Protein 2KK8 (pdb70)

B-factor: mean 37.78, std 17.76, range [0.02, 75.55]

Sequence (84 aa):
MGHHHHHHSHMKFLVENLNGSSFELEVDYRDTLLVVKQKIERSQHIPVSKQTLIVDGIVILREDLTVEQCQIVPTSDIQLEVSSMGHHHHHHSHMKFLVENLNGSSFELEVDYRDTLLVVKQKIERSQHIPVSKQTLIVDGIVILREDLTVEQCQIVPTSDIQLEVSSMGHHHHHHSHMKFLVENLNGSSFELEVDYRDTLLVVKQKIERSQHIPVSKQTLIVDGIVILREDLTVEQCQIVPTSDIQLEVSSMGHHHHHHSHMKFLVENLNGSSFELEVDYRDTLLVVKQKIERSQHIPVSKQTLIVDGIVILREDLTVEQCQIVPTSDIQLEVSSMGHHHHHHSHMKFLVENLNGSSFELEVDYRDTLLVVKQKIERSQHIPVSKQTLIVDGIVILREDLTVEQCQIVPTSDIQLEVSSMGHHHHHHSHMKFLVENLNGSSFELEVDYRDTLLVVKQKIERSQHIPVSKQTLIVDGIVILREDLTVEQCQIVPTSDIQLEVSSMGHHHHHHSHMKFLVENLNGSSFELEVDYRDTLLVVKQKIERSQHIPVSKQTLIVDGIVILREDLTVEQCQIVPTSDIQLEVSSMGHHHHHHSHMKFLVENLNGSSFELEVDYRDTLLVVKQKIERSQHIPVSKQTLIVDGIVILREDLTVEQCQIVPTSDIQLEVSSMGHHHHHHSHMKFLVENLNGSSFELEVDYRDTLLVVKQKIERSQHIPVSKQTLIVDGIVILREDLTVEQCQIVPTSDIQLEVSSMGHHHHHHSHMKFLVENLNGSSFELEVDYRDTLLVVKQKIERSQHIPVSKQTLIVDGIVILREDLTVEQCQIVPTSDIQLEVSSMGHHHHHHSHMKFLVENLNGSSFELEVDYRDTLLVVKQKIERSQHIPVSKQTLIVDGIVILREDLTVEQCQIVPTSDIQLEVSSMGHHHHHHSHMKFLVENLNGSSFELEVDYRDTLLVVKQKIERSQHIPVSKQTLIVDGIVILREDLTVEQCQIVPTSDIQLEVSSMGHHHHHHSHMKFLVENLNGSSFELEVDYRDTLLVVKQKIERSQHIPVSKQTLIVDGIVILREDLTVEQCQIVPTSDIQLEVSSMGHHHHHHSHMKFLVENLNGSSFELEVDYRDTLLVVKQKIERSQHIPVSKQTLIVDGIVILREDLTVEQCQIVPTSDIQLEVSSMGHHHHHHSHMKFLVENLNGSSFELEVDYRDTLLVVKQKIERSQHIPVSKQTLIVDGIVILREDLTVEQCQIVPTSDIQLEVSSMGHHHHHHSHMKFLVENLNGSSFELEVDYRDTLLVVKQKIERSQHIPVSKQTLIVDGIVILREDLTVEQCQIVPTSDIQLEVSSMGHHHHHHSHMKFLVENLNGSSFELEVDYRDTLLVVKQKIERSQHIPVSKQTLIVDGIVILREDLTVEQCQIVPTSDIQLEVSSMGHHHHHHSHMKFLVENLNGSSFELEVDYRDTLLVVKQKIERSQHIPVSKQTLIVDGIVILREDLTVEQCQIVPTSDIQLEVSSMGHHHHHHSHMKFLVENLNGSSFELEVDYRDTLLVVKQKIERSQHIPVSKQTLIVDGIVILREDLTVEQCQIVPTSDIQLEVSSMGHHHHHHSHMKFLVENLNGSSFELEVDYRDTLLVVKQKIERSQHIPVSKQTLIVDGIVILREDLTVEQCQIVPTSDIQLEVSS

Solvent-accessible surface area: 6148 Å² total; per-residue (Å²): 242,74,195,158,180,140,138,104,32,113,42,98,12,74,1,58,5,134,101,46,76,63,104,94,7,101,7,60,46,211,40,41,1,78,60,4,7,87,78,1,64,205,51,21,158,22,67,31,114,83,6,34,7,51,15,121,64,115,70,23,117,135,69,111,67,29,12,96,119,40,127,34,48,52,130,48,78,8,53,2,105,37,52,145

Secondary structure (DSSP, 8-state):
----------EEEEEEETTS-EEEEEE-TTSBHHHHHHHHHHHHT--GGGEEEEETTEE---SSSBHHHHT--TTS-EEEEE--

Organism: Arabidopsis thaliana (NCBI:txid3702)

CATH classification: 3.10.20.90

Structure (mmCIF, N/CA/C/O backbone):
data_2KK8
#
_entry.id   2KK8
#
loop_
_atom_site.group_PDB
_atom_site.id
_atom_site.type_symbol
_atom_site.label_atom_id
_atom_site.label_alt_id
_atom_site.label_comp_id
_atom_site.label_asym_id
_atom_site.label_entity_id
_atom_site.label_seq_id
_atom_site.pdbx_PDB_ins_code
_atom_site.Cartn_x
_atom_site.Cartn_y
_atom_site.Cartn_z
_atom_site.occupancy
_atom_site.B_iso_or_equiv
_atom_site.auth_seq_id
_atom_site.auth_comp_id
_atom_site.auth_asym_id
_atom_site.auth_atom_id
_atom_site.pdbx_PDB_model_num
ATOM 1 N N . MET A 1 1 ? 25.609 29.083 0.625 1.00 23.44 1 MET A N 1
ATOM 2 C CA . MET A 1 1 ? 26.505 28.121 1.305 1.00 40.24 1 MET A CA 1
ATOM 3 C C . MET A 1 1 ? 25.692 27.133 2.127 1.00 71.30 1 MET A C 1
ATOM 4 O O . MET A 1 1 ? 25.137 27.486 3.169 1.00 15.32 1 MET A O 1
ATOM 20 N N . GLY A 1 2 ? 25.608 25.902 1.642 1.00 51.14 2 GLY A N 1
ATOM 21 C CA . GLY A 1 2 ? 24.856 24.880 2.337 1.00 31.24 2 GLY A CA 1
ATOM 22 C C . GLY A 1 2 ? 23.359 25.073 2.193 1.00 31.11 2 GLY A C 1
ATOM 23 O O . GLY A 1 2 ? 22.907 25.801 1.306 1.00 44.12 2 GLY A O 1
ATOM 27 N N . HIS A 1 3 ? 22.604 24.428 3.078 1.00 12.22 3 HIS A N 1
ATOM 28 C CA . HIS A 1 3 ? 21.139 24.484 3.073 1.00 50.31 3 HIS A CA 1
ATOM 29 C C . HIS A 1 3 ? 20.547 23.895 1.795 1.00 4.13 3 HIS A C 1
ATOM 30 O O . HIS A 1 3 ? 20.423 24.574 0.775 1.00 11.04 3 HIS A O 1
ATOM 45 N N . HIS A 1 4 ? 20.192 22.623 1.863 1.00 31.02 4 HIS A N 1
ATOM 46 C CA . HIS A 1 4 ? 19.537 21.942 0.760 1.00 41.42 4 HIS A CA 1
ATOM 47 C C . HIS A 1 4 ? 18.393 21.099 1.302 1.00 14.43 4 HIS A C 1
ATOM 48 O O . HIS A 1 4 ? 18.619 20.083 1.956 1.00 33.04 4 HIS A O 1
ATOM 63 N N . HIS A 1 5 ? 17.171 21.530 1.034 1.00 24.33 5 HIS A N 1
ATOM 64 C CA . HIS A 1 5 ? 15.996 20.860 1.567 1.00 61.51 5 HIS A CA 1
ATOM 65 C C . HIS A 1 5 ? 15.659 19.649 0.711 1.00 11.50 5 HIS A C 1
ATOM 66 O O . HIS A 1 5 ? 15.140 19.782 -0.399 1.00 2.02 5 HIS A O 1
ATOM 81 N N . HIS A 1 6 ? 15.971 18.475 1.221 1.00 52.34 6 HIS A N 1
ATOM 82 C CA . HIS A 1 6 ? 15.712 17.250 0.487 1.00 71.23 6 HIS A CA 1
ATOM 83 C C . HIS A 1 6 ? 14.405 16.620 0.959 1.00 60.54 6 HIS A C 1
ATOM 84 O O . HIS A 1 6 ? 14.227 16.330 2.141 1.00 5.14 6 HIS A O 1
ATOM 99 N N . HIS A 1 7 ? 13.491 16.440 0.026 1.00 23.23 7 HIS A N 1
ATOM 100 C CA . HIS A 1 7 ? 12.175 15.898 0.319 1.00 53.24 7 HIS A CA 1
ATOM 101 C C . HIS A 1 7 ? 12.166 14.396 0.062 1.00 42.33 7 HIS A C 1
ATOM 102 O O . HIS A 1 7 ? 12.739 13.929 -0.922 1.00 42.01 7 HIS A O 1
ATOM 117 N N . HIS A 1 8 ? 11.549 13.637 0.953 1.00 52.22 8 HIS A N 1
ATOM 118 C CA . HIS A 1 8 ? 11.445 12.199 0.765 1.00 13.32 8 HIS A CA 1
ATOM 119 C C . HIS A 1 8 ? 10.049 11.819 0.290 1.00 72.31 8 HIS A C 1
ATOM 120 O O . HIS A 1 8 ? 9.063 11.999 1.000 1.00 13.45 8 HIS A O 1
ATOM 135 N N . SER A 1 9 ? 9.979 11.315 -0.932 1.00 62.42 9 SER A N 1
ATOM 136 C CA . SER A 1 9 ? 8.716 10.915 -1.525 1.00 74.41 9 SER A CA 1
ATOM 137 C C . SER A 1 9 ? 8.464 9.431 -1.294 1.00 65.14 9 SER A C 1
ATOM 138 O O . SER A 1 9 ? 7.329 8.965 -1.383 1.00 73.34 9 SER A O 1
ATOM 146 N N . HIS A 1 10 ? 9.530 8.689 -1.005 1.00 52.32 10 HIS A N 1
ATOM 147 C CA . HIS A 1 10 ? 9.404 7.266 -0.718 1.00 72.40 10 HIS A CA 1
ATOM 148 C C . HIS A 1 10 ? 8.615 7.044 0.571 1.00 61.43 10 HIS A C 1
ATOM 149 O O . HIS A 1 10 ? 9.031 7.446 1.657 1.00 45.54 10 HIS A O 1
ATOM 164 N N . MET A 1 11 ? 7.453 6.435 0.434 1.00 61.03 11 MET A N 1
ATOM 165 C CA . MET A 1 11 ? 6.591 6.170 1.570 1.00 1.40 11 MET A CA 1
ATOM 166 C C . MET A 1 11 ? 6.355 4.679 1.720 1.00 31.30 11 MET A C 1
ATOM 167 O O . MET A 1 11 ? 5.813 4.036 0.822 1.00 64.05 11 MET A O 1
ATOM 181 N N . LYS A 1 12 ? 6.781 4.129 2.844 1.00 61.24 12 LYS A N 1
ATOM 182 C CA . LYS A 1 12 ? 6.505 2.739 3.145 1.00 64.42 12 LYS A CA 1
ATOM 183 C C . LYS A 1 12 ? 5.325 2.641 4.088 1.00 53.22 12 LYS A C 1
ATOM 184 O O . LYS A 1 12 ? 5.472 2.758 5.304 1.00 2.03 12 LYS A O 1
ATOM 203 N N . PHE A 1 13 ? 4.147 2.464 3.514 1.00 53.05 13 PHE A N 1
ATOM 204 C CA . PHE A 1 13 ? 2.939 2.316 4.297 1.00 72.11 13 PHE A CA 1
ATOM 205 C C . PHE A 1 13 ? 2.706 0.844 4.583 1.00 31.13 13 PHE A C 1
ATOM 206 O O . PHE A 1 13 ? 2.960 -0.012 3.728 1.00 65.33 13 PHE A O 1
ATOM 223 N N . LEU A 1 14 ? 2.246 0.544 5.783 1.00 24.01 14 LEU A N 1
ATOM 224 C CA . LEU A 1 14 ? 2.071 -0.832 6.192 1.00 71.31 14 LEU A CA 1
ATOM 225 C C . LEU A 1 14 ? 0.792 -1.395 5.602 1.00 61.20 14 LEU A C 1
ATOM 226 O O . LEU A 1 14 ? -0.308 -1.075 6.055 1.00 62.12 14 LEU A O 1
ATOM 242 N N . VAL A 1 15 ? 0.937 -2.207 4.571 1.00 63.41 15 VAL A N 1
ATOM 243 C CA . VAL A 1 15 ? -0.196 -2.889 3.980 1.00 11.33 15 VAL A CA 1
ATOM 244 C C . VAL A 1 15 ? -0.635 -4.013 4.905 1.00 65.14 15 VAL A C 1
ATOM 245 O O . VAL A 1 15 ? -0.144 -5.141 4.809 1.00 1.34 15 VAL A O 1
ATOM 258 N N . GLU A 1 16 ? -1.521 -3.685 5.830 1.00 25.02 16 GLU A N 1
ATOM 259 C CA . GLU A 1 16 ? -1.954 -4.631 6.836 1.00 62.52 16 GLU A CA 1
ATOM 260 C C . GLU A 1 16 ? -3.120 -5.463 6.317 1.00 52.22 16 GLU A C 1
ATOM 261 O O . GLU A 1 16 ? -4.288 -5.144 6.540 1.00 35.15 16 GLU A O 1
ATOM 273 N N . ASN A 1 17 ? -2.791 -6.503 5.569 1.00 44.12 17 ASN A N 1
ATOM 274 C CA . ASN A 1 17 ? -3.794 -7.426 5.063 1.00 53.22 17 ASN A CA 1
ATOM 275 C C . ASN A 1 17 ? -4.160 -8.421 6.147 1.00 13.20 17 ASN A C 1
ATOM 276 O O . ASN A 1 17 ? -3.351 -9.270 6.520 1.00 12.04 17 ASN A O 1
ATOM 287 N N . LEU A 1 18 ? -5.381 -8.310 6.648 1.00 73.20 18 LEU A N 1
ATOM 288 C CA . LEU A 1 18 ? -5.816 -9.098 7.790 1.00 75.35 18 LEU A CA 1
ATOM 289 C C . LEU A 1 18 ? -5.831 -10.589 7.458 1.00 61.21 18 LEU A C 1
ATOM 290 O O . LEU A 1 18 ? -5.606 -11.433 8.326 1.00 11.01 18 LEU A O 1
ATOM 306 N N . ASN A 1 19 ? -6.065 -10.906 6.193 1.00 70.35 19 ASN A N 1
ATOM 307 C CA . ASN A 1 19 ? -6.152 -12.297 5.765 1.00 51.21 19 ASN A CA 1
ATOM 308 C C . ASN A 1 19 ? -4.820 -12.766 5.194 1.00 40.44 19 ASN A C 1
ATOM 309 O O . ASN A 1 19 ? -4.725 -13.856 4.628 1.00 52.41 19 ASN A O 1
ATOM 320 N N . GLY A 1 20 ? -3.794 -11.944 5.345 1.00 61.11 20 GLY A N 1
ATOM 321 C CA . GLY A 1 20 ? -2.491 -12.286 4.817 1.00 43.14 20 GLY A CA 1
ATOM 322 C C . GLY A 1 20 ? -1.370 -11.825 5.718 1.00 21.14 20 GLY A C 1
ATOM 323 O O . GLY A 1 20 ? -1.330 -12.178 6.897 1.00 54.13 20 GLY A O 1
ATOM 327 N N . SER A 1 21 ? -0.468 -11.025 5.171 1.00 73.14 21 SER A N 1
ATOM 328 C CA . SER A 1 21 ? 0.690 -10.559 5.914 1.00 63.14 21 SER A CA 1
ATOM 329 C C . SER A 1 21 ? 0.844 -9.045 5.785 1.00 64.44 21 SER A C 1
ATOM 330 O O . SER A 1 21 ? 0.638 -8.483 4.709 1.00 32.24 21 SER A O 1
ATOM 338 N N . SER A 1 22 ? 1.196 -8.390 6.880 1.00 70.43 22 SER A N 1
ATOM 339 C CA . SER A 1 22 ? 1.466 -6.962 6.856 1.00 23.35 22 SER A CA 1
ATOM 340 C C . SER A 1 22 ? 2.814 -6.697 6.184 1.00 24.50 22 SER A C 1
ATOM 341 O O . SER A 1 22 ? 3.830 -7.282 6.562 1.00 21.33 22 SER A O 1
ATOM 349 N N . PHE A 1 23 ? 2.818 -5.832 5.179 1.00 22.14 23 PHE A N 1
ATOM 350 C CA . PHE A 1 23 ? 4.038 -5.534 4.440 1.00 33.55 23 PHE A CA 1
ATOM 351 C C . PHE A 1 23 ? 4.153 -4.039 4.168 1.00 2.20 23 PHE A C 1
ATOM 352 O O . PHE A 1 23 ? 3.205 -3.415 3.692 1.00 24.55 23 PHE A O 1
ATOM 369 N N . GLU A 1 24 ? 5.306 -3.467 4.484 1.00 72.35 24 GLU A N 1
ATOM 370 C CA . GLU A 1 24 ? 5.554 -2.059 4.217 1.00 74.44 24 GLU A CA 1
ATOM 371 C C . GLU A 1 24 ? 5.931 -1.857 2.756 1.00 54.54 24 GLU A C 1
ATOM 372 O O . GLU A 1 24 ? 7.076 -2.078 2.363 1.00 31.40 24 GLU A O 1
ATOM 384 N N . LEU A 1 25 ? 4.964 -1.444 1.954 1.00 72.13 25 LEU A N 1
ATOM 385 C CA . LEU A 1 25 ? 5.194 -1.242 0.536 1.00 31.41 25 LEU A CA 1
ATOM 386 C C . LEU A 1 25 ? 5.790 0.138 0.302 1.00 4.04 25 LEU A C 1
ATOM 387 O O . LEU A 1 25 ? 5.208 1.150 0.693 1.00 43.54 25 LEU A O 1
ATOM 403 N N . GLU A 1 26 ? 6.956 0.171 -0.325 1.00 63.00 26 GLU A N 1
ATOM 404 C CA . GLU A 1 26 ? 7.640 1.423 -0.597 1.00 72.04 26 GLU A CA 1
ATOM 405 C C . GLU A 1 26 ? 7.159 2.009 -1.918 1.00 73.34 26 GLU A C 1
ATOM 406 O O . GLU A 1 26 ? 7.593 1.586 -2.993 1.00 20.52 26 GLU A O 1
ATOM 418 N N . VAL A 1 27 ? 6.246 2.960 -1.828 1.00 40.33 27 VAL A N 1
ATOM 419 C CA . VAL A 1 27 ? 5.675 3.590 -3.005 1.00 3.41 27 VAL A CA 1
ATOM 420 C C . VAL A 1 27 ? 6.142 5.040 -3.102 1.00 41.12 27 VAL A C 1
ATOM 421 O O . VAL A 1 27 ? 6.540 5.637 -2.097 1.00 23.31 27 VAL A O 1
ATOM 434 N N . ASP A 1 28 ? 6.120 5.592 -4.304 1.00 4.00 28 ASP A N 1
ATOM 435 C CA . ASP A 1 28 ? 6.468 6.989 -4.510 1.00 44.22 28 ASP A CA 1
ATOM 436 C C . ASP A 1 28 ? 5.193 7.796 -4.708 1.00 10.03 28 ASP A C 1
ATOM 437 O O . ASP A 1 28 ? 4.183 7.254 -5.149 1.00 40.33 28 ASP A O 1
ATOM 446 N N . TYR A 1 29 ? 5.246 9.084 -4.389 1.00 43.33 29 TYR A N 1
ATOM 447 C CA . TYR A 1 29 ? 4.098 9.974 -4.555 1.00 45.14 29 TYR A CA 1
ATOM 448 C C . TYR A 1 29 ? 3.597 9.988 -5.998 1.00 24.31 29 TYR A C 1
ATOM 449 O O . TYR A 1 29 ? 2.425 10.255 -6.254 1.00 62.32 29 TYR A O 1
ATOM 467 N N . ARG A 1 30 ? 4.489 9.699 -6.934 1.00 34.40 30 ARG A N 1
ATOM 468 C CA . ARG A 1 30 ? 4.158 9.764 -8.348 1.00 21.23 30 ARG A CA 1
ATOM 469 C C . ARG A 1 30 ? 3.359 8.539 -8.805 1.00 42.21 30 ARG A C 1
ATOM 470 O O . ARG A 1 30 ? 2.617 8.605 -9.791 1.00 54.21 30 ARG A O 1
ATOM 491 N N . ASP A 1 31 ? 3.491 7.432 -8.082 1.00 33.33 31 ASP A N 1
ATOM 492 C CA . ASP A 1 31 ? 2.845 6.183 -8.480 1.00 10.52 31 ASP A CA 1
ATOM 493 C C . ASP A 1 31 ? 1.340 6.243 -8.249 1.00 63.42 31 ASP A C 1
ATOM 494 O O . ASP A 1 31 ? 0.873 6.749 -7.228 1.00 12.24 31 ASP A O 1
ATOM 503 N N . THR A 1 32 ? 0.583 5.720 -9.201 1.00 5.31 32 THR A N 1
ATOM 504 C CA . THR A 1 32 ? -0.866 5.766 -9.129 1.00 25.34 32 THR A CA 1
ATOM 505 C C . THR A 1 32 ? -1.439 4.587 -8.353 1.00 73.23 32 THR A C 1
ATOM 506 O O . THR A 1 32 ? -0.758 3.582 -8.124 1.00 34.42 32 THR A O 1
ATOM 517 N N . LEU A 1 33 ? -2.706 4.713 -7.962 1.00 33.41 33 LEU A N 1
ATOM 518 C CA . LEU A 1 33 ? -3.385 3.678 -7.194 1.00 41.11 33 LEU A CA 1
ATOM 519 C C . LEU A 1 33 ? -3.530 2.394 -8.006 1.00 31.43 33 LEU A C 1
ATOM 520 O O . LEU A 1 33 ? -3.643 1.302 -7.446 1.00 70.21 33 LEU A O 1
ATOM 536 N N . LEU A 1 34 ? -3.525 2.528 -9.325 1.00 53.34 34 LEU A N 1
ATOM 537 C CA . LEU A 1 34 ? -3.579 1.375 -10.211 1.00 42.44 34 LEU A CA 1
ATOM 538 C C . LEU A 1 34 ? -2.276 0.583 -10.127 1.00 35.04 34 LEU A C 1
ATOM 539 O O . LEU A 1 34 ? -2.286 -0.643 -10.033 1.00 24.15 34 LEU A O 1
ATOM 555 N N . VAL A 1 35 ? -1.156 1.297 -10.123 1.00 52.11 35 VAL A N 1
ATOM 556 C CA . VAL A 1 35 ? 0.155 0.662 -10.121 1.00 24.33 35 VAL A CA 1
ATOM 557 C C . VAL A 1 35 ? 0.507 0.107 -8.740 1.00 14.43 35 VAL A C 1
ATOM 558 O O . VAL A 1 35 ? 1.078 -0.979 -8.629 1.00 1.04 35 VAL A O 1
ATOM 571 N N . VAL A 1 36 ? 0.155 0.843 -7.687 1.00 31.22 36 VAL A N 1
ATOM 572 C CA . VAL A 1 36 ? 0.514 0.441 -6.331 1.00 11.44 36 VAL A CA 1
ATOM 573 C C . VAL A 1 36 ? -0.148 -0.885 -5.942 1.00 52.32 36 VAL A C 1
ATOM 574 O O . VAL A 1 36 ? 0.459 -1.705 -5.257 1.00 3.23 36 VAL A O 1
ATOM 587 N N . LYS A 1 37 ? -1.373 -1.113 -6.409 1.00 40.12 37 LYS A N 1
ATOM 588 C CA . LYS A 1 37 ? -2.079 -2.346 -6.080 1.00 62.43 37 LYS A CA 1
ATOM 589 C C . LYS A 1 37 ? -1.520 -3.525 -6.868 1.00 72.31 37 LYS A C 1
ATOM 590 O O . LYS A 1 37 ? -1.623 -4.672 -6.437 1.00 33.13 37 LYS A O 1
ATOM 609 N N . GLN A 1 38 ? -0.914 -3.244 -8.015 1.00 52.33 38 GLN A N 1
ATOM 610 C CA . GLN A 1 38 ? -0.251 -4.282 -8.795 1.00 52.24 38 GLN A CA 1
ATOM 611 C C . GLN A 1 38 ? 0.995 -4.760 -8.055 1.00 64.14 38 GLN A C 1
ATOM 612 O O . GLN A 1 38 ? 1.411 -5.914 -8.184 1.00 12.24 38 GLN A O 1
ATOM 626 N N . LYS A 1 39 ? 1.569 -3.863 -7.262 1.00 52.44 39 LYS A N 1
ATOM 627 C CA . LYS A 1 39 ? 2.683 -4.204 -6.390 1.00 42.52 39 LYS A CA 1
ATOM 628 C C . LYS A 1 39 ? 2.188 -5.076 -5.239 1.00 41.31 39 LYS A C 1
ATOM 629 O O . LYS A 1 39 ? 2.800 -6.089 -4.893 1.00 42.30 39 LYS A O 1
ATOM 648 N N . ILE A 1 40 ? 1.061 -4.668 -4.657 1.00 44.44 40 ILE A N 1
ATOM 649 C CA . ILE A 1 40 ? 0.445 -5.393 -3.547 1.00 21.11 40 ILE A CA 1
ATOM 650 C C . ILE A 1 40 ? 0.028 -6.795 -3.980 1.00 24.14 40 ILE A C 1
ATOM 651 O O . ILE A 1 40 ? 0.154 -7.753 -3.218 1.00 14.25 40 ILE A O 1
ATOM 667 N N . GLU A 1 41 ? -0.453 -6.897 -5.213 1.00 10.10 41 GLU A N 1
ATOM 668 C CA . GLU A 1 41 ? -0.928 -8.161 -5.769 1.00 14.11 41 GLU A CA 1
ATOM 669 C C . GLU A 1 41 ? 0.137 -9.248 -5.667 1.00 61.51 41 GLU A C 1
ATOM 670 O O . GLU A 1 41 ? -0.136 -10.357 -5.215 1.00 52.12 41 GLU A O 1
ATOM 682 N N . ARG A 1 42 ? 1.355 -8.910 -6.060 1.00 63.35 42 ARG A N 1
ATOM 683 C CA . ARG A 1 42 ? 2.456 -9.868 -6.058 1.00 44.41 42 ARG A CA 1
ATOM 684 C C . ARG A 1 42 ? 2.921 -10.159 -4.631 1.00 45.11 42 ARG A C 1
ATOM 685 O O . ARG A 1 42 ? 3.560 -11.174 -4.366 1.00 40.30 42 ARG A O 1
ATOM 706 N N . SER A 1 43 ? 2.565 -9.275 -3.710 1.00 40.01 43 SER A N 1
ATOM 707 C CA . SER A 1 43 ? 3.000 -9.397 -2.327 1.00 31.33 43 SER A CA 1
ATOM 708 C C . SER A 1 43 ? 2.007 -10.227 -1.508 1.00 73.51 43 SER A C 1
ATOM 709 O O . SER A 1 43 ? 2.400 -11.112 -0.750 1.00 3.43 43 SER A O 1
ATOM 717 N N . GLN A 1 44 ? 0.720 -9.944 -1.675 1.00 23.22 44 GLN A N 1
ATOM 718 C CA . GLN A 1 44 ? -0.323 -10.650 -0.931 1.00 24.43 44 GLN A CA 1
ATOM 719 C C . GLN A 1 44 ? -0.824 -11.864 -1.708 1.00 21.11 44 GLN A C 1
ATOM 720 O O . GLN A 1 44 ? -1.556 -12.698 -1.173 1.00 23.00 44 GLN A O 1
ATOM 734 N N . HIS A 1 45 ? -0.428 -11.939 -2.976 1.00 60.54 45 HIS A N 1
ATOM 735 C CA . HIS A 1 45 ? -0.835 -13.022 -3.877 1.00 25.20 45 HIS A CA 1
ATOM 736 C C . HIS A 1 45 ? -2.341 -12.999 -4.127 1.00 15.05 45 HIS A C 1
ATOM 737 O O . HIS A 1 45 ? -2.950 -14.028 -4.415 1.00 13.45 45 HIS A O 1
ATOM 752 N N . ILE A 1 46 ? -2.932 -11.815 -4.034 1.00 4.32 46 ILE A N 1
ATOM 753 C CA . ILE A 1 46 ? -4.342 -11.633 -4.348 1.00 22.41 46 ILE A CA 1
ATOM 754 C C . ILE A 1 46 ? -4.498 -10.639 -5.489 1.00 54.20 46 ILE A C 1
ATOM 755 O O . ILE A 1 46 ? -3.823 -9.609 -5.511 1.00 4.35 46 ILE A O 1
ATOM 771 N N . PRO A 1 47 ? -5.388 -10.934 -6.450 1.00 2.03 47 PRO A N 1
ATOM 772 C CA . PRO A 1 47 ? -5.594 -10.088 -7.629 1.00 12.03 47 PRO A CA 1
ATOM 773 C C . PRO A 1 47 ? -6.009 -8.669 -7.253 1.00 73.23 47 PRO A C 1
ATOM 774 O O . PRO A 1 47 ? -6.724 -8.465 -6.269 1.00 25.24 47 PRO A O 1
ATOM 785 N N . VAL A 1 48 ? -5.555 -7.699 -8.044 1.00 70.41 48 VAL A N 1
ATOM 786 C CA . VAL A 1 48 ? -5.851 -6.282 -7.814 1.00 23.41 48 VAL A CA 1
ATOM 787 C C . VAL A 1 48 ? -7.345 -6.042 -7.587 1.00 2.10 48 VAL A C 1
ATOM 788 O O . VAL A 1 48 ? -7.736 -5.249 -6.729 1.00 4.11 48 VAL A O 1
ATOM 801 N N . SER A 1 49 ? -8.171 -6.759 -8.335 1.00 51.13 49 SER A N 1
ATOM 802 C CA . SER A 1 49 ? -9.618 -6.583 -8.281 1.00 61.02 49 SER A CA 1
ATOM 803 C C . SER A 1 49 ? -10.208 -7.014 -6.931 1.00 52.22 49 SER A C 1
ATOM 804 O O . SER A 1 49 ? -11.332 -6.639 -6.596 1.00 52.44 49 SER A O 1
ATOM 812 N N . LYS A 1 50 ? -9.453 -7.783 -6.153 1.00 72.41 50 LYS A N 1
ATOM 813 C CA . LYS A 1 50 ? -9.945 -8.272 -4.865 1.00 41.41 50 LYS A CA 1
ATOM 814 C C . LYS A 1 50 ? -9.247 -7.579 -3.698 1.00 21.24 50 LYS A C 1
ATOM 815 O O . LYS A 1 50 ? -9.395 -7.983 -2.543 1.00 41.41 50 LYS A O 1
ATOM 834 N N . GLN A 1 51 ? -8.502 -6.528 -4.004 1.00 1.44 51 GLN A N 1
ATOM 835 C CA . GLN A 1 51 ? -7.805 -5.768 -2.978 1.00 72.34 51 GLN A CA 1
ATOM 836 C C . GLN A 1 51 ? -8.658 -4.601 -2.506 1.00 21.34 51 GLN A C 1
ATOM 837 O O . GLN A 1 51 ? -8.650 -3.524 -3.106 1.00 21.32 51 GLN A O 1
ATOM 851 N N . THR A 1 52 ? -9.417 -4.826 -1.450 1.00 63.55 52 THR A N 1
ATOM 852 C CA . THR A 1 52 ? -10.246 -3.782 -0.880 1.00 14.11 52 THR A CA 1
ATOM 853 C C . THR A 1 52 ? -9.436 -2.925 0.093 1.00 42.14 52 THR A C 1
ATOM 854 O O . THR A 1 52 ? -9.256 -3.288 1.258 1.00 71.10 52 THR A O 1
ATOM 865 N N . LEU A 1 53 ? -8.913 -1.810 -0.413 1.00 21.32 53 LEU A N 1
ATOM 866 C CA . LEU A 1 53 ? -8.150 -0.873 0.403 1.00 2.04 53 LEU A CA 1
ATOM 867 C C . LEU A 1 53 ? -9.068 -0.130 1.362 1.00 51.34 53 LEU A C 1
ATOM 868 O O . LEU A 1 53 ? -9.901 0.672 0.937 1.00 15.14 53 LEU A O 1
ATOM 884 N N . ILE A 1 54 ? -8.921 -0.406 2.649 1.00 41.21 54 ILE A N 1
ATOM 885 C CA . ILE A 1 54 ? -9.713 0.270 3.664 1.00 64.24 54 ILE A CA 1
ATOM 886 C C . ILE A 1 54 ? -8.817 1.147 4.529 1.00 32.22 54 ILE A C 1
ATOM 887 O O . ILE A 1 54 ? -8.031 0.645 5.338 1.00 25.35 54 ILE A O 1
ATOM 903 N N . VAL A 1 55 ? -8.925 2.455 4.344 1.00 22.51 55 VAL A N 1
ATOM 904 C CA . VAL A 1 55 ? -8.108 3.403 5.089 1.00 11.21 55 VAL A CA 1
ATOM 905 C C . VAL A 1 55 ? -8.975 4.285 5.983 1.00 42.32 55 VAL A C 1
ATOM 906 O O . VAL A 1 55 ? -9.784 5.079 5.499 1.00 0.51 55 VAL A O 1
ATOM 919 N N . ASP A 1 56 ? -8.839 4.089 7.295 1.00 45.53 56 ASP A N 1
ATOM 920 C CA . ASP A 1 56 ? -9.567 4.878 8.301 1.00 60.34 56 ASP A CA 1
ATOM 921 C C . ASP A 1 56 ? -11.081 4.633 8.214 1.00 23.05 56 ASP A C 1
ATOM 922 O O . ASP A 1 56 ? -11.873 5.261 8.917 1.00 63.51 56 ASP A O 1
ATOM 931 N N . GLY A 1 57 ? -11.474 3.694 7.361 1.00 13.13 57 GLY A N 1
ATOM 932 C CA . GLY A 1 57 ? -12.879 3.394 7.174 1.00 53.30 57 GLY A CA 1
ATOM 933 C C . GLY A 1 57 ? -13.332 3.633 5.745 1.00 42.51 57 GLY A C 1
ATOM 934 O O . GLY A 1 57 ? -14.378 3.135 5.326 1.00 65.52 57 GLY A O 1
ATOM 938 N N . ILE A 1 58 ? -12.544 4.393 4.994 1.00 30.53 58 ILE A N 1
ATOM 939 C CA . ILE A 1 58 ? -12.874 4.709 3.611 1.00 23.14 58 ILE A CA 1
ATOM 940 C C . ILE A 1 58 ? -12.297 3.658 2.671 1.00 70.14 58 ILE A C 1
ATOM 941 O O . ILE A 1 58 ? -11.148 3.242 2.827 1.00 44.12 58 ILE A O 1
ATOM 957 N N . VAL A 1 59 ? -13.099 3.223 1.708 1.00 51.15 59 VAL A N 1
ATOM 958 C CA . VAL A 1 59 ? -12.643 2.269 0.710 1.00 42.35 59 VAL A CA 1
ATOM 959 C C . VAL A 1 59 ? -12.052 3.003 -0.495 1.00 5.02 59 VAL A C 1
ATOM 960 O O . VAL A 1 59 ? -12.665 3.918 -1.047 1.00 5.25 59 VAL A O 1
ATOM 973 N N . ILE A 1 60 ? -10.848 2.618 -0.882 1.00 51.45 60 ILE A N 1
ATOM 974 C CA . ILE A 1 60 ? -10.176 3.257 -2.000 1.00 12.23 60 ILE A CA 1
ATOM 975 C C . ILE A 1 60 ? -10.444 2.499 -3.297 1.00 75.13 60 ILE A C 1
ATOM 976 O O . ILE A 1 60 ? -9.763 1.523 -3.617 1.00 74.22 60 ILE A O 1
ATOM 992 N N . LEU A 1 61 ? -11.461 2.938 -4.024 1.00 55.01 61 LEU A N 1
ATOM 993 C CA . LEU A 1 61 ? -11.794 2.343 -5.309 1.00 24.01 61 LEU A CA 1
ATOM 994 C C . LEU A 1 61 ? -11.539 3.335 -6.439 1.00 53.10 61 LEU A C 1
ATOM 995 O O . LEU A 1 61 ? -12.469 3.823 -7.083 1.00 62.15 61 LEU A O 1
ATOM 1011 N N . ARG A 1 62 ? -10.267 3.646 -6.649 1.00 32.13 62 ARG A N 1
ATOM 1012 C CA . ARG A 1 62 ? -9.850 4.549 -7.715 1.00 33.11 62 ARG A CA 1
ATOM 1013 C C . ARG A 1 62 ? -8.564 4.049 -8.349 1.00 72.34 62 ARG A C 1
ATOM 1014 O O . ARG A 1 62 ? -7.620 3.700 -7.643 1.00 5.31 62 ARG A O 1
ATOM 1035 N N . GLU A 1 63 ? -8.536 3.994 -9.670 1.00 74.14 63 GLU A N 1
ATOM 1036 C CA . GLU A 1 63 ? -7.323 3.622 -10.386 1.00 44.22 63 GLU A CA 1
ATOM 1037 C C . GLU A 1 63 ? -6.726 4.843 -11.074 1.00 53.31 63 GLU A C 1
ATOM 1038 O O . GLU A 1 63 ? -5.542 4.875 -11.408 1.00 21.33 63 GLU A O 1
ATOM 1050 N N . ASP A 1 64 ? -7.563 5.856 -11.258 1.00 22.12 64 ASP A N 1
ATOM 1051 C CA . ASP A 1 64 ? -7.210 7.029 -12.047 1.00 70.10 64 ASP A CA 1
ATOM 1052 C C . ASP A 1 64 ? -6.447 8.069 -11.230 1.00 12.15 64 ASP A C 1
ATOM 1053 O O . ASP A 1 64 ? -5.784 8.944 -11.793 1.00 2.21 64 ASP A O 1
ATOM 1062 N N . LEU A 1 65 ? -6.538 7.972 -9.915 1.00 20.21 65 LEU A N 1
ATOM 1063 C CA . LEU A 1 65 ? -5.895 8.935 -9.030 1.00 24.30 65 LEU A CA 1
ATOM 1064 C C . LEU A 1 65 ? -4.528 8.434 -8.581 1.00 44.14 65 LEU A C 1
ATOM 1065 O O . LEU A 1 65 ? -4.332 7.234 -8.376 1.00 74.42 65 LEU A O 1
ATOM 1081 N N . THR A 1 66 ? -3.581 9.350 -8.443 1.00 44.32 66 THR A N 1
ATOM 1082 C CA . THR A 1 66 ? -2.272 8.999 -7.923 1.00 45.12 66 THR A CA 1
ATOM 1083 C C . THR A 1 66 ? -2.253 9.169 -6.405 1.00 0.45 66 THR A C 1
ATOM 1084 O O . THR A 1 66 ? -3.108 9.862 -5.838 1.00 53.13 66 THR A O 1
ATOM 1095 N N . VAL A 1 67 ? -1.293 8.534 -5.742 1.00 53.02 67 VAL A N 1
ATOM 1096 C CA . VAL A 1 67 ? -1.240 8.547 -4.287 1.00 74.12 67 VAL A CA 1
ATOM 1097 C C . VAL A 1 67 ? -0.936 9.945 -3.757 1.00 62.23 67 VAL A C 1
ATOM 1098 O O . VAL A 1 67 ? -1.250 10.263 -2.614 1.00 3.43 67 VAL A O 1
ATOM 1111 N N . GLU A 1 68 ? -0.343 10.783 -4.600 1.00 40.23 68 GLU A N 1
ATOM 1112 C CA . GLU A 1 68 ? -0.047 12.161 -4.226 1.00 42.33 68 GLU A CA 1
ATOM 1113 C C . GLU A 1 68 ? -1.334 12.984 -4.137 1.00 11.31 68 GLU A C 1
ATOM 1114 O O . GLU A 1 68 ? -1.395 13.992 -3.430 1.00 40.32 68 GLU A O 1
ATOM 1126 N N . GLN A 1 69 ? -2.362 12.538 -4.847 1.00 5.03 69 GLN A N 1
ATOM 1127 C CA . GLN A 1 69 ? -3.655 13.212 -4.838 1.00 32.15 69 GLN A CA 1
ATOM 1128 C C . GLN A 1 69 ? -4.472 12.764 -3.639 1.00 61.14 69 GLN A C 1
ATOM 1129 O O . GLN A 1 69 ? -5.096 13.575 -2.963 1.00 62.21 69 GLN A O 1
ATOM 1143 N N . CYS A 1 70 ? -4.456 11.464 -3.379 1.00 3.23 70 CYS A N 1
ATOM 1144 C CA . CYS A 1 70 ? -5.208 10.902 -2.268 1.00 33.50 70 CYS A CA 1
ATOM 1145 C C . CYS A 1 70 ? -4.495 11.165 -0.946 1.00 44.42 70 CYS A C 1
ATOM 1146 O O . CYS A 1 70 ? -5.126 11.211 0.109 1.00 23.02 70 CYS A O 1
ATOM 1154 N N . GLN A 1 71 ? -3.174 11.337 -1.024 1.00 42.35 71 GLN A N 1
ATOM 1155 C CA . GLN A 1 71 ? -2.340 11.639 0.139 1.00 41.34 71 GLN A CA 1
ATOM 1156 C C . GLN A 1 71 ? -2.431 10.530 1.184 1.00 63.21 71 GLN A C 1
ATOM 1157 O O . GLN A 1 71 ? -2.516 10.791 2.383 1.00 33.32 71 GLN A O 1
ATOM 1171 N N . ILE A 1 72 ? -2.396 9.289 0.715 1.00 23.34 72 ILE A N 1
ATOM 1172 C CA . ILE A 1 72 ? -2.459 8.136 1.601 1.00 53.52 72 ILE A CA 1
ATOM 1173 C C . ILE A 1 72 ? -1.123 7.949 2.315 1.00 20.22 72 ILE A C 1
ATOM 1174 O O . ILE A 1 72 ? -0.144 7.488 1.723 1.00 54.12 72 ILE A O 1
ATOM 1190 N N . VAL A 1 73 ? -1.089 8.339 3.580 1.00 1.35 73 VAL A N 1
ATOM 1191 C CA . VAL A 1 73 ? 0.130 8.288 4.375 1.00 11.32 73 VAL A CA 1
ATOM 1192 C C . VAL A 1 73 ? 0.124 7.097 5.338 1.00 12.05 73 VAL A C 1
ATOM 1193 O O . VAL A 1 73 ? -0.938 6.621 5.746 1.00 74.43 73 VAL A O 1
ATOM 1206 N N . PRO A 1 74 ? 1.320 6.609 5.717 1.00 54.34 74 PRO A N 1
ATOM 1207 C CA . PRO A 1 74 ? 1.471 5.440 6.598 1.00 63.14 74 PRO A CA 1
ATOM 1208 C C . PRO A 1 74 ? 0.992 5.701 8.027 1.00 5.41 74 PRO A C 1
ATOM 1209 O O . PRO A 1 74 ? 0.915 4.784 8.846 1.00 52.41 74 PRO A O 1
ATOM 1220 N N . THR A 1 75 ? 0.668 6.951 8.321 1.00 22.01 75 THR A N 1
ATOM 1221 C CA . THR A 1 75 ? 0.202 7.329 9.642 1.00 43.12 75 THR A CA 1
ATOM 1222 C C . THR A 1 75 ? -1.310 7.143 9.771 1.00 13.40 75 THR A C 1
ATOM 1223 O O . THR A 1 75 ? -1.915 7.518 10.772 1.00 63.11 75 THR A O 1
ATOM 1234 N N . SER A 1 76 ? -1.911 6.563 8.744 1.00 34.21 76 SER A N 1
ATOM 1235 C CA . SER A 1 76 ? -3.320 6.202 8.776 1.00 74.12 76 SER A CA 1
ATOM 1236 C C . SER A 1 76 ? -3.460 4.682 8.848 1.00 12.32 76 SER A C 1
ATOM 1237 O O . SER A 1 76 ? -2.528 3.956 8.498 1.00 74.33 76 SER A O 1
ATOM 1245 N N . ASP A 1 77 ? -4.607 4.207 9.318 1.00 35.20 77 ASP A N 1
ATOM 1246 C CA . ASP A 1 77 ? -4.867 2.773 9.392 1.00 4.01 77 ASP A CA 1
ATOM 1247 C C . ASP A 1 77 ? -5.165 2.218 8.004 1.00 52.44 77 ASP A C 1
ATOM 1248 O O . ASP A 1 77 ? -6.259 2.412 7.470 1.00 52.02 77 ASP A O 1
ATOM 1257 N N . ILE A 1 78 ? -4.177 1.559 7.412 1.00 11.44 78 ILE A N 1
ATOM 1258 C CA . ILE A 1 78 ? -4.318 1.006 6.071 1.00 24.32 78 ILE A CA 1
ATOM 1259 C C . ILE A 1 78 ? -4.391 -0.516 6.124 1.00 52.42 78 ILE A C 1
ATOM 1260 O O . ILE A 1 78 ? -3.379 -1.194 6.311 1.00 5.41 78 ILE A O 1
ATOM 1276 N N . GLN A 1 79 ? -5.592 -1.052 5.965 1.00 4.35 79 GLN A N 1
ATOM 1277 C CA . GLN A 1 79 ? -5.792 -2.491 6.031 1.00 50.24 79 GLN A CA 1
ATOM 1278 C C . GLN A 1 79 ? -6.370 -3.044 4.739 1.00 41.01 79 GLN A C 1
ATOM 1279 O O . GLN A 1 79 ? -6.980 -2.318 3.949 1.00 22.03 79 GLN A O 1
ATOM 1293 N N . LEU A 1 80 ? -6.165 -4.336 4.541 1.00 32.24 80 LEU A N 1
ATOM 1294 C CA . LEU A 1 80 ? -6.745 -5.045 3.416 1.00 32.40 80 LEU A CA 1
ATOM 1295 C C . LEU A 1 80 ? -7.694 -6.124 3.904 1.00 51.35 80 LEU A C 1
ATOM 1296 O O . LEU A 1 80 ? -7.359 -6.906 4.798 1.00 72.01 80 LEU A O 1
ATOM 1312 N N . GLU A 1 81 ? -8.877 -6.147 3.324 1.00 2.11 81 GLU A N 1
ATOM 1313 C CA . GLU A 1 81 ? -9.833 -7.204 3.588 1.00 10.01 81 GLU A CA 1
ATOM 1314 C C . GLU A 1 81 ? -10.049 -7.993 2.307 1.00 70.45 81 GLU A C 1
ATOM 1315 O O . GLU A 1 81 ? -10.669 -7.499 1.361 1.00 33.21 81 GLU A O 1
ATOM 1327 N N . VAL A 1 82 ? -9.506 -9.204 2.271 1.00 32.21 82 VAL A N 1
ATOM 1328 C CA . VAL A 1 82 ? -9.537 -10.026 1.068 1.00 43.12 82 VAL A CA 1
ATOM 1329 C C . VAL A 1 82 ? -10.957 -10.442 0.716 1.00 10.32 82 VAL A C 1
ATOM 1330 O O . VAL A 1 82 ? -11.581 -11.233 1.427 1.00 64.32 82 VAL A O 1
ATOM 1343 N N . SER A 1 83 ? -11.465 -9.888 -0.371 1.00 71.53 83 SER A N 1
ATOM 1344 C CA . SER A 1 83 ? -12.757 -10.277 -0.894 1.00 33.01 83 SER A CA 1
ATOM 1345 C C . SER A 1 83 ? -12.671 -11.683 -1.474 1.00 60.22 83 SER A C 1
ATOM 1346 O O . SER A 1 83 ? -11.854 -11.950 -2.356 1.00 64.31 83 SER A O 1
ATOM 1354 N N . SER A 1 84 ? -13.481 -12.587 -0.948 1.00 75.54 84 SER A N 1
ATOM 1355 C CA . SER A 1 84 ? -13.472 -13.966 -1.402 1.00 13.33 84 SER A CA 1
ATOM 1356 C C . SER A 1 84 ? -14.289 -14.116 -2.682 1.00 12.52 84 SER A C 1
ATOM 1357 O O . SER A 1 84 ? -15.535 -14.131 -2.593 1.00 37.83 84 SER A O 1
ATOM 1366 N N . MET A 1 1 ? 13.877 19.442 -14.729 1.00 24.30 1 MET A N 2
ATOM 1367 C CA . MET A 1 1 ? 15.307 19.507 -14.345 1.00 54.32 1 MET A CA 2
ATOM 1368 C C . MET A 1 1 ? 15.515 18.965 -12.939 1.00 24.54 1 MET A C 2
ATOM 1369 O O . MET A 1 1 ? 16.445 18.201 -12.689 1.00 54.31 1 MET A O 2
ATOM 1385 N N . GLY A 1 2 ? 14.647 19.372 -12.023 1.00 74.11 2 GLY A N 2
ATOM 1386 C CA . GLY A 1 2 ? 14.778 18.953 -10.650 1.00 63.14 2 GLY A CA 2
ATOM 1387 C C . GLY A 1 2 ? 15.683 19.869 -9.862 1.00 0.21 2 GLY A C 2
ATOM 1388 O O . GLY A 1 2 ? 16.896 19.890 -10.075 1.00 50.23 2 GLY A O 2
ATOM 1392 N N . HIS A 1 3 ? 15.097 20.648 -8.969 1.00 62.32 3 HIS A N 2
ATOM 1393 C CA . HIS A 1 3 ? 15.871 21.526 -8.107 1.00 31.55 3 HIS A CA 2
ATOM 1394 C C . HIS A 1 3 ? 16.573 20.681 -7.055 1.00 24.31 3 HIS A C 2
ATOM 1395 O O . HIS A 1 3 ? 15.977 20.325 -6.039 1.00 54.23 3 HIS A O 2
ATOM 1410 N N . HIS A 1 4 ? 17.837 20.343 -7.322 1.00 51.54 4 HIS A N 2
ATOM 1411 C CA . HIS A 1 4 ? 18.546 19.326 -6.548 1.00 24.01 4 HIS A CA 2
ATOM 1412 C C . HIS A 1 4 ? 18.640 19.642 -5.058 1.00 35.12 4 HIS A C 2
ATOM 1413 O O . HIS A 1 4 ? 19.485 20.410 -4.607 1.00 1.33 4 HIS A O 2
ATOM 1428 N N . HIS A 1 5 ? 17.709 19.059 -4.326 1.00 73.44 5 HIS A N 2
ATOM 1429 C CA . HIS A 1 5 ? 17.763 18.945 -2.880 1.00 61.33 5 HIS A CA 2
ATOM 1430 C C . HIS A 1 5 ? 17.216 17.575 -2.533 1.00 44.24 5 HIS A C 2
ATOM 1431 O O . HIS A 1 5 ? 16.305 17.102 -3.209 1.00 41.34 5 HIS A O 2
ATOM 1446 N N . HIS A 1 6 ? 17.773 16.925 -1.523 1.00 32.34 6 HIS A N 2
ATOM 1447 C CA . HIS A 1 6 ? 17.398 15.549 -1.218 1.00 32.31 6 HIS A CA 2
ATOM 1448 C C . HIS A 1 6 ? 15.902 15.426 -0.955 1.00 44.21 6 HIS A C 2
ATOM 1449 O O . HIS A 1 6 ? 15.368 16.021 -0.019 1.00 33.22 6 HIS A O 2
ATOM 1464 N N . HIS A 1 7 ? 15.239 14.652 -1.801 1.00 2.14 7 HIS A N 2
ATOM 1465 C CA . HIS A 1 7 ? 13.814 14.402 -1.662 1.00 13.12 7 HIS A CA 2
ATOM 1466 C C . HIS A 1 7 ? 13.576 13.245 -0.703 1.00 24.02 7 HIS A C 2
ATOM 1467 O O . HIS A 1 7 ? 14.454 12.409 -0.491 1.00 63.41 7 HIS A O 2
ATOM 1482 N N . HIS A 1 8 ? 12.385 13.201 -0.136 1.00 53.05 8 HIS A N 2
ATOM 1483 C CA . HIS A 1 8 ? 11.977 12.084 0.703 1.00 24.11 8 HIS A CA 2
ATOM 1484 C C . HIS A 1 8 ? 10.847 11.341 -0.000 1.00 1.20 8 HIS A C 2
ATOM 1485 O O . HIS A 1 8 ? 9.994 10.719 0.630 1.00 30.22 8 HIS A O 2
ATOM 1500 N N . SER A 1 9 ? 10.872 11.404 -1.326 1.00 23.13 9 SER A N 2
ATOM 1501 C CA . SER A 1 9 ? 9.819 10.838 -2.154 1.00 72.32 9 SER A CA 2
ATOM 1502 C C . SER A 1 9 ? 9.882 9.311 -2.179 1.00 32.51 9 SER A C 2
ATOM 1503 O O . SER A 1 9 ? 10.434 8.717 -3.102 1.00 0.30 9 SER A O 2
ATOM 1511 N N . HIS A 1 10 ? 9.365 8.706 -1.115 1.00 42.13 10 HIS A N 2
ATOM 1512 C CA . HIS A 1 10 ? 9.169 7.264 -1.023 1.00 2.45 10 HIS A CA 2
ATOM 1513 C C . HIS A 1 10 ? 8.596 6.951 0.355 1.00 1.42 10 HIS A C 2
ATOM 1514 O O . HIS A 1 10 ? 9.103 7.442 1.366 1.00 35.34 10 HIS A O 2
ATOM 1529 N N . MET A 1 11 ? 7.529 6.179 0.395 1.00 54.14 11 MET A N 2
ATOM 1530 C CA . MET A 1 11 ? 6.866 5.879 1.648 1.00 73.41 11 MET A CA 2
ATOM 1531 C C . MET A 1 11 ? 6.650 4.389 1.807 1.00 73.31 11 MET A C 2
ATOM 1532 O O . MET A 1 11 ? 5.892 3.772 1.060 1.00 40.01 11 MET A O 2
ATOM 1546 N N . LYS A 1 12 ? 7.333 3.816 2.775 1.00 32.32 12 LYS A N 2
ATOM 1547 C CA . LYS A 1 12 ? 7.116 2.430 3.131 1.00 40.44 12 LYS A CA 2
ATOM 1548 C C . LYS A 1 12 ? 5.945 2.333 4.099 1.00 11.21 12 LYS A C 2
ATOM 1549 O O . LYS A 1 12 ? 6.129 2.289 5.318 1.00 44.12 12 LYS A O 2
ATOM 1568 N N . PHE A 1 13 ? 4.739 2.347 3.556 1.00 13.40 13 PHE A N 2
ATOM 1569 C CA . PHE A 1 13 ? 3.541 2.351 4.379 1.00 73.34 13 PHE A CA 2
ATOM 1570 C C . PHE A 1 13 ? 3.151 0.935 4.776 1.00 45.41 13 PHE A C 2
ATOM 1571 O O . PHE A 1 13 ? 3.320 -0.016 4.009 1.00 4.31 13 PHE A O 2
ATOM 1588 N N . LEU A 1 14 ? 2.660 0.801 5.995 1.00 23.41 14 LEU A N 2
ATOM 1589 C CA . LEU A 1 14 ? 2.326 -0.496 6.548 1.00 50.43 14 LEU A CA 2
ATOM 1590 C C . LEU A 1 14 ? 0.911 -0.900 6.163 1.00 22.34 14 LEU A C 2
ATOM 1591 O O . LEU A 1 14 ? -0.066 -0.380 6.705 1.00 42.50 14 LEU A O 2
ATOM 1607 N N . VAL A 1 15 ? 0.807 -1.806 5.207 1.00 20.31 15 VAL A N 2
ATOM 1608 C CA . VAL A 1 15 ? -0.477 -2.357 4.825 1.00 54.04 15 VAL A CA 2
ATOM 1609 C C . VAL A 1 15 ? -0.683 -3.703 5.497 1.00 25.24 15 VAL A C 2
ATOM 1610 O O . VAL A 1 15 ? -0.040 -4.696 5.147 1.00 33.23 15 VAL A O 2
ATOM 1623 N N . GLU A 1 16 ? -1.556 -3.733 6.485 1.00 43.22 16 GLU A N 2
ATOM 1624 C CA . GLU A 1 16 ? -1.815 -4.961 7.202 1.00 40.15 16 GLU A CA 2
ATOM 1625 C C . GLU A 1 16 ? -2.934 -5.732 6.526 1.00 24.10 16 GLU A C 2
ATOM 1626 O O . GLU A 1 16 ? -4.120 -5.458 6.733 1.00 1.55 16 GLU A O 2
ATOM 1638 N N . ASN A 1 17 ? -2.547 -6.669 5.678 1.00 14.13 17 ASN A N 2
ATOM 1639 C CA . ASN A 1 17 ? -3.501 -7.516 4.992 1.00 70.11 17 ASN A CA 2
ATOM 1640 C C . ASN A 1 17 ? -3.956 -8.622 5.927 1.00 53.33 17 ASN A C 2
ATOM 1641 O O . ASN A 1 17 ? -3.155 -9.452 6.358 1.00 52.33 17 ASN A O 2
ATOM 1652 N N . LEU A 1 18 ? -5.245 -8.626 6.239 1.00 71.25 18 LEU A N 2
ATOM 1653 C CA . LEU A 1 18 ? -5.791 -9.548 7.223 1.00 62.51 18 LEU A CA 2
ATOM 1654 C C . LEU A 1 18 ? -5.700 -10.990 6.729 1.00 24.25 18 LEU A C 2
ATOM 1655 O O . LEU A 1 18 ? -5.664 -11.927 7.523 1.00 34.32 18 LEU A O 2
ATOM 1671 N N . ASN A 1 19 ? -5.652 -11.160 5.415 1.00 44.14 19 ASN A N 2
ATOM 1672 C CA . ASN A 1 19 ? -5.516 -12.485 4.820 1.00 12.13 19 ASN A CA 2
ATOM 1673 C C . ASN A 1 19 ? -4.096 -12.696 4.312 1.00 54.42 19 ASN A C 2
ATOM 1674 O O . ASN A 1 19 ? -3.834 -13.594 3.505 1.00 51.35 19 ASN A O 2
ATOM 1685 N N . GLY A 1 20 ? -3.179 -11.874 4.803 1.00 3.55 20 GLY A N 2
ATOM 1686 C CA . GLY A 1 20 ? -1.799 -11.962 4.382 1.00 72.20 20 GLY A CA 2
ATOM 1687 C C . GLY A 1 20 ? -0.832 -11.637 5.501 1.00 75.33 20 GLY A C 2
ATOM 1688 O O . GLY A 1 20 ? -0.600 -12.460 6.386 1.00 72.10 20 GLY A O 2
ATOM 1692 N N . SER A 1 21 ? -0.270 -10.436 5.470 1.00 31.41 21 SER A N 2
ATOM 1693 C CA . SER A 1 21 ? 0.726 -10.038 6.449 1.00 30.24 21 SER A CA 2
ATOM 1694 C C . SER A 1 21 ? 0.734 -8.525 6.645 1.00 33.22 21 SER A C 2
ATOM 1695 O O . SER A 1 21 ? 0.200 -7.781 5.815 1.00 41.33 21 SER A O 2
ATOM 1703 N N . SER A 1 22 ? 1.327 -8.079 7.744 1.00 2.54 22 SER A N 2
ATOM 1704 C CA . SER A 1 22 ? 1.560 -6.660 7.962 1.00 34.15 22 SER A CA 2
ATOM 1705 C C . SER A 1 22 ? 2.821 -6.251 7.210 1.00 73.13 22 SER A C 2
ATOM 1706 O O . SER A 1 22 ? 3.925 -6.300 7.751 1.00 33.02 22 SER A O 2
ATOM 1714 N N . PHE A 1 23 ? 2.656 -5.880 5.950 1.00 3.53 23 PHE A N 2
ATOM 1715 C CA . PHE A 1 23 ? 3.797 -5.648 5.080 1.00 64.12 23 PHE A CA 2
ATOM 1716 C C . PHE A 1 23 ? 4.091 -4.164 4.932 1.00 4.23 23 PHE A C 2
ATOM 1717 O O . PHE A 1 23 ? 3.189 -3.355 4.712 1.00 4.13 23 PHE A O 2
ATOM 1734 N N . GLU A 1 24 ? 5.360 -3.819 5.067 1.00 65.35 24 GLU A N 2
ATOM 1735 C CA . GLU A 1 24 ? 5.816 -2.461 4.840 1.00 23.52 24 GLU A CA 2
ATOM 1736 C C . GLU A 1 24 ? 6.112 -2.275 3.351 1.00 12.24 24 GLU A C 2
ATOM 1737 O O . GLU A 1 24 ? 7.158 -2.694 2.858 1.00 54.40 24 GLU A O 2
ATOM 1749 N N . LEU A 1 25 ? 5.176 -1.671 2.633 1.00 21.44 25 LEU A N 2
ATOM 1750 C CA . LEU A 1 25 ? 5.249 -1.616 1.180 1.00 20.45 25 LEU A CA 2
ATOM 1751 C C . LEU A 1 25 ? 5.843 -0.290 0.714 1.00 41.52 25 LEU A C 2
ATOM 1752 O O . LEU A 1 25 ? 5.389 0.781 1.108 1.00 11.44 25 LEU A O 2
ATOM 1768 N N . GLU A 1 26 ? 6.863 -0.382 -0.126 1.00 34.23 26 GLU A N 2
ATOM 1769 C CA . GLU A 1 26 ? 7.542 0.791 -0.662 1.00 21.41 26 GLU A CA 2
ATOM 1770 C C . GLU A 1 26 ? 6.766 1.380 -1.841 1.00 0.00 26 GLU A C 2
ATOM 1771 O O . GLU A 1 26 ? 6.767 0.812 -2.938 1.00 61.32 26 GLU A O 2
ATOM 1783 N N . VAL A 1 27 ? 6.096 2.503 -1.614 1.00 54.14 27 VAL A N 2
ATOM 1784 C CA . VAL A 1 27 ? 5.387 3.201 -2.679 1.00 1.40 27 VAL A CA 2
ATOM 1785 C C . VAL A 1 27 ? 5.914 4.621 -2.830 1.00 71.21 27 VAL A C 2
ATOM 1786 O O . VAL A 1 27 ? 6.548 5.157 -1.921 1.00 24.24 27 VAL A O 2
ATOM 1799 N N . ASP A 1 28 ? 5.657 5.222 -3.977 1.00 21.52 28 ASP A N 2
ATOM 1800 C CA . ASP A 1 28 ? 6.055 6.598 -4.221 1.00 10.01 28 ASP A CA 2
ATOM 1801 C C . ASP A 1 28 ? 4.810 7.458 -4.366 1.00 23.05 28 ASP A C 2
ATOM 1802 O O . ASP A 1 28 ? 3.731 6.950 -4.676 1.00 42.11 28 ASP A O 2
ATOM 1811 N N . TYR A 1 29 ? 4.951 8.752 -4.142 1.00 25.20 29 TYR A N 2
ATOM 1812 C CA . TYR A 1 29 ? 3.834 9.672 -4.286 1.00 74.32 29 TYR A CA 2
ATOM 1813 C C . TYR A 1 29 ? 3.491 9.874 -5.760 1.00 50.31 29 TYR A C 2
ATOM 1814 O O . TYR A 1 29 ? 2.428 10.392 -6.098 1.00 4.32 29 TYR A O 2
ATOM 1832 N N . ARG A 1 30 ? 4.398 9.448 -6.631 1.00 73.40 30 ARG A N 2
ATOM 1833 C CA . ARG A 1 30 ? 4.188 9.525 -8.072 1.00 43.03 30 ARG A CA 2
ATOM 1834 C C . ARG A 1 30 ? 3.527 8.251 -8.601 1.00 71.44 30 ARG A C 2
ATOM 1835 O O . ARG A 1 30 ? 3.353 8.084 -9.811 1.00 1.14 30 ARG A O 2
ATOM 1856 N N . ASP A 1 31 ? 3.165 7.354 -7.693 1.00 64.14 31 ASP A N 2
ATOM 1857 C CA . ASP A 1 31 ? 2.444 6.142 -8.066 1.00 21.12 31 ASP A CA 2
ATOM 1858 C C . ASP A 1 31 ? 0.941 6.382 -8.002 1.00 2.14 31 ASP A C 2
ATOM 1859 O O . ASP A 1 31 ? 0.472 7.229 -7.245 1.00 72.22 31 ASP A O 2
ATOM 1868 N N . THR A 1 32 ? 0.195 5.643 -8.804 1.00 64.33 32 THR A N 2
ATOM 1869 C CA . THR A 1 32 ? -1.256 5.755 -8.826 1.00 61.44 32 THR A CA 2
ATOM 1870 C C . THR A 1 32 ? -1.881 4.587 -8.059 1.00 33.23 32 THR A C 2
ATOM 1871 O O . THR A 1 32 ? -1.247 3.541 -7.905 1.00 12.41 32 THR A O 2
ATOM 1882 N N . LEU A 1 33 ? -3.108 4.764 -7.568 1.00 53.41 33 LEU A N 2
ATOM 1883 C CA . LEU A 1 33 ? -3.782 3.7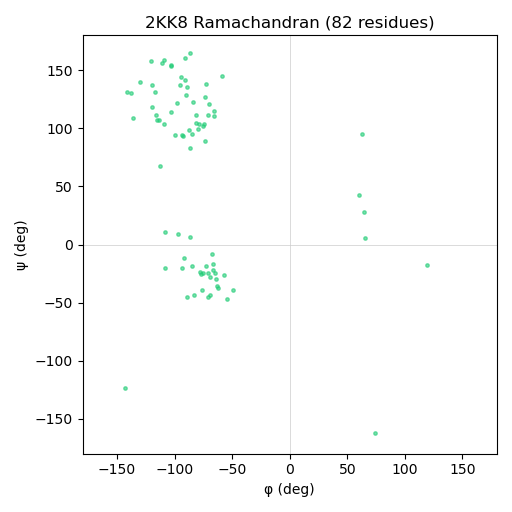25 -6.792 1.00 64.25 33 LEU A CA 2
ATOM 1884 C C . LEU A 1 33 ? -3.921 2.432 -7.598 1.00 12.24 33 LEU A C 2
ATOM 1885 O O . LEU A 1 33 ? -3.762 1.335 -7.067 1.00 41.15 33 LEU A O 2
ATOM 1901 N N . LEU A 1 34 ? -4.212 2.569 -8.884 1.00 21.12 34 LEU A N 2
ATOM 1902 C CA . LEU A 1 34 ? -4.325 1.412 -9.769 1.00 70.30 34 LEU A CA 2
ATOM 1903 C C . LEU A 1 34 ? -2.982 0.687 -9.890 1.00 20.23 34 LEU A C 2
ATOM 1904 O O . LEU A 1 34 ? -2.929 -0.499 -10.217 1.00 34.22 34 LEU A O 2
ATOM 1920 N N . VAL A 1 35 ? -1.902 1.398 -9.596 1.00 74.12 35 VAL A N 2
ATOM 1921 C CA . VAL A 1 35 ? -0.564 0.837 -9.705 1.00 70.24 35 VAL A CA 2
ATOM 1922 C C . VAL A 1 35 ? -0.155 0.152 -8.403 1.00 63.20 35 VAL A C 2
ATOM 1923 O O . VAL A 1 35 ? 0.542 -0.860 -8.420 1.00 3.33 35 VAL A O 2
ATOM 1936 N N . VAL A 1 36 ? -0.596 0.693 -7.264 1.00 62.23 36 VAL A N 2
ATOM 1937 C CA . VAL A 1 36 ? -0.255 0.091 -5.978 1.00 71.31 36 VAL A CA 2
ATOM 1938 C C . VAL A 1 36 ? -0.928 -1.274 -5.833 1.00 71.45 36 VAL A C 2
ATOM 1939 O O . VAL A 1 36 ? -0.383 -2.174 -5.199 1.00 2.54 36 VAL A O 2
ATOM 1952 N N . LYS A 1 37 ? -2.091 -1.438 -6.464 1.00 3.23 37 LYS A N 2
ATOM 1953 C CA . LYS A 1 37 ? -2.761 -2.734 -6.501 1.00 34.44 37 LYS A CA 2
ATOM 1954 C C . LYS A 1 37 ? -1.874 -3.769 -7.186 1.00 13.25 37 LYS A C 2
ATOM 1955 O O . LYS A 1 37 ? -1.820 -4.931 -6.785 1.00 64.01 37 LYS A O 2
ATOM 1974 N N . GLN A 1 38 ? -1.160 -3.325 -8.211 1.00 60.31 38 GLN A N 2
ATOM 1975 C CA . GLN A 1 38 ? -0.277 -4.202 -8.969 1.00 43.13 38 GLN A CA 2
ATOM 1976 C C . GLN A 1 38 ? 0.935 -4.597 -8.129 1.00 31.53 38 GLN A C 2
ATOM 1977 O O . GLN A 1 38 ? 1.514 -5.668 -8.313 1.00 31.20 38 GLN A O 2
ATOM 1991 N N . LYS A 1 39 ? 1.299 -3.730 -7.190 1.00 5.40 39 LYS A N 2
ATOM 1992 C CA . LYS A 1 39 ? 2.388 -4.007 -6.261 1.00 10.33 39 LYS A CA 2
ATOM 1993 C C . LYS A 1 39 ? 1.927 -5.017 -5.213 1.00 33.11 39 LYS A C 2
ATOM 1994 O O . LYS A 1 39 ? 2.650 -5.957 -4.866 1.00 64.32 39 LYS A O 2
ATOM 2013 N N . ILE A 1 40 ? 0.711 -4.813 -4.715 1.00 24.12 40 ILE A N 2
ATOM 2014 C CA . ILE A 1 40 ? 0.140 -5.668 -3.681 1.00 65.52 40 ILE A CA 2
ATOM 2015 C C . ILE A 1 40 ? -0.120 -7.078 -4.208 1.00 50.42 40 ILE A C 2
ATOM 2016 O O . ILE A 1 40 ? 0.001 -8.061 -3.470 1.00 32.21 40 ILE A O 2
ATOM 2032 N N . GLU A 1 41 ? -0.442 -7.177 -5.494 1.00 35.31 41 GLU A N 2
ATOM 2033 C CA . GLU A 1 41 ? -0.739 -8.464 -6.115 1.00 54.21 41 GLU A CA 2
ATOM 2034 C C . GLU A 1 41 ? 0.480 -9.389 -6.079 1.00 41.00 41 GLU A C 2
ATOM 2035 O O . GLU A 1 41 ? 0.345 -10.613 -6.109 1.00 20.22 41 GLU A O 2
ATOM 2047 N N . ARG A 1 42 ? 1.670 -8.802 -5.998 1.00 55.12 42 ARG A N 2
ATOM 2048 C CA . ARG A 1 42 ? 2.897 -9.582 -5.924 1.00 11.22 42 ARG A CA 2
ATOM 2049 C C . ARG A 1 42 ? 3.324 -9.791 -4.470 1.00 21.25 42 ARG A C 2
ATOM 2050 O O . ARG A 1 42 ? 3.699 -10.895 -4.078 1.00 33.20 42 ARG A O 2
ATOM 2071 N N . SER A 1 43 ? 3.241 -8.731 -3.674 1.00 33.35 43 SER A N 2
ATOM 2072 C CA . SER A 1 43 ? 3.707 -8.768 -2.290 1.00 22.54 43 SER A CA 2
ATOM 2073 C C . SER A 1 43 ? 2.756 -9.565 -1.390 1.00 74.34 43 SER A C 2
ATOM 2074 O O . SER A 1 43 ? 3.191 -10.406 -0.598 1.00 40.32 43 SER A O 2
ATOM 2082 N N . GLN A 1 44 ? 1.463 -9.306 -1.516 1.00 34.35 44 GLN A N 2
ATOM 2083 C CA . GLN A 1 44 ? 0.464 -10.019 -0.732 1.00 40.25 44 GLN A CA 2
ATOM 2084 C C . GLN A 1 44 ? -0.094 -11.195 -1.522 1.00 53.11 44 GLN A C 2
ATOM 2085 O O . GLN A 1 44 ? -0.817 -12.029 -0.979 1.00 21.11 44 GLN A O 2
ATOM 2099 N N . HIS A 1 45 ? 0.244 -11.236 -2.812 1.00 72.11 45 HIS A N 2
ATOM 2100 C CA . HIS A 1 45 ? -0.134 -12.339 -3.704 1.00 11.20 45 HIS A CA 2
ATOM 2101 C C . HIS A 1 45 ? -1.640 -12.375 -3.957 1.00 63.12 45 HIS A C 2
ATOM 2102 O O . HIS A 1 45 ? -2.159 -13.344 -4.504 1.00 23.34 45 HIS A O 2
ATOM 2117 N N . ILE A 1 46 ? -2.331 -11.310 -3.582 1.00 1.41 46 ILE A N 2
ATOM 2118 C CA . ILE A 1 46 ? -3.763 -11.225 -3.805 1.00 2.11 46 ILE A CA 2
ATOM 2119 C C . ILE A 1 46 ? -4.062 -10.472 -5.095 1.00 71.12 46 ILE A C 2
ATOM 2120 O O . ILE A 1 46 ? -3.530 -9.389 -5.326 1.00 41.45 46 ILE A O 2
ATOM 2136 N N . PRO A 1 47 ? -4.905 -11.055 -5.958 1.00 2.33 47 PRO A N 2
ATOM 2137 C CA . PRO A 1 47 ? -5.276 -10.455 -7.245 1.00 34.04 47 PRO A CA 2
ATOM 2138 C C . PRO A 1 47 ? -5.855 -9.052 -7.090 1.00 34.12 47 PRO A C 2
ATOM 2139 O O . PRO A 1 47 ? -6.574 -8.772 -6.129 1.00 35.22 47 PRO A O 2
ATOM 2150 N N . VAL A 1 48 ? -5.533 -8.182 -8.044 1.00 23.22 48 VAL A N 2
ATOM 2151 C CA . VAL A 1 48 ? -6.019 -6.801 -8.053 1.00 52.43 48 VAL A CA 2
ATOM 2152 C C . VAL A 1 48 ? -7.539 -6.735 -7.891 1.00 14.03 48 VAL A C 2
ATOM 2153 O O . VAL A 1 48 ? -8.063 -5.873 -7.186 1.00 44.10 48 VAL A O 2
ATOM 2166 N N . SER A 1 49 ? -8.238 -7.673 -8.517 1.00 52.00 49 SER A N 2
ATOM 2167 C CA . SER A 1 49 ? -9.696 -7.686 -8.510 1.00 50.25 49 SER A CA 2
ATOM 2168 C C . SER A 1 49 ? -10.257 -8.109 -7.147 1.00 60.14 49 SER A C 2
ATOM 2169 O O . SER A 1 49 ? -11.469 -8.091 -6.933 1.00 11.31 49 SER A O 2
ATOM 2177 N N . LYS A 1 50 ? -9.376 -8.484 -6.229 1.00 15.41 50 LYS A N 2
ATOM 2178 C CA . LYS A 1 50 ? -9.792 -8.933 -4.905 1.00 54.51 50 LYS A CA 2
ATOM 2179 C C . LYS A 1 50 ? -9.279 -7.999 -3.815 1.00 14.25 50 LYS A C 2
ATOM 2180 O O . LYS A 1 50 ? -9.476 -8.256 -2.625 1.00 63.30 50 LYS A O 2
ATOM 2199 N N . GLN A 1 51 ? -8.641 -6.910 -4.221 1.00 65.25 51 GLN A N 2
ATOM 2200 C CA . GLN A 1 51 ? -8.023 -5.996 -3.272 1.00 1.42 51 GLN A CA 2
ATOM 2201 C C . GLN A 1 51 ? -8.980 -4.886 -2.852 1.00 31.12 51 GLN A C 2
ATOM 2202 O O . GLN A 1 51 ? -9.208 -3.928 -3.594 1.00 44.03 51 GLN A O 2
ATOM 2216 N N . THR A 1 52 ? -9.539 -5.024 -1.661 1.00 45.32 52 THR A N 2
ATOM 2217 C CA . THR A 1 52 ? -10.386 -3.992 -1.099 1.00 42.23 52 THR A CA 2
ATOM 2218 C C . THR A 1 52 ? -9.527 -3.015 -0.304 1.00 21.34 52 THR A C 2
ATOM 2219 O O . THR A 1 52 ? -9.180 -3.273 0.852 1.00 24.12 52 THR A O 2
ATOM 2230 N N . LEU A 1 53 ? -9.150 -1.917 -0.948 1.00 51.35 53 LEU A N 2
ATOM 2231 C CA . LEU A 1 53 ? -8.272 -0.928 -0.335 1.00 22.31 53 LEU A CA 2
ATOM 2232 C C . LEU A 1 53 ? -9.041 -0.046 0.641 1.00 21.43 53 LEU A C 2
ATOM 2233 O O . LEU A 1 53 ? -9.576 0.995 0.261 1.00 2.24 53 LEU A O 2
ATOM 2249 N N . ILE A 1 54 ? -9.120 -0.485 1.888 1.00 44.44 54 ILE A N 2
ATOM 2250 C CA . ILE A 1 54 ? -9.802 0.279 2.922 1.00 3.54 54 ILE A CA 2
ATOM 2251 C C . ILE A 1 54 ? -8.817 1.187 3.648 1.00 64.13 54 ILE A C 2
ATOM 2252 O O . ILE A 1 54 ? -7.980 0.724 4.421 1.00 32.24 54 ILE A O 2
ATOM 2268 N N . VAL A 1 55 ? -8.909 2.476 3.373 1.00 12.22 55 VAL A N 2
ATOM 2269 C CA . VAL A 1 55 ? -8.050 3.453 4.017 1.00 2.52 55 VAL A CA 2
ATOM 2270 C C . VAL A 1 55 ? -8.858 4.235 5.042 1.00 41.21 55 VAL A C 2
ATOM 2271 O O . VAL A 1 55 ? -9.898 4.813 4.704 1.00 73.30 55 VAL A O 2
ATOM 2284 N N . ASP A 1 56 ? -8.387 4.220 6.292 1.00 12.24 56 ASP A N 2
ATOM 2285 C CA . ASP A 1 56 ? -9.095 4.822 7.427 1.00 23.54 56 ASP A CA 2
ATOM 2286 C C . ASP A 1 56 ? -10.320 3.989 7.779 1.00 1.32 56 ASP A C 2
ATOM 2287 O O . ASP A 1 56 ? -10.338 3.283 8.788 1.00 62.22 56 ASP A O 2
ATOM 2296 N N . GLY A 1 57 ? -11.342 4.076 6.946 1.00 55.14 57 GLY A N 2
ATOM 2297 C CA . GLY A 1 57 ? -12.524 3.258 7.124 1.00 44.12 57 GLY A CA 2
ATOM 2298 C C . GLY A 1 57 ? -13.365 3.198 5.867 1.00 1.03 57 GLY A C 2
ATOM 2299 O O . GLY A 1 57 ? -14.522 2.779 5.905 1.00 24.44 57 GLY A O 2
ATOM 2303 N N . ILE A 1 58 ? -12.779 3.609 4.750 1.00 10.35 58 ILE A N 2
ATOM 2304 C CA . ILE A 1 58 ? -13.487 3.672 3.479 1.00 2.31 58 ILE A CA 2
ATOM 2305 C C . ILE A 1 58 ? -12.654 3.019 2.381 1.00 52.01 58 ILE A C 2
ATOM 2306 O O . ILE A 1 58 ? -11.453 3.279 2.273 1.00 15.21 58 ILE A O 2
ATOM 2322 N N . VAL A 1 59 ? -13.279 2.160 1.586 1.00 20.54 59 VAL A N 2
ATOM 2323 C CA . VAL A 1 59 ? -12.600 1.555 0.447 1.00 75.12 59 VAL A CA 2
ATOM 2324 C C . VAL A 1 59 ? -12.449 2.585 -0.673 1.00 61.23 59 VAL A C 2
ATOM 2325 O O . VAL A 1 59 ? -13.424 3.197 -1.105 1.00 25.43 59 VAL A O 2
ATOM 2338 N N . ILE A 1 60 ? -11.222 2.799 -1.120 1.00 31.52 60 ILE A N 2
ATOM 2339 C CA . ILE A 1 60 ? -10.961 3.788 -2.153 1.00 24.54 60 ILE A CA 2
ATOM 2340 C C . ILE A 1 60 ? -11.275 3.216 -3.531 1.00 52.12 60 ILE A C 2
ATOM 2341 O O . ILE A 1 60 ? -10.619 2.280 -3.997 1.00 72.24 60 ILE A O 2
ATOM 2357 N N . LEU A 1 61 ? -12.288 3.779 -4.171 1.00 34.31 61 LEU A N 2
ATOM 2358 C CA . LEU A 1 61 ? -12.742 3.304 -5.470 1.00 63.10 61 LEU A CA 2
ATOM 2359 C C . LEU A 1 61 ? -12.139 4.139 -6.594 1.00 75.40 61 LEU A C 2
ATOM 2360 O O . LEU A 1 61 ? -12.221 3.771 -7.765 1.00 40.32 61 LEU A O 2
ATOM 2376 N N . ARG A 1 62 ? -11.537 5.264 -6.232 1.00 14.53 62 ARG A N 2
ATOM 2377 C CA . ARG A 1 62 ? -10.904 6.136 -7.213 1.00 33.45 62 ARG A CA 2
ATOM 2378 C C . ARG A 1 62 ? -9.488 5.650 -7.498 1.00 73.24 62 ARG A C 2
ATOM 2379 O O . ARG A 1 62 ? -8.523 6.102 -6.884 1.00 71.42 62 ARG A O 2
ATOM 2400 N N . GLU A 1 63 ? -9.384 4.708 -8.421 1.00 1.23 63 GLU A N 2
ATOM 2401 C CA . GLU A 1 63 ? -8.125 4.032 -8.710 1.00 65.15 63 GLU A CA 2
ATOM 2402 C C . GLU A 1 63 ? -7.206 4.896 -9.569 1.00 15.52 63 GLU A C 2
ATOM 2403 O O . GLU A 1 63 ? -6.012 4.623 -9.690 1.00 24.25 63 GLU A O 2
ATOM 2415 N N . ASP A 1 64 ? -7.766 5.947 -10.146 1.00 3.45 64 ASP A N 2
ATOM 2416 C CA . ASP A 1 64 ? -7.021 6.827 -11.036 1.00 10.11 64 ASP A CA 2
ATOM 2417 C C . ASP A 1 64 ? -6.412 8.000 -10.274 1.00 12.13 64 ASP A C 2
ATOM 2418 O O . ASP A 1 64 ? -5.880 8.934 -10.877 1.00 52.32 64 ASP A O 2
ATOM 2427 N N . LEU A 1 65 ? -6.479 7.945 -8.953 1.00 23.03 65 LEU A N 2
ATOM 2428 C CA . LEU A 1 65 ? -5.876 8.976 -8.123 1.00 22.43 65 LEU A CA 2
ATOM 2429 C C . LEU A 1 65 ? -4.428 8.635 -7.804 1.00 4.12 65 LEU A C 2
ATOM 2430 O O . LEU A 1 65 ? -4.115 7.519 -7.380 1.00 1.02 65 LEU A O 2
ATOM 2446 N N . THR A 1 66 ? -3.547 9.594 -8.028 1.00 12.43 66 THR A N 2
ATOM 2447 C CA . THR A 1 66 ? -2.147 9.448 -7.675 1.00 2.10 66 THR A CA 2
ATOM 2448 C C . THR A 1 66 ? -1.981 9.544 -6.159 1.00 33.24 66 THR A C 2
ATOM 2449 O O . THR A 1 66 ? -2.722 10.279 -5.501 1.00 42.13 66 THR A O 2
ATOM 2460 N N . VAL A 1 67 ? -1.021 8.804 -5.608 1.00 75.13 67 VAL A N 2
ATOM 2461 C CA . VAL A 1 67 ? -0.777 8.801 -4.167 1.00 3.21 67 VAL A CA 2
ATOM 2462 C C . VAL A 1 67 ? -0.564 10.220 -3.638 1.00 0.25 67 VAL A C 2
ATOM 2463 O O . VAL A 1 67 ? -1.074 10.578 -2.574 1.00 54.15 67 VAL A O 2
ATOM 2476 N N . GLU A 1 68 ? 0.168 11.032 -4.397 1.00 20.35 68 GLU A N 2
ATOM 2477 C CA . GLU A 1 68 ? 0.419 12.414 -4.006 1.00 50.31 68 GLU A CA 2
ATOM 2478 C C . GLU A 1 68 ? -0.864 13.235 -4.076 1.00 1.45 68 GLU A C 2
ATOM 2479 O O . GLU A 1 68 ? -1.160 14.005 -3.168 1.00 33.33 68 GLU A O 2
ATOM 2491 N N . GLN A 1 69 ? -1.634 13.047 -5.145 1.00 11.22 69 GLN A N 2
ATOM 2492 C CA . GLN A 1 69 ? -2.877 13.790 -5.330 1.00 14.21 69 GLN A CA 2
ATOM 2493 C C . GLN A 1 69 ? -3.890 13.455 -4.243 1.00 31.10 69 GLN A C 2
ATOM 2494 O O . GLN A 1 69 ? -4.650 14.317 -3.805 1.00 71.12 69 GLN A O 2
ATOM 2508 N N . CYS A 1 70 ? -3.899 12.203 -3.814 1.00 44.22 70 CYS A N 2
ATOM 2509 C CA . CYS A 1 70 ? -4.822 11.760 -2.778 1.00 42.12 70 CYS A CA 2
ATOM 2510 C C . CYS A 1 70 ? -4.274 12.111 -1.395 1.00 3.11 70 CYS A C 2
ATOM 2511 O O . CYS A 1 70 ? -5.008 12.101 -0.407 1.00 21.24 70 CYS A O 2
ATOM 2519 N N . GLN A 1 71 ? -2.976 12.433 -1.343 1.00 52.15 71 GLN A N 2
ATOM 2520 C CA . GLN A 1 71 ? -2.302 12.772 -0.088 1.00 41.13 71 GLN A CA 2
ATOM 2521 C C . GLN A 1 71 ? -2.372 11.608 0.897 1.00 43.13 71 GLN A C 2
ATOM 2522 O O . GLN A 1 71 ? -2.610 11.800 2.092 1.00 23.55 71 GLN A O 2
ATOM 2536 N N . ILE A 1 72 ? -2.141 10.404 0.388 1.00 44.14 72 ILE A N 2
ATOM 2537 C CA . ILE A 1 72 ? -2.179 9.203 1.213 1.00 40.22 72 ILE A CA 2
ATOM 2538 C C . ILE A 1 72 ? -1.026 9.209 2.212 1.00 34.03 72 ILE A C 2
ATOM 2539 O O . ILE A 1 72 ? 0.142 9.129 1.829 1.00 54.44 72 ILE A O 2
ATOM 2555 N N . VAL A 1 73 ? -1.360 9.325 3.490 1.00 73.35 73 VAL A N 2
ATOM 2556 C CA . VAL A 1 73 ? -0.358 9.344 4.544 1.00 55.21 73 VAL A CA 2
ATOM 2557 C C . VAL A 1 73 ? -0.246 7.980 5.220 1.00 43.35 73 VAL A C 2
ATOM 2558 O O . VAL A 1 73 ? -1.250 7.364 5.576 1.00 33.22 73 VAL A O 2
ATOM 2571 N N . PRO A 1 74 ? 0.988 7.488 5.398 1.00 10.22 74 PRO A N 2
ATOM 2572 C CA . PRO A 1 74 ? 1.261 6.174 6.001 1.00 1.11 74 PRO A CA 2
ATOM 2573 C C . PRO A 1 74 ? 1.054 6.158 7.517 1.00 42.05 74 PRO A C 2
ATOM 2574 O O . PRO A 1 74 ? 1.839 5.562 8.257 1.00 52.44 74 PRO A O 2
ATOM 2585 N N . THR A 1 75 ? -0.014 6.790 7.974 1.00 43.11 75 THR A N 2
ATOM 2586 C CA . THR A 1 75 ? -0.298 6.860 9.394 1.00 44.01 75 THR A CA 2
ATOM 2587 C C . THR A 1 75 ? -1.742 6.438 9.680 1.00 4.12 75 THR A C 2
ATOM 2588 O O . THR A 1 75 ? -2.138 6.279 10.836 1.00 14.50 75 THR A O 2
ATOM 2599 N N . SER A 1 76 ? -2.524 6.242 8.622 1.00 3.21 76 SER A N 2
ATOM 2600 C CA . SER A 1 76 ? -3.918 5.853 8.769 1.00 20.14 76 SER A CA 2
ATOM 2601 C C . SER A 1 76 ? -4.058 4.332 8.814 1.00 54.41 76 SER A C 2
ATOM 2602 O O . SER A 1 76 ? -3.141 3.602 8.421 1.00 72.10 76 SER A O 2
ATOM 2610 N N . ASP A 1 77 ? -5.199 3.863 9.308 1.00 24.44 77 ASP A N 2
ATOM 2611 C CA . ASP A 1 77 ? -5.457 2.433 9.423 1.00 60.13 77 ASP A CA 2
ATOM 2612 C C . ASP A 1 77 ? -5.905 1.871 8.084 1.00 70.12 77 ASP A C 2
ATOM 2613 O O . ASP A 1 77 ? -7.025 2.118 7.634 1.00 72.00 77 ASP A O 2
ATOM 2622 N N . ILE A 1 78 ? -5.011 1.145 7.435 1.00 42.01 78 ILE A N 2
ATOM 2623 C CA . ILE A 1 78 ? -5.305 0.558 6.140 1.00 4.43 78 ILE A CA 2
ATOM 2624 C C . ILE A 1 78 ? -5.394 -0.957 6.254 1.00 25.22 78 ILE A C 2
ATOM 2625 O O . ILE A 1 78 ? -4.375 -1.650 6.323 1.00 2.33 78 ILE A O 2
ATOM 2641 N N . GLN A 1 79 ? -6.617 -1.464 6.288 1.00 15.14 79 GLN A N 2
ATOM 2642 C CA . GLN A 1 79 ? -6.849 -2.893 6.400 1.00 42.42 79 GLN A CA 2
ATOM 2643 C C . GLN A 1 79 ? -7.242 -3.463 5.044 1.00 45.25 79 GLN A C 2
ATOM 2644 O O . GLN A 1 79 ? -8.258 -3.073 4.468 1.00 40.52 79 GLN A O 2
ATOM 2658 N N . LEU A 1 80 ? -6.428 -4.368 4.528 1.00 31.33 80 LEU A N 2
ATOM 2659 C CA . LEU A 1 80 ? -6.713 -4.980 3.241 1.00 61.25 80 LEU A CA 2
ATOM 2660 C C . LEU A 1 80 ? -7.685 -6.141 3.397 1.00 45.22 80 LEU A C 2
ATOM 2661 O O . LEU A 1 80 ? -7.366 -7.154 4.024 1.00 73.42 80 LEU A O 2
ATOM 2677 N N . GLU A 1 81 ? -8.878 -5.972 2.847 1.00 73.04 81 GLU A N 2
ATOM 2678 C CA . GLU A 1 81 ? -9.867 -7.034 2.830 1.00 4.44 81 GLU A CA 2
ATOM 2679 C C . GLU A 1 81 ? -9.787 -7.783 1.508 1.00 4.10 81 GLU A C 2
ATOM 2680 O O . GLU A 1 81 ? -10.005 -7.204 0.441 1.00 31.55 81 GLU A O 2
ATOM 2692 N N . VAL A 1 82 ? -9.449 -9.059 1.578 1.00 34.32 82 VAL A N 2
ATOM 2693 C CA . VAL A 1 82 ? -9.348 -9.880 0.387 1.00 55.43 82 VAL A CA 2
ATOM 2694 C C . VAL A 1 82 ? -10.707 -10.465 0.028 1.00 54.14 82 VAL A C 2
ATOM 2695 O O . VAL A 1 82 ? -11.263 -11.272 0.776 1.00 14.33 82 VAL A O 2
ATOM 2708 N N . SER A 1 83 ? -11.239 -10.037 -1.106 1.00 13.43 83 SER A N 2
ATOM 2709 C CA . SER A 1 83 ? -12.508 -10.550 -1.602 1.00 51.53 83 SER A CA 2
ATOM 2710 C C . SER A 1 83 ? -12.395 -12.056 -1.843 1.00 4.42 83 SER A C 2
ATOM 2711 O O . SER A 1 83 ? -11.766 -12.494 -2.802 1.00 13.11 83 SER A O 2
ATOM 2719 N N . SER A 1 84 ? -12.978 -12.843 -0.945 1.00 14.24 84 SER A N 2
ATOM 2720 C CA . SER A 1 84 ? -12.867 -14.291 -1.015 1.00 54.44 84 SER A CA 2
ATOM 2721 C C . SER A 1 84 ? -13.984 -14.872 -1.880 1.00 3.24 84 SER A C 2
ATOM 2722 O O . SER A 1 84 ? -13.795 -14.974 -3.110 1.00 37.54 84 SER A O 2
ATOM 2731 N N . MET A 1 1 ? 12.159 14.859 12.970 1.00 51.51 1 MET A N 3
ATOM 2732 C CA . MET A 1 1 ? 11.457 15.741 12.012 1.00 74.24 1 MET A CA 3
ATOM 2733 C C . MET A 1 1 ? 12.415 16.834 11.554 1.00 54.13 1 MET A C 3
ATOM 2734 O O . MET A 1 1 ? 12.966 17.567 12.375 1.00 12.14 1 MET A O 3
ATOM 2750 N N . GLY A 1 2 ? 12.628 16.932 10.249 1.00 60.21 2 GLY A N 3
ATOM 2751 C CA . GLY A 1 2 ? 13.608 17.866 9.730 1.00 71.00 2 GLY A CA 3
ATOM 2752 C C . GLY A 1 2 ? 12.983 19.086 9.082 1.00 54.10 2 GLY A C 3
ATOM 2753 O O . GLY A 1 2 ? 11.837 19.040 8.634 1.00 51.44 2 GLY A O 3
ATOM 2757 N N . HIS A 1 3 ? 13.743 20.174 9.027 1.00 3.12 3 HIS A N 3
ATOM 2758 C CA . HIS A 1 3 ? 13.272 21.413 8.409 1.00 52.23 3 HIS A CA 3
ATOM 2759 C C . HIS A 1 3 ? 13.672 21.462 6.939 1.00 51.24 3 HIS A C 3
ATOM 2760 O O . HIS A 1 3 ? 13.105 22.220 6.151 1.00 64.42 3 HIS A O 3
ATOM 2775 N N . HIS A 1 4 ? 14.654 20.648 6.577 1.00 32.42 4 HIS A N 3
ATOM 2776 C CA . HIS A 1 4 ? 15.039 20.510 5.183 1.00 43.43 4 HIS A CA 3
ATOM 2777 C C . HIS A 1 4 ? 13.988 19.674 4.464 1.00 52.32 4 HIS A C 3
ATOM 2778 O O . HIS A 1 4 ? 13.593 18.615 4.951 1.00 34.21 4 HIS A O 3
ATOM 2793 N N . HIS A 1 5 ? 13.532 20.158 3.319 1.00 31.43 5 HIS A N 3
ATOM 2794 C CA . HIS A 1 5 ? 12.426 19.528 2.607 1.00 55.11 5 HIS A CA 3
ATOM 2795 C C . HIS A 1 5 ? 12.835 18.191 2.003 1.00 34.32 5 HIS A C 3
ATOM 2796 O O . HIS A 1 5 ? 14.002 17.971 1.673 1.00 11.34 5 HIS A O 3
ATOM 2811 N N . HIS A 1 6 ? 11.860 17.301 1.862 1.00 2.24 6 HIS A N 3
ATOM 2812 C CA . HIS A 1 6 ? 12.120 15.941 1.411 1.00 55.22 6 HIS A CA 3
ATOM 2813 C C . HIS A 1 6 ? 12.229 15.875 -0.106 1.00 53.53 6 HIS A C 3
ATOM 2814 O O . HIS A 1 6 ? 11.485 16.539 -0.824 1.00 61.40 6 HIS A O 3
ATOM 2829 N N . HIS A 1 7 ? 13.162 15.072 -0.586 1.00 40.11 7 HIS A N 3
ATOM 2830 C CA . HIS A 1 7 ? 13.340 14.882 -2.016 1.00 43.24 7 HIS A CA 3
ATOM 2831 C C . HIS A 1 7 ? 12.870 13.498 -2.429 1.00 1.42 7 HIS A C 3
ATOM 2832 O O . HIS A 1 7 ? 12.223 13.336 -3.465 1.00 31.42 7 HIS A O 3
ATOM 2847 N N . HIS A 1 8 ? 13.198 12.500 -1.617 1.00 64.12 8 HIS A N 3
ATOM 2848 C CA . HIS A 1 8 ? 12.780 11.138 -1.903 1.00 62.22 8 HIS A CA 3
ATOM 2849 C C . HIS A 1 8 ? 11.256 11.044 -1.819 1.00 55.12 8 HIS A C 3
ATOM 2850 O O . HIS A 1 8 ? 10.646 11.507 -0.852 1.00 20.15 8 HIS A O 3
ATOM 2865 N N . SER A 1 9 ? 10.650 10.477 -2.844 1.00 40.25 9 SER A N 3
ATOM 2866 C CA . SER A 1 9 ? 9.203 10.411 -2.933 1.00 61.44 9 SER A CA 3
ATOM 2867 C C . SER A 1 9 ? 8.704 9.001 -2.624 1.00 11.40 9 SER A C 3
ATOM 2868 O O . SER A 1 9 ? 7.501 8.749 -2.601 1.00 12.01 9 SER A O 3
ATOM 2876 N N . HIS A 1 10 ? 9.642 8.088 -2.385 1.00 73.41 10 HIS A N 3
ATOM 2877 C CA . HIS A 1 10 ? 9.299 6.717 -2.021 1.00 44.24 10 HIS A CA 3
ATOM 2878 C C . HIS A 1 10 ? 9.204 6.596 -0.507 1.00 12.30 10 HIS A C 3
ATOM 2879 O O . HIS A 1 10 ? 10.129 6.979 0.209 1.00 13.01 10 HIS A O 3
ATOM 2894 N N . MET A 1 11 ? 8.088 6.079 -0.020 1.00 75.52 11 MET A N 3
ATOM 2895 C CA . MET A 1 11 ? 7.898 5.906 1.411 1.00 13.41 11 MET A CA 3
ATOM 2896 C C . MET A 1 11 ? 7.324 4.534 1.730 1.00 12.34 11 MET A C 3
ATOM 2897 O O . MET A 1 11 ? 6.724 3.881 0.872 1.00 44.35 11 MET A O 3
ATOM 2911 N N . LYS A 1 12 ? 7.526 4.108 2.971 1.00 0.10 12 LYS A N 3
ATOM 2912 C CA . LYS A 1 12 ? 7.033 2.826 3.446 1.00 34.42 12 LYS A CA 3
ATOM 2913 C C . LYS A 1 12 ? 5.697 2.996 4.149 1.00 31.14 12 LYS A C 3
ATOM 2914 O O . LYS A 1 12 ? 5.614 3.655 5.189 1.00 24.20 12 LYS A O 3
ATOM 2933 N N . PHE A 1 13 ? 4.653 2.405 3.594 1.00 4.54 13 PHE A N 3
ATOM 2934 C CA . PHE A 1 13 ? 3.349 2.438 4.232 1.00 52.10 13 PHE A CA 3
ATOM 2935 C C . PHE A 1 13 ? 2.966 1.033 4.678 1.00 4.22 13 PHE A C 3
ATOM 2936 O O . PHE A 1 13 ? 3.133 0.063 3.933 1.00 32.44 13 PHE A O 3
ATOM 2953 N N . LEU A 1 14 ? 2.502 0.924 5.912 1.00 31.41 14 LEU A N 3
ATOM 2954 C CA . LEU A 1 14 ? 2.214 -0.370 6.508 1.00 14.10 14 LEU A CA 3
ATOM 2955 C C . LEU A 1 14 ? 0.820 -0.839 6.113 1.00 33.12 14 LEU A C 3
ATOM 2956 O O . LEU A 1 14 ? -0.177 -0.183 6.418 1.00 42.54 14 LEU A O 3
ATOM 2972 N N . VAL A 1 15 ? 0.757 -1.968 5.421 1.00 71.51 15 VAL A N 3
ATOM 2973 C CA . VAL A 1 15 ? -0.509 -2.496 4.938 1.00 2.40 15 VAL A CA 3
ATOM 2974 C C . VAL A 1 15 ? -0.870 -3.779 5.671 1.00 0.24 15 VAL A C 3
ATOM 2975 O O . VAL A 1 15 ? -0.173 -4.789 5.544 1.00 64.14 15 VAL A O 3
ATOM 2988 N N . GLU A 1 16 ? -1.951 -3.738 6.435 1.00 34.44 16 GLU A N 3
ATOM 2989 C CA . GLU A 1 16 ? -2.392 -4.904 7.184 1.00 25.32 16 GLU A CA 3
ATOM 2990 C C . GLU A 1 16 ? -3.256 -5.799 6.305 1.00 43.43 16 GLU A C 3
ATOM 2991 O O . GLU A 1 16 ? -4.396 -5.461 5.973 1.00 42.13 16 GLU A O 3
ATOM 3003 N N . ASN A 1 17 ? -2.702 -6.932 5.914 1.00 0.05 17 ASN A N 3
ATOM 3004 C CA . ASN A 1 17 ? -3.423 -7.883 5.084 1.00 43.32 17 ASN A CA 3
ATOM 3005 C C . ASN A 1 17 ? -4.272 -8.799 5.949 1.00 14.02 17 ASN A C 3
ATOM 3006 O O . ASN A 1 17 ? -3.751 -9.580 6.745 1.00 43.32 17 ASN A O 3
ATOM 3017 N N . LEU A 1 18 ? -5.585 -8.705 5.780 1.00 52.55 18 LEU A N 3
ATOM 3018 C CA . LEU A 1 18 ? -6.524 -9.464 6.596 1.00 3.34 18 LEU A CA 3
ATOM 3019 C C . LEU A 1 18 ? -6.532 -10.936 6.185 1.00 62.51 18 LEU A C 3
ATOM 3020 O O . LEU A 1 18 ? -7.086 -11.786 6.880 1.00 73.23 18 LEU A O 3
ATOM 3036 N N . ASN A 1 19 ? -5.919 -11.232 5.048 1.00 41.42 19 ASN A N 3
ATOM 3037 C CA . ASN A 1 19 ? -5.826 -12.606 4.576 1.00 43.41 19 ASN A CA 3
ATOM 3038 C C . ASN A 1 19 ? -4.450 -13.178 4.905 1.00 12.33 19 ASN A C 3
ATOM 3039 O O . ASN A 1 19 ? -4.163 -14.345 4.651 1.00 34.24 19 ASN A O 3
ATOM 3050 N N . GLY A 1 20 ? -3.610 -12.348 5.503 1.00 75.05 20 GLY A N 3
ATOM 3051 C CA . GLY A 1 20 ? -2.271 -12.770 5.840 1.00 54.44 20 GLY A CA 3
ATOM 3052 C C . GLY A 1 20 ? -1.690 -11.955 6.970 1.00 24.34 20 GLY A C 3
ATOM 3053 O O . GLY A 1 20 ? -2.170 -12.021 8.101 1.00 51.02 20 GLY A O 3
ATOM 3057 N N . SER A 1 21 ? -0.673 -11.169 6.663 1.00 43.34 21 SER A N 3
ATOM 3058 C CA . SER A 1 21 ? -0.013 -10.356 7.666 1.00 22.35 21 SER A CA 3
ATOM 3059 C C . SER A 1 21 ? 0.389 -9.008 7.068 1.00 51.24 21 SER A C 3
ATOM 3060 O O . SER A 1 21 ? 0.418 -8.844 5.847 1.00 3.05 21 SER A O 3
ATOM 3068 N N . SER A 1 22 ? 0.679 -8.048 7.932 1.00 64.10 22 SER A N 3
ATOM 3069 C CA . SER A 1 22 ? 1.080 -6.719 7.502 1.00 60.42 22 SER A CA 3
ATOM 3070 C C . SER A 1 22 ? 2.495 -6.750 6.926 1.00 72.51 22 SER A C 3
ATOM 3071 O O . SER A 1 22 ? 3.325 -7.561 7.334 1.00 43.22 22 SER A O 3
ATOM 3079 N N . PHE A 1 23 ? 2.764 -5.868 5.976 1.00 34.53 23 PHE A N 3
ATOM 3080 C CA . PHE A 1 23 ? 4.064 -5.824 5.322 1.00 40.15 23 PHE A CA 3
ATOM 3081 C C . PHE A 1 23 ? 4.361 -4.408 4.838 1.00 11.35 23 PHE A C 3
ATOM 3082 O O . PHE A 1 23 ? 3.448 -3.676 4.445 1.00 20.41 23 PHE A O 3
ATOM 3099 N N . GLU A 1 24 ? 5.632 -4.021 4.887 1.00 14.23 24 GLU A N 3
ATOM 3100 C CA . GLU A 1 24 ? 6.047 -2.700 4.432 1.00 10.11 24 GLU A CA 3
ATOM 3101 C C . GLU A 1 24 ? 6.077 -2.633 2.912 1.00 35.44 24 GLU A C 3
ATOM 3102 O O . GLU A 1 24 ? 6.962 -3.211 2.273 1.00 63.51 24 GLU A O 3
ATOM 3114 N N . LEU A 1 25 ? 5.123 -1.936 2.333 1.00 43.32 25 LEU A N 3
ATOM 3115 C CA . LEU A 1 25 ? 5.135 -1.695 0.903 1.00 23.10 25 LEU A CA 3
ATOM 3116 C C . LEU A 1 25 ? 5.652 -0.294 0.622 1.00 43.11 25 LEU A C 3
ATOM 3117 O O . LEU A 1 25 ? 5.623 0.569 1.500 1.00 31.34 25 LEU A O 3
ATOM 3133 N N . GLU A 1 26 ? 6.143 -0.077 -0.583 1.00 65.24 26 GLU A N 3
ATOM 3134 C CA . GLU A 1 26 ? 6.708 1.211 -0.942 1.00 53.44 26 GLU A CA 3
ATOM 3135 C C . GLU A 1 26 ? 5.885 1.872 -2.036 1.00 25.50 26 GLU A C 3
ATOM 3136 O O . GLU A 1 26 ? 5.573 1.256 -3.061 1.00 13.11 26 GLU A O 3
ATOM 3148 N N . VAL A 1 27 ? 5.523 3.120 -1.806 1.00 24.03 27 VAL A N 3
ATOM 3149 C CA . VAL A 1 27 ? 4.826 3.908 -2.803 1.00 65.21 27 VAL A CA 3
ATOM 3150 C C . VAL A 1 27 ? 5.577 5.190 -3.093 1.00 23.40 27 VAL A C 3
ATOM 3151 O O . VAL A 1 27 ? 6.383 5.651 -2.285 1.00 63.31 27 VAL A O 3
ATOM 3164 N N . ASP A 1 28 ? 5.319 5.742 -4.257 1.00 75.41 28 ASP A N 3
ATOM 3165 C CA . ASP A 1 28 ? 5.831 7.045 -4.620 1.00 74.12 28 ASP A CA 3
ATOM 3166 C C . ASP A 1 28 ? 4.670 8.024 -4.591 1.00 62.31 28 ASP A C 3
ATOM 3167 O O . ASP A 1 28 ? 3.538 7.638 -4.861 1.00 34.04 28 ASP A O 3
ATOM 3176 N N . TYR A 1 29 ? 4.927 9.268 -4.244 1.00 33.24 29 TYR A N 3
ATOM 3177 C CA . TYR A 1 29 ? 3.861 10.259 -4.169 1.00 31.33 29 TYR A CA 3
ATOM 3178 C C . TYR A 1 29 ? 3.192 10.480 -5.528 1.00 64.14 29 TYR A C 3
ATOM 3179 O O . TYR A 1 29 ? 2.015 10.838 -5.601 1.00 21.40 29 TYR A O 3
ATOM 3197 N N . ARG A 1 30 ? 3.928 10.236 -6.603 1.00 42.52 30 ARG A N 3
ATOM 3198 C CA . ARG A 1 30 ? 3.392 10.410 -7.945 1.00 3.45 30 ARG A CA 3
ATOM 3199 C C . ARG A 1 30 ? 2.812 9.091 -8.459 1.00 54.42 30 ARG A C 3
ATOM 3200 O O . ARG A 1 30 ? 2.229 9.038 -9.546 1.00 25.13 30 ARG A O 3
ATOM 3221 N N . ASP A 1 31 ? 2.970 8.034 -7.667 1.00 52.53 31 ASP A N 3
ATOM 3222 C CA . ASP A 1 31 ? 2.521 6.705 -8.064 1.00 5.30 31 ASP A CA 3
ATOM 3223 C C . ASP A 1 31 ? 1.003 6.678 -8.155 1.00 4.21 31 ASP A C 3
ATOM 3224 O O . ASP A 1 31 ? 0.308 7.270 -7.325 1.00 11.25 31 ASP A O 3
ATOM 3233 N N . THR A 1 32 ? 0.497 6.010 -9.170 1.00 70.14 32 THR A N 3
ATOM 3234 C CA . THR A 1 32 ? -0.932 5.942 -9.397 1.00 11.00 32 THR A CA 3
ATOM 3235 C C . THR A 1 32 ? -1.529 4.780 -8.608 1.00 23.11 32 THR A C 3
ATOM 3236 O O . THR A 1 32 ? -0.890 3.739 -8.446 1.00 51.14 32 THR A O 3
ATOM 3247 N N . LEU A 1 33 ? -2.748 4.962 -8.115 1.00 65.42 33 LEU A N 3
ATOM 3248 C CA . LEU A 1 33 ? -3.384 3.971 -7.252 1.00 33.42 33 LEU A CA 3
ATOM 3249 C C . LEU A 1 33 ? -3.635 2.654 -7.987 1.00 54.41 33 LEU A C 3
ATOM 3250 O O . LEU A 1 33 ? -3.786 1.606 -7.363 1.00 32.31 33 LEU A O 3
ATOM 3266 N N . LEU A 1 34 ? -3.677 2.711 -9.309 1.00 10.11 34 LEU A N 3
ATOM 3267 C CA . LEU A 1 34 ? -3.805 1.506 -10.121 1.00 4.21 34 LEU A CA 3
ATOM 3268 C C . LEU A 1 34 ? -2.464 0.780 -10.213 1.00 12.50 34 LEU A C 3
ATOM 3269 O O . LEU A 1 34 ? -2.412 -0.441 -10.349 1.00 3.42 34 LEU A O 3
ATOM 3285 N N . VAL A 1 35 ? -1.383 1.542 -10.112 1.00 13.11 35 VAL A N 3
ATOM 3286 C CA . VAL A 1 35 ? -0.040 0.994 -10.243 1.00 31.44 35 VAL A CA 3
ATOM 3287 C C . VAL A 1 35 ? 0.388 0.291 -8.957 1.00 53.33 35 VAL A C 3
ATOM 3288 O O . VAL A 1 35 ? 0.919 -0.819 -8.995 1.00 25.23 35 VAL A O 3
ATOM 3301 N N . VAL A 1 36 ? 0.148 0.937 -7.819 1.00 54.32 36 VAL A N 3
ATOM 3302 C CA . VAL A 1 36 ? 0.490 0.352 -6.526 1.00 5.22 36 VAL A CA 3
ATOM 3303 C C . VAL A 1 36 ? -0.209 -0.997 -6.316 1.00 12.55 36 VAL A C 3
ATOM 3304 O O . VAL A 1 36 ? 0.367 -1.912 -5.725 1.00 11.32 36 VAL A O 3
ATOM 3317 N N . LYS A 1 37 ? -1.431 -1.131 -6.834 1.00 52.41 37 LYS A N 3
ATOM 3318 C CA . LYS A 1 37 ? -2.184 -2.379 -6.711 1.00 52.05 37 LYS A CA 3
ATOM 3319 C C . LYS A 1 37 ? -1.445 -3.537 -7.374 1.00 20.00 37 LYS A C 3
ATOM 3320 O O . LYS A 1 37 ? -1.495 -4.670 -6.899 1.00 31.14 37 LYS A O 3
ATOM 3339 N N . GLN A 1 38 ? -0.746 -3.242 -8.462 1.00 55.23 38 GLN A N 3
ATOM 3340 C CA . GLN A 1 38 ? -0.004 -4.261 -9.190 1.00 63.12 38 GLN A CA 3
ATOM 3341 C C . GLN A 1 38 ? 1.188 -4.739 -8.364 1.00 2.33 38 GLN A C 3
ATOM 3342 O O . GLN A 1 38 ? 1.598 -5.896 -8.454 1.00 75.31 38 GLN A O 3
ATOM 3356 N N . LYS A 1 39 ? 1.730 -3.843 -7.542 1.00 73.44 39 LYS A N 3
ATOM 3357 C CA . LYS A 1 39 ? 2.814 -4.195 -6.630 1.00 10.44 39 LYS A CA 3
ATOM 3358 C C . LYS A 1 39 ? 2.269 -4.994 -5.450 1.00 74.15 39 LYS A C 3
ATOM 3359 O O . LYS A 1 39 ? 2.881 -5.968 -5.006 1.00 3.42 39 LYS A O 3
ATOM 3378 N N . ILE A 1 40 ? 1.106 -4.578 -4.956 1.00 72.22 40 ILE A N 3
ATOM 3379 C CA . ILE A 1 40 ? 0.439 -5.276 -3.862 1.00 51.55 40 ILE A CA 3
ATOM 3380 C C . ILE A 1 40 ? 0.100 -6.702 -4.284 1.00 22.32 40 ILE A C 3
ATOM 3381 O O . ILE A 1 40 ? 0.241 -7.646 -3.505 1.00 30.32 40 ILE A O 3
ATOM 3397 N N . GLU A 1 41 ? -0.308 -6.843 -5.540 1.00 62.02 41 GLU A N 3
ATOM 3398 C CA . GLU A 1 41 ? -0.674 -8.136 -6.108 1.00 4.32 41 GLU A CA 3
ATOM 3399 C C . GLU A 1 41 ? 0.510 -9.106 -6.064 1.00 21.34 41 GLU A C 3
ATOM 3400 O O . GLU A 1 41 ? 0.332 -10.325 -5.990 1.00 42.10 41 GLU A O 3
ATOM 3412 N N . ARG A 1 42 ? 1.716 -8.557 -6.079 1.00 54.32 42 ARG A N 3
ATOM 3413 C CA . ARG A 1 42 ? 2.922 -9.369 -6.014 1.00 4.14 42 ARG A CA 3
ATOM 3414 C C . ARG A 1 42 ? 3.330 -9.629 -4.567 1.00 63.32 42 ARG A C 3
ATOM 3415 O O . ARG A 1 42 ? 3.360 -10.773 -4.115 1.00 2.14 42 ARG A O 3
ATOM 3436 N N . SER A 1 43 ? 3.625 -8.555 -3.844 1.00 42.54 43 SER A N 3
ATOM 3437 C CA . SER A 1 43 ? 4.189 -8.654 -2.502 1.00 13.40 43 SER A CA 3
ATOM 3438 C C . SER A 1 43 ? 3.204 -9.247 -1.495 1.00 63.04 43 SER A C 3
ATOM 3439 O O . SER A 1 43 ? 3.591 -10.046 -0.645 1.00 63.00 43 SER A O 3
ATOM 3447 N N . GLN A 1 44 ? 1.935 -8.867 -1.589 1.00 43.35 44 GLN A N 3
ATOM 3448 C CA . GLN A 1 44 ? 0.925 -9.385 -0.668 1.00 4.33 44 GLN A CA 3
ATOM 3449 C C . GLN A 1 44 ? 0.409 -10.736 -1.142 1.00 64.22 44 GLN A C 3
ATOM 3450 O O . GLN A 1 44 ? -0.268 -11.446 -0.402 1.00 32.23 44 GLN A O 3
ATOM 3464 N N . HIS A 1 45 ? 0.731 -11.067 -2.393 1.00 42.11 45 HIS A N 3
ATOM 3465 C CA . HIS A 1 45 ? 0.372 -12.353 -2.995 1.00 52.41 45 HIS A CA 3
ATOM 3466 C C . HIS A 1 45 ? -1.138 -12.494 -3.193 1.00 45.44 45 HIS A C 3
ATOM 3467 O O . HIS A 1 45 ? -1.640 -13.591 -3.428 1.00 51.54 45 HIS A O 3
ATOM 3482 N N . ILE A 1 46 ? -1.852 -11.379 -3.120 1.00 1.03 46 ILE A N 3
ATOM 3483 C CA . ILE A 1 46 ? -3.287 -11.380 -3.359 1.00 62.40 46 ILE A CA 3
ATOM 3484 C C . ILE A 1 46 ? -3.617 -10.592 -4.622 1.00 25.11 46 ILE A C 3
ATOM 3485 O O . ILE A 1 46 ? -3.131 -9.474 -4.811 1.00 35.23 46 ILE A O 3
ATOM 3501 N N . PRO A 1 47 ? -4.429 -11.180 -5.512 1.00 32.13 47 PRO A N 3
ATOM 3502 C CA . PRO A 1 47 ? -4.833 -10.535 -6.765 1.00 25.15 47 PRO A CA 3
ATOM 3503 C C . PRO A 1 47 ? -5.549 -9.211 -6.527 1.00 31.33 47 PRO A C 3
ATOM 3504 O O . PRO A 1 47 ? -6.147 -8.996 -5.469 1.00 41.11 47 PRO A O 3
ATOM 3515 N N . VAL A 1 48 ? -5.488 -8.331 -7.521 1.00 24.11 48 VAL A N 3
ATOM 3516 C CA . VAL A 1 48 ? -6.096 -7.003 -7.433 1.00 10.20 48 VAL A CA 3
ATOM 3517 C C . VAL A 1 48 ? -7.597 -7.086 -7.123 1.00 3.32 48 VAL A C 3
ATOM 3518 O O . VAL A 1 48 ? -8.176 -6.164 -6.547 1.00 4.24 48 VAL A O 3
ATOM 3531 N N . SER A 1 49 ? -8.210 -8.207 -7.476 1.00 63.30 49 SER A N 3
ATOM 3532 C CA . SER A 1 49 ? -9.634 -8.417 -7.259 1.00 50.44 49 SER A CA 3
ATOM 3533 C C . SER A 1 49 ? -9.958 -8.545 -5.770 1.00 55.13 49 SER A C 3
ATOM 3534 O O . SER A 1 49 ? -11.081 -8.274 -5.343 1.00 73.31 49 SER A O 3
ATOM 3542 N N . LYS A 1 50 ? -8.965 -8.943 -4.981 1.00 1.10 50 LYS A N 3
ATOM 3543 C CA . LYS A 1 50 ? -9.163 -9.148 -3.552 1.00 44.21 50 LYS A CA 3
ATOM 3544 C C . LYS A 1 50 ? -8.681 -7.939 -2.762 1.00 65.11 50 LYS A C 3
ATOM 3545 O O . LYS A 1 50 ? -8.827 -7.885 -1.539 1.00 63.51 50 LYS A O 3
ATOM 3564 N N . GLN A 1 51 ? -8.129 -6.963 -3.466 1.00 30.43 51 GLN A N 3
ATOM 3565 C CA . GLN A 1 51 ? -7.537 -5.805 -2.821 1.00 52.11 51 GLN A CA 3
ATOM 3566 C C . GLN A 1 51 ? -8.580 -4.737 -2.528 1.00 23.43 51 GLN A C 3
ATOM 3567 O O . GLN A 1 51 ? -8.729 -3.771 -3.278 1.00 43.20 51 GLN A O 3
ATOM 3581 N N . THR A 1 52 ? -9.320 -4.932 -1.450 1.00 25.55 52 THR A N 3
ATOM 3582 C CA . THR A 1 52 ? -10.234 -3.911 -0.979 1.00 71.40 52 THR A CA 3
ATOM 3583 C C . THR A 1 52 ? -9.509 -2.999 0.004 1.00 52.43 52 THR A C 3
ATOM 3584 O O . THR A 1 52 ? -9.453 -3.274 1.205 1.00 43.01 52 THR A O 3
ATOM 3595 N N . LEU A 1 53 ? -8.901 -1.948 -0.537 1.00 34.11 53 LEU A N 3
ATOM 3596 C CA . LEU A 1 53 ? -8.126 -0.999 0.256 1.00 34.34 53 LEU A CA 3
ATOM 3597 C C . LEU A 1 53 ? -9.037 -0.161 1.139 1.00 12.01 53 LEU A C 3
ATOM 3598 O O . LEU A 1 53 ? -9.779 0.683 0.646 1.00 1.23 53 LEU A O 3
ATOM 3614 N N . ILE A 1 54 ? -8.992 -0.406 2.435 1.00 33.31 54 ILE A N 3
ATOM 3615 C CA . ILE A 1 54 ? -9.784 0.367 3.376 1.00 3.31 54 ILE A CA 3
ATOM 3616 C C . ILE A 1 54 ? -8.877 1.183 4.284 1.00 3.40 54 ILE A C 3
ATOM 3617 O O . ILE A 1 54 ? -8.205 0.636 5.157 1.00 42.13 54 ILE A O 3
ATOM 3633 N N . VAL A 1 55 ? -8.841 2.486 4.058 1.00 3.12 55 VAL A N 3
ATOM 3634 C CA . VAL A 1 55 ? -8.045 3.375 4.888 1.00 42.13 55 VAL A CA 3
ATOM 3635 C C . VAL A 1 55 ? -8.928 4.074 5.918 1.00 51.11 55 VAL A C 3
ATOM 3636 O O . VAL A 1 55 ? -9.742 4.936 5.571 1.00 61.54 55 VAL A O 3
ATOM 3649 N N . ASP A 1 56 ? -8.780 3.665 7.178 1.00 13.14 56 ASP A N 3
ATOM 3650 C CA . ASP A 1 56 ? -9.573 4.200 8.292 1.00 43.22 56 ASP A CA 3
ATOM 3651 C C . ASP A 1 56 ? -11.051 3.822 8.165 1.00 11.24 56 ASP A C 3
ATOM 3652 O O . ASP A 1 56 ? -11.550 2.972 8.904 1.00 32.31 56 ASP A O 3
ATOM 3661 N N . GLY A 1 57 ? -11.740 4.453 7.229 1.00 3.50 57 GLY A N 3
ATOM 3662 C CA . GLY A 1 57 ? -13.137 4.157 6.999 1.00 35.34 57 GLY A CA 3
ATOM 3663 C C . GLY A 1 57 ? -13.542 4.463 5.576 1.00 54.34 57 GLY A C 3
ATOM 3664 O O . GLY A 1 57 ? -14.728 4.550 5.258 1.00 5.13 57 GLY A O 3
ATOM 3668 N N . ILE A 1 58 ? -12.551 4.636 4.716 1.00 14.33 58 ILE A N 3
ATOM 3669 C CA . ILE A 1 58 ? -12.798 4.952 3.321 1.00 10.21 58 ILE A CA 3
ATOM 3670 C C . ILE A 1 58 ? -12.216 3.870 2.424 1.00 33.53 58 ILE A C 3
ATOM 3671 O O . ILE A 1 58 ? -11.021 3.586 2.482 1.00 45.00 58 ILE A O 3
ATOM 3687 N N . VAL A 1 59 ? -13.066 3.255 1.619 1.00 72.22 59 VAL A N 3
ATOM 3688 C CA . VAL A 1 59 ? -12.616 2.267 0.655 1.00 52.43 59 VAL A CA 3
ATOM 3689 C C . VAL A 1 59 ? -12.040 2.963 -0.579 1.00 63.21 59 VAL A C 3
ATOM 3690 O O . VAL A 1 59 ? -12.661 3.865 -1.148 1.00 34.32 59 VAL A O 3
ATOM 3703 N N . ILE A 1 60 ? -10.837 2.570 -0.963 1.00 65.54 60 ILE A N 3
ATOM 3704 C CA . ILE A 1 60 ? -10.174 3.162 -2.114 1.00 34.54 60 ILE A CA 3
ATOM 3705 C C . ILE A 1 60 ? -10.630 2.486 -3.402 1.00 35.22 60 ILE A C 3
ATOM 3706 O O . ILE A 1 60 ? -10.130 1.423 -3.776 1.00 21.42 60 ILE A O 3
ATOM 3722 N N . LEU A 1 61 ? -11.611 3.094 -4.049 1.00 25.14 61 LEU A N 3
ATOM 3723 C CA . LEU A 1 61 ? -12.096 2.621 -5.335 1.00 14.22 61 LEU A CA 3
ATOM 3724 C C . LEU A 1 61 ? -11.363 3.349 -6.449 1.00 44.43 61 LEU A C 3
ATOM 3725 O O . LEU A 1 61 ? -11.317 2.892 -7.591 1.00 25.22 61 LEU A O 3
ATOM 3741 N N . ARG A 1 62 ? -10.789 4.492 -6.093 1.00 24.41 62 ARG A N 3
ATOM 3742 C CA . ARG A 1 62 ? -10.023 5.295 -7.031 1.00 14.04 62 ARG A CA 3
ATOM 3743 C C . ARG A 1 62 ? -8.733 4.596 -7.418 1.00 42.14 62 ARG A C 3
ATOM 3744 O O . ARG A 1 62 ? -7.955 4.181 -6.562 1.00 71.10 62 ARG A O 3
ATOM 3765 N N . GLU A 1 63 ? -8.535 4.443 -8.712 1.00 33.35 63 GLU A N 3
ATOM 3766 C CA . GLU A 1 63 ? -7.307 3.879 -9.244 1.00 75.54 63 GLU A CA 3
ATOM 3767 C C . GLU A 1 63 ? -6.655 4.872 -10.196 1.00 63.23 63 GLU A C 3
ATOM 3768 O O . GLU A 1 63 ? -5.478 4.751 -10.534 1.00 50.31 63 GLU A O 3
ATOM 3780 N N . ASP A 1 64 ? -7.435 5.866 -10.609 1.00 22.31 64 ASP A N 3
ATOM 3781 C CA . ASP A 1 64 ? -6.972 6.879 -11.553 1.00 64.50 64 ASP A CA 3
ATOM 3782 C C . ASP A 1 64 ? -6.208 7.991 -10.841 1.00 4.02 64 ASP A C 3
ATOM 3783 O O . ASP A 1 64 ? -5.466 8.747 -11.468 1.00 12.30 64 ASP A O 3
ATOM 3792 N N . LEU A 1 65 ? -6.381 8.077 -9.532 1.00 71.11 65 LEU A N 3
ATOM 3793 C CA . LEU A 1 65 ? -5.724 9.110 -8.748 1.00 40.33 65 LEU A CA 3
ATOM 3794 C C . LEU A 1 65 ? -4.337 8.662 -8.319 1.00 44.05 65 LEU A C 3
ATOM 3795 O O . LEU A 1 65 ? -3.991 7.482 -8.406 1.00 74.14 65 LEU A O 3
ATOM 3811 N N . THR A 1 66 ? -3.546 9.617 -7.874 1.00 33.31 66 THR A N 3
ATOM 3812 C CA . THR A 1 66 ? -2.207 9.345 -7.392 1.00 42.43 66 THR A CA 3
ATOM 3813 C C . THR A 1 66 ? -2.161 9.406 -5.866 1.00 0.21 66 THR A C 3
ATOM 3814 O O . THR A 1 66 ? -3.024 10.024 -5.240 1.00 33.21 66 THR A O 3
ATOM 3825 N N . VAL A 1 67 ? -1.150 8.769 -5.281 1.00 34.30 67 VAL A N 3
ATOM 3826 C CA . VAL A 1 67 ? -1.021 8.670 -3.827 1.00 74.21 67 VAL A CA 3
ATOM 3827 C C . VAL A 1 67 ? -1.044 10.043 -3.149 1.00 41.24 67 VAL A C 3
ATOM 3828 O O . VAL A 1 67 ? -1.813 10.264 -2.210 1.00 25.21 67 VAL A O 3
ATOM 3841 N N . GLU A 1 68 ? -0.227 10.969 -3.642 1.00 53.31 68 GLU A N 3
ATOM 3842 C CA . GLU A 1 68 ? -0.088 12.282 -3.016 1.00 11.14 68 GLU A CA 3
ATOM 3843 C C . GLU A 1 68 ? -1.384 13.087 -3.098 1.00 44.24 68 GLU A C 3
ATOM 3844 O O . GLU A 1 68 ? -1.661 13.924 -2.236 1.00 63.24 68 GLU A O 3
ATOM 3856 N N . GLN A 1 69 ? -2.184 12.829 -4.121 1.00 72.45 69 GLN A N 3
ATOM 3857 C CA . GLN A 1 69 ? -3.426 13.563 -4.313 1.00 65.50 69 GLN A CA 3
ATOM 3858 C C . GLN A 1 69 ? -4.605 12.809 -3.708 1.00 15.03 69 GLN A C 3
ATOM 3859 O O . GLN A 1 69 ? -5.748 13.264 -3.777 1.00 10.44 69 GLN A O 3
ATOM 3873 N N . CYS A 1 70 ? -4.316 11.658 -3.114 1.00 40.13 70 CYS A N 3
ATOM 3874 C CA . CYS A 1 70 ? -5.334 10.877 -2.425 1.00 74.55 70 CYS A CA 3
ATOM 3875 C C . CYS A 1 70 ? -5.078 10.886 -0.917 1.00 33.32 70 CYS A C 3
ATOM 3876 O O . CYS A 1 70 ? -5.912 10.434 -0.131 1.00 42.05 70 CYS A O 3
ATOM 3884 N N . GLN A 1 71 ? -3.903 11.399 -0.530 1.00 30.14 71 GLN A N 3
ATOM 3885 C CA . GLN A 1 71 ? -3.533 11.575 0.879 1.00 25.53 71 GLN A CA 3
ATOM 3886 C C . GLN A 1 71 ? -3.364 10.242 1.605 1.00 13.25 71 GLN A C 3
ATOM 3887 O O . GLN A 1 71 ? -3.487 10.175 2.831 1.00 31.05 71 GLN A O 3
ATOM 3901 N N . ILE A 1 72 ? -3.051 9.191 0.857 1.00 20.34 72 ILE A N 3
ATOM 3902 C CA . ILE A 1 72 ? -2.833 7.878 1.452 1.00 53.05 72 ILE A CA 3
ATOM 3903 C C . ILE A 1 72 ? -1.480 7.827 2.156 1.00 25.42 72 ILE A C 3
ATOM 3904 O O . ILE A 1 72 ? -0.431 7.772 1.514 1.00 63.04 72 ILE A O 3
ATOM 3920 N N . VAL A 1 73 ? -1.515 7.870 3.481 1.00 22.22 73 VAL A N 3
ATOM 3921 C CA . VAL A 1 73 ? -0.305 7.819 4.285 1.00 2.24 73 VAL A CA 3
ATOM 3922 C C . VAL A 1 73 ? -0.385 6.681 5.299 1.00 20.42 73 VAL A C 3
ATOM 3923 O O . VAL A 1 73 ? -1.480 6.284 5.703 1.00 41.02 73 VAL A O 3
ATOM 3936 N N . PRO A 1 74 ? 0.774 6.147 5.725 1.00 73.01 74 PRO A N 3
ATOM 3937 C CA . PRO A 1 74 ? 0.840 5.055 6.709 1.00 70.54 74 PRO A CA 3
ATOM 3938 C C . PRO A 1 74 ? 0.329 5.477 8.083 1.00 74.11 74 PRO A C 3
ATOM 3939 O O . PRO A 1 74 ? 0.147 4.646 8.974 1.00 5.10 74 PRO A O 3
ATOM 3950 N N . THR A 1 75 ? 0.111 6.777 8.241 1.00 10.14 75 THR A N 3
ATOM 3951 C CA . THR A 1 75 ? -0.423 7.333 9.473 1.00 14.41 75 THR A CA 3
ATOM 3952 C C . THR A 1 75 ? -1.871 6.876 9.682 1.00 33.44 75 THR A C 3
ATOM 3953 O O . THR A 1 75 ? -2.402 6.924 10.793 1.00 74.42 75 THR A O 3
ATOM 3964 N N . SER A 1 76 ? -2.500 6.437 8.601 1.00 65.41 76 SER A N 3
ATOM 3965 C CA . SER A 1 76 ? -3.848 5.904 8.660 1.00 30.43 76 SER A CA 3
ATOM 3966 C C . SER A 1 76 ? -3.794 4.381 8.573 1.00 74.22 76 SER A C 3
ATOM 3967 O O . SER A 1 76 ? -2.876 3.821 7.971 1.00 33.22 76 SER A O 3
ATOM 3975 N N . ASP A 1 77 ? -4.766 3.713 9.179 1.00 62.04 77 ASP A N 3
ATOM 3976 C CA . ASP A 1 77 ? -4.791 2.255 9.196 1.00 51.23 77 ASP A CA 3
ATOM 3977 C C . ASP A 1 77 ? -5.326 1.720 7.875 1.00 64.21 77 ASP A C 3
ATOM 3978 O O . ASP A 1 77 ? -6.474 1.979 7.508 1.00 41.43 77 ASP A O 3
ATOM 3987 N N . ILE A 1 78 ? -4.481 0.992 7.160 1.00 2.20 78 ILE A N 3
ATOM 3988 C CA . ILE A 1 78 ? -4.830 0.482 5.843 1.00 35.11 78 ILE A CA 3
ATOM 3989 C C . ILE A 1 78 ? -5.100 -1.016 5.899 1.00 12.33 78 ILE A C 3
ATOM 3990 O O . ILE A 1 78 ? -4.184 -1.821 6.087 1.00 74.22 78 ILE A O 3
ATOM 4006 N N . GLN A 1 79 ? -6.363 -1.380 5.745 1.00 62.52 79 GLN A N 3
ATOM 4007 C CA . GLN A 1 79 ? -6.769 -2.776 5.777 1.00 41.24 79 GLN A CA 3
ATOM 4008 C C . GLN A 1 79 ? -6.913 -3.332 4.368 1.00 61.13 79 GLN A C 3
ATOM 4009 O O . GLN A 1 79 ? -7.387 -2.642 3.463 1.00 4.12 79 GLN A O 3
ATOM 4023 N N . LEU A 1 80 ? -6.494 -4.576 4.189 1.00 5.41 80 LEU A N 3
ATOM 4024 C CA . LEU A 1 80 ? -6.782 -5.310 2.966 1.00 55.20 80 LEU A CA 3
ATOM 4025 C C . LEU A 1 80 ? -7.922 -6.281 3.217 1.00 71.45 80 LEU A C 3
ATOM 4026 O O . LEU A 1 80 ? -7.701 -7.412 3.652 1.00 74.24 80 LEU A O 3
ATOM 4042 N N . GLU A 1 81 ? -9.142 -5.831 2.975 1.00 34.00 81 GLU A N 3
ATOM 4043 C CA . GLU A 1 81 ? -10.307 -6.673 3.180 1.00 61.34 81 GLU A CA 3
ATOM 4044 C C . GLU A 1 81 ? -10.442 -7.650 2.020 1.00 74.13 81 GLU A C 3
ATOM 4045 O O . GLU A 1 81 ? -10.946 -7.298 0.951 1.00 44.31 81 GLU A O 3
ATOM 4057 N N . VAL A 1 82 ? -9.949 -8.867 2.229 1.00 34.41 82 VAL A N 3
ATOM 4058 C CA . VAL A 1 82 ? -9.947 -9.892 1.193 1.00 62.23 82 VAL A CA 3
ATOM 4059 C C . VAL A 1 82 ? -11.355 -10.137 0.647 1.00 4.51 82 VAL A C 3
ATOM 4060 O O . VAL A 1 82 ? -12.252 -10.603 1.353 1.00 73.44 82 VAL A O 3
ATOM 4073 N N . SER A 1 83 ? -11.533 -9.786 -0.615 1.00 55.23 83 SER A N 3
ATOM 4074 C CA . SER A 1 83 ? -12.814 -9.908 -1.281 1.00 65.51 83 SER A CA 3
ATOM 4075 C C . SER A 1 83 ? -12.623 -10.540 -2.655 1.00 52.22 83 SER A C 3
ATOM 4076 O O . SER A 1 83 ? -11.551 -11.058 -2.951 1.00 22.12 83 SER A O 3
ATOM 4084 N N . SER A 1 84 ? -13.664 -10.522 -3.473 1.00 62.34 84 SER A N 3
ATOM 4085 C CA . SER A 1 84 ? -13.564 -10.956 -4.859 1.00 44.04 84 SER A CA 3
ATOM 4086 C C . SER A 1 84 ? -14.832 -10.565 -5.609 1.00 13.01 84 SER A C 3
ATOM 4087 O O . SER A 1 84 ? -15.774 -11.381 -5.655 1.00 39.06 84 SER A O 3
ATOM 4096 N N . MET A 1 1 ? 16.047 14.718 19.173 1.00 42.24 1 MET A N 4
ATOM 4097 C CA . MET A 1 1 ? 17.458 14.454 18.808 1.00 62.22 1 MET A CA 4
ATOM 4098 C C . MET A 1 1 ? 17.943 15.509 17.821 1.00 22.35 1 MET A C 4
ATOM 4099 O O . MET A 1 1 ? 18.693 16.416 18.184 1.00 12.02 1 MET A O 4
ATOM 4115 N N . GLY A 1 2 ? 17.499 15.394 16.579 1.00 33.43 2 GLY A N 4
ATOM 4116 C CA . GLY A 1 2 ? 17.810 16.390 15.580 1.00 23.13 2 GLY A CA 4
ATOM 4117 C C . GLY A 1 2 ? 16.551 16.920 14.938 1.00 55.01 2 GLY A C 4
ATOM 4118 O O . GLY A 1 2 ? 15.835 16.176 14.270 1.00 31.14 2 GLY A O 4
ATOM 4122 N N . HIS A 1 3 ? 16.267 18.193 15.163 1.00 34.32 3 HIS A N 4
ATOM 4123 C CA . HIS A 1 3 ? 15.050 18.810 14.645 1.00 12.44 3 HIS A CA 4
ATOM 4124 C C . HIS A 1 3 ? 15.061 18.870 13.115 1.00 62.31 3 HIS A C 4
ATOM 4125 O O . HIS A 1 3 ? 15.667 19.755 12.516 1.00 4.21 3 HIS A O 4
ATOM 4140 N N . HIS A 1 4 ? 14.405 17.896 12.497 1.00 41.31 4 HIS A N 4
ATOM 4141 C CA . HIS A 1 4 ? 14.325 17.811 11.043 1.00 32.10 4 HIS A CA 4
ATOM 4142 C C . HIS A 1 4 ? 12.956 17.295 10.625 1.00 74.01 4 HIS A C 4
ATOM 4143 O O . HIS A 1 4 ? 12.516 16.251 11.106 1.00 4.01 4 HIS A O 4
ATOM 4158 N N . HIS A 1 5 ? 12.282 18.015 9.739 1.00 34.30 5 HIS A N 4
ATOM 4159 C CA . HIS A 1 5 ? 11.019 17.533 9.191 1.00 24.04 5 HIS A CA 4
ATOM 4160 C C . HIS A 1 5 ? 10.941 17.790 7.689 1.00 74.33 5 HIS A C 4
ATOM 4161 O O . HIS A 1 5 ? 10.822 18.927 7.241 1.00 63.25 5 HIS A O 4
ATOM 4176 N N . HIS A 1 6 ? 11.051 16.719 6.920 1.00 55.34 6 HIS A N 4
ATOM 4177 C CA . HIS A 1 6 ? 10.929 16.784 5.469 1.00 32.44 6 HIS A CA 4
ATOM 4178 C C . HIS A 1 6 ? 10.319 15.496 4.943 1.00 3.02 6 HIS A C 4
ATOM 4179 O O . HIS A 1 6 ? 10.936 14.435 5.026 1.00 1.45 6 HIS A O 4
ATOM 4194 N N . HIS A 1 7 ? 9.096 15.582 4.436 1.00 40.54 7 HIS A N 4
ATOM 4195 C CA . HIS A 1 7 ? 8.431 14.413 3.867 1.00 14.41 7 HIS A CA 4
ATOM 4196 C C . HIS A 1 7 ? 9.148 13.952 2.594 1.00 14.34 7 HIS A C 4
ATOM 4197 O O . HIS A 1 7 ? 9.382 14.741 1.676 1.00 4.41 7 HIS A O 4
ATOM 4212 N N . HIS A 1 8 ? 9.503 12.676 2.559 1.00 11.43 8 HIS A N 4
ATOM 4213 C CA . HIS A 1 8 ? 10.272 12.114 1.450 1.00 33.43 8 HIS A CA 4
ATOM 4214 C C . HIS A 1 8 ? 9.393 11.897 0.222 1.00 34.23 8 HIS A C 4
ATOM 4215 O O . HIS A 1 8 ? 8.167 11.903 0.318 1.00 32.31 8 HIS A O 4
ATOM 4230 N N . SER A 1 9 ? 10.032 11.704 -0.927 1.00 74.45 9 SER A N 4
ATOM 4231 C CA . SER A 1 9 ? 9.324 11.526 -2.190 1.00 41.11 9 SER A CA 4
ATOM 4232 C C . SER A 1 9 ? 8.591 10.187 -2.242 1.00 63.24 9 SER A C 4
ATOM 4233 O O . SER A 1 9 ? 7.533 10.074 -2.858 1.00 73.11 9 SER A O 4
ATOM 4241 N N . HIS A 1 10 ? 9.146 9.170 -1.598 1.00 73.32 10 HIS A N 4
ATOM 4242 C CA . HIS A 1 10 ? 8.461 7.891 -1.517 1.00 15.21 10 HIS A CA 4
ATOM 4243 C C . HIS A 1 10 ? 8.118 7.563 -0.074 1.00 25.33 10 HIS A C 4
ATOM 4244 O O . HIS A 1 10 ? 8.900 7.821 0.844 1.00 64.35 10 HIS A O 4
ATOM 4259 N N . MET A 1 11 ? 6.937 7.008 0.116 1.00 63.31 11 MET A N 4
ATOM 4260 C CA . MET A 1 11 ? 6.438 6.699 1.439 1.00 43.33 11 MET A CA 4
ATOM 4261 C C . MET A 1 11 ? 6.341 5.198 1.630 1.00 62.30 11 MET A C 4
ATOM 4262 O O . MET A 1 11 ? 5.871 4.477 0.748 1.00 65.43 11 MET A O 4
ATOM 4276 N N . LYS A 1 12 ? 6.807 4.730 2.773 1.00 75.23 12 LYS A N 4
ATOM 4277 C CA . LYS A 1 12 ? 6.657 3.334 3.134 1.00 12.12 12 LYS A CA 4
ATOM 4278 C C . LYS A 1 12 ? 5.406 3.152 3.971 1.00 14.20 12 LYS A C 4
ATOM 4279 O O . LYS A 1 12 ? 5.336 3.623 5.108 1.00 33.12 12 LYS A O 4
ATOM 4298 N N . PHE A 1 13 ? 4.414 2.490 3.402 1.00 53.12 13 PHE A N 4
ATOM 4299 C CA . PHE A 1 13 ? 3.169 2.256 4.103 1.00 65.32 13 PHE A CA 4
ATOM 4300 C C . PHE A 1 13 ? 2.981 0.767 4.352 1.00 42.24 13 PHE A C 4
ATOM 4301 O O . PHE A 1 13 ? 3.128 -0.060 3.447 1.00 71.24 13 PHE A O 4
ATOM 4318 N N . LEU A 1 14 ? 2.690 0.433 5.593 1.00 63.45 14 LEU A N 4
ATOM 4319 C CA . LEU A 1 14 ? 2.532 -0.949 6.002 1.00 71.43 14 LEU A CA 4
ATOM 4320 C C . LEU A 1 14 ? 1.155 -1.467 5.610 1.00 51.22 14 LEU A C 4
ATOM 4321 O O . LEU A 1 14 ? 0.147 -1.100 6.215 1.00 40.34 14 LEU A O 4
ATOM 4337 N N . VAL A 1 15 ? 1.117 -2.304 4.588 1.00 60.31 15 VAL A N 4
ATOM 4338 C CA . VAL A 1 15 ? -0.124 -2.931 4.176 1.00 5.53 15 VAL A CA 4
ATOM 4339 C C . VAL A 1 15 ? -0.327 -4.230 4.931 1.00 3.02 15 VAL A C 4
ATOM 4340 O O . VAL A 1 15 ? 0.373 -5.221 4.702 1.00 22.31 15 VAL A O 4
ATOM 4353 N N . GLU A 1 16 ? -1.266 -4.213 5.856 1.00 40.30 16 GLU A N 4
ATOM 4354 C CA . GLU A 1 16 ? -1.550 -5.382 6.653 1.00 42.50 16 GLU A CA 4
ATOM 4355 C C . GLU A 1 16 ? -2.817 -6.063 6.160 1.00 12.22 16 GLU A C 4
ATOM 4356 O O . GLU A 1 16 ? -3.927 -5.582 6.384 1.00 2.31 16 GLU A O 4
ATOM 4368 N N . ASN A 1 17 ? -2.643 -7.161 5.448 1.00 54.21 17 ASN A N 4
ATOM 4369 C CA . ASN A 1 17 ? -3.770 -7.969 5.019 1.00 12.01 17 ASN A CA 4
ATOM 4370 C C . ASN A 1 17 ? -4.278 -8.760 6.211 1.00 33.23 17 ASN A C 4
ATOM 4371 O O . ASN A 1 17 ? -3.512 -9.477 6.856 1.00 1.21 17 ASN A O 4
ATOM 4382 N N . LEU A 1 18 ? -5.564 -8.626 6.499 1.00 21.11 18 LEU A N 4
ATOM 4383 C CA . LEU A 1 18 ? -6.151 -9.239 7.683 1.00 23.31 18 LEU A CA 4
ATOM 4384 C C . LEU A 1 18 ? -6.098 -10.762 7.591 1.00 61.51 18 LEU A C 4
ATOM 4385 O O . LEU A 1 18 ? -6.120 -11.460 8.605 1.00 74.41 18 LEU A O 4
ATOM 4401 N N . ASN A 1 19 ? -6.018 -11.275 6.371 1.00 52.22 19 ASN A N 4
ATOM 4402 C CA . ASN A 1 19 ? -5.926 -12.712 6.156 1.00 44.10 19 ASN A CA 4
ATOM 4403 C C . ASN A 1 19 ? -4.543 -13.069 5.610 1.00 32.15 19 ASN A C 4
ATOM 4404 O O . ASN A 1 19 ? -4.180 -14.237 5.506 1.00 20.31 19 ASN A O 4
ATOM 4415 N N . GLY A 1 20 ? -3.765 -12.046 5.284 1.00 22.55 20 GLY A N 4
ATOM 4416 C CA . GLY A 1 20 ? -2.466 -12.260 4.672 1.00 71.41 20 GLY A CA 4
ATOM 4417 C C . GLY A 1 20 ? -1.321 -11.984 5.623 1.00 63.21 20 GLY A C 4
ATOM 4418 O O . GLY A 1 20 ? -1.260 -12.555 6.710 1.00 72.11 20 GLY A O 4
ATOM 4422 N N . SER A 1 21 ? -0.417 -11.104 5.221 1.00 3.23 21 SER A N 4
ATOM 4423 C CA . SER A 1 21 ? 0.757 -10.794 6.022 1.00 54.34 21 SER A CA 4
ATOM 4424 C C . SER A 1 21 ? 1.061 -9.299 5.945 1.00 4.30 21 SER A C 4
ATOM 4425 O O . SER A 1 21 ? 0.872 -8.677 4.901 1.00 3.51 21 SER A O 4
ATOM 4433 N N . SER A 1 22 ? 1.499 -8.726 7.059 1.00 21.02 22 SER A N 4
ATOM 4434 C CA . SER A 1 22 ? 1.890 -7.323 7.098 1.00 21.53 22 SER A CA 4
ATOM 4435 C C . SER A 1 22 ? 3.171 -7.109 6.289 1.00 11.45 22 SER A C 4
ATOM 4436 O O . SER A 1 22 ? 4.217 -7.668 6.616 1.00 63.42 22 SER A O 4
ATOM 4444 N N . PHE A 1 23 ? 3.085 -6.311 5.235 1.00 63.11 23 PHE A N 4
ATOM 4445 C CA . PHE A 1 23 ? 4.218 -6.108 4.343 1.00 70.11 23 PHE A CA 4
ATOM 4446 C C . PHE A 1 23 ? 4.566 -4.627 4.236 1.00 23.24 23 PHE A C 4
ATOM 4447 O O . PHE A 1 23 ? 3.678 -3.781 4.120 1.00 13.13 23 PHE A O 4
ATOM 4464 N N . GLU A 1 24 ? 5.854 -4.315 4.295 1.00 54.32 24 GLU A N 4
ATOM 4465 C CA . GLU A 1 24 ? 6.313 -2.947 4.117 1.00 43.42 24 GLU A CA 4
ATOM 4466 C C . GLU A 1 24 ? 6.377 -2.616 2.632 1.00 42.03 24 GLU A C 4
ATOM 4467 O O . GLU A 1 24 ? 7.237 -3.126 1.912 1.00 10.44 24 GLU A O 4
ATOM 4479 N N . LEU A 1 25 ? 5.457 -1.782 2.173 1.00 42.31 25 LEU A N 4
ATOM 4480 C CA . LEU A 1 25 ? 5.391 -1.430 0.767 1.00 33.23 25 LEU A CA 4
ATOM 4481 C C . LEU A 1 25 ? 5.864 0.007 0.569 1.00 53.54 25 LEU A C 4
ATOM 4482 O O . LEU A 1 25 ? 5.457 0.913 1.296 1.00 21.31 25 LEU A O 4
ATOM 4498 N N . GLU A 1 26 ? 6.738 0.199 -0.405 1.00 75.41 26 GLU A N 4
ATOM 4499 C CA . GLU A 1 26 ? 7.296 1.511 -0.688 1.00 74.42 26 GLU A CA 4
ATOM 4500 C C . GLU A 1 26 ? 6.813 2.022 -2.041 1.00 41.43 26 GLU A C 4
ATOM 4501 O O . GLU A 1 26 ? 7.102 1.419 -3.078 1.00 20.42 26 GLU A O 4
ATOM 4513 N N . VAL A 1 27 ? 6.072 3.120 -2.029 1.00 31.12 27 VAL A N 4
ATOM 4514 C CA . VAL A 1 27 ? 5.625 3.752 -3.265 1.00 62.42 27 VAL A CA 4
ATOM 4515 C C . VAL A 1 27 ? 5.965 5.235 -3.256 1.00 24.20 27 VAL A C 4
ATOM 4516 O O . VAL A 1 27 ? 6.092 5.846 -2.193 1.00 73.13 27 VAL A O 4
ATOM 4529 N N . ASP A 1 28 ? 6.118 5.805 -4.435 1.00 1.12 28 ASP A N 4
ATOM 4530 C CA . ASP A 1 28 ? 6.409 7.222 -4.567 1.00 31.13 28 ASP A CA 4
ATOM 4531 C C . ASP A 1 28 ? 5.100 7.996 -4.662 1.00 63.35 28 ASP A C 4
ATOM 4532 O O . ASP A 1 28 ? 4.059 7.417 -4.973 1.00 63.25 28 ASP A O 4
ATOM 4541 N N . TYR A 1 29 ? 5.145 9.292 -4.384 1.00 21.03 29 TYR A N 4
ATOM 4542 C CA . TYR A 1 29 ? 3.961 10.144 -4.480 1.00 24.24 29 TYR A CA 4
ATOM 4543 C C . TYR A 1 29 ? 3.288 10.020 -5.847 1.00 25.43 29 TYR A C 4
ATOM 4544 O O . TYR A 1 29 ? 2.060 10.088 -5.950 1.00 62.12 29 TYR A O 4
ATOM 4562 N N . ARG A 1 30 ? 4.090 9.821 -6.886 1.00 72.11 30 ARG A N 4
ATOM 4563 C CA . ARG A 1 30 ? 3.574 9.798 -8.246 1.00 31.25 30 ARG A CA 4
ATOM 4564 C C . ARG A 1 30 ? 3.127 8.392 -8.666 1.00 53.02 30 ARG A C 4
ATOM 4565 O O . ARG A 1 30 ? 2.666 8.188 -9.790 1.00 2.12 30 ARG A O 4
ATOM 4586 N N . ASP A 1 31 ? 3.244 7.420 -7.770 1.00 64.11 31 ASP A N 4
ATOM 4587 C CA . ASP A 1 31 ? 2.746 6.080 -8.061 1.00 0.24 31 ASP A CA 4
ATOM 4588 C C . ASP A 1 31 ? 1.226 6.063 -7.989 1.00 52.44 31 ASP A C 4
ATOM 4589 O O . ASP A 1 31 ? 0.632 6.597 -7.048 1.00 73.05 31 ASP A O 4
ATOM 4598 N N . THR A 1 32 ? 0.599 5.475 -8.996 1.00 43.14 32 THR A N 4
ATOM 4599 C CA . THR A 1 32 ? -0.851 5.423 -9.060 1.00 1.33 32 THR A CA 4
ATOM 4600 C C . THR A 1 32 ? -1.400 4.310 -8.183 1.00 25.02 32 THR A C 4
ATOM 4601 O O . THR A 1 32 ? -0.694 3.355 -7.844 1.00 15.53 32 THR A O 4
ATOM 4612 N N . LEU A 1 33 ? -2.670 4.431 -7.839 1.00 60.13 33 LEU A N 4
ATOM 4613 C CA . LEU A 1 33 ? -3.335 3.455 -6.997 1.00 20.10 33 LEU A CA 4
ATOM 4614 C C . LEU A 1 33 ? -3.687 2.201 -7.794 1.00 0.50 33 LEU A C 4
ATOM 4615 O O . LEU A 1 33 ? -4.308 1.276 -7.275 1.00 31.51 33 LEU A O 4
ATOM 4631 N N . LEU A 1 34 ? -3.281 2.176 -9.056 1.00 44.14 34 LEU A N 4
ATOM 4632 C CA . LEU A 1 34 ? -3.453 0.998 -9.891 1.00 3.32 34 LEU A CA 4
ATOM 4633 C C . LEU A 1 34 ? -2.150 0.204 -9.955 1.00 13.23 34 LEU A C 4
ATOM 4634 O O . LEU A 1 34 ? -2.150 -1.018 -9.805 1.00 41.22 34 LEU A O 4
ATOM 4650 N N . VAL A 1 35 ? -1.036 0.905 -10.157 1.00 23.22 35 VAL A N 4
ATOM 4651 C CA . VAL A 1 35 ? 0.273 0.259 -10.228 1.00 45.31 35 VAL A CA 4
ATOM 4652 C C . VAL A 1 35 ? 0.634 -0.379 -8.891 1.00 5.15 35 VAL A C 4
ATOM 4653 O O . VAL A 1 35 ? 1.200 -1.474 -8.848 1.00 23.32 35 VAL A O 4
ATOM 4666 N N . VAL A 1 36 ? 0.284 0.296 -7.800 1.00 71.44 36 VAL A N 4
ATOM 4667 C CA . VAL A 1 36 ? 0.544 -0.232 -6.469 1.00 3.31 36 VAL A CA 4
ATOM 4668 C C . VAL A 1 36 ? -0.197 -1.555 -6.258 1.00 74.41 36 VAL A C 4
ATOM 4669 O O . VAL A 1 36 ? 0.318 -2.459 -5.603 1.00 51.43 36 VAL A O 4
ATOM 4682 N N . LYS A 1 37 ? -1.381 -1.687 -6.858 1.00 60.54 37 LYS A N 4
ATOM 4683 C CA . LYS A 1 37 ? -2.158 -2.920 -6.754 1.00 42.42 37 LYS A CA 4
ATOM 4684 C C . LYS A 1 37 ? -1.432 -4.068 -7.439 1.00 14.01 37 LYS A C 4
ATOM 4685 O O . LYS A 1 37 ? -1.498 -5.214 -6.992 1.00 74.13 37 LYS A O 4
ATOM 4704 N N . GLN A 1 38 ? -0.739 -3.752 -8.525 1.00 0.32 38 GLN A N 4
ATOM 4705 C CA . GLN A 1 38 ? 0.048 -4.741 -9.248 1.00 24.44 38 GLN A CA 4
ATOM 4706 C C . GLN A 1 38 ? 1.189 -5.250 -8.371 1.00 12.21 38 GLN A C 4
ATOM 4707 O O . GLN A 1 38 ? 1.644 -6.386 -8.512 1.00 20.31 38 GLN A O 4
ATOM 4721 N N . LYS A 1 39 ? 1.641 -4.392 -7.464 1.00 54.21 39 LYS A N 4
ATOM 4722 C CA . LYS A 1 39 ? 2.698 -4.740 -6.525 1.00 31.24 39 LYS A CA 4
ATOM 4723 C C . LYS A 1 39 ? 2.114 -5.533 -5.356 1.00 52.12 39 LYS A C 4
ATOM 4724 O O . LYS A 1 39 ? 2.675 -6.545 -4.933 1.00 73.14 39 LYS A O 4
ATOM 4743 N N . ILE A 1 40 ? 0.966 -5.074 -4.862 1.00 31.52 40 ILE A N 4
ATOM 4744 C CA . ILE A 1 40 ? 0.287 -5.720 -3.740 1.00 3.21 40 ILE A CA 4
ATOM 4745 C C . ILE A 1 40 ? -0.162 -7.131 -4.108 1.00 23.43 40 ILE A C 4
ATOM 4746 O O . ILE A 1 40 ? -0.050 -8.055 -3.299 1.00 30.25 40 ILE A O 4
ATOM 4762 N N . GLU A 1 41 ? -0.646 -7.293 -5.338 1.00 14.41 41 GLU A N 4
ATOM 4763 C CA . GLU A 1 41 ? -1.165 -8.575 -5.810 1.00 44.31 41 GLU A CA 4
ATOM 4764 C C . GLU A 1 41 ? -0.126 -9.675 -5.655 1.00 71.12 41 GLU A C 4
ATOM 4765 O O . GLU A 1 41 ? -0.446 -10.796 -5.271 1.00 35.05 41 GLU A O 4
ATOM 4777 N N . ARG A 1 42 ? 1.123 -9.337 -5.933 1.00 32.50 42 ARG A N 4
ATOM 4778 C CA . ARG A 1 42 ? 2.203 -10.304 -5.873 1.00 44.01 42 ARG A CA 4
ATOM 4779 C C . ARG A 1 42 ? 2.543 -10.646 -4.427 1.00 74.20 42 ARG A C 4
ATOM 4780 O O . ARG A 1 42 ? 2.638 -11.815 -4.059 1.00 53.05 42 ARG A O 4
ATOM 4801 N N . SER A 1 43 ? 2.703 -9.614 -3.606 1.00 23.04 43 SER A N 4
ATOM 4802 C CA . SER A 1 43 ? 3.103 -9.791 -2.217 1.00 1.44 43 SER A CA 4
ATOM 4803 C C . SER A 1 43 ? 1.994 -10.427 -1.371 1.00 13.22 43 SER A C 4
ATOM 4804 O O . SER A 1 43 ? 2.256 -11.325 -0.571 1.00 22.22 43 SER A O 4
ATOM 4812 N N . GLN A 1 44 ? 0.760 -9.970 -1.553 1.00 35.45 44 GLN A N 4
ATOM 4813 C CA . GLN A 1 44 ? -0.355 -10.452 -0.743 1.00 40.34 44 GLN A CA 4
ATOM 4814 C C . GLN A 1 44 ? -1.045 -11.647 -1.391 1.00 51.22 44 GLN A C 4
ATOM 4815 O O . GLN A 1 44 ? -1.910 -12.272 -0.780 1.00 10.10 44 GLN A O 4
ATOM 4829 N N . HIS A 1 45 ? -0.671 -11.938 -2.635 1.00 0.22 45 HIS A N 4
ATOM 4830 C CA . HIS A 1 45 ? -1.177 -13.106 -3.370 1.00 31.33 45 HIS A CA 4
ATOM 4831 C C . HIS A 1 45 ? -2.656 -12.957 -3.736 1.00 1.40 45 HIS A C 4
ATOM 4832 O O . HIS A 1 45 ? -3.294 -13.919 -4.176 1.00 62.31 45 HIS A O 4
ATOM 4847 N N . ILE A 1 46 ? -3.192 -11.752 -3.577 1.00 55.23 46 ILE A N 4
ATOM 4848 C CA . ILE A 1 46 ? -4.597 -11.494 -3.871 1.00 4.44 46 ILE A CA 4
ATOM 4849 C C . ILE A 1 46 ? -4.742 -10.644 -5.127 1.00 50.13 46 ILE A C 4
ATOM 4850 O O . ILE A 1 46 ? -4.039 -9.645 -5.292 1.00 3.42 46 ILE A O 4
ATOM 4866 N N . PRO A 1 47 ? -5.652 -11.041 -6.035 1.00 22.31 47 PRO A N 4
ATOM 4867 C CA . PRO A 1 47 ? -5.892 -10.328 -7.299 1.00 33.20 47 PRO A CA 4
ATOM 4868 C C . PRO A 1 47 ? -6.227 -8.853 -7.092 1.00 25.15 47 PRO A C 4
ATOM 4869 O O . PRO A 1 47 ? -6.804 -8.477 -6.071 1.00 11.35 47 PRO A O 4
ATOM 4880 N N . VAL A 1 48 ? -5.863 -8.036 -8.076 1.00 62.03 48 VAL A N 4
ATOM 4881 C CA . VAL A 1 48 ? -6.083 -6.589 -8.038 1.00 24.11 48 VAL A CA 4
ATOM 4882 C C . VAL A 1 48 ? -7.529 -6.231 -7.679 1.00 33.14 48 VAL A C 4
ATOM 4883 O O . VAL A 1 48 ? -7.772 -5.339 -6.864 1.00 12.15 48 VAL A O 4
ATOM 4896 N N . SER A 1 49 ? -8.485 -6.931 -8.277 1.00 54.34 49 SER A N 4
ATOM 4897 C CA . SER A 1 49 ? -9.896 -6.653 -8.037 1.00 22.22 49 SER A CA 4
ATOM 4898 C C . SER A 1 49 ? -10.339 -7.126 -6.652 1.00 3.11 49 SER A C 4
ATOM 4899 O O . SER A 1 49 ? -11.420 -6.762 -6.188 1.00 14.34 49 SER A O 4
ATOM 4907 N N . LYS A 1 50 ? -9.514 -7.924 -5.991 1.00 4.41 50 LYS A N 4
ATOM 4908 C CA . LYS A 1 50 ? -9.859 -8.446 -4.676 1.00 43.33 50 LYS A CA 4
ATOM 4909 C C . LYS A 1 50 ? -9.092 -7.716 -3.587 1.00 71.31 50 LYS A C 4
ATOM 4910 O O . LYS A 1 50 ? -9.066 -8.148 -2.434 1.00 64.15 50 LYS A O 4
ATOM 4929 N N . GLN A 1 51 ? -8.478 -6.605 -3.954 1.00 33.42 51 GLN A N 4
ATOM 4930 C CA . GLN A 1 51 ? -7.741 -5.797 -3.001 1.00 72.04 51 GLN A CA 4
ATOM 4931 C C . GLN A 1 51 ? -8.622 -4.682 -2.455 1.00 23.55 51 GLN A C 4
ATOM 4932 O O . GLN A 1 51 ? -8.784 -3.636 -3.089 1.00 25.13 51 GLN A O 4
ATOM 4946 N N . THR A 1 52 ? -9.213 -4.923 -1.297 1.00 31.43 52 THR A N 4
ATOM 4947 C CA . THR A 1 52 ? -10.025 -3.919 -0.640 1.00 3.23 52 THR A CA 4
ATOM 4948 C C . THR A 1 52 ? -9.122 -2.962 0.126 1.00 53.02 52 THR A C 4
ATOM 4949 O O . THR A 1 52 ? -8.718 -3.245 1.256 1.00 25.52 52 THR A O 4
ATOM 4960 N N . LEU A 1 53 ? -8.769 -1.858 -0.517 1.00 23.20 53 LEU A N 4
ATOM 4961 C CA . LEU A 1 53 ? -7.865 -0.884 0.075 1.00 12.10 53 LEU A CA 4
ATOM 4962 C C . LEU A 1 53 ? -8.581 -0.053 1.131 1.00 42.41 53 LEU A C 4
ATOM 4963 O O . LEU A 1 53 ? -9.211 0.956 0.815 1.00 13.34 53 LEU A O 4
ATOM 4979 N N . ILE A 1 54 ? -8.506 -0.493 2.377 1.00 41.40 54 ILE A N 4
ATOM 4980 C CA . ILE A 1 54 ? -9.119 0.238 3.472 1.00 54.33 54 ILE A CA 4
ATOM 4981 C C . ILE A 1 54 ? -8.092 1.156 4.121 1.00 23.14 54 ILE A C 4
ATOM 4982 O O . ILE A 1 54 ? -7.313 0.733 4.976 1.00 35.52 54 ILE A O 4
ATOM 4998 N N . VAL A 1 55 ? -8.071 2.406 3.687 1.00 43.33 55 VAL A N 4
ATOM 4999 C CA . VAL A 1 55 ? -7.129 3.376 4.221 1.00 11.52 55 VAL A CA 4
ATOM 5000 C C . VAL A 1 55 ? -7.780 4.196 5.327 1.00 64.32 55 VAL A C 4
ATOM 5001 O O . VAL A 1 55 ? -8.543 5.128 5.060 1.00 10.02 55 VAL A O 4
ATOM 5014 N N . ASP A 1 56 ? -7.508 3.792 6.565 1.00 65.43 56 ASP A N 4
ATOM 5015 C CA . ASP A 1 56 ? -7.994 4.477 7.764 1.00 11.33 56 ASP A CA 4
ATOM 5016 C C . ASP A 1 56 ? -9.519 4.456 7.822 1.00 24.53 56 ASP A C 4
ATOM 5017 O O . ASP A 1 56 ? -10.148 5.323 8.422 1.00 72.51 56 ASP A O 4
ATOM 5026 N N . GLY A 1 57 ? -10.106 3.442 7.205 1.00 55.14 57 GLY A N 4
ATOM 5027 C CA . GLY A 1 57 ? -11.548 3.313 7.207 1.00 40.24 57 GLY A CA 4
ATOM 5028 C C . GLY A 1 57 ? -12.170 3.721 5.888 1.00 50.44 57 GLY A C 4
ATOM 5029 O O . GLY A 1 57 ? -13.333 3.419 5.624 1.00 32.13 57 GLY A O 4
ATOM 5033 N N . ILE A 1 58 ? -11.398 4.410 5.060 1.00 11.31 58 ILE A N 4
ATOM 5034 C CA . ILE A 1 58 ? -11.879 4.848 3.758 1.00 54.41 58 ILE A CA 4
ATOM 5035 C C . ILE A 1 58 ? -11.431 3.878 2.677 1.00 0.12 58 ILE A C 4
ATOM 5036 O O . ILE A 1 58 ? -10.233 3.686 2.461 1.00 13.34 58 ILE A O 4
ATOM 5052 N N . VAL A 1 59 ? -12.394 3.255 2.015 1.00 52.34 59 VAL A N 4
ATOM 5053 C CA . VAL A 1 59 ? -12.092 2.313 0.952 1.00 50.24 59 VAL A CA 4
ATOM 5054 C C . VAL A 1 59 ? -11.700 3.052 -0.326 1.00 52.31 59 VAL A C 4
ATOM 5055 O O . VAL A 1 59 ? -12.439 3.896 -0.835 1.00 41.01 59 VAL A O 4
ATOM 5068 N N . ILE A 1 60 ? -10.516 2.747 -0.822 1.00 51.53 60 ILE A N 4
ATOM 5069 C CA . ILE A 1 60 ? -10.011 3.384 -2.023 1.00 60.45 60 ILE A CA 4
ATOM 5070 C C . ILE A 1 60 ? -10.572 2.713 -3.270 1.00 1.04 60 ILE A C 4
ATOM 5071 O O . ILE A 1 60 ? -10.133 1.632 -3.663 1.00 63.53 60 ILE A O 4
ATOM 5087 N N . LEU A 1 61 ? -11.564 3.355 -3.871 1.00 22.13 61 LEU A N 4
ATOM 5088 C CA . LEU A 1 61 ? -12.145 2.870 -5.116 1.00 1.23 61 LEU A CA 4
ATOM 5089 C C . LEU A 1 61 ? -11.447 3.514 -6.308 1.00 14.34 61 LEU A C 4
ATOM 5090 O O . LEU A 1 61 ? -11.814 3.283 -7.458 1.00 62.21 61 LEU A O 4
ATOM 5106 N N . ARG A 1 62 ? -10.440 4.323 -6.016 1.00 11.10 62 ARG A N 4
ATOM 5107 C CA . ARG A 1 62 ? -9.699 5.035 -7.044 1.00 32.41 62 ARG A CA 4
ATOM 5108 C C . ARG A 1 62 ? -8.493 4.237 -7.512 1.00 54.34 62 ARG A C 4
ATOM 5109 O O . ARG A 1 62 ? -7.703 3.755 -6.704 1.00 65.43 62 ARG A O 4
ATOM 5130 N N . GLU A 1 63 ? -8.377 4.079 -8.818 1.00 2.01 63 GLU A N 4
ATOM 5131 C CA . GLU A 1 63 ? -7.202 3.458 -9.410 1.00 54.44 63 GLU A CA 4
ATOM 5132 C C . GLU A 1 63 ? -6.556 4.422 -10.399 1.00 52.05 63 GLU A C 4
ATOM 5133 O O . GLU A 1 63 ? -5.399 4.263 -10.782 1.00 2.31 63 GLU A O 4
ATOM 5145 N N . ASP A 1 64 ? -7.319 5.443 -10.781 1.00 55.43 64 ASP A N 4
ATOM 5146 C CA . ASP A 1 64 ? -6.891 6.404 -11.794 1.00 45.42 64 ASP A CA 4
ATOM 5147 C C . ASP A 1 64 ? -6.074 7.538 -11.182 1.00 60.40 64 ASP A C 4
ATOM 5148 O O . ASP A 1 64 ? -5.516 8.369 -11.901 1.00 20.54 64 ASP A O 4
ATOM 5157 N N . LEU A 1 65 ? -5.999 7.571 -9.862 1.00 1.32 65 LEU A N 4
ATOM 5158 C CA . LEU A 1 65 ? -5.304 8.649 -9.169 1.00 22.52 65 LEU A CA 4
ATOM 5159 C C . LEU A 1 65 ? -4.016 8.146 -8.533 1.00 54.23 65 LEU A C 4
ATOM 5160 O O . LEU A 1 65 ? -3.769 6.941 -8.477 1.00 62.02 65 LEU A O 4
ATOM 5176 N N . THR A 1 66 ? -3.195 9.078 -8.070 1.00 13.14 66 THR A N 4
ATOM 5177 C CA . THR A 1 66 ? -1.933 8.748 -7.426 1.00 73.43 66 THR A CA 4
ATOM 5178 C C . THR A 1 66 ? -2.035 8.938 -5.918 1.00 24.43 66 THR A C 4
ATOM 5179 O O . THR A 1 66 ? -3.060 9.402 -5.413 1.00 23.13 66 THR A O 4
ATOM 5190 N N . VAL A 1 67 ? -0.972 8.590 -5.204 1.00 4.24 67 VAL A N 4
ATOM 5191 C CA . VAL A 1 67 ? -0.897 8.841 -3.769 1.00 62.42 67 VAL A CA 4
ATOM 5192 C C . VAL A 1 67 ? -0.926 10.344 -3.497 1.00 1.24 67 VAL A C 4
ATOM 5193 O O . VAL A 1 67 ? -1.663 10.824 -2.629 1.00 71.43 67 VAL A O 4
ATOM 5206 N N . GLU A 1 68 ? -0.136 11.077 -4.275 1.00 10.24 68 GLU A N 4
ATOM 5207 C CA . GLU A 1 68 ? -0.034 12.526 -4.157 1.00 21.35 68 GLU A CA 4
ATOM 5208 C C . GLU A 1 68 ? -1.381 13.197 -4.409 1.00 35.22 68 GLU A C 4
ATOM 5209 O O . GLU A 1 68 ? -1.822 14.047 -3.635 1.00 11.43 68 GLU A O 4
ATOM 5221 N N . GLN A 1 69 ? -2.042 12.780 -5.479 1.00 35.22 69 GLN A N 4
ATOM 5222 C CA . GLN A 1 69 ? -3.261 13.432 -5.940 1.00 22.21 69 GLN A CA 4
ATOM 5223 C C . GLN A 1 69 ? -4.468 13.050 -5.074 1.00 62.11 69 GLN A C 4
ATOM 5224 O O . GLN A 1 69 ? -5.564 13.583 -5.248 1.00 32.31 69 GLN A O 4
ATOM 5238 N N . CYS A 1 70 ? -4.261 12.132 -4.135 1.00 11.35 70 CYS A N 4
ATOM 5239 C CA . CYS A 1 70 ? -5.313 11.762 -3.190 1.00 61.54 70 CYS A CA 4
ATOM 5240 C C . CYS A 1 70 ? -4.966 12.234 -1.781 1.00 20.00 70 CYS A C 4
ATOM 5241 O O . CYS A 1 70 ? -5.785 12.126 -0.863 1.00 14.11 70 CYS A O 4
ATOM 5249 N N . GLN A 1 71 ? -3.744 12.751 -1.622 1.00 50.24 71 GLN A N 4
ATOM 5250 C CA . GLN A 1 71 ? -3.256 13.234 -0.329 1.00 64.44 71 GLN A CA 4
ATOM 5251 C C . GLN A 1 71 ? -3.211 12.107 0.705 1.00 51.42 71 GLN A C 4
ATOM 5252 O O . GLN A 1 71 ? -3.450 12.329 1.892 1.00 0.42 71 GLN A O 4
ATOM 5266 N N . ILE A 1 72 ? -2.875 10.906 0.249 1.00 31.12 72 ILE A N 4
ATOM 5267 C CA . ILE A 1 72 ? -2.809 9.743 1.125 1.00 2.01 72 ILE A CA 4
ATOM 5268 C C . ILE A 1 72 ? -1.511 9.745 1.926 1.00 44.34 72 ILE A C 4
ATOM 5269 O O . ILE A 1 72 ? -0.425 9.891 1.365 1.00 10.13 72 ILE A O 4
ATOM 5285 N N . VAL A 1 73 ? -1.632 9.597 3.236 1.00 53.51 73 VAL A N 4
ATOM 5286 C CA . VAL A 1 73 ? -0.470 9.534 4.112 1.00 30.20 73 VAL A CA 4
ATOM 5287 C C . VAL A 1 73 ? -0.296 8.119 4.659 1.00 0.10 73 VAL A C 4
ATOM 5288 O O . VAL A 1 73 ? -1.264 7.364 4.762 1.00 52.43 73 VAL A O 4
ATOM 5301 N N . PRO A 1 74 ? 0.942 7.732 5.005 1.00 62.41 74 PRO A N 4
ATOM 5302 C CA . PRO A 1 74 ? 1.219 6.406 5.564 1.00 31.14 74 PRO A CA 4
ATOM 5303 C C . PRO A 1 74 ? 0.741 6.277 7.009 1.00 21.34 74 PRO A C 4
ATOM 5304 O O . PRO A 1 74 ? 0.575 5.170 7.526 1.00 3.04 74 PRO A O 4
ATOM 5315 N N . THR A 1 75 ? 0.509 7.413 7.655 1.00 33.52 75 THR A N 4
ATOM 5316 C CA . THR A 1 75 ? 0.064 7.427 9.038 1.00 61.44 75 THR A CA 4
ATOM 5317 C C . THR A 1 75 ? -1.454 7.263 9.113 1.00 43.20 75 THR A C 4
ATOM 5318 O O . THR A 1 75 ? -2.188 8.212 9.401 1.00 11.24 75 THR A O 4
ATOM 5329 N N . SER A 1 76 ? -1.914 6.062 8.798 1.00 34.23 76 SER A N 4
ATOM 5330 C CA . SER A 1 76 ? -3.329 5.725 8.833 1.00 42.05 76 SER A CA 4
ATOM 5331 C C . SER A 1 76 ? -3.485 4.222 9.017 1.00 71.25 76 SER A C 4
ATOM 5332 O O . SER A 1 76 ? -2.528 3.472 8.812 1.00 44.22 76 SER A O 4
ATOM 5340 N N . ASP A 1 77 ? -4.674 3.780 9.411 1.00 35.35 77 ASP A N 4
ATOM 5341 C CA . ASP A 1 77 ? -4.932 2.350 9.585 1.00 61.02 77 ASP A CA 4
ATOM 5342 C C . ASP A 1 77 ? -5.138 1.682 8.231 1.00 53.41 77 ASP A C 4
ATOM 5343 O O . ASP A 1 77 ? -6.221 1.749 7.651 1.00 60.33 77 ASP A O 4
ATOM 5352 N N . ILE A 1 78 ? -4.088 1.062 7.716 1.00 31.53 78 ILE A N 4
ATOM 5353 C CA . ILE A 1 78 ? -4.126 0.491 6.377 1.00 12.54 78 ILE A CA 4
ATOM 5354 C C . ILE A 1 78 ? -4.384 -1.009 6.428 1.00 44.21 78 ILE A C 4
ATOM 5355 O O . ILE A 1 78 ? -3.467 -1.810 6.621 1.00 22.03 78 ILE A O 4
ATOM 5371 N N . GLN A 1 79 ? -5.644 -1.374 6.258 1.00 22.23 79 GLN A N 4
ATOM 5372 C CA . GLN A 1 79 ? -6.056 -2.766 6.324 1.00 62.30 79 GLN A CA 4
ATOM 5373 C C . GLN A 1 79 ? -6.380 -3.296 4.932 1.00 71.54 79 GLN A C 4
ATOM 5374 O O . GLN A 1 79 ? -7.143 -2.679 4.185 1.00 34.44 79 GLN A O 4
ATOM 5388 N N . LEU A 1 80 ? -5.788 -4.426 4.580 1.00 61.31 80 LEU A N 4
ATOM 5389 C CA . LEU A 1 80 ? -6.090 -5.073 3.313 1.00 54.22 80 LEU A CA 4
ATOM 5390 C C . LEU A 1 80 ? -7.044 -6.237 3.519 1.00 65.54 80 LEU A C 4
ATOM 5391 O O . LEU A 1 80 ? -6.750 -7.177 4.262 1.00 61.42 80 LEU A O 4
ATOM 5407 N N . GLU A 1 81 ? -8.190 -6.169 2.870 1.00 41.10 81 GLU A N 4
ATOM 5408 C CA . GLU A 1 81 ? -9.149 -7.252 2.919 1.00 2.52 81 GLU A CA 4
ATOM 5409 C C . GLU A 1 81 ? -9.333 -7.841 1.529 1.00 32.35 81 GLU A C 4
ATOM 5410 O O . GLU A 1 81 ? -9.353 -7.108 0.537 1.00 41.02 81 GLU A O 4
ATOM 5422 N N . VAL A 1 82 ? -9.443 -9.158 1.450 1.00 53.31 82 VAL A N 4
ATOM 5423 C CA . VAL A 1 82 ? -9.725 -9.813 0.185 1.00 74.51 82 VAL A CA 4
ATOM 5424 C C . VAL A 1 82 ? -11.212 -9.674 -0.146 1.00 71.53 82 VAL A C 4
ATOM 5425 O O . VAL A 1 82 ? -12.073 -10.050 0.650 1.00 62.12 82 VAL A O 4
ATOM 5438 N N . SER A 1 83 ? -11.502 -9.086 -1.299 1.00 3.45 83 SER A N 4
ATOM 5439 C CA . SER A 1 83 ? -12.878 -8.864 -1.722 1.00 15.03 83 SER A CA 4
ATOM 5440 C C . SER A 1 83 ? -13.581 -10.187 -2.005 1.00 30.15 83 SER A C 4
ATOM 5441 O O . SER A 1 83 ? -13.396 -10.792 -3.064 1.00 13.41 83 SER A O 4
ATOM 5449 N N . SER A 1 84 ? -14.344 -10.654 -1.033 1.00 71.41 84 SER A N 4
ATOM 5450 C CA . SER A 1 84 ? -15.113 -11.877 -1.173 1.00 61.23 84 SER A CA 4
ATOM 5451 C C . SER A 1 84 ? -16.305 -11.840 -0.225 1.00 11.24 84 SER A C 4
ATOM 5452 O O . SER A 1 84 ? -16.300 -12.580 0.778 1.00 38.33 84 SER A O 4
ATOM 5461 N N . MET A 1 1 ? 4.747 27.714 1.655 1.00 14.10 1 MET A N 5
ATOM 5462 C CA . MET A 1 1 ? 3.753 26.878 0.943 1.00 1.45 1 MET A CA 5
ATOM 5463 C C . MET A 1 1 ? 4.432 26.035 -0.131 1.00 23.02 1 MET A C 5
ATOM 5464 O O . MET A 1 1 ? 5.361 26.496 -0.799 1.00 30.41 1 MET A O 5
ATOM 5480 N N . GLY A 1 2 ? 3.983 24.798 -0.284 1.00 24.33 2 GLY A N 5
ATOM 5481 C CA . GLY A 1 2 ? 4.521 23.940 -1.317 1.00 2.33 2 GLY A CA 5
ATOM 5482 C C . GLY A 1 2 ? 4.782 22.533 -0.824 1.00 4.52 2 GLY A C 5
ATOM 5483 O O . GLY A 1 2 ? 4.390 22.169 0.284 1.00 62.52 2 GLY A O 5
ATOM 5487 N N . HIS A 1 3 ? 5.456 21.746 -1.647 1.00 31.31 3 HIS A N 5
ATOM 5488 C CA . HIS A 1 3 ? 5.746 20.360 -1.319 1.00 21.32 3 HIS A CA 5
ATOM 5489 C C . HIS A 1 3 ? 7.046 20.254 -0.533 1.00 71.35 3 HIS A C 5
ATOM 5490 O O . HIS A 1 3 ? 8.130 20.357 -1.100 1.00 32.54 3 HIS A O 5
ATOM 5505 N N . HIS A 1 4 ? 6.940 20.035 0.766 1.00 12.52 4 HIS A N 5
ATOM 5506 C CA . HIS A 1 4 ? 8.123 19.849 1.604 1.00 54.14 4 HIS A CA 5
ATOM 5507 C C . HIS A 1 4 ? 8.514 18.379 1.646 1.00 24.14 4 HIS A C 5
ATOM 5508 O O . HIS A 1 4 ? 9.353 17.964 2.442 1.00 42.42 4 HIS A O 5
ATOM 5523 N N . HIS A 1 5 ? 7.888 17.598 0.778 1.00 64.31 5 HIS A N 5
ATOM 5524 C CA . HIS A 1 5 ? 8.209 16.188 0.630 1.00 0.44 5 HIS A CA 5
ATOM 5525 C C . HIS A 1 5 ? 8.532 15.888 -0.831 1.00 60.21 5 HIS A C 5
ATOM 5526 O O . HIS A 1 5 ? 8.454 14.744 -1.271 1.00 44.10 5 HIS A O 5
ATOM 5541 N N . HIS A 1 6 ? 8.911 16.926 -1.576 1.00 15.50 6 HIS A N 5
ATOM 5542 C CA . HIS A 1 6 ? 9.118 16.791 -3.015 1.00 71.21 6 HIS A CA 5
ATOM 5543 C C . HIS A 1 6 ? 10.462 16.141 -3.326 1.00 24.22 6 HIS A C 5
ATOM 5544 O O . HIS A 1 6 ? 10.640 15.541 -4.385 1.00 4.32 6 HIS A O 5
ATOM 5559 N N . HIS A 1 7 ? 11.408 16.267 -2.406 1.00 11.12 7 HIS A N 5
ATOM 5560 C CA . HIS A 1 7 ? 12.740 15.717 -2.612 1.00 71.14 7 HIS A CA 5
ATOM 5561 C C . HIS A 1 7 ? 12.821 14.318 -2.018 1.00 30.35 7 HIS A C 5
ATOM 5562 O O . HIS A 1 7 ? 13.487 13.436 -2.560 1.00 12.53 7 HIS A O 5
ATOM 5577 N N . HIS A 1 8 ? 12.135 14.119 -0.902 1.00 34.22 8 HIS A N 5
ATOM 5578 C CA . HIS A 1 8 ? 12.072 12.807 -0.276 1.00 3.04 8 HIS A CA 5
ATOM 5579 C C . HIS A 1 8 ? 10.941 11.988 -0.868 1.00 23.31 8 HIS A C 5
ATOM 5580 O O . HIS A 1 8 ? 9.906 11.791 -0.233 1.00 14.21 8 HIS A O 5
ATOM 5595 N N . SER A 1 9 ? 11.133 11.544 -2.098 1.00 42.02 9 SER A N 5
ATOM 5596 C CA . SER A 1 9 ? 10.187 10.660 -2.745 1.00 62.34 9 SER A CA 5
ATOM 5597 C C . SER A 1 9 ? 10.302 9.267 -2.138 1.00 62.52 9 SER A C 5
ATOM 5598 O O . SER A 1 9 ? 11.034 8.413 -2.641 1.00 74.53 9 SER A O 5
ATOM 5606 N N . HIS A 1 10 ? 9.620 9.064 -1.020 1.00 41.21 10 HIS A N 5
ATOM 5607 C CA . HIS A 1 10 ? 9.755 7.833 -0.266 1.00 32.32 10 HIS A CA 5
ATOM 5608 C C . HIS A 1 10 ? 8.531 7.612 0.610 1.00 41.52 10 HIS A C 5
ATOM 5609 O O . HIS A 1 10 ? 8.399 8.224 1.666 1.00 21.25 10 HIS A O 5
ATOM 5624 N N . MET A 1 11 ? 7.630 6.749 0.165 1.00 31.24 11 MET A N 5
ATOM 5625 C CA . MET A 1 11 ? 6.423 6.458 0.927 1.00 0.32 11 MET A CA 5
ATOM 5626 C C . MET A 1 11 ? 6.340 4.984 1.292 1.00 41.01 11 MET A C 5
ATOM 5627 O O . MET A 1 11 ? 6.060 4.140 0.443 1.00 24.14 11 MET A O 5
ATOM 5641 N N . LYS A 1 12 ? 6.609 4.675 2.549 1.00 63.03 12 LYS A N 5
ATOM 5642 C CA . LYS A 1 12 ? 6.421 3.324 3.053 1.00 63.11 12 LYS A CA 5
ATOM 5643 C C . LYS A 1 12 ? 5.149 3.260 3.883 1.00 75.44 12 LYS A C 5
ATOM 5644 O O . LYS A 1 12 ? 5.150 3.612 5.066 1.00 70.35 12 LYS A O 5
ATOM 5663 N N . PHE A 1 13 ? 4.063 2.841 3.260 1.00 30.42 13 PHE A N 5
ATOM 5664 C CA . PHE A 1 13 ? 2.787 2.751 3.949 1.00 63.53 13 PHE A CA 5
ATOM 5665 C C . PHE A 1 13 ? 2.464 1.297 4.257 1.00 1.41 13 PHE A C 5
ATOM 5666 O O . PHE A 1 13 ? 2.764 0.400 3.467 1.00 51.10 13 PHE A O 5
ATOM 5683 N N . LEU A 1 14 ? 1.869 1.068 5.409 1.00 63.23 14 LEU A N 5
ATOM 5684 C CA . LEU A 1 14 ? 1.621 -0.279 5.882 1.00 23.22 14 LEU A CA 5
ATOM 5685 C C . LEU A 1 14 ? 0.286 -0.801 5.375 1.00 63.13 14 LEU A C 5
ATOM 5686 O O . LEU A 1 14 ? -0.772 -0.283 5.727 1.00 15.14 14 LEU A O 5
ATOM 5702 N N . VAL A 1 15 ? 0.351 -1.817 4.530 1.00 22.41 15 VAL A N 5
ATOM 5703 C CA . VAL A 1 15 ? -0.837 -2.529 4.100 1.00 60.22 15 VAL A CA 5
ATOM 5704 C C . VAL A 1 15 ? -0.946 -3.845 4.857 1.00 62.52 15 VAL A C 5
ATOM 5705 O O . VAL A 1 15 ? -0.177 -4.783 4.628 1.00 14.35 15 VAL A O 5
ATOM 5718 N N . GLU A 1 16 ? -1.871 -3.898 5.795 1.00 70.41 16 GLU A N 5
ATOM 5719 C CA . GLU A 1 16 ? -2.031 -5.082 6.613 1.00 51.14 16 GLU A CA 5
ATOM 5720 C C . GLU A 1 16 ? -3.068 -6.017 6.020 1.00 33.22 16 GLU A C 5
ATOM 5721 O O . GLU A 1 16 ? -4.266 -5.753 6.085 1.00 74.04 16 GLU A O 5
ATOM 5733 N N . ASN A 1 17 ? -2.605 -7.100 5.422 1.00 3.40 17 ASN A N 5
ATOM 5734 C CA . ASN A 1 17 ? -3.510 -8.131 4.951 1.00 21.32 17 ASN A CA 5
ATOM 5735 C C . ASN A 1 17 ? -3.936 -8.979 6.138 1.00 64.22 17 ASN A C 5
ATOM 5736 O O . ASN A 1 17 ? -3.107 -9.643 6.768 1.00 51.15 17 ASN A O 5
ATOM 5747 N N . LEU A 1 18 ? -5.227 -8.954 6.441 1.00 41.32 18 LEU A N 5
ATOM 5748 C CA . LEU A 1 18 ? -5.748 -9.624 7.624 1.00 61.10 18 LEU A CA 5
ATOM 5749 C C . LEU A 1 18 ? -5.596 -11.141 7.510 1.00 44.45 18 LEU A C 5
ATOM 5750 O O . LEU A 1 18 ? -5.561 -11.848 8.515 1.00 2.02 18 LEU A O 5
ATOM 5766 N N . ASN A 1 19 ? -5.489 -11.636 6.284 1.00 44.40 19 ASN A N 5
ATOM 5767 C CA . ASN A 1 19 ? -5.328 -13.069 6.057 1.00 62.12 19 ASN A CA 5
ATOM 5768 C C . ASN A 1 19 ? -3.990 -13.363 5.394 1.00 52.54 19 ASN A C 5
ATOM 5769 O O . ASN A 1 19 ? -3.729 -14.485 4.967 1.00 63.34 19 ASN A O 5
ATOM 5780 N N . GLY A 1 20 ? -3.144 -12.352 5.322 1.00 1.44 20 GLY A N 5
ATOM 5781 C CA . GLY A 1 20 ? -1.856 -12.511 4.684 1.00 11.31 20 GLY A CA 5
ATOM 5782 C C . GLY A 1 20 ? -0.730 -12.008 5.555 1.00 5.33 20 GLY A C 5
ATOM 5783 O O . GLY A 1 20 ? -0.400 -12.623 6.567 1.00 33.13 20 GLY A O 5
ATOM 5787 N N . SER A 1 21 ? -0.152 -10.884 5.175 1.00 63.14 21 SER A N 5
ATOM 5788 C CA . SER A 1 21 ? 0.940 -10.301 5.933 1.00 12.24 21 SER A CA 5
ATOM 5789 C C . SER A 1 21 ? 0.794 -8.785 6.028 1.00 34.02 21 SER A C 5
ATOM 5790 O O . SER A 1 21 ? 0.199 -8.150 5.154 1.00 3.34 21 SER A O 5
ATOM 5798 N N . SER A 1 22 ? 1.310 -8.218 7.108 1.00 70.00 22 SER A N 5
ATOM 5799 C CA . SER A 1 22 ? 1.345 -6.779 7.276 1.00 34.40 22 SER A CA 5
ATOM 5800 C C . SER A 1 22 ? 2.662 -6.252 6.722 1.00 13.24 22 SER A C 5
ATOM 5801 O O . SER A 1 22 ? 3.730 -6.502 7.284 1.00 40.34 22 SER A O 5
ATOM 5809 N N . PHE A 1 23 ? 2.589 -5.543 5.609 1.00 34.20 23 PHE A N 5
ATOM 5810 C CA . PHE A 1 23 ? 3.787 -5.131 4.897 1.00 61.31 23 PHE A CA 5
ATOM 5811 C C . PHE A 1 23 ? 3.793 -3.627 4.656 1.00 71.34 23 PHE A C 5
ATOM 5812 O O . PHE A 1 23 ? 2.787 -3.049 4.252 1.00 34.11 23 PHE A O 5
ATOM 5829 N N . GLU A 1 24 ? 4.930 -3.000 4.922 1.00 32.21 24 GLU A N 5
ATOM 5830 C CA . GLU A 1 24 ? 5.098 -1.584 4.646 1.00 60.25 24 GLU A CA 5
ATOM 5831 C C . GLU A 1 24 ? 5.605 -1.401 3.221 1.00 22.34 24 GLU A C 5
ATOM 5832 O O . GLU A 1 24 ? 6.814 -1.401 2.976 1.00 41.22 24 GLU A O 5
ATOM 5844 N N . LEU A 1 25 ? 4.676 -1.273 2.288 1.00 42.53 25 LEU A N 5
ATOM 5845 C CA . LEU A 1 25 ? 5.018 -1.208 0.881 1.00 31.30 25 LEU A CA 5
ATOM 5846 C C . LEU A 1 25 ? 5.665 0.131 0.564 1.00 64.00 25 LEU A C 5
ATOM 5847 O O . LEU A 1 25 ? 5.124 1.192 0.885 1.00 44.52 25 LEU A O 5
ATOM 5863 N N . GLU A 1 26 ? 6.830 0.066 -0.048 1.00 32.11 26 GLU A N 5
ATOM 5864 C CA . GLU A 1 26 ? 7.595 1.252 -0.363 1.00 4.12 26 GLU A CA 5
ATOM 5865 C C . GLU A 1 26 ? 7.287 1.723 -1.779 1.00 43.32 26 GLU A C 5
ATOM 5866 O O . GLU A 1 26 ? 7.720 1.116 -2.759 1.00 74.33 26 GLU A O 5
ATOM 5878 N N . VAL A 1 27 ? 6.511 2.791 -1.875 1.00 32.13 27 VAL A N 5
ATOM 5879 C CA . VAL A 1 27 ? 6.139 3.358 -3.163 1.00 31.15 27 VAL A CA 5
ATOM 5880 C C . VAL A 1 27 ? 6.707 4.762 -3.322 1.00 52.42 27 VAL A C 5
ATOM 5881 O O . VAL A 1 27 ? 7.350 5.296 -2.411 1.00 14.35 27 VAL A O 5
ATOM 5894 N N . ASP A 1 28 ? 6.466 5.349 -4.481 1.00 34.41 28 ASP A N 5
ATOM 5895 C CA . ASP A 1 28 ? 6.871 6.715 -4.752 1.00 55.22 28 ASP A CA 5
ATOM 5896 C C . ASP A 1 28 ? 5.618 7.574 -4.880 1.00 63.04 28 ASP A C 5
ATOM 5897 O O . ASP A 1 28 ? 4.509 7.046 -4.917 1.00 61.31 28 ASP A O 5
ATOM 5906 N N . TYR A 1 29 ? 5.785 8.884 -4.954 1.00 15.04 29 TYR A N 5
ATOM 5907 C CA . TYR A 1 29 ? 4.654 9.790 -5.098 1.00 30.35 29 TYR A CA 5
ATOM 5908 C C . TYR A 1 29 ? 4.183 9.807 -6.545 1.00 43.30 29 TYR A C 5
ATOM 5909 O O . TYR A 1 29 ? 3.057 10.208 -6.843 1.00 11.32 29 TYR A O 5
ATOM 5927 N N . ARG A 1 30 ? 5.058 9.354 -7.434 1.00 32.30 30 ARG A N 5
ATOM 5928 C CA . ARG A 1 30 ? 4.787 9.355 -8.866 1.00 4.40 30 ARG A CA 5
ATOM 5929 C C . ARG A 1 30 ? 3.930 8.156 -9.268 1.00 2.51 30 ARG A C 5
ATOM 5930 O O . ARG A 1 30 ? 3.373 8.121 -10.368 1.00 63.21 30 ARG A O 5
ATOM 5951 N N . ASP A 1 31 ? 3.837 7.173 -8.382 1.00 62.55 31 ASP A N 5
ATOM 5952 C CA . ASP A 1 31 ? 3.051 5.972 -8.646 1.00 61.51 31 ASP A CA 5
ATOM 5953 C C . ASP A 1 31 ? 1.577 6.234 -8.377 1.00 60.14 31 ASP A C 5
ATOM 5954 O O . ASP A 1 31 ? 1.226 6.963 -7.445 1.00 65.14 31 ASP A O 5
ATOM 5963 N N . THR A 1 32 ? 0.717 5.660 -9.202 1.00 23.02 32 THR A N 5
ATOM 5964 C CA . THR A 1 32 ? -0.714 5.763 -8.987 1.00 42.25 32 THR A CA 5
ATOM 5965 C C . THR A 1 32 ? -1.195 4.603 -8.132 1.00 11.23 32 THR A C 5
ATOM 5966 O O . THR A 1 32 ? -0.473 3.618 -7.940 1.00 61.44 32 THR A O 5
ATOM 5977 N N . LEU A 1 33 ? -2.407 4.715 -7.616 1.00 24.24 33 LEU A N 5
ATOM 5978 C CA . LEU A 1 33 ? -2.985 3.657 -6.802 1.00 70.24 33 LEU A CA 5
ATOM 5979 C C . LEU A 1 33 ? -3.225 2.405 -7.643 1.00 75.44 33 LEU A C 5
ATOM 5980 O O . LEU A 1 33 ? -3.213 1.292 -7.129 1.00 2.15 33 LEU A O 5
ATOM 5996 N N . LEU A 1 34 ? -3.417 2.593 -8.941 1.00 70.53 34 LEU A N 5
ATOM 5997 C CA . LEU A 1 34 ? -3.549 1.471 -9.861 1.00 24.03 34 LEU A CA 5
ATOM 5998 C C . LEU A 1 34 ? -2.234 0.700 -9.946 1.00 0.54 34 LEU A C 5
ATOM 5999 O O . LEU A 1 34 ? -2.225 -0.528 -10.025 1.00 43.53 34 LEU A O 5
ATOM 6015 N N . VAL A 1 35 ? -1.124 1.427 -9.909 1.00 53.13 35 VAL A N 5
ATOM 6016 C CA . VAL A 1 35 ? 0.192 0.811 -9.979 1.00 42.31 35 VAL A CA 5
ATOM 6017 C C . VAL A 1 35 ? 0.499 0.030 -8.704 1.00 54.32 35 VAL A C 5
ATOM 6018 O O . VAL A 1 35 ? 1.045 -1.072 -8.759 1.00 51.43 35 VAL A O 5
ATOM 6031 N N . VAL A 1 36 ? 0.135 0.587 -7.553 1.00 14.23 36 VAL A N 5
ATOM 6032 C CA . VAL A 1 36 ? 0.404 -0.081 -6.286 1.00 70.21 36 VAL A CA 5
ATOM 6033 C C . VAL A 1 36 ? -0.476 -1.328 -6.128 1.00 3.22 36 VAL A C 5
ATOM 6034 O O . VAL A 1 36 ? -0.099 -2.279 -5.443 1.00 72.23 36 VAL A O 5
ATOM 6047 N N . LYS A 1 37 ? -1.631 -1.337 -6.793 1.00 61.21 37 LYS A N 5
ATOM 6048 C CA . LYS A 1 37 ? -2.487 -2.520 -6.815 1.00 53.35 37 LYS A CA 5
ATOM 6049 C C . LYS A 1 37 ? -1.768 -3.674 -7.503 1.00 61.24 37 LYS A C 5
ATOM 6050 O O . LYS A 1 37 ? -1.924 -4.833 -7.120 1.00 35.23 37 LYS A O 5
ATOM 6069 N N . GLN A 1 38 ? -0.967 -3.340 -8.510 1.00 2.40 38 GLN A N 5
ATOM 6070 C CA . GLN A 1 38 ? -0.171 -4.330 -9.228 1.00 63.13 38 GLN A CA 5
ATOM 6071 C C . GLN A 1 38 ? 0.987 -4.821 -8.362 1.00 73.22 38 GLN A C 5
ATOM 6072 O O . GLN A 1 38 ? 1.447 -5.958 -8.504 1.00 71.02 38 GLN A O 5
ATOM 6086 N N . LYS A 1 39 ? 1.458 -3.954 -7.472 1.00 72.31 39 LYS A N 5
ATOM 6087 C CA . LYS A 1 39 ? 2.530 -4.305 -6.547 1.00 51.42 39 LYS A CA 5
ATOM 6088 C C . LYS A 1 39 ? 2.024 -5.308 -5.509 1.00 12.32 39 LYS A C 5
ATOM 6089 O O . LYS A 1 39 ? 2.612 -6.375 -5.314 1.00 44.13 39 LYS A O 5
ATOM 6108 N N . ILE A 1 40 ? 0.915 -4.957 -4.858 1.00 41.40 40 ILE A N 5
ATOM 6109 C CA . ILE A 1 40 ? 0.347 -5.778 -3.792 1.00 3.22 40 ILE A CA 5
ATOM 6110 C C . ILE A 1 40 ? -0.209 -7.089 -4.342 1.00 45.42 40 ILE A C 5
ATOM 6111 O O . ILE A 1 40 ? -0.142 -8.124 -3.678 1.00 74.40 40 ILE A O 5
ATOM 6127 N N . GLU A 1 41 ? -0.738 -7.034 -5.560 1.00 30.14 41 GLU A N 5
ATOM 6128 C CA . GLU A 1 41 ? -1.362 -8.195 -6.194 1.00 61.20 41 GLU A CA 5
ATOM 6129 C C . GLU A 1 41 ? -0.435 -9.404 -6.181 1.00 73.33 41 GLU A C 5
ATOM 6130 O O . GLU A 1 41 ? -0.852 -10.514 -5.861 1.00 62.40 41 GLU A O 5
ATOM 6142 N N . ARG A 1 42 ? 0.824 -9.182 -6.514 1.00 61.21 42 ARG A N 5
ATOM 6143 C CA . ARG A 1 42 ? 1.794 -10.263 -6.565 1.00 42.43 42 ARG A CA 5
ATOM 6144 C C . ARG A 1 42 ? 2.405 -10.518 -5.188 1.00 21.32 42 ARG A C 5
ATOM 6145 O O . ARG A 1 42 ? 2.841 -11.628 -4.887 1.00 13.53 42 ARG A O 5
ATOM 6166 N N . SER A 1 43 ? 2.410 -9.491 -4.347 1.00 0.23 43 SER A N 5
ATOM 6167 C CA . SER A 1 43 ? 2.975 -9.600 -3.006 1.00 65.33 43 SER A CA 5
ATOM 6168 C C . SER A 1 43 ? 2.069 -10.430 -2.095 1.00 60.13 43 SER A C 5
ATOM 6169 O O . SER A 1 43 ? 2.520 -11.370 -1.440 1.00 61.24 43 SER A O 5
ATOM 6177 N N . GLN A 1 44 ? 0.788 -10.082 -2.064 1.00 44.24 44 GLN A N 5
ATOM 6178 C CA . GLN A 1 44 ? -0.170 -10.766 -1.206 1.00 54.24 44 GLN A CA 5
ATOM 6179 C C . GLN A 1 44 ? -0.910 -11.852 -1.980 1.00 52.12 44 GLN A C 5
ATOM 6180 O O . GLN A 1 44 ? -1.780 -12.534 -1.436 1.00 63.04 44 GLN A O 5
ATOM 6194 N N . HIS A 1 45 ? -0.558 -11.988 -3.258 1.00 32.45 45 HIS A N 5
ATOM 6195 C CA . HIS A 1 45 ? -1.070 -13.062 -4.120 1.00 54.42 45 HIS A CA 5
ATOM 6196 C C . HIS A 1 45 ? -2.574 -12.934 -4.358 1.00 21.23 45 HIS A C 5
ATOM 6197 O O . HIS A 1 45 ? -3.245 -13.913 -4.687 1.00 55.20 45 HIS A O 5
ATOM 6212 N N . ILE A 1 46 ? -3.098 -11.726 -4.217 1.00 32.33 46 ILE A N 5
ATOM 6213 C CA . ILE A 1 46 ? -4.513 -11.487 -4.442 1.00 74.11 46 ILE A CA 5
ATOM 6214 C C . ILE A 1 46 ? -4.719 -10.465 -5.556 1.00 35.42 46 ILE A C 5
ATOM 6215 O O . ILE A 1 46 ? -4.252 -9.330 -5.465 1.00 74.32 46 ILE A O 5
ATOM 6231 N N . PRO A 1 47 ? -5.388 -10.884 -6.646 1.00 34.21 47 PRO A N 5
ATOM 6232 C CA . PRO A 1 47 ? -5.703 -10.018 -7.790 1.00 22.01 47 PRO A CA 5
ATOM 6233 C C . PRO A 1 47 ? -6.310 -8.671 -7.395 1.00 0.04 47 PRO A C 5
ATOM 6234 O O . PRO A 1 47 ? -6.947 -8.537 -6.347 1.00 73.24 47 PRO A O 5
ATOM 6245 N N . VAL A 1 48 ? -6.114 -7.684 -8.267 1.00 13.11 48 VAL A N 5
ATOM 6246 C CA . VAL A 1 48 ? -6.603 -6.320 -8.065 1.00 72.13 48 VAL A CA 5
ATOM 6247 C C . VAL A 1 48 ? -8.075 -6.281 -7.639 1.00 41.43 48 VAL A C 5
ATOM 6248 O O . VAL A 1 48 ? -8.443 -5.516 -6.747 1.00 52.02 48 VAL A O 5
ATOM 6261 N N . SER A 1 49 ? -8.901 -7.122 -8.252 1.00 44.12 49 SER A N 5
ATOM 6262 C CA . SER A 1 49 ? -10.335 -7.123 -7.976 1.00 65.52 49 SER A CA 5
ATOM 6263 C C . SER A 1 49 ? -10.656 -7.635 -6.569 1.00 4.32 49 SER A C 5
ATOM 6264 O O . SER A 1 49 ? -11.724 -7.346 -6.027 1.00 1.13 49 SER A O 5
ATOM 6272 N N . LYS A 1 50 ? -9.738 -8.385 -5.973 1.00 35.00 50 LYS A N 5
ATOM 6273 C CA . LYS A 1 50 ? -9.985 -8.983 -4.667 1.00 51.24 50 LYS A CA 5
ATOM 6274 C C . LYS A 1 50 ? -9.409 -8.108 -3.561 1.00 43.44 50 LYS A C 5
ATOM 6275 O O . LYS A 1 50 ? -9.636 -8.353 -2.375 1.00 60.22 50 LYS A O 5
ATOM 6294 N N . GLN A 1 51 ? -8.663 -7.091 -3.966 1.00 70.33 51 GLN A N 5
ATOM 6295 C CA . GLN A 1 51 ? -8.017 -6.185 -3.030 1.00 22.41 51 GLN A CA 5
ATOM 6296 C C . GLN A 1 51 ? -8.960 -5.069 -2.607 1.00 55.44 51 GLN A C 5
ATOM 6297 O O . GLN A 1 51 ? -9.147 -4.089 -3.333 1.00 62.53 51 GLN A O 5
ATOM 6311 N N . THR A 1 52 ? -9.556 -5.224 -1.440 1.00 14.14 52 THR A N 5
ATOM 6312 C CA . THR A 1 52 ? -10.420 -4.197 -0.895 1.00 32.04 52 THR A CA 5
ATOM 6313 C C . THR A 1 52 ? -9.588 -3.186 -0.115 1.00 73.24 52 THR A C 5
ATOM 6314 O O . THR A 1 52 ? -9.127 -3.472 0.993 1.00 5.34 52 THR A O 5
ATOM 6325 N N . LEU A 1 53 ? -9.369 -2.021 -0.712 1.00 54.34 53 LEU A N 5
ATOM 6326 C CA . LEU A 1 53 ? -8.555 -0.983 -0.095 1.00 12.43 53 LEU A CA 5
ATOM 6327 C C . LEU A 1 53 ? -9.344 -0.227 0.966 1.00 3.32 53 LEU A C 5
ATOM 6328 O O . LEU A 1 53 ? -10.059 0.726 0.657 1.00 23.13 53 LEU A O 5
ATOM 6344 N N . ILE A 1 54 ? -9.236 -0.673 2.207 1.00 52.01 54 ILE A N 5
ATOM 6345 C CA . ILE A 1 54 ? -9.874 0.013 3.317 1.00 34.53 54 ILE A CA 5
ATOM 6346 C C . ILE A 1 54 ? -8.860 0.896 4.026 1.00 54.43 54 ILE A C 5
ATOM 6347 O O . ILE A 1 54 ? -8.044 0.414 4.812 1.00 24.41 54 ILE A O 5
ATOM 6363 N N . VAL A 1 55 ? -8.894 2.182 3.722 1.00 13.04 55 VAL A N 5
ATOM 6364 C CA . VAL A 1 55 ? -7.978 3.127 4.334 1.00 51.01 55 VAL A CA 5
ATOM 6365 C C . VAL A 1 55 ? -8.653 3.821 5.507 1.00 72.05 55 VAL A C 5
ATOM 6366 O O . VAL A 1 55 ? -9.429 4.761 5.319 1.00 75.11 55 VAL A O 5
ATOM 6379 N N . ASP A 1 56 ? -8.385 3.302 6.704 1.00 30.24 56 ASP A N 5
ATOM 6380 C CA . ASP A 1 56 ? -8.904 3.846 7.965 1.00 42.43 56 ASP A CA 5
ATOM 6381 C C . ASP A 1 56 ? -10.411 3.621 8.099 1.00 42.33 56 ASP A C 5
ATOM 6382 O O . ASP A 1 56 ? -10.859 2.912 9.000 1.00 11.31 56 ASP A O 5
ATOM 6391 N N . GLY A 1 57 ? -11.187 4.221 7.212 1.00 34.12 57 GLY A N 5
ATOM 6392 C CA . GLY A 1 57 ? -12.622 4.022 7.229 1.00 1.20 57 GLY A CA 5
ATOM 6393 C C . GLY A 1 57 ? -13.258 4.274 5.877 1.00 43.40 57 GLY A C 5
ATOM 6394 O O . GLY A 1 57 ? -14.482 4.341 5.765 1.00 52.05 57 GLY A O 5
ATOM 6398 N N . ILE A 1 58 ? -12.434 4.407 4.846 1.00 60.51 58 ILE A N 5
ATOM 6399 C CA . ILE A 1 58 ? -12.925 4.696 3.508 1.00 74.44 58 ILE A CA 5
ATOM 6400 C C . ILE A 1 58 ? -12.373 3.683 2.510 1.00 73.45 58 ILE A C 5
ATOM 6401 O O . ILE A 1 58 ? -11.182 3.373 2.526 1.00 61.21 58 ILE A O 5
ATOM 6417 N N . VAL A 1 59 ? -13.244 3.152 1.663 1.00 13.24 59 VAL A N 5
ATOM 6418 C CA . VAL A 1 59 ? -12.823 2.229 0.620 1.00 60.33 59 VAL A CA 5
ATOM 6419 C C . VAL A 1 59 ? -12.350 3.005 -0.610 1.00 11.02 59 VAL A C 5
ATOM 6420 O O . VAL A 1 59 ? -13.062 3.862 -1.137 1.00 32.40 59 VAL A O 5
ATOM 6433 N N . ILE A 1 60 ? -11.133 2.722 -1.045 1.00 5.25 60 ILE A N 5
ATOM 6434 C CA . ILE A 1 60 ? -10.545 3.439 -2.165 1.00 0.42 60 ILE A CA 5
ATOM 6435 C C . ILE A 1 60 ? -10.786 2.698 -3.473 1.00 43.30 60 ILE A C 5
ATOM 6436 O O . ILE A 1 60 ? -10.245 1.617 -3.702 1.00 3.12 60 ILE A O 5
ATOM 6452 N N . LEU A 1 61 ? -11.618 3.283 -4.323 1.00 32.22 61 LEU A N 5
ATOM 6453 C CA . LEU A 1 61 ? -11.895 2.719 -5.634 1.00 1.34 61 LEU A CA 5
ATOM 6454 C C . LEU A 1 61 ? -11.338 3.623 -6.729 1.00 23.03 61 LEU A C 5
ATOM 6455 O O . LEU A 1 61 ? -11.489 3.342 -7.917 1.00 13.13 61 LEU A O 5
ATOM 6471 N N . ARG A 1 62 ? -10.706 4.715 -6.318 1.00 64.31 62 ARG A N 5
ATOM 6472 C CA . ARG A 1 62 ? -10.106 5.651 -7.260 1.00 44.11 62 ARG A CA 5
ATOM 6473 C C . ARG A 1 62 ? -8.635 5.318 -7.471 1.00 44.34 62 ARG A C 5
ATOM 6474 O O . ARG A 1 62 ? -7.762 5.865 -6.806 1.00 52.14 62 ARG A O 5
ATOM 6495 N N . GLU A 1 63 ? -8.376 4.403 -8.393 1.00 3.00 63 GLU A N 5
ATOM 6496 C CA . GLU A 1 63 ? -7.022 3.912 -8.634 1.00 13.23 63 GLU A CA 5
ATOM 6497 C C . GLU A 1 63 ? -6.262 4.840 -9.575 1.00 14.21 63 GLU A C 5
ATOM 6498 O O . GLU A 1 63 ? -5.052 4.705 -9.764 1.00 65.12 63 GLU A O 5
ATOM 6510 N N . ASP A 1 64 ? -6.979 5.795 -10.146 1.00 61.41 64 ASP A N 5
ATOM 6511 C CA . ASP A 1 64 ? -6.405 6.727 -11.111 1.00 21.30 64 ASP A CA 5
ATOM 6512 C C . ASP A 1 64 ? -5.648 7.845 -10.406 1.00 24.34 64 ASP A C 5
ATOM 6513 O O . ASP A 1 64 ? -4.970 8.654 -11.043 1.00 23.34 64 ASP A O 5
ATOM 6522 N N . LEU A 1 65 ? -5.762 7.883 -9.089 1.00 44.21 65 LEU A N 5
ATOM 6523 C CA . LEU A 1 65 ? -5.104 8.910 -8.299 1.00 32.02 65 LEU A CA 5
ATOM 6524 C C . LEU A 1 65 ? -3.685 8.492 -7.941 1.00 0.23 65 LEU A C 5
ATOM 6525 O O . LEU A 1 65 ? -3.393 7.307 -7.782 1.00 21.43 65 LEU A O 5
ATOM 6541 N N . THR A 1 66 ? -2.805 9.474 -7.839 1.00 73.14 66 THR A N 5
ATOM 6542 C CA . THR A 1 66 ? -1.433 9.240 -7.428 1.00 14.45 66 THR A CA 5
ATOM 6543 C C . THR A 1 66 ? -1.329 9.217 -5.909 1.00 3.21 66 THR A C 5
ATOM 6544 O O . THR A 1 66 ? -2.168 9.803 -5.221 1.00 50.04 66 THR A O 5
ATOM 6555 N N . VAL A 1 67 ? -0.303 8.541 -5.396 1.00 44.50 67 VAL A N 5
ATOM 6556 C CA . VAL A 1 67 ? -0.104 8.408 -3.952 1.00 14.11 67 VAL A CA 5
ATOM 6557 C C . VAL A 1 67 ? -0.091 9.773 -3.262 1.00 44.44 67 VAL A C 5
ATOM 6558 O O . VAL A 1 67 ? -0.686 9.945 -2.195 1.00 32.51 67 VAL A O 5
ATOM 6571 N N . GLU A 1 68 ? 0.559 10.746 -3.893 1.00 65.24 68 GLU A N 5
ATOM 6572 C CA . GLU A 1 68 ? 0.654 12.090 -3.336 1.00 23.43 68 GLU A CA 5
ATOM 6573 C C . GLU A 1 68 ? -0.726 12.731 -3.219 1.00 41.41 68 GLU A C 5
ATOM 6574 O O . GLU A 1 68 ? -1.119 13.193 -2.147 1.00 4.42 68 GLU A O 5
ATOM 6586 N N . GLN A 1 69 ? -1.468 12.733 -4.320 1.00 55.10 69 GLN A N 5
ATOM 6587 C CA . GLN A 1 69 ? -2.771 13.392 -4.367 1.00 12.12 69 GLN A CA 5
ATOM 6588 C C . GLN A 1 69 ? -3.824 12.605 -3.591 1.00 64.24 69 GLN A C 5
ATOM 6589 O O . GLN A 1 69 ? -4.923 13.100 -3.343 1.00 22.33 69 GLN A O 5
ATOM 6603 N N . CYS A 1 70 ? -3.480 11.380 -3.207 1.00 2.23 70 CYS A N 5
ATOM 6604 C CA . CYS A 1 70 ? -4.355 10.567 -2.377 1.00 2.30 70 CYS A CA 5
ATOM 6605 C C . CYS A 1 70 ? -4.299 11.054 -0.930 1.00 13.01 70 CYS A C 5
ATOM 6606 O O . CYS A 1 70 ? -5.193 10.759 -0.134 1.00 73.04 70 CYS A O 5
ATOM 6614 N N . GLN A 1 71 ? -3.237 11.801 -0.605 1.00 54.51 71 GLN A N 5
ATOM 6615 C CA . GLN A 1 71 ? -3.078 12.417 0.716 1.00 33.34 71 GLN A CA 5
ATOM 6616 C C . GLN A 1 71 ? -3.032 11.357 1.816 1.00 13.14 71 GLN A C 5
ATOM 6617 O O . GLN A 1 71 ? -3.617 11.527 2.888 1.00 53.03 71 GLN A O 5
ATOM 6631 N N . ILE A 1 72 ? -2.318 10.272 1.546 1.00 1.45 72 ILE A N 5
ATOM 6632 C CA . ILE A 1 72 ? -2.197 9.177 2.499 1.00 13.14 72 ILE A CA 5
ATOM 6633 C C . ILE A 1 72 ? -1.394 9.609 3.723 1.00 14.22 72 ILE A C 5
ATOM 6634 O O . ILE A 1 72 ? -0.189 9.848 3.638 1.00 3.13 72 ILE A O 5
ATOM 6650 N N . VAL A 1 73 ? -2.076 9.724 4.854 1.00 51.44 73 VAL A N 5
ATOM 6651 C CA . VAL A 1 73 ? -1.425 10.062 6.110 1.00 50.01 73 VAL A CA 5
ATOM 6652 C C . VAL A 1 73 ? -0.983 8.794 6.836 1.00 24.11 73 VAL A C 5
ATOM 6653 O O . VAL A 1 73 ? -1.654 7.765 6.762 1.00 55.01 73 VAL A O 5
ATOM 6666 N N . PRO A 1 74 ? 0.154 8.851 7.547 1.00 31.32 74 PRO A N 5
ATOM 6667 C CA . PRO A 1 74 ? 0.716 7.683 8.242 1.00 50.45 74 PRO A CA 5
ATOM 6668 C C . PRO A 1 74 ? -0.163 7.196 9.393 1.00 71.42 74 PRO A C 5
ATOM 6669 O O . PRO A 1 74 ? 0.035 6.101 9.917 1.00 54.44 74 PRO A O 5
ATOM 6680 N N . THR A 1 75 ? -1.139 8.005 9.771 1.00 25.14 75 THR A N 5
ATOM 6681 C CA . THR A 1 75 ? -2.012 7.682 10.888 1.00 21.55 75 THR A CA 5
ATOM 6682 C C . THR A 1 75 ? -3.291 6.990 10.425 1.00 40.01 75 THR A C 5
ATOM 6683 O O . THR A 1 75 ? -4.248 6.851 11.188 1.00 1.51 75 THR A O 5
ATOM 6694 N N . SER A 1 76 ? -3.307 6.550 9.177 1.00 42.02 76 SER A N 5
ATOM 6695 C CA . SER A 1 76 ? -4.456 5.839 8.644 1.00 64.23 76 SER A CA 5
ATOM 6696 C C . SER A 1 76 ? -4.257 4.334 8.787 1.00 34.31 76 SER A C 5
ATOM 6697 O O . SER A 1 76 ? -3.130 3.841 8.737 1.00 75.21 76 SER A O 5
ATOM 6705 N N . ASP A 1 77 ? -5.349 3.610 8.989 1.00 73.52 77 ASP A N 5
ATOM 6706 C CA . ASP A 1 77 ? -5.287 2.160 9.120 1.00 63.32 77 ASP A CA 5
ATOM 6707 C C . ASP A 1 77 ? -5.610 1.497 7.791 1.00 42.10 77 ASP A C 5
ATOM 6708 O O . ASP A 1 77 ? -6.775 1.301 7.449 1.00 70.15 77 ASP A O 5
ATOM 6717 N N . ILE A 1 78 ? -4.578 1.186 7.028 1.00 13.21 78 ILE A N 5
ATOM 6718 C CA . ILE A 1 78 ? -4.762 0.575 5.724 1.00 1.25 78 ILE A CA 5
ATOM 6719 C C . ILE A 1 78 ? -4.732 -0.942 5.839 1.00 43.00 78 ILE A C 5
ATOM 6720 O O . ILE A 1 78 ? -3.667 -1.564 5.892 1.00 73.34 78 ILE A O 5
ATOM 6736 N N . GLN A 1 79 ? -5.909 -1.533 5.901 1.00 33.10 79 GLN A N 5
ATOM 6737 C CA . GLN A 1 79 ? -6.025 -2.970 6.040 1.00 12.14 79 GLN A CA 5
ATOM 6738 C C . GLN A 1 79 ? -6.589 -3.574 4.762 1.00 23.21 79 GLN A C 5
ATOM 6739 O O . GLN A 1 79 ? -7.546 -3.056 4.182 1.00 70.42 79 GLN A O 5
ATOM 6753 N N . LEU A 1 80 ? -5.981 -4.660 4.322 1.00 51.12 80 LEU A N 5
ATOM 6754 C CA . LEU A 1 80 ? -6.398 -5.330 3.107 1.00 71.54 80 LEU A CA 5
ATOM 6755 C C . LEU A 1 80 ? -7.436 -6.394 3.419 1.00 14.52 80 LEU A C 5
ATOM 6756 O O . LEU A 1 80 ? -7.107 -7.469 3.932 1.00 32.34 80 LEU A O 5
ATOM 6772 N N . GLU A 1 81 ? -8.691 -6.076 3.142 1.00 54.02 81 GLU A N 5
ATOM 6773 C CA . GLU A 1 81 ? -9.771 -7.030 3.314 1.00 31.30 81 GLU A CA 5
ATOM 6774 C C . GLU A 1 81 ? -9.810 -7.980 2.123 1.00 74.12 81 GLU A C 5
ATOM 6775 O O . GLU A 1 81 ? -10.042 -7.560 0.985 1.00 75.22 81 GLU A O 5
ATOM 6787 N N . VAL A 1 82 ? -9.565 -9.254 2.389 1.00 50.00 82 VAL A N 5
ATOM 6788 C CA . VAL A 1 82 ? -9.522 -10.257 1.342 1.00 54.22 82 VAL A CA 5
ATOM 6789 C C . VAL A 1 82 ? -10.925 -10.639 0.899 1.00 33.14 82 VAL A C 5
ATOM 6790 O O . VAL A 1 82 ? -11.673 -11.276 1.643 1.00 11.44 82 VAL A O 5
ATOM 6803 N N . SER A 1 83 ? -11.289 -10.218 -0.297 1.00 24.44 83 SER A N 5
ATOM 6804 C CA . SER A 1 83 ? -12.531 -10.649 -0.897 1.00 42.12 83 SER A CA 5
ATOM 6805 C C . SER A 1 83 ? -12.390 -12.108 -1.315 1.00 75.42 83 SER A C 5
ATOM 6806 O O . SER A 1 83 ? -11.578 -12.431 -2.182 1.00 33.43 83 SER A O 5
ATOM 6814 N N . SER A 1 84 ? -13.151 -12.980 -0.671 1.00 22.14 84 SER A N 5
ATOM 6815 C CA . SER A 1 84 ? -13.052 -14.409 -0.915 1.00 62.44 84 SER A CA 5
ATOM 6816 C C . SER A 1 84 ? -13.534 -14.754 -2.320 1.00 25.41 84 SER A C 5
ATOM 6817 O O . SER A 1 84 ? -12.686 -15.092 -3.169 1.00 37.99 84 SER A O 5
ATOM 6826 N N . MET A 1 1 ? 29.615 17.577 -7.632 1.00 0.50 1 MET A N 6
ATOM 6827 C CA . MET A 1 1 ? 28.219 17.137 -7.401 1.00 15.33 1 MET A CA 6
ATOM 6828 C C . MET A 1 1 ? 28.179 16.031 -6.356 1.00 24.02 1 MET A C 6
ATOM 6829 O O . MET A 1 1 ? 28.895 15.034 -6.464 1.00 13.31 1 MET A O 6
ATOM 6845 N N . GLY A 1 2 ? 27.341 16.212 -5.346 1.00 21.00 2 GLY A N 6
ATOM 6846 C CA . GLY A 1 2 ? 27.200 15.219 -4.306 1.00 3.51 2 GLY A CA 6
ATOM 6847 C C . GLY A 1 2 ? 25.803 14.637 -4.276 1.00 50.42 2 GLY A C 6
ATOM 6848 O O . GLY A 1 2 ? 24.894 15.169 -4.918 1.00 41.11 2 GLY A O 6
ATOM 6852 N N . HIS A 1 3 ? 25.623 13.557 -3.534 1.00 15.41 3 HIS A N 6
ATOM 6853 C CA . HIS A 1 3 ? 24.331 12.891 -3.469 1.00 24.11 3 HIS A CA 6
ATOM 6854 C C . HIS A 1 3 ? 23.664 13.138 -2.120 1.00 22.41 3 HIS A C 6
ATOM 6855 O O . HIS A 1 3 ? 24.148 12.703 -1.074 1.00 73.10 3 HIS A O 6
ATOM 6870 N N . HIS A 1 4 ? 22.560 13.860 -2.157 1.00 34.41 4 HIS A N 6
ATOM 6871 C CA . HIS A 1 4 ? 21.803 14.177 -0.959 1.00 51.44 4 HIS A CA 6
ATOM 6872 C C . HIS A 1 4 ? 20.721 13.124 -0.749 1.00 35.44 4 HIS A C 6
ATOM 6873 O O . HIS A 1 4 ? 20.147 12.619 -1.715 1.00 63.21 4 HIS A O 6
ATOM 6888 N N . HIS A 1 5 ? 20.453 12.774 0.500 1.00 71.31 5 HIS A N 6
ATOM 6889 C CA . HIS A 1 5 ? 19.421 11.793 0.800 1.00 72.32 5 HIS A CA 6
ATOM 6890 C C . HIS A 1 5 ? 18.049 12.432 0.783 1.00 53.43 5 HIS A C 6
ATOM 6891 O O . HIS A 1 5 ? 17.797 13.414 1.480 1.00 1.20 5 HIS A O 6
ATOM 6906 N N . HIS A 1 6 ? 17.167 11.868 -0.017 1.00 71.41 6 HIS A N 6
ATOM 6907 C CA . HIS A 1 6 ? 15.819 12.389 -0.142 1.00 44.31 6 HIS A CA 6
ATOM 6908 C C . HIS A 1 6 ? 14.793 11.306 0.161 1.00 22.20 6 HIS A C 6
ATOM 6909 O O . HIS A 1 6 ? 14.944 10.158 -0.257 1.00 44.21 6 HIS A O 6
ATOM 6924 N N . HIS A 1 7 ? 13.773 11.675 0.915 1.00 31.44 7 HIS A N 6
ATOM 6925 C CA . HIS A 1 7 ? 12.648 10.785 1.181 1.00 24.02 7 HIS A CA 6
ATOM 6926 C C . HIS A 1 7 ? 11.367 11.436 0.677 1.00 22.02 7 HIS A C 6
ATOM 6927 O O . HIS A 1 7 ? 10.291 11.268 1.246 1.00 43.34 7 HIS A O 6
ATOM 6942 N N . HIS A 1 8 ? 11.504 12.184 -0.409 1.00 75.12 8 HIS A N 6
ATOM 6943 C CA . HIS A 1 8 ? 10.376 12.868 -1.023 1.00 42.43 8 HIS A CA 6
ATOM 6944 C C . HIS A 1 8 ? 9.485 11.863 -1.742 1.00 2.42 8 HIS A C 6
ATOM 6945 O O . HIS A 1 8 ? 8.274 12.052 -1.848 1.00 3.33 8 HIS A O 6
ATOM 6960 N N . SER A 1 9 ? 10.101 10.799 -2.228 1.00 52.45 9 SER A N 6
ATOM 6961 C CA . SER A 1 9 ? 9.382 9.716 -2.869 1.00 24.43 9 SER A CA 6
ATOM 6962 C C . SER A 1 9 ? 9.929 8.378 -2.379 1.00 44.05 9 SER A C 6
ATOM 6963 O O . SER A 1 9 ? 10.963 8.341 -1.710 1.00 74.34 9 SER A O 6
ATOM 6971 N N . HIS A 1 10 ? 9.237 7.288 -2.706 1.00 51.52 10 HIS A N 6
ATOM 6972 C CA . HIS A 1 10 ? 9.614 5.955 -2.230 1.00 42.14 10 HIS A CA 6
ATOM 6973 C C . HIS A 1 10 ? 9.580 5.892 -0.704 1.00 73.35 10 HIS A C 6
ATOM 6974 O O . HIS A 1 10 ? 10.621 5.871 -0.047 1.00 12.32 10 HIS A O 6
ATOM 6989 N N . MET A 1 11 ? 8.379 5.869 -0.151 1.00 15.04 11 MET A N 6
ATOM 6990 C CA . MET A 1 11 ? 8.201 5.812 1.294 1.00 24.04 11 MET A CA 6
ATOM 6991 C C . MET A 1 11 ? 7.649 4.453 1.695 1.00 62.53 11 MET A C 6
ATOM 6992 O O . MET A 1 11 ? 6.798 3.892 1.002 1.00 41.02 11 MET A O 6
ATOM 7006 N N . LYS A 1 12 ? 8.142 3.926 2.804 1.00 55.41 12 LYS A N 6
ATOM 7007 C CA . LYS A 1 12 ? 7.725 2.614 3.275 1.00 63.32 12 LYS A CA 6
ATOM 7008 C C . LYS A 1 12 ? 6.692 2.761 4.380 1.00 71.20 12 LYS A C 6
ATOM 7009 O O . LYS A 1 12 ? 6.850 3.594 5.274 1.00 30.51 12 LYS A O 6
ATOM 7028 N N . PHE A 1 13 ? 5.633 1.970 4.317 1.00 73.15 13 PHE A N 6
ATOM 7029 C CA . PHE A 1 13 ? 4.649 1.949 5.385 1.00 51.12 13 PHE A CA 6
ATOM 7030 C C . PHE A 1 13 ? 4.137 0.531 5.599 1.00 33.00 13 PHE A C 6
ATOM 7031 O O . PHE A 1 13 ? 4.135 -0.285 4.674 1.00 51.31 13 PHE A O 6
ATOM 7048 N N . LEU A 1 14 ? 3.721 0.237 6.820 1.00 12.13 14 LEU A N 6
ATOM 7049 C CA . LEU A 1 14 ? 3.283 -1.104 7.176 1.00 62.12 14 LEU A CA 6
ATOM 7050 C C . LEU A 1 14 ? 1.878 -1.372 6.647 1.00 44.33 14 LEU A C 6
ATOM 7051 O O . LEU A 1 14 ? 0.888 -0.938 7.236 1.00 31.24 14 LEU A O 6
ATOM 7067 N N . VAL A 1 15 ? 1.800 -2.074 5.531 1.00 33.50 15 VAL A N 6
ATOM 7068 C CA . VAL A 1 15 ? 0.520 -2.418 4.934 1.00 53.35 15 VAL A CA 6
ATOM 7069 C C . VAL A 1 15 ? -0.000 -3.711 5.544 1.00 63.01 15 VAL A C 6
ATOM 7070 O O . VAL A 1 15 ? 0.537 -4.788 5.281 1.00 21.22 15 VAL A O 6
ATOM 7083 N N . GLU A 1 16 ? -1.025 -3.604 6.374 1.00 42.43 16 GLU A N 6
ATOM 7084 C CA . GLU A 1 16 ? -1.565 -4.767 7.053 1.00 71.41 16 GLU A CA 6
ATOM 7085 C C . GLU A 1 16 ? -2.621 -5.458 6.199 1.00 1.14 16 GLU A C 6
ATOM 7086 O O . GLU A 1 16 ? -3.718 -4.934 5.992 1.00 34.21 16 GLU A O 6
ATOM 7098 N N . ASN A 1 17 ? -2.275 -6.624 5.680 1.00 4.34 17 ASN A N 6
ATOM 7099 C CA . ASN A 1 17 ? -3.232 -7.443 4.958 1.00 15.01 17 ASN A CA 6
ATOM 7100 C C . ASN A 1 17 ? -3.919 -8.396 5.922 1.00 34.14 17 ASN A C 6
ATOM 7101 O O . ASN A 1 17 ? -3.268 -9.222 6.561 1.00 34.12 17 ASN A O 6
ATOM 7112 N N . LEU A 1 18 ? -5.235 -8.268 6.020 1.00 43.41 18 LEU A N 6
ATOM 7113 C CA . LEU A 1 18 ? -6.020 -9.055 6.961 1.00 64.24 18 LEU A CA 6
ATOM 7114 C C . LEU A 1 18 ? -5.927 -10.541 6.632 1.00 34.34 18 LEU A C 6
ATOM 7115 O O . LEU A 1 18 ? -5.900 -11.391 7.524 1.00 61.24 18 LEU A O 6
ATOM 7131 N N . ASN A 1 19 ? -5.854 -10.845 5.346 1.00 41.43 19 ASN A N 6
ATOM 7132 C CA . ASN A 1 19 ? -5.810 -12.229 4.894 1.00 13.43 19 ASN A CA 6
ATOM 7133 C C . ASN A 1 19 ? -4.377 -12.645 4.587 1.00 14.55 19 ASN A C 6
ATOM 7134 O O . ASN A 1 19 ? -4.134 -13.619 3.872 1.00 14.32 19 ASN A O 6
ATOM 7145 N N . GLY A 1 20 ? -3.430 -11.910 5.152 1.00 20.42 20 GLY A N 6
ATOM 7146 C CA . GLY A 1 20 ? -2.028 -12.211 4.952 1.00 54.34 20 GLY A CA 6
ATOM 7147 C C . GLY A 1 20 ? -1.183 -11.738 6.112 1.00 31.22 20 GLY A C 6
ATOM 7148 O O . GLY A 1 20 ? -1.360 -12.192 7.241 1.00 24.00 20 GLY A O 6
ATOM 7152 N N . SER A 1 21 ? -0.278 -10.814 5.840 1.00 11.24 21 SER A N 6
ATOM 7153 C CA . SER A 1 21 ? 0.587 -10.274 6.871 1.00 25.35 21 SER A CA 6
ATOM 7154 C C . SER A 1 21 ? 0.810 -8.786 6.627 1.00 13.40 21 SER A C 6
ATOM 7155 O O . SER A 1 21 ? 0.458 -8.264 5.566 1.00 21.05 21 SER A O 6
ATOM 7163 N N . SER A 1 22 ? 1.377 -8.102 7.606 1.00 64.31 22 SER A N 6
ATOM 7164 C CA . SER A 1 22 ? 1.668 -6.690 7.471 1.00 44.13 22 SER A CA 6
ATOM 7165 C C . SER A 1 22 ? 3.060 -6.490 6.878 1.00 15.34 22 SER A C 6
ATOM 7166 O O . SER A 1 22 ? 4.073 -6.821 7.498 1.00 44.23 22 SER A O 6
ATOM 7174 N N . PHE A 1 23 ? 3.100 -5.962 5.664 1.00 12.41 23 PHE A N 6
ATOM 7175 C CA . PHE A 1 23 ? 4.353 -5.795 4.942 1.00 44.31 23 PHE A CA 6
ATOM 7176 C C . PHE A 1 23 ? 4.692 -4.318 4.786 1.00 52.30 23 PHE A C 6
ATOM 7177 O O . PHE A 1 23 ? 3.833 -3.512 4.431 1.00 5.12 23 PHE A O 6
ATOM 7194 N N . GLU A 1 24 ? 5.937 -3.964 5.078 1.00 22.32 24 GLU A N 6
ATOM 7195 C CA . GLU A 1 24 ? 6.406 -2.600 4.879 1.00 34.00 24 GLU A CA 6
ATOM 7196 C C . GLU A 1 24 ? 6.640 -2.341 3.394 1.00 1.13 24 GLU A C 6
ATOM 7197 O O . GLU A 1 24 ? 7.736 -2.562 2.877 1.00 42.24 24 GLU A O 6
ATOM 7209 N N . LEU A 1 25 ? 5.596 -1.900 2.712 1.00 14.02 25 LEU A N 6
ATOM 7210 C CA . LEU A 1 25 ? 5.643 -1.715 1.273 1.00 24.13 25 LEU A CA 6
ATOM 7211 C C . LEU A 1 25 ? 6.100 -0.300 0.951 1.00 12.23 25 LEU A C 6
ATOM 7212 O O . LEU A 1 25 ? 5.702 0.657 1.619 1.00 13.05 25 LEU A O 6
ATOM 7228 N N . GLU A 1 26 ? 6.949 -0.177 -0.055 1.00 62.42 26 GLU A N 6
ATOM 7229 C CA . GLU A 1 26 ? 7.470 1.113 -0.461 1.00 62.51 26 GLU A CA 6
ATOM 7230 C C . GLU A 1 26 ? 6.728 1.629 -1.685 1.00 62.54 26 GLU A C 6
ATOM 7231 O O . GLU A 1 26 ? 6.788 1.029 -2.761 1.00 30.01 26 GLU A O 6
ATOM 7243 N N . VAL A 1 27 ? 6.030 2.738 -1.515 1.00 23.24 27 VAL A N 6
ATOM 7244 C CA . VAL A 1 27 ? 5.276 3.336 -2.605 1.00 61.24 27 VAL A CA 6
ATOM 7245 C C . VAL A 1 27 ? 5.836 4.705 -2.963 1.00 13.55 27 VAL A C 6
ATOM 7246 O O . VAL A 1 27 ? 6.429 5.389 -2.124 1.00 15.45 27 VAL A O 6
ATOM 7259 N N . ASP A 1 28 ? 5.664 5.096 -4.213 1.00 23.33 28 ASP A N 6
ATOM 7260 C CA . ASP A 1 28 ? 6.087 6.411 -4.663 1.00 3.55 28 ASP A CA 6
ATOM 7261 C C . ASP A 1 28 ? 4.867 7.307 -4.792 1.00 55.24 28 ASP A C 6
ATOM 7262 O O . ASP A 1 28 ? 3.770 6.823 -5.036 1.00 74.22 28 ASP A O 6
ATOM 7271 N N . TYR A 1 29 ? 5.047 8.610 -4.637 1.00 64.00 29 TYR A N 6
ATOM 7272 C CA . TYR A 1 29 ? 3.928 9.540 -4.716 1.00 13.41 29 TYR A CA 6
ATOM 7273 C C . TYR A 1 29 ? 3.467 9.720 -6.160 1.00 31.25 29 TYR A C 6
ATOM 7274 O O . TYR A 1 29 ? 2.407 10.294 -6.421 1.00 14.51 29 TYR A O 6
ATOM 7292 N N . ARG A 1 30 ? 4.272 9.231 -7.095 1.00 41.25 30 ARG A N 6
ATOM 7293 C CA . ARG A 1 30 ? 3.894 9.209 -8.501 1.00 23.13 30 ARG A CA 6
ATOM 7294 C C . ARG A 1 30 ? 2.987 8.013 -8.777 1.00 13.41 30 ARG A C 6
ATOM 7295 O O . ARG A 1 30 ? 2.246 7.992 -9.765 1.00 3.15 30 ARG A O 6
ATOM 7316 N N . ASP A 1 31 ? 3.041 7.027 -7.886 1.00 72.40 31 ASP A N 6
ATOM 7317 C CA . ASP A 1 31 ? 2.279 5.799 -8.058 1.00 33.04 31 ASP A CA 6
ATOM 7318 C C . ASP A 1 31 ? 0.792 6.080 -8.116 1.00 31.12 31 ASP A C 6
ATOM 7319 O O . ASP A 1 31 ? 0.191 6.568 -7.153 1.00 54.14 31 ASP A O 6
ATOM 7328 N N . THR A 1 32 ? 0.217 5.799 -9.267 1.00 62.11 32 THR A N 6
ATOM 7329 C CA . THR A 1 32 ? -1.211 5.889 -9.455 1.00 64.34 32 THR A CA 6
ATOM 7330 C C . THR A 1 32 ? -1.886 4.758 -8.680 1.00 4.54 32 THR A C 6
ATOM 7331 O O . THR A 1 32 ? -1.283 3.700 -8.486 1.00 2.52 32 THR A O 6
ATOM 7342 N N . LEU A 1 33 ? -3.115 4.976 -8.229 1.00 55.33 33 LEU A N 6
ATOM 7343 C CA . LEU A 1 33 ? -3.829 3.975 -7.437 1.00 60.44 33 LEU A CA 6
ATOM 7344 C C . LEU A 1 33 ? -3.945 2.655 -8.197 1.00 25.32 33 LEU A C 6
ATOM 7345 O O . LEU A 1 33 ? -3.985 1.584 -7.595 1.00 52.41 33 LEU A O 6
ATOM 7361 N N . LEU A 1 34 ? -3.979 2.744 -9.518 1.00 31.23 34 LEU A N 6
ATOM 7362 C CA . LEU A 1 34 ? -3.982 1.563 -10.375 1.00 43.42 34 LEU A CA 6
ATOM 7363 C C . LEU A 1 34 ? -2.659 0.804 -10.255 1.00 70.11 34 LEU A C 6
ATOM 7364 O O . LEU A 1 34 ? -2.634 -0.426 -10.176 1.00 32.44 34 LEU A O 6
ATOM 7380 N N . VAL A 1 35 ? -1.565 1.550 -10.213 1.00 10.52 35 VAL A N 6
ATOM 7381 C CA . VAL A 1 35 ? -0.232 0.962 -10.172 1.00 54.02 35 VAL A CA 6
ATOM 7382 C C . VAL A 1 35 ? 0.060 0.363 -8.798 1.00 54.54 35 VAL A C 6
ATOM 7383 O O . VAL A 1 35 ? 0.649 -0.716 -8.693 1.00 23.22 35 VAL A O 6
ATOM 7396 N N . VAL A 1 36 ? -0.364 1.054 -7.744 1.00 1.53 36 VAL A N 6
ATOM 7397 C CA . VAL A 1 36 ? -0.157 0.564 -6.384 1.00 33.33 36 VAL A CA 6
ATOM 7398 C C . VAL A 1 36 ? -0.970 -0.710 -6.143 1.00 54.23 36 VAL A C 6
ATOM 7399 O O . VAL A 1 36 ? -0.612 -1.539 -5.308 1.00 11.03 36 VAL A O 6
ATOM 7412 N N . LYS A 1 37 ? -2.059 -0.871 -6.892 1.00 31.25 37 LYS A N 6
ATOM 7413 C CA . LYS A 1 37 ? -2.827 -2.110 -6.864 1.00 42.10 37 LYS A CA 6
ATOM 7414 C C . LYS A 1 37 ? -1.957 -3.263 -7.343 1.00 74.45 37 LYS A C 6
ATOM 7415 O O . LYS A 1 37 ? -1.915 -4.323 -6.724 1.00 3.14 37 LYS A O 6
ATOM 7434 N N . GLN A 1 38 ? -1.240 -3.028 -8.432 1.00 45.42 38 GLN A N 6
ATOM 7435 C CA . GLN A 1 38 ? -0.372 -4.040 -9.018 1.00 61.42 38 GLN A CA 6
ATOM 7436 C C . GLN A 1 38 ? 0.859 -4.282 -8.144 1.00 15.41 38 GLN A C 6
ATOM 7437 O O . GLN A 1 38 ? 1.417 -5.381 -8.140 1.00 11.23 38 GLN A O 6
ATOM 7451 N N . LYS A 1 39 ? 1.283 -3.257 -7.411 1.00 62.53 39 LYS A N 6
ATOM 7452 C CA . LYS A 1 39 ? 2.377 -3.406 -6.452 1.00 2.11 39 LYS A CA 6
ATOM 7453 C C . LYS A 1 39 ? 1.978 -4.344 -5.318 1.00 71.14 39 LYS A C 6
ATOM 7454 O O . LYS A 1 39 ? 2.658 -5.339 -5.054 1.00 13.15 39 LYS A O 6
ATOM 7473 N N . ILE A 1 40 ? 0.869 -4.026 -4.662 1.00 64.21 40 ILE A N 6
ATOM 7474 C CA . ILE A 1 40 ? 0.383 -4.824 -3.544 1.00 24.45 40 ILE A CA 6
ATOM 7475 C C . ILE A 1 40 ? 0.017 -6.233 -4.004 1.00 24.22 40 ILE A C 6
ATOM 7476 O O . ILE A 1 40 ? 0.223 -7.210 -3.278 1.00 55.03 40 ILE A O 6
ATOM 7492 N N . GLU A 1 41 ? -0.501 -6.327 -5.227 1.00 51.45 41 GLU A N 6
ATOM 7493 C CA . GLU A 1 41 ? -0.870 -7.607 -5.822 1.00 4.03 41 GLU A CA 6
ATOM 7494 C C . GLU A 1 41 ? 0.321 -8.556 -5.842 1.00 21.24 41 GLU A C 6
ATOM 7495 O O . GLU A 1 41 ? 0.195 -9.742 -5.540 1.00 53.44 41 GLU A O 6
ATOM 7507 N N . ARG A 1 42 ? 1.483 -8.019 -6.173 1.00 3.21 42 ARG A N 6
ATOM 7508 C CA . ARG A 1 42 ? 2.686 -8.826 -6.298 1.00 51.44 42 ARG A CA 6
ATOM 7509 C C . ARG A 1 42 ? 3.280 -9.127 -4.924 1.00 73.01 42 ARG A C 6
ATOM 7510 O O . ARG A 1 42 ? 3.946 -10.142 -4.734 1.00 73.21 42 ARG A O 6
ATOM 7531 N N . SER A 1 43 ? 3.011 -8.252 -3.964 1.00 54.23 43 SER A N 6
ATOM 7532 C CA . SER A 1 43 ? 3.545 -8.404 -2.618 1.00 74.44 43 SER A CA 6
ATOM 7533 C C . SER A 1 43 ? 2.738 -9.426 -1.816 1.00 71.34 43 SER A C 6
ATOM 7534 O O . SER A 1 43 ? 3.295 -10.386 -1.279 1.00 24.04 43 SER A O 6
ATOM 7542 N N . GLN A 1 44 ? 1.427 -9.227 -1.750 1.00 54.43 44 GLN A N 6
ATOM 7543 C CA . GLN A 1 44 ? 0.565 -10.075 -0.934 1.00 43.22 44 GLN A CA 6
ATOM 7544 C C . GLN A 1 44 ? 0.048 -11.270 -1.730 1.00 62.10 44 GLN A C 6
ATOM 7545 O O . GLN A 1 44 ? -0.607 -12.154 -1.176 1.00 52.55 44 GLN A O 6
ATOM 7559 N N . HIS A 1 45 ? 0.343 -11.278 -3.030 1.00 61.41 45 HIS A N 6
ATOM 7560 C CA . HIS A 1 45 ? -0.078 -12.357 -3.935 1.00 1.14 45 HIS A CA 6
ATOM 7561 C C . HIS A 1 45 ? -1.593 -12.364 -4.125 1.00 22.02 45 HIS A C 6
ATOM 7562 O O . HIS A 1 45 ? -2.167 -13.350 -4.582 1.00 12.32 45 HIS A O 6
ATOM 7577 N N . ILE A 1 46 ? -2.229 -11.247 -3.798 1.00 24.11 46 ILE A N 6
ATOM 7578 C CA . ILE A 1 46 ? -3.668 -11.106 -3.958 1.00 33.42 46 ILE A CA 6
ATOM 7579 C C . ILE A 1 46 ? -3.983 -10.248 -5.178 1.00 11.33 46 ILE A C 6
ATOM 7580 O O . ILE A 1 46 ? -3.482 -9.130 -5.303 1.00 63.32 46 ILE A O 6
ATOM 7596 N N . PRO A 1 47 ? -4.815 -10.760 -6.095 1.00 0.12 47 PRO A N 6
ATOM 7597 C CA . PRO A 1 47 ? -5.155 -10.058 -7.337 1.00 14.12 47 PRO A CA 6
ATOM 7598 C C . PRO A 1 47 ? -5.849 -8.724 -7.079 1.00 33.45 47 PRO A C 6
ATOM 7599 O O . PRO A 1 47 ? -6.548 -8.557 -6.075 1.00 12.12 47 PRO A O 6
ATOM 7610 N N . VAL A 1 48 ? -5.646 -7.784 -7.998 1.00 23.25 48 VAL A N 6
ATOM 7611 C CA . VAL A 1 48 ? -6.216 -6.438 -7.899 1.00 31.34 48 VAL A CA 6
ATOM 7612 C C . VAL A 1 48 ? -7.729 -6.461 -7.635 1.00 1.00 48 VAL A C 6
ATOM 7613 O O . VAL A 1 48 ? -8.257 -5.603 -6.925 1.00 70.41 48 VAL A O 6
ATOM 7626 N N . SER A 1 49 ? -8.412 -7.459 -8.184 1.00 3.21 49 SER A N 6
ATOM 7627 C CA . SER A 1 49 ? -9.857 -7.574 -8.045 1.00 41.53 49 SER A CA 6
ATOM 7628 C C . SER A 1 49 ? -10.266 -7.830 -6.593 1.00 41.34 49 SER A C 6
ATOM 7629 O O . SER A 1 49 ? -11.356 -7.451 -6.169 1.00 3.42 49 SER A O 6
ATOM 7637 N N . LYS A 1 50 ? -9.378 -8.460 -5.831 1.00 20.20 50 LYS A N 6
ATOM 7638 C CA . LYS A 1 50 ? -9.681 -8.836 -4.456 1.00 62.20 50 LYS A CA 6
ATOM 7639 C C . LYS A 1 50 ? -9.074 -7.845 -3.476 1.00 54.53 50 LYS A C 6
ATOM 7640 O O . LYS A 1 50 ? -9.102 -8.058 -2.266 1.00 54.35 50 LYS A O 6
ATOM 7659 N N . GLN A 1 51 ? -8.542 -6.758 -4.007 1.00 60.33 51 GLN A N 6
ATOM 7660 C CA . GLN A 1 51 ? -7.835 -5.783 -3.198 1.00 43.14 51 GLN A CA 6
ATOM 7661 C C . GLN A 1 51 ? -8.755 -4.657 -2.734 1.00 11.53 51 GLN A C 6
ATOM 7662 O O . GLN A 1 51 ? -8.907 -3.643 -3.417 1.00 40.01 51 GLN A O 6
ATOM 7676 N N . THR A 1 52 ? -9.369 -4.839 -1.577 1.00 4.40 52 THR A N 6
ATOM 7677 C CA . THR A 1 52 ? -10.184 -3.794 -0.990 1.00 2.32 52 THR A CA 6
ATOM 7678 C C . THR A 1 52 ? -9.310 -2.908 -0.114 1.00 4.23 52 THR A C 6
ATOM 7679 O O . THR A 1 52 ? -9.021 -3.247 1.036 1.00 64.42 52 THR A O 6
ATOM 7690 N N . LEU A 1 53 ? -8.852 -1.797 -0.674 1.00 0.52 53 LEU A N 6
ATOM 7691 C CA . LEU A 1 53 ? -7.949 -0.909 0.039 1.00 63.05 53 LEU A CA 6
ATOM 7692 C C . LEU A 1 53 ? -8.743 0.117 0.844 1.00 53.21 53 LEU A C 6
ATOM 7693 O O . LEU A 1 53 ? -9.329 1.049 0.286 1.00 72.12 53 LEU A O 6
ATOM 7709 N N . ILE A 1 54 ? -8.769 -0.075 2.151 1.00 4.02 54 ILE A N 6
ATOM 7710 C CA . ILE A 1 54 ? -9.450 0.843 3.050 1.00 1.11 54 ILE A CA 6
ATOM 7711 C C . ILE A 1 54 ? -8.478 1.913 3.536 1.00 64.32 54 ILE A C 6
ATOM 7712 O O . ILE A 1 54 ? -7.490 1.603 4.200 1.00 2.32 54 ILE A O 6
ATOM 7728 N N . VAL A 1 55 ? -8.748 3.166 3.188 1.00 0.12 55 VAL A N 6
ATOM 7729 C CA . VAL A 1 55 ? -7.897 4.276 3.600 1.00 62.41 55 VAL A CA 6
ATOM 7730 C C . VAL A 1 55 ? -8.624 5.162 4.602 1.00 74.14 55 VAL A C 6
ATOM 7731 O O . VAL A 1 55 ? -9.629 5.792 4.268 1.00 3.12 55 VAL A O 6
ATOM 7744 N N . ASP A 1 56 ? -8.138 5.148 5.844 1.00 30.52 56 ASP A N 6
ATOM 7745 C CA . ASP A 1 56 ? -8.657 5.995 6.929 1.00 63.24 56 ASP A CA 6
ATOM 7746 C C . ASP A 1 56 ? -10.022 5.509 7.423 1.00 33.24 56 ASP A C 6
ATOM 7747 O O . ASP A 1 56 ? -10.472 5.876 8.509 1.00 2.13 56 ASP A O 6
ATOM 7756 N N . GLY A 1 57 ? -10.666 4.665 6.635 1.00 73.11 57 GLY A N 6
ATOM 7757 C CA . GLY A 1 57 ? -11.963 4.142 7.003 1.00 70.54 57 GLY A CA 6
ATOM 7758 C C . GLY A 1 57 ? -12.813 3.843 5.789 1.00 61.20 57 GLY A C 6
ATOM 7759 O O . GLY A 1 57 ? -13.669 2.964 5.826 1.00 74.11 57 GLY A O 6
ATOM 7763 N N . ILE A 1 58 ? -12.562 4.562 4.705 1.00 11.11 58 ILE A N 6
ATOM 7764 C CA . ILE A 1 58 ? -13.330 4.392 3.478 1.00 12.53 58 ILE A CA 6
ATOM 7765 C C . ILE A 1 58 ? -12.485 3.708 2.407 1.00 1.50 58 ILE A C 6
ATOM 7766 O O . ILE A 1 58 ? -11.285 3.969 2.295 1.00 63.14 58 ILE A O 6
ATOM 7782 N N . VAL A 1 59 ? -13.100 2.822 1.637 1.00 42.32 59 VAL A N 6
ATOM 7783 C CA . VAL A 1 59 ? -12.414 2.187 0.524 1.00 23.52 59 VAL A CA 6
ATOM 7784 C C . VAL A 1 59 ? -12.311 3.160 -0.651 1.00 52.21 59 VAL A C 6
ATOM 7785 O O . VAL A 1 59 ? -13.297 3.786 -1.043 1.00 31.30 59 VAL A O 6
ATOM 7798 N N . ILE A 1 60 ? -11.112 3.309 -1.190 1.00 31.21 60 ILE A N 6
ATOM 7799 C CA . ILE A 1 60 ? -10.891 4.243 -2.283 1.00 71.03 60 ILE A CA 6
ATOM 7800 C C . ILE A 1 60 ? -11.071 3.555 -3.631 1.00 61.31 60 ILE A C 6
ATOM 7801 O O . ILE A 1 60 ? -10.175 2.862 -4.119 1.00 75.35 60 ILE A O 6
ATOM 7817 N N . LEU A 1 61 ? -12.237 3.744 -4.224 1.00 52.22 61 LEU A N 6
ATOM 7818 C CA . LEU A 1 61 ? -12.545 3.143 -5.508 1.00 21.41 61 LEU A CA 6
ATOM 7819 C C . LEU A 1 61 ? -12.295 4.136 -6.632 1.00 73.31 61 LEU A C 6
ATOM 7820 O O . LEU A 1 61 ? -13.224 4.725 -7.184 1.00 11.11 61 LEU A O 6
ATOM 7836 N N . ARG A 1 62 ? -11.026 4.349 -6.944 1.00 12.44 62 ARG A N 6
ATOM 7837 C CA . ARG A 1 62 ? -10.655 5.278 -7.998 1.00 43.13 62 ARG A CA 6
ATOM 7838 C C . ARG A 1 62 ? -9.734 4.633 -9.024 1.00 51.11 62 ARG A C 6
ATOM 7839 O O . ARG A 1 62 ? -10.107 4.498 -10.189 1.00 64.15 62 ARG A O 6
ATOM 7860 N N . GLU A 1 63 ? -8.521 4.267 -8.586 1.00 54.03 63 GLU A N 6
ATOM 7861 C CA . GLU A 1 63 ? -7.463 3.748 -9.473 1.00 25.15 63 GLU A CA 6
ATOM 7862 C C . GLU A 1 63 ? -6.895 4.859 -10.363 1.00 23.04 63 GLU A C 6
ATOM 7863 O O . GLU A 1 63 ? -5.725 4.827 -10.740 1.00 2.05 63 GLU A O 6
ATOM 7875 N N . ASP A 1 64 ? -7.733 5.843 -10.664 1.00 64.35 64 ASP A N 6
ATOM 7876 C CA . ASP A 1 64 ? -7.382 6.965 -11.530 1.00 11.05 64 ASP A CA 6
ATOM 7877 C C . ASP A 1 64 ? -6.405 7.930 -10.854 1.00 74.23 64 ASP A C 6
ATOM 7878 O O . ASP A 1 64 ? -5.418 8.346 -11.455 1.00 74.43 64 ASP A O 6
ATOM 7887 N N . LEU A 1 65 ? -6.682 8.274 -9.600 1.00 4.50 65 LEU A N 6
ATOM 7888 C CA . LEU A 1 65 ? -5.850 9.226 -8.869 1.00 2.22 65 LEU A CA 6
ATOM 7889 C C . LEU A 1 65 ? -4.548 8.581 -8.404 1.00 62.50 65 LEU A C 6
ATOM 7890 O O . LEU A 1 65 ? -4.386 7.364 -8.481 1.00 51.22 65 LEU A O 6
ATOM 7906 N N . THR A 1 66 ? -3.622 9.398 -7.924 1.00 41.23 66 THR A N 6
ATOM 7907 C CA . THR A 1 66 ? -2.363 8.896 -7.397 1.00 24.30 66 THR A CA 6
ATOM 7908 C C . THR A 1 66 ? -2.422 8.814 -5.875 1.00 63.10 66 THR A C 6
ATOM 7909 O O . THR A 1 66 ? -3.319 9.391 -5.252 1.00 70.30 66 THR A O 6
ATOM 7920 N N . VAL A 1 67 ? -1.468 8.108 -5.277 1.00 33.00 67 VAL A N 6
ATOM 7921 C CA . VAL A 1 67 ? -1.421 7.961 -3.825 1.00 64.10 67 VAL A CA 6
ATOM 7922 C C . VAL A 1 67 ? -1.213 9.309 -3.137 1.00 15.33 67 VAL A C 6
ATOM 7923 O O . VAL A 1 67 ? -1.686 9.521 -2.019 1.00 34.43 67 VAL A O 6
ATOM 7936 N N . GLU A 1 68 ? -0.524 10.224 -3.817 1.00 41.24 68 GLU A N 6
ATOM 7937 C CA . GLU A 1 68 ? -0.264 11.548 -3.267 1.00 4.12 68 GLU A CA 6
ATOM 7938 C C . GLU A 1 68 ? -1.561 12.344 -3.166 1.00 61.32 68 GLU A C 6
ATOM 7939 O O . GLU A 1 68 ? -1.853 12.948 -2.135 1.00 64.43 68 GLU A O 6
ATOM 7951 N N . GLN A 1 69 ? -2.347 12.314 -4.234 1.00 53.23 69 GLN A N 6
ATOM 7952 C CA . GLN A 1 69 ? -3.601 13.058 -4.287 1.00 73.41 69 GLN A CA 6
ATOM 7953 C C . GLN A 1 69 ? -4.645 12.414 -3.380 1.00 44.04 69 GLN A C 6
ATOM 7954 O O . GLN A 1 69 ? -5.541 13.083 -2.870 1.00 73.35 69 GLN A O 6
ATOM 7968 N N . CYS A 1 70 ? -4.509 11.111 -3.175 1.00 52.42 70 CYS A N 6
ATOM 7969 C CA . CYS A 1 70 ? -5.416 10.374 -2.306 1.00 1.34 70 CYS A CA 6
ATOM 7970 C C . CYS A 1 70 ? -5.063 10.610 -0.836 1.00 63.15 70 CYS A C 6
ATOM 7971 O O . CYS A 1 70 ? -5.849 10.289 0.059 1.00 50.40 70 CYS A O 6
ATOM 7979 N N . GLN A 1 71 ? -3.871 11.171 -0.603 1.00 12.23 71 GLN A N 6
ATOM 7980 C CA . GLN A 1 71 ? -3.401 11.486 0.745 1.00 52.04 71 GLN A CA 6
ATOM 7981 C C . GLN A 1 71 ? -3.291 10.226 1.597 1.00 23.05 71 GLN A C 6
ATOM 7982 O O . GLN A 1 71 ? -3.671 10.218 2.771 1.00 41.34 71 GLN A O 6
ATOM 7996 N N . ILE A 1 72 ? -2.759 9.164 1.002 1.00 43.15 72 ILE A N 6
ATOM 7997 C CA . ILE A 1 72 ? -2.556 7.913 1.718 1.00 64.30 72 ILE A CA 6
ATOM 7998 C C . ILE A 1 72 ? -1.396 8.054 2.699 1.00 32.31 72 ILE A C 6
ATOM 7999 O O . ILE A 1 72 ? -0.231 8.056 2.305 1.00 44.22 72 ILE A O 6
ATOM 8015 N N . VAL A 1 73 ? -1.729 8.199 3.971 1.00 71.54 73 VAL A N 6
ATOM 8016 C CA . VAL A 1 73 ? -0.730 8.380 5.012 1.00 31.23 73 VAL A CA 6
ATOM 8017 C C . VAL A 1 73 ? -0.716 7.185 5.959 1.00 73.15 73 VAL A C 6
ATOM 8018 O O . VAL A 1 73 ? -1.756 6.583 6.229 1.00 61.52 73 VAL A O 6
ATOM 8031 N N . PRO A 1 74 ? 0.468 6.825 6.483 1.00 61.11 74 PRO A N 6
ATOM 8032 C CA . PRO A 1 74 ? 0.632 5.668 7.373 1.00 63.54 74 PRO A CA 6
ATOM 8033 C C . PRO A 1 74 ? 0.004 5.890 8.749 1.00 4.13 74 PRO A C 6
ATOM 8034 O O . PRO A 1 74 ? 0.095 5.037 9.630 1.00 24.13 74 PRO A O 6
ATOM 8045 N N . THR A 1 75 ? -0.624 7.043 8.927 1.00 64.21 75 THR A N 6
ATOM 8046 C CA . THR A 1 75 ? -1.269 7.381 10.184 1.00 72.30 75 THR A CA 6
ATOM 8047 C C . THR A 1 75 ? -2.786 7.238 10.087 1.00 12.31 75 THR A C 6
ATOM 8048 O O . THR A 1 75 ? -3.517 7.601 11.009 1.00 41.33 75 THR A O 6
ATOM 8059 N N . SER A 1 76 ? -3.257 6.702 8.974 1.00 43.54 76 SER A N 6
ATOM 8060 C CA . SER A 1 76 ? -4.682 6.493 8.789 1.00 73.31 76 SER A CA 6
ATOM 8061 C C . SER A 1 76 ? -5.014 5.006 8.854 1.00 63.12 76 SER A C 6
ATOM 8062 O O . SER A 1 76 ? -4.146 4.161 8.629 1.00 54.31 76 SER A O 6
ATOM 8070 N N . ASP A 1 77 ? -6.265 4.699 9.190 1.00 63.15 77 ASP A N 6
ATOM 8071 C CA . ASP A 1 77 ? -6.738 3.317 9.289 1.00 74.22 77 ASP A CA 6
ATOM 8072 C C . ASP A 1 77 ? -6.672 2.615 7.934 1.00 54.21 77 ASP A C 6
ATOM 8073 O O . ASP A 1 77 ? -7.539 2.809 7.084 1.00 53.50 77 ASP A O 6
ATOM 8082 N N . ILE A 1 78 ? -5.631 1.818 7.727 1.00 4.24 78 ILE A N 6
ATOM 8083 C CA . ILE A 1 78 ? -5.439 1.146 6.453 1.00 71.53 78 ILE A CA 6
ATOM 8084 C C . ILE A 1 78 ? -5.329 -0.364 6.629 1.00 74.51 78 ILE A C 6
ATOM 8085 O O . ILE A 1 78 ? -4.425 -0.859 7.304 1.00 11.11 78 ILE A O 6
ATOM 8101 N N . GLN A 1 79 ? -6.263 -1.082 6.028 1.00 22.04 79 GLN A N 6
ATOM 8102 C CA . GLN A 1 79 ? -6.231 -2.538 6.007 1.00 33.53 79 GLN A CA 6
ATOM 8103 C C . GLN A 1 79 ? -6.575 -3.052 4.619 1.00 11.31 79 GLN A C 6
ATOM 8104 O O . GLN A 1 79 ? -7.295 -2.393 3.863 1.00 62.33 79 GLN A O 6
ATOM 8118 N N . LEU A 1 80 ? -6.042 -4.215 4.282 1.00 45.03 80 LEU A N 6
ATOM 8119 C CA . LEU A 1 80 ? -6.376 -4.869 3.029 1.00 23.23 80 LEU A CA 6
ATOM 8120 C C . LEU A 1 80 ? -7.392 -5.971 3.266 1.00 0.33 80 LEU A C 6
ATOM 8121 O O . LEU A 1 80 ? -7.079 -7.002 3.867 1.00 31.35 80 LEU A O 6
ATOM 8137 N N . GLU A 1 81 ? -8.608 -5.736 2.814 1.00 11.25 81 GLU A N 6
ATOM 8138 C CA . GLU A 1 81 ? -9.651 -6.740 2.891 1.00 52.43 81 GLU A CA 6
ATOM 8139 C C . GLU A 1 81 ? -9.703 -7.525 1.587 1.00 14.10 81 GLU A C 6
ATOM 8140 O O . GLU A 1 81 ? -10.089 -6.996 0.544 1.00 12.30 81 GLU A O 6
ATOM 8152 N N . VAL A 1 82 ? -9.290 -8.780 1.641 1.00 11.14 82 VAL A N 6
ATOM 8153 C CA . VAL A 1 82 ? -9.263 -9.610 0.451 1.00 75.22 82 VAL A CA 6
ATOM 8154 C C . VAL A 1 82 ? -10.611 -10.280 0.242 1.00 35.34 82 VAL A C 6
ATOM 8155 O O . VAL A 1 82 ? -11.082 -11.040 1.093 1.00 64.33 82 VAL A O 6
ATOM 8168 N N . SER A 1 83 ? -11.232 -9.980 -0.883 1.00 75.34 83 SER A N 6
ATOM 8169 C CA . SER A 1 83 ? -12.516 -10.564 -1.229 1.00 41.32 83 SER A CA 6
ATOM 8170 C C . SER A 1 83 ? -12.320 -11.989 -1.748 1.00 14.31 83 SER A C 6
ATOM 8171 O O . SER A 1 83 ? -12.100 -12.195 -2.940 1.00 43.24 83 SER A O 6
ATOM 8179 N N . SER A 1 84 ? -12.368 -12.955 -0.833 1.00 21.34 84 SER A N 6
ATOM 8180 C CA . SER A 1 84 ? -12.136 -14.360 -1.159 1.00 42.33 84 SER A CA 6
ATOM 8181 C C . SER A 1 84 ? -13.081 -14.844 -2.263 1.00 22.03 84 SER A C 6
ATOM 8182 O O . SER A 1 84 ? -12.624 -15.004 -3.417 1.00 38.07 84 SER A O 6
ATOM 8191 N N . MET A 1 1 ? 24.354 19.644 -0.291 1.00 1.51 1 MET A N 7
ATOM 8192 C CA . MET A 1 1 ? 24.090 20.232 -1.621 1.00 44.23 1 MET A CA 7
ATOM 8193 C C . MET A 1 1 ? 22.849 19.604 -2.237 1.00 34.33 1 MET A C 7
ATOM 8194 O O . MET A 1 1 ? 22.314 18.619 -1.719 1.00 14.13 1 MET A O 7
ATOM 8210 N N . GLY A 1 2 ? 22.400 20.173 -3.344 1.00 62.40 2 GLY A N 7
ATOM 8211 C CA . GLY A 1 2 ? 21.228 19.669 -4.021 1.00 44.53 2 GLY A CA 7
ATOM 8212 C C . GLY A 1 2 ? 20.547 20.747 -4.828 1.00 53.13 2 GLY A C 7
ATOM 8213 O O . GLY A 1 2 ? 20.648 21.929 -4.499 1.00 14.55 2 GLY A O 7
ATOM 8217 N N . HIS A 1 3 ? 19.872 20.360 -5.895 1.00 51.50 3 HIS A N 7
ATOM 8218 C CA . HIS A 1 3 ? 19.181 21.327 -6.734 1.00 21.52 3 HIS A CA 7
ATOM 8219 C C . HIS A 1 3 ? 17.682 21.254 -6.483 1.00 51.33 3 HIS A C 7
ATOM 8220 O O . HIS A 1 3 ? 16.912 22.065 -6.991 1.00 11.13 3 HIS A O 7
ATOM 8235 N N . HIS A 1 4 ? 17.284 20.275 -5.686 1.00 65.01 4 HIS A N 7
ATOM 8236 C CA . HIS A 1 4 ? 15.886 20.076 -5.338 1.00 53.23 4 HIS A CA 7
ATOM 8237 C C . HIS A 1 4 ? 15.712 20.149 -3.831 1.00 13.44 4 HIS A C 7
ATOM 8238 O O . HIS A 1 4 ? 16.631 19.822 -3.080 1.00 73.22 4 HIS A O 7
ATOM 8253 N N . HIS A 1 5 ? 14.540 20.579 -3.390 1.00 14.23 5 HIS A N 7
ATOM 8254 C CA . HIS A 1 5 ? 14.241 20.618 -1.966 1.00 34.20 5 HIS A CA 7
ATOM 8255 C C . HIS A 1 5 ? 14.058 19.198 -1.442 1.00 3.34 5 HIS A C 7
ATOM 8256 O O . HIS A 1 5 ? 13.460 18.359 -2.119 1.00 70.22 5 HIS A O 7
ATOM 8271 N N . HIS A 1 6 ? 14.602 18.938 -0.257 1.00 20.42 6 HIS A N 7
ATOM 8272 C CA . HIS A 1 6 ? 14.501 17.629 0.389 1.00 13.21 6 HIS A CA 7
ATOM 8273 C C . HIS A 1 6 ? 13.043 17.172 0.431 1.00 34.31 6 HIS A C 7
ATOM 8274 O O . HIS A 1 6 ? 12.196 17.844 1.019 1.00 5.13 6 HIS A O 7
ATOM 8289 N N . HIS A 1 7 ? 12.754 16.036 -0.193 1.00 43.13 7 HIS A N 7
ATOM 8290 C CA . HIS A 1 7 ? 11.376 15.586 -0.351 1.00 21.15 7 HIS A CA 7
ATOM 8291 C C . HIS A 1 7 ? 11.208 14.107 -0.012 1.00 45.11 7 HIS A C 7
ATOM 8292 O O . HIS A 1 7 ? 11.915 13.249 -0.536 1.00 50.53 7 HIS A O 7
ATOM 8307 N N . HIS A 1 8 ? 10.264 13.822 0.878 1.00 43.33 8 HIS A N 7
ATOM 8308 C CA . HIS A 1 8 ? 9.913 12.449 1.229 1.00 72.22 8 HIS A CA 7
ATOM 8309 C C . HIS A 1 8 ? 8.821 11.935 0.297 1.00 73.12 8 HIS A C 7
ATOM 8310 O O . HIS A 1 8 ? 7.725 11.594 0.741 1.00 61.12 8 HIS A O 7
ATOM 8325 N N . SER A 1 9 ? 9.113 11.901 -0.995 1.00 31.15 9 SER A N 7
ATOM 8326 C CA . SER A 1 9 ? 8.131 11.475 -1.986 1.00 23.42 9 SER A CA 7
ATOM 8327 C C . SER A 1 9 ? 7.913 9.965 -1.934 1.00 64.43 9 SER A C 7
ATOM 8328 O O . SER A 1 9 ? 6.791 9.491 -2.084 1.00 64.11 9 SER A O 7
ATOM 8336 N N . HIS A 1 10 ? 8.983 9.215 -1.709 1.00 60.11 10 HIS A N 7
ATOM 8337 C CA . HIS A 1 10 ? 8.872 7.768 -1.590 1.00 44.14 10 HIS A CA 7
ATOM 8338 C C . HIS A 1 10 ? 8.935 7.362 -0.121 1.00 63.04 10 HIS A C 7
ATOM 8339 O O . HIS A 1 10 ? 9.922 7.631 0.566 1.00 44.24 10 HIS A O 7
ATOM 8354 N N . MET A 1 11 ? 7.863 6.751 0.368 1.00 11.34 11 MET A N 7
ATOM 8355 C CA . MET A 1 11 ? 7.793 6.322 1.759 1.00 12.12 11 MET A CA 7
ATOM 8356 C C . MET A 1 11 ? 7.072 4.987 1.858 1.00 34.10 11 MET A C 7
ATOM 8357 O O . MET A 1 11 ? 6.449 4.537 0.896 1.00 1.55 11 MET A O 7
ATOM 8371 N N . LYS A 1 12 ? 7.157 4.360 3.020 1.00 42.52 12 LYS A N 7
ATOM 8372 C CA . LYS A 1 12 ? 6.471 3.101 3.257 1.00 42.41 12 LYS A CA 7
ATOM 8373 C C . LYS A 1 12 ? 5.043 3.345 3.723 1.00 2.21 12 LYS A C 7
ATOM 8374 O O . LYS A 1 12 ? 4.774 4.292 4.461 1.00 32.11 12 LYS A O 7
ATOM 8393 N N . PHE A 1 13 ? 4.132 2.496 3.279 1.00 22.35 13 PHE A N 7
ATOM 8394 C CA . PHE A 1 13 ? 2.779 2.486 3.806 1.00 62.43 13 PHE A CA 7
ATOM 8395 C C . PHE A 1 13 ? 2.482 1.107 4.383 1.00 62.12 13 PHE A C 7
ATOM 8396 O O . PHE A 1 13 ? 2.864 0.087 3.805 1.00 74.54 13 PHE A O 7
ATOM 8413 N N . LEU A 1 14 ? 1.834 1.077 5.534 1.00 2.32 14 LEU A N 7
ATOM 8414 C CA . LEU A 1 14 ? 1.594 -0.174 6.230 1.00 50.02 14 LEU A CA 7
ATOM 8415 C C . LEU A 1 14 ? 0.247 -0.767 5.839 1.00 13.52 14 LEU A C 7
ATOM 8416 O O . LEU A 1 14 ? -0.806 -0.237 6.197 1.00 54.52 14 LEU A O 7
ATOM 8432 N N . VAL A 1 15 ? 0.288 -1.861 5.095 1.00 40.21 15 VAL A N 7
ATOM 8433 C CA . VAL A 1 15 ? -0.921 -2.566 4.710 1.00 21.02 15 VAL A CA 7
ATOM 8434 C C . VAL A 1 15 ? -1.053 -3.866 5.487 1.00 24.54 15 VAL A C 7
ATOM 8435 O O . VAL A 1 15 ? -0.169 -4.724 5.448 1.00 12.13 15 VAL A O 7
ATOM 8448 N N . GLU A 1 16 ? -2.145 -3.992 6.218 1.00 72.51 16 GLU A N 7
ATOM 8449 C CA . GLU A 1 16 ? -2.423 -5.206 6.959 1.00 54.23 16 GLU A CA 7
ATOM 8450 C C . GLU A 1 16 ? -3.325 -6.120 6.142 1.00 33.23 16 GLU A C 7
ATOM 8451 O O . GLU A 1 16 ? -4.519 -5.855 5.997 1.00 4.13 16 GLU A O 7
ATOM 8463 N N . ASN A 1 17 ? -2.745 -7.170 5.579 1.00 64.34 17 ASN A N 7
ATOM 8464 C CA . ASN A 1 17 ? -3.516 -8.140 4.818 1.00 20.01 17 ASN A CA 7
ATOM 8465 C C . ASN A 1 17 ? -4.392 -8.940 5.773 1.00 71.44 17 ASN A C 7
ATOM 8466 O O . ASN A 1 17 ? -3.885 -9.602 6.682 1.00 71.34 17 ASN A O 7
ATOM 8477 N N . LEU A 1 18 ? -5.700 -8.871 5.559 1.00 22.34 18 LEU A N 7
ATOM 8478 C CA . LEU A 1 18 ? -6.673 -9.487 6.456 1.00 54.22 18 LEU A CA 7
ATOM 8479 C C . LEU A 1 18 ? -6.503 -11.004 6.518 1.00 31.45 18 LEU A C 7
ATOM 8480 O O . LEU A 1 18 ? -6.841 -11.635 7.519 1.00 32.22 18 LEU A O 7
ATOM 8496 N N . ASN A 1 19 ? -5.983 -11.588 5.448 1.00 51.25 19 ASN A N 7
ATOM 8497 C CA . ASN A 1 19 ? -5.787 -13.032 5.393 1.00 12.42 19 ASN A CA 7
ATOM 8498 C C . ASN A 1 19 ? -4.335 -13.361 5.071 1.00 12.03 19 ASN A C 7
ATOM 8499 O O . ASN A 1 19 ? -4.017 -14.462 4.615 1.00 1.14 19 ASN A O 7
ATOM 8510 N N . GLY A 1 20 ? -3.453 -12.406 5.342 1.00 20.15 20 GLY A N 7
ATOM 8511 C CA . GLY A 1 20 ? -2.047 -12.585 5.038 1.00 2.44 20 GLY A CA 7
ATOM 8512 C C . GLY A 1 20 ? -1.138 -12.010 6.110 1.00 50.50 20 GLY A C 7
ATOM 8513 O O . GLY A 1 20 ? -1.135 -12.478 7.251 1.00 12.33 20 GLY A O 7
ATOM 8517 N N . SER A 1 21 ? -0.378 -10.986 5.752 1.00 43.41 21 SER A N 7
ATOM 8518 C CA . SER A 1 21 ? 0.597 -10.405 6.661 1.00 33.14 21 SER A CA 7
ATOM 8519 C C . SER A 1 21 ? 0.560 -8.881 6.578 1.00 54.44 21 SER A C 7
ATOM 8520 O O . SER A 1 21 ? 0.035 -8.317 5.615 1.00 65.50 21 SER A O 7
ATOM 8528 N N . SER A 1 22 ? 1.094 -8.219 7.593 1.00 22.31 22 SER A N 7
ATOM 8529 C CA . SER A 1 22 ? 1.171 -6.770 7.600 1.00 64.40 22 SER A CA 7
ATOM 8530 C C . SER A 1 22 ? 2.545 -6.325 7.105 1.00 60.51 22 SER A C 7
ATOM 8531 O O . SER A 1 22 ? 3.552 -6.485 7.798 1.00 50.25 22 SER A O 7
ATOM 8539 N N . PHE A 1 23 ? 2.577 -5.775 5.904 1.00 63.34 23 PHE A N 7
ATOM 8540 C CA . PHE A 1 23 ? 3.831 -5.428 5.256 1.00 54.32 23 PHE A CA 7
ATOM 8541 C C . PHE A 1 23 ? 3.913 -3.923 5.017 1.00 62.32 23 PHE A C 7
ATOM 8542 O O . PHE A 1 23 ? 2.900 -3.270 4.763 1.00 14.54 23 PHE A O 7
ATOM 8559 N N . GLU A 1 24 ? 5.115 -3.376 5.116 1.00 23.52 24 GLU A N 7
ATOM 8560 C CA . GLU A 1 24 ? 5.330 -1.961 4.859 1.00 44.13 24 GLU A CA 7
ATOM 8561 C C . GLU A 1 24 ? 6.020 -1.760 3.510 1.00 31.22 24 GLU A C 7
ATOM 8562 O O . GLU A 1 24 ? 7.240 -1.862 3.391 1.00 12.53 24 GLU A O 7
ATOM 8574 N N . LEU A 1 25 ? 5.217 -1.486 2.496 1.00 73.24 25 LEU A N 7
ATOM 8575 C CA . LEU A 1 25 ? 5.713 -1.348 1.133 1.00 12.51 25 LEU A CA 7
ATOM 8576 C C . LEU A 1 25 ? 6.064 0.111 0.856 1.00 45.22 25 LEU A C 7
ATOM 8577 O O . LEU A 1 25 ? 5.318 1.013 1.233 1.00 31.45 25 LEU A O 7
ATOM 8593 N N . GLU A 1 26 ? 7.206 0.347 0.222 1.00 41.31 26 GLU A N 7
ATOM 8594 C CA . GLU A 1 26 ? 7.617 1.706 -0.097 1.00 63.43 26 GLU A CA 7
ATOM 8595 C C . GLU A 1 26 ? 7.141 2.089 -1.492 1.00 1.24 26 GLU A C 7
ATOM 8596 O O . GLU A 1 26 ? 7.455 1.413 -2.478 1.00 42.21 26 GLU A O 7
ATOM 8608 N N . VAL A 1 27 ? 6.379 3.166 -1.563 1.00 61.25 27 VAL A N 7
ATOM 8609 C CA . VAL A 1 27 ? 5.871 3.662 -2.828 1.00 13.53 27 VAL A CA 7
ATOM 8610 C C . VAL A 1 27 ? 6.097 5.167 -2.909 1.00 50.35 27 VAL A C 7
ATOM 8611 O O . VAL A 1 27 ? 6.231 5.837 -1.882 1.00 31.10 27 VAL A O 7
ATOM 8624 N N . ASP A 1 28 ? 6.173 5.693 -4.118 1.00 65.35 28 ASP A N 7
ATOM 8625 C CA . ASP A 1 28 ? 6.335 7.124 -4.309 1.00 31.23 28 ASP A CA 7
ATOM 8626 C C . ASP A 1 28 ? 4.974 7.792 -4.472 1.00 64.32 28 ASP A C 7
ATOM 8627 O O . ASP A 1 28 ? 4.061 7.221 -5.069 1.00 70.15 28 ASP A O 7
ATOM 8636 N N . TYR A 1 29 ? 4.844 8.996 -3.928 1.00 22.45 29 TYR A N 7
ATOM 8637 C CA . TYR A 1 29 ? 3.595 9.751 -3.974 1.00 54.14 29 TYR A CA 7
ATOM 8638 C C . TYR A 1 29 ? 3.107 9.990 -5.404 1.00 63.25 29 TYR A C 7
ATOM 8639 O O . TYR A 1 29 ? 1.905 10.140 -5.637 1.00 63.01 29 TYR A O 7
ATOM 8657 N N . ARG A 1 30 ? 4.031 10.022 -6.358 1.00 65.31 30 ARG A N 7
ATOM 8658 C CA . ARG A 1 30 ? 3.677 10.277 -7.750 1.00 65.22 30 ARG A CA 7
ATOM 8659 C C . ARG A 1 30 ? 3.121 9.016 -8.417 1.00 72.03 30 ARG A C 7
ATOM 8660 O O . ARG A 1 30 ? 2.589 9.073 -9.528 1.00 34.03 30 ARG A O 7
ATOM 8681 N N . ASP A 1 31 ? 3.227 7.877 -7.742 1.00 53.11 31 ASP A N 7
ATOM 8682 C CA . ASP A 1 31 ? 2.710 6.632 -8.294 1.00 35.33 31 ASP A CA 7
ATOM 8683 C C . ASP A 1 31 ? 1.205 6.562 -8.095 1.00 54.31 31 ASP A C 7
ATOM 8684 O O . ASP A 1 31 ? 0.634 7.313 -7.300 1.00 61.22 31 ASP A O 7
ATOM 8693 N N . THR A 1 32 ? 0.569 5.654 -8.807 1.00 42.10 32 THR A N 7
ATOM 8694 C CA . THR A 1 32 ? -0.873 5.522 -8.756 1.00 1.32 32 THR A CA 7
ATOM 8695 C C . THR A 1 32 ? -1.274 4.135 -8.262 1.00 43.23 32 THR A C 7
ATOM 8696 O O . THR A 1 32 ? -0.507 3.174 -8.375 1.00 12.30 32 THR A O 7
ATOM 8707 N N . LEU A 1 33 ? -2.483 4.043 -7.719 1.00 51.14 33 LEU A N 7
ATOM 8708 C CA . LEU A 1 33 ? -2.964 2.822 -7.090 1.00 70.54 33 LEU A CA 7
ATOM 8709 C C . LEU A 1 33 ? -3.026 1.663 -8.078 1.00 4.44 33 LEU A C 7
ATOM 8710 O O . LEU A 1 33 ? -2.816 0.512 -7.704 1.00 4.45 33 LEU A O 7
ATOM 8726 N N . LEU A 1 34 ? -3.289 1.974 -9.338 1.00 3.00 34 LEU A N 7
ATOM 8727 C CA . LEU A 1 34 ? -3.365 0.954 -10.377 1.00 65.55 34 LEU A CA 7
ATOM 8728 C C . LEU A 1 34 ? -2.014 0.262 -10.581 1.00 63.33 34 LEU A C 7
ATOM 8729 O O . LEU A 1 34 ? -1.954 -0.865 -11.070 1.00 13.21 34 LEU A O 7
ATOM 8745 N N . VAL A 1 35 ? -0.931 0.936 -10.204 1.00 74.42 35 VAL A N 7
ATOM 8746 C CA . VAL A 1 35 ? 0.403 0.370 -10.354 1.00 41.53 35 VAL A CA 7
ATOM 8747 C C . VAL A 1 35 ? 0.818 -0.393 -9.101 1.00 15.23 35 VAL A C 7
ATOM 8748 O O . VAL A 1 35 ? 1.239 -1.544 -9.186 1.00 54.21 35 VAL A O 7
ATOM 8761 N N . VAL A 1 36 ? 0.696 0.245 -7.940 1.00 61.44 36 VAL A N 7
ATOM 8762 C CA . VAL A 1 36 ? 1.061 -0.402 -6.680 1.00 11.54 36 VAL A CA 7
ATOM 8763 C C . VAL A 1 36 ? 0.232 -1.675 -6.441 1.00 51.35 36 VAL A C 7
ATOM 8764 O O . VAL A 1 36 ? 0.703 -2.618 -5.801 1.00 72.30 36 VAL A O 7
ATOM 8777 N N . LYS A 1 37 ? -0.983 -1.720 -6.989 1.00 5.40 37 LYS A N 7
ATOM 8778 C CA . LYS A 1 37 ? -1.823 -2.913 -6.883 1.00 3.05 37 LYS A CA 7
ATOM 8779 C C . LYS A 1 37 ? -1.208 -4.096 -7.622 1.00 22.44 37 LYS A C 7
ATOM 8780 O O . LYS A 1 37 ? -1.470 -5.249 -7.282 1.00 22.23 37 LYS A O 7
ATOM 8799 N N . GLN A 1 38 ? -0.391 -3.806 -8.631 1.00 23.44 38 GLN A N 7
ATOM 8800 C CA . GLN A 1 38 ? 0.278 -4.850 -9.402 1.00 63.51 38 GLN A CA 7
ATOM 8801 C C . GLN A 1 38 ? 1.322 -5.541 -8.534 1.00 75.31 38 GLN A C 7
ATOM 8802 O O . GLN A 1 38 ? 1.644 -6.713 -8.730 1.00 62.33 38 GLN A O 7
ATOM 8816 N N . LYS A 1 39 ? 1.834 -4.799 -7.562 1.00 73.45 39 LYS A N 7
ATOM 8817 C CA . LYS A 1 39 ? 2.820 -5.322 -6.633 1.00 43.21 39 LYS A CA 7
ATOM 8818 C C . LYS A 1 39 ? 2.135 -6.152 -5.559 1.00 33.22 39 LYS A C 7
ATOM 8819 O O . LYS A 1 39 ? 2.522 -7.289 -5.292 1.00 64.14 39 LYS A O 7
ATOM 8838 N N . ILE A 1 40 ? 1.101 -5.577 -4.960 1.00 53.35 40 ILE A N 7
ATOM 8839 C CA . ILE A 1 40 ? 0.382 -6.226 -3.874 1.00 62.02 40 ILE A CA 7
ATOM 8840 C C . ILE A 1 40 ? -0.285 -7.515 -4.357 1.00 2.31 40 ILE A C 7
ATOM 8841 O O . ILE A 1 40 ? -0.326 -8.508 -3.631 1.00 11.04 40 ILE A O 7
ATOM 8857 N N . GLU A 1 41 ? -0.777 -7.503 -5.592 1.00 4.33 41 GLU A N 7
ATOM 8858 C CA . GLU A 1 41 ? -1.363 -8.697 -6.195 1.00 61.34 41 GLU A CA 7
ATOM 8859 C C . GLU A 1 41 ? -0.356 -9.838 -6.216 1.00 73.01 41 GLU A C 7
ATOM 8860 O O . GLU A 1 41 ? -0.687 -10.991 -5.929 1.00 3.32 41 GLU A O 7
ATOM 8872 N N . ARG A 1 42 ? 0.878 -9.496 -6.538 1.00 63.03 42 ARG A N 7
ATOM 8873 C CA . ARG A 1 42 ? 1.916 -10.483 -6.763 1.00 3.30 42 ARG A CA 7
ATOM 8874 C C . ARG A 1 42 ? 2.577 -10.901 -5.448 1.00 20.21 42 ARG A C 7
ATOM 8875 O O . ARG A 1 42 ? 2.853 -12.082 -5.232 1.00 3.31 42 ARG A O 7
ATOM 8896 N N . SER A 1 43 ? 2.811 -9.936 -4.569 1.00 33.50 43 SER A N 7
ATOM 8897 C CA . SER A 1 43 ? 3.483 -10.198 -3.304 1.00 75.35 43 SER A CA 7
ATOM 8898 C C . SER A 1 43 ? 2.509 -10.700 -2.233 1.00 54.41 43 SER A C 7
ATOM 8899 O O . SER A 1 43 ? 2.813 -11.642 -1.507 1.00 33.43 43 SER A O 7
ATOM 8907 N N . GLN A 1 44 ? 1.331 -10.087 -2.153 1.00 4.42 44 GLN A N 7
ATOM 8908 C CA . GLN A 1 44 ? 0.351 -10.454 -1.132 1.00 0.52 44 GLN A CA 7
ATOM 8909 C C . GLN A 1 44 ? -0.650 -11.474 -1.665 1.00 64.33 44 GLN A C 7
ATOM 8910 O O . GLN A 1 44 ? -1.560 -11.900 -0.950 1.00 31.44 44 GLN A O 7
ATOM 8924 N N . HIS A 1 45 ? -0.478 -11.849 -2.932 1.00 65.00 45 HIS A N 7
ATOM 8925 C CA . HIS A 1 45 ? -1.231 -12.945 -3.552 1.00 4.33 45 HIS A CA 7
ATOM 8926 C C . HIS A 1 45 ? -2.720 -12.618 -3.700 1.00 42.33 45 HIS A C 7
ATOM 8927 O O . HIS A 1 45 ? -3.537 -13.514 -3.909 1.00 55.20 45 HIS A O 7
ATOM 8942 N N . ILE A 1 46 ? -3.076 -11.342 -3.627 1.00 53.24 46 ILE A N 7
ATOM 8943 C CA . ILE A 1 46 ? -4.477 -10.947 -3.739 1.00 71.41 46 ILE A CA 7
ATOM 8944 C C . ILE A 1 46 ? -4.723 -10.119 -5.000 1.00 30.40 46 ILE A C 7
ATOM 8945 O O . ILE A 1 46 ? -4.107 -9.075 -5.196 1.00 13.12 46 ILE A O 7
ATOM 8961 N N . PRO A 1 47 ? -5.621 -10.599 -5.880 1.00 62.44 47 PRO A N 7
ATOM 8962 C CA . PRO A 1 47 ? -5.936 -9.945 -7.164 1.00 2.51 47 PRO A CA 7
ATOM 8963 C C . PRO A 1 47 ? -6.358 -8.482 -7.023 1.00 53.14 47 PRO A C 7
ATOM 8964 O O . PRO A 1 47 ? -6.765 -8.036 -5.948 1.00 64.21 47 PRO A O 7
ATOM 8975 N N . VAL A 1 48 ? -6.280 -7.751 -8.131 1.00 44.31 48 VAL A N 7
ATOM 8976 C CA . VAL A 1 48 ? -6.556 -6.316 -8.155 1.00 34.45 48 VAL A CA 7
ATOM 8977 C C . VAL A 1 48 ? -7.983 -6.003 -7.698 1.00 22.11 48 VAL A C 7
ATOM 8978 O O . VAL A 1 48 ? -8.195 -5.090 -6.893 1.00 11.32 48 VAL A O 7
ATOM 8991 N N . SER A 1 49 ? -8.947 -6.773 -8.187 1.00 62.14 49 SER A N 7
ATOM 8992 C CA . SER A 1 49 ? -10.348 -6.553 -7.843 1.00 71.22 49 SER A CA 7
ATOM 8993 C C . SER A 1 49 ? -10.616 -6.904 -6.382 1.00 73.25 49 SER A C 7
ATOM 8994 O O . SER A 1 49 ? -11.502 -6.335 -5.744 1.00 55.24 49 SER A O 7
ATOM 9002 N N . LYS A 1 50 ? -9.829 -7.832 -5.852 1.00 24.11 50 LYS A N 7
ATOM 9003 C CA . LYS A 1 50 ? -10.017 -8.301 -4.489 1.00 14.25 50 LYS A CA 7
ATOM 9004 C C . LYS A 1 50 ? -9.230 -7.457 -3.498 1.00 34.44 50 LYS A C 7
ATOM 9005 O O . LYS A 1 50 ? -9.367 -7.621 -2.285 1.00 21.32 50 LYS A O 7
ATOM 9024 N N . GLN A 1 51 ? -8.410 -6.561 -4.020 1.00 65.02 51 GLN A N 7
ATOM 9025 C CA . GLN A 1 51 ? -7.645 -5.650 -3.189 1.00 11.50 51 GLN A CA 7
ATOM 9026 C C . GLN A 1 51 ? -8.527 -4.513 -2.690 1.00 5.01 51 GLN A C 7
ATOM 9027 O O . GLN A 1 51 ? -8.652 -3.474 -3.345 1.00 4.22 51 GLN A O 7
ATOM 9041 N N . THR A 1 52 ? -9.163 -4.732 -1.549 1.00 24.25 52 THR A N 7
ATOM 9042 C CA . THR A 1 52 ? -9.970 -3.710 -0.916 1.00 4.02 52 THR A CA 7
ATOM 9043 C C . THR A 1 52 ? -9.067 -2.755 -0.146 1.00 3.20 52 THR A C 7
ATOM 9044 O O . THR A 1 52 ? -8.617 -3.070 0.955 1.00 72.33 52 THR A O 7
ATOM 9055 N N . LEU A 1 53 ? -8.771 -1.614 -0.750 1.00 71.12 53 LEU A N 7
ATOM 9056 C CA . LEU A 1 53 ? -7.876 -0.642 -0.143 1.00 24.31 53 LEU A CA 7
ATOM 9057 C C . LEU A 1 53 ? -8.607 0.171 0.912 1.00 11.24 53 LEU A C 7
ATOM 9058 O O . LEU A 1 53 ? -9.214 1.196 0.604 1.00 40.22 53 LEU A O 7
ATOM 9074 N N . ILE A 1 54 ? -8.579 -0.303 2.146 1.00 71.14 54 ILE A N 7
ATOM 9075 C CA . ILE A 1 54 ? -9.217 0.406 3.238 1.00 31.10 54 ILE A CA 7
ATOM 9076 C C . ILE A 1 54 ? -8.222 1.354 3.893 1.00 34.14 54 ILE A C 7
ATOM 9077 O O . ILE A 1 54 ? -7.424 0.952 4.740 1.00 72.14 54 ILE A O 7
ATOM 9093 N N . VAL A 1 55 ? -8.247 2.603 3.464 1.00 4.23 55 VAL A N 7
ATOM 9094 C CA . VAL A 1 55 ? -7.361 3.613 4.011 1.00 34.14 55 VAL A CA 7
ATOM 9095 C C . VAL A 1 55 ? -8.117 4.465 5.018 1.00 52.34 55 VAL A C 7
ATOM 9096 O O . VAL A 1 55 ? -9.154 5.045 4.685 1.00 30.14 55 VAL A O 7
ATOM 9109 N N . ASP A 1 56 ? -7.604 4.503 6.251 1.00 51.45 56 ASP A N 7
ATOM 9110 C CA . ASP A 1 56 ? -8.225 5.237 7.358 1.00 54.43 56 ASP A CA 7
ATOM 9111 C C . ASP A 1 56 ? -9.519 4.548 7.775 1.00 73.33 56 ASP A C 7
ATOM 9112 O O . ASP A 1 56 ? -9.584 3.887 8.811 1.00 53.43 56 ASP A O 7
ATOM 9121 N N . GLY A 1 57 ? -10.541 4.710 6.955 1.00 31.11 57 GLY A N 7
ATOM 9122 C CA . GLY A 1 57 ? -11.795 4.023 7.165 1.00 5.10 57 GLY A CA 7
ATOM 9123 C C . GLY A 1 57 ? -12.625 3.986 5.898 1.00 1.44 57 GLY A C 7
ATOM 9124 O O . GLY A 1 57 ? -13.812 3.659 5.929 1.00 64.33 57 GLY A O 7
ATOM 9128 N N . ILE A 1 58 ? -11.992 4.312 4.779 1.00 51.23 58 ILE A N 7
ATOM 9129 C CA . ILE A 1 58 ? -12.681 4.412 3.504 1.00 31.05 58 ILE A CA 7
ATOM 9130 C C . ILE A 1 58 ? -12.030 3.493 2.483 1.00 12.30 58 ILE A C 7
ATOM 9131 O O . ILE A 1 58 ? -10.807 3.485 2.334 1.00 74.22 58 ILE A O 7
ATOM 9147 N N . VAL A 1 59 ? -12.845 2.702 1.805 1.00 42.42 59 VAL A N 7
ATOM 9148 C CA . VAL A 1 59 ? -12.358 1.859 0.729 1.00 45.44 59 VAL A CA 7
ATOM 9149 C C . VAL A 1 59 ? -12.120 2.696 -0.525 1.00 23.24 59 VAL A C 7
ATOM 9150 O O . VAL A 1 59 ? -13.041 3.298 -1.076 1.00 50.44 59 VAL A O 7
ATOM 9163 N N . ILE A 1 60 ? -10.872 2.763 -0.954 1.00 33.31 60 ILE A N 7
ATOM 9164 C CA . ILE A 1 60 ? -10.520 3.550 -2.122 1.00 55.22 60 ILE A CA 7
ATOM 9165 C C . ILE A 1 60 ? -10.842 2.773 -3.394 1.00 10.22 60 ILE A C 7
ATOM 9166 O O . ILE A 1 60 ? -10.266 1.714 -3.654 1.00 50.40 60 ILE A O 7
ATOM 9182 N N . LEU A 1 61 ? -11.776 3.301 -4.171 1.00 34.34 61 LEU A N 7
ATOM 9183 C CA . LEU A 1 61 ? -12.249 2.631 -5.372 1.00 72.12 61 LEU A CA 7
ATOM 9184 C C . LEU A 1 61 ? -11.528 3.149 -6.606 1.00 4.11 61 LEU A C 7
ATOM 9185 O O . LEU A 1 61 ? -11.330 2.417 -7.577 1.00 72.54 61 LEU A O 7
ATOM 9201 N N . ARG A 1 62 ? -11.137 4.414 -6.570 1.00 30.14 62 ARG A N 7
ATOM 9202 C CA . ARG A 1 62 ? -10.510 5.046 -7.720 1.00 52.13 62 ARG A CA 7
ATOM 9203 C C . ARG A 1 62 ? -9.035 4.676 -7.810 1.00 41.41 62 ARG A C 7
ATOM 9204 O O . ARG A 1 62 ? -8.198 5.221 -7.091 1.00 24.42 62 ARG A O 7
ATOM 9225 N N . GLU A 1 63 ? -8.729 3.755 -8.709 1.00 24.34 63 GLU A N 7
ATOM 9226 C CA . GLU A 1 63 ? -7.374 3.252 -8.873 1.00 2.14 63 GLU A CA 7
ATOM 9227 C C . GLU A 1 63 ? -6.582 4.148 -9.817 1.00 4.30 63 GLU A C 7
ATOM 9228 O O . GLU A 1 63 ? -5.361 4.032 -9.924 1.00 44.33 63 GLU A O 7
ATOM 9240 N N . ASP A 1 64 ? -7.290 5.033 -10.507 1.00 30.45 64 ASP A N 7
ATOM 9241 C CA . ASP A 1 64 ? -6.660 5.960 -11.444 1.00 4.41 64 ASP A CA 7
ATOM 9242 C C . ASP A 1 64 ? -5.908 7.060 -10.697 1.00 21.00 64 ASP A C 7
ATOM 9243 O O . ASP A 1 64 ? -4.916 7.597 -11.191 1.00 42.30 64 ASP A O 7
ATOM 9252 N N . LEU A 1 65 ? -6.370 7.368 -9.492 1.00 51.43 65 LEU A N 7
ATOM 9253 C CA . LEU A 1 65 ? -5.778 8.434 -8.692 1.00 71.04 65 LEU A CA 7
ATOM 9254 C C . LEU A 1 65 ? -4.392 8.042 -8.192 1.00 30.10 65 LEU A C 7
ATOM 9255 O O . LEU A 1 65 ? -4.065 6.856 -8.087 1.00 14.33 65 LEU A O 7
ATOM 9271 N N . THR A 1 66 ? -3.579 9.042 -7.893 1.00 14.42 66 THR A N 7
ATOM 9272 C CA . THR A 1 66 ? -2.235 8.807 -7.400 1.00 51.24 66 THR A CA 7
ATOM 9273 C C . THR A 1 66 ? -2.196 8.917 -5.877 1.00 33.31 66 THR A C 7
ATOM 9274 O O . THR A 1 66 ? -3.098 9.500 -5.268 1.00 4.54 66 THR A O 7
ATOM 9285 N N . VAL A 1 67 ? -1.150 8.361 -5.270 1.00 2.50 67 VAL A N 7
ATOM 9286 C CA . VAL A 1 67 ? -1.017 8.334 -3.814 1.00 11.40 67 VAL A CA 7
ATOM 9287 C C . VAL A 1 67 ? -1.058 9.747 -3.229 1.00 34.31 67 VAL A C 7
ATOM 9288 O O . VAL A 1 67 ? -1.675 9.991 -2.189 1.00 44.31 67 VAL A O 7
ATOM 9301 N N . GLU A 1 68 ? -0.416 10.676 -3.923 1.00 21.43 68 GLU A N 7
ATOM 9302 C CA . GLU A 1 68 ? -0.333 12.057 -3.471 1.00 44.54 68 GLU A CA 7
ATOM 9303 C C . GLU A 1 68 ? -1.701 12.733 -3.481 1.00 45.45 68 GLU A C 7
ATOM 9304 O O . GLU A 1 68 ? -2.056 13.443 -2.539 1.00 71.11 68 GLU A O 7
ATOM 9316 N N . GLN A 1 69 ? -2.479 12.487 -4.528 1.00 4.21 69 GLN A N 7
ATOM 9317 C CA . GLN A 1 69 ? -3.778 13.138 -4.679 1.00 54.55 69 GLN A CA 7
ATOM 9318 C C . GLN A 1 69 ? -4.808 12.547 -3.723 1.00 21.02 69 GLN A C 7
ATOM 9319 O O . GLN A 1 69 ? -5.909 13.076 -3.577 1.00 53.00 69 GLN A O 7
ATOM 9333 N N . CYS A 1 70 ? -4.451 11.451 -3.076 1.00 3.05 70 CYS A N 7
ATOM 9334 C CA . CYS A 1 70 ? -5.306 10.861 -2.063 1.00 23.33 70 CYS A CA 7
ATOM 9335 C C . CYS A 1 70 ? -4.800 11.253 -0.675 1.00 62.13 70 CYS A C 7
ATOM 9336 O O . CYS A 1 70 ? -5.452 10.983 0.333 1.00 25.54 70 CYS A O 7
ATOM 9344 N N . GLN A 1 71 ? -3.633 11.911 -0.647 1.00 40.01 71 GLN A N 7
ATOM 9345 C CA . GLN A 1 71 ? -2.992 12.332 0.602 1.00 31.53 71 GLN A CA 7
ATOM 9346 C C . GLN A 1 71 ? -2.813 11.153 1.554 1.00 23.20 71 GLN A C 7
ATOM 9347 O O . GLN A 1 71 ? -3.116 11.245 2.745 1.00 13.41 71 GLN A O 7
ATOM 9361 N N . ILE A 1 72 ? -2.321 10.043 1.021 1.00 72.30 72 ILE A N 7
ATOM 9362 C CA . ILE A 1 72 ? -2.088 8.854 1.824 1.00 23.40 72 ILE A CA 7
ATOM 9363 C C . ILE A 1 72 ? -0.861 9.043 2.710 1.00 12.50 72 ILE A C 7
ATOM 9364 O O . ILE A 1 72 ? 0.275 9.060 2.231 1.00 61.12 72 ILE A O 7
ATOM 9380 N N . VAL A 1 73 ? -1.101 9.221 3.997 1.00 70.45 73 VAL A N 7
ATOM 9381 C CA . VAL A 1 73 ? -0.026 9.382 4.960 1.00 53.43 73 VAL A CA 7
ATOM 9382 C C . VAL A 1 73 ? 0.329 8.042 5.598 1.00 71.25 73 VAL A C 7
ATOM 9383 O O . VAL A 1 73 ? -0.548 7.203 5.812 1.00 32.44 73 VAL A O 7
ATOM 9396 N N . PRO A 1 74 ? 1.615 7.827 5.920 1.00 20.52 74 PRO A N 7
ATOM 9397 C CA . PRO A 1 74 ? 2.094 6.556 6.480 1.00 54.34 74 PRO A CA 7
ATOM 9398 C C . PRO A 1 74 ? 1.640 6.346 7.922 1.00 32.32 74 PRO A C 7
ATOM 9399 O O . PRO A 1 74 ? 1.831 5.277 8.495 1.00 52.34 74 PRO A O 7
ATOM 9410 N N . THR A 1 75 ? 1.036 7.376 8.495 1.00 31.41 75 THR A N 7
ATOM 9411 C CA . THR A 1 75 ? 0.577 7.327 9.872 1.00 51.54 75 THR A CA 7
ATOM 9412 C C . THR A 1 75 ? -0.908 6.956 9.932 1.00 52.23 75 THR A C 7
ATOM 9413 O O . THR A 1 75 ? -1.520 6.935 11.002 1.00 23.12 75 THR A O 7
ATOM 9424 N N . SER A 1 76 ? -1.479 6.647 8.774 1.00 24.31 76 SER A N 7
ATOM 9425 C CA . SER A 1 76 ? -2.875 6.252 8.692 1.00 21.41 76 SER A CA 7
ATOM 9426 C C . SER A 1 76 ? -2.987 4.731 8.775 1.00 45.52 76 SER A C 7
ATOM 9427 O O . SER A 1 76 ? -1.989 4.017 8.639 1.00 54.11 76 SER A O 7
ATOM 9435 N N . ASP A 1 77 ? -4.196 4.242 9.001 1.00 51.20 77 ASP A N 7
ATOM 9436 C CA . ASP A 1 77 ? -4.433 2.810 9.121 1.00 44.13 77 ASP A CA 7
ATOM 9437 C C . ASP A 1 77 ? -4.948 2.246 7.805 1.00 14.30 77 ASP A C 7
ATOM 9438 O O . ASP A 1 77 ? -6.048 2.573 7.368 1.00 41.30 77 ASP A O 7
ATOM 9447 N N . ILE A 1 78 ? -4.138 1.415 7.169 1.00 34.25 78 ILE A N 7
ATOM 9448 C CA . ILE A 1 78 ? -4.506 0.821 5.895 1.00 64.22 78 ILE A CA 7
ATOM 9449 C C . ILE A 1 78 ? -4.622 -0.692 6.027 1.00 63.22 78 ILE A C 7
ATOM 9450 O O . ILE A 1 78 ? -3.663 -1.370 6.408 1.00 3.14 78 ILE A O 7
ATOM 9466 N N . GLN A 1 79 ? -5.798 -1.216 5.727 1.00 15.41 79 GLN A N 7
ATOM 9467 C CA . GLN A 1 79 ? -6.029 -2.649 5.782 1.00 64.43 79 GLN A CA 7
ATOM 9468 C C . GLN A 1 79 ? -6.347 -3.186 4.395 1.00 40.13 79 GLN A C 7
ATOM 9469 O O . GLN A 1 79 ? -7.002 -2.517 3.595 1.00 51.20 79 GLN A O 7
ATOM 9483 N N . LEU A 1 80 ? -5.878 -4.390 4.117 1.00 51.23 80 LEU A N 7
ATOM 9484 C CA . LEU A 1 80 ? -6.173 -5.051 2.859 1.00 32.20 80 LEU A CA 7
ATOM 9485 C C . LEU A 1 80 ? -7.203 -6.143 3.086 1.00 12.45 80 LEU A C 7
ATOM 9486 O O . LEU A 1 80 ? -6.867 -7.251 3.510 1.00 51.14 80 LEU A O 7
ATOM 9502 N N . GLU A 1 81 ? -8.458 -5.819 2.836 1.00 54.13 81 GLU A N 7
ATOM 9503 C CA . GLU A 1 81 ? -9.532 -6.780 3.008 1.00 61.04 81 GLU A CA 7
ATOM 9504 C C . GLU A 1 81 ? -9.636 -7.662 1.773 1.00 13.35 81 GLU A C 7
ATOM 9505 O O . GLU A 1 81 ? -9.997 -7.193 0.692 1.00 45.11 81 GLU A O 7
ATOM 9517 N N . VAL A 1 82 ? -9.292 -8.932 1.934 1.00 10.32 82 VAL A N 7
ATOM 9518 C CA . VAL A 1 82 ? -9.349 -9.879 0.835 1.00 44.40 82 VAL A CA 7
ATOM 9519 C C . VAL A 1 82 ? -10.796 -10.164 0.461 1.00 74.23 82 VAL A C 7
ATOM 9520 O O . VAL A 1 82 ? -11.522 -10.838 1.196 1.00 3.03 82 VAL A O 7
ATOM 9533 N N . SER A 1 83 ? -11.209 -9.622 -0.673 1.00 61.30 83 SER A N 7
ATOM 9534 C CA . SER A 1 83 ? -12.567 -9.789 -1.155 1.00 35.22 83 SER A CA 7
ATOM 9535 C C . SER A 1 83 ? -12.768 -11.201 -1.699 1.00 60.55 83 SER A C 7
ATOM 9536 O O . SER A 1 83 ? -11.842 -11.805 -2.248 1.00 13.53 83 SER A O 7
ATOM 9544 N N . SER A 1 84 ? -13.969 -11.725 -1.522 1.00 52.22 84 SER A N 7
ATOM 9545 C CA . SER A 1 84 ? -14.323 -13.032 -2.043 1.00 60.30 84 SER A CA 7
ATOM 9546 C C . SER A 1 84 ? -15.469 -12.896 -3.037 1.00 0.42 84 SER A C 7
ATOM 9547 O O . SER A 1 84 ? -15.271 -13.218 -4.225 1.00 37.68 84 SER A O 7
ATOM 9556 N N . MET A 1 1 ? 9.566 28.436 -4.802 1.00 60.11 1 MET A N 8
ATOM 9557 C CA . MET A 1 1 ? 10.628 27.466 -5.147 1.00 33.10 1 MET A CA 8
ATOM 9558 C C . MET A 1 1 ? 11.699 27.453 -4.071 1.00 51.51 1 MET A C 8
ATOM 9559 O O . MET A 1 1 ? 12.525 28.363 -3.990 1.00 41.05 1 MET A O 8
ATOM 9575 N N . GLY A 1 2 ? 11.679 26.423 -3.245 1.00 42.23 2 GLY A N 8
ATOM 9576 C CA . GLY A 1 2 ? 12.646 26.319 -2.179 1.00 0.51 2 GLY A CA 8
ATOM 9577 C C . GLY A 1 2 ? 12.318 25.212 -1.208 1.00 5.50 2 GLY A C 8
ATOM 9578 O O . GLY A 1 2 ? 11.455 25.369 -0.347 1.00 42.54 2 GLY A O 8
ATOM 9582 N N . HIS A 1 3 ? 12.998 24.088 -1.355 1.00 3.23 3 HIS A N 8
ATOM 9583 C CA . HIS A 1 3 ? 12.815 22.957 -0.455 1.00 31.41 3 HIS A CA 8
ATOM 9584 C C . HIS A 1 3 ? 14.152 22.269 -0.202 1.00 61.12 3 HIS A C 8
ATOM 9585 O O . HIS A 1 3 ? 14.266 21.044 -0.268 1.00 73.45 3 HIS A O 8
ATOM 9600 N N . HIS A 1 4 ? 15.170 23.090 0.060 1.00 51.35 4 HIS A N 8
ATOM 9601 C CA . HIS A 1 4 ? 16.512 22.621 0.420 1.00 2.54 4 HIS A CA 8
ATOM 9602 C C . HIS A 1 4 ? 17.184 21.886 -0.731 1.00 4.03 4 HIS A C 8
ATOM 9603 O O . HIS A 1 4 ? 18.232 21.275 -0.546 1.00 1.44 4 HIS A O 8
ATOM 9618 N N . HIS A 1 5 ? 16.581 21.953 -1.918 1.00 14.35 5 HIS A N 8
ATOM 9619 C CA . HIS A 1 5 ? 17.096 21.262 -3.103 1.00 21.11 5 HIS A CA 8
ATOM 9620 C C . HIS A 1 5 ? 17.035 19.736 -2.917 1.00 45.35 5 HIS A C 8
ATOM 9621 O O . HIS A 1 5 ? 17.612 18.979 -3.695 1.00 3.04 5 HIS A O 8
ATOM 9636 N N . HIS A 1 6 ? 16.314 19.284 -1.893 1.00 73.40 6 HIS A N 8
ATOM 9637 C CA . HIS A 1 6 ? 16.190 17.853 -1.623 1.00 23.11 6 HIS A CA 8
ATOM 9638 C C . HIS A 1 6 ? 14.732 17.442 -1.555 1.00 14.53 6 HIS A C 8
ATOM 9639 O O . HIS A 1 6 ? 13.856 18.269 -1.307 1.00 64.13 6 HIS A O 8
ATOM 9654 N N . HIS A 1 7 ? 14.478 16.167 -1.804 1.00 24.54 7 HIS A N 8
ATOM 9655 C CA . HIS A 1 7 ? 13.151 15.595 -1.630 1.00 12.42 7 HIS A CA 8
ATOM 9656 C C . HIS A 1 7 ? 13.243 14.073 -1.612 1.00 50.44 7 HIS A C 8
ATOM 9657 O O . HIS A 1 7 ? 13.759 13.461 -2.548 1.00 33.32 7 HIS A O 8
ATOM 9672 N N . HIS A 1 8 ? 12.774 13.464 -0.536 1.00 75.51 8 HIS A N 8
ATOM 9673 C CA . HIS A 1 8 ? 12.779 12.011 -0.429 1.00 14.13 8 HIS A CA 8
ATOM 9674 C C . HIS A 1 8 ? 11.471 11.448 -0.965 1.00 60.31 8 HIS A C 8
ATOM 9675 O O . HIS A 1 8 ? 10.520 11.227 -0.214 1.00 13.50 8 HIS A O 8
ATOM 9690 N N . SER A 1 9 ? 11.418 11.243 -2.270 1.00 24.42 9 SER A N 8
ATOM 9691 C CA . SER A 1 9 ? 10.204 10.793 -2.924 1.00 0.01 9 SER A CA 8
ATOM 9692 C C . SER A 1 9 ? 10.027 9.276 -2.813 1.00 73.45 9 SER A C 8
ATOM 9693 O O . SER A 1 9 ? 10.073 8.551 -3.807 1.00 74.12 9 SER A O 8
ATOM 9701 N N . HIS A 1 10 ? 9.850 8.804 -1.585 1.00 51.02 10 HIS A N 8
ATOM 9702 C CA . HIS A 1 10 ? 9.531 7.408 -1.326 1.00 31.14 10 HIS A CA 8
ATOM 9703 C C . HIS A 1 10 ? 8.883 7.300 0.048 1.00 32.35 10 HIS A C 8
ATOM 9704 O O . HIS A 1 10 ? 9.261 8.027 0.970 1.00 63.13 10 HIS A O 8
ATOM 9719 N N . MET A 1 11 ? 7.910 6.418 0.183 1.00 2.54 11 MET A N 8
ATOM 9720 C CA . MET A 1 11 ? 7.201 6.268 1.444 1.00 41.41 11 MET A CA 8
ATOM 9721 C C . MET A 1 11 ? 6.726 4.832 1.617 1.00 11.33 11 MET A C 8
ATOM 9722 O O . MET A 1 11 ? 6.064 4.279 0.739 1.00 42.31 11 MET A O 8
ATOM 9736 N N . LYS A 1 12 ? 7.096 4.225 2.736 1.00 60.43 12 LYS A N 8
ATOM 9737 C CA . LYS A 1 12 ? 6.661 2.873 3.049 1.00 21.32 12 LYS A CA 8
ATOM 9738 C C . LYS A 1 12 ? 5.406 2.918 3.900 1.00 25.31 12 LYS A C 8
ATOM 9739 O O . LYS A 1 12 ? 5.458 3.326 5.060 1.00 61.24 12 LYS A O 8
ATOM 9758 N N . PHE A 1 13 ? 4.282 2.523 3.334 1.00 44.01 13 PHE A N 8
ATOM 9759 C CA . PHE A 1 13 ? 3.061 2.425 4.113 1.00 23.15 13 PHE A CA 8
ATOM 9760 C C . PHE A 1 13 ? 2.795 0.969 4.457 1.00 14.42 13 PHE A C 8
ATOM 9761 O O . PHE A 1 13 ? 3.003 0.077 3.629 1.00 60.33 13 PHE A O 8
ATOM 9778 N N . LEU A 1 14 ? 2.378 0.730 5.691 1.00 62.01 14 LEU A N 8
ATOM 9779 C CA . LEU A 1 14 ? 2.147 -0.622 6.167 1.00 11.03 14 LEU A CA 8
ATOM 9780 C C . LEU A 1 14 ? 0.852 -1.172 5.584 1.00 15.33 14 LEU A C 8
ATOM 9781 O O . LEU A 1 14 ? -0.240 -0.848 6.051 1.00 45.45 14 LEU A O 8
ATOM 9797 N N . VAL A 1 15 ? 0.984 -1.986 4.553 1.00 22.33 15 VAL A N 8
ATOM 9798 C CA . VAL A 1 15 ? -0.165 -2.604 3.919 1.00 64.12 15 VAL A CA 8
ATOM 9799 C C . VAL A 1 15 ? -0.634 -3.787 4.749 1.00 4.14 15 VAL A C 8
ATOM 9800 O O . VAL A 1 15 ? -0.074 -4.884 4.657 1.00 52.40 15 VAL A O 8
ATOM 9813 N N . GLU A 1 16 ? -1.636 -3.559 5.579 1.00 13.13 16 GLU A N 8
ATOM 9814 C CA . GLU A 1 16 ? -2.153 -4.605 6.436 1.00 45.21 16 GLU A CA 8
ATOM 9815 C C . GLU A 1 16 ? -3.296 -5.347 5.761 1.00 62.12 16 GLU A C 8
ATOM 9816 O O . GLU A 1 16 ? -4.390 -4.812 5.585 1.00 35.55 16 GLU A O 8
ATOM 9828 N N . ASN A 1 17 ? -3.021 -6.574 5.362 1.00 14.41 17 ASN A N 8
ATOM 9829 C CA . ASN A 1 17 ? -4.020 -7.427 4.742 1.00 64.53 17 ASN A CA 8
ATOM 9830 C C . ASN A 1 17 ? -4.825 -8.134 5.821 1.00 72.45 17 ASN A C 8
ATOM 9831 O O . ASN A 1 17 ? -4.258 -8.637 6.793 1.00 64.40 17 ASN A O 8
ATOM 9842 N N . LEU A 1 18 ? -6.139 -8.166 5.652 1.00 34.24 18 LEU A N 8
ATOM 9843 C CA . LEU A 1 18 ? -7.016 -8.848 6.592 1.00 41.31 18 LEU A CA 8
ATOM 9844 C C . LEU A 1 18 ? -6.732 -10.348 6.575 1.00 75.43 18 LEU A C 8
ATOM 9845 O O . LEU A 1 18 ? -6.909 -11.040 7.580 1.00 64.43 18 LEU A O 8
ATOM 9861 N N . ASN A 1 19 ? -6.280 -10.841 5.428 1.00 35.35 19 ASN A N 8
ATOM 9862 C CA . ASN A 1 19 ? -5.906 -12.240 5.288 1.00 73.21 19 ASN A CA 8
ATOM 9863 C C . ASN A 1 19 ? -4.565 -12.334 4.568 1.00 51.44 19 ASN A C 8
ATOM 9864 O O . ASN A 1 19 ? -4.499 -12.632 3.375 1.00 43.04 19 ASN A O 8
ATOM 9875 N N . GLY A 1 20 ? -3.504 -12.027 5.295 1.00 42.32 20 GLY A N 8
ATOM 9876 C CA . GLY A 1 20 ? -2.175 -12.035 4.719 1.00 50.41 20 GLY A CA 8
ATOM 9877 C C . GLY A 1 20 ? -1.135 -11.565 5.711 1.00 11.23 20 GLY A C 8
ATOM 9878 O O . GLY A 1 20 ? -1.052 -12.091 6.819 1.00 12.43 20 GLY A O 8
ATOM 9882 N N . SER A 1 21 ? -0.355 -10.564 5.331 1.00 14.54 21 SER A N 8
ATOM 9883 C CA . SER A 1 21 ? 0.692 -10.048 6.194 1.00 51.12 21 SER A CA 8
ATOM 9884 C C . SER A 1 21 ? 0.788 -8.532 6.050 1.00 43.11 21 SER A C 8
ATOM 9885 O O . SER A 1 21 ? 0.543 -7.991 4.973 1.00 43.45 21 SER A O 8
ATOM 9893 N N . SER A 1 22 ? 1.119 -7.852 7.139 1.00 63.22 22 SER A N 8
ATOM 9894 C CA . SER A 1 22 ? 1.295 -6.407 7.115 1.00 71.14 22 SER A CA 8
ATOM 9895 C C . SER A 1 22 ? 2.673 -6.067 6.552 1.00 45.42 22 SER A C 8
ATOM 9896 O O . SER A 1 22 ? 3.687 -6.207 7.238 1.00 44.13 22 SER A O 8
ATOM 9904 N N . PHE A 1 23 ? 2.707 -5.634 5.301 1.00 31.31 23 PHE A N 8
ATOM 9905 C CA . PHE A 1 23 ? 3.962 -5.446 4.586 1.00 75.31 23 PHE A CA 8
ATOM 9906 C C . PHE A 1 23 ? 4.233 -3.969 4.309 1.00 44.14 23 PHE A C 8
ATOM 9907 O O . PHE A 1 23 ? 3.345 -3.240 3.869 1.00 31.31 23 PHE A O 8
ATOM 9924 N N . GLU A 1 24 ? 5.458 -3.533 4.580 1.00 22.22 24 GLU A N 8
ATOM 9925 C CA . GLU A 1 24 ? 5.882 -2.180 4.244 1.00 74.04 24 GLU A CA 8
ATOM 9926 C C . GLU A 1 24 ? 6.152 -2.072 2.753 1.00 41.43 24 GLU A C 8
ATOM 9927 O O . GLU A 1 24 ? 7.163 -2.577 2.261 1.00 52.30 24 GLU A O 8
ATOM 9939 N N . LEU A 1 25 ? 5.256 -1.426 2.032 1.00 74.52 25 LEU A N 8
ATOM 9940 C CA . LEU A 1 25 ? 5.444 -1.241 0.606 1.00 0.34 25 LEU A CA 8
ATOM 9941 C C . LEU A 1 25 ? 5.986 0.158 0.340 1.00 61.54 25 LEU A C 8
ATOM 9942 O O . LEU A 1 25 ? 5.293 1.153 0.554 1.00 44.21 25 LEU A O 8
ATOM 9958 N N . GLU A 1 26 ? 7.239 0.224 -0.089 1.00 35.42 26 GLU A N 8
ATOM 9959 C CA . GLU A 1 26 ? 7.859 1.493 -0.428 1.00 4.22 26 GLU A CA 8
ATOM 9960 C C . GLU A 1 26 ? 7.395 1.944 -1.803 1.00 0.10 26 GLU A C 8
ATOM 9961 O O . GLU A 1 26 ? 7.781 1.364 -2.824 1.00 44.42 26 GLU A O 8
ATOM 9973 N N . VAL A 1 27 ? 6.540 2.949 -1.825 1.00 13.40 27 VAL A N 8
ATOM 9974 C CA . VAL A 1 27 ? 6.026 3.477 -3.078 1.00 33.23 27 VAL A CA 8
ATOM 9975 C C . VAL A 1 27 ? 6.504 4.902 -3.309 1.00 35.11 27 VAL A C 8
ATOM 9976 O O . VAL A 1 27 ? 7.081 5.534 -2.418 1.00 35.32 27 VAL A O 8
ATOM 9989 N N . ASP A 1 28 ? 6.273 5.389 -4.511 1.00 11.14 28 ASP A N 8
ATOM 9990 C CA . ASP A 1 28 ? 6.577 6.760 -4.863 1.00 62.13 28 ASP A CA 8
ATOM 9991 C C . ASP A 1 28 ? 5.297 7.573 -4.711 1.00 40.14 28 ASP A C 8
ATOM 9992 O O . ASP A 1 28 ? 4.204 7.029 -4.850 1.00 32.41 28 ASP A O 8
ATOM 10001 N N . TYR A 1 29 ? 5.416 8.855 -4.421 1.00 75.25 29 TYR A N 8
ATOM 10002 C CA . TYR A 1 29 ? 4.244 9.721 -4.354 1.00 61.24 29 TYR A CA 8
ATOM 10003 C C . TYR A 1 29 ? 3.632 9.878 -5.742 1.00 63.24 29 TYR A C 8
ATOM 10004 O O . TYR A 1 29 ? 2.481 10.287 -5.895 1.00 15.23 29 TYR A O 8
ATOM 10022 N N . ARG A 1 30 ? 4.430 9.526 -6.736 1.00 40.52 30 ARG A N 8
ATOM 10023 C CA . ARG A 1 30 ? 4.010 9.501 -8.129 1.00 12.54 30 ARG A CA 8
ATOM 10024 C C . ARG A 1 30 ? 3.163 8.257 -8.433 1.00 63.30 30 ARG A C 8
ATOM 10025 O O . ARG A 1 30 ? 2.425 8.228 -9.422 1.00 72.43 30 ARG A O 8
ATOM 10046 N N . ASP A 1 31 ? 3.260 7.242 -7.574 1.00 71.24 31 ASP A N 8
ATOM 10047 C CA . ASP A 1 31 ? 2.489 6.009 -7.754 1.00 30.54 31 ASP A CA 8
ATOM 10048 C C . ASP A 1 31 ? 1.009 6.254 -7.489 1.00 72.02 31 ASP A C 8
ATOM 10049 O O . ASP A 1 31 ? 0.638 6.966 -6.551 1.00 44.30 31 ASP A O 8
ATOM 10058 N N . THR A 1 32 ? 0.163 5.672 -8.324 1.00 11.30 32 THR A N 8
ATOM 10059 C CA . THR A 1 32 ? -1.272 5.759 -8.133 1.00 53.03 32 THR A CA 8
ATOM 10060 C C . THR A 1 32 ? -1.788 4.484 -7.484 1.00 2.10 32 THR A C 8
ATOM 10061 O O . THR A 1 32 ? -1.055 3.495 -7.375 1.00 53.12 32 THR A O 8
ATOM 10072 N N . LEU A 1 33 ? -3.045 4.502 -7.058 1.00 44.30 33 LEU A N 8
ATOM 10073 C CA . LEU A 1 33 ? -3.654 3.337 -6.435 1.00 54.10 33 LEU A CA 8
ATOM 10074 C C . LEU A 1 33 ? -3.693 2.159 -7.404 1.00 34.25 33 LEU A C 8
ATOM 10075 O O . LEU A 1 33 ? -3.546 1.012 -6.997 1.00 41.43 33 LEU A O 8
ATOM 10091 N N . LEU A 1 34 ? -3.874 2.446 -8.688 1.00 75.14 34 LEU A N 8
ATOM 10092 C CA . LEU A 1 34 ? -3.879 1.401 -9.705 1.00 72.40 34 LEU A CA 8
ATOM 10093 C C . LEU A 1 34 ? -2.511 0.732 -9.791 1.00 30.13 34 LEU A C 8
ATOM 10094 O O . LEU A 1 34 ? -2.411 -0.496 -9.807 1.00 3.22 34 LEU A O 8
ATOM 10110 N N . VAL A 1 35 ? -1.465 1.548 -9.818 1.00 61.43 35 VAL A N 8
ATOM 10111 C CA . VAL A 1 35 ? -0.106 1.043 -9.968 1.00 62.44 35 VAL A CA 8
ATOM 10112 C C . VAL A 1 35 ? 0.340 0.275 -8.725 1.00 14.15 35 VAL A C 8
ATOM 10113 O O . VAL A 1 35 ? 0.949 -0.790 -8.828 1.00 3.13 35 VAL A O 8
ATOM 10126 N N . VAL A 1 36 ? 0.023 0.804 -7.547 1.00 24.31 36 VAL A N 8
ATOM 10127 C CA . VAL A 1 36 ? 0.418 0.150 -6.306 1.00 33.23 36 VAL A CA 8
ATOM 10128 C C . VAL A 1 36 ? -0.315 -1.182 -6.137 1.00 11.43 36 VAL A C 8
ATOM 10129 O O . VAL A 1 36 ? 0.248 -2.137 -5.608 1.00 21.21 36 VAL A O 8
ATOM 10142 N N . LYS A 1 37 ? -1.554 -1.261 -6.622 1.00 73.12 37 LYS A N 8
ATOM 10143 C CA . LYS A 1 37 ? -2.323 -2.506 -6.562 1.00 53.22 37 LYS A CA 8
ATOM 10144 C C . LYS A 1 37 ? -1.649 -3.610 -7.375 1.00 61.43 37 LYS A C 8
ATOM 10145 O O . LYS A 1 37 ? -1.758 -4.794 -7.051 1.00 2.14 37 LYS A O 8
ATOM 10164 N N . GLN A 1 38 ? -0.938 -3.220 -8.425 1.00 4.31 38 GLN A N 8
ATOM 10165 C CA . GLN A 1 38 ? -0.185 -4.177 -9.229 1.00 33.20 38 GLN A CA 8
ATOM 10166 C C . GLN A 1 38 ? 1.035 -4.664 -8.453 1.00 13.23 38 GLN A C 8
ATOM 10167 O O . GLN A 1 38 ? 1.505 -5.784 -8.649 1.00 3.15 38 GLN A O 8
ATOM 10181 N N . LYS A 1 39 ? 1.522 -3.816 -7.553 1.00 71.44 39 LYS A N 8
ATOM 10182 C CA . LYS A 1 39 ? 2.711 -4.106 -6.760 1.00 42.14 39 LYS A CA 8
ATOM 10183 C C . LYS A 1 39 ? 2.348 -4.854 -5.476 1.00 60.35 39 LYS A C 8
ATOM 10184 O O . LYS A 1 39 ? 3.188 -5.524 -4.873 1.00 2.24 39 LYS A O 8
ATOM 10203 N N . ILE A 1 40 ? 1.098 -4.725 -5.055 1.00 52.51 40 ILE A N 8
ATOM 10204 C CA . ILE A 1 40 ? 0.604 -5.424 -3.871 1.00 53.20 40 ILE A CA 8
ATOM 10205 C C . ILE A 1 40 ? 0.301 -6.885 -4.205 1.00 32.35 40 ILE A C 8
ATOM 10206 O O . ILE A 1 40 ? 0.413 -7.770 -3.351 1.00 61.43 40 ILE A O 8
ATOM 10222 N N . GLU A 1 41 ? -0.037 -7.113 -5.470 1.00 10.04 41 GLU A N 8
ATOM 10223 C CA . GLU A 1 41 ? -0.517 -8.405 -5.957 1.00 55.11 41 GLU A CA 8
ATOM 10224 C C . GLU A 1 41 ? 0.400 -9.562 -5.548 1.00 3.24 41 GLU A C 8
ATOM 10225 O O . GLU A 1 41 ? -0.049 -10.516 -4.909 1.00 40.51 41 GLU A O 8
ATOM 10237 N N . ARG A 1 42 ? 1.679 -9.466 -5.893 1.00 4.55 42 ARG A N 8
ATOM 10238 C CA . ARG A 1 42 ? 2.633 -10.540 -5.622 1.00 21.13 42 ARG A CA 8
ATOM 10239 C C . ARG A 1 42 ? 2.823 -10.761 -4.123 1.00 31.02 42 ARG A C 8
ATOM 10240 O O . ARG A 1 42 ? 2.686 -11.877 -3.625 1.00 1.41 42 ARG A O 8
ATOM 10261 N N . SER A 1 43 ? 3.127 -9.682 -3.413 1.00 12.10 43 SER A N 8
ATOM 10262 C CA . SER A 1 43 ? 3.519 -9.766 -2.012 1.00 72.52 43 SER A CA 8
ATOM 10263 C C . SER A 1 43 ? 2.368 -10.233 -1.123 1.00 20.51 43 SER A C 8
ATOM 10264 O O . SER A 1 43 ? 2.579 -10.991 -0.177 1.00 21.44 43 SER A O 8
ATOM 10272 N N . GLN A 1 44 ? 1.154 -9.799 -1.432 1.00 12.03 44 GLN A N 8
ATOM 10273 C CA . GLN A 1 44 ? -0.006 -10.204 -0.649 1.00 11.34 44 GLN A CA 8
ATOM 10274 C C . GLN A 1 44 ? -0.614 -11.484 -1.204 1.00 60.12 44 GLN A C 8
ATOM 10275 O O . GLN A 1 44 ? -1.539 -12.049 -0.616 1.00 71.13 44 GLN A O 8
ATOM 10289 N N . HIS A 1 45 ? -0.082 -11.928 -2.345 1.00 4.11 45 HIS A N 8
ATOM 10290 C CA . HIS A 1 45 ? -0.485 -13.187 -2.980 1.00 60.23 45 HIS A CA 8
ATOM 10291 C C . HIS A 1 45 ? -1.933 -13.128 -3.455 1.00 14.21 45 HIS A C 8
ATOM 10292 O O . HIS A 1 45 ? -2.565 -14.159 -3.683 1.00 42.15 45 HIS A O 8
ATOM 10307 N N . ILE A 1 46 ? -2.453 -11.920 -3.630 1.00 24.10 46 ILE A N 8
ATOM 10308 C CA . ILE A 1 46 ? -3.846 -11.740 -4.009 1.00 71.33 46 ILE A CA 8
ATOM 10309 C C . ILE A 1 46 ? -3.967 -10.887 -5.270 1.00 32.20 46 ILE A C 8
ATOM 10310 O O . ILE A 1 46 ? -3.295 -9.864 -5.406 1.00 73.45 46 ILE A O 8
ATOM 10326 N N . PRO A 1 47 ? -4.804 -11.329 -6.224 1.00 1.12 47 PRO A N 8
ATOM 10327 C CA . PRO A 1 47 ? -5.065 -10.595 -7.467 1.00 31.11 47 PRO A CA 8
ATOM 10328 C C . PRO A 1 47 ? -5.571 -9.174 -7.215 1.00 74.32 47 PRO A C 8
ATOM 10329 O O . PRO A 1 47 ? -5.951 -8.821 -6.096 1.00 74.52 47 PRO A O 8
ATOM 10340 N N . VAL A 1 48 ? -5.594 -8.375 -8.271 1.00 22.22 48 VAL A N 8
ATOM 10341 C CA . VAL A 1 48 ? -5.902 -6.951 -8.168 1.00 4.02 48 VAL A CA 8
ATOM 10342 C C . VAL A 1 48 ? -7.295 -6.702 -7.584 1.00 2.42 48 VAL A C 8
ATOM 10343 O O . VAL A 1 48 ? -7.448 -5.911 -6.652 1.00 64.42 48 VAL A O 8
ATOM 10356 N N . SER A 1 49 ? -8.302 -7.382 -8.115 1.00 65.52 49 SER A N 8
ATOM 10357 C CA . SER A 1 49 ? -9.680 -7.172 -7.674 1.00 71.21 49 SER A CA 8
ATOM 10358 C C . SER A 1 49 ? -9.941 -7.785 -6.299 1.00 3.35 49 SER A C 8
ATOM 10359 O O . SER A 1 49 ? -10.931 -7.466 -5.641 1.00 10.34 49 SER A O 8
ATOM 10367 N N . LYS A 1 50 ? -9.036 -8.647 -5.859 1.00 32.43 50 LYS A N 8
ATOM 10368 C CA . LYS A 1 50 ? -9.139 -9.253 -4.540 1.00 30.23 50 LYS A CA 8
ATOM 10369 C C . LYS A 1 50 ? -8.661 -8.257 -3.485 1.00 13.33 50 LYS A C 8
ATOM 10370 O O . LYS A 1 50 ? -8.918 -8.415 -2.289 1.00 34.41 50 LYS A O 8
ATOM 10389 N N . GLN A 1 51 ? -7.975 -7.219 -3.956 1.00 15.22 51 GLN A N 8
ATOM 10390 C CA . GLN A 1 51 ? -7.458 -6.167 -3.095 1.00 3.14 51 GLN A CA 8
ATOM 10391 C C . GLN A 1 51 ? -8.475 -5.041 -2.951 1.00 12.23 51 GLN A C 8
ATOM 10392 O O . GLN A 1 51 ? -8.527 -4.131 -3.785 1.00 61.22 51 GLN A O 8
ATOM 10406 N N . THR A 1 52 ? -9.295 -5.110 -1.921 1.00 45.31 52 THR A N 8
ATOM 10407 C CA . THR A 1 52 ? -10.211 -4.030 -1.620 1.00 31.31 52 THR A CA 8
ATOM 10408 C C . THR A 1 52 ? -9.498 -2.981 -0.769 1.00 12.42 52 THR A C 8
ATOM 10409 O O . THR A 1 52 ? -8.976 -3.293 0.302 1.00 52.45 52 THR A O 8
ATOM 10420 N N . LEU A 1 53 ? -9.452 -1.749 -1.262 1.00 53.11 53 LEU A N 8
ATOM 10421 C CA . LEU A 1 53 ? -8.728 -0.679 -0.589 1.00 4.50 53 LEU A CA 8
ATOM 10422 C C . LEU A 1 53 ? -9.590 -0.031 0.489 1.00 10.00 53 LEU A C 8
ATOM 10423 O O . LEU A 1 53 ? -10.671 0.477 0.201 1.00 24.21 53 LEU A O 8
ATOM 10439 N N . ILE A 1 54 ? -9.120 -0.068 1.730 1.00 14.01 54 ILE A N 8
ATOM 10440 C CA . ILE A 1 54 ? -9.810 0.598 2.827 1.00 25.01 54 ILE A CA 8
ATOM 10441 C C . ILE A 1 54 ? -8.870 1.571 3.534 1.00 52.33 54 ILE A C 8
ATOM 10442 O O . ILE A 1 54 ? -7.804 1.180 4.013 1.00 52.32 54 ILE A O 8
ATOM 10458 N N . VAL A 1 55 ? -9.263 2.837 3.581 1.00 43.20 55 VAL A N 8
ATOM 10459 C CA . VAL A 1 55 ? -8.504 3.844 4.303 1.00 14.23 55 VAL A CA 8
ATOM 10460 C C . VAL A 1 55 ? -9.412 4.572 5.292 1.00 32.44 55 VAL A C 8
ATOM 10461 O O . VAL A 1 55 ? -10.459 5.105 4.916 1.00 45.23 55 VAL A O 8
ATOM 10474 N N . ASP A 1 56 ? -9.031 4.536 6.566 1.00 73.13 56 ASP A N 8
ATOM 10475 C CA . ASP A 1 56 ? -9.806 5.160 7.646 1.00 62.31 56 ASP A CA 8
ATOM 10476 C C . ASP A 1 56 ? -11.165 4.488 7.803 1.00 13.14 56 ASP A C 8
ATOM 10477 O O . ASP A 1 56 ? -12.079 5.043 8.411 1.00 51.43 56 ASP A O 8
ATOM 10486 N N . GLY A 1 57 ? -11.288 3.285 7.262 1.00 61.02 57 GLY A N 8
ATOM 10487 C CA . GLY A 1 57 ? -12.552 2.581 7.300 1.00 60.21 57 GLY A CA 8
ATOM 10488 C C . GLY A 1 57 ? -13.396 2.850 6.067 1.00 3.52 57 GLY A C 8
ATOM 10489 O O . GLY A 1 57 ? -14.485 2.301 5.918 1.00 50.23 57 GLY A O 8
ATOM 10493 N N . ILE A 1 58 ? -12.892 3.696 5.179 1.00 40.20 58 ILE A N 8
ATOM 10494 C CA . ILE A 1 58 ? -13.602 4.037 3.956 1.00 63.42 58 ILE A CA 8
ATOM 10495 C C . ILE A 1 58 ? -13.071 3.213 2.790 1.00 33.33 58 ILE A C 8
ATOM 10496 O O . ILE A 1 58 ? -11.862 3.154 2.562 1.00 42.31 58 ILE A O 8
ATOM 10512 N N . VAL A 1 59 ? -13.974 2.571 2.067 1.00 53.44 59 VAL A N 8
ATOM 10513 C CA . VAL A 1 59 ? -13.592 1.754 0.927 1.00 42.35 59 VAL A CA 8
ATOM 10514 C C . VAL A 1 59 ? -13.323 2.628 -0.296 1.00 75.11 59 VAL A C 8
ATOM 10515 O O . VAL A 1 59 ? -14.135 3.481 -0.664 1.00 53.03 59 VAL A O 8
ATOM 10528 N N . ILE A 1 60 ? -12.165 2.426 -0.904 1.00 33.25 60 ILE A N 8
ATOM 10529 C CA . ILE A 1 60 ? -11.774 3.176 -2.085 1.00 61.11 60 ILE A CA 8
ATOM 10530 C C . ILE A 1 60 ? -11.731 2.259 -3.300 1.00 41.21 60 ILE A C 8
ATOM 10531 O O . ILE A 1 60 ? -11.035 1.241 -3.299 1.00 12.12 60 ILE A O 8
ATOM 10547 N N . LEU A 1 61 ? -12.485 2.616 -4.327 1.00 54.55 61 LEU A N 8
ATOM 10548 C CA . LEU A 1 61 ? -12.533 1.828 -5.550 1.00 72.43 61 LEU A CA 8
ATOM 10549 C C . LEU A 1 61 ? -12.020 2.646 -6.728 1.00 2.41 61 LEU A C 8
ATOM 10550 O O . LEU A 1 61 ? -12.169 2.256 -7.884 1.00 3.53 61 LEU A O 8
ATOM 10566 N N . ARG A 1 62 ? -11.415 3.787 -6.424 1.00 72.22 62 ARG A N 8
ATOM 10567 C CA . ARG A 1 62 ? -10.884 4.666 -7.455 1.00 5.23 62 ARG A CA 8
ATOM 10568 C C . ARG A 1 62 ? -9.379 4.478 -7.580 1.00 42.33 62 ARG A C 8
ATOM 10569 O O . ARG A 1 62 ? -8.607 5.010 -6.786 1.00 32.42 62 ARG A O 8
ATOM 10590 N N . GLU A 1 63 ? -8.969 3.720 -8.581 1.00 61.13 63 GLU A N 8
ATOM 10591 C CA . GLU A 1 63 ? -7.564 3.372 -8.767 1.00 50.50 63 GLU A CA 8
ATOM 10592 C C . GLU A 1 63 ? -6.806 4.507 -9.453 1.00 54.45 63 GLU A C 8
ATOM 10593 O O . GLU A 1 63 ? -5.576 4.505 -9.523 1.00 3.13 63 GLU A O 8
ATOM 10605 N N . ASP A 1 64 ? -7.554 5.480 -9.950 1.00 0.20 64 ASP A N 8
ATOM 10606 C CA . ASP A 1 64 ? -6.978 6.620 -10.657 1.00 15.51 64 ASP A CA 8
ATOM 10607 C C . ASP A 1 64 ? -6.296 7.584 -9.688 1.00 33.14 64 ASP A C 8
ATOM 10608 O O . ASP A 1 64 ? -5.413 8.352 -10.074 1.00 75.33 64 ASP A O 8
ATOM 10617 N N . LEU A 1 65 ? -6.692 7.518 -8.424 1.00 70.32 65 LEU A N 8
ATOM 10618 C CA . LEU A 1 65 ? -6.172 8.422 -7.406 1.00 73.11 65 LEU A CA 8
ATOM 10619 C C . LEU A 1 65 ? -4.686 8.174 -7.142 1.00 65.22 65 LEU A C 8
ATOM 10620 O O . LEU A 1 65 ? -4.262 7.040 -6.919 1.00 54.00 65 LEU A O 8
ATOM 10636 N N . THR A 1 66 ? -3.904 9.242 -7.187 1.00 62.41 66 THR A N 8
ATOM 10637 C CA . THR A 1 66 ? -2.490 9.177 -6.854 1.00 13.23 66 THR A CA 8
ATOM 10638 C C . THR A 1 66 ? -2.312 9.279 -5.340 1.00 43.04 66 THR A C 8
ATOM 10639 O O . THR A 1 66 ? -3.058 10.007 -4.676 1.00 42.01 66 THR A O 8
ATOM 10650 N N . VAL A 1 67 ? -1.336 8.561 -4.790 1.00 43.12 67 VAL A N 8
ATOM 10651 C CA . VAL A 1 67 ? -1.129 8.555 -3.344 1.00 33.31 67 VAL A CA 8
ATOM 10652 C C . VAL A 1 67 ? -0.758 9.948 -2.827 1.00 53.24 67 VAL A C 8
ATOM 10653 O O . VAL A 1 67 ? -1.112 10.315 -1.706 1.00 71.53 67 VAL A O 8
ATOM 10666 N N . GLU A 1 68 ? -0.057 10.724 -3.652 1.00 23.23 68 GLU A N 8
ATOM 10667 C CA . GLU A 1 68 ? 0.289 12.096 -3.300 1.00 34.01 68 GLU A CA 8
ATOM 10668 C C . GLU A 1 68 ? -0.958 12.966 -3.302 1.00 64.21 68 GLU A C 8
ATOM 10669 O O . GLU A 1 68 ? -1.181 13.755 -2.387 1.00 71.15 68 GLU A O 8
ATOM 10681 N N . GLN A 1 69 ? -1.783 12.786 -4.325 1.00 41.03 69 GLN A N 8
ATOM 10682 C CA . GLN A 1 69 ? -3.007 13.561 -4.482 1.00 2.32 69 GLN A CA 8
ATOM 10683 C C . GLN A 1 69 ? -3.931 13.335 -3.292 1.00 55.22 69 GLN A C 8
ATOM 10684 O O . GLN A 1 69 ? -4.432 14.286 -2.697 1.00 51.42 69 GLN A O 8
ATOM 10698 N N . CYS A 1 70 ? -4.123 12.073 -2.928 1.00 11.32 70 CYS A N 8
ATOM 10699 C CA . CYS A 1 70 ? -5.023 11.720 -1.838 1.00 41.12 70 CYS A CA 8
ATOM 10700 C C . CYS A 1 70 ? -4.368 11.972 -0.477 1.00 5.40 70 CYS A C 8
ATOM 10701 O O . CYS A 1 70 ? -5.002 11.786 0.565 1.00 54.31 70 CYS A O 8
ATOM 10709 N N . GLN A 1 71 ? -3.100 12.393 -0.497 1.00 12.52 71 GLN A N 8
ATOM 10710 C CA . GLN A 1 71 ? -2.360 12.711 0.726 1.00 54.52 71 GLN A CA 8
ATOM 10711 C C . GLN A 1 71 ? -2.289 11.503 1.654 1.00 34.14 71 GLN A C 8
ATOM 10712 O O . GLN A 1 71 ? -2.639 11.589 2.835 1.00 15.23 71 GLN A O 8
ATOM 10726 N N . ILE A 1 72 ? -1.834 10.382 1.112 1.00 61.45 72 ILE A N 8
ATOM 10727 C CA . ILE A 1 72 ? -1.743 9.143 1.873 1.00 54.44 72 ILE A CA 8
ATOM 10728 C C . ILE A 1 72 ? -0.538 9.161 2.810 1.00 14.15 72 ILE A C 8
ATOM 10729 O O . ILE A 1 72 ? 0.588 9.434 2.388 1.00 73.31 72 ILE A O 8
ATOM 10745 N N . VAL A 1 73 ? -0.789 8.892 4.085 1.00 61.30 73 VAL A N 8
ATOM 10746 C CA . VAL A 1 73 ? 0.273 8.779 5.073 1.00 13.01 73 VAL A CA 8
ATOM 10747 C C . VAL A 1 73 ? 0.205 7.412 5.753 1.00 42.13 73 VAL A C 8
ATOM 10748 O O . VAL A 1 73 ? -0.876 6.843 5.909 1.00 35.24 73 VAL A O 8
ATOM 10761 N N . PRO A 1 74 ? 1.358 6.866 6.166 1.00 4.44 74 PRO A N 8
ATOM 10762 C CA . PRO A 1 74 ? 1.440 5.509 6.724 1.00 21.54 74 PRO A CA 8
ATOM 10763 C C . PRO A 1 74 ? 0.861 5.395 8.132 1.00 45.42 74 PRO A C 8
ATOM 10764 O O . PRO A 1 74 ? 0.817 4.307 8.706 1.00 45.23 74 PRO A O 8
ATOM 10775 N N . THR A 1 75 ? 0.418 6.512 8.689 1.00 63.21 75 THR A N 8
ATOM 10776 C CA . THR A 1 75 ? -0.141 6.515 10.032 1.00 74.35 75 THR A CA 8
ATOM 10777 C C . THR A 1 75 ? -1.658 6.329 9.987 1.00 73.35 75 THR A C 8
ATOM 10778 O O . THR A 1 75 ? -2.293 6.082 11.010 1.00 23.20 75 THR A O 8
ATOM 10789 N N . SER A 1 76 ? -2.233 6.433 8.791 1.00 71.45 76 SER A N 8
ATOM 10790 C CA . SER A 1 76 ? -3.668 6.267 8.618 1.00 12.42 76 SER A CA 8
ATOM 10791 C C . SER A 1 76 ? -4.048 4.789 8.680 1.00 41.32 76 SER A C 8
ATOM 10792 O O . SER A 1 76 ? -3.190 3.912 8.543 1.00 55.10 76 SER A O 8
ATOM 10800 N N . ASP A 1 77 ? -5.329 4.518 8.892 1.00 10.12 77 ASP A N 8
ATOM 10801 C CA . ASP A 1 77 ? -5.826 3.147 8.942 1.00 70.31 77 ASP A CA 8
ATOM 10802 C C . ASP A 1 77 ? -5.909 2.569 7.535 1.00 71.33 77 ASP A C 8
ATOM 10803 O O . ASP A 1 77 ? -6.856 2.845 6.797 1.00 42.40 77 ASP A O 8
ATOM 10812 N N . ILE A 1 78 ? -4.896 1.801 7.157 1.00 62.23 78 ILE A N 8
ATOM 10813 C CA . ILE A 1 78 ? -4.827 1.220 5.823 1.00 23.23 78 ILE A CA 8
ATOM 10814 C C . ILE A 1 78 ? -4.873 -0.300 5.908 1.00 41.20 78 ILE A C 8
ATOM 10815 O O . ILE A 1 78 ? -3.880 -0.945 6.253 1.00 65.33 78 ILE A O 8
ATOM 10831 N N . GLN A 1 79 ? -6.032 -0.863 5.616 1.00 33.35 79 GLN A N 8
ATOM 10832 C CA . GLN A 1 79 ? -6.207 -2.305 5.650 1.00 24.51 79 GLN A CA 8
ATOM 10833 C C . GLN A 1 79 ? -6.871 -2.790 4.370 1.00 4.03 79 GLN A C 8
ATOM 10834 O O . GLN A 1 79 ? -7.718 -2.104 3.799 1.00 72.21 79 GLN A O 8
ATOM 10848 N N . LEU A 1 80 ? -6.477 -3.966 3.914 1.00 61.54 80 LEU A N 8
ATOM 10849 C CA . LEU A 1 80 ? -7.078 -4.555 2.733 1.00 11.22 80 LEU A CA 8
ATOM 10850 C C . LEU A 1 80 ? -8.025 -5.674 3.130 1.00 63.20 80 LEU A C 8
ATOM 10851 O O . LEU A 1 80 ? -7.596 -6.715 3.634 1.00 21.31 80 LEU A O 8
ATOM 10867 N N . GLU A 1 81 ? -9.310 -5.448 2.922 1.00 72.34 81 GLU A N 8
ATOM 10868 C CA . GLU A 1 81 ? -10.307 -6.469 3.187 1.00 55.41 81 GLU A CA 8
ATOM 10869 C C . GLU A 1 81 ? -10.373 -7.423 2.005 1.00 0.12 81 GLU A C 8
ATOM 10870 O O . GLU A 1 81 ? -10.873 -7.069 0.937 1.00 30.25 81 GLU A O 8
ATOM 10882 N N . VAL A 1 82 ? -9.840 -8.617 2.203 1.00 44.04 82 VAL A N 8
ATOM 10883 C CA . VAL A 1 82 ? -9.745 -9.607 1.144 1.00 50.22 82 VAL A CA 8
ATOM 10884 C C . VAL A 1 82 ? -11.123 -9.976 0.588 1.00 33.30 82 VAL A C 8
ATOM 10885 O O . VAL A 1 82 ? -12.054 -10.284 1.335 1.00 51.23 82 VAL A O 8
ATOM 10898 N N . SER A 1 83 ? -11.252 -9.896 -0.726 1.00 12.32 83 SER A N 8
ATOM 10899 C CA . SER A 1 83 ? -12.464 -10.315 -1.404 1.00 41.31 83 SER A CA 8
ATOM 10900 C C . SER A 1 83 ? -12.295 -11.752 -1.884 1.00 54.30 83 SER A C 8
ATOM 10901 O O . SER A 1 83 ? -11.186 -12.284 -1.863 1.00 54.11 83 SER A O 8
ATOM 10909 N N . SER A 1 84 ? -13.382 -12.381 -2.299 1.00 44.44 84 SER A N 8
ATOM 10910 C CA . SER A 1 84 ? -13.315 -13.735 -2.825 1.00 75.24 84 SER A CA 8
ATOM 10911 C C . SER A 1 84 ? -12.698 -13.719 -4.222 1.00 11.35 84 SER A C 8
ATOM 10912 O O . SER A 1 84 ? -13.436 -13.499 -5.202 1.00 37.83 84 SER A O 8
ATOM 10921 N N . MET A 1 1 ? 20.998 21.885 0.123 1.00 62.14 1 MET A N 9
ATOM 10922 C CA . MET A 1 1 ? 19.751 22.574 -0.268 1.00 15.35 1 MET A CA 9
ATOM 10923 C C . MET A 1 1 ? 18.681 21.557 -0.640 1.00 40.51 1 MET A C 9
ATOM 10924 O O . MET A 1 1 ? 18.692 20.997 -1.736 1.00 75.20 1 MET A O 9
ATOM 10940 N N . GLY A 1 2 ? 17.761 21.306 0.283 1.00 1.33 2 GLY A N 9
ATOM 10941 C CA . GLY A 1 2 ? 16.711 20.343 0.032 1.00 21.34 2 GLY A CA 9
ATOM 10942 C C . GLY A 1 2 ? 15.333 20.962 0.060 1.00 21.20 2 GLY A C 9
ATOM 10943 O O . GLY A 1 2 ? 14.370 20.329 0.494 1.00 65.21 2 GLY A O 9
ATOM 10947 N N . HIS A 1 3 ? 15.224 22.199 -0.406 1.00 60.11 3 HIS A N 9
ATOM 10948 C CA . HIS A 1 3 ? 13.932 22.879 -0.436 1.00 3.21 3 HIS A CA 9
ATOM 10949 C C . HIS A 1 3 ? 13.127 22.447 -1.654 1.00 41.44 3 HIS A C 9
ATOM 10950 O O . HIS A 1 3 ? 13.077 23.146 -2.665 1.00 41.35 3 HIS A O 9
ATOM 10965 N N . HIS A 1 4 ? 12.536 21.263 -1.558 1.00 44.42 4 HIS A N 9
ATOM 10966 C CA . HIS A 1 4 ? 11.667 20.731 -2.603 1.00 75.10 4 HIS A CA 9
ATOM 10967 C C . HIS A 1 4 ? 10.472 20.045 -1.962 1.00 32.02 4 HIS A C 9
ATOM 10968 O O . HIS A 1 4 ? 10.600 19.449 -0.892 1.00 1.42 4 HIS A O 9
ATOM 10983 N N . HIS A 1 5 ? 9.314 20.138 -2.604 1.00 4.42 5 HIS A N 9
ATOM 10984 C CA . HIS A 1 5 ? 8.093 19.545 -2.072 1.00 64.54 5 HIS A CA 9
ATOM 10985 C C . HIS A 1 5 ? 8.186 18.019 -2.093 1.00 62.54 5 HIS A C 9
ATOM 10986 O O . HIS A 1 5 ? 7.710 17.345 -1.181 1.00 71.14 5 HIS A O 9
ATOM 11001 N N . HIS A 1 6 ? 8.812 17.480 -3.133 1.00 62.54 6 HIS A N 9
ATOM 11002 C CA . HIS A 1 6 ? 9.074 16.047 -3.199 1.00 45.21 6 HIS A CA 9
ATOM 11003 C C . HIS A 1 6 ? 10.505 15.745 -2.766 1.00 11.30 6 HIS A C 9
ATOM 11004 O O . HIS A 1 6 ? 11.425 15.725 -3.588 1.00 74.53 6 HIS A O 9
ATOM 11019 N N . HIS A 1 7 ? 10.696 15.540 -1.470 1.00 71.31 7 HIS A N 9
ATOM 11020 C CA . HIS A 1 7 ? 11.998 15.146 -0.949 1.00 34.12 7 HIS A CA 9
ATOM 11021 C C . HIS A 1 7 ? 11.845 13.872 -0.128 1.00 71.44 7 HIS A C 9
ATOM 11022 O O . HIS A 1 7 ? 12.677 12.973 -0.190 1.00 23.05 7 HIS A O 9
ATOM 11037 N N . HIS A 1 8 ? 10.770 13.815 0.643 1.00 24.33 8 HIS A N 9
ATOM 11038 C CA . HIS A 1 8 ? 10.345 12.585 1.290 1.00 54.03 8 HIS A CA 9
ATOM 11039 C C . HIS A 1 8 ? 9.116 12.063 0.566 1.00 64.13 8 HIS A C 9
ATOM 11040 O O . HIS A 1 8 ? 7.987 12.409 0.910 1.00 34.22 8 HIS A O 9
ATOM 11055 N N . SER A 1 9 ? 9.343 11.263 -0.458 1.00 62.10 9 SER A N 9
ATOM 11056 C CA . SER A 1 9 ? 8.267 10.846 -1.335 1.00 43.21 9 SER A CA 9
ATOM 11057 C C . SER A 1 9 ? 8.106 9.326 -1.316 1.00 24.31 9 SER A C 9
ATOM 11058 O O . SER A 1 9 ? 7.012 8.807 -1.532 1.00 75.34 9 SER A O 9
ATOM 11066 N N . HIS A 1 10 ? 9.197 8.618 -1.046 1.00 63.52 10 HIS A N 9
ATOM 11067 C CA . HIS A 1 10 ? 9.161 7.165 -0.955 1.00 74.33 10 HIS A CA 9
ATOM 11068 C C . HIS A 1 10 ? 8.844 6.743 0.473 1.00 12.02 10 HIS A C 9
ATOM 11069 O O . HIS A 1 10 ? 9.723 6.712 1.335 1.00 40.31 10 HIS A O 9
ATOM 11084 N N . MET A 1 11 ? 7.582 6.439 0.720 1.00 12.12 11 MET A N 9
ATOM 11085 C CA . MET A 1 11 ? 7.108 6.120 2.057 1.00 42.31 11 MET A CA 9
ATOM 11086 C C . MET A 1 11 ? 6.841 4.631 2.196 1.00 44.33 11 MET A C 9
ATOM 11087 O O . MET A 1 11 ? 6.221 4.019 1.325 1.00 54.30 11 MET A O 9
ATOM 11101 N N . LYS A 1 12 ? 7.315 4.048 3.282 1.00 12.04 12 LYS A N 9
ATOM 11102 C CA . LYS A 1 12 ? 6.979 2.671 3.607 1.00 33.40 12 LYS A CA 9
ATOM 11103 C C . LYS A 1 12 ? 5.739 2.651 4.483 1.00 64.30 12 LYS A C 9
ATOM 11104 O O . LYS A 1 12 ? 5.749 3.189 5.591 1.00 5.41 12 LYS A O 9
ATOM 11123 N N . PHE A 1 13 ? 4.666 2.064 3.990 1.00 10.03 13 PHE A N 9
ATOM 11124 C CA . PHE A 1 13 ? 3.455 1.953 4.780 1.00 11.33 13 PHE A CA 9
ATOM 11125 C C . PHE A 1 13 ? 3.167 0.492 5.081 1.00 42.30 13 PHE A C 9
ATOM 11126 O O . PHE A 1 13 ? 3.372 -0.378 4.232 1.00 23.43 13 PHE A O 9
ATOM 11143 N N . LEU A 1 14 ? 2.729 0.224 6.302 1.00 64.15 14 LEU A N 9
ATOM 11144 C CA . LEU A 1 14 ? 2.437 -1.136 6.718 1.00 55.55 14 LEU A CA 9
ATOM 11145 C C . LEU A 1 14 ? 1.185 -1.647 6.017 1.00 41.43 14 LEU A C 9
ATOM 11146 O O . LEU A 1 14 ? 0.067 -1.249 6.352 1.00 24.55 14 LEU A O 9
ATOM 11162 N N . VAL A 1 15 ? 1.381 -2.505 5.027 1.00 55.00 15 VAL A N 9
ATOM 11163 C CA . VAL A 1 15 ? 0.274 -3.091 4.290 1.00 20.43 15 VAL A CA 9
ATOM 11164 C C . VAL A 1 15 ? -0.338 -4.223 5.101 1.00 65.11 15 VAL A C 9
ATOM 11165 O O . VAL A 1 15 ? 0.097 -5.372 5.012 1.00 1.03 15 VAL A O 9
ATOM 11178 N N . GLU A 1 16 ? -1.320 -3.884 5.915 1.00 33.15 16 GLU A N 9
ATOM 11179 C CA . GLU A 1 16 ? -1.942 -4.855 6.789 1.00 31.43 16 GLU A CA 9
ATOM 11180 C C . GLU A 1 16 ? -3.027 -5.628 6.054 1.00 12.21 16 GLU A C 9
ATOM 11181 O O . GLU A 1 16 ? -4.143 -5.142 5.870 1.00 43.25 16 GLU A O 9
ATOM 11193 N N . ASN A 1 17 ? -2.681 -6.819 5.599 1.00 21.11 17 ASN A N 9
ATOM 11194 C CA . ASN A 1 17 ? -3.650 -7.698 4.965 1.00 45.23 17 ASN A CA 9
ATOM 11195 C C . ASN A 1 17 ? -4.405 -8.464 6.042 1.00 70.23 17 ASN A C 9
ATOM 11196 O O . ASN A 1 17 ? -3.794 -8.995 6.973 1.00 75.13 17 ASN A O 9
ATOM 11207 N N . LEU A 1 18 ? -5.724 -8.498 5.917 1.00 43.34 18 LEU A N 9
ATOM 11208 C CA . LEU A 1 18 ? -6.584 -9.165 6.886 1.00 10.25 18 LEU A CA 9
ATOM 11209 C C . LEU A 1 18 ? -6.188 -10.630 7.057 1.00 22.22 18 LEU A C 9
ATOM 11210 O O . LEU A 1 18 ? -5.843 -11.069 8.156 1.00 31.33 18 LEU A O 9
ATOM 11226 N N . ASN A 1 19 ? -6.221 -11.373 5.962 1.00 23.32 19 ASN A N 9
ATOM 11227 C CA . ASN A 1 19 ? -5.921 -12.799 6.001 1.00 63.15 19 ASN A CA 9
ATOM 11228 C C . ASN A 1 19 ? -4.469 -13.059 5.608 1.00 75.22 19 ASN A C 9
ATOM 11229 O O . ASN A 1 19 ? -3.898 -14.101 5.941 1.00 33.22 19 ASN A O 9
ATOM 11240 N N . GLY A 1 20 ? -3.865 -12.096 4.925 1.00 63.24 20 GLY A N 9
ATOM 11241 C CA . GLY A 1 20 ? -2.487 -12.242 4.494 1.00 54.21 20 GLY A CA 9
ATOM 11242 C C . GLY A 1 20 ? -1.497 -11.804 5.557 1.00 74.14 20 GLY A C 9
ATOM 11243 O O . GLY A 1 20 ? -1.682 -12.087 6.742 1.00 12.12 20 GLY A O 9
ATOM 11247 N N . SER A 1 21 ? -0.448 -11.108 5.142 1.00 30.24 21 SER A N 9
ATOM 11248 C CA . SER A 1 21 ? 0.593 -10.678 6.063 1.00 23.12 21 SER A CA 9
ATOM 11249 C C . SER A 1 21 ? 0.872 -9.188 5.910 1.00 34.12 21 SER A C 9
ATOM 11250 O O . SER A 1 21 ? 0.816 -8.647 4.804 1.00 70.03 21 SER A O 9
ATOM 11258 N N . SER A 1 22 ? 1.155 -8.525 7.020 1.00 42.41 22 SER A N 9
ATOM 11259 C CA . SER A 1 22 ? 1.492 -7.111 7.002 1.00 22.54 22 SER A CA 9
ATOM 11260 C C . SER A 1 22 ? 2.906 -6.915 6.463 1.00 13.12 22 SER A C 9
ATOM 11261 O O . SER A 1 22 ? 3.887 -7.287 7.109 1.00 62.25 22 SER A O 9
ATOM 11269 N N . PHE A 1 23 ? 3.000 -6.344 5.273 1.00 21.21 23 PHE A N 9
ATOM 11270 C CA . PHE A 1 23 ? 4.279 -6.194 4.595 1.00 1.42 23 PHE A CA 9
ATOM 11271 C C . PHE A 1 23 ? 4.677 -4.724 4.509 1.00 4.32 23 PHE A C 9
ATOM 11272 O O . PHE A 1 23 ? 3.828 -3.854 4.295 1.00 30.51 23 PHE A O 9
ATOM 11289 N N . GLU A 1 24 ? 5.963 -4.449 4.694 1.00 70.34 24 GLU A N 9
ATOM 11290 C CA . GLU A 1 24 ? 6.486 -3.098 4.532 1.00 62.11 24 GLU A CA 9
ATOM 11291 C C . GLU A 1 24 ? 6.676 -2.785 3.052 1.00 61.32 24 GLU A C 9
ATOM 11292 O O . GLU A 1 24 ? 7.692 -3.147 2.459 1.00 44.22 24 GLU A O 9
ATOM 11304 N N . LEU A 1 25 ? 5.690 -2.142 2.450 1.00 33.52 25 LEU A N 9
ATOM 11305 C CA . LEU A 1 25 ? 5.770 -1.791 1.044 1.00 32.02 25 LEU A CA 9
ATOM 11306 C C . LEU A 1 25 ? 6.118 -0.316 0.906 1.00 73.22 25 LEU A C 9
ATOM 11307 O O . LEU A 1 25 ? 5.438 0.551 1.458 1.00 24.21 25 LEU A O 9
ATOM 11323 N N . GLU A 1 26 ? 7.198 -0.042 0.196 1.00 75.53 26 GLU A N 9
ATOM 11324 C CA . GLU A 1 26 ? 7.634 1.323 -0.028 1.00 4.32 26 GLU A CA 9
ATOM 11325 C C . GLU A 1 26 ? 7.042 1.864 -1.326 1.00 60.34 26 GLU A C 9
ATOM 11326 O O . GLU A 1 26 ? 7.374 1.398 -2.419 1.00 35.13 26 GLU A O 9
ATOM 11338 N N . VAL A 1 27 ? 6.159 2.838 -1.195 1.00 50.01 27 VAL A N 9
ATOM 11339 C CA . VAL A 1 27 ? 5.498 3.440 -2.340 1.00 32.54 27 VAL A CA 9
ATOM 11340 C C . VAL A 1 27 ? 5.866 4.917 -2.426 1.00 61.22 27 VAL A C 9
ATOM 11341 O O . VAL A 1 27 ? 6.218 5.532 -1.418 1.00 25.34 27 VAL A O 9
ATOM 11354 N N . ASP A 1 28 ? 5.813 5.483 -3.617 1.00 71.42 28 ASP A N 9
ATOM 11355 C CA . ASP A 1 28 ? 6.081 6.899 -3.787 1.00 35.30 28 ASP A CA 9
ATOM 11356 C C . ASP A 1 28 ? 4.779 7.614 -4.108 1.00 33.14 28 ASP A C 9
ATOM 11357 O O . ASP A 1 28 ? 3.861 7.010 -4.660 1.00 60.43 28 ASP A O 9
ATOM 11366 N N . TYR A 1 29 ? 4.689 8.890 -3.763 1.00 15.12 29 TYR A N 9
ATOM 11367 C CA . TYR A 1 29 ? 3.517 9.686 -4.100 1.00 51.45 29 TYR A CA 9
ATOM 11368 C C . TYR A 1 29 ? 3.377 9.835 -5.616 1.00 14.51 29 TYR A C 9
ATOM 11369 O O . TYR A 1 29 ? 2.325 10.228 -6.123 1.00 25.02 29 TYR A O 9
ATOM 11387 N N . ARG A 1 30 ? 4.451 9.505 -6.322 1.00 75.54 30 ARG A N 9
ATOM 11388 C CA . ARG A 1 30 ? 4.470 9.511 -7.778 1.00 54.23 30 ARG A CA 9
ATOM 11389 C C . ARG A 1 30 ? 3.730 8.294 -8.333 1.00 44.31 30 ARG A C 9
ATOM 11390 O O . ARG A 1 30 ? 3.227 8.322 -9.458 1.00 44.50 30 ARG A O 9
ATOM 11411 N N . ASP A 1 31 ? 3.663 7.234 -7.533 1.00 5.24 31 ASP A N 9
ATOM 11412 C CA . ASP A 1 31 ? 3.013 5.996 -7.952 1.00 23.13 31 ASP A CA 9
ATOM 11413 C C . ASP A 1 31 ? 1.515 6.197 -8.113 1.00 34.31 31 ASP A C 9
ATOM 11414 O O . ASP A 1 31 ? 0.871 6.881 -7.313 1.00 61.50 31 ASP A O 9
ATOM 11423 N N . THR A 1 32 ? 0.965 5.618 -9.161 1.00 13.13 32 THR A N 9
ATOM 11424 C CA . THR A 1 32 ? -0.467 5.628 -9.367 1.00 11.00 32 THR A CA 9
ATOM 11425 C C . THR A 1 32 ? -1.090 4.485 -8.571 1.00 13.11 32 THR A C 9
ATOM 11426 O O . THR A 1 32 ? -0.478 3.425 -8.429 1.00 13.44 32 THR A O 9
ATOM 11437 N N . LEU A 1 33 ? -2.292 4.696 -8.045 1.00 34.13 33 LEU A N 9
ATOM 11438 C CA . LEU A 1 33 ? -2.933 3.701 -7.186 1.00 63.33 33 LEU A CA 9
ATOM 11439 C C . LEU A 1 33 ? -3.137 2.377 -7.913 1.00 55.42 33 LEU A C 9
ATOM 11440 O O . LEU A 1 33 ? -2.833 1.318 -7.373 1.00 22.35 33 LEU A O 9
ATOM 11456 N N . LEU A 1 34 ? -3.623 2.438 -9.143 1.00 75.55 34 LEU A N 9
ATOM 11457 C CA . LEU A 1 34 ? -3.822 1.235 -9.943 1.00 20.40 34 LEU A CA 9
ATOM 11458 C C . LEU A 1 34 ? -2.488 0.530 -10.211 1.00 71.11 34 LEU A C 9
ATOM 11459 O O . LEU A 1 34 ? -2.446 -0.676 -10.456 1.00 4.03 34 LEU A O 9
ATOM 11475 N N . VAL A 1 35 ? -1.401 1.287 -10.139 1.00 22.31 35 VAL A N 9
ATOM 11476 C CA . VAL A 1 35 ? -0.069 0.736 -10.341 1.00 33.11 35 VAL A CA 9
ATOM 11477 C C . VAL A 1 35 ? 0.414 0.013 -9.084 1.00 24.23 35 VAL A C 9
ATOM 11478 O O . VAL A 1 35 ? 0.908 -1.114 -9.154 1.00 44.33 35 VAL A O 9
ATOM 11491 N N . VAL A 1 36 ? 0.260 0.656 -7.929 1.00 62.03 36 VAL A N 9
ATOM 11492 C CA . VAL A 1 36 ? 0.701 0.063 -6.672 1.00 61.20 36 VAL A CA 9
ATOM 11493 C C . VAL A 1 36 ? -0.140 -1.170 -6.335 1.00 61.11 36 VAL A C 9
ATOM 11494 O O . VAL A 1 36 ? 0.334 -2.086 -5.666 1.00 11.55 36 VAL A O 9
ATOM 11507 N N . LYS A 1 37 ? -1.375 -1.205 -6.836 1.00 62.01 37 LYS A N 9
ATOM 11508 C CA . LYS A 1 37 ? -2.238 -2.374 -6.672 1.00 35.51 37 LYS A CA 9
ATOM 11509 C C . LYS A 1 37 ? -1.569 -3.620 -7.246 1.00 2.10 37 LYS A C 9
ATOM 11510 O O . LYS A 1 37 ? -1.659 -4.704 -6.671 1.00 11.50 37 LYS A O 9
ATOM 11529 N N . GLN A 1 38 ? -0.890 -3.451 -8.376 1.00 74.14 38 GLN A N 9
ATOM 11530 C CA . GLN A 1 38 ? -0.180 -4.552 -9.019 1.00 41.54 38 GLN A CA 9
ATOM 11531 C C . GLN A 1 38 ? 1.009 -4.982 -8.165 1.00 72.51 38 GLN A C 9
ATOM 11532 O O . GLN A 1 38 ? 1.277 -6.175 -8.003 1.00 11.13 38 GLN A O 9
ATOM 11546 N N . LYS A 1 39 ? 1.701 -3.994 -7.604 1.00 4.30 39 LYS A N 9
ATOM 11547 C CA . LYS A 1 39 ? 2.841 -4.243 -6.727 1.00 75.02 39 LYS A CA 9
ATOM 11548 C C . LYS A 1 39 ? 2.394 -5.000 -5.477 1.00 55.11 39 LYS A C 9
ATOM 11549 O O . LYS A 1 39 ? 3.103 -5.877 -4.979 1.00 1.12 39 LYS A O 9
ATOM 11568 N N . ILE A 1 40 ? 1.211 -4.655 -4.982 1.00 11.41 40 ILE A N 9
ATOM 11569 C CA . ILE A 1 40 ? 0.643 -5.318 -3.817 1.00 61.25 40 ILE A CA 9
ATOM 11570 C C . ILE A 1 40 ? 0.198 -6.736 -4.166 1.00 61.23 40 ILE A C 9
ATOM 11571 O O . ILE A 1 40 ? 0.420 -7.669 -3.394 1.00 2.50 40 ILE A O 9
ATOM 11587 N N . GLU A 1 41 ? -0.410 -6.894 -5.342 1.00 23.44 41 GLU A N 9
ATOM 11588 C CA . GLU A 1 41 ? -0.921 -8.194 -5.782 1.00 50.33 41 GLU A CA 9
ATOM 11589 C C . GLU A 1 41 ? 0.189 -9.235 -5.810 1.00 30.40 41 GLU A C 9
ATOM 11590 O O . GLU A 1 41 ? 0.021 -10.350 -5.319 1.00 42.03 41 GLU A O 9
ATOM 11602 N N . ARG A 1 42 ? 1.332 -8.857 -6.364 1.00 41.24 42 ARG A N 9
ATOM 11603 C CA . ARG A 1 42 ? 2.451 -9.777 -6.521 1.00 70.33 42 ARG A CA 9
ATOM 11604 C C . ARG A 1 42 ? 3.042 -10.155 -5.160 1.00 71.13 42 ARG A C 9
ATOM 11605 O O . ARG A 1 42 ? 3.723 -11.171 -5.028 1.00 22.44 42 ARG A O 9
ATOM 11626 N N . SER A 1 43 ? 2.760 -9.345 -4.151 1.00 1.33 43 SER A N 9
ATOM 11627 C CA . SER A 1 43 ? 3.294 -9.578 -2.820 1.00 54.41 43 SER A CA 9
ATOM 11628 C C . SER A 1 43 ? 2.283 -10.326 -1.947 1.00 62.24 43 SER A C 9
ATOM 11629 O O . SER A 1 43 ? 2.604 -11.353 -1.346 1.00 4.35 43 SER A O 9
ATOM 11637 N N . GLN A 1 44 ? 1.059 -9.812 -1.897 1.00 64.11 44 GLN A N 9
ATOM 11638 C CA . GLN A 1 44 ? 0.020 -10.366 -1.031 1.00 1.24 44 GLN A CA 9
ATOM 11639 C C . GLN A 1 44 ? -0.657 -11.570 -1.673 1.00 74.11 44 GLN A C 9
ATOM 11640 O O . GLN A 1 44 ? -1.371 -12.317 -1.006 1.00 1.02 44 GLN A O 9
ATOM 11654 N N . HIS A 1 45 ? -0.443 -11.728 -2.977 1.00 40.23 45 HIS A N 9
ATOM 11655 C CA . HIS A 1 45 ? -0.977 -12.857 -3.747 1.00 62.11 45 HIS A CA 9
ATOM 11656 C C . HIS A 1 45 ? -2.490 -12.767 -3.905 1.00 1.41 45 HIS A C 9
ATOM 11657 O O . HIS A 1 45 ? -3.137 -13.713 -4.356 1.00 31.44 45 HIS A O 9
ATOM 11672 N N . ILE A 1 46 ? -3.046 -11.622 -3.550 1.00 33.41 46 ILE A N 9
ATOM 11673 C CA . ILE A 1 46 ? -4.458 -11.367 -3.761 1.00 45.32 46 ILE A CA 9
ATOM 11674 C C . ILE A 1 46 ? -4.631 -10.403 -4.929 1.00 4.40 46 ILE A C 9
ATOM 11675 O O . ILE A 1 46 ? -3.998 -9.348 -4.968 1.00 54.01 46 ILE A O 9
ATOM 11691 N N . PRO A 1 47 ? -5.468 -10.775 -5.908 1.00 43.10 47 PRO A N 9
ATOM 11692 C CA . PRO A 1 47 ? -5.652 -9.997 -7.139 1.00 33.01 47 PRO A CA 9
ATOM 11693 C C . PRO A 1 47 ? -6.080 -8.560 -6.876 1.00 31.24 47 PRO A C 9
ATOM 11694 O O . PRO A 1 47 ? -6.735 -8.266 -5.873 1.00 31.12 47 PRO A O 9
ATOM 11705 N N . VAL A 1 48 ? -5.699 -7.672 -7.789 1.00 43.41 48 VAL A N 9
ATOM 11706 C CA . VAL A 1 48 ? -6.080 -6.262 -7.731 1.00 35.31 48 VAL A CA 9
ATOM 11707 C C . VAL A 1 48 ? -7.590 -6.102 -7.544 1.00 40.22 48 VAL A C 9
ATOM 11708 O O . VAL A 1 48 ? -8.049 -5.213 -6.820 1.00 33.03 48 VAL A O 9
ATOM 11721 N N . SER A 1 49 ? -8.350 -6.990 -8.173 1.00 51.21 49 SER A N 9
ATOM 11722 C CA . SER A 1 49 ? -9.809 -6.940 -8.125 1.00 4.14 49 SER A CA 9
ATOM 11723 C C . SER A 1 49 ? -10.357 -7.564 -6.835 1.00 53.03 49 SER A C 9
ATOM 11724 O O . SER A 1 49 ? -11.569 -7.686 -6.659 1.00 24.45 49 SER A O 9
ATOM 11732 N N . LYS A 1 50 ? -9.463 -7.969 -5.940 1.00 54.25 50 LYS A N 9
ATOM 11733 C CA . LYS A 1 50 ? -9.872 -8.564 -4.675 1.00 14.50 50 LYS A CA 9
ATOM 11734 C C . LYS A 1 50 ? -9.245 -7.832 -3.492 1.00 20.41 50 LYS A C 9
ATOM 11735 O O . LYS A 1 50 ? -9.355 -8.271 -2.347 1.00 5.25 50 LYS A O 9
ATOM 11754 N N . GLN A 1 51 ? -8.612 -6.703 -3.773 1.00 53.22 51 GLN A N 9
ATOM 11755 C CA . GLN A 1 51 ? -7.983 -5.903 -2.734 1.00 71.44 51 GLN A CA 9
ATOM 11756 C C . GLN A 1 51 ? -8.883 -4.741 -2.340 1.00 61.42 51 GLN A C 9
ATOM 11757 O O . GLN A 1 51 ? -8.958 -3.738 -3.050 1.00 31.32 51 GLN A O 9
ATOM 11771 N N . THR A 1 52 ? -9.582 -4.889 -1.229 1.00 74.45 52 THR A N 9
ATOM 11772 C CA . THR A 1 52 ? -10.415 -3.815 -0.714 1.00 23.32 52 THR A CA 9
ATOM 11773 C C . THR A 1 52 ? -9.550 -2.812 0.041 1.00 21.42 52 THR A C 9
ATOM 11774 O O . THR A 1 52 ? -9.077 -3.100 1.143 1.00 64.10 52 THR A O 9
ATOM 11785 N N . LEU A 1 53 ? -9.323 -1.652 -0.564 1.00 63.12 53 LEU A N 9
ATOM 11786 C CA . LEU A 1 53 ? -8.475 -0.628 0.033 1.00 43.14 53 LEU A CA 9
ATOM 11787 C C . LEU A 1 53 ? -9.212 0.113 1.142 1.00 34.03 53 LEU A C 9
ATOM 11788 O O . LEU A 1 53 ? -9.908 1.096 0.886 1.00 54.53 53 LEU A O 9
ATOM 11804 N N . ILE A 1 54 ? -9.084 -0.376 2.366 1.00 3.34 54 ILE A N 9
ATOM 11805 C CA . ILE A 1 54 ? -9.687 0.286 3.509 1.00 23.01 54 ILE A CA 9
ATOM 11806 C C . ILE A 1 54 ? -8.719 1.312 4.079 1.00 63.44 54 ILE A C 9
ATOM 11807 O O . ILE A 1 54 ? -7.708 0.956 4.680 1.00 30.53 54 ILE A O 9
ATOM 11823 N N . VAL A 1 55 ? -9.020 2.581 3.848 1.00 25.24 55 VAL A N 9
ATOM 11824 C CA . VAL A 1 55 ? -8.191 3.670 4.338 1.00 51.12 55 VAL A CA 9
ATOM 11825 C C . VAL A 1 55 ? -8.951 4.482 5.381 1.00 65.43 55 VAL A C 9
ATOM 11826 O O . VAL A 1 55 ? -9.879 5.223 5.049 1.00 63.44 55 VAL A O 9
ATOM 11839 N N . ASP A 1 56 ? -8.574 4.294 6.642 1.00 42.45 56 ASP A N 9
ATOM 11840 C CA . ASP A 1 56 ? -9.202 4.985 7.769 1.00 34.15 56 ASP A CA 9
ATOM 11841 C C . ASP A 1 56 ? -10.694 4.674 7.844 1.00 72.22 56 ASP A C 9
ATOM 11842 O O . ASP A 1 56 ? -11.484 5.466 8.360 1.00 22.52 56 ASP A O 9
ATOM 11851 N N . GLY A 1 57 ? -11.073 3.507 7.336 1.00 43.21 57 GLY A N 9
ATOM 11852 C CA . GLY A 1 57 ? -12.463 3.094 7.366 1.00 35.22 57 GLY A CA 9
ATOM 11853 C C . GLY A 1 57 ? -13.140 3.249 6.021 1.00 2.54 57 GLY A C 9
ATOM 11854 O O . GLY A 1 57 ? -14.070 2.511 5.699 1.00 13.41 57 GLY A O 9
ATOM 11858 N N . ILE A 1 58 ? -12.667 4.201 5.229 1.00 2.14 58 ILE A N 9
ATOM 11859 C CA . ILE A 1 58 ? -13.252 4.476 3.924 1.00 40.12 58 ILE A CA 9
ATOM 11860 C C . ILE A 1 58 ? -12.587 3.617 2.857 1.00 34.33 58 ILE A C 9
ATOM 11861 O O . ILE A 1 58 ? -11.360 3.536 2.793 1.00 72.51 58 ILE A O 9
ATOM 11877 N N . VAL A 1 59 ? -13.389 2.968 2.028 1.00 4.41 59 VAL A N 9
ATOM 11878 C CA . VAL A 1 59 ? -12.848 2.156 0.952 1.00 24.21 59 VAL A CA 9
ATOM 11879 C C . VAL A 1 59 ? -12.492 3.033 -0.249 1.00 21.04 59 VAL A C 9
ATOM 11880 O O . VAL A 1 59 ? -13.325 3.781 -0.766 1.00 32.15 59 VAL A O 9
ATOM 11893 N N . ILE A 1 60 ? -11.239 2.961 -0.664 1.00 13.02 60 ILE A N 9
ATOM 11894 C CA . ILE A 1 60 ? -10.768 3.732 -1.801 1.00 14.41 60 ILE A CA 9
ATOM 11895 C C . ILE A 1 60 ? -10.934 2.929 -3.082 1.00 53.25 60 ILE A C 9
ATOM 11896 O O . ILE A 1 60 ? -10.235 1.943 -3.306 1.00 15.34 60 ILE A O 9
ATOM 11912 N N . LEU A 1 61 ? -11.887 3.342 -3.902 1.00 4.35 61 LEU A N 9
ATOM 11913 C CA . LEU A 1 61 ? -12.144 2.674 -5.168 1.00 61.22 61 LEU A CA 9
ATOM 11914 C C . LEU A 1 61 ? -11.597 3.500 -6.326 1.00 12.30 61 LEU A C 9
ATOM 11915 O O . LEU A 1 61 ? -11.555 3.041 -7.469 1.00 10.20 61 LEU A O 9
ATOM 11931 N N . ARG A 1 62 ? -11.179 4.724 -6.024 1.00 25.35 62 ARG A N 9
ATOM 11932 C CA . ARG A 1 62 ? -10.594 5.600 -7.027 1.00 34.33 62 ARG A CA 9
ATOM 11933 C C . ARG A 1 62 ? -9.108 5.313 -7.195 1.00 22.13 62 ARG A C 9
ATOM 11934 O O . ARG A 1 62 ? -8.259 6.076 -6.735 1.00 52.12 62 ARG A O 9
ATOM 11955 N N . GLU A 1 63 ? -8.807 4.206 -7.856 1.00 41.14 63 GLU A N 9
ATOM 11956 C CA . GLU A 1 63 ? -7.432 3.795 -8.099 1.00 73.44 63 GLU A CA 9
ATOM 11957 C C . GLU A 1 63 ? -6.897 4.460 -9.358 1.00 31.33 63 GLU A C 9
ATOM 11958 O O . GLU A 1 63 ? -5.748 4.260 -9.753 1.00 54.31 63 GLU A O 9
ATOM 11970 N N . ASP A 1 64 ? -7.752 5.263 -9.973 1.00 50.11 64 ASP A N 9
ATOM 11971 C CA . ASP A 1 64 ? -7.393 6.034 -11.154 1.00 41.22 64 ASP A CA 9
ATOM 11972 C C . ASP A 1 64 ? -6.521 7.227 -10.761 1.00 50.13 64 ASP A C 9
ATOM 11973 O O . ASP A 1 64 ? -5.906 7.877 -11.608 1.00 53.50 64 ASP A O 9
ATOM 11982 N N . LEU A 1 65 ? -6.454 7.489 -9.460 1.00 74.42 65 LEU A N 9
ATOM 11983 C CA . LEU A 1 65 ? -5.719 8.631 -8.940 1.00 53.44 65 LEU A CA 9
ATOM 11984 C C . LEU A 1 65 ? -4.284 8.256 -8.576 1.00 52.00 65 LEU A C 9
ATOM 11985 O O . LEU A 1 65 ? -3.932 7.078 -8.476 1.00 34.21 65 LEU A O 9
ATOM 12001 N N . THR A 1 66 ? -3.465 9.277 -8.386 1.00 61.11 66 THR A N 9
ATOM 12002 C CA . THR A 1 66 ? -2.094 9.102 -7.939 1.00 14.31 66 THR A CA 9
ATOM 12003 C C . THR A 1 66 ? -2.054 9.160 -6.412 1.00 24.52 66 THR A C 9
ATOM 12004 O O . THR A 1 66 ? -2.946 9.751 -5.796 1.00 64.55 66 THR A O 9
ATOM 12015 N N . VAL A 1 67 ? -1.036 8.556 -5.803 1.00 13.05 67 VAL A N 9
ATOM 12016 C CA . VAL A 1 67 ? -0.890 8.594 -4.348 1.00 2.31 67 VAL A CA 9
ATOM 12017 C C . VAL A 1 67 ? -0.828 10.041 -3.851 1.00 41.23 67 VAL A C 9
ATOM 12018 O O . VAL A 1 67 ? -1.419 10.383 -2.823 1.00 22.31 67 VAL A O 9
ATOM 12031 N N . GLU A 1 68 ? -0.136 10.892 -4.607 1.00 54.04 68 GLU A N 9
ATOM 12032 C CA . GLU A 1 68 ? -0.032 12.310 -4.277 1.00 42.20 68 GLU A CA 9
ATOM 12033 C C . GLU A 1 68 ? -1.405 12.985 -4.331 1.00 74.30 68 GLU A C 9
ATOM 12034 O O . GLU A 1 68 ? -1.738 13.797 -3.471 1.00 63.33 68 GLU A O 9
ATOM 12046 N N . GLN A 1 69 ? -2.210 12.616 -5.326 1.00 33.10 69 GLN A N 9
ATOM 12047 C CA . GLN A 1 69 ? -3.508 13.256 -5.538 1.00 15.02 69 GLN A CA 9
ATOM 12048 C C . GLN A 1 69 ? -4.498 12.911 -4.428 1.00 54.15 69 GLN A C 9
ATOM 12049 O O . GLN A 1 69 ? -5.444 13.658 -4.177 1.00 75.54 69 GLN A O 9
ATOM 12063 N N . CYS A 1 70 ? -4.285 11.782 -3.768 1.00 22.21 70 CYS A N 9
ATOM 12064 C CA . CYS A 1 70 ? -5.138 11.388 -2.657 1.00 0.22 70 CYS A CA 9
ATOM 12065 C C . CYS A 1 70 ? -4.505 11.802 -1.329 1.00 22.44 70 CYS A C 9
ATOM 12066 O O . CYS A 1 70 ? -5.151 11.747 -0.280 1.00 51.43 70 CYS A O 9
ATOM 12074 N N . GLN A 1 71 ? -3.243 12.238 -1.397 1.00 42.24 71 GLN A N 9
ATOM 12075 C CA . GLN A 1 71 ? -2.476 12.648 -0.218 1.00 73.41 71 GLN A CA 9
ATOM 12076 C C . GLN A 1 71 ? -2.430 11.537 0.825 1.00 65.32 71 GLN A C 9
ATOM 12077 O O . GLN A 1 71 ? -2.540 11.792 2.025 1.00 25.35 71 GLN A O 9
ATOM 12091 N N . ILE A 1 72 ? -2.243 10.308 0.362 1.00 24.53 72 ILE A N 9
ATOM 12092 C CA . ILE A 1 72 ? -2.220 9.153 1.249 1.00 51.02 72 ILE A CA 9
ATOM 12093 C C . ILE A 1 72 ? -1.032 9.218 2.202 1.00 4.32 72 ILE A C 9
ATOM 12094 O O . ILE A 1 72 ? 0.124 9.074 1.796 1.00 22.34 72 ILE A O 9
ATOM 12110 N N . VAL A 1 73 ? -1.324 9.459 3.465 1.00 1.44 73 VAL A N 9
ATOM 12111 C CA . VAL A 1 73 ? -0.294 9.509 4.484 1.00 35.32 73 VAL A CA 9
ATOM 12112 C C . VAL A 1 73 ? 0.025 8.103 4.990 1.00 5.01 73 VAL A C 9
ATOM 12113 O O . VAL A 1 73 ? -0.871 7.276 5.156 1.00 11.13 73 VAL A O 9
ATOM 12126 N N . PRO A 1 74 ? 1.310 7.812 5.239 1.00 51.44 74 PRO A N 9
ATOM 12127 C CA . PRO A 1 74 ? 1.753 6.479 5.671 1.00 20.32 74 PRO A CA 9
ATOM 12128 C C . PRO A 1 74 ? 1.296 6.134 7.089 1.00 42.52 74 PRO A C 9
ATOM 12129 O O . PRO A 1 74 ? 1.446 5.000 7.542 1.00 31.13 74 PRO A O 9
ATOM 12140 N N . THR A 1 75 ? 0.735 7.121 7.775 1.00 51.40 75 THR A N 9
ATOM 12141 C CA . THR A 1 75 ? 0.252 6.940 9.135 1.00 53.05 75 THR A CA 9
ATOM 12142 C C . THR A 1 75 ? -1.248 6.628 9.137 1.00 13.20 75 THR A C 9
ATOM 12143 O O . THR A 1 75 ? -1.856 6.445 10.191 1.00 23.41 75 THR A O 9
ATOM 12154 N N . SER A 1 76 ? -1.831 6.564 7.947 1.00 55.31 76 SER A N 9
ATOM 12155 C CA . SER A 1 76 ? -3.251 6.277 7.801 1.00 43.14 76 SER A CA 9
ATOM 12156 C C . SER A 1 76 ? -3.517 4.793 8.045 1.00 1.24 76 SER A C 9
ATOM 12157 O O . SER A 1 76 ? -2.623 3.961 7.871 1.00 15.15 76 SER A O 9
ATOM 12165 N N . ASP A 1 77 ? -4.735 4.467 8.464 1.00 53.15 77 ASP A N 9
ATOM 12166 C CA . ASP A 1 77 ? -5.108 3.082 8.720 1.00 22.41 77 ASP A CA 9
ATOM 12167 C C . ASP A 1 77 ? -5.444 2.385 7.411 1.00 50.21 77 ASP A C 9
ATOM 12168 O O . ASP A 1 77 ? -6.557 2.503 6.902 1.00 42.45 77 ASP A O 9
ATOM 12177 N N . ILE A 1 78 ? -4.466 1.690 6.852 1.00 65.11 78 ILE A N 9
ATOM 12178 C CA . ILE A 1 78 ? -4.643 1.029 5.569 1.00 52.14 78 ILE A CA 9
ATOM 12179 C C . ILE A 1 78 ? -4.651 -0.484 5.742 1.00 71.54 78 ILE A C 9
ATOM 12180 O O . ILE A 1 78 ? -3.610 -1.102 5.987 1.00 3.32 78 ILE A O 9
ATOM 12196 N N . GLN A 1 79 ? -5.828 -1.069 5.625 1.00 0.11 79 GLN A N 9
ATOM 12197 C CA . GLN A 1 79 ? -5.991 -2.503 5.785 1.00 70.44 79 GLN A CA 9
ATOM 12198 C C . GLN A 1 79 ? -6.593 -3.107 4.522 1.00 30.23 79 GLN A C 9
ATOM 12199 O O . GLN A 1 79 ? -7.448 -2.497 3.877 1.00 33.30 79 GLN A O 9
ATOM 12213 N N . LEU A 1 80 ? -6.139 -4.299 4.169 1.00 32.45 80 LEU A N 9
ATOM 12214 C CA . LEU A 1 80 ? -6.628 -4.974 2.979 1.00 54.24 80 LEU A CA 9
ATOM 12215 C C . LEU A 1 80 ? -7.631 -6.058 3.337 1.00 54.54 80 LEU A C 9
ATOM 12216 O O . LEU A 1 80 ? -7.264 -7.118 3.855 1.00 35.12 80 LEU A O 9
ATOM 12232 N N . GLU A 1 81 ? -8.897 -5.779 3.081 1.00 24.21 81 GLU A N 9
ATOM 12233 C CA . GLU A 1 81 ? -9.938 -6.779 3.229 1.00 34.15 81 GLU A CA 9
ATOM 12234 C C . GLU A 1 81 ? -9.985 -7.635 1.971 1.00 63.00 81 GLU A C 9
ATOM 12235 O O . GLU A 1 81 ? -10.408 -7.174 0.907 1.00 22.13 81 GLU A O 9
ATOM 12247 N N . VAL A 1 82 ? -9.512 -8.867 2.089 1.00 35.45 82 VAL A N 9
ATOM 12248 C CA . VAL A 1 82 ? -9.439 -9.770 0.952 1.00 13.34 82 VAL A CA 9
ATOM 12249 C C . VAL A 1 82 ? -10.833 -10.158 0.463 1.00 72.42 82 VAL A C 9
ATOM 12250 O O . VAL A 1 82 ? -11.576 -10.873 1.138 1.00 30.01 82 VAL A O 9
ATOM 12263 N N . SER A 1 83 ? -11.189 -9.662 -0.712 1.00 73.22 83 SER A N 9
ATOM 12264 C CA . SER A 1 83 ? -12.483 -9.954 -1.303 1.00 52.12 83 SER A CA 9
ATOM 12265 C C . SER A 1 83 ? -12.429 -11.295 -2.026 1.00 2.05 83 SER A C 9
ATOM 12266 O O . SER A 1 83 ? -12.216 -11.353 -3.236 1.00 62.23 83 SER A O 9
ATOM 12274 N N . SER A 1 84 ? -12.584 -12.369 -1.269 1.00 70.12 84 SER A N 9
ATOM 12275 C CA . SER A 1 84 ? -12.554 -13.704 -1.837 1.00 41.21 84 SER A CA 9
ATOM 12276 C C . SER A 1 84 ? -13.802 -13.938 -2.682 1.00 50.11 84 SER A C 9
ATOM 12277 O O . SER A 1 84 ? -13.670 -14.105 -3.913 1.00 38.39 84 SER A O 9
ATOM 12286 N N . MET A 1 1 ? 9.068 24.949 -12.296 1.00 41.43 1 MET A N 10
ATOM 12287 C CA . MET A 1 1 ? 10.140 25.093 -11.287 1.00 2.35 1 MET A CA 10
ATOM 12288 C C . MET A 1 1 ? 11.224 24.051 -11.520 1.00 3.01 1 MET A C 10
ATOM 12289 O O . MET A 1 1 ? 10.956 22.976 -12.058 1.00 31.12 1 MET A O 10
ATOM 12305 N N . GLY A 1 2 ? 12.443 24.361 -11.095 1.00 31.24 2 GLY A N 10
ATOM 12306 C CA . GLY A 1 2 ? 13.581 23.517 -11.411 1.00 55.02 2 GLY A CA 10
ATOM 12307 C C . GLY A 1 2 ? 13.874 22.465 -10.358 1.00 10.40 2 GLY A C 10
ATOM 12308 O O . GLY A 1 2 ? 15.035 22.198 -10.053 1.00 72.42 2 GLY A O 10
ATOM 12312 N N . HIS A 1 3 ? 12.839 21.859 -9.802 1.00 15.43 3 HIS A N 10
ATOM 12313 C CA . HIS A 1 3 ? 13.033 20.762 -8.860 1.00 64.34 3 HIS A CA 10
ATOM 12314 C C . HIS A 1 3 ? 13.216 19.458 -9.622 1.00 70.34 3 HIS A C 10
ATOM 12315 O O . HIS A 1 3 ? 12.293 18.967 -10.265 1.00 64.14 3 HIS A O 10
ATOM 12330 N N . HIS A 1 4 ? 14.419 18.911 -9.550 1.00 22.54 4 HIS A N 10
ATOM 12331 C CA . HIS A 1 4 ? 14.798 17.776 -10.380 1.00 3.12 4 HIS A CA 10
ATOM 12332 C C . HIS A 1 4 ? 14.820 16.477 -9.585 1.00 25.33 4 HIS A C 10
ATOM 12333 O O . HIS A 1 4 ? 15.001 15.399 -10.150 1.00 72.53 4 HIS A O 10
ATOM 12348 N N . HIS A 1 5 ? 14.645 16.573 -8.276 1.00 55.25 5 HIS A N 10
ATOM 12349 C CA . HIS A 1 5 ? 14.676 15.387 -7.427 1.00 2.32 5 HIS A CA 10
ATOM 12350 C C . HIS A 1 5 ? 13.462 15.331 -6.516 1.00 4.20 5 HIS A C 10
ATOM 12351 O O . HIS A 1 5 ? 13.271 16.210 -5.675 1.00 20.54 5 HIS A O 10
ATOM 12366 N N . HIS A 1 6 ? 12.639 14.301 -6.689 1.00 44.13 6 HIS A N 10
ATOM 12367 C CA . HIS A 1 6 ? 11.523 14.063 -5.778 1.00 51.12 6 HIS A CA 10
ATOM 12368 C C . HIS A 1 6 ? 12.043 13.404 -4.495 1.00 31.43 6 HIS A C 10
ATOM 12369 O O . HIS A 1 6 ? 11.839 12.220 -4.235 1.00 72.30 6 HIS A O 10
ATOM 12384 N N . HIS A 1 7 ? 12.721 14.208 -3.689 1.00 20.42 7 HIS A N 10
ATOM 12385 C CA . HIS A 1 7 ? 13.487 13.711 -2.548 1.00 53.02 7 HIS A CA 10
ATOM 12386 C C . HIS A 1 7 ? 12.623 13.517 -1.304 1.00 33.14 7 HIS A C 10
ATOM 12387 O O . HIS A 1 7 ? 13.140 13.501 -0.191 1.00 31.42 7 HIS A O 10
ATOM 12402 N N . HIS A 1 8 ? 11.318 13.360 -1.486 1.00 32.43 8 HIS A N 10
ATOM 12403 C CA . HIS A 1 8 ? 10.423 13.147 -0.353 1.00 53.20 8 HIS A CA 10
ATOM 12404 C C . HIS A 1 8 ? 9.180 12.376 -0.795 1.00 41.14 8 HIS A C 10
ATOM 12405 O O . HIS A 1 8 ? 8.173 12.345 -0.091 1.00 65.53 8 HIS A O 10
ATOM 12420 N N . SER A 1 9 ? 9.264 11.730 -1.950 1.00 52.13 9 SER A N 10
ATOM 12421 C CA . SER A 1 9 ? 8.094 11.086 -2.530 1.00 53.25 9 SER A CA 10
ATOM 12422 C C . SER A 1 9 ? 8.086 9.573 -2.321 1.00 3.05 9 SER A C 10
ATOM 12423 O O . SER A 1 9 ? 7.071 8.926 -2.555 1.00 11.32 9 SER A O 10
ATOM 12431 N N . HIS A 1 10 ? 9.201 8.997 -1.884 1.00 54.31 10 HIS A N 10
ATOM 12432 C CA . HIS A 1 10 ? 9.243 7.552 -1.670 1.00 44.51 10 HIS A CA 10
ATOM 12433 C C . HIS A 1 10 ? 9.146 7.236 -0.178 1.00 14.35 10 HIS A C 10
ATOM 12434 O O . HIS A 1 10 ? 9.996 7.648 0.616 1.00 33.05 10 HIS A O 10
ATOM 12449 N N . MET A 1 11 ? 8.081 6.543 0.204 1.00 31.15 11 MET A N 10
ATOM 12450 C CA . MET A 1 11 ? 7.839 6.192 1.602 1.00 14.12 11 MET A CA 10
ATOM 12451 C C . MET A 1 11 ? 7.256 4.789 1.703 1.00 44.21 11 MET A C 10
ATOM 12452 O O . MET A 1 11 ? 6.614 4.311 0.771 1.00 11.21 11 MET A O 10
ATOM 12466 N N . LYS A 1 12 ? 7.484 4.136 2.836 1.00 10.22 12 LYS A N 10
ATOM 12467 C CA . LYS A 1 12 ? 6.990 2.782 3.051 1.00 43.35 12 LYS A CA 10
ATOM 12468 C C . LYS A 1 12 ? 5.689 2.830 3.841 1.00 60.43 12 LYS A C 10
ATOM 12469 O O . LYS A 1 12 ? 5.642 3.408 4.930 1.00 54.22 12 LYS A O 10
ATOM 12488 N N . PHE A 1 13 ? 4.638 2.225 3.310 1.00 2.30 13 PHE A N 10
ATOM 12489 C CA . PHE A 1 13 ? 3.368 2.186 4.016 1.00 53.10 13 PHE A CA 10
ATOM 12490 C C . PHE A 1 13 ? 3.036 0.753 4.407 1.00 33.33 13 PHE A C 10
ATOM 12491 O O . PHE A 1 13 ? 3.284 -0.186 3.648 1.00 43.13 13 PHE A O 10
ATOM 12508 N N . LEU A 1 14 ? 2.502 0.593 5.611 1.00 51.51 14 LEU A N 10
ATOM 12509 C CA . LEU A 1 14 ? 2.197 -0.725 6.149 1.00 12.35 14 LEU A CA 10
ATOM 12510 C C . LEU A 1 14 ? 0.922 -1.287 5.530 1.00 55.14 14 LEU A C 10
ATOM 12511 O O . LEU A 1 14 ? -0.185 -0.862 5.861 1.00 21.33 14 LEU A O 10
ATOM 12527 N N . VAL A 1 15 ? 1.093 -2.235 4.623 1.00 11.03 15 VAL A N 10
ATOM 12528 C CA . VAL A 1 15 ? -0.030 -2.878 3.962 1.00 4.40 15 VAL A CA 10
ATOM 12529 C C . VAL A 1 15 ? -0.477 -4.094 4.759 1.00 51.34 15 VAL A C 10
ATOM 12530 O O . VAL A 1 15 ? 0.038 -5.194 4.563 1.00 62.32 15 VAL A O 10
ATOM 12543 N N . GLU A 1 16 ? -1.401 -3.894 5.683 1.00 63.01 16 GLU A N 10
ATOM 12544 C CA . GLU A 1 16 ? -1.914 -4.998 6.474 1.00 61.44 16 GLU A CA 10
ATOM 12545 C C . GLU A 1 16 ? -3.195 -5.529 5.847 1.00 41.21 16 GLU A C 10
ATOM 12546 O O . GLU A 1 16 ? -3.973 -4.771 5.274 1.00 62.44 16 GLU A O 10
ATOM 12558 N N . ASN A 1 17 ? -3.400 -6.831 5.930 1.00 40.21 17 ASN A N 10
ATOM 12559 C CA . ASN A 1 17 ? -4.581 -7.447 5.352 1.00 34.25 17 ASN A CA 10
ATOM 12560 C C . ASN A 1 17 ? -5.341 -8.216 6.425 1.00 32.20 17 ASN A C 10
ATOM 12561 O O . ASN A 1 17 ? -4.744 -8.976 7.192 1.00 30.51 17 ASN A O 10
ATOM 12572 N N . LEU A 1 18 ? -6.652 -7.996 6.484 1.00 41.15 18 LEU A N 10
ATOM 12573 C CA . LEU A 1 18 ? -7.517 -8.669 7.450 1.00 2.33 18 LEU A CA 10
ATOM 12574 C C . LEU A 1 18 ? -7.466 -10.176 7.241 1.00 62.13 18 LEU A C 10
ATOM 12575 O O . LEU A 1 18 ? -7.532 -10.956 8.192 1.00 73.42 18 LEU A O 10
ATOM 12591 N N . ASN A 1 19 ? -7.344 -10.569 5.987 1.00 54.15 19 ASN A N 10
ATOM 12592 C CA . ASN A 1 19 ? -7.198 -11.965 5.630 1.00 45.42 19 ASN A CA 10
ATOM 12593 C C . ASN A 1 19 ? -5.883 -12.150 4.890 1.00 51.14 19 ASN A C 10
ATOM 12594 O O . ASN A 1 19 ? -5.825 -12.038 3.665 1.00 22.03 19 ASN A O 10
ATOM 12605 N N . GLY A 1 20 ? -4.820 -12.366 5.650 1.00 13.14 20 GLY A N 10
ATOM 12606 C CA . GLY A 1 20 ? -3.501 -12.498 5.067 1.00 71.21 20 GLY A CA 10
ATOM 12607 C C . GLY A 1 20 ? -2.410 -12.068 6.025 1.00 23.45 20 GLY A C 10
ATOM 12608 O O . GLY A 1 20 ? -2.343 -12.553 7.156 1.00 51.42 20 GLY A O 10
ATOM 12612 N N . SER A 1 21 ? -1.566 -11.148 5.587 1.00 73.45 21 SER A N 10
ATOM 12613 C CA . SER A 1 21 ? -0.456 -10.678 6.400 1.00 70.33 21 SER A CA 10
ATOM 12614 C C . SER A 1 21 ? -0.152 -9.215 6.077 1.00 22.12 21 SER A C 10
ATOM 12615 O O . SER A 1 21 ? -0.745 -8.644 5.158 1.00 12.32 21 SER A O 10
ATOM 12623 N N . SER A 1 22 ? 0.752 -8.611 6.834 1.00 30.22 22 SER A N 10
ATOM 12624 C CA . SER A 1 22 ? 1.144 -7.232 6.603 1.00 51.41 22 SER A CA 10
ATOM 12625 C C . SER A 1 22 ? 2.480 -7.167 5.866 1.00 10.45 22 SER A C 10
ATOM 12626 O O . SER A 1 22 ? 3.369 -7.988 6.090 1.00 41.32 22 SER A O 10
ATOM 12634 N N . PHE A 1 23 ? 2.608 -6.199 4.974 1.00 14.55 23 PHE A N 10
ATOM 12635 C CA . PHE A 1 23 ? 3.818 -6.039 4.187 1.00 51.14 23 PHE A CA 10
ATOM 12636 C C . PHE A 1 23 ? 4.203 -4.568 4.117 1.00 1.12 23 PHE A C 10
ATOM 12637 O O . PHE A 1 23 ? 3.340 -3.703 3.980 1.00 45.43 23 PHE A O 10
ATOM 12654 N N . GLU A 1 24 ? 5.492 -4.287 4.224 1.00 13.42 24 GLU A N 10
ATOM 12655 C CA . GLU A 1 24 ? 5.980 -2.921 4.141 1.00 34.11 24 GLU A CA 10
ATOM 12656 C C . GLU A 1 24 ? 6.419 -2.613 2.716 1.00 74.25 24 GLU A C 10
ATOM 12657 O O . GLU A 1 24 ? 7.544 -2.918 2.321 1.00 35.41 24 GLU A O 10
ATOM 12669 N N . LEU A 1 25 ? 5.518 -2.029 1.947 1.00 53.42 25 LEU A N 10
ATOM 12670 C CA . LEU A 1 25 ? 5.793 -1.714 0.556 1.00 45.33 25 LEU A CA 10
ATOM 12671 C C . LEU A 1 25 ? 6.147 -0.239 0.433 1.00 10.33 25 LEU A C 10
ATOM 12672 O O . LEU A 1 25 ? 5.477 0.614 1.014 1.00 74.15 25 LEU A O 10
ATOM 12688 N N . GLU A 1 26 ? 7.208 0.063 -0.300 1.00 1.55 26 GLU A N 10
ATOM 12689 C CA . GLU A 1 26 ? 7.606 1.443 -0.500 1.00 61.32 26 GLU A CA 10
ATOM 12690 C C . GLU A 1 26 ? 6.962 1.986 -1.767 1.00 10.41 26 GLU A C 10
ATOM 12691 O O . GLU A 1 26 ? 7.203 1.490 -2.873 1.00 3.12 26 GLU A O 10
ATOM 12703 N N . VAL A 1 27 ? 6.132 2.996 -1.594 1.00 73.42 27 VAL A N 10
ATOM 12704 C CA . VAL A 1 27 ? 5.375 3.562 -2.690 1.00 34.31 27 VAL A CA 10
ATOM 12705 C C . VAL A 1 27 ? 5.872 4.968 -3.006 1.00 22.11 27 VAL A C 10
ATOM 12706 O O . VAL A 1 27 ? 6.435 5.648 -2.142 1.00 33.32 27 VAL A O 10
ATOM 12719 N N . ASP A 1 28 ? 5.685 5.388 -4.244 1.00 10.52 28 ASP A N 10
ATOM 12720 C CA . ASP A 1 28 ? 6.004 6.744 -4.645 1.00 63.42 28 ASP A CA 10
ATOM 12721 C C . ASP A 1 28 ? 4.722 7.563 -4.624 1.00 71.33 28 ASP A C 10
ATOM 12722 O O . ASP A 1 28 ? 3.678 7.093 -5.070 1.00 32.50 28 ASP A O 10
ATOM 12731 N N . TYR A 1 29 ? 4.790 8.768 -4.086 1.00 53.20 29 TYR A N 10
ATOM 12732 C CA . TYR A 1 29 ? 3.617 9.635 -3.996 1.00 73.44 29 TYR A CA 10
ATOM 12733 C C . TYR A 1 29 ? 3.047 9.954 -5.377 1.00 61.04 29 TYR A C 10
ATOM 12734 O O . TYR A 1 29 ? 1.858 10.256 -5.512 1.00 54.33 29 TYR A O 10
ATOM 12752 N N . ARG A 1 30 ? 3.881 9.865 -6.402 1.00 30.33 30 ARG A N 10
ATOM 12753 C CA . ARG A 1 30 ? 3.441 10.161 -7.755 1.00 13.34 30 ARG A CA 10
ATOM 12754 C C . ARG A 1 30 ? 3.015 8.882 -8.478 1.00 11.34 30 ARG A C 10
ATOM 12755 O O . ARG A 1 30 ? 2.567 8.922 -9.627 1.00 21.11 30 ARG A O 10
ATOM 12776 N N . ASP A 1 31 ? 3.148 7.750 -7.802 1.00 64.22 31 ASP A N 10
ATOM 12777 C CA . ASP A 1 31 ? 2.771 6.469 -8.387 1.00 51.13 31 ASP A CA 10
ATOM 12778 C C . ASP A 1 31 ? 1.255 6.338 -8.411 1.00 33.20 31 ASP A C 10
ATOM 12779 O O . ASP A 1 31 ? 0.571 6.719 -7.456 1.00 12.01 31 ASP A O 10
ATOM 12788 N N . THR A 1 32 ? 0.733 5.833 -9.515 1.00 54.15 32 THR A N 10
ATOM 12789 C CA . THR A 1 32 ? -0.698 5.677 -9.678 1.00 22.13 32 THR A CA 10
ATOM 12790 C C . THR A 1 32 ? -1.188 4.452 -8.906 1.00 45.14 32 THR A C 10
ATOM 12791 O O . THR A 1 32 ? -0.508 3.426 -8.864 1.00 3.32 32 THR A O 10
ATOM 12802 N N . LEU A 1 33 ? -2.364 4.563 -8.301 1.00 5.24 33 LEU A N 10
ATOM 12803 C CA . LEU A 1 33 ? -2.899 3.493 -7.464 1.00 13.44 33 LEU A CA 10
ATOM 12804 C C . LEU A 1 33 ? -3.138 2.217 -8.271 1.00 11.55 33 LEU A C 10
ATOM 12805 O O . LEU A 1 33 ? -3.158 1.117 -7.721 1.00 21.24 33 LEU A O 10
ATOM 12821 N N . LEU A 1 34 ? -3.307 2.371 -9.579 1.00 33.13 34 LEU A N 10
ATOM 12822 C CA . LEU A 1 34 ? -3.467 1.231 -10.473 1.00 4.33 34 LEU A CA 10
ATOM 12823 C C . LEU A 1 34 ? -2.157 0.455 -10.594 1.00 60.41 34 LEU A C 10
ATOM 12824 O O . LEU A 1 34 ? -2.153 -0.736 -10.903 1.00 43.15 34 LEU A O 10
ATOM 12840 N N . VAL A 1 35 ? -1.052 1.138 -10.332 1.00 40.05 35 VAL A N 10
ATOM 12841 C CA . VAL A 1 35 ? 0.267 0.539 -10.456 1.00 63.31 35 VAL A CA 10
ATOM 12842 C C . VAL A 1 35 ? 0.671 -0.151 -9.158 1.00 4.54 35 VAL A C 10
ATOM 12843 O O . VAL A 1 35 ? 1.127 -1.294 -9.174 1.00 2.35 35 VAL A O 10
ATOM 12856 N N . VAL A 1 36 ? 0.492 0.542 -8.036 1.00 51.34 36 VAL A N 10
ATOM 12857 C CA . VAL A 1 36 ? 0.844 -0.014 -6.733 1.00 61.33 36 VAL A CA 10
ATOM 12858 C C . VAL A 1 36 ? 0.029 -1.278 -6.427 1.00 0.42 36 VAL A C 10
ATOM 12859 O O . VAL A 1 36 ? 0.522 -2.190 -5.765 1.00 35.20 36 VAL A O 10
ATOM 12872 N N . LYS A 1 37 ? -1.204 -1.345 -6.934 1.00 3.23 37 LYS A N 10
ATOM 12873 C CA . LYS A 1 37 ? -2.022 -2.550 -6.792 1.00 45.32 37 LYS A CA 10
ATOM 12874 C C . LYS A 1 37 ? -1.331 -3.748 -7.434 1.00 11.44 37 LYS A C 10
ATOM 12875 O O . LYS A 1 37 ? -1.371 -4.863 -6.910 1.00 52.03 37 LYS A O 10
ATOM 12894 N N . GLN A 1 38 ? -0.672 -3.502 -8.557 1.00 20.13 38 GLN A N 10
ATOM 12895 C CA . GLN A 1 38 ? 0.029 -4.552 -9.277 1.00 31.04 38 GLN A CA 10
ATOM 12896 C C . GLN A 1 38 ? 1.294 -4.961 -8.531 1.00 53.55 38 GLN A C 10
ATOM 12897 O O . GLN A 1 38 ? 1.824 -6.051 -8.737 1.00 40.54 38 GLN A O 10
ATOM 12911 N N . LYS A 1 39 ? 1.759 -4.081 -7.656 1.00 55.03 39 LYS A N 10
ATOM 12912 C CA . LYS A 1 39 ? 2.940 -4.350 -6.847 1.00 63.01 39 LYS A CA 10
ATOM 12913 C C . LYS A 1 39 ? 2.557 -5.106 -5.574 1.00 4.15 39 LYS A C 10
ATOM 12914 O O . LYS A 1 39 ? 3.305 -5.968 -5.103 1.00 35.42 39 LYS A O 10
ATOM 12933 N N . ILE A 1 40 ? 1.389 -4.784 -5.024 1.00 13.10 40 ILE A N 10
ATOM 12934 C CA . ILE A 1 40 ? 0.860 -5.504 -3.865 1.00 21.31 40 ILE A CA 10
ATOM 12935 C C . ILE A 1 40 ? 0.544 -6.945 -4.252 1.00 30.45 40 ILE A C 10
ATOM 12936 O O . ILE A 1 40 ? 0.846 -7.885 -3.515 1.00 45.01 40 ILE A O 10
ATOM 12952 N N . GLU A 1 41 ? -0.048 -7.108 -5.432 1.00 21.01 41 GLU A N 10
ATOM 12953 C CA . GLU A 1 41 ? -0.318 -8.430 -5.986 1.00 63.11 41 GLU A CA 10
ATOM 12954 C C . GLU A 1 41 ? 0.984 -9.203 -6.165 1.00 34.10 41 GLU A C 10
ATOM 12955 O O . GLU A 1 41 ? 1.061 -10.397 -5.888 1.00 0.24 41 GLU A O 10
ATOM 12967 N N . ARG A 1 42 ? 2.008 -8.488 -6.602 1.00 44.14 42 ARG A N 10
ATOM 12968 C CA . ARG A 1 42 ? 3.293 -9.081 -6.947 1.00 51.03 42 ARG A CA 10
ATOM 12969 C C . ARG A 1 42 ? 4.033 -9.581 -5.707 1.00 23.23 42 ARG A C 10
ATOM 12970 O O . ARG A 1 42 ? 4.874 -10.476 -5.794 1.00 43.43 42 ARG A O 10
ATOM 12991 N N . SER A 1 43 ? 3.704 -9.011 -4.556 1.00 61.43 43 SER A N 10
ATOM 12992 C CA . SER A 1 43 ? 4.364 -9.375 -3.311 1.00 51.31 43 SER A CA 10
ATOM 12993 C C . SER A 1 43 ? 3.505 -10.330 -2.476 1.00 62.23 43 SER A C 10
ATOM 12994 O O . SER A 1 43 ? 3.921 -11.447 -2.172 1.00 42.14 43 SER A O 10
ATOM 13002 N N . GLN A 1 44 ? 2.300 -9.898 -2.117 1.00 31.32 44 GLN A N 10
ATOM 13003 C CA . GLN A 1 44 ? 1.423 -10.710 -1.277 1.00 35.53 44 GLN A CA 10
ATOM 13004 C C . GLN A 1 44 ? 0.804 -11.863 -2.065 1.00 40.02 44 GLN A C 10
ATOM 13005 O O . GLN A 1 44 ? 0.294 -12.816 -1.478 1.00 11.13 44 GLN A O 10
ATOM 13019 N N . HIS A 1 45 ? 0.869 -11.769 -3.393 1.00 54.12 45 HIS A N 10
ATOM 13020 C CA . HIS A 1 45 ? 0.320 -12.795 -4.287 1.00 14.10 45 HIS A CA 10
ATOM 13021 C C . HIS A 1 45 ? -1.185 -12.937 -4.108 1.00 64.04 45 HIS A C 10
ATOM 13022 O O . HIS A 1 45 ? -1.719 -14.046 -4.045 1.00 70.30 45 HIS A O 10
ATOM 13037 N N . ILE A 1 46 ? -1.865 -11.806 -4.047 1.00 14.53 46 ILE A N 10
ATOM 13038 C CA . ILE A 1 46 ? -3.307 -11.794 -3.905 1.00 63.30 46 ILE A CA 10
ATOM 13039 C C . ILE A 1 46 ? -3.953 -11.162 -5.125 1.00 22.43 46 ILE A C 10
ATOM 13040 O O . ILE A 1 46 ? -3.367 -10.276 -5.752 1.00 21.23 46 ILE A O 10
ATOM 13056 N N . PRO A 1 47 ? -5.156 -11.627 -5.490 1.00 0.21 47 PRO A N 10
ATOM 13057 C CA . PRO A 1 47 ? -5.914 -11.067 -6.609 1.00 13.41 47 PRO A CA 10
ATOM 13058 C C . PRO A 1 47 ? -6.136 -9.572 -6.442 1.00 43.45 47 PRO A C 10
ATOM 13059 O O . PRO A 1 47 ? -6.370 -9.090 -5.331 1.00 60.50 47 PRO A O 10
ATOM 13070 N N . VAL A 1 48 ? -6.064 -8.844 -7.544 1.00 52.24 48 VAL A N 10
ATOM 13071 C CA . VAL A 1 48 ? -6.232 -7.400 -7.516 1.00 51.11 48 VAL A CA 10
ATOM 13072 C C . VAL A 1 48 ? -7.645 -7.030 -7.048 1.00 74.00 48 VAL A C 10
ATOM 13073 O O . VAL A 1 48 ? -7.867 -5.953 -6.497 1.00 75.14 48 VAL A O 10
ATOM 13086 N N . SER A 1 49 ? -8.587 -7.951 -7.240 1.00 61.45 49 SER A N 10
ATOM 13087 C CA . SER A 1 49 ? -9.963 -7.746 -6.806 1.00 32.01 49 SER A CA 10
ATOM 13088 C C . SER A 1 49 ? -10.090 -7.891 -5.288 1.00 73.01 49 SER A C 10
ATOM 13089 O O . SER A 1 49 ? -11.012 -7.342 -4.683 1.00 63.12 49 SER A O 10
ATOM 13097 N N . LYS A 1 50 ? -9.155 -8.613 -4.674 1.00 71.14 50 LYS A N 10
ATOM 13098 C CA . LYS A 1 50 ? -9.161 -8.781 -3.223 1.00 15.23 50 LYS A CA 10
ATOM 13099 C C . LYS A 1 50 ? -8.644 -7.513 -2.554 1.00 1.24 50 LYS A C 10
ATOM 13100 O O . LYS A 1 50 ? -9.005 -7.201 -1.419 1.00 23.43 50 LYS A O 10
ATOM 13119 N N . GLN A 1 51 ? -7.815 -6.774 -3.283 1.00 12.21 51 GLN A N 10
ATOM 13120 C CA . GLN A 1 51 ? -7.179 -5.579 -2.751 1.00 23.15 51 GLN A CA 10
ATOM 13121 C C . GLN A 1 51 ? -8.185 -4.446 -2.584 1.00 31.12 51 GLN A C 10
ATOM 13122 O O . GLN A 1 51 ? -8.338 -3.594 -3.462 1.00 51.03 51 GLN A O 10
ATOM 13136 N N . THR A 1 52 ? -8.885 -4.461 -1.464 1.00 25.13 52 THR A N 10
ATOM 13137 C CA . THR A 1 52 ? -9.814 -3.402 -1.130 1.00 64.24 52 THR A CA 10
ATOM 13138 C C . THR A 1 52 ? -9.093 -2.352 -0.298 1.00 54.33 52 THR A C 10
ATOM 13139 O O . THR A 1 52 ? -8.880 -2.541 0.900 1.00 44.21 52 THR A O 10
ATOM 13150 N N . LEU A 1 53 ? -8.683 -1.275 -0.951 1.00 62.34 53 LEU A N 10
ATOM 13151 C CA . LEU A 1 53 ? -7.891 -0.236 -0.306 1.00 72.13 53 LEU A CA 10
ATOM 13152 C C . LEU A 1 53 ? -8.713 0.515 0.734 1.00 72.41 53 LEU A C 10
ATOM 13153 O O . LEU A 1 53 ? -9.524 1.376 0.396 1.00 33.11 53 LEU A O 10
ATOM 13169 N N . ILE A 1 54 ? -8.522 0.166 1.994 1.00 61.42 54 ILE A N 10
ATOM 13170 C CA . ILE A 1 54 ? -9.221 0.828 3.080 1.00 35.43 54 ILE A CA 10
ATOM 13171 C C . ILE A 1 54 ? -8.236 1.597 3.948 1.00 54.32 54 ILE A C 10
ATOM 13172 O O . ILE A 1 54 ? -7.443 1.006 4.687 1.00 24.24 54 ILE A O 10
ATOM 13188 N N . VAL A 1 55 ? -8.275 2.914 3.843 1.00 23.31 55 VAL A N 10
ATOM 13189 C CA . VAL A 1 55 ? -7.396 3.764 4.627 1.00 21.14 55 VAL A CA 10
ATOM 13190 C C . VAL A 1 55 ? -8.182 4.503 5.704 1.00 13.44 55 VAL A C 10
ATOM 13191 O O . VAL A 1 55 ? -8.949 5.428 5.412 1.00 12.50 55 VAL A O 10
ATOM 13204 N N . ASP A 1 56 ? -8.012 4.053 6.949 1.00 14.14 56 ASP A N 10
ATOM 13205 C CA . ASP A 1 56 ? -8.671 4.649 8.117 1.00 23.43 56 ASP A CA 10
ATOM 13206 C C . ASP A 1 56 ? -10.163 4.319 8.150 1.00 34.40 56 ASP A C 10
ATOM 13207 O O . ASP A 1 56 ? -10.658 3.738 9.117 1.00 3.54 56 ASP A O 10
ATOM 13216 N N . GLY A 1 57 ? -10.867 4.672 7.088 1.00 53.52 57 GLY A N 10
ATOM 13217 C CA . GLY A 1 57 ? -12.293 4.430 7.023 1.00 54.23 57 GLY A CA 10
ATOM 13218 C C . GLY A 1 57 ? -12.820 4.564 5.612 1.00 14.03 57 GLY A C 10
ATOM 13219 O O . GLY A 1 57 ? -13.757 3.868 5.221 1.00 41.45 57 GLY A O 10
ATOM 13223 N N . ILE A 1 58 ? -12.214 5.465 4.850 1.00 14.12 58 ILE A N 10
ATOM 13224 C CA . ILE A 1 58 ? -12.603 5.685 3.466 1.00 40.11 58 ILE A CA 10
ATOM 13225 C C . ILE A 1 58 ? -12.129 4.536 2.587 1.00 71.14 58 ILE A C 10
ATOM 13226 O O . ILE A 1 58 ? -10.959 4.146 2.636 1.00 72.35 58 ILE A O 10
ATOM 13242 N N . VAL A 1 59 ? -13.041 3.991 1.797 1.00 14.04 59 VAL A N 10
ATOM 13243 C CA . VAL A 1 59 ? -12.697 2.935 0.864 1.00 23.31 59 VAL A CA 10
ATOM 13244 C C . VAL A 1 59 ? -12.233 3.533 -0.466 1.00 64.11 59 VAL A C 10
ATOM 13245 O O . VAL A 1 59 ? -12.936 4.330 -1.093 1.00 11.04 59 VAL A O 10
ATOM 13258 N N . ILE A 1 60 ? -11.029 3.174 -0.874 1.00 41.05 60 ILE A N 10
ATOM 13259 C CA . ILE A 1 60 ? -10.463 3.686 -2.107 1.00 23.24 60 ILE A CA 10
ATOM 13260 C C . ILE A 1 60 ? -10.639 2.673 -3.230 1.00 15.34 60 ILE A C 10
ATOM 13261 O O . ILE A 1 60 ? -9.931 1.668 -3.296 1.00 41.40 60 ILE A O 10
ATOM 13277 N N . LEU A 1 61 ? -11.611 2.928 -4.088 1.00 14.44 61 LEU A N 10
ATOM 13278 C CA . LEU A 1 61 ? -11.860 2.073 -5.238 1.00 14.45 61 LEU A CA 10
ATOM 13279 C C . LEU A 1 61 ? -11.527 2.819 -6.519 1.00 64.10 61 LEU A C 10
ATOM 13280 O O . LEU A 1 61 ? -12.060 2.524 -7.588 1.00 21.01 61 LEU A O 10
ATOM 13296 N N . ARG A 1 62 ? -10.640 3.794 -6.404 1.00 23.13 62 ARG A N 10
ATOM 13297 C CA . ARG A 1 62 ? -10.238 4.597 -7.542 1.00 30.42 62 ARG A CA 10
ATOM 13298 C C . ARG A 1 62 ? -8.741 4.471 -7.784 1.00 14.23 62 ARG A C 10
ATOM 13299 O O . ARG A 1 62 ? -7.950 5.191 -7.180 1.00 5.24 62 ARG A O 10
ATOM 13320 N N . GLU A 1 63 ? -8.354 3.547 -8.657 1.00 55.33 63 GLU A N 10
ATOM 13321 C CA . GLU A 1 63 ? -6.949 3.384 -9.017 1.00 63.52 63 GLU A CA 10
ATOM 13322 C C . GLU A 1 63 ? -6.511 4.511 -9.940 1.00 43.40 63 GLU A C 10
ATOM 13323 O O . GLU A 1 63 ? -5.321 4.700 -10.195 1.00 63.14 63 GLU A O 10
ATOM 13335 N N . ASP A 1 64 ? -7.501 5.235 -10.447 1.00 62.35 64 ASP A N 10
ATOM 13336 C CA . ASP A 1 64 ? -7.286 6.401 -11.299 1.00 13.32 64 ASP A CA 10
ATOM 13337 C C . ASP A 1 64 ? -6.435 7.461 -10.599 1.00 40.33 64 ASP A C 10
ATOM 13338 O O . ASP A 1 64 ? -5.667 8.178 -11.238 1.00 71.02 64 ASP A O 10
ATOM 13347 N N . LEU A 1 65 ? -6.557 7.535 -9.281 1.00 53.32 65 LEU A N 10
ATOM 13348 C CA . LEU A 1 65 ? -5.876 8.560 -8.505 1.00 52.02 65 LEU A CA 10
ATOM 13349 C C . LEU A 1 65 ? -4.446 8.149 -8.159 1.00 23.45 65 LEU A C 10
ATOM 13350 O O . LEU A 1 65 ? -4.005 7.039 -8.465 1.00 22.52 65 LEU A O 10
ATOM 13366 N N . THR A 1 66 ? -3.728 9.059 -7.517 1.00 71.34 66 THR A N 10
ATOM 13367 C CA . THR A 1 66 ? -2.355 8.818 -7.115 1.00 4.43 66 THR A CA 10
ATOM 13368 C C . THR A 1 66 ? -2.199 9.020 -5.609 1.00 4.35 66 THR A C 10
ATOM 13369 O O . THR A 1 66 ? -3.004 9.722 -4.992 1.00 63.35 66 THR A O 10
ATOM 13380 N N . VAL A 1 67 ? -1.169 8.405 -5.031 1.00 1.00 67 VAL A N 10
ATOM 13381 C CA . VAL A 1 67 ? -0.950 8.421 -3.583 1.00 0.51 67 VAL A CA 10
ATOM 13382 C C . VAL A 1 67 ? -0.959 9.838 -3.006 1.00 5.55 67 VAL A C 10
ATOM 13383 O O . VAL A 1 67 ? -1.641 10.108 -2.014 1.00 2.41 67 VAL A O 10
ATOM 13396 N N . GLU A 1 68 ? -0.209 10.732 -3.637 1.00 63.30 68 GLU A N 10
ATOM 13397 C CA . GLU A 1 68 ? -0.081 12.110 -3.172 1.00 22.10 68 GLU A CA 10
ATOM 13398 C C . GLU A 1 68 ? -1.437 12.802 -3.078 1.00 62.20 68 GLU A C 10
ATOM 13399 O O . GLU A 1 68 ? -1.787 13.357 -2.037 1.00 64.03 68 GLU A O 10
ATOM 13411 N N . GLN A 1 69 ? -2.207 12.744 -4.157 1.00 23.00 69 GLN A N 10
ATOM 13412 C CA . GLN A 1 69 ? -3.470 13.472 -4.234 1.00 71.34 69 GLN A CA 10
ATOM 13413 C C . GLN A 1 69 ? -4.544 12.845 -3.347 1.00 2.25 69 GLN A C 10
ATOM 13414 O O . GLN A 1 69 ? -5.558 13.472 -3.054 1.00 41.33 69 GLN A O 10
ATOM 13428 N N . CYS A 1 70 ? -4.323 11.610 -2.920 1.00 24.03 70 CYS A N 10
ATOM 13429 C CA . CYS A 1 70 ? -5.251 10.954 -2.012 1.00 54.14 70 CYS A CA 10
ATOM 13430 C C . CYS A 1 70 ? -4.925 11.321 -0.569 1.00 63.04 70 CYS A C 10
ATOM 13431 O O . CYS A 1 70 ? -5.737 11.104 0.333 1.00 72.14 70 CYS A O 10
ATOM 13439 N N . GLN A 1 71 ? -3.737 11.898 -0.373 1.00 60.23 71 GLN A N 10
ATOM 13440 C CA . GLN A 1 71 ? -3.240 12.257 0.954 1.00 31.41 71 GLN A CA 10
ATOM 13441 C C . GLN A 1 71 ? -3.266 11.057 1.890 1.00 14.41 71 GLN A C 10
ATOM 13442 O O . GLN A 1 71 ? -4.019 11.023 2.865 1.00 53.44 71 GLN A O 10
ATOM 13456 N N . ILE A 1 72 ? -2.453 10.064 1.569 1.00 24.15 72 ILE A N 10
ATOM 13457 C CA . ILE A 1 72 ? -2.349 8.874 2.393 1.00 42.12 72 ILE A CA 10
ATOM 13458 C C . ILE A 1 72 ? -1.372 9.118 3.533 1.00 15.43 72 ILE A C 10
ATOM 13459 O O . ILE A 1 72 ? -0.156 9.065 3.350 1.00 73.12 72 ILE A O 10
ATOM 13475 N N . VAL A 1 73 ? -1.915 9.430 4.698 1.00 11.41 73 VAL A N 10
ATOM 13476 C CA . VAL A 1 73 ? -1.105 9.667 5.880 1.00 5.44 73 VAL A CA 10
ATOM 13477 C C . VAL A 1 73 ? -0.872 8.361 6.640 1.00 11.13 73 VAL A C 10
ATOM 13478 O O . VAL A 1 73 ? -1.819 7.630 6.940 1.00 41.52 73 VAL A O 10
ATOM 13491 N N . PRO A 1 74 ? 0.399 8.058 6.955 1.00 2.51 74 PRO A N 10
ATOM 13492 C CA . PRO A 1 74 ? 0.801 6.799 7.607 1.00 53.33 74 PRO A CA 10
ATOM 13493 C C . PRO A 1 74 ? 0.227 6.641 9.013 1.00 2.40 74 PRO A C 10
ATOM 13494 O O . PRO A 1 74 ? 0.294 5.564 9.603 1.00 52.35 74 PRO A O 10
ATOM 13505 N N . THR A 1 75 ? -0.344 7.714 9.540 1.00 61.04 75 THR A N 10
ATOM 13506 C CA . THR A 1 75 ? -0.948 7.690 10.864 1.00 64.55 75 THR A CA 10
ATOM 13507 C C . THR A 1 75 ? -2.391 7.179 10.796 1.00 53.22 75 THR A C 10
ATOM 13508 O O . THR A 1 75 ? -3.180 7.376 11.720 1.00 51.13 75 THR A O 10
ATOM 13519 N N . SER A 1 76 ? -2.726 6.513 9.700 1.00 24.32 76 SER A N 10
ATOM 13520 C CA . SER A 1 76 ? -4.045 5.925 9.535 1.00 44.25 76 SER A CA 10
ATOM 13521 C C . SER A 1 76 ? -3.940 4.409 9.437 1.00 0.11 76 SER A C 10
ATOM 13522 O O . SER A 1 76 ? -2.929 3.878 8.973 1.00 60.23 76 SER A O 10
ATOM 13530 N N . ASP A 1 77 ? -4.977 3.719 9.885 1.00 74.04 77 ASP A N 10
ATOM 13531 C CA . ASP A 1 77 ? -5.012 2.264 9.814 1.00 71.32 77 ASP A CA 10
ATOM 13532 C C . ASP A 1 77 ? -5.267 1.803 8.383 1.00 4.53 77 ASP A C 10
ATOM 13533 O O . ASP A 1 77 ? -6.358 1.993 7.843 1.00 65.32 77 ASP A O 10
ATOM 13542 N N . ILE A 1 78 ? -4.246 1.226 7.766 1.00 33.42 78 ILE A N 10
ATOM 13543 C CA . ILE A 1 78 ? -4.360 0.724 6.407 1.00 10.02 78 ILE A CA 10
ATOM 13544 C C . ILE A 1 78 ? -4.544 -0.788 6.424 1.00 14.02 78 ILE A C 10
ATOM 13545 O O . ILE A 1 78 ? -3.595 -1.539 6.668 1.00 22.23 78 ILE A O 10
ATOM 13561 N N . GLN A 1 79 ? -5.766 -1.229 6.178 1.00 0.42 79 GLN A N 10
ATOM 13562 C CA . GLN A 1 79 ? -6.082 -2.645 6.240 1.00 41.44 79 GLN A CA 10
ATOM 13563 C C . GLN A 1 79 ? -6.895 -3.060 5.025 1.00 31.11 79 GLN A C 10
ATOM 13564 O O . GLN A 1 79 ? -7.904 -2.439 4.700 1.00 22.01 79 GLN A O 10
ATOM 13578 N N . LEU A 1 80 ? -6.441 -4.098 4.349 1.00 10.04 80 LEU A N 10
ATOM 13579 C CA . LEU A 1 80 ? -7.159 -4.637 3.206 1.00 55.04 80 LEU A CA 10
ATOM 13580 C C . LEU A 1 80 ? -8.090 -5.750 3.665 1.00 10.32 80 LEU A C 10
ATOM 13581 O O . LEU A 1 80 ? -7.810 -6.435 4.647 1.00 24.21 80 LEU A O 10
ATOM 13597 N N . GLU A 1 81 ? -9.201 -5.913 2.969 1.00 13.01 81 GLU A N 10
ATOM 13598 C CA . GLU A 1 81 ? -10.116 -7.012 3.241 1.00 73.13 81 GLU A CA 10
ATOM 13599 C C . GLU A 1 81 ? -9.919 -8.124 2.223 1.00 34.11 81 GLU A C 10
ATOM 13600 O O . GLU A 1 81 ? -8.969 -8.100 1.438 1.00 53.44 81 GLU A O 10
ATOM 13612 N N . VAL A 1 82 ? -10.813 -9.098 2.239 1.00 34.31 82 VAL A N 10
ATOM 13613 C CA . VAL A 1 82 ? -10.764 -10.188 1.285 1.00 1.54 82 VAL A CA 10
ATOM 13614 C C . VAL A 1 82 ? -12.016 -10.187 0.413 1.00 44.43 82 VAL A C 10
ATOM 13615 O O . VAL A 1 82 ? -13.135 -10.043 0.908 1.00 22.44 82 VAL A O 10
ATOM 13628 N N . SER A 1 83 ? -11.817 -10.312 -0.887 1.00 61.23 83 SER A N 10
ATOM 13629 C CA . SER A 1 83 ? -12.919 -10.354 -1.828 1.00 43.41 83 SER A CA 10
ATOM 13630 C C . SER A 1 83 ? -12.561 -11.262 -3.000 1.00 62.53 83 SER A C 10
ATOM 13631 O O . SER A 1 83 ? -11.620 -10.988 -3.744 1.00 20.20 83 SER A O 10
ATOM 13639 N N . SER A 1 84 ? -13.289 -12.358 -3.128 1.00 32.21 84 SER A N 10
ATOM 13640 C CA . SER A 1 84 ? -13.092 -13.284 -4.227 1.00 52.14 84 SER A CA 10
ATOM 13641 C C . SER A 1 84 ? -14.434 -13.887 -4.628 1.00 43.32 84 SER A C 10
ATOM 13642 O O . SER A 1 84 ? -14.855 -14.881 -4.002 1.00 37.03 84 SER A O 10
ATOM 13651 N N . MET A 1 1 ? 22.989 17.014 4.569 1.00 0.00 1 MET A N 11
ATOM 13652 C CA . MET A 1 1 ? 21.958 18.040 4.294 1.00 52.33 1 MET A CA 11
ATOM 13653 C C . MET A 1 1 ? 22.590 19.420 4.220 1.00 52.30 1 MET A C 11
ATOM 13654 O O . MET A 1 1 ? 23.160 19.906 5.200 1.00 64.24 1 MET A O 11
ATOM 13670 N N . GLY A 1 2 ? 22.506 20.034 3.048 1.00 32.04 2 GLY A N 11
ATOM 13671 C CA . GLY A 1 2 ? 23.040 21.367 2.869 1.00 25.02 2 GLY A CA 11
ATOM 13672 C C . GLY A 1 2 ? 21.970 22.430 2.998 1.00 1.14 2 GLY A C 11
ATOM 13673 O O . GLY A 1 2 ? 21.137 22.379 3.902 1.00 42.22 2 GLY A O 11
ATOM 13677 N N . HIS A 1 3 ? 21.985 23.389 2.088 1.00 25.45 3 HIS A N 11
ATOM 13678 C CA . HIS A 1 3 ? 21.004 24.461 2.095 1.00 34.21 3 HIS A CA 11
ATOM 13679 C C . HIS A 1 3 ? 19.874 24.136 1.121 1.00 23.21 3 HIS A C 11
ATOM 13680 O O . HIS A 1 3 ? 18.768 24.665 1.229 1.00 64.54 3 HIS A O 11
ATOM 13695 N N . HIS A 1 4 ? 20.167 23.261 0.166 1.00 72.13 4 HIS A N 11
ATOM 13696 C CA . HIS A 1 4 ? 19.168 22.806 -0.792 1.00 43.44 4 HIS A CA 11
ATOM 13697 C C . HIS A 1 4 ? 18.339 21.684 -0.186 1.00 31.21 4 HIS A C 11
ATOM 13698 O O . HIS A 1 4 ? 18.879 20.756 0.412 1.00 42.15 4 HIS A O 11
ATOM 13713 N N . HIS A 1 5 ? 17.029 21.771 -0.345 1.00 2.35 5 HIS A N 11
ATOM 13714 C CA . HIS A 1 5 ? 16.127 20.798 0.254 1.00 33.33 5 HIS A CA 11
ATOM 13715 C C . HIS A 1 5 ? 15.280 20.100 -0.802 1.00 72.22 5 HIS A C 11
ATOM 13716 O O . HIS A 1 5 ? 14.709 20.737 -1.687 1.00 73.33 5 HIS A O 11
ATOM 13731 N N . HIS A 1 6 ? 15.220 18.785 -0.699 1.00 2.02 6 HIS A N 11
ATOM 13732 C CA . HIS A 1 6 ? 14.457 17.957 -1.621 1.00 71.34 6 HIS A CA 11
ATOM 13733 C C . HIS A 1 6 ? 13.791 16.819 -0.858 1.00 53.42 6 HIS A C 11
ATOM 13734 O O . HIS A 1 6 ? 14.069 16.617 0.324 1.00 10.22 6 HIS A O 11
ATOM 13749 N N . HIS A 1 7 ? 12.914 16.083 -1.520 1.00 64.51 7 HIS A N 11
ATOM 13750 C CA . HIS A 1 7 ? 12.198 14.990 -0.875 1.00 22.42 7 HIS A CA 11
ATOM 13751 C C . HIS A 1 7 ? 12.327 13.709 -1.686 1.00 75.01 7 HIS A C 11
ATOM 13752 O O . HIS A 1 7 ? 12.442 13.747 -2.911 1.00 12.50 7 HIS A O 11
ATOM 13767 N N . HIS A 1 8 ? 12.306 12.578 -0.991 1.00 75.42 8 HIS A N 11
ATOM 13768 C CA . HIS A 1 8 ? 12.450 11.274 -1.631 1.00 71.41 8 HIS A CA 11
ATOM 13769 C C . HIS A 1 8 ? 11.190 10.909 -2.404 1.00 2.11 8 HIS A C 11
ATOM 13770 O O . HIS A 1 8 ? 11.271 10.389 -3.515 1.00 51.33 8 HIS A O 11
ATOM 13785 N N . SER A 1 9 ? 10.033 11.186 -1.790 1.00 64.04 9 SER A N 11
ATOM 13786 C CA . SER A 1 9 ? 8.723 10.824 -2.343 1.00 43.02 9 SER A CA 11
ATOM 13787 C C . SER A 1 9 ? 8.516 9.310 -2.270 1.00 13.13 9 SER A C 11
ATOM 13788 O O . SER A 1 9 ? 7.703 8.741 -2.997 1.00 33.11 9 SER A O 11
ATOM 13796 N N . HIS A 1 10 ? 9.249 8.674 -1.363 1.00 11.43 10 HIS A N 11
ATOM 13797 C CA . HIS A 1 10 ? 9.196 7.225 -1.182 1.00 30.10 10 HIS A CA 11
ATOM 13798 C C . HIS A 1 10 ? 8.943 6.897 0.282 1.00 61.32 10 HIS A C 11
ATOM 13799 O O . HIS A 1 10 ? 9.775 7.193 1.140 1.00 12.11 10 HIS A O 11
ATOM 13814 N N . MET A 1 11 ? 7.796 6.302 0.574 1.00 64.41 11 MET A N 11
ATOM 13815 C CA . MET A 1 11 ? 7.460 5.943 1.948 1.00 33.41 11 MET A CA 11
ATOM 13816 C C . MET A 1 11 ? 7.027 4.488 2.041 1.00 63.53 11 MET A C 11
ATOM 13817 O O . MET A 1 11 ? 6.398 3.958 1.126 1.00 43.21 11 MET A O 11
ATOM 13831 N N . LYS A 1 12 ? 7.370 3.845 3.149 1.00 15.12 12 LYS A N 11
ATOM 13832 C CA . LYS A 1 12 ? 6.971 2.467 3.388 1.00 23.23 12 LYS A CA 11
ATOM 13833 C C . LYS A 1 12 ? 5.838 2.424 4.402 1.00 32.51 12 LYS A C 11
ATOM 13834 O O . LYS A 1 12 ? 6.050 2.679 5.588 1.00 3.21 12 LYS A O 11
ATOM 13853 N N . PHE A 1 13 ? 4.635 2.123 3.944 1.00 42.42 13 PHE A N 11
ATOM 13854 C CA . PHE A 1 13 ? 3.497 2.029 4.846 1.00 30.22 13 PHE A CA 11
ATOM 13855 C C . PHE A 1 13 ? 3.189 0.564 5.118 1.00 25.34 13 PHE A C 11
ATOM 13856 O O . PHE A 1 13 ? 3.512 -0.307 4.307 1.00 32.23 13 PHE A O 11
ATOM 13873 N N . LEU A 1 14 ? 2.580 0.286 6.257 1.00 61.32 14 LEU A N 11
ATOM 13874 C CA . LEU A 1 14 ? 2.284 -1.082 6.624 1.00 52.21 14 LEU A CA 11
ATOM 13875 C C . LEU A 1 14 ? 0.949 -1.514 6.045 1.00 22.43 14 LEU A C 11
ATOM 13876 O O . LEU A 1 14 ? -0.108 -1.041 6.469 1.00 61.42 14 LEU A O 11
ATOM 13892 N N . VAL A 1 15 ? 1.005 -2.398 5.063 1.00 73.54 15 VAL A N 11
ATOM 13893 C CA . VAL A 1 15 ? -0.190 -2.981 4.491 1.00 42.12 15 VAL A CA 11
ATOM 13894 C C . VAL A 1 15 ? -0.737 -4.029 5.445 1.00 63.45 15 VAL A C 11
ATOM 13895 O O . VAL A 1 15 ? -0.208 -5.138 5.536 1.00 43.03 15 VAL A O 11
ATOM 13908 N N . GLU A 1 16 ? -1.772 -3.662 6.178 1.00 35.33 16 GLU A N 11
ATOM 13909 C CA . GLU A 1 16 ? -2.345 -4.549 7.172 1.00 22.13 16 GLU A CA 11
ATOM 13910 C C . GLU A 1 16 ? -3.370 -5.472 6.524 1.00 32.11 16 GLU A C 11
ATOM 13911 O O . GLU A 1 16 ? -4.523 -5.096 6.329 1.00 63.10 16 GLU A O 11
ATOM 13923 N N . ASN A 1 17 ? -2.947 -6.667 6.153 1.00 60.10 17 ASN A N 11
ATOM 13924 C CA . ASN A 1 17 ? -3.867 -7.633 5.581 1.00 14.31 17 ASN A CA 11
ATOM 13925 C C . ASN A 1 17 ? -4.689 -8.257 6.700 1.00 0.42 17 ASN A C 11
ATOM 13926 O O . ASN A 1 17 ? -4.185 -9.069 7.476 1.00 14.33 17 ASN A O 11
ATOM 13937 N N . LEU A 1 18 ? -5.953 -7.858 6.783 1.00 44.23 18 LEU A N 11
ATOM 13938 C CA . LEU A 1 18 ? -6.838 -8.292 7.858 1.00 5.10 18 LEU A CA 11
ATOM 13939 C C . LEU A 1 18 ? -7.008 -9.806 7.844 1.00 60.33 18 LEU A C 11
ATOM 13940 O O . LEU A 1 18 ? -7.226 -10.427 8.882 1.00 71.11 18 LEU A O 11
ATOM 13956 N N . ASN A 1 19 ? -6.893 -10.392 6.662 1.00 40.21 19 ASN A N 11
ATOM 13957 C CA . ASN A 1 19 ? -7.050 -11.829 6.505 1.00 50.21 19 ASN A CA 11
ATOM 13958 C C . ASN A 1 19 ? -5.734 -12.457 6.059 1.00 50.34 19 ASN A C 11
ATOM 13959 O O . ASN A 1 19 ? -5.715 -13.533 5.460 1.00 12.12 19 ASN A O 11
ATOM 13970 N N . GLY A 1 20 ? -4.633 -11.784 6.368 1.00 64.53 20 GLY A N 11
ATOM 13971 C CA . GLY A 1 20 ? -3.327 -12.263 5.961 1.00 71.30 20 GLY A CA 11
ATOM 13972 C C . GLY A 1 20 ? -2.226 -11.780 6.883 1.00 21.24 20 GLY A C 11
ATOM 13973 O O . GLY A 1 20 ? -2.339 -11.892 8.105 1.00 35.51 20 GLY A O 11
ATOM 13977 N N . SER A 1 21 ? -1.169 -11.229 6.306 1.00 34.25 21 SER A N 11
ATOM 13978 C CA . SER A 1 21 ? -0.027 -10.776 7.083 1.00 35.03 21 SER A CA 11
ATOM 13979 C C . SER A 1 21 ? 0.367 -9.349 6.705 1.00 25.03 21 SER A C 11
ATOM 13980 O O . SER A 1 21 ? 0.100 -8.894 5.589 1.00 13.30 21 SER A O 11
ATOM 13988 N N . SER A 1 22 ? 0.993 -8.652 7.644 1.00 71.25 22 SER A N 11
ATOM 13989 C CA . SER A 1 22 ? 1.424 -7.275 7.436 1.00 61.42 22 SER A CA 11
ATOM 13990 C C . SER A 1 22 ? 2.620 -7.218 6.480 1.00 62.34 22 SER A C 11
ATOM 13991 O O . SER A 1 22 ? 3.399 -8.169 6.390 1.00 62.33 22 SER A O 11
ATOM 13999 N N . PHE A 1 23 ? 2.758 -6.106 5.765 1.00 51.45 23 PHE A N 11
ATOM 14000 C CA . PHE A 1 23 ? 3.876 -5.917 4.845 1.00 11.43 23 PHE A CA 11
ATOM 14001 C C . PHE A 1 23 ? 4.157 -4.432 4.639 1.00 54.24 23 PHE A C 11
ATOM 14002 O O . PHE A 1 23 ? 3.240 -3.654 4.390 1.00 32.44 23 PHE A O 11
ATOM 14019 N N . GLU A 1 24 ? 5.420 -4.040 4.752 1.00 11.33 24 GLU A N 11
ATOM 14020 C CA . GLU A 1 24 ? 5.817 -2.663 4.480 1.00 70.04 24 GLU A CA 11
ATOM 14021 C C . GLU A 1 24 ? 5.978 -2.456 2.981 1.00 45.42 24 GLU A C 11
ATOM 14022 O O . GLU A 1 24 ? 6.957 -2.910 2.390 1.00 73.34 24 GLU A O 11
ATOM 14034 N N . LEU A 1 25 ? 5.026 -1.783 2.367 1.00 51.21 25 LEU A N 11
ATOM 14035 C CA . LEU A 1 25 ? 5.083 -1.548 0.935 1.00 44.11 25 LEU A CA 11
ATOM 14036 C C . LEU A 1 25 ? 5.551 -0.129 0.661 1.00 24.22 25 LEU A C 11
ATOM 14037 O O . LEU A 1 25 ? 5.108 0.817 1.312 1.00 25.41 25 LEU A O 11
ATOM 14053 N N . GLU A 1 26 ? 6.457 0.012 -0.293 1.00 41.30 26 GLU A N 11
ATOM 14054 C CA . GLU A 1 26 ? 6.933 1.321 -0.698 1.00 22.41 26 GLU A CA 11
ATOM 14055 C C . GLU A 1 26 ? 5.952 1.956 -1.667 1.00 71.41 26 GLU A C 11
ATOM 14056 O O . GLU A 1 26 ? 5.698 1.421 -2.747 1.00 15.10 26 GLU A O 11
ATOM 14068 N N . VAL A 1 27 ? 5.396 3.083 -1.278 1.00 44.44 27 VAL A N 11
ATOM 14069 C CA . VAL A 1 27 ? 4.567 3.860 -2.177 1.00 61.20 27 VAL A CA 11
ATOM 14070 C C . VAL A 1 27 ? 5.304 5.113 -2.611 1.00 15.42 27 VAL A C 11
ATOM 14071 O O . VAL A 1 27 ? 5.943 5.792 -1.800 1.00 60.11 27 VAL A O 11
ATOM 14084 N N . ASP A 1 28 ? 5.249 5.388 -3.897 1.00 5.10 28 ASP A N 11
ATOM 14085 C CA . ASP A 1 28 ? 5.830 6.596 -4.443 1.00 63.01 28 ASP A CA 11
ATOM 14086 C C . ASP A 1 28 ? 4.718 7.617 -4.609 1.00 62.21 28 ASP A C 11
ATOM 14087 O O . ASP A 1 28 ? 3.595 7.257 -4.951 1.00 60.42 28 ASP A O 11
ATOM 14096 N N . TYR A 1 29 ? 5.006 8.881 -4.359 1.00 50.43 29 TYR A N 11
ATOM 14097 C CA . TYR A 1 29 ? 3.996 9.920 -4.513 1.00 25.04 29 TYR A CA 11
ATOM 14098 C C . TYR A 1 29 ? 3.650 10.135 -5.986 1.00 13.30 29 TYR A C 11
ATOM 14099 O O . TYR A 1 29 ? 2.695 10.838 -6.318 1.00 31.14 29 TYR A O 11
ATOM 14117 N N . ARG A 1 30 ? 4.430 9.513 -6.859 1.00 30.32 30 ARG A N 11
ATOM 14118 C CA . ARG A 1 30 ? 4.169 9.539 -8.288 1.00 35.23 30 ARG A CA 11
ATOM 14119 C C . ARG A 1 30 ? 3.320 8.328 -8.702 1.00 13.41 30 ARG A C 11
ATOM 14120 O O . ARG A 1 30 ? 2.837 8.247 -9.836 1.00 64.11 30 ARG A O 11
ATOM 14141 N N . ASP A 1 31 ? 3.126 7.397 -7.770 1.00 63.21 31 ASP A N 11
ATOM 14142 C CA . ASP A 1 31 ? 2.329 6.200 -8.035 1.00 31.31 31 ASP A CA 11
ATOM 14143 C C . ASP A 1 31 ? 0.852 6.539 -8.113 1.00 4.44 31 ASP A C 11
ATOM 14144 O O . ASP A 1 31 ? 0.343 7.344 -7.327 1.00 72.13 31 ASP A O 11
ATOM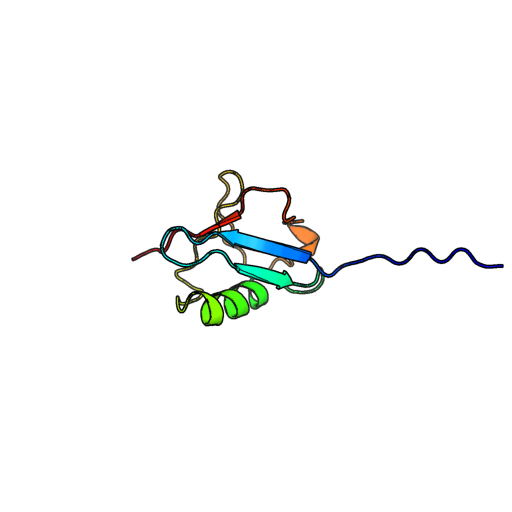 14153 N N . THR A 1 32 ? 0.166 5.925 -9.062 1.00 54.34 32 THR A N 11
ATOM 14154 C CA . THR A 1 32 ? -1.277 6.020 -9.135 1.00 22.14 32 THR A CA 11
ATOM 14155 C C . THR A 1 32 ? -1.900 4.925 -8.280 1.00 43.34 32 THR A C 11
ATOM 14156 O O . THR A 1 32 ? -1.231 3.952 -7.920 1.00 74.53 32 THR A O 11
ATOM 14167 N N . LEU A 1 33 ? -3.176 5.064 -7.963 1.00 64.23 33 LEU A N 11
ATOM 14168 C CA . LEU A 1 33 ? -3.860 4.070 -7.149 1.00 23.44 33 LEU A CA 11
ATOM 14169 C C . LEU A 1 33 ? -4.253 2.857 -7.992 1.00 12.21 33 LEU A C 11
ATOM 14170 O O . LEU A 1 33 ? -4.977 1.970 -7.538 1.00 2.52 33 LEU A O 11
ATOM 14186 N N . LEU A 1 34 ? -3.746 2.829 -9.218 1.00 23.25 34 LEU A N 11
ATOM 14187 C CA . LEU A 1 34 ? -3.881 1.677 -10.092 1.00 10.43 34 LEU A CA 11
ATOM 14188 C C . LEU A 1 34 ? -2.641 0.796 -9.979 1.00 35.25 34 LEU A C 11
ATOM 14189 O O . LEU A 1 34 ? -2.738 -0.413 -9.773 1.00 31.04 34 LEU A O 11
ATOM 14205 N N . VAL A 1 35 ? -1.471 1.421 -10.098 1.00 74.34 35 VAL A N 11
ATOM 14206 C CA . VAL A 1 35 ? -0.201 0.702 -10.052 1.00 51.42 35 VAL A CA 11
ATOM 14207 C C . VAL A 1 35 ? 0.041 0.111 -8.666 1.00 45.34 35 VAL A C 11
ATOM 14208 O O . VAL A 1 35 ? 0.613 -0.974 -8.536 1.00 50.24 35 VAL A O 11
ATOM 14221 N N . VAL A 1 36 ? -0.411 0.816 -7.635 1.00 22.23 36 VAL A N 11
ATOM 14222 C CA . VAL A 1 36 ? -0.206 0.371 -6.262 1.00 1.30 36 VAL A CA 11
ATOM 14223 C C . VAL A 1 36 ? -0.835 -1.007 -6.023 1.00 1.22 36 VAL A C 11
ATOM 14224 O O . VAL A 1 36 ? -0.283 -1.823 -5.289 1.00 0.14 36 VAL A O 11
ATOM 14237 N N . LYS A 1 37 ? -1.961 -1.278 -6.684 1.00 42.42 37 LYS A N 11
ATOM 14238 C CA . LYS A 1 37 ? -2.646 -2.560 -6.530 1.00 2.02 37 LYS A CA 11
ATOM 14239 C C . LYS A 1 37 ? -1.782 -3.695 -7.064 1.00 23.23 37 LYS A C 11
ATOM 14240 O O . LYS A 1 37 ? -1.757 -4.789 -6.507 1.00 2.34 37 LYS A O 11
ATOM 14259 N N . GLN A 1 38 ? -1.063 -3.417 -8.139 1.00 21.31 38 GLN A N 11
ATOM 14260 C CA . GLN A 1 38 ? -0.200 -4.411 -8.762 1.00 41.41 38 GLN A CA 11
ATOM 14261 C C . GLN A 1 38 ? 1.034 -4.650 -7.900 1.00 14.31 38 GLN A C 11
ATOM 14262 O O . GLN A 1 38 ? 1.571 -5.757 -7.851 1.00 74.41 38 GLN A O 11
ATOM 14276 N N . LYS A 1 39 ? 1.462 -3.604 -7.204 1.00 21.31 39 LYS A N 11
ATOM 14277 C CA . LYS A 1 39 ? 2.589 -3.698 -6.286 1.00 14.21 39 LYS A CA 11
ATOM 14278 C C . LYS A 1 39 ? 2.190 -4.489 -5.041 1.00 35.21 39 LYS A C 11
ATOM 14279 O O . LYS A 1 39 ? 2.993 -5.240 -4.479 1.00 2.02 39 LYS A O 11
ATOM 14298 N N . ILE A 1 40 ? 0.941 -4.321 -4.620 1.00 72.43 40 ILE A N 11
ATOM 14299 C CA . ILE A 1 40 ? 0.394 -5.096 -3.516 1.00 43.31 40 ILE A CA 11
ATOM 14300 C C . ILE A 1 40 ? 0.207 -6.551 -3.938 1.00 51.10 40 ILE A C 11
ATOM 14301 O O . ILE A 1 40 ? 0.518 -7.471 -3.180 1.00 71.22 40 ILE A O 11
ATOM 14317 N N . GLU A 1 41 ? -0.280 -6.744 -5.160 1.00 25.13 41 GLU A N 11
ATOM 14318 C CA . GLU A 1 41 ? -0.504 -8.077 -5.715 1.00 32.55 41 GLU A CA 11
ATOM 14319 C C . GLU A 1 41 ? 0.780 -8.900 -5.684 1.00 72.14 41 GLU A C 11
ATOM 14320 O O . GLU A 1 41 ? 0.775 -10.066 -5.286 1.00 75.14 41 GLU A O 11
ATOM 14332 N N . ARG A 1 42 ? 1.880 -8.270 -6.069 1.00 74.02 42 ARG A N 11
ATOM 14333 C CA . ARG A 1 42 ? 3.182 -8.927 -6.101 1.00 34.21 42 ARG A CA 11
ATOM 14334 C C . ARG A 1 42 ? 3.616 -9.370 -4.703 1.00 43.00 42 ARG A C 11
ATOM 14335 O O . ARG A 1 42 ? 4.337 -10.353 -4.549 1.00 4.31 42 ARG A O 11
ATOM 14356 N N . SER A 1 43 ? 3.162 -8.650 -3.688 1.00 24.31 43 SER A N 11
ATOM 14357 C CA . SER A 1 43 ? 3.613 -8.891 -2.324 1.00 43.34 43 SER A CA 11
ATOM 14358 C C . SER A 1 43 ? 2.655 -9.808 -1.562 1.00 63.21 43 SER A C 11
ATOM 14359 O O . SER A 1 43 ? 3.074 -10.794 -0.959 1.00 22.25 43 SER A O 11
ATOM 14367 N N . GLN A 1 44 ? 1.368 -9.487 -1.598 1.00 63.44 44 GLN A N 11
ATOM 14368 C CA . GLN A 1 44 ? 0.367 -10.241 -0.847 1.00 51.23 44 GLN A CA 11
ATOM 14369 C C . GLN A 1 44 ? -0.077 -11.490 -1.604 1.00 41.04 44 GLN A C 11
ATOM 14370 O O . GLN A 1 44 ? -0.734 -12.365 -1.037 1.00 33.31 44 GLN A O 11
ATOM 14384 N N . HIS A 1 45 ? 0.279 -11.552 -2.888 1.00 4.21 45 HIS A N 11
ATOM 14385 C CA . HIS A 1 45 ? -0.051 -12.689 -3.760 1.00 31.21 45 HIS A CA 11
ATOM 14386 C C . HIS A 1 45 ? -1.543 -12.748 -4.062 1.00 55.35 45 HIS A C 11
ATOM 14387 O O . HIS A 1 45 ? -2.035 -13.732 -4.618 1.00 32.24 45 HIS A O 11
ATOM 14402 N N . ILE A 1 46 ? -2.258 -11.693 -3.703 1.00 55.30 46 ILE A N 11
ATOM 14403 C CA . ILE A 1 46 ? -3.678 -11.608 -3.990 1.00 33.32 46 ILE A CA 11
ATOM 14404 C C . ILE A 1 46 ? -3.914 -10.706 -5.193 1.00 3.43 46 ILE A C 11
ATOM 14405 O O . ILE A 1 46 ? -3.436 -9.568 -5.230 1.00 15.12 46 ILE A O 11
ATOM 14421 N N . PRO A 1 47 ? -4.633 -11.215 -6.199 1.00 51.14 47 PRO A N 11
ATOM 14422 C CA . PRO A 1 47 ? -4.896 -10.483 -7.440 1.00 4.12 47 PRO A CA 11
ATOM 14423 C C . PRO A 1 47 ? -5.556 -9.127 -7.200 1.00 2.12 47 PRO A C 11
ATOM 14424 O O . PRO A 1 47 ? -6.291 -8.942 -6.225 1.00 12.13 47 PRO A O 11
ATOM 14435 N N . VAL A 1 48 ? -5.276 -8.189 -8.100 1.00 53.12 48 VAL A N 11
ATOM 14436 C CA . VAL A 1 48 ? -5.828 -6.836 -8.045 1.00 51.13 48 VAL A CA 11
ATOM 14437 C C . VAL A 1 48 ? -7.347 -6.848 -7.841 1.00 33.42 48 VAL A C 11
ATOM 14438 O O . VAL A 1 48 ? -7.891 -6.034 -7.092 1.00 20.14 48 VAL A O 11
ATOM 14451 N N . SER A 1 49 ? -8.020 -7.793 -8.482 1.00 34.11 49 SER A N 11
ATOM 14452 C CA . SER A 1 49 ? -9.473 -7.876 -8.433 1.00 45.35 49 SER A CA 11
ATOM 14453 C C . SER A 1 49 ? -9.985 -8.458 -7.107 1.00 40.40 49 SER A C 11
ATOM 14454 O O . SER A 1 49 ? -11.185 -8.663 -6.936 1.00 35.51 49 SER A O 11
ATOM 14462 N N . LYS A 1 50 ? -9.082 -8.714 -6.166 1.00 75.12 50 LYS A N 11
ATOM 14463 C CA . LYS A 1 50 ? -9.477 -9.224 -4.855 1.00 11.34 50 LYS A CA 11
ATOM 14464 C C . LYS A 1 50 ? -9.035 -8.290 -3.738 1.00 50.43 50 LYS A C 11
ATOM 14465 O O . LYS A 1 50 ? -9.194 -8.608 -2.559 1.00 52.41 50 LYS A O 11
ATOM 14484 N N . GLN A 1 51 ? -8.497 -7.141 -4.109 1.00 11.03 51 GLN A N 11
ATOM 14485 C CA . GLN A 1 51 ? -7.945 -6.214 -3.134 1.00 11.34 51 GLN A CA 11
ATOM 14486 C C . GLN A 1 51 ? -8.949 -5.137 -2.748 1.00 3.15 51 GLN A C 11
ATOM 14487 O O . GLN A 1 51 ? -9.152 -4.168 -3.484 1.00 64.13 51 GLN A O 11
ATOM 14501 N N . THR A 1 52 ? -9.591 -5.311 -1.606 1.00 71.42 52 THR A N 11
ATOM 14502 C CA . THR A 1 52 ? -10.424 -4.265 -1.046 1.00 42.23 52 THR A CA 11
ATOM 14503 C C . THR A 1 52 ? -9.553 -3.301 -0.240 1.00 50.24 52 THR A C 11
ATOM 14504 O O . THR A 1 52 ? -9.197 -3.581 0.908 1.00 65.04 52 THR A O 11
ATOM 14515 N N . LEU A 1 53 ? -9.174 -2.195 -0.871 1.00 72.41 53 LEU A N 11
ATOM 14516 C CA . LEU A 1 53 ? -8.308 -1.206 -0.240 1.00 43.05 53 LEU A CA 11
ATOM 14517 C C . LEU A 1 53 ? -9.080 -0.411 0.803 1.00 41.13 53 LEU A C 11
ATOM 14518 O O . LEU A 1 53 ? -9.789 0.535 0.467 1.00 63.12 53 LEU A O 11
ATOM 14534 N N . ILE A 1 54 ? -8.955 -0.804 2.061 1.00 64.41 54 ILE A N 11
ATOM 14535 C CA . ILE A 1 54 ? -9.662 -0.128 3.137 1.00 64.25 54 ILE A CA 11
ATOM 14536 C C . ILE A 1 54 ? -8.728 0.823 3.877 1.00 11.04 54 ILE A C 11
ATOM 14537 O O . ILE A 1 54 ? -7.940 0.405 4.725 1.00 21.10 54 ILE A O 11
ATOM 14553 N N . VAL A 1 55 ? -8.802 2.102 3.543 1.00 34.22 55 VAL A N 11
ATOM 14554 C CA . VAL A 1 55 ? -7.993 3.103 4.215 1.00 64.41 55 VAL A CA 11
ATOM 14555 C C . VAL A 1 55 ? -8.723 3.609 5.450 1.00 30.31 55 VAL A C 11
ATOM 14556 O O . VAL A 1 55 ? -9.481 4.580 5.389 1.00 64.25 55 VAL A O 11
ATOM 14569 N N . ASP A 1 56 ? -8.514 2.901 6.556 1.00 30.44 56 ASP A N 11
ATOM 14570 C CA . ASP A 1 56 ? -9.133 3.221 7.840 1.00 22.13 56 ASP A CA 11
ATOM 14571 C C . ASP A 1 56 ? -10.644 3.437 7.688 1.00 62.42 56 ASP A C 11
ATOM 14572 O O . ASP A 1 56 ? -11.178 4.499 8.013 1.00 72.41 56 ASP A O 11
ATOM 14581 N N . GLY A 1 57 ? -11.325 2.431 7.162 1.00 5.33 57 GLY A N 11
ATOM 14582 C CA . GLY A 1 57 ? -12.768 2.500 7.038 1.00 45.44 57 GLY A CA 11
ATOM 14583 C C . GLY A 1 57 ? -13.238 2.726 5.613 1.00 5.43 57 GLY A C 11
ATOM 14584 O O . GLY A 1 57 ? -14.163 2.058 5.148 1.00 33.44 57 GLY A O 11
ATOM 14588 N N . ILE A 1 58 ? -12.598 3.652 4.914 1.00 63.42 58 ILE A N 11
ATOM 14589 C CA . ILE A 1 58 ? -13.031 4.032 3.572 1.00 24.04 58 ILE A CA 11
ATOM 14590 C C . ILE A 1 58 ? -12.311 3.215 2.507 1.00 45.43 58 ILE A C 11
ATOM 14591 O O . ILE A 1 58 ? -11.081 3.157 2.484 1.00 11.41 58 ILE A O 11
ATOM 14607 N N . VAL A 1 59 ? -13.083 2.579 1.635 1.00 10.13 59 VAL A N 11
ATOM 14608 C CA . VAL A 1 59 ? -12.524 1.810 0.533 1.00 42.40 59 VAL A CA 11
ATOM 14609 C C . VAL A 1 59 ? -12.155 2.726 -0.635 1.00 63.34 59 VAL A C 11
ATOM 14610 O O . VAL A 1 59 ? -12.942 3.579 -1.052 1.00 33.44 59 VAL A O 11
ATOM 14623 N N . ILE A 1 60 ? -10.943 2.565 -1.141 1.00 63.15 60 ILE A N 11
ATOM 14624 C CA . ILE A 1 60 ? -10.466 3.380 -2.245 1.00 65.11 60 ILE A CA 11
ATOM 14625 C C . ILE A 1 60 ? -10.634 2.647 -3.571 1.00 64.14 60 ILE A C 11
ATOM 14626 O O . ILE A 1 60 ? -10.017 1.608 -3.808 1.00 51.45 60 ILE A O 11
ATOM 14642 N N . LEU A 1 61 ? -11.478 3.194 -4.431 1.00 70.31 61 LEU A N 11
ATOM 14643 C CA . LEU A 1 61 ? -11.728 2.609 -5.740 1.00 45.45 61 LEU A CA 11
ATOM 14644 C C . LEU A 1 61 ? -11.272 3.558 -6.839 1.00 20.21 61 LEU A C 11
ATOM 14645 O O . LEU A 1 61 ? -11.459 3.290 -8.026 1.00 73.54 61 LEU A O 11
ATOM 14661 N N . ARG A 1 62 ? -10.665 4.667 -6.438 1.00 54.24 62 ARG A N 11
ATOM 14662 C CA . ARG A 1 62 ? -10.211 5.667 -7.390 1.00 2.30 62 ARG A CA 11
ATOM 14663 C C . ARG A 1 62 ? -8.794 5.394 -7.872 1.00 74.52 62 ARG A C 11
ATOM 14664 O O . ARG A 1 62 ? -7.831 5.945 -7.351 1.00 33.22 62 ARG A O 11
ATOM 14685 N N . GLU A 1 63 ? -8.686 4.548 -8.887 1.00 55.23 63 GLU A N 11
ATOM 14686 C CA . GLU A 1 63 ? -7.405 4.243 -9.514 1.00 24.14 63 GLU A CA 11
ATOM 14687 C C . GLU A 1 63 ? -6.960 5.438 -10.346 1.00 13.14 63 GLU A C 11
ATOM 14688 O O . GLU A 1 63 ? -5.794 5.571 -10.716 1.00 13.13 63 GLU A O 11
ATOM 14700 N N . ASP A 1 64 ? -7.931 6.300 -10.621 1.00 22.41 64 ASP A N 11
ATOM 14701 C CA . ASP A 1 64 ? -7.733 7.530 -11.380 1.00 24.32 64 ASP A CA 11
ATOM 14702 C C . ASP A 1 64 ? -6.848 8.519 -10.613 1.00 4.55 64 ASP A C 11
ATOM 14703 O O . ASP A 1 64 ? -6.227 9.404 -11.205 1.00 0.55 64 ASP A O 11
ATOM 14712 N N . LEU A 1 65 ? -6.776 8.350 -9.295 1.00 43.04 65 LEU A N 11
ATOM 14713 C CA . LEU A 1 65 ? -6.014 9.262 -8.445 1.00 44.11 65 LEU A CA 11
ATOM 14714 C C . LEU A 1 65 ? -4.630 8.697 -8.130 1.00 43.41 65 LEU A C 11
ATOM 14715 O O . LEU A 1 65 ? -4.308 7.569 -8.502 1.00 3.33 65 LEU A O 11
ATOM 14731 N N . THR A 1 66 ? -3.814 9.492 -7.450 1.00 55.14 66 THR A N 11
ATOM 14732 C CA . THR A 1 66 ? -2.465 9.079 -7.088 1.00 45.10 66 THR A CA 11
ATOM 14733 C C . THR A 1 66 ? -2.290 9.067 -5.572 1.00 63.24 66 THR A C 11
ATOM 14734 O O . THR A 1 66 ? -3.199 9.449 -4.829 1.00 74.54 66 THR A O 11
ATOM 14745 N N . VAL A 1 67 ? -1.115 8.638 -5.123 1.00 2.54 67 VAL A N 11
ATOM 14746 C CA . VAL A 1 67 ? -0.780 8.660 -3.706 1.00 13.12 67 VAL A CA 11
ATOM 14747 C C . VAL A 1 67 ? -0.664 10.102 -3.212 1.00 14.14 67 VAL A C 11
ATOM 14748 O O . VAL A 1 67 ? -1.059 10.424 -2.086 1.00 42.13 67 VAL A O 11
ATOM 14761 N N . GLU A 1 68 ? -0.140 10.968 -4.073 1.00 33.35 68 GLU A N 11
ATOM 14762 C CA . GLU A 1 68 ? 0.052 12.371 -3.735 1.00 21.43 68 GLU A CA 11
ATOM 14763 C C . GLU A 1 68 ? -1.279 13.109 -3.690 1.00 44.53 68 GLU A C 11
ATOM 14764 O O . GLU A 1 68 ? -1.499 13.938 -2.808 1.00 34.52 68 GLU A O 11
ATOM 14776 N N . GLN A 1 69 ? -2.170 12.789 -4.625 1.00 60.35 69 GLN A N 11
ATOM 14777 C CA . GLN A 1 69 ? -3.463 13.463 -4.720 1.00 34.31 69 GLN A CA 11
ATOM 14778 C C . GLN A 1 69 ? -4.233 13.340 -3.410 1.00 54.15 69 GLN A C 11
ATOM 14779 O O . GLN A 1 69 ? -4.744 14.325 -2.882 1.00 34.21 69 GLN A O 11
ATOM 14793 N N . CYS A 1 70 ? -4.296 12.125 -2.881 1.00 63.22 70 CYS A N 11
ATOM 14794 C CA . CYS A 1 70 ? -5.068 11.857 -1.678 1.00 71.25 70 CYS A CA 11
ATOM 14795 C C . CYS A 1 70 ? -4.276 12.208 -0.421 1.00 43.21 70 CYS A C 11
ATOM 14796 O O . CYS A 1 70 ? -4.792 12.092 0.692 1.00 35.14 70 CYS A O 11
ATOM 14804 N N . GLN A 1 71 ? -3.027 12.648 -0.610 1.00 3.54 71 GLN A N 11
ATOM 14805 C CA . GLN A 1 71 ? -2.135 12.978 0.502 1.00 45.13 71 GLN A CA 11
ATOM 14806 C C . GLN A 1 71 ? -2.007 11.797 1.461 1.00 24.40 71 GLN A C 11
ATOM 14807 O O . GLN A 1 71 ? -2.318 11.906 2.649 1.00 31.43 71 GLN A O 11
ATOM 14821 N N . ILE A 1 72 ? -1.563 10.667 0.930 1.00 45.44 72 ILE A N 11
ATOM 14822 C CA . ILE A 1 72 ? -1.415 9.459 1.724 1.00 34.24 72 ILE A CA 11
ATOM 14823 C C . ILE A 1 72 ? -0.159 9.526 2.590 1.00 70.12 72 ILE A C 11
ATOM 14824 O O . ILE A 1 72 ? 0.937 9.820 2.102 1.00 60.40 72 ILE A O 11
ATOM 14840 N N . VAL A 1 73 ? -0.339 9.268 3.877 1.00 74.31 73 VAL A N 11
ATOM 14841 C CA . VAL A 1 73 ? 0.755 9.281 4.834 1.00 24.54 73 VAL A CA 11
ATOM 14842 C C . VAL A 1 73 ? 0.718 8.012 5.686 1.00 10.54 73 VAL A C 11
ATOM 14843 O O . VAL A 1 73 ? -0.333 7.387 5.822 1.00 61.04 73 VAL A O 11
ATOM 14856 N N . PRO A 1 74 ? 1.859 7.608 6.267 1.00 4.43 74 PRO A N 11
ATOM 14857 C CA . PRO A 1 74 ? 1.977 6.341 7.015 1.00 44.11 74 PRO A CA 11
ATOM 14858 C C . PRO A 1 74 ? 1.071 6.252 8.251 1.00 4.13 74 PRO A C 11
ATOM 14859 O O . PRO A 1 74 ? 0.917 5.174 8.831 1.00 1.21 74 PRO A O 11
ATOM 14870 N N . THR A 1 75 ? 0.471 7.367 8.654 1.00 22.22 75 THR A N 11
ATOM 14871 C CA . THR A 1 75 ? -0.385 7.373 9.835 1.00 33.11 75 THR A CA 11
ATOM 14872 C C . THR A 1 75 ? -1.773 6.799 9.520 1.00 24.12 75 THR A C 11
ATOM 14873 O O . THR A 1 75 ? -2.462 6.306 10.412 1.00 20.04 75 THR A O 11
ATOM 14884 N N . SER A 1 76 ? -2.176 6.852 8.254 1.00 14.41 76 SER A N 11
ATOM 14885 C CA . SER A 1 76 ? -3.468 6.318 7.855 1.00 1.12 76 SER A CA 11
ATOM 14886 C C . SER A 1 76 ? -3.346 4.834 7.535 1.00 73.35 76 SER A C 11
ATOM 14887 O O . SER A 1 76 ? -2.717 4.453 6.546 1.00 52.21 76 SER A O 11
ATOM 14895 N N . ASP A 1 77 ? -3.928 4.007 8.394 1.00 51.13 77 ASP A N 11
ATOM 14896 C CA . ASP A 1 77 ? -3.848 2.558 8.247 1.00 71.42 77 ASP A CA 11
ATOM 14897 C C . ASP A 1 77 ? -4.617 2.078 7.021 1.00 2.45 77 ASP A C 11
ATOM 14898 O O . ASP A 1 77 ? -5.849 2.114 6.986 1.00 63.03 77 ASP A O 11
ATOM 14907 N N . ILE A 1 78 ? -3.880 1.655 6.006 1.00 71.23 78 ILE A N 11
ATOM 14908 C CA . ILE A 1 78 ? -4.478 1.078 4.817 1.00 61.32 78 ILE A CA 11
ATOM 14909 C C . ILE A 1 78 ? -4.469 -0.439 4.935 1.00 65.15 78 ILE A C 11
ATOM 14910 O O . ILE A 1 78 ? -3.432 -1.082 4.760 1.00 63.44 78 ILE A O 11
ATOM 14926 N N . GLN A 1 79 ? -5.616 -1.004 5.257 1.00 14.10 79 GLN A N 11
ATOM 14927 C CA . GLN A 1 79 ? -5.711 -2.430 5.493 1.00 51.43 79 GLN A CA 11
ATOM 14928 C C . GLN A 1 79 ? -6.393 -3.125 4.321 1.00 11.44 79 GLN A C 11
ATOM 14929 O O . GLN A 1 79 ? -7.136 -2.501 3.557 1.00 75.02 79 GLN A O 11
ATOM 14943 N N . LEU A 1 80 ? -6.123 -4.411 4.172 1.00 61.34 80 LEU A N 11
ATOM 14944 C CA . LEU A 1 80 ? -6.648 -5.176 3.054 1.00 62.14 80 LEU A CA 11
ATOM 14945 C C . LEU A 1 80 ? -7.701 -6.168 3.499 1.00 1.34 80 LEU A C 11
ATOM 14946 O O . LEU A 1 80 ? -7.522 -6.885 4.486 1.00 64.34 80 LEU A O 11
ATOM 14962 N N . GLU A 1 81 ? -8.800 -6.191 2.768 1.00 14.12 81 GLU A N 11
ATOM 14963 C CA . GLU A 1 81 ? -9.797 -7.234 2.911 1.00 50.42 81 GLU A CA 11
ATOM 14964 C C . GLU A 1 81 ? -9.856 -8.031 1.618 1.00 12.10 81 GLU A C 11
ATOM 14965 O O . GLU A 1 81 ? -9.980 -7.456 0.536 1.00 55.32 81 GLU A O 11
ATOM 14977 N N . VAL A 1 82 ? -9.734 -9.342 1.726 1.00 20.22 82 VAL A N 11
ATOM 14978 C CA . VAL A 1 82 ? -9.718 -10.199 0.552 1.00 41.03 82 VAL A CA 11
ATOM 14979 C C . VAL A 1 82 ? -11.132 -10.422 0.015 1.00 61.23 82 VAL A C 11
ATOM 14980 O O . VAL A 1 82 ? -12.009 -10.938 0.713 1.00 23.34 82 VAL A O 11
ATOM 14993 N N . SER A 1 83 ? -11.352 -9.994 -1.221 1.00 63.04 83 SER A N 11
ATOM 14994 C CA . SER A 1 83 ? -12.622 -10.212 -1.888 1.00 52.21 83 SER A CA 11
ATOM 14995 C C . SER A 1 83 ? -12.709 -11.665 -2.342 1.00 71.51 83 SER A C 11
ATOM 14996 O O . SER A 1 83 ? -12.064 -12.067 -3.312 1.00 32.23 83 SER A O 11
ATOM 15004 N N . SER A 1 84 ? -13.481 -12.452 -1.613 1.00 34.34 84 SER A N 11
ATOM 15005 C CA . SER A 1 84 ? -13.602 -13.872 -1.886 1.00 5.24 84 SER A CA 11
ATOM 15006 C C . SER A 1 84 ? -14.493 -14.115 -3.101 1.00 50.54 84 SER A C 11
ATOM 15007 O O . SER A 1 84 ? -13.955 -14.413 -4.186 1.00 38.08 84 SER A O 11
ATOM 15016 N N . MET A 1 1 ? 28.634 16.859 -7.567 1.00 62.25 1 MET A N 12
ATOM 15017 C CA . MET A 1 1 ? 29.199 17.916 -6.700 1.00 42.33 1 MET A CA 12
ATOM 15018 C C . MET A 1 1 ? 28.086 18.797 -6.159 1.00 75.42 1 MET A C 12
ATOM 15019 O O . MET A 1 1 ? 26.929 18.656 -6.558 1.00 0.54 1 MET A O 12
ATOM 15035 N N . GLY A 1 2 ? 28.434 19.701 -5.253 1.00 71.03 2 GLY A N 12
ATOM 15036 C CA . GLY A 1 2 ? 27.441 20.559 -4.644 1.00 13.31 2 GLY A CA 12
ATOM 15037 C C . GLY A 1 2 ? 26.665 19.842 -3.562 1.00 42.33 2 GLY A C 12
ATOM 15038 O O . GLY A 1 2 ? 27.216 19.000 -2.849 1.00 4.25 2 GLY A O 12
ATOM 15042 N N . HIS A 1 3 ? 25.390 20.173 -3.437 1.00 35.52 3 HIS A N 12
ATOM 15043 C CA . HIS A 1 3 ? 24.521 19.541 -2.453 1.00 71.00 3 HIS A CA 12
ATOM 15044 C C . HIS A 1 3 ? 23.168 19.212 -3.070 1.00 41.04 3 HIS A C 12
ATOM 15045 O O . HIS A 1 3 ? 22.728 19.873 -4.013 1.00 63.33 3 HIS A O 12
ATOM 15060 N N . HIS A 1 4 ? 22.513 18.186 -2.544 1.00 4.33 4 HIS A N 12
ATOM 15061 C CA . HIS A 1 4 ? 21.236 17.741 -3.087 1.00 45.03 4 HIS A CA 12
ATOM 15062 C C . HIS A 1 4 ? 20.092 18.190 -2.186 1.00 3.45 4 HIS A C 12
ATOM 15063 O O . HIS A 1 4 ? 20.282 18.407 -0.992 1.00 70.24 4 HIS A O 12
ATOM 15078 N N . HIS A 1 5 ? 18.910 18.323 -2.759 1.00 30.10 5 HIS A N 12
ATOM 15079 C CA . HIS A 1 5 ? 17.744 18.750 -2.002 1.00 63.00 5 HIS A CA 12
ATOM 15080 C C . HIS A 1 5 ? 16.864 17.550 -1.686 1.00 5.23 5 HIS A C 12
ATOM 15081 O O . HIS A 1 5 ? 16.572 16.732 -2.562 1.00 10.21 5 HIS A O 12
ATOM 15096 N N . HIS A 1 6 ? 16.448 17.442 -0.435 1.00 75.30 6 HIS A N 12
ATOM 15097 C CA . HIS A 1 6 ? 15.707 16.274 0.020 1.00 75.45 6 HIS A CA 12
ATOM 15098 C C . HIS A 1 6 ? 14.200 16.479 -0.115 1.00 64.03 6 HIS A C 12
ATOM 15099 O O . HIS A 1 6 ? 13.645 17.474 0.350 1.00 53.41 6 HIS A O 12
ATOM 15114 N N . HIS A 1 7 ? 13.556 15.535 -0.782 1.00 73.04 7 HIS A N 12
ATOM 15115 C CA . HIS A 1 7 ? 12.107 15.526 -0.926 1.00 23.44 7 HIS A CA 12
ATOM 15116 C C . HIS A 1 7 ? 11.613 14.093 -0.850 1.00 62.32 7 HIS A C 12
ATOM 15117 O O . HIS A 1 7 ? 11.925 13.275 -1.713 1.00 43.51 7 HIS A O 12
ATOM 15132 N N . HIS A 1 8 ? 10.853 13.791 0.189 1.00 21.54 8 HIS A N 12
ATOM 15133 C CA . HIS A 1 8 ? 10.405 12.430 0.426 1.00 22.44 8 HIS A CA 12
ATOM 15134 C C . HIS A 1 8 ? 9.166 12.124 -0.403 1.00 3.40 8 HIS A C 12
ATOM 15135 O O . HIS A 1 8 ? 8.041 12.418 0.003 1.00 22.02 8 HIS A O 12
ATOM 15150 N N . SER A 1 9 ? 9.389 11.568 -1.580 1.00 23.33 9 SER A N 12
ATOM 15151 C CA . SER A 1 9 ? 8.304 11.139 -2.443 1.00 51.23 9 SER A CA 12
ATOM 15152 C C . SER A 1 9 ? 8.003 9.669 -2.189 1.00 20.01 9 SER A C 12
ATOM 15153 O O . SER A 1 9 ? 6.922 9.176 -2.501 1.00 35.43 9 SER A O 12
ATOM 15161 N N . HIS A 1 10 ? 8.979 8.976 -1.616 1.00 45.44 10 HIS A N 12
ATOM 15162 C CA . HIS A 1 10 ? 8.828 7.569 -1.281 1.00 44.45 10 HIS A CA 12
ATOM 15163 C C . HIS A 1 10 ? 8.550 7.401 0.210 1.00 42.32 10 HIS A C 12
ATOM 15164 O O . HIS A 1 10 ? 9.289 7.915 1.052 1.00 32.22 10 HIS A O 12
ATOM 15179 N N . MET A 1 11 ? 7.474 6.692 0.524 1.00 33.40 11 MET A N 12
ATOM 15180 C CA . MET A 1 11 ? 7.062 6.465 1.905 1.00 13.21 11 MET A CA 12
ATOM 15181 C C . MET A 1 11 ? 6.701 4.999 2.109 1.00 55.10 11 MET A C 12
ATOM 15182 O O . MET A 1 11 ? 5.925 4.436 1.339 1.00 64.21 11 MET A O 12
ATOM 15196 N N . LYS A 1 12 ? 7.269 4.376 3.129 1.00 73.13 12 LYS A N 12
ATOM 15197 C CA . LYS A 1 12 ? 6.901 3.010 3.475 1.00 44.32 12 LYS A CA 12
ATOM 15198 C C . LYS A 1 12 ? 5.615 3.000 4.290 1.00 41.42 12 LYS A C 12
ATOM 15199 O O . LYS A 1 12 ? 5.537 3.615 5.355 1.00 1.25 12 LYS A O 12
ATOM 15218 N N . PHE A 1 13 ? 4.607 2.315 3.779 1.00 33.04 13 PHE A N 12
ATOM 15219 C CA . PHE A 1 13 ? 3.344 2.188 4.482 1.00 3.24 13 PHE A CA 12
ATOM 15220 C C . PHE A 1 13 ? 3.085 0.721 4.809 1.00 11.54 13 PHE A C 12
ATOM 15221 O O . PHE A 1 13 ? 3.278 -0.157 3.965 1.00 10.52 13 PHE A O 12
ATOM 15238 N N . LEU A 1 14 ? 2.694 0.459 6.043 1.00 64.24 14 LEU A N 12
ATOM 15239 C CA . LEU A 1 14 ? 2.440 -0.901 6.489 1.00 61.25 14 LEU A CA 12
ATOM 15240 C C . LEU A 1 14 ? 1.017 -1.313 6.155 1.00 42.22 14 LEU A C 12
ATOM 15241 O O . LEU A 1 14 ? 0.059 -0.764 6.700 1.00 73.21 14 LEU A O 12
ATOM 15257 N N . VAL A 1 15 ? 0.881 -2.270 5.253 1.00 31.45 15 VAL A N 12
ATOM 15258 C CA . VAL A 1 15 ? -0.427 -2.793 4.910 1.00 14.31 15 VAL A CA 12
ATOM 15259 C C . VAL A 1 15 ? -0.780 -3.974 5.800 1.00 31.21 15 VAL A C 12
ATOM 15260 O O . VAL A 1 15 ? -0.052 -4.968 5.860 1.00 70.30 15 VAL A O 12
ATOM 15273 N N . GLU A 1 16 ? -1.878 -3.842 6.520 1.00 10.34 16 GLU A N 12
ATOM 15274 C CA . GLU A 1 16 ? -2.388 -4.941 7.311 1.00 34.13 16 GLU A CA 12
ATOM 15275 C C . GLU A 1 16 ? -3.484 -5.651 6.534 1.00 5.53 16 GLU A C 12
ATOM 15276 O O . GLU A 1 16 ? -4.551 -5.089 6.286 1.00 2.34 16 GLU A O 12
ATOM 15288 N N . ASN A 1 17 ? -3.204 -6.874 6.130 1.00 33.51 17 ASN A N 12
ATOM 15289 C CA . ASN A 1 17 ? -4.138 -7.644 5.330 1.00 23.43 17 ASN A CA 12
ATOM 15290 C C . ASN A 1 17 ? -4.910 -8.605 6.216 1.00 43.54 17 ASN A C 12
ATOM 15291 O O . ASN A 1 17 ? -4.321 -9.304 7.041 1.00 63.14 17 ASN A O 12
ATOM 15302 N N . LEU A 1 18 ? -6.229 -8.616 6.053 1.00 11.24 18 LEU A N 12
ATOM 15303 C CA . LEU A 1 18 ? -7.105 -9.435 6.880 1.00 2.31 18 LEU A CA 12
ATOM 15304 C C . LEU A 1 18 ? -6.694 -10.900 6.820 1.00 22.34 18 LEU A C 12
ATOM 15305 O O . LEU A 1 18 ? -6.678 -11.593 7.836 1.00 60.12 18 LEU A O 12
ATOM 15321 N N . ASN A 1 19 ? -6.343 -11.363 5.630 1.00 2.30 19 ASN A N 12
ATOM 15322 C CA . ASN A 1 19 ? -5.911 -12.736 5.452 1.00 4.40 19 ASN A CA 12
ATOM 15323 C C . ASN A 1 19 ? -4.663 -12.779 4.580 1.00 10.13 19 ASN A C 12
ATOM 15324 O O . ASN A 1 19 ? -4.750 -12.849 3.354 1.00 4.31 19 ASN A O 12
ATOM 15335 N N . GLY A 1 20 ? -3.505 -12.686 5.219 1.00 64.34 20 GLY A N 12
ATOM 15336 C CA . GLY A 1 20 ? -2.250 -12.693 4.494 1.00 32.52 20 GLY A CA 12
ATOM 15337 C C . GLY A 1 20 ? -1.078 -12.322 5.381 1.00 30.23 20 GLY A C 12
ATOM 15338 O O . GLY A 1 20 ? -0.978 -12.794 6.512 1.00 74.01 20 GLY A O 12
ATOM 15342 N N . SER A 1 21 ? -0.202 -11.466 4.875 1.00 11.24 21 SER A N 12
ATOM 15343 C CA . SER A 1 21 ? 0.987 -11.059 5.608 1.00 63.54 21 SER A CA 12
ATOM 15344 C C . SER A 1 21 ? 1.094 -9.537 5.656 1.00 72.25 21 SER A C 12
ATOM 15345 O O . SER A 1 21 ? 0.841 -8.861 4.659 1.00 12.32 21 SER A O 12
ATOM 15353 N N . SER A 1 22 ? 1.452 -9.007 6.815 1.00 24.33 22 SER A N 12
ATOM 15354 C CA . SER A 1 22 ? 1.675 -7.579 6.966 1.00 12.45 22 SER A CA 12
ATOM 15355 C C . SER A 1 22 ? 2.984 -7.187 6.283 1.00 14.44 22 SER A C 12
ATOM 15356 O O . SER A 1 22 ? 4.012 -7.840 6.482 1.00 62.22 22 SER A O 12
ATOM 15364 N N . PHE A 1 23 ? 2.956 -6.138 5.473 1.00 34.12 23 PHE A N 12
ATOM 15365 C CA . PHE A 1 23 ? 4.137 -5.751 4.710 1.00 53.23 23 PHE A CA 12
ATOM 15366 C C . PHE A 1 23 ? 4.299 -4.233 4.667 1.00 4.35 23 PHE A C 12
ATOM 15367 O O . PHE A 1 23 ? 3.332 -3.501 4.465 1.00 22.14 23 PHE A O 12
ATOM 15384 N N . GLU A 1 24 ? 5.525 -3.769 4.876 1.00 21.33 24 GLU A N 12
ATOM 15385 C CA . GLU A 1 24 ? 5.840 -2.348 4.766 1.00 12.32 24 GLU A CA 12
ATOM 15386 C C . GLU A 1 24 ? 6.357 -2.036 3.368 1.00 71.11 24 GLU A C 12
ATOM 15387 O O . GLU A 1 24 ? 7.547 -2.193 3.082 1.00 55.31 24 GLU A O 12
ATOM 15399 N N . LEU A 1 25 ? 5.457 -1.607 2.501 1.00 30.22 25 LEU A N 12
ATOM 15400 C CA . LEU A 1 25 ? 5.785 -1.361 1.105 1.00 24.34 25 LEU A CA 12
ATOM 15401 C C . LEU A 1 25 ? 6.179 0.103 0.923 1.00 11.35 25 LEU A C 12
ATOM 15402 O O . LEU A 1 25 ? 5.514 0.995 1.444 1.00 12.53 25 LEU A O 12
ATOM 15418 N N . GLU A 1 26 ? 7.276 0.348 0.222 1.00 4.33 26 GLU A N 12
ATOM 15419 C CA . GLU A 1 26 ? 7.679 1.714 -0.078 1.00 71.40 26 GLU A CA 12
ATOM 15420 C C . GLU A 1 26 ? 6.928 2.225 -1.298 1.00 2.25 26 GLU A C 12
ATOM 15421 O O . GLU A 1 26 ? 7.204 1.817 -2.429 1.00 25.42 26 GLU A O 12
ATOM 15433 N N . VAL A 1 27 ? 5.975 3.108 -1.067 1.00 2.40 27 VAL A N 12
ATOM 15434 C CA . VAL A 1 27 ? 5.175 3.657 -2.142 1.00 71.21 27 VAL A CA 12
ATOM 15435 C C . VAL A 1 27 ? 5.697 5.038 -2.529 1.00 5.02 27 VAL A C 12
ATOM 15436 O O . VAL A 1 27 ? 6.496 5.634 -1.807 1.00 12.45 27 VAL A O 12
ATOM 15449 N N . ASP A 1 28 ? 5.258 5.527 -3.672 1.00 65.32 28 ASP A N 12
ATOM 15450 C CA . ASP A 1 28 ? 5.611 6.860 -4.132 1.00 50.35 28 ASP A CA 12
ATOM 15451 C C . ASP A 1 28 ? 4.331 7.669 -4.259 1.00 72.03 28 ASP A C 12
ATOM 15452 O O . ASP A 1 28 ? 3.289 7.116 -4.598 1.00 20.13 28 ASP A O 12
ATOM 15461 N N . TYR A 1 29 ? 4.390 8.959 -3.974 1.00 32.12 29 TYR A N 12
ATOM 15462 C CA . TYR A 1 29 ? 3.231 9.826 -4.163 1.00 63.14 29 TYR A CA 12
ATOM 15463 C C . TYR A 1 29 ? 2.820 9.841 -5.640 1.00 24.31 29 TYR A C 12
ATOM 15464 O O . TYR A 1 29 ? 1.663 10.106 -5.979 1.00 44.31 29 TYR A O 12
ATOM 15482 N N . ARG A 1 30 ? 3.781 9.538 -6.508 1.00 52.43 30 ARG A N 12
ATOM 15483 C CA . ARG A 1 30 ? 3.545 9.461 -7.944 1.00 61.14 30 ARG A CA 12
ATOM 15484 C C . ARG A 1 30 ? 2.977 8.090 -8.335 1.00 1.35 30 ARG A C 12
ATOM 15485 O O . ARG A 1 30 ? 2.421 7.923 -9.423 1.00 43.45 30 ARG A O 12
ATOM 15506 N N . ASP A 1 31 ? 3.105 7.113 -7.442 1.00 11.12 31 ASP A N 12
ATOM 15507 C CA . ASP A 1 31 ? 2.623 5.761 -7.719 1.00 42.01 31 ASP A CA 12
ATOM 15508 C C . ASP A 1 31 ? 1.098 5.759 -7.697 1.00 65.32 31 ASP A C 12
ATOM 15509 O O . ASP A 1 31 ? 0.481 6.239 -6.745 1.00 53.23 31 ASP A O 12
ATOM 15518 N N . THR A 1 32 ? 0.493 5.262 -8.763 1.00 32.31 32 THR A N 12
ATOM 15519 C CA . THR A 1 32 ? -0.956 5.251 -8.878 1.00 14.21 32 THR A CA 12
ATOM 15520 C C . THR A 1 32 ? -1.546 4.091 -8.069 1.00 13.14 32 THR A C 12
ATOM 15521 O O . THR A 1 32 ? -0.897 3.058 -7.901 1.00 44.45 32 THR A O 12
ATOM 15532 N N . LEU A 1 33 ? -2.767 4.261 -7.568 1.00 41.25 33 LEU A N 12
ATOM 15533 C CA . LEU A 1 33 ? -3.400 3.243 -6.730 1.00 62.03 33 LEU A CA 12
ATOM 15534 C C . LEU A 1 33 ? -3.571 1.921 -7.478 1.00 12.34 33 LEU A C 12
ATOM 15535 O O . LEU A 1 33 ? -3.513 0.847 -6.879 1.00 24.34 33 LEU A O 12
ATOM 15551 N N . LEU A 1 34 ? -3.772 1.999 -8.786 1.00 31.41 34 LEU A N 12
ATOM 15552 C CA . LEU A 1 34 ? -3.852 0.801 -9.610 1.00 31.01 34 LEU A CA 12
ATOM 15553 C C . LEU A 1 34 ? -2.469 0.158 -9.744 1.00 51.20 34 LEU A C 12
ATOM 15554 O O . LEU A 1 34 ? -2.346 -1.055 -9.906 1.00 50.34 34 LEU A O 12
ATOM 15570 N N . VAL A 1 35 ? -1.432 0.981 -9.642 1.00 11.34 35 VAL A N 12
ATOM 15571 C CA . VAL A 1 35 ? -0.061 0.522 -9.824 1.00 3.01 35 VAL A CA 12
ATOM 15572 C C . VAL A 1 35 ? 0.482 -0.112 -8.544 1.00 60.55 35 VAL A C 12
ATOM 15573 O O . VAL A 1 35 ? 1.191 -1.121 -8.587 1.00 55.12 35 VAL A O 12
ATOM 15586 N N . VAL A 1 36 ? 0.161 0.481 -7.398 1.00 3.03 36 VAL A N 12
ATOM 15587 C CA . VAL A 1 36 ? 0.573 -0.084 -6.119 1.00 74.42 36 VAL A CA 12
ATOM 15588 C C . VAL A 1 36 ? -0.081 -1.453 -5.905 1.00 14.21 36 VAL A C 12
ATOM 15589 O O . VAL A 1 36 ? 0.527 -2.354 -5.325 1.00 51.23 36 VAL A O 12
ATOM 15602 N N . LYS A 1 37 ? -1.297 -1.617 -6.424 1.00 43.44 37 LYS A N 12
ATOM 15603 C CA . LYS A 1 37 ? -1.996 -2.901 -6.360 1.00 43.51 37 LYS A CA 12
ATOM 15604 C C . LYS A 1 37 ? -1.211 -3.994 -7.079 1.00 41.32 37 LYS A C 12
ATOM 15605 O O . LYS A 1 37 ? -1.224 -5.152 -6.662 1.00 72.20 37 LYS A O 12
ATOM 15624 N N . GLN A 1 38 ? -0.529 -3.621 -8.157 1.00 71.31 38 GLN A N 12
ATOM 15625 C CA . GLN A 1 38 ? 0.280 -4.567 -8.917 1.00 2.22 38 GLN A CA 12
ATOM 15626 C C . GLN A 1 38 ? 1.383 -5.151 -8.037 1.00 42.21 38 GLN A C 12
ATOM 15627 O O . GLN A 1 38 ? 1.726 -6.330 -8.143 1.00 71.01 38 GLN A O 12
ATOM 15641 N N . LYS A 1 39 ? 1.909 -4.317 -7.149 1.00 52.51 39 LYS A N 12
ATOM 15642 C CA . LYS A 1 39 ? 2.971 -4.721 -6.241 1.00 22.02 39 LYS A CA 12
ATOM 15643 C C . LYS A 1 39 ? 2.411 -5.547 -5.087 1.00 70.11 39 LYS A C 12
ATOM 15644 O O . LYS A 1 39 ? 3.060 -6.474 -4.601 1.00 13.24 39 LYS A O 12
ATOM 15663 N N . ILE A 1 40 ? 1.198 -5.213 -4.660 1.00 73.00 40 ILE A N 12
ATOM 15664 C CA . ILE A 1 40 ? 0.529 -5.958 -3.599 1.00 42.40 40 ILE A CA 12
ATOM 15665 C C . ILE A 1 40 ? 0.115 -7.340 -4.102 1.00 22.02 40 ILE A C 12
ATOM 15666 O O . ILE A 1 40 ? 0.204 -8.330 -3.375 1.00 1.30 40 ILE A O 12
ATOM 15682 N N . GLU A 1 41 ? -0.307 -7.400 -5.361 1.00 34.22 41 GLU A N 12
ATOM 15683 C CA . GLU A 1 41 ? -0.684 -8.665 -5.982 1.00 23.33 41 GLU A CA 12
ATOM 15684 C C . GLU A 1 41 ? 0.521 -9.594 -6.066 1.00 41.24 41 GLU A C 12
ATOM 15685 O O . GLU A 1 41 ? 0.405 -10.796 -5.839 1.00 13.02 41 GLU A O 12
ATOM 15697 N N . ARG A 1 42 ? 1.680 -9.026 -6.371 1.00 24.42 42 ARG A N 12
ATOM 15698 C CA . ARG A 1 42 ? 2.906 -9.807 -6.485 1.00 51.52 42 ARG A CA 12
ATOM 15699 C C . ARG A 1 42 ? 3.302 -10.393 -5.130 1.00 75.00 42 ARG A C 12
ATOM 15700 O O . ARG A 1 42 ? 3.638 -11.574 -5.024 1.00 34.03 42 ARG A O 12
ATOM 15721 N N . SER A 1 43 ? 3.237 -9.569 -4.095 1.00 41.53 43 SER A N 12
ATOM 15722 C CA . SER A 1 43 ? 3.680 -9.971 -2.767 1.00 2.41 43 SER A CA 12
ATOM 15723 C C . SER A 1 43 ? 2.651 -10.863 -2.062 1.00 75.13 43 SER A C 12
ATOM 15724 O O . SER A 1 43 ? 2.967 -11.977 -1.645 1.00 63.14 43 SER A O 12
ATOM 15732 N N . GLN A 1 44 ? 1.420 -10.382 -1.940 1.00 41.42 44 GLN A N 12
ATOM 15733 C CA . GLN A 1 44 ? 0.383 -11.111 -1.208 1.00 75.24 44 GLN A CA 12
ATOM 15734 C C . GLN A 1 44 ? -0.209 -12.248 -2.034 1.00 4.45 44 GLN A C 12
ATOM 15735 O O . GLN A 1 44 ? -0.813 -13.169 -1.484 1.00 51.10 44 GLN A O 12
ATOM 15749 N N . HIS A 1 45 ? -0.028 -12.173 -3.353 1.00 63.01 45 HIS A N 12
ATOM 15750 C CA . HIS A 1 45 ? -0.599 -13.152 -4.285 1.00 35.31 45 HIS A CA 12
ATOM 15751 C C . HIS A 1 45 ? -2.118 -13.038 -4.319 1.00 10.15 45 HIS A C 12
ATOM 15752 O O . HIS A 1 45 ? -2.817 -13.991 -4.658 1.00 31.34 45 HIS A O 12
ATOM 15767 N N . ILE A 1 46 ? -2.624 -11.864 -3.967 1.00 15.43 46 ILE A N 12
ATOM 15768 C CA . ILE A 1 46 ? -4.049 -11.595 -4.048 1.00 4.50 46 ILE A CA 12
ATOM 15769 C C . ILE A 1 46 ? -4.340 -10.696 -5.244 1.00 52.31 46 ILE A C 12
ATOM 15770 O O . ILE A 1 46 ? -3.746 -9.625 -5.386 1.00 40.14 46 ILE A O 12
ATOM 15786 N N . PRO A 1 47 ? -5.242 -11.140 -6.129 1.00 43.12 47 PRO A N 12
ATOM 15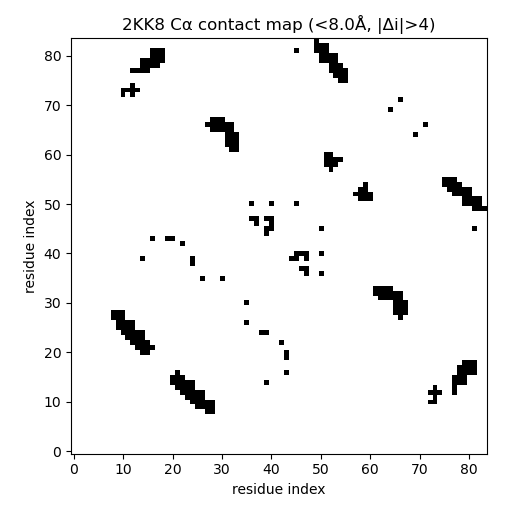787 C CA . PRO A 1 47 ? -5.578 -10.419 -7.365 1.00 54.31 47 PRO A CA 12
ATOM 15788 C C . PRO A 1 47 ? -6.001 -8.974 -7.122 1.00 51.50 47 PRO A C 12
ATOM 15789 O O . PRO A 1 47 ? -6.601 -8.657 -6.095 1.00 10.14 47 PRO A O 12
ATOM 15800 N N . VAL A 1 48 ? -5.688 -8.113 -8.084 1.00 41.11 48 VAL A N 12
ATOM 15801 C CA . VAL A 1 48 ? -6.046 -6.695 -8.024 1.00 14.24 48 VAL A CA 12
ATOM 15802 C C . VAL A 1 48 ? -7.544 -6.512 -7.757 1.00 22.02 48 VAL A C 12
ATOM 15803 O O . VAL A 1 48 ? -7.951 -5.621 -7.003 1.00 34.41 48 VAL A O 12
ATOM 15816 N N . SER A 1 49 ? -8.350 -7.380 -8.359 1.00 72.41 49 SER A N 12
ATOM 15817 C CA . SER A 1 49 ? -9.801 -7.328 -8.214 1.00 25.55 49 SER A CA 12
ATOM 15818 C C . SER A 1 49 ? -10.241 -7.660 -6.785 1.00 22.25 49 SER A C 12
ATOM 15819 O O . SER A 1 49 ? -11.331 -7.283 -6.359 1.00 74.21 49 SER A O 12
ATOM 15827 N N . LYS A 1 50 ? -9.385 -8.353 -6.046 1.00 41.54 50 LYS A N 12
ATOM 15828 C CA . LYS A 1 50 ? -9.733 -8.818 -4.710 1.00 11.31 50 LYS A CA 12
ATOM 15829 C C . LYS A 1 50 ? -9.123 -7.930 -3.631 1.00 4.11 50 LYS A C 12
ATOM 15830 O O . LYS A 1 50 ? -9.295 -8.181 -2.440 1.00 44.31 50 LYS A O 12
ATOM 15849 N N . GLN A 1 51 ? -8.424 -6.887 -4.052 1.00 65.32 51 GLN A N 12
ATOM 15850 C CA . GLN A 1 51 ? -7.762 -5.988 -3.117 1.00 1.44 51 GLN A CA 12
ATOM 15851 C C . GLN A 1 51 ? -8.654 -4.804 -2.767 1.00 21.13 51 GLN A C 12
ATOM 15852 O O . GLN A 1 51 ? -8.870 -3.913 -3.592 1.00 64.04 51 GLN A O 12
ATOM 15866 N N . THR A 1 52 ? -9.185 -4.799 -1.555 1.00 32.41 52 THR A N 12
ATOM 15867 C CA . THR A 1 52 ? -9.955 -3.665 -1.074 1.00 43.33 52 THR A CA 12
ATOM 15868 C C . THR A 1 52 ? -9.065 -2.722 -0.271 1.00 0.22 52 THR A C 12
ATOM 15869 O O . THR A 1 52 ? -8.628 -3.053 0.832 1.00 42.53 52 THR A O 12
ATOM 15880 N N . LEU A 1 53 ? -8.786 -1.557 -0.841 1.00 33.42 53 LEU A N 12
ATOM 15881 C CA . LEU A 1 53 ? -7.945 -0.568 -0.183 1.00 30.23 53 LEU A CA 12
ATOM 15882 C C . LEU A 1 53 ? -8.761 0.262 0.801 1.00 24.24 53 LEU A C 12
ATOM 15883 O O . LEU A 1 53 ? -9.506 1.157 0.398 1.00 3.42 53 LEU A O 12
ATOM 15899 N N . ILE A 1 54 ? -8.645 -0.054 2.078 1.00 40.42 54 ILE A N 12
ATOM 15900 C CA . ILE A 1 54 ? -9.320 0.719 3.109 1.00 63.22 54 ILE A CA 12
ATOM 15901 C C . ILE A 1 54 ? -8.305 1.576 3.856 1.00 65.44 54 ILE A C 12
ATOM 15902 O O . ILE A 1 54 ? -7.709 1.141 4.841 1.00 41.43 54 ILE A O 12
ATOM 15918 N N . VAL A 1 55 ? -8.083 2.779 3.362 1.00 74.21 55 VAL A N 12
ATOM 15919 C CA . VAL A 1 55 ? -7.134 3.686 3.983 1.00 72.11 55 VAL A CA 12
ATOM 15920 C C . VAL A 1 55 ? -7.874 4.803 4.698 1.00 40.25 55 VAL A C 12
ATOM 15921 O O . VAL A 1 55 ? -8.878 5.316 4.190 1.00 44.01 55 VAL A O 12
ATOM 15934 N N . ASP A 1 56 ? -7.414 5.134 5.903 1.00 3.25 56 ASP A N 12
ATOM 15935 C CA . ASP A 1 56 ? -7.997 6.222 6.689 1.00 51.23 56 ASP A CA 12
ATOM 15936 C C . ASP A 1 56 ? -9.407 5.851 7.171 1.00 74.22 56 ASP A C 12
ATOM 15937 O O . ASP A 1 56 ? -10.110 6.649 7.794 1.00 30.12 56 ASP A O 12
ATOM 15946 N N . GLY A 1 57 ? -9.794 4.608 6.910 1.00 62.45 57 GLY A N 12
ATOM 15947 C CA . GLY A 1 57 ? -11.111 4.134 7.287 1.00 70.12 57 GLY A CA 12
ATOM 15948 C C . GLY A 1 57 ? -12.094 4.211 6.138 1.00 55.32 57 GLY A C 12
ATOM 15949 O O . GLY A 1 57 ? -13.264 3.852 6.283 1.00 11.42 57 GLY A O 12
ATOM 15953 N N . ILE A 1 58 ? -11.615 4.674 4.990 1.00 61.14 58 ILE A N 12
ATOM 15954 C CA . ILE A 1 58 ? -12.456 4.832 3.814 1.00 3.33 58 ILE A CA 12
ATOM 15955 C C . ILE A 1 58 ? -12.031 3.860 2.718 1.00 32.43 58 ILE A C 12
ATOM 15956 O O . ILE A 1 58 ? -10.841 3.706 2.441 1.00 3.23 58 ILE A O 12
ATOM 15972 N N . VAL A 1 59 ? -13.005 3.192 2.117 1.00 72.32 59 VAL A N 12
ATOM 15973 C CA . VAL A 1 59 ? -12.739 2.297 1.005 1.00 54.01 59 VAL A CA 12
ATOM 15974 C C . VAL A 1 59 ? -12.489 3.102 -0.269 1.00 62.31 59 VAL A C 12
ATOM 15975 O O . VAL A 1 59 ? -13.290 3.958 -0.648 1.00 54.11 59 VAL A O 12
ATOM 15988 N N . ILE A 1 60 ? -11.356 2.848 -0.901 1.00 64.52 60 ILE A N 12
ATOM 15989 C CA . ILE A 1 60 ? -10.981 3.562 -2.113 1.00 23.13 60 ILE A CA 12
ATOM 15990 C C . ILE A 1 60 ? -11.581 2.892 -3.340 1.00 64.23 60 ILE A C 12
ATOM 15991 O O . ILE A 1 60 ? -11.451 1.680 -3.523 1.00 31.51 60 ILE A O 12
ATOM 16007 N N . LEU A 1 61 ? -12.243 3.684 -4.170 1.00 52.21 61 LEU A N 12
ATOM 16008 C CA . LEU A 1 61 ? -12.866 3.171 -5.381 1.00 53.21 61 LEU A CA 12
ATOM 16009 C C . LEU A 1 61 ? -12.140 3.688 -6.620 1.00 30.44 61 LEU A C 12
ATOM 16010 O O . LEU A 1 61 ? -12.028 2.984 -7.622 1.00 14.34 61 LEU A O 12
ATOM 16026 N N . ARG A 1 62 ? -11.645 4.920 -6.537 1.00 73.33 62 ARG A N 12
ATOM 16027 C CA . ARG A 1 62 ? -10.915 5.534 -7.641 1.00 21.24 62 ARG A CA 12
ATOM 16028 C C . ARG A 1 62 ? -9.458 5.094 -7.635 1.00 31.34 62 ARG A C 12
ATOM 16029 O O . ARG A 1 62 ? -8.632 5.646 -6.908 1.00 2.33 62 ARG A O 12
ATOM 16050 N N . GLU A 1 63 ? -9.154 4.092 -8.446 1.00 31.13 63 GLU A N 12
ATOM 16051 C CA . GLU A 1 63 ? -7.808 3.536 -8.518 1.00 64.31 63 GLU A CA 12
ATOM 16052 C C . GLU A 1 63 ? -6.937 4.335 -9.482 1.00 43.15 63 GLU A C 12
ATOM 16053 O O . GLU A 1 63 ? -5.724 4.140 -9.546 1.00 50.01 63 GLU A O 12
ATOM 16065 N N . ASP A 1 64 ? -7.569 5.231 -10.227 1.00 13.21 64 ASP A N 12
ATOM 16066 C CA . ASP A 1 64 ? -6.874 6.034 -11.230 1.00 45.23 64 ASP A CA 12
ATOM 16067 C C . ASP A 1 64 ? -6.145 7.209 -10.582 1.00 4.11 64 ASP A C 12
ATOM 16068 O O . ASP A 1 64 ? -5.372 7.912 -11.228 1.00 10.50 64 ASP A O 12
ATOM 16077 N N . LEU A 1 65 ? -6.384 7.411 -9.298 1.00 71.41 65 LEU A N 12
ATOM 16078 C CA . LEU A 1 65 ? -5.735 8.488 -8.575 1.00 2.23 65 LEU A CA 12
ATOM 16079 C C . LEU A 1 65 ? -4.401 8.017 -8.009 1.00 53.40 65 LEU A C 12
ATOM 16080 O O . LEU A 1 65 ? -4.212 6.830 -7.742 1.00 43.52 65 LEU A O 12
ATOM 16096 N N . THR A 1 66 ? -3.472 8.945 -7.855 1.00 21.13 66 THR A N 12
ATOM 16097 C CA . THR A 1 66 ? -2.169 8.632 -7.296 1.00 33.34 66 THR A CA 12
ATOM 16098 C C . THR A 1 66 ? -2.205 8.721 -5.776 1.00 14.15 66 THR A C 12
ATOM 16099 O O . THR A 1 66 ? -3.185 9.204 -5.197 1.00 24.21 66 THR A O 12
ATOM 16110 N N . VAL A 1 67 ? -1.139 8.258 -5.133 1.00 43.25 67 VAL A N 12
ATOM 16111 C CA . VAL A 1 67 ? -1.013 8.359 -3.684 1.00 54.10 67 VAL A CA 12
ATOM 16112 C C . VAL A 1 67 ? -1.066 9.820 -3.241 1.00 52.34 67 VAL A C 12
ATOM 16113 O O . VAL A 1 67 ? -1.583 10.134 -2.169 1.00 30.30 67 VAL A O 12
ATOM 16126 N N . GLU A 1 68 ? -0.552 10.711 -4.084 1.00 31.42 68 GLU A N 12
ATOM 16127 C CA . GLU A 1 68 ? -0.611 12.139 -3.809 1.00 32.22 68 GLU A CA 12
ATOM 16128 C C . GLU A 1 68 ? -2.052 12.641 -3.874 1.00 4.13 68 GLU A C 12
ATOM 16129 O O . GLU A 1 68 ? -2.488 13.407 -3.019 1.00 43.22 68 GLU A O 12
ATOM 16141 N N . GLN A 1 69 ? -2.787 12.192 -4.889 1.00 21.14 69 GLN A N 12
ATOM 16142 C CA . GLN A 1 69 ? -4.175 12.612 -5.079 1.00 30.13 69 GLN A CA 12
ATOM 16143 C C . GLN A 1 69 ? -5.041 12.211 -3.893 1.00 21.53 69 GLN A C 12
ATOM 16144 O O . GLN A 1 69 ? -5.925 12.958 -3.477 1.00 31.11 69 GLN A O 12
ATOM 16158 N N . CYS A 1 70 ? -4.786 11.028 -3.356 1.00 2.41 70 CYS A N 12
ATOM 16159 C CA . CYS A 1 70 ? -5.557 10.523 -2.231 1.00 41.24 70 CYS A CA 12
ATOM 16160 C C . CYS A 1 70 ? -4.968 11.010 -0.909 1.00 33.11 70 CYS A C 12
ATOM 16161 O O . CYS A 1 70 ? -5.631 10.965 0.124 1.00 4.23 70 CYS A O 12
ATOM 16169 N N . GLN A 1 71 ? -3.727 11.490 -0.959 1.00 54.13 71 GLN A N 12
ATOM 16170 C CA . GLN A 1 71 ? -3.012 11.942 0.233 1.00 5.52 71 GLN A CA 12
ATOM 16171 C C . GLN A 1 71 ? -2.938 10.837 1.281 1.00 42.31 71 GLN A C 12
ATOM 16172 O O . GLN A 1 71 ? -3.377 11.006 2.422 1.00 75.35 71 GLN A O 12
ATOM 16186 N N . ILE A 1 72 ? -2.386 9.701 0.880 1.00 22.43 72 ILE A N 12
ATOM 16187 C CA . ILE A 1 72 ? -2.226 8.576 1.787 1.00 63.2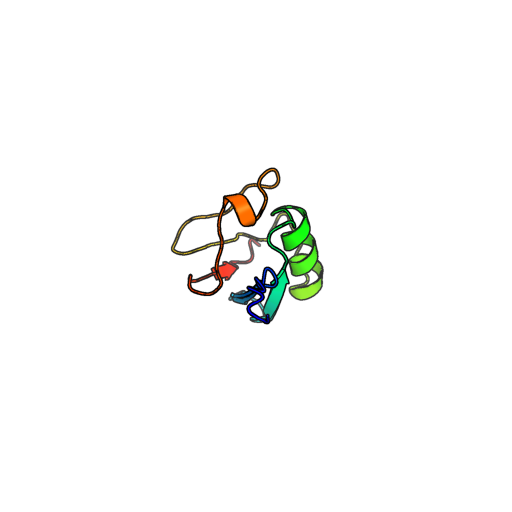2 72 ILE A CA 12
ATOM 16188 C C . ILE A 1 72 ? -1.009 8.792 2.677 1.00 42.22 72 ILE A C 12
ATOM 16189 O O . ILE A 1 72 ? 0.131 8.590 2.257 1.00 11.40 72 ILE A O 12
ATOM 16205 N N . VAL A 1 73 ? -1.258 9.240 3.895 1.00 21.11 73 VAL A N 12
ATOM 16206 C CA . VAL A 1 73 ? -0.189 9.476 4.848 1.00 63.52 73 VAL A CA 12
ATOM 16207 C C . VAL A 1 73 ? 0.173 8.186 5.581 1.00 54.13 73 VAL A C 12
ATOM 16208 O O . VAL A 1 73 ? -0.702 7.399 5.943 1.00 73.04 73 VAL A O 12
ATOM 16221 N N . PRO A 1 74 ? 1.476 7.950 5.804 1.00 1.23 74 PRO A N 12
ATOM 16222 C CA . PRO A 1 74 ? 1.962 6.727 6.459 1.00 51.22 74 PRO A CA 12
ATOM 16223 C C . PRO A 1 74 ? 1.581 6.648 7.938 1.00 62.23 74 PRO A C 12
ATOM 16224 O O . PRO A 1 74 ? 1.854 5.651 8.605 1.00 65.41 74 PRO A O 12
ATOM 16235 N N . THR A 1 75 ? 0.946 7.697 8.442 1.00 3.04 75 THR A N 12
ATOM 16236 C CA . THR A 1 75 ? 0.508 7.732 9.826 1.00 42.22 75 THR A CA 12
ATOM 16237 C C . THR A 1 75 ? -0.988 7.421 9.918 1.00 33.24 75 THR A C 12
ATOM 16238 O O . THR A 1 75 ? -1.601 7.542 10.979 1.00 64.02 75 THR A O 12
ATOM 16249 N N . SER A 1 76 ? -1.565 7.008 8.801 1.00 62.24 76 SER A N 12
ATOM 16250 C CA . SER A 1 76 ? -2.977 6.680 8.750 1.00 74.02 76 SER A CA 12
ATOM 16251 C C . SER A 1 76 ? -3.163 5.169 8.845 1.00 33.44 76 SER A C 12
ATOM 1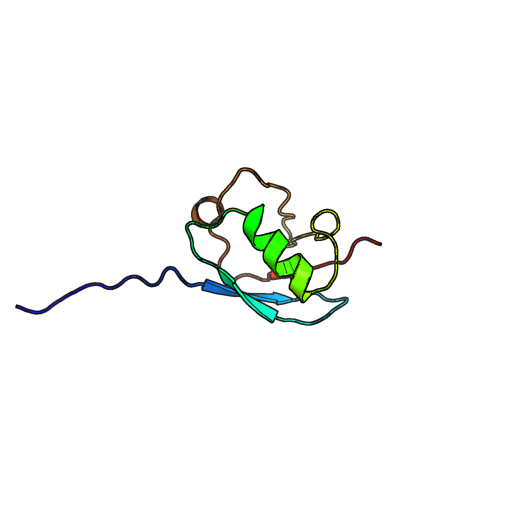6252 O O . SER A 1 76 ? -2.209 4.409 8.661 1.00 55.02 76 SER A O 12
ATOM 16260 N N . ASP A 1 77 ? -4.383 4.740 9.133 1.00 4.12 77 ASP A N 12
ATOM 16261 C CA . ASP A 1 77 ? -4.688 3.318 9.239 1.00 74.41 77 ASP A CA 12
ATOM 16262 C C . ASP A 1 77 ? -5.001 2.736 7.867 1.00 33.01 77 ASP A C 12
ATOM 16263 O O . ASP A 1 77 ? -5.807 3.292 7.115 1.00 42.12 77 ASP A O 12
ATOM 16272 N N . ILE A 1 78 ? -4.358 1.623 7.541 1.00 65.44 78 ILE A N 12
ATOM 16273 C CA . ILE A 1 78 ? -4.515 1.003 6.233 1.00 33.42 78 ILE A CA 12
ATOM 16274 C C . ILE A 1 78 ? -4.888 -0.473 6.368 1.00 20.12 78 ILE A C 12
ATOM 16275 O O . ILE A 1 78 ? -4.086 -1.295 6.817 1.00 21.44 78 ILE A O 12
ATOM 16291 N N . GLN A 1 79 ? -6.113 -0.794 5.982 1.00 20.31 79 GLN A N 12
ATOM 16292 C CA . GLN A 1 79 ? -6.612 -2.159 6.046 1.00 53.00 79 GLN A CA 12
ATOM 16293 C C . GLN A 1 79 ? -6.770 -2.733 4.642 1.00 22.41 79 GLN A C 12
ATOM 16294 O O . GLN A 1 79 ? -7.343 -2.089 3.759 1.00 40.44 79 GLN A O 12
ATOM 16308 N N . LEU A 1 80 ? -6.247 -3.930 4.434 1.00 42.50 80 LEU A N 12
ATOM 16309 C CA . LEU A 1 80 ? -6.461 -4.648 3.188 1.00 53.00 80 LEU A CA 12
ATOM 16310 C C . LEU A 1 80 ? -7.530 -5.708 3.383 1.00 14.02 80 LEU A C 12
ATOM 16311 O O . LEU A 1 80 ? -7.341 -6.671 4.130 1.00 74.02 80 LEU A O 12
ATOM 16327 N N . GLU A 1 81 ? -8.662 -5.510 2.733 1.00 70.13 81 GLU A N 12
ATOM 16328 C CA . GLU A 1 81 ? -9.754 -6.460 2.807 1.00 43.11 81 GLU A CA 12
ATOM 16329 C C . GLU A 1 81 ? -9.718 -7.371 1.585 1.00 73.33 81 GLU A C 12
ATOM 16330 O O . GLU A 1 81 ? -9.444 -6.914 0.470 1.00 74.23 81 GLU A O 12
ATOM 16342 N N . VAL A 1 82 ? -9.988 -8.649 1.798 1.00 24.35 82 VAL A N 12
ATOM 16343 C CA . VAL A 1 82 ? -9.896 -9.641 0.737 1.00 42.12 82 VAL A CA 12
ATOM 16344 C C . VAL A 1 82 ? -11.267 -9.907 0.127 1.00 75.12 82 VAL A C 12
ATOM 16345 O O . VAL A 1 82 ? -12.129 -10.536 0.748 1.00 41.40 82 VAL A O 12
ATOM 16358 N N . SER A 1 83 ? -11.465 -9.408 -1.082 1.00 34.51 83 SER A N 12
ATOM 16359 C CA . SER A 1 83 ? -12.706 -9.621 -1.804 1.00 53.01 83 SER A CA 12
ATOM 16360 C C . SER A 1 83 ? -12.657 -10.940 -2.571 1.00 12.13 83 SER A C 12
ATOM 16361 O O . SER A 1 83 ? -11.666 -11.670 -2.507 1.00 24.32 83 SER A O 12
ATOM 16369 N N . SER A 1 84 ? -13.722 -11.242 -3.287 1.00 62.31 84 SER A N 12
ATOM 16370 C CA . SER A 1 84 ? -13.797 -12.459 -4.068 1.00 53.24 84 SER A CA 12
ATOM 16371 C C . SER A 1 84 ? -14.515 -12.192 -5.386 1.00 62.01 84 SER A C 12
ATOM 16372 O O . SER A 1 84 ? -13.833 -12.074 -6.422 1.00 36.51 84 SER A O 12
ATOM 16381 N N . MET A 1 1 ? 18.780 31.867 -4.394 1.00 0.41 1 MET A N 13
ATOM 16382 C CA . MET A 1 1 ? 18.158 32.074 -5.724 1.00 11.05 1 MET A CA 13
ATOM 16383 C C . MET A 1 1 ? 16.880 31.256 -5.842 1.00 71.13 1 MET A C 13
ATOM 16384 O O . MET A 1 1 ? 15.828 31.777 -6.207 1.00 13.12 1 MET A O 13
ATOM 16400 N N . GLY A 1 2 ? 16.980 29.974 -5.526 1.00 33.33 2 GLY A N 13
ATOM 16401 C CA . GLY A 1 2 ? 15.833 29.094 -5.583 1.00 53.03 2 GLY A CA 13
ATOM 16402 C C . GLY A 1 2 ? 16.205 27.702 -5.128 1.00 24.51 2 GLY A C 13
ATOM 16403 O O . GLY A 1 2 ? 17.385 27.414 -4.934 1.00 42.53 2 GLY A O 13
ATOM 16407 N N . HIS A 1 3 ? 15.224 26.829 -4.970 1.00 12.23 3 HIS A N 13
ATOM 16408 C CA . HIS A 1 3 ? 15.497 25.491 -4.468 1.00 1.42 3 HIS A CA 13
ATOM 16409 C C . HIS A 1 3 ? 15.226 24.441 -5.540 1.00 44.45 3 HIS A C 13
ATOM 16410 O O . HIS A 1 3 ? 14.094 23.998 -5.742 1.00 5.21 3 HIS A O 13
ATOM 16425 N N . HIS A 1 4 ? 16.282 24.054 -6.236 1.00 44.34 4 HIS A N 13
ATOM 16426 C CA . HIS A 1 4 ? 16.189 23.053 -7.291 1.00 12.53 4 HIS A CA 13
ATOM 16427 C C . HIS A 1 4 ? 16.292 21.653 -6.698 1.00 71.13 4 HIS A C 13
ATOM 16428 O O . HIS A 1 4 ? 17.151 20.855 -7.076 1.00 0.41 4 HIS A O 13
ATOM 16443 N N . HIS A 1 5 ? 15.396 21.370 -5.766 1.00 72.35 5 HIS A N 13
ATOM 16444 C CA . HIS A 1 5 ? 15.395 20.111 -5.043 1.00 50.10 5 HIS A CA 13
ATOM 16445 C C . HIS A 1 5 ? 13.962 19.665 -4.795 1.00 52.02 5 HIS A C 13
ATOM 16446 O O . HIS A 1 5 ? 13.143 20.444 -4.311 1.00 72.43 5 HIS A O 13
ATOM 16461 N N . HIS A 1 6 ? 13.655 18.425 -5.150 1.00 25.53 6 HIS A N 13
ATOM 16462 C CA . HIS A 1 6 ? 12.329 17.873 -4.899 1.00 13.43 6 HIS A CA 13
ATOM 16463 C C . HIS A 1 6 ? 12.301 17.171 -3.550 1.00 44.11 6 HIS A C 13
ATOM 16464 O O . HIS A 1 6 ? 13.331 17.060 -2.882 1.00 45.44 6 HIS A O 13
ATOM 16479 N N . HIS A 1 7 ? 11.131 16.700 -3.149 1.00 2.05 7 HIS A N 13
ATOM 16480 C CA . HIS A 1 7 ? 10.989 16.015 -1.872 1.00 50.32 7 HIS A CA 13
ATOM 16481 C C . HIS A 1 7 ? 11.564 14.612 -1.967 1.00 32.55 7 HIS A C 13
ATOM 16482 O O . HIS A 1 7 ? 11.610 14.029 -3.054 1.00 11.24 7 HIS A O 13
ATOM 16497 N N . HIS A 1 8 ? 12.015 14.084 -0.835 1.00 12.54 8 HIS A N 13
ATOM 16498 C CA . HIS A 1 8 ? 12.511 12.714 -0.773 1.00 13.31 8 HIS A CA 13
ATOM 16499 C C . HIS A 1 8 ? 11.427 11.746 -1.223 1.00 65.20 8 HIS A C 13
ATOM 16500 O O . HIS A 1 8 ? 10.504 11.427 -0.468 1.00 75.33 8 HIS A O 13
ATOM 16515 N N . SER A 1 9 ? 11.540 11.297 -2.459 1.00 51.32 9 SER A N 13
ATOM 16516 C CA . SER A 1 9 ? 10.547 10.433 -3.053 1.00 64.35 9 SER A CA 13
ATOM 16517 C C . SER A 1 9 ? 10.805 8.989 -2.644 1.00 2.12 9 SER A C 13
ATOM 16518 O O . SER A 1 9 ? 11.464 8.230 -3.352 1.00 40.23 9 SER A O 13
ATOM 16526 N N . HIS A 1 10 ? 10.328 8.648 -1.459 1.00 4.52 10 HIS A N 13
ATOM 16527 C CA . HIS A 1 10 ? 10.502 7.317 -0.900 1.00 54.33 10 HIS A CA 13
ATOM 16528 C C . HIS A 1 10 ? 9.580 7.158 0.298 1.00 21.35 10 HIS A C 13
ATOM 16529 O O . HIS A 1 10 ? 9.880 7.645 1.385 1.00 45.55 10 HIS A O 13
ATOM 16544 N N . MET A 1 11 ? 8.446 6.511 0.090 1.00 1.30 11 MET A N 13
ATOM 16545 C CA . MET A 1 11 ? 7.459 6.349 1.148 1.00 1.40 11 MET A CA 13
ATOM 16546 C C . MET A 1 11 ? 7.268 4.879 1.474 1.00 74.51 11 MET A C 13
ATOM 16547 O O . MET A 1 11 ? 7.186 4.044 0.578 1.00 11.31 11 MET A O 13
ATOM 16561 N N . LYS A 1 12 ? 7.220 4.562 2.751 1.00 4.34 12 LYS A N 13
ATOM 16562 C CA . LYS A 1 12 ? 6.914 3.210 3.177 1.00 60.32 12 LYS A CA 13
ATOM 16563 C C . LYS A 1 12 ? 5.812 3.240 4.216 1.00 54.12 12 LYS A C 13
ATOM 16564 O O . LYS A 1 12 ? 5.916 3.946 5.218 1.00 43.53 12 LYS A O 13
ATOM 16583 N N . PHE A 1 13 ? 4.753 2.495 3.969 1.00 20.33 13 PHE A N 13
ATOM 16584 C CA . PHE A 1 13 ? 3.651 2.412 4.911 1.00 22.42 13 PHE A CA 13
ATOM 16585 C C . PHE A 1 13 ? 3.342 0.957 5.212 1.00 70.23 13 PHE A C 13
ATOM 16586 O O . PHE A 1 13 ? 3.541 0.084 4.361 1.00 13.45 13 PHE A O 13
ATOM 16603 N N . LEU A 1 14 ? 2.886 0.696 6.422 1.00 23.43 14 LEU A N 13
ATOM 16604 C CA . LEU A 1 14 ? 2.554 -0.654 6.827 1.00 51.43 14 LEU A CA 13
ATOM 16605 C C . LEU A 1 14 ? 1.223 -1.079 6.226 1.00 12.21 14 LEU A C 13
ATOM 16606 O O . LEU A 1 14 ? 0.168 -0.556 6.586 1.00 33.00 14 LEU A O 13
ATOM 16622 N N . VAL A 1 15 ? 1.283 -2.012 5.292 1.00 31.32 15 VAL A N 13
ATOM 16623 C CA . VAL A 1 15 ? 0.084 -2.549 4.680 1.00 22.22 15 VAL A CA 13
ATOM 16624 C C . VAL A 1 15 ? -0.525 -3.607 5.587 1.00 72.14 15 VAL A C 13
ATOM 16625 O O . VAL A 1 15 ? -0.033 -4.736 5.661 1.00 32.24 15 VAL A O 13
ATOM 16638 N N . GLU A 1 16 ? -1.571 -3.225 6.303 1.00 32.53 16 GLU A N 13
ATOM 16639 C CA . GLU A 1 16 ? -2.257 -4.140 7.192 1.00 72.44 16 GLU A CA 13
ATOM 16640 C C . GLU A 1 16 ? -3.154 -5.058 6.372 1.00 55.12 16 GLU A C 13
ATOM 16641 O O . GLU A 1 16 ? -3.778 -4.621 5.407 1.00 24.30 16 GLU A O 13
ATOM 16653 N N . ASN A 1 17 ? -3.210 -6.325 6.739 1.00 64.34 17 ASN A N 13
ATOM 16654 C CA . ASN A 1 17 ? -3.965 -7.294 5.961 1.00 5.10 17 ASN A CA 13
ATOM 16655 C C . ASN A 1 17 ? -4.992 -7.997 6.838 1.00 3.31 17 ASN A C 13
ATOM 16656 O O . ASN A 1 17 ? -4.696 -8.382 7.969 1.00 70.53 17 ASN A O 13
ATOM 16667 N N . LEU A 1 18 ? -6.199 -8.153 6.311 1.00 10.32 18 LEU A N 13
ATOM 16668 C CA . LEU A 1 18 ? -7.276 -8.829 7.023 1.00 70.11 18 LEU A CA 13
ATOM 16669 C C . LEU A 1 18 ? -7.012 -10.332 7.104 1.00 31.13 18 LEU A C 13
ATOM 16670 O O . LEU A 1 18 ? -7.390 -10.992 8.075 1.00 12.15 18 LEU A O 13
ATOM 16686 N N . ASN A 1 19 ? -6.359 -10.864 6.080 1.00 71.21 19 ASN A N 13
ATOM 16687 C CA . ASN A 1 19 ? -6.054 -12.287 6.025 1.00 72.11 19 ASN A CA 13
ATOM 16688 C C . ASN A 1 19 ? -4.869 -12.541 5.105 1.00 65.54 19 ASN A C 13
ATOM 16689 O O . ASN A 1 19 ? -5.010 -12.543 3.882 1.00 4.25 19 ASN A O 13
ATOM 16700 N N . GLY A 1 20 ? -3.706 -12.739 5.697 1.00 12.04 20 GLY A N 13
ATOM 16701 C CA . GLY A 1 20 ? -2.516 -13.003 4.922 1.00 14.00 20 GLY A CA 13
ATOM 16702 C C . GLY A 1 20 ? -1.258 -12.599 5.658 1.00 53.53 20 GLY A C 13
ATOM 16703 O O . GLY A 1 20 ? -0.884 -13.226 6.650 1.00 63.05 20 GLY A O 13
ATOM 16707 N N . SER A 1 21 ? -0.615 -11.546 5.182 1.00 31.31 21 SER A N 13
ATOM 16708 C CA . SER A 1 21 ? 0.604 -11.049 5.793 1.00 73.12 21 SER A CA 13
ATOM 16709 C C . SER A 1 21 ? 0.625 -9.525 5.749 1.00 43.14 21 SER A C 13
ATOM 16710 O O . SER A 1 21 ? 0.266 -8.920 4.740 1.00 5.14 21 SER A O 13
ATOM 16718 N N . SER A 1 22 ? 1.016 -8.909 6.852 1.00 74.14 22 SER A N 13
ATOM 16719 C CA . SER A 1 22 ? 1.163 -7.465 6.903 1.00 53.52 22 SER A CA 13
ATOM 16720 C C . SER A 1 22 ? 2.553 -7.092 6.404 1.00 33.24 22 SER A C 13
ATOM 16721 O O . SER A 1 22 ? 3.553 -7.619 6.894 1.00 73.11 22 SER A O 13
ATOM 16729 N N . PHE A 1 23 ? 2.620 -6.201 5.428 1.00 55.04 23 PHE A N 13
ATOM 16730 C CA . PHE A 1 23 ? 3.879 -5.922 4.760 1.00 34.11 23 PHE A CA 13
ATOM 16731 C C . PHE A 1 23 ? 4.130 -4.424 4.641 1.00 45.33 23 PHE A C 13
ATOM 16732 O O . PHE A 1 23 ? 3.255 -3.669 4.226 1.00 43.11 23 PHE A O 13
ATOM 16749 N N . GLU A 1 24 ? 5.323 -4.001 5.021 1.00 14.45 24 GLU A N 13
ATOM 16750 C CA . GLU A 1 24 ? 5.747 -2.627 4.821 1.00 40.32 24 GLU A CA 13
ATOM 16751 C C . GLU A 1 24 ? 6.156 -2.440 3.364 1.00 52.20 24 GLU A C 13
ATOM 16752 O O . GLU A 1 24 ? 7.230 -2.886 2.945 1.00 51.12 24 GLU A O 13
ATOM 16764 N N . LEU A 1 25 ? 5.289 -1.805 2.591 1.00 43.04 25 LEU A N 13
ATOM 16765 C CA . LEU A 1 25 ? 5.488 -1.692 1.154 1.00 74.42 25 LEU A CA 13
ATOM 16766 C C . LEU A 1 25 ? 6.086 -0.335 0.802 1.00 45.44 25 LEU A C 13
ATOM 16767 O O . LEU A 1 25 ? 5.645 0.705 1.300 1.00 54.21 25 LEU A O 13
ATOM 16783 N N . GLU A 1 26 ? 7.104 -0.363 -0.048 1.00 64.52 26 GLU A N 13
ATOM 16784 C CA . GLU A 1 26 ? 7.784 0.845 -0.486 1.00 45.22 26 GLU A CA 13
ATOM 16785 C C . GLU A 1 26 ? 7.099 1.432 -1.715 1.00 73.13 26 GLU A C 13
ATOM 16786 O O . GLU A 1 26 ? 7.137 0.848 -2.800 1.00 21.33 26 GLU A O 13
ATOM 16798 N N . VAL A 1 27 ? 6.480 2.586 -1.540 1.00 25.11 27 VAL A N 13
ATOM 16799 C CA . VAL A 1 27 ? 5.807 3.267 -2.633 1.00 72.01 27 VAL A CA 13
ATOM 16800 C C . VAL A 1 27 ? 6.449 4.622 -2.898 1.00 64.31 27 VAL A C 13
ATOM 16801 O O . VAL A 1 27 ? 7.423 5.007 -2.239 1.00 54.01 27 VAL A O 13
ATOM 16814 N N . ASP A 1 28 ? 5.894 5.341 -3.856 1.00 33.34 28 ASP A N 13
ATOM 16815 C CA . ASP A 1 28 ? 6.412 6.642 -4.245 1.00 31.43 28 ASP A CA 13
ATOM 16816 C C . ASP A 1 28 ? 5.254 7.620 -4.392 1.00 20.51 28 ASP A C 13
ATOM 16817 O O . ASP A 1 28 ? 4.112 7.202 -4.587 1.00 10.01 28 ASP A O 13
ATOM 16826 N N . TYR A 1 29 ? 5.547 8.911 -4.302 1.00 14.22 29 TYR A N 13
ATOM 16827 C CA . TYR A 1 29 ? 4.531 9.948 -4.455 1.00 41.11 29 TYR A CA 13
ATOM 16828 C C . TYR A 1 29 ? 3.886 9.871 -5.833 1.00 35.22 29 TYR A C 13
ATOM 16829 O O . TYR A 1 29 ? 2.709 10.187 -6.003 1.00 72.31 29 TYR A O 13
ATOM 16847 N N . ARG A 1 30 ? 4.674 9.439 -6.806 1.00 21.11 30 ARG A N 13
ATOM 16848 C CA . ARG A 1 30 ? 4.266 9.431 -8.200 1.00 62.10 30 ARG A CA 13
ATOM 16849 C C . ARG A 1 30 ? 3.533 8.134 -8.560 1.00 40.41 30 ARG A C 13
ATOM 16850 O O . ARG A 1 30 ? 3.091 7.950 -9.696 1.00 53.35 30 ARG A O 13
ATOM 16871 N N . ASP A 1 31 ? 3.405 7.236 -7.594 1.00 62.54 31 ASP A N 13
ATOM 16872 C CA . ASP A 1 31 ? 2.688 5.986 -7.813 1.00 4.14 31 ASP A CA 13
ATOM 16873 C C . ASP A 1 31 ? 1.191 6.198 -7.658 1.00 10.25 31 ASP A C 13
ATOM 16874 O O . ASP A 1 31 ? 0.746 6.938 -6.783 1.00 13.34 31 ASP A O 13
ATOM 16883 N N . THR A 1 32 ? 0.421 5.569 -8.526 1.00 54.23 32 THR A N 13
ATOM 16884 C CA . THR A 1 32 ? -1.026 5.665 -8.469 1.00 54.32 32 THR A CA 13
ATOM 16885 C C . THR A 1 32 ? -1.626 4.449 -7.774 1.00 61.34 32 THR A C 13
ATOM 16886 O O . THR A 1 32 ? -0.977 3.407 -7.663 1.00 1.21 32 THR A O 13
ATOM 16897 N N . LEU A 1 33 ? -2.864 4.593 -7.307 1.00 72.02 33 LEU A N 13
ATOM 16898 C CA . LEU A 1 33 ? -3.561 3.520 -6.603 1.00 2.42 33 LEU A CA 13
ATOM 16899 C C . LEU A 1 33 ? -3.684 2.263 -7.465 1.00 60.24 33 LEU A C 13
ATOM 16900 O O . LEU A 1 33 ? -3.734 1.150 -6.948 1.00 43.12 33 LEU A O 13
ATOM 16916 N N . LEU A 1 34 ? -3.721 2.441 -8.779 1.00 52.34 34 LEU A N 13
ATOM 16917 C CA . LEU A 1 34 ? -3.767 1.308 -9.692 1.00 64.33 34 LEU A CA 13
ATOM 16918 C C . LEU A 1 34 ? -2.424 0.579 -9.699 1.00 14.03 34 LEU A C 13
ATOM 16919 O O . LEU A 1 34 ? -2.367 -0.648 -9.603 1.00 25.22 34 LEU A O 13
ATOM 16935 N N . VAL A 1 35 ? -1.344 1.348 -9.787 1.00 51.04 35 VAL A N 13
ATOM 16936 C CA . VAL A 1 35 ? -0.001 0.786 -9.862 1.00 24.31 35 VAL A CA 13
ATOM 16937 C C . VAL A 1 35 ? 0.400 0.129 -8.543 1.00 3.52 35 VAL A C 13
ATOM 16938 O O . VAL A 1 35 ? 1.059 -0.917 -8.539 1.00 0.34 35 VAL A O 13
ATOM 16951 N N . VAL A 1 36 ? -0.001 0.727 -7.425 1.00 55.33 36 VAL A N 13
ATOM 16952 C CA . VAL A 1 36 ? 0.330 0.175 -6.117 1.00 43.12 36 VAL A CA 13
ATOM 16953 C C . VAL A 1 36 ? -0.404 -1.147 -5.882 1.00 60.41 36 VAL A C 13
ATOM 16954 O O . VAL A 1 36 ? 0.149 -2.066 -5.278 1.00 72.35 36 VAL A O 13
ATOM 16967 N N . LYS A 1 37 ? -1.631 -1.259 -6.386 1.00 51.31 37 LYS A N 13
ATOM 16968 C CA . LYS A 1 37 ? -2.374 -2.506 -6.278 1.00 21.11 37 LYS A CA 13
ATOM 16969 C C . LYS A 1 37 ? -1.693 -3.604 -7.086 1.00 3.44 37 LYS A C 13
ATOM 16970 O O . LYS A 1 37 ? -1.678 -4.765 -6.682 1.00 61.51 37 LYS A O 13
ATOM 16989 N N . GLN A 1 38 ? -1.115 -3.231 -8.220 1.00 73.23 38 GLN A N 13
ATOM 16990 C CA . GLN A 1 38 ? -0.369 -4.176 -9.040 1.00 70.43 38 GLN A CA 13
ATOM 16991 C C . GLN A 1 38 ? 0.871 -4.668 -8.297 1.00 24.35 38 GLN A C 13
ATOM 16992 O O . GLN A 1 38 ? 1.295 -5.813 -8.466 1.00 74.52 38 GLN A O 13
ATOM 17006 N N . LYS A 1 39 ? 1.446 -3.794 -7.469 1.00 71.40 39 LYS A N 13
ATOM 17007 C CA . LYS A 1 39 ? 2.551 -4.177 -6.597 1.00 71.23 39 LYS A CA 13
ATOM 17008 C C . LYS A 1 39 ? 2.069 -5.181 -5.551 1.00 52.33 39 LYS A C 13
ATOM 17009 O O . LYS A 1 39 ? 2.709 -6.205 -5.307 1.00 2.13 39 LYS A O 13
ATOM 17028 N N . ILE A 1 40 ? 0.923 -4.882 -4.947 1.00 3.10 40 ILE A N 13
ATOM 17029 C CA . ILE A 1 40 ? 0.341 -5.744 -3.926 1.00 42.51 40 ILE A CA 13
ATOM 17030 C C . ILE A 1 40 ? -0.095 -7.083 -4.526 1.00 55.23 40 ILE A C 13
ATOM 17031 O O . ILE A 1 40 ? -0.023 -8.122 -3.868 1.00 64.10 40 ILE A O 13
ATOM 17047 N N . GLU A 1 41 ? -0.511 -7.054 -5.789 1.00 20.12 41 GLU A N 13
ATOM 17048 C CA . GLU A 1 41 ? -0.935 -8.262 -6.492 1.00 20.03 41 GLU A CA 13
ATOM 17049 C C . GLU A 1 41 ? 0.240 -9.230 -6.643 1.00 30.44 41 GLU A C 13
ATOM 17050 O O . GLU A 1 41 ? 0.057 -10.431 -6.820 1.00 5.52 41 GLU A O 13
ATOM 17062 N N . ARG A 1 42 ? 1.448 -8.694 -6.554 1.00 15.31 42 ARG A N 13
ATOM 17063 C CA . ARG A 1 42 ? 2.650 -9.511 -6.603 1.00 3.30 42 ARG A CA 13
ATOM 17064 C C . ARG A 1 42 ? 3.131 -9.844 -5.192 1.00 71.32 42 ARG A C 13
ATOM 17065 O O . ARG A 1 42 ? 3.581 -10.959 -4.928 1.00 1.34 42 ARG A O 13
ATOM 17086 N N . SER A 1 43 ? 3.009 -8.878 -4.288 1.00 15.43 43 SER A N 13
ATOM 17087 C CA . SER A 1 43 ? 3.453 -9.048 -2.906 1.00 71.35 43 SER A CA 13
ATOM 17088 C C . SER A 1 43 ? 2.560 -10.034 -2.147 1.00 1.44 43 SER A C 13
ATOM 17089 O O . SER A 1 43 ? 3.049 -10.983 -1.538 1.00 55.10 43 SER A O 13
ATOM 17097 N N . GLN A 1 44 ? 1.254 -9.806 -2.184 1.00 74.35 44 GLN A N 13
ATOM 17098 C CA . GLN A 1 44 ? 0.309 -10.666 -1.481 1.00 23.05 44 GLN A CA 13
ATOM 17099 C C . GLN A 1 44 ? -0.266 -11.716 -2.423 1.00 25.35 44 GLN A C 13
ATOM 17100 O O . GLN A 1 44 ? -0.902 -12.673 -1.986 1.00 21.20 44 GLN A O 13
ATOM 17114 N N . HIS A 1 45 ? -0.043 -11.511 -3.722 1.00 0.14 45 HIS A N 13
ATOM 17115 C CA . HIS A 1 45 ? -0.536 -12.414 -4.767 1.00 30.42 45 HIS A CA 13
ATOM 17116 C C . HIS A 1 45 ? -2.059 -12.427 -4.818 1.00 32.22 45 HIS A C 13
ATOM 17117 O O . HIS A 1 45 ? -2.676 -13.392 -5.268 1.00 23.42 45 HIS A O 13
ATOM 17132 N N . ILE A 1 46 ? -2.656 -11.338 -4.372 1.00 43.30 46 ILE A N 13
ATOM 17133 C CA . ILE A 1 46 ? -4.092 -11.162 -4.473 1.00 21.32 46 ILE A CA 13
ATOM 17134 C C . ILE A 1 46 ? -4.407 -10.171 -5.588 1.00 12.42 46 ILE A C 13
ATOM 17135 O O . ILE A 1 46 ? -3.853 -9.075 -5.615 1.00 41.31 46 ILE A O 13
ATOM 17151 N N . PRO A 1 47 ? -5.273 -10.556 -6.538 1.00 32.21 47 PRO A N 13
ATOM 17152 C CA . PRO A 1 47 ? -5.630 -9.702 -7.681 1.00 23.34 47 PRO A CA 13
ATOM 17153 C C . PRO A 1 47 ? -6.137 -8.324 -7.264 1.00 51.41 47 PRO A C 13
ATOM 17154 O O . PRO A 1 47 ? -6.701 -8.159 -6.184 1.00 42.11 47 PRO A O 13
ATOM 17165 N N . VAL A 1 48 ? -5.923 -7.341 -8.130 1.00 72.45 48 VAL A N 13
ATOM 17166 C CA . VAL A 1 48 ? -6.373 -5.968 -7.896 1.00 3.50 48 VAL A CA 13
ATOM 17167 C C . VAL A 1 48 ? -7.866 -5.912 -7.556 1.00 60.40 48 VAL A C 13
ATOM 17168 O O . VAL A 1 48 ? -8.279 -5.194 -6.644 1.00 24.23 48 VAL A O 13
ATOM 17181 N N . SER A 1 49 ? -8.664 -6.686 -8.280 1.00 35.34 49 SER A N 13
ATOM 17182 C CA . SER A 1 49 ? -10.104 -6.744 -8.051 1.00 4.14 49 SER A CA 13
ATOM 17183 C C . SER A 1 49 ? -10.422 -7.403 -6.702 1.00 34.21 49 SER A C 13
ATOM 17184 O O . SER A 1 49 ? -11.531 -7.279 -6.178 1.00 24.14 49 SER A O 13
ATOM 17192 N N . LYS A 1 50 ? -9.433 -8.086 -6.139 1.00 4.31 50 LYS A N 13
ATOM 17193 C CA . LYS A 1 50 ? -9.587 -8.783 -4.866 1.00 44.13 50 LYS A CA 13
ATOM 17194 C C . LYS A 1 50 ? -9.059 -7.912 -3.725 1.00 44.22 50 LYS A C 13
ATOM 17195 O O . LYS A 1 50 ? -9.209 -8.242 -2.546 1.00 43.25 50 LYS A O 13
ATOM 17214 N N . GLN A 1 51 ? -8.452 -6.789 -4.093 1.00 74.24 51 GLN A N 13
ATOM 17215 C CA . GLN A 1 51 ? -7.873 -5.872 -3.123 1.00 3.43 51 GLN A CA 13
ATOM 17216 C C . GLN A 1 51 ? -8.826 -4.731 -2.812 1.00 20.03 51 GLN A C 13
ATOM 17217 O O . GLN A 1 51 ? -8.945 -3.775 -3.586 1.00 22.31 51 GLN A O 13
ATOM 17231 N N . THR A 1 52 ? -9.507 -4.833 -1.694 1.00 70.15 52 THR A N 13
ATOM 17232 C CA . THR A 1 52 ? -10.345 -3.754 -1.221 1.00 2.43 52 THR A CA 13
ATOM 17233 C C . THR A 1 52 ? -9.555 -2.868 -0.262 1.00 73.41 52 THR A C 13
ATOM 17234 O O . THR A 1 52 ? -9.233 -3.275 0.857 1.00 73.33 52 THR A O 13
ATOM 17245 N N . LEU A 1 53 ? -9.211 -1.668 -0.722 1.00 15.33 53 LEU A N 13
ATOM 17246 C CA . LEU A 1 53 ? -8.417 -0.739 0.072 1.00 21.03 53 LEU A CA 13
ATOM 17247 C C . LEU A 1 53 ? -9.268 -0.074 1.138 1.00 24.25 53 LEU A C 13
ATOM 17248 O O . LEU A 1 53 ? -10.202 0.661 0.823 1.00 44.41 53 LEU A O 13
ATOM 17264 N N . ILE A 1 54 ? -8.957 -0.342 2.390 1.00 32.01 54 ILE A N 13
ATOM 17265 C CA . ILE A 1 54 ? -9.607 0.344 3.488 1.00 4.25 54 ILE A CA 13
ATOM 17266 C C . ILE A 1 54 ? -8.701 1.453 3.999 1.00 13.40 54 ILE A C 13
ATOM 17267 O O . ILE A 1 54 ? -7.757 1.199 4.742 1.00 10.24 54 ILE A O 13
ATOM 17283 N N . VAL A 1 55 ? -8.958 2.674 3.560 1.00 74.01 55 VAL A N 13
ATOM 17284 C CA . VAL A 1 55 ? -8.182 3.819 4.008 1.00 4.14 55 VAL A CA 13
ATOM 17285 C C . VAL A 1 55 ? -8.972 4.584 5.055 1.00 13.53 55 VAL A C 13
ATOM 17286 O O . VAL A 1 55 ? -10.076 5.060 4.772 1.00 32.03 55 VAL A O 13
ATOM 17299 N N . ASP A 1 56 ? -8.412 4.667 6.264 1.00 41.11 56 ASP A N 13
ATOM 17300 C CA . ASP A 1 56 ? -9.094 5.262 7.418 1.00 33.43 56 ASP A CA 13
ATOM 17301 C C . ASP A 1 56 ? -10.247 4.365 7.842 1.00 74.11 56 ASP A C 13
ATOM 17302 O O . ASP A 1 56 ? -10.150 3.623 8.820 1.00 4.14 56 ASP A O 13
ATOM 17311 N N . GLY A 1 57 ? -11.325 4.428 7.083 1.00 40.01 57 GLY A N 13
ATOM 17312 C CA . GLY A 1 57 ? -12.463 3.566 7.303 1.00 45.52 57 GLY A CA 13
ATOM 17313 C C . GLY A 1 57 ? -13.373 3.560 6.096 1.00 14.31 57 GLY A C 13
ATOM 17314 O O . GLY A 1 57 ? -14.553 3.230 6.194 1.00 63.03 57 GLY A O 13
ATOM 17318 N N . ILE A 1 58 ? -12.814 3.931 4.949 1.00 55.45 58 ILE A N 13
ATOM 17319 C CA . ILE A 1 58 ? -13.584 4.052 3.719 1.00 63.33 58 ILE A CA 13
ATOM 17320 C C . ILE A 1 58 ? -12.994 3.161 2.630 1.00 55.43 58 ILE A C 13
ATOM 17321 O O . ILE A 1 58 ? -11.772 3.094 2.468 1.00 2.42 58 ILE A O 13
ATOM 17337 N N . VAL A 1 59 ? -13.866 2.471 1.902 1.00 71.45 59 VAL A N 13
ATOM 17338 C CA . VAL A 1 59 ? -13.447 1.618 0.801 1.00 33.43 59 VAL A CA 13
ATOM 17339 C C . VAL A 1 59 ? -12.971 2.446 -0.398 1.00 70.34 59 VAL A C 13
ATOM 17340 O O . VAL A 1 59 ? -13.693 3.303 -0.911 1.00 41.34 59 VAL A O 13
ATOM 17353 N N . ILE A 1 60 ? -11.742 2.194 -0.822 1.00 11.23 60 ILE A N 13
ATOM 17354 C CA . ILE A 1 60 ? -11.170 2.878 -1.971 1.00 31.25 60 ILE A CA 13
ATOM 17355 C C . ILE A 1 60 ? -11.085 1.940 -3.170 1.00 21.23 60 ILE A C 13
ATOM 17356 O O . ILE A 1 60 ? -10.359 0.942 -3.146 1.00 65.11 60 ILE A O 13
ATOM 17372 N N . LEU A 1 61 ? -11.843 2.262 -4.208 1.00 62.10 61 LEU A N 13
ATOM 17373 C CA . LEU A 1 61 ? -11.860 1.469 -5.433 1.00 23.42 61 LEU A CA 13
ATOM 17374 C C . LEU A 1 61 ? -11.653 2.370 -6.646 1.00 63.13 61 LEU A C 13
ATOM 17375 O O . LEU A 1 61 ? -12.092 2.055 -7.755 1.00 21.11 61 LEU A O 13
ATOM 17391 N N . ARG A 1 62 ? -10.978 3.492 -6.428 1.00 74.30 62 ARG A N 13
ATOM 17392 C CA . ARG A 1 62 ? -10.766 4.479 -7.482 1.00 43.22 62 ARG A CA 13
ATOM 17393 C C . ARG A 1 62 ? -9.691 4.033 -8.464 1.00 71.40 62 ARG A C 13
ATOM 17394 O O . ARG A 1 62 ? -9.957 3.896 -9.661 1.00 11.13 62 ARG A O 13
ATOM 17415 N N . GLU A 1 63 ? -8.477 3.822 -7.949 1.00 70.24 63 GLU A N 13
ATOM 17416 C CA . GLU A 1 63 ? -7.319 3.446 -8.768 1.00 53.40 63 GLU A CA 13
ATOM 17417 C C . GLU A 1 63 ? -6.963 4.534 -9.784 1.00 2.42 63 GLU A C 13
ATOM 17418 O O . GLU A 1 63 ? -6.156 4.318 -10.683 1.00 72.44 63 GLU A O 13
ATOM 17430 N N . ASP A 1 64 ? -7.546 5.712 -9.607 1.00 2.15 64 ASP A N 13
ATOM 17431 C CA . ASP A 1 64 ? -7.318 6.832 -10.517 1.00 73.51 64 ASP A CA 13
ATOM 17432 C C . ASP A 1 64 ? -6.586 7.965 -9.797 1.00 22.24 64 ASP A C 13
ATOM 17433 O O . ASP A 1 64 ? -6.309 9.019 -10.366 1.00 64.22 64 ASP A O 13
ATOM 17442 N N . LEU A 1 65 ? -6.255 7.727 -8.540 1.00 31.02 65 LEU A N 13
ATOM 17443 C CA . LEU A 1 65 ? -5.610 8.744 -7.723 1.00 3.51 65 LEU A CA 13
ATOM 17444 C C . LEU A 1 65 ? -4.156 8.388 -7.451 1.00 73.41 65 LEU A C 13
ATOM 17445 O O . LEU A 1 65 ? -3.823 7.225 -7.215 1.00 31.34 65 LEU A O 13
ATOM 17461 N N . THR A 1 66 ? -3.295 9.392 -7.511 1.00 21.13 66 THR A N 13
ATOM 17462 C CA . THR A 1 66 ? -1.889 9.226 -7.186 1.00 22.02 66 THR A CA 13
ATOM 17463 C C . THR A 1 66 ? -1.691 9.323 -5.670 1.00 33.10 66 THR A C 13
ATOM 17464 O O . THR A 1 66 ? -2.510 9.932 -4.980 1.00 43.42 66 THR A O 13
ATOM 17475 N N . VAL A 1 67 ? -0.621 8.723 -5.153 1.00 2.43 67 VAL A N 13
ATOM 17476 C CA . VAL A 1 67 ? -0.312 8.799 -3.726 1.00 50.43 67 VAL A CA 13
ATOM 17477 C C . VAL A 1 67 ? -0.173 10.257 -3.281 1.00 43.44 67 VAL A C 13
ATOM 17478 O O . VAL A 1 67 ? -0.701 10.655 -2.242 1.00 1.24 67 VAL A O 13
ATOM 17491 N N . GLU A 1 68 ? 0.517 11.051 -4.092 1.00 41.23 68 GLU A N 13
ATOM 17492 C CA . GLU A 1 68 ? 0.713 12.471 -3.810 1.00 10.45 68 GLU A CA 13
ATOM 17493 C C . GLU A 1 68 ? -0.600 13.249 -3.947 1.00 43.34 68 GLU A C 13
ATOM 17494 O O . GLU A 1 68 ? -0.794 14.290 -3.319 1.00 12.41 68 GLU A O 13
ATOM 17506 N N . GLN A 1 69 ? -1.509 12.715 -4.750 1.00 52.42 69 GLN A N 13
ATOM 17507 C CA . GLN A 1 69 ? -2.781 13.374 -5.028 1.00 54.15 69 GLN A CA 13
ATOM 17508 C C . GLN A 1 69 ? -3.823 13.054 -3.962 1.00 22.41 69 GLN A C 13
ATOM 17509 O O . GLN A 1 69 ? -4.528 13.942 -3.487 1.00 62.25 69 GLN A O 13
ATOM 17523 N N . CYS A 1 70 ? -3.912 11.784 -3.590 1.00 63.41 70 CYS A N 13
ATOM 17524 C CA . CYS A 1 70 ? -4.911 11.335 -2.632 1.00 41.10 70 CYS A CA 13
ATOM 17525 C C . CYS A 1 70 ? -4.403 11.506 -1.201 1.00 42.41 70 CYS A C 13
ATOM 17526 O O . CYS A 1 70 ? -5.171 11.384 -0.242 1.00 52.34 70 CYS A O 13
ATOM 17534 N N . GLN A 1 71 ? -3.105 11.793 -1.074 1.00 74.40 71 GLN A N 13
ATOM 17535 C CA . GLN A 1 71 ? -2.453 11.960 0.222 1.00 14.32 71 GLN A CA 13
ATOM 17536 C C . GLN A 1 71 ? -2.584 10.695 1.062 1.00 34.10 71 GLN A C 13
ATOM 17537 O O . GLN A 1 71 ? -3.386 10.627 1.996 1.00 53.22 71 GLN A O 13
ATOM 17551 N N . ILE A 1 72 ? -1.811 9.682 0.694 1.00 51.24 72 ILE A N 13
ATOM 17552 C CA . ILE A 1 72 ? -1.818 8.418 1.412 1.00 72.13 72 ILE A CA 13
ATOM 17553 C C . ILE A 1 72 ? -0.920 8.514 2.639 1.00 44.30 72 ILE A C 13
ATOM 17554 O O . ILE A 1 72 ? 0.305 8.419 2.539 1.00 62.45 72 ILE A O 13
ATOM 17570 N N . VAL A 1 73 ? -1.530 8.744 3.789 1.00 71.22 73 VAL A N 13
ATOM 17571 C CA . VAL A 1 73 ? -0.788 8.876 5.031 1.00 65.13 73 VAL A CA 13
ATOM 17572 C C . VAL A 1 73 ? -0.887 7.601 5.866 1.00 14.30 73 VAL A C 13
ATOM 17573 O O . VAL A 1 73 ? -1.972 7.053 6.061 1.00 12.34 73 VAL A O 13
ATOM 17586 N N . PRO A 1 74 ? 0.257 7.112 6.370 1.00 74.03 74 PRO A N 13
ATOM 17587 C CA . PRO A 1 74 ? 0.324 5.867 7.146 1.00 75.03 74 PRO A CA 13
ATOM 17588 C C . PRO A 1 74 ? -0.309 6.004 8.528 1.00 12.51 74 PRO A C 13
ATOM 17589 O O . PRO A 1 74 ? -0.447 5.023 9.256 1.00 75.04 74 PRO A O 13
ATOM 17600 N N . THR A 1 75 ? -0.691 7.225 8.885 1.00 53.04 75 THR A N 13
ATOM 17601 C CA . THR A 1 75 ? -1.342 7.474 10.163 1.00 72.05 75 THR A CA 13
ATOM 17602 C C . THR A 1 75 ? -2.774 6.940 10.125 1.00 1.21 75 THR A C 13
ATOM 17603 O O . THR A 1 75 ? -3.382 6.659 11.159 1.00 35.35 75 THR A O 13
ATOM 17614 N N . SER A 1 76 ? -3.295 6.787 8.916 1.00 52.14 76 SER A N 13
ATOM 17615 C CA . SER A 1 76 ? -4.619 6.240 8.718 1.00 72.23 76 SER A CA 13
ATOM 17616 C C . SER A 1 76 ? -4.551 4.722 8.662 1.00 51.54 76 SER A C 13
ATOM 17617 O O . SER A 1 76 ? -3.636 4.161 8.057 1.00 0.24 76 SER A O 13
ATOM 17625 N N . ASP A 1 77 ? -5.498 4.066 9.315 1.00 53.13 77 ASP A N 13
ATOM 17626 C CA . ASP A 1 77 ? -5.571 2.613 9.295 1.00 53.21 77 ASP A CA 13
ATOM 17627 C C . ASP A 1 77 ? -5.868 2.125 7.884 1.00 34.51 77 ASP A C 13
ATOM 17628 O O . ASP A 1 77 ? -7.001 2.212 7.412 1.00 14.42 77 ASP A O 13
ATOM 17637 N N . ILE A 1 78 ? -4.831 1.664 7.204 1.00 71.32 78 ILE A N 13
ATOM 17638 C CA . ILE A 1 78 ? -4.963 1.165 5.847 1.00 33.42 78 ILE A CA 13
ATOM 17639 C C . ILE A 1 78 ? -4.870 -0.354 5.843 1.00 43.43 78 ILE A C 13
ATOM 17640 O O . ILE A 1 78 ? -3.793 -0.922 6.046 1.00 75.14 78 ILE A O 13
ATOM 17656 N N . GLN A 1 79 ? -5.999 -1.003 5.624 1.00 25.41 79 GLN A N 13
ATOM 17657 C CA . GLN A 1 79 ? -6.061 -2.452 5.676 1.00 73.13 79 GLN A CA 13
ATOM 17658 C C . GLN A 1 79 ? -6.569 -3.022 4.358 1.00 75.23 79 GLN A C 13
ATOM 17659 O O . GLN A 1 79 ? -7.420 -2.425 3.694 1.00 2.54 79 GLN A O 13
ATOM 17673 N N . LEU A 1 80 ? -6.023 -4.163 3.973 1.00 35.32 80 LEU A N 13
ATOM 17674 C CA . LEU A 1 80 ? -6.478 -4.871 2.790 1.00 70.22 80 LEU A CA 13
ATOM 17675 C C . LEU A 1 80 ? -7.573 -5.858 3.150 1.00 1.51 80 LEU A C 13
ATOM 17676 O O . LEU A 1 80 ? -7.325 -6.839 3.855 1.00 33.24 80 LEU A O 13
ATOM 17692 N N . GLU A 1 81 ? -8.783 -5.593 2.688 1.00 31.33 81 GLU A N 13
ATOM 17693 C CA . GLU A 1 81 ? -9.853 -6.560 2.826 1.00 4.02 81 GLU A CA 13
ATOM 17694 C C . GLU A 1 81 ? -9.817 -7.507 1.634 1.00 14.23 81 GLU A C 13
ATOM 17695 O O . GLU A 1 81 ? -10.203 -7.146 0.522 1.00 4.30 81 GLU A O 13
ATOM 17707 N N . VAL A 1 82 ? -9.302 -8.702 1.868 1.00 35.34 82 VAL A N 13
ATOM 17708 C CA . VAL A 1 82 ? -9.140 -9.686 0.812 1.00 30.14 82 VAL A CA 13
ATOM 17709 C C . VAL A 1 82 ? -10.483 -10.328 0.457 1.00 50.11 82 VAL A C 13
ATOM 17710 O O . VAL A 1 82 ? -11.045 -11.109 1.227 1.00 51.32 82 VAL A O 13
ATOM 17723 N N . SER A 1 83 ? -11.006 -9.970 -0.706 1.00 35.24 83 SER A N 13
ATOM 17724 C CA . SER A 1 83 ? -12.293 -10.478 -1.152 1.00 4.53 83 SER A CA 13
ATOM 17725 C C . SER A 1 83 ? -12.145 -11.918 -1.639 1.00 24.12 83 SER A C 13
ATOM 17726 O O . SER A 1 83 ? -11.683 -12.163 -2.755 1.00 51.44 83 SER A O 13
ATOM 17734 N N . SER A 1 84 ? -12.511 -12.866 -0.790 1.00 42.23 84 SER A N 13
ATOM 17735 C CA . SER A 1 84 ? -12.374 -14.275 -1.112 1.00 0.14 84 SER A CA 13
ATOM 17736 C C . SER A 1 84 ? -13.473 -14.706 -2.072 1.00 44.54 84 SER A C 13
ATOM 17737 O O . SER A 1 84 ? -13.154 -15.127 -3.204 1.00 37.79 84 SER A O 13
ATOM 17746 N N . MET A 1 1 ? 11.199 14.058 15.615 1.00 53.21 1 MET A N 14
ATOM 17747 C CA . MET A 1 1 ? 11.730 13.361 14.420 1.00 62.51 1 MET A CA 14
ATOM 17748 C C . MET A 1 1 ? 10.815 13.586 13.227 1.00 11.31 1 MET A C 14
ATOM 17749 O O . MET A 1 1 ? 9.620 13.836 13.389 1.00 4.51 1 MET A O 14
ATOM 17765 N N . GLY A 1 2 ? 11.375 13.514 12.030 1.00 73.33 2 GLY A N 14
ATOM 17766 C CA . GLY A 1 2 ? 10.586 13.702 10.831 1.00 54.53 2 GLY A CA 14
ATOM 17767 C C . GLY A 1 2 ? 10.517 15.155 10.414 1.00 32.15 2 GLY A C 14
ATOM 17768 O O . GLY A 1 2 ? 11.074 16.029 11.082 1.00 33.21 2 GLY A O 14
ATOM 17772 N N . HIS A 1 3 ? 9.840 15.415 9.307 1.00 25.43 3 HIS A N 14
ATOM 17773 C CA . HIS A 1 3 ? 9.693 16.768 8.790 1.00 72.13 3 HIS A CA 14
ATOM 17774 C C . HIS A 1 3 ? 8.274 16.972 8.280 1.00 21.33 3 HIS A C 14
ATOM 17775 O O . HIS A 1 3 ? 7.727 16.102 7.595 1.00 32.13 3 HIS A O 14
ATOM 17790 N N . HIS A 1 4 ? 7.676 18.110 8.625 1.00 31.51 4 HIS A N 14
ATOM 17791 C CA . HIS A 1 4 ? 6.324 18.432 8.169 1.00 33.02 4 HIS A CA 14
ATOM 17792 C C . HIS A 1 4 ? 6.307 18.530 6.651 1.00 72.24 4 HIS A C 14
ATOM 17793 O O . HIS A 1 4 ? 5.591 17.788 5.979 1.00 21.34 4 HIS A O 14
ATOM 17808 N N . HIS A 1 5 ? 7.118 19.426 6.112 1.00 33.41 5 HIS A N 14
ATOM 17809 C CA . HIS A 1 5 ? 7.304 19.502 4.674 1.00 30.30 5 HIS A CA 14
ATOM 17810 C C . HIS A 1 5 ? 8.482 18.629 4.282 1.00 54.04 5 HIS A C 14
ATOM 17811 O O . HIS A 1 5 ? 9.640 19.029 4.397 1.00 55.41 5 HIS A O 14
ATOM 17826 N N . HIS A 1 6 ? 8.176 17.416 3.859 1.00 34.22 6 HIS A N 14
ATOM 17827 C CA . HIS A 1 6 ? 9.199 16.424 3.570 1.00 43.13 6 HIS A CA 14
ATOM 17828 C C . HIS A 1 6 ? 9.336 16.202 2.073 1.00 20.41 6 HIS A C 14
ATOM 17829 O O . HIS A 1 6 ? 8.522 15.524 1.452 1.00 43.13 6 HIS A O 14
ATOM 17844 N N . HIS A 1 7 ? 10.372 16.786 1.497 1.00 34.33 7 HIS A N 14
ATOM 17845 C CA . HIS A 1 7 ? 10.601 16.692 0.061 1.00 14.50 7 HIS A CA 14
ATOM 17846 C C . HIS A 1 7 ? 11.444 15.470 -0.270 1.00 40.11 7 HIS A C 14
ATOM 17847 O O . HIS A 1 7 ? 12.556 15.583 -0.783 1.00 75.22 7 HIS A O 14
ATOM 17862 N N . HIS A 1 8 ? 10.912 14.304 0.054 1.00 43.42 8 HIS A N 14
ATOM 17863 C CA . HIS A 1 8 ? 11.572 13.039 -0.237 1.00 62.10 8 HIS A CA 14
ATOM 17864 C C . HIS A 1 8 ? 10.548 11.999 -0.658 1.00 65.32 8 HIS A C 14
ATOM 17865 O O . HIS A 1 8 ? 9.735 11.555 0.153 1.00 44.52 8 HIS A O 14
ATOM 17880 N N . SER A 1 9 ? 10.576 11.632 -1.929 1.00 2.03 9 SER A N 14
ATOM 17881 C CA . SER A 1 9 ? 9.679 10.612 -2.450 1.00 3.02 9 SER A CA 14
ATOM 17882 C C . SER A 1 9 ? 10.113 9.222 -1.977 1.00 31.22 9 SER A C 14
ATOM 17883 O O . SER A 1 9 ? 10.821 8.506 -2.682 1.00 60.43 9 SER A O 14
ATOM 17891 N N . HIS A 1 10 ? 9.724 8.875 -0.758 1.00 4.34 10 HIS A N 14
ATOM 17892 C CA . HIS A 1 10 ? 10.054 7.582 -0.175 1.00 32.12 10 HIS A CA 14
ATOM 17893 C C . HIS A 1 10 ? 9.120 7.300 0.997 1.00 43.40 10 HIS A C 14
ATOM 17894 O O . HIS A 1 10 ? 9.436 7.605 2.146 1.00 50.43 10 HIS A O 14
ATOM 17909 N N . MET A 1 11 ? 7.952 6.760 0.694 1.00 43.13 11 MET A N 14
ATOM 17910 C CA . MET A 1 11 ? 6.976 6.450 1.724 1.00 10.34 11 MET A CA 14
ATOM 17911 C C . MET A 1 11 ? 6.757 4.956 1.838 1.00 11.34 11 MET A C 14
ATOM 17912 O O . MET A 1 11 ? 6.310 4.304 0.896 1.00 74.52 11 MET A O 14
ATOM 17926 N N . LYS A 1 12 ? 7.095 4.418 2.995 1.00 75.15 12 LYS A N 14
ATOM 17927 C CA . LYS A 1 12 ? 6.884 3.010 3.270 1.00 12.30 12 LYS A CA 14
ATOM 17928 C C . LYS A 1 12 ? 5.594 2.840 4.059 1.00 35.02 12 LYS A C 14
ATOM 17929 O O . LYS A 1 12 ? 5.586 2.992 5.281 1.00 1.13 12 LYS A O 14
ATOM 17948 N N . PHE A 1 13 ? 4.498 2.558 3.369 1.00 32.20 13 PHE A N 14
ATOM 17949 C CA . PHE A 1 13 ? 3.213 2.423 4.036 1.00 51.02 13 PHE A CA 14
ATOM 17950 C C . PHE A 1 13 ? 2.958 0.963 4.384 1.00 31.54 13 PHE A C 14
ATOM 17951 O O . PHE A 1 13 ? 3.416 0.055 3.686 1.00 54.54 13 PHE A O 14
ATOM 17968 N N . LEU A 1 14 ? 2.248 0.743 5.474 1.00 31.25 14 LEU A N 14
ATOM 17969 C CA . LEU A 1 14 ? 2.008 -0.600 5.965 1.00 41.12 14 LEU A CA 14
ATOM 17970 C C . LEU A 1 14 ? 0.754 -1.192 5.339 1.00 63.24 14 LEU A C 14
ATOM 17971 O O . LEU A 1 14 ? -0.361 -0.761 5.624 1.00 54.02 14 LEU A O 14
ATOM 17987 N N . VAL A 1 15 ? 0.942 -2.173 4.473 1.00 51.44 15 VAL A N 14
ATOM 17988 C CA . VAL A 1 15 ? -0.174 -2.877 3.869 1.00 12.10 15 VAL A CA 14
ATOM 17989 C C . VAL A 1 15 ? -0.620 -4.004 4.792 1.00 43.44 15 VAL A C 14
ATOM 17990 O O . VAL A 1 15 ? -0.108 -5.124 4.713 1.00 55.42 15 VAL A O 14
ATOM 18003 N N . GLU A 1 16 ? -1.544 -3.698 5.689 1.00 71.12 16 GLU A N 14
ATOM 18004 C CA . GLU A 1 16 ? -1.967 -4.660 6.694 1.00 61.41 16 GLU A CA 14
ATOM 18005 C C . GLU A 1 16 ? -3.057 -5.583 6.162 1.00 63.13 16 GLU A C 14
ATOM 18006 O O . GLU A 1 16 ? -4.233 -5.226 6.128 1.00 40.45 16 GLU A O 14
ATOM 18018 N N . ASN A 1 17 ? -2.650 -6.762 5.721 1.00 14.25 17 ASN A N 14
ATOM 18019 C CA . ASN A 1 17 ? -3.598 -7.801 5.353 1.00 74.51 17 ASN A CA 14
ATOM 18020 C C . ASN A 1 17 ? -4.087 -8.471 6.628 1.00 2.41 17 ASN A C 14
ATOM 18021 O O . ASN A 1 17 ? -3.321 -9.162 7.304 1.00 11.21 17 ASN A O 14
ATOM 18032 N N . LEU A 1 18 ? -5.355 -8.258 6.960 1.00 34.23 18 LEU A N 14
ATOM 18033 C CA . LEU A 1 18 ? -5.900 -8.709 8.237 1.00 52.22 18 LEU A CA 14
ATOM 18034 C C . LEU A 1 18 ? -5.830 -10.230 8.375 1.00 71.43 18 LEU A C 14
ATOM 18035 O O . LEU A 1 18 ? -5.642 -10.751 9.475 1.00 35.25 18 LEU A O 14
ATOM 18051 N N . ASN A 1 19 ? -5.961 -10.937 7.264 1.00 33.22 19 ASN A N 14
ATOM 18052 C CA . ASN A 1 19 ? -5.917 -12.394 7.285 1.00 74.34 19 ASN A CA 14
ATOM 18053 C C . ASN A 1 19 ? -4.637 -12.901 6.642 1.00 20.22 19 ASN A C 14
ATOM 18054 O O . ASN A 1 19 ? -4.557 -14.046 6.201 1.00 74.02 19 ASN A O 14
ATOM 18065 N N . GLY A 1 20 ? -3.636 -12.038 6.603 1.00 55.32 20 GLY A N 14
ATOM 18066 C CA . GLY A 1 20 ? -2.356 -12.403 6.044 1.00 22.22 20 GLY A CA 14
ATOM 18067 C C . GLY A 1 20 ? -1.212 -11.832 6.849 1.00 55.23 20 GLY A C 14
ATOM 18068 O O . GLY A 1 20 ? -0.950 -12.272 7.969 1.00 55.05 20 GLY A O 14
ATOM 18072 N N . SER A 1 21 ? -0.543 -10.836 6.291 1.00 34.44 21 SER A N 14
ATOM 18073 C CA . SER A 1 21 ? 0.587 -10.213 6.949 1.00 13.23 21 SER A CA 14
ATOM 18074 C C . SER A 1 21 ? 0.649 -8.737 6.585 1.00 41.32 21 SER A C 14
ATOM 18075 O O . SER A 1 21 ? 0.341 -8.356 5.451 1.00 5.32 21 SER A O 14
ATOM 18083 N N . SER A 1 22 ? 1.021 -7.908 7.547 1.00 60.33 22 SER A N 14
ATOM 18084 C CA . SER A 1 22 ? 1.166 -6.486 7.307 1.00 53.04 22 SER A CA 14
ATOM 18085 C C . SER A 1 22 ? 2.523 -6.197 6.670 1.00 74.50 22 SER A C 14
ATOM 18086 O O . SER A 1 22 ? 3.553 -6.182 7.340 1.00 22.23 22 SER A O 14
ATOM 18094 N N . PHE A 1 23 ? 2.516 -5.991 5.362 1.00 12.44 23 PHE A N 14
ATOM 18095 C CA . PHE A 1 23 ? 3.744 -5.798 4.611 1.00 12.04 23 PHE A CA 14
ATOM 18096 C C . PHE A 1 23 ? 3.990 -4.319 4.351 1.00 23.02 23 PHE A C 14
ATOM 18097 O O . PHE A 1 23 ? 3.149 -3.634 3.775 1.00 24.33 23 PHE A O 14
ATOM 18114 N N . GLU A 1 24 ? 5.136 -3.831 4.789 1.00 4.32 24 GLU A N 14
ATOM 18115 C CA . GLU A 1 24 ? 5.519 -2.453 4.541 1.00 71.24 24 GLU A CA 14
ATOM 18116 C C . GLU A 1 24 ? 6.025 -2.308 3.105 1.00 62.32 24 GLU A C 14
ATOM 18117 O O . GLU A 1 24 ? 6.976 -2.978 2.703 1.00 54.04 24 GLU A O 14
ATOM 18129 N N . LEU A 1 25 ? 5.378 -1.451 2.331 1.00 24.31 25 LEU A N 14
ATOM 18130 C CA . LEU A 1 25 ? 5.698 -1.308 0.916 1.00 0.13 25 LEU A CA 14
ATOM 18131 C C . LEU A 1 25 ? 6.148 0.123 0.620 1.00 71.55 25 LEU A C 14
ATOM 18132 O O . LEU A 1 25 ? 5.556 1.082 1.116 1.00 63.01 25 LEU A O 14
ATOM 18148 N N . GLU A 1 26 ? 7.206 0.257 -0.169 1.00 62.21 26 GLU A N 14
ATOM 18149 C CA . GLU A 1 26 ? 7.724 1.566 -0.544 1.00 72.25 26 GLU A CA 14
ATOM 18150 C C . GLU A 1 26 ? 7.031 2.076 -1.800 1.00 25.12 26 GLU A C 14
ATOM 18151 O O . GLU A 1 26 ? 7.101 1.448 -2.860 1.00 2.25 26 GLU A O 14
ATOM 18163 N N . VAL A 1 27 ? 6.352 3.203 -1.680 1.00 44.42 27 VAL A N 14
ATOM 18164 C CA . VAL A 1 27 ? 5.713 3.823 -2.828 1.00 10.20 27 VAL A CA 14
ATOM 18165 C C . VAL A 1 27 ? 6.164 5.264 -2.992 1.00 3.03 27 VAL A C 14
ATOM 18166 O O . VAL A 1 27 ? 6.668 5.889 -2.051 1.00 3.02 27 VAL A O 14
ATOM 18179 N N . ASP A 1 28 ? 5.994 5.774 -4.197 1.00 10.44 28 ASP A N 14
ATOM 18180 C CA . ASP A 1 28 ? 6.322 7.152 -4.512 1.00 10.33 28 ASP A CA 14
ATOM 18181 C C . ASP A 1 28 ? 5.026 7.943 -4.643 1.00 4.15 28 ASP A C 14
ATOM 18182 O O . ASP A 1 28 ? 3.995 7.381 -5.005 1.00 21.30 28 ASP A O 14
ATOM 18191 N N . TYR A 1 29 ? 5.068 9.236 -4.347 1.00 24.32 29 TYR A N 14
ATOM 18192 C CA . TYR A 1 29 ? 3.913 10.104 -4.560 1.00 22.51 29 TYR A CA 14
ATOM 18193 C C . TYR A 1 29 ? 3.558 10.124 -6.043 1.00 13.23 29 TYR A C 14
ATOM 18194 O O . TYR A 1 29 ? 2.419 10.391 -6.431 1.00 61.34 29 TYR A O 14
ATOM 18212 N N . ARG A 1 30 ? 4.568 9.833 -6.851 1.00 64.12 30 ARG A N 14
ATOM 18213 C CA . ARG A 1 30 ? 4.443 9.755 -8.296 1.00 75.24 30 ARG A CA 14
ATOM 18214 C C . ARG A 1 30 ? 3.563 8.571 -8.710 1.00 70.52 30 ARG A C 14
ATOM 18215 O O . ARG A 1 30 ? 2.933 8.602 -9.768 1.00 12.50 30 ARG A O 14
ATOM 18236 N N . ASP A 1 31 ? 3.523 7.534 -7.870 1.00 51.20 31 ASP A N 14
ATOM 18237 C CA . ASP A 1 31 ? 2.797 6.304 -8.192 1.00 22.22 31 ASP A CA 14
ATOM 18238 C C . ASP A 1 31 ? 1.292 6.536 -8.235 1.00 33.54 31 ASP A C 14
ATOM 18239 O O . ASP A 1 31 ? 0.728 7.240 -7.392 1.00 14.12 31 ASP A O 14
ATOM 18248 N N . THR A 1 32 ? 0.654 5.949 -9.234 1.00 15.11 32 THR A N 14
ATOM 18249 C CA . THR A 1 32 ? -0.791 5.962 -9.339 1.00 23.11 32 THR A CA 14
ATOM 18250 C C . THR A 1 32 ? -1.364 4.821 -8.495 1.00 61.44 32 THR A C 14
ATOM 18251 O O . THR A 1 32 ? -0.694 3.804 -8.297 1.00 53.24 32 THR A O 14
ATOM 18262 N N . LEU A 1 33 ? -2.584 4.979 -7.998 1.00 40.03 33 LEU A N 14
ATOM 18263 C CA . LEU A 1 33 ? -3.192 3.959 -7.144 1.00 5.45 33 LEU A CA 14
ATOM 18264 C C . LEU A 1 33 ? -3.363 2.644 -7.893 1.00 62.03 33 LEU A C 14
ATOM 18265 O O . LEU A 1 33 ? -3.177 1.574 -7.324 1.00 51.44 33 LEU A O 14
ATOM 18281 N N . LEU A 1 34 ? -3.700 2.723 -9.173 1.00 53.32 34 LEU A N 14
ATOM 18282 C CA . LEU A 1 34 ? -3.799 1.531 -10.010 1.00 13.41 34 LEU A CA 14
ATOM 18283 C C . LEU A 1 34 ? -2.463 0.787 -10.038 1.00 31.33 34 LEU A C 14
ATOM 18284 O O . LEU A 1 34 ? -2.421 -0.442 -10.084 1.00 43.25 34 LEU A O 14
ATOM 18300 N N . VAL A 1 35 ? -1.376 1.545 -9.969 1.00 54.44 35 VAL A N 14
ATOM 18301 C CA . VAL A 1 35 ? -0.039 0.975 -10.012 1.00 73.12 35 VAL A CA 14
ATOM 18302 C C . VAL A 1 35 ? 0.288 0.260 -8.704 1.00 63.41 35 VAL A C 14
ATOM 18303 O O . VAL A 1 35 ? 0.860 -0.832 -8.714 1.00 32.32 35 VAL A O 14
ATOM 18316 N N . VAL A 1 36 ? -0.082 0.863 -7.576 1.00 33.03 36 VAL A N 14
ATOM 18317 C CA . VAL A 1 36 ? 0.204 0.260 -6.278 1.00 32.41 36 VAL A CA 14
ATOM 18318 C C . VAL A 1 36 ? -0.667 -0.979 -6.053 1.00 43.31 36 VAL A C 14
ATOM 18319 O O . VAL A 1 36 ? -0.246 -1.925 -5.388 1.00 31.21 36 VAL A O 14
ATOM 18332 N N . LYS A 1 37 ? -1.866 -0.983 -6.637 1.00 25.33 37 LYS A N 14
ATOM 18333 C CA . LYS A 1 37 ? -2.726 -2.165 -6.607 1.00 51.53 37 LYS A CA 14
ATOM 18334 C C . LYS A 1 37 ? -1.991 -3.353 -7.218 1.00 23.44 37 LYS A C 14
ATOM 18335 O O . LYS A 1 37 ? -2.007 -4.460 -6.677 1.00 64.32 37 LYS A O 14
ATOM 18354 N N . GLN A 1 38 ? -1.331 -3.098 -8.341 1.00 4.04 38 GLN A N 14
ATOM 18355 C CA . GLN A 1 38 ? -0.562 -4.116 -9.043 1.00 42.21 38 GLN A CA 14
ATOM 18356 C C . GLN A 1 38 ? 0.661 -4.531 -8.226 1.00 41.22 38 GLN A C 14
ATOM 18357 O O . GLN A 1 38 ? 1.059 -5.695 -8.235 1.00 72.43 38 GLN A O 14
ATOM 18371 N N . LYS A 1 39 ? 1.248 -3.573 -7.511 1.00 3.33 39 LYS A N 14
ATOM 18372 C CA . LYS A 1 39 ? 2.384 -3.860 -6.637 1.00 13.22 39 LYS A CA 14
ATOM 18373 C C . LYS A 1 39 ? 1.969 -4.818 -5.524 1.00 53.51 39 LYS A C 14
ATOM 18374 O O . LYS A 1 39 ? 2.607 -5.852 -5.304 1.00 72.33 39 LYS A O 14
ATOM 18393 N N . ILE A 1 40 ? 0.884 -4.473 -4.838 1.00 13.14 40 ILE A N 14
ATOM 18394 C CA . ILE A 1 40 ? 0.379 -5.274 -3.730 1.00 75.23 40 ILE A CA 14
ATOM 18395 C C . ILE A 1 40 ? -0.097 -6.640 -4.220 1.00 33.22 40 ILE A C 14
ATOM 18396 O O . ILE A 1 40 ? 0.068 -7.645 -3.528 1.00 41.14 40 ILE A O 14
ATOM 18412 N N . GLU A 1 41 ? -0.658 -6.671 -5.426 1.00 5.32 41 GLU A N 14
ATOM 18413 C CA . GLU A 1 41 ? -1.164 -7.907 -6.016 1.00 40.21 41 GLU A CA 14
ATOM 18414 C C . GLU A 1 41 ? -0.059 -8.952 -6.118 1.00 71.13 41 GLU A C 14
ATOM 18415 O O . GLU A 1 41 ? -0.302 -10.151 -5.971 1.00 1.13 41 GLU A O 14
ATOM 18427 N N . ARG A 1 42 ? 1.158 -8.487 -6.350 1.00 40.33 42 ARG A N 14
ATOM 18428 C CA . ARG A 1 42 ? 2.299 -9.374 -6.471 1.00 54.44 42 ARG A CA 14
ATOM 18429 C C . ARG A 1 42 ? 2.797 -9.816 -5.095 1.00 43.31 42 ARG A C 14
ATOM 18430 O O . ARG A 1 42 ? 2.980 -11.006 -4.848 1.00 10.24 42 ARG A O 14
ATOM 18451 N N . SER A 1 43 ? 2.988 -8.854 -4.198 1.00 12.30 43 SER A N 14
ATOM 18452 C CA . SER A 1 43 ? 3.563 -9.126 -2.883 1.00 73.25 43 SER A CA 14
ATOM 18453 C C . SER A 1 43 ? 2.602 -9.916 -1.987 1.00 23.44 43 SER A C 14
ATOM 18454 O O . SER A 1 43 ? 3.022 -10.806 -1.244 1.00 34.01 43 SER A O 14
ATOM 18462 N N . GLN A 1 44 ? 1.317 -9.591 -2.056 1.00 2.33 44 GLN A N 14
ATOM 18463 C CA . GLN A 1 44 ? 0.314 -10.254 -1.226 1.00 62.42 44 GLN A CA 14
ATOM 18464 C C . GLN A 1 44 ? -0.262 -11.476 -1.932 1.00 14.25 44 GLN A C 14
ATOM 18465 O O . GLN A 1 44 ? -0.926 -12.301 -1.309 1.00 33.12 44 GLN A O 14
ATOM 18479 N N . HIS A 1 45 ? -0.008 -11.573 -3.239 1.00 24.51 45 HIS A N 14
ATOM 18480 C CA . HIS A 1 45 ? -0.479 -12.701 -4.056 1.00 60.52 45 HIS A CA 14
ATOM 18481 C C . HIS A 1 45 ? -2.003 -12.740 -4.134 1.00 11.12 45 HIS A C 14
ATOM 18482 O O . HIS A 1 45 ? -2.598 -13.784 -4.408 1.00 75.42 45 HIS A O 14
ATOM 18497 N N . ILE A 1 46 ? -2.631 -11.595 -3.904 1.00 45.22 46 ILE A N 14
ATOM 18498 C CA . ILE A 1 46 ? -4.073 -11.470 -4.046 1.00 4.32 46 ILE A CA 14
ATOM 18499 C C . ILE A 1 46 ? -4.397 -10.528 -5.197 1.00 61.34 46 ILE A C 14
ATOM 18500 O O . ILE A 1 46 ? -3.845 -9.431 -5.284 1.00 62.05 46 ILE A O 14
ATOM 18516 N N . PRO A 1 47 ? -5.278 -10.958 -6.111 1.00 32.35 47 PRO A N 14
ATOM 18517 C CA . PRO A 1 47 ? -5.628 -10.178 -7.301 1.00 45.02 47 PRO A CA 14
ATOM 18518 C C . PRO A 1 47 ? -6.244 -8.821 -6.962 1.00 25.11 47 PRO A C 14
ATOM 18519 O O . PRO A 1 47 ? -6.876 -8.655 -5.916 1.00 2.20 47 PRO A O 14
ATOM 18530 N N . VAL A 1 48 ? -6.051 -7.862 -7.862 1.00 44.11 48 VAL A N 14
ATOM 18531 C CA . VAL A 1 48 ? -6.577 -6.508 -7.705 1.00 21.11 48 VAL A CA 14
ATOM 18532 C C . VAL A 1 48 ? -8.092 -6.516 -7.492 1.00 44.14 48 VAL A C 14
ATOM 18533 O O . VAL A 1 48 ? -8.629 -5.677 -6.760 1.00 71.14 48 VAL A O 14
ATOM 18546 N N . SER A 1 49 ? -8.769 -7.482 -8.105 1.00 73.43 49 SER A N 14
ATOM 18547 C CA . SER A 1 49 ? -10.219 -7.595 -8.009 1.00 33.04 49 SER A CA 14
ATOM 18548 C C . SER A 1 49 ? -10.657 -8.007 -6.601 1.00 41.12 49 SER A C 14
ATOM 18549 O O . SER A 1 49 ? -11.784 -7.744 -6.190 1.00 34.12 49 SER A O 14
ATOM 18557 N N . LYS A 1 50 ? -9.751 -8.636 -5.865 1.00 72.30 50 LYS A N 14
ATOM 18558 C CA . LYS A 1 50 ? -10.041 -9.092 -4.511 1.00 4.22 50 LYS A CA 14
ATOM 18559 C C . LYS A 1 50 ? -9.268 -8.258 -3.501 1.00 71.34 50 LYS A C 14
ATOM 18560 O O . LYS A 1 50 ? -9.207 -8.585 -2.313 1.00 62.43 50 LYS A O 14
ATOM 18579 N N . GLN A 1 51 ? -8.697 -7.169 -3.985 1.00 63.32 51 GLN A N 14
ATOM 18580 C CA . GLN A 1 51 ? -7.844 -6.327 -3.174 1.00 14.13 51 GLN A CA 14
ATOM 18581 C C . GLN A 1 51 ? -8.626 -5.121 -2.670 1.00 63.31 51 GLN A C 14
ATOM 18582 O O . GLN A 1 51 ? -8.598 -4.046 -3.277 1.00 44.43 51 GLN A O 14
ATOM 18596 N N . THR A 1 52 ? -9.345 -5.319 -1.579 1.00 51.31 52 THR A N 14
ATOM 18597 C CA . THR A 1 52 ? -10.159 -4.266 -1.002 1.00 42.54 52 THR A CA 14
ATOM 18598 C C . THR A 1 52 ? -9.315 -3.354 -0.115 1.00 73.35 52 THR A C 14
ATOM 18599 O O . THR A 1 52 ? -8.935 -3.733 0.995 1.00 64.52 52 THR A O 14
ATOM 18610 N N . LEU A 1 53 ? -9.001 -2.169 -0.625 1.00 0.33 53 LEU A N 14
ATOM 18611 C CA . LEU A 1 53 ? -8.253 -1.178 0.139 1.00 52.33 53 LEU A CA 14
ATOM 18612 C C . LEU A 1 53 ? -9.177 -0.413 1.071 1.00 44.24 53 LEU A C 14
ATOM 18613 O O . LEU A 1 53 ? -9.998 0.392 0.622 1.00 31.43 53 LEU A O 14
ATOM 18629 N N . ILE A 1 54 ? -9.059 -0.681 2.359 1.00 41.32 54 ILE A N 14
ATOM 18630 C CA . ILE A 1 54 ? -9.812 0.051 3.360 1.00 63.31 54 ILE A CA 14
ATOM 18631 C C . ILE A 1 54 ? -8.917 1.102 4.000 1.00 52.23 54 ILE A C 14
ATOM 18632 O O . ILE A 1 54 ? -8.046 0.776 4.809 1.00 40.12 54 ILE A O 14
ATOM 18648 N N . VAL A 1 55 ? -9.107 2.352 3.605 1.00 15.35 55 VAL A N 14
ATOM 18649 C CA . VAL A 1 55 ? -8.301 3.445 4.125 1.00 11.50 55 VAL A CA 14
ATOM 18650 C C . VAL A 1 55 ? -9.145 4.361 5.003 1.00 71.23 55 VAL A C 14
ATOM 18651 O O . VAL A 1 55 ? -9.945 5.152 4.500 1.00 54.04 55 VAL A O 14
ATOM 18664 N N . ASP A 1 56 ? -8.983 4.216 6.320 1.00 63.51 56 ASP A N 14
ATOM 18665 C CA . ASP A 1 56 ? -9.710 5.026 7.303 1.00 62.40 56 ASP A CA 14
ATOM 18666 C C . ASP A 1 56 ? -11.219 4.867 7.146 1.00 72.42 56 ASP A C 14
ATOM 18667 O O . ASP A 1 56 ? -11.992 5.748 7.525 1.00 45.22 56 ASP A O 14
ATOM 18676 N N . GLY A 1 57 ? -11.634 3.728 6.606 1.00 60.24 57 GLY A N 14
ATOM 18677 C CA . GLY A 1 57 ? -13.046 3.465 6.420 1.00 42.21 57 GLY A CA 14
ATOM 18678 C C . GLY A 1 57 ? -13.496 3.699 4.992 1.00 71.14 57 GLY A C 14
ATOM 18679 O O . GLY A 1 57 ? -14.571 3.252 4.592 1.00 31.13 57 GLY A O 14
ATOM 18683 N N . ILE A 1 58 ? -12.673 4.399 4.225 1.00 45.10 58 ILE A N 14
ATOM 18684 C CA . ILE A 1 58 ? -12.982 4.693 2.835 1.00 5.34 58 ILE A CA 14
ATOM 18685 C C . ILE A 1 58 ? -12.479 3.572 1.937 1.00 64.35 58 ILE A C 14
ATOM 18686 O O . ILE A 1 58 ? -11.317 3.172 2.025 1.00 35.01 58 ILE A O 14
ATOM 18702 N N . VAL A 1 59 ? -13.353 3.056 1.088 1.00 24.30 59 VAL A N 14
ATOM 18703 C CA . VAL A 1 59 ? -12.971 2.008 0.161 1.00 3.05 59 VAL A CA 14
ATOM 18704 C C . VAL A 1 59 ? -12.417 2.625 -1.123 1.00 54.40 59 VAL A C 14
ATOM 18705 O O . VAL A 1 59 ? -13.081 3.424 -1.787 1.00 64.14 59 VAL A O 14
ATOM 18718 N N . ILE A 1 60 ? -11.182 2.277 -1.454 1.00 25.33 60 ILE A N 14
ATOM 18719 C CA . ILE A 1 60 ? -10.526 2.845 -2.623 1.00 54.52 60 ILE A CA 14
ATOM 18720 C C . ILE A 1 60 ? -11.010 2.176 -3.905 1.00 73.42 60 ILE A C 14
ATOM 18721 O O . ILE A 1 60 ? -10.462 1.161 -4.340 1.00 44.11 60 ILE A O 14
ATOM 18737 N N . LEU A 1 61 ? -12.070 2.730 -4.478 1.00 55.41 61 LEU A N 14
ATOM 18738 C CA . LEU A 1 61 ? -12.581 2.270 -5.764 1.00 70.43 61 LEU A CA 14
ATOM 18739 C C . LEU A 1 61 ? -12.145 3.222 -6.875 1.00 34.14 61 LEU A C 14
ATOM 18740 O O . LEU A 1 61 ? -12.548 3.090 -8.033 1.00 44.44 61 LEU A O 14
ATOM 18756 N N . ARG A 1 62 ? -11.325 4.193 -6.507 1.00 11.14 62 ARG A N 14
ATOM 18757 C CA . ARG A 1 62 ? -10.775 5.142 -7.464 1.00 23.01 62 ARG A CA 14
ATOM 18758 C C . ARG A 1 62 ? -9.265 4.978 -7.534 1.00 15.33 62 ARG A C 14
ATOM 18759 O O . ARG A 1 62 ? -8.541 5.405 -6.639 1.00 33.52 62 ARG A O 14
ATOM 18780 N N . GLU A 1 63 ? -8.806 4.339 -8.595 1.00 35.11 63 GLU A N 14
ATOM 18781 C CA . GLU A 1 63 ? -7.399 3.990 -8.745 1.00 3.33 63 GLU A CA 14
ATOM 18782 C C . GLU A 1 63 ? -6.718 4.943 -9.717 1.00 53.13 63 GLU A C 14
ATOM 18783 O O . GLU A 1 63 ? -5.524 4.822 -10.003 1.00 14.20 63 GLU A O 14
ATOM 18795 N N . ASP A 1 64 ? -7.493 5.894 -10.212 1.00 33.11 64 ASP A N 14
ATOM 18796 C CA . ASP A 1 64 ? -7.010 6.882 -11.166 1.00 52.21 64 ASP A CA 14
ATOM 18797 C C . ASP A 1 64 ? -6.248 7.995 -10.454 1.00 62.40 64 ASP A C 14
ATOM 18798 O O . ASP A 1 64 ? -5.551 8.790 -11.089 1.00 20.32 64 ASP A O 14
ATOM 18807 N N . LEU A 1 65 ? -6.382 8.040 -9.136 1.00 42.13 65 LEU A N 14
ATOM 18808 C CA . LEU A 1 65 ? -5.673 9.018 -8.325 1.00 64.41 65 LEU A CA 14
ATOM 18809 C C . LEU A 1 65 ? -4.261 8.535 -8.020 1.00 32.31 65 LEU A C 14
ATOM 18810 O O . LEU A 1 65 ? -3.940 7.361 -8.213 1.00 52.51 65 LEU A O 14
ATOM 18826 N N . THR A 1 66 ? -3.420 9.443 -7.562 1.00 21.03 66 THR A N 14
ATOM 18827 C CA . THR A 1 66 ? -2.044 9.112 -7.238 1.00 10.41 66 THR A CA 14
ATOM 18828 C C . THR A 1 66 ? -1.817 9.147 -5.730 1.00 32.10 66 THR A C 14
ATOM 18829 O O . THR A 1 66 ? -2.669 9.626 -4.973 1.00 60.55 66 THR A O 14
ATOM 18840 N N . VAL A 1 67 ? -0.668 8.640 -5.296 1.00 74.23 67 VAL A N 14
ATOM 18841 C CA . VAL A 1 67 ? -0.283 8.702 -3.890 1.00 24.15 67 VAL A CA 14
ATOM 18842 C C . VAL A 1 67 ? -0.183 10.159 -3.434 1.00 53.32 67 VAL A C 14
ATOM 18843 O O . VAL A 1 67 ? -0.468 10.487 -2.283 1.00 71.12 67 VAL A O 14
ATOM 18856 N N . GLU A 1 68 ? 0.202 11.023 -4.365 1.00 30.02 68 GLU A N 14
ATOM 18857 C CA . GLU A 1 68 ? 0.267 12.460 -4.122 1.00 72.54 68 GLU A CA 14
ATOM 18858 C C . GLU A 1 68 ? -1.109 13.021 -3.758 1.00 12.51 68 GLU A C 14
ATOM 18859 O O . GLU A 1 68 ? -1.226 13.912 -2.918 1.00 50.34 68 GLU A O 14
ATOM 18871 N N . GLN A 1 69 ? -2.148 12.482 -4.384 1.00 55.52 69 GLN A N 14
ATOM 18872 C CA . GLN A 1 69 ? -3.504 12.976 -4.179 1.00 2.23 69 GLN A CA 14
ATOM 18873 C C . GLN A 1 69 ? -4.129 12.411 -2.908 1.00 51.32 69 GLN A C 14
ATOM 18874 O O . GLN A 1 69 ? -4.681 13.156 -2.099 1.00 53.31 69 GLN A O 14
ATOM 18888 N N . CYS A 1 70 ? -4.039 11.103 -2.731 1.00 1.21 70 CYS A N 14
ATOM 18889 C CA . CYS A 1 70 ? -4.698 10.444 -1.608 1.00 22.11 70 CYS A CA 14
ATOM 18890 C C . CYS A 1 70 ? -3.852 10.489 -0.340 1.00 35.32 70 CYS A C 14
ATOM 18891 O O . CYS A 1 70 ? -4.318 10.099 0.729 1.00 44.50 70 CYS A O 14
ATOM 18899 N N . GLN A 1 71 ? -2.613 10.963 -0.468 1.00 40.31 71 GLN A N 14
ATOM 18900 C CA . GLN A 1 71 ? -1.713 11.110 0.675 1.00 73.44 71 GLN A CA 14
ATOM 18901 C C . GLN A 1 71 ? -1.508 9.776 1.389 1.00 15.25 71 GLN A C 14
ATOM 18902 O O . GLN A 1 71 ? -1.614 9.695 2.615 1.00 55.02 71 GLN A O 14
ATOM 18916 N N . ILE A 1 72 ? -1.208 8.739 0.616 1.00 71.42 72 ILE A N 14
ATOM 18917 C CA . ILE A 1 72 ? -1.012 7.402 1.169 1.00 34.30 72 ILE A CA 14
ATOM 18918 C C . ILE A 1 72 ? 0.274 7.341 1.990 1.00 52.25 72 ILE A C 14
ATOM 18919 O O . ILE A 1 72 ? 1.378 7.403 1.447 1.00 34.13 72 ILE A O 14
ATOM 18935 N N . VAL A 1 73 ? 0.120 7.237 3.303 1.00 21.54 73 VAL A N 14
ATOM 18936 C CA . VAL A 1 73 ? 1.251 7.211 4.218 1.00 64.33 73 VAL A CA 14
ATOM 18937 C C . VAL A 1 73 ? 1.099 6.068 5.222 1.00 54.31 73 VAL A C 14
ATOM 18938 O O . VAL A 1 73 ? 0.009 5.523 5.384 1.00 21.25 73 VAL A O 14
ATOM 18951 N N . PRO A 1 74 ? 2.189 5.677 5.902 1.00 34.41 74 PRO A N 14
ATOM 18952 C CA . PRO A 1 74 ? 2.152 4.593 6.894 1.00 34.20 74 PRO A CA 14
ATOM 18953 C C . PRO A 1 74 ? 1.332 4.941 8.137 1.00 73.20 74 PRO A C 14
ATOM 18954 O O . PRO A 1 74 ? 0.963 4.058 8.910 1.00 52.21 74 PRO A O 14
ATOM 18965 N N . THR A 1 75 ? 1.059 6.225 8.330 1.00 15.23 75 THR A N 14
ATOM 18966 C CA . THR A 1 75 ? 0.353 6.686 9.515 1.00 71.44 75 THR A CA 14
ATOM 18967 C C . THR A 1 75 ? -1.166 6.621 9.353 1.00 24.00 75 THR A C 14
ATOM 18968 O O . THR A 1 75 ? -1.899 6.591 10.343 1.00 40.45 75 THR A O 14
ATOM 18979 N N . SER A 1 76 ? -1.638 6.597 8.112 1.00 14.11 76 SER A N 14
ATOM 18980 C CA . SER A 1 76 ? -3.066 6.489 7.848 1.00 11.03 76 SER A CA 14
ATOM 18981 C C . SER A 1 76 ? -3.515 5.032 7.956 1.00 50.20 76 SER A C 14
ATOM 18982 O O . SER A 1 76 ? -2.695 4.117 7.850 1.00 21.11 76 SER A O 14
ATOM 18990 N N . ASP A 1 77 ? -4.805 4.822 8.178 1.00 41.52 77 ASP A N 14
ATOM 18991 C CA . ASP A 1 77 ? -5.342 3.477 8.345 1.00 11.01 77 ASP A CA 14
ATOM 18992 C C . ASP A 1 77 ? -5.501 2.791 6.995 1.00 61.14 77 ASP A C 14
ATOM 18993 O O . ASP A 1 77 ? -6.264 3.243 6.150 1.00 31.43 77 ASP A O 14
ATOM 19002 N N . ILE A 1 78 ? -4.763 1.708 6.794 1.00 5.21 78 ILE A N 14
ATOM 19003 C CA . ILE A 1 78 ? -4.801 0.976 5.534 1.00 62.22 78 ILE A CA 14
ATOM 19004 C C . ILE A 1 78 ? -4.814 -0.525 5.796 1.00 32.04 78 ILE A C 14
ATOM 19005 O O . ILE A 1 78 ? -3.803 -1.105 6.199 1.00 54.02 78 ILE A O 14
ATOM 19021 N N . GLN A 1 79 ? -5.962 -1.151 5.587 1.00 23.24 79 GLN A N 14
ATOM 19022 C CA . GLN A 1 79 ? -6.089 -2.587 5.786 1.00 73.43 79 GLN A CA 14
ATOM 19023 C C . GLN A 1 79 ? -6.610 -3.271 4.533 1.00 23.44 79 GLN A C 14
ATOM 19024 O O . GLN A 1 79 ? -7.340 -2.673 3.739 1.00 14.24 79 GLN A O 14
ATOM 19038 N N . LEU A 1 80 ? -6.218 -4.524 4.361 1.00 74.50 80 LEU A N 14
ATOM 19039 C CA . LEU A 1 80 ? -6.692 -5.338 3.257 1.00 43.10 80 LEU A CA 14
ATOM 19040 C C . LEU A 1 80 ? -7.679 -6.383 3.743 1.00 10.12 80 LEU A C 14
ATOM 19041 O O . LEU A 1 80 ? -7.350 -7.215 4.593 1.00 43.43 80 LEU A O 14
ATOM 19057 N N . GLU A 1 81 ? -8.884 -6.333 3.208 1.00 4.14 81 GLU A N 14
ATOM 19058 C CA . GLU A 1 81 ? -9.850 -7.388 3.435 1.00 5.23 81 GLU A CA 14
ATOM 19059 C C . GLU A 1 81 ? -10.014 -8.187 2.154 1.00 35.34 81 GLU A C 14
ATOM 19060 O O . GLU A 1 81 ? -10.477 -7.661 1.137 1.00 23.11 81 GLU A O 14
ATOM 19072 N N . VAL A 1 82 ? -9.601 -9.443 2.195 1.00 61.22 82 VAL A N 14
ATOM 19073 C CA . VAL A 1 82 ? -9.690 -10.307 1.032 1.00 41.31 82 VAL A CA 14
ATOM 19074 C C . VAL A 1 82 ? -11.145 -10.631 0.736 1.00 63.11 82 VAL A C 14
ATOM 19075 O O . VAL A 1 82 ? -11.806 -11.341 1.500 1.00 11.12 82 VAL A O 14
ATOM 19088 N N . SER A 1 83 ? -11.639 -10.088 -0.360 1.00 63.54 83 SER A N 14
ATOM 19089 C CA . SER A 1 83 ? -13.017 -10.287 -0.753 1.00 31.22 83 SER A CA 14
ATOM 19090 C C . SER A 1 83 ? -13.170 -11.595 -1.523 1.00 24.13 83 SER A C 14
ATOM 19091 O O . SER A 1 83 ? -12.273 -12.007 -2.263 1.00 34.31 83 SER A O 14
ATOM 19099 N N . SER A 1 84 ? -14.291 -12.267 -1.315 1.00 74.11 84 SER A N 14
ATOM 19100 C CA . SER A 1 84 ? -14.554 -13.529 -1.980 1.00 55.55 84 SER A CA 14
ATOM 19101 C C . SER A 1 84 ? -15.357 -13.291 -3.255 1.00 52.34 84 SER A C 14
ATOM 19102 O O . SER A 1 84 ? -14.744 -12.946 -4.287 1.00 38.62 84 SER A O 14
ATOM 19111 N N . MET A 1 1 ? 10.851 28.872 -14.581 1.00 2.13 1 MET A N 15
ATOM 19112 C CA . MET A 1 1 ? 11.253 27.446 -14.576 1.00 54.34 1 MET A CA 15
ATOM 19113 C C . MET A 1 1 ? 11.367 26.950 -13.142 1.00 34.42 1 MET A C 15
ATOM 19114 O O . MET A 1 1 ? 11.646 27.729 -12.234 1.00 61.33 1 MET A O 15
ATOM 19130 N N . GLY A 1 2 ? 11.153 25.660 -12.938 1.00 1.31 2 GLY A N 15
ATOM 19131 C CA . GLY A 1 2 ? 11.182 25.109 -11.600 1.00 74.31 2 GLY A CA 15
ATOM 19132 C C . GLY A 1 2 ? 11.935 23.800 -11.536 1.00 71.41 2 GLY A C 15
ATOM 19133 O O . GLY A 1 2 ? 11.805 22.958 -12.426 1.00 72.11 2 GLY A O 15
ATOM 19137 N N . HIS A 1 3 ? 12.728 23.635 -10.490 1.00 61.31 3 HIS A N 15
ATOM 19138 C CA . HIS A 1 3 ? 13.495 22.415 -10.283 1.00 34.42 3 HIS A CA 15
ATOM 19139 C C . HIS A 1 3 ? 13.325 21.934 -8.855 1.00 15.25 3 HIS A C 15
ATOM 19140 O O . HIS A 1 3 ? 13.334 22.735 -7.921 1.00 63.44 3 HIS A O 15
ATOM 19155 N N . HIS A 1 4 ? 13.167 20.636 -8.688 1.00 41.31 4 HIS A N 15
ATOM 19156 C CA . HIS A 1 4 ? 13.064 20.052 -7.363 1.00 12.01 4 HIS A CA 15
ATOM 19157 C C . HIS A 1 4 ? 14.395 19.426 -6.981 1.00 64.22 4 HIS A C 15
ATOM 19158 O O . HIS A 1 4 ? 14.635 18.240 -7.217 1.00 33.13 4 HIS A O 15
ATOM 19173 N N . HIS A 1 5 ? 15.267 20.251 -6.419 1.00 12.53 5 HIS A N 15
ATOM 19174 C CA . HIS A 1 5 ? 16.611 19.829 -6.055 1.00 30.33 5 HIS A CA 15
ATOM 19175 C C . HIS A 1 5 ? 16.560 18.889 -4.859 1.00 64.24 5 HIS A C 15
ATOM 19176 O O . HIS A 1 5 ? 17.286 17.896 -4.802 1.00 12.52 5 HIS A O 15
ATOM 19191 N N . HIS A 1 6 ? 15.690 19.205 -3.913 1.00 23.20 6 HIS A N 15
ATOM 19192 C CA . HIS A 1 6 ? 15.477 18.343 -2.765 1.00 72.33 6 HIS A CA 15
ATOM 19193 C C . HIS A 1 6 ? 14.289 17.436 -3.028 1.00 43.24 6 HIS A C 15
ATOM 19194 O O . HIS A 1 6 ? 13.161 17.901 -3.182 1.00 24.43 6 HIS A O 15
ATOM 19209 N N . HIS A 1 7 ? 14.545 16.144 -3.079 1.00 3.53 7 HIS A N 15
ATOM 19210 C CA . HIS A 1 7 ? 13.500 15.184 -3.375 1.00 30.04 7 HIS A CA 15
ATOM 19211 C C . HIS A 1 7 ? 12.900 14.627 -2.098 1.00 4.24 7 HIS A C 15
ATOM 19212 O O . HIS A 1 7 ? 13.573 14.517 -1.074 1.00 31.32 7 HIS A O 15
ATOM 19227 N N . HIS A 1 8 ? 11.623 14.293 -2.163 1.00 42.11 8 HIS A N 15
ATOM 19228 C CA . HIS A 1 8 ? 10.906 13.770 -1.014 1.00 65.15 8 HIS A CA 15
ATOM 19229 C C . HIS A 1 8 ? 9.976 12.657 -1.479 1.00 70.05 8 HIS A C 15
ATOM 19230 O O . HIS A 1 8 ? 8.847 12.518 -1.008 1.00 35.54 8 HIS A O 15
ATOM 19245 N N . SER A 1 9 ? 10.468 11.859 -2.411 1.00 41.23 9 SER A N 15
ATOM 19246 C CA . SER A 1 9 ? 9.670 10.815 -3.019 1.00 64.21 9 SER A CA 15
ATOM 19247 C C . SER A 1 9 ? 10.174 9.435 -2.610 1.00 53.11 9 SER A C 15
ATOM 19248 O O . SER A 1 9 ? 11.076 8.876 -3.233 1.00 64.21 9 SER A O 15
ATOM 19256 N N . HIS A 1 10 ? 9.609 8.927 -1.522 1.00 32.42 10 HIS A N 15
ATOM 19257 C CA . HIS A 1 10 ? 9.884 7.577 -1.036 1.00 50.11 10 HIS A CA 15
ATOM 19258 C C . HIS A 1 10 ? 9.120 7.367 0.258 1.00 63.15 10 HIS A C 15
ATOM 19259 O O . HIS A 1 10 ? 9.335 8.087 1.232 1.00 41.31 10 HIS A O 15
ATOM 19274 N N . MET A 1 11 ? 8.223 6.404 0.267 1.00 25.42 11 MET A N 15
ATOM 19275 C CA . MET A 1 11 ? 7.386 6.177 1.429 1.00 24.53 11 MET A CA 15
ATOM 19276 C C . MET A 1 11 ? 7.177 4.685 1.643 1.00 73.33 11 MET A C 15
ATOM 19277 O O . MET A 1 11 ? 7.123 3.913 0.687 1.00 5.55 11 MET A O 15
ATOM 19291 N N . LYS A 1 12 ? 7.095 4.273 2.892 1.00 51.51 12 LYS A N 15
ATOM 19292 C CA . LYS A 1 12 ? 6.786 2.895 3.224 1.00 42.13 12 LYS A CA 15
ATOM 19293 C C . LYS A 1 12 ? 5.521 2.857 4.061 1.00 42.22 12 LYS A C 15
ATOM 19294 O O . LYS A 1 12 ? 5.301 3.736 4.896 1.00 12.32 12 LYS A O 15
ATOM 19313 N N . PHE A 1 13 ? 4.693 1.857 3.843 1.00 0.15 13 PHE A N 15
ATOM 19314 C CA . PHE A 1 13 ? 3.479 1.717 4.621 1.00 5.11 13 PHE A CA 15
ATOM 19315 C C . PHE A 1 13 ? 3.150 0.248 4.830 1.00 51.44 13 PHE A C 15
ATOM 19316 O O . PHE A 1 13 ? 3.301 -0.574 3.922 1.00 45.21 13 PHE A O 15
ATOM 19333 N N . LEU A 1 14 ? 2.742 -0.081 6.041 1.00 30.43 14 LEU A N 15
ATOM 19334 C CA . LEU A 1 14 ? 2.358 -1.438 6.377 1.00 12.42 14 LEU A CA 15
ATOM 19335 C C . LEU A 1 14 ? 0.931 -1.708 5.922 1.00 31.04 14 LEU A C 15
ATOM 19336 O O . LEU A 1 14 ? -0.007 -1.052 6.374 1.00 21.14 14 LEU A O 15
ATOM 19352 N N . VAL A 1 15 ? 0.773 -2.654 5.010 1.00 43.34 15 VAL A N 15
ATOM 19353 C CA . VAL A 1 15 ? -0.552 -3.084 4.596 1.00 44.14 15 VAL A CA 15
ATOM 19354 C C . VAL A 1 15 ? -1.000 -4.270 5.434 1.00 44.23 15 VAL A C 15
ATOM 19355 O O . VAL A 1 15 ? -0.380 -5.338 5.416 1.00 71.45 15 VAL A O 15
ATOM 19368 N N . GLU A 1 16 ? -2.063 -4.070 6.188 1.00 25.00 16 GLU A N 15
ATOM 19369 C CA . GLU A 1 16 ? -2.563 -5.104 7.069 1.00 2.35 16 GLU A CA 15
ATOM 19370 C C . GLU A 1 16 ? -3.444 -6.075 6.295 1.00 65.11 16 GLU A C 15
ATOM 19371 O O . GLU A 1 16 ? -4.646 -5.861 6.152 1.00 74.13 16 GLU A O 15
ATOM 19383 N N . ASN A 1 17 ? -2.836 -7.125 5.762 1.00 45.10 17 ASN A N 15
ATOM 19384 C CA . ASN A 1 17 ? -3.581 -8.134 5.025 1.00 65.32 17 ASN A CA 15
ATOM 19385 C C . ASN A 1 17 ? -4.269 -9.085 5.991 1.00 13.02 17 ASN A C 15
ATOM 19386 O O . ASN A 1 17 ? -3.619 -9.700 6.836 1.00 72.21 17 ASN A O 15
ATOM 19397 N N . LEU A 1 18 ? -5.586 -9.190 5.862 1.00 71.41 18 LEU A N 15
ATOM 19398 C CA . LEU A 1 18 ? -6.399 -9.964 6.793 1.00 54.44 18 LEU A CA 15
ATOM 19399 C C . LEU A 1 18 ? -6.106 -11.459 6.679 1.00 24.51 18 LEU A C 15
ATOM 19400 O O . LEU A 1 18 ? -6.241 -12.203 7.651 1.00 52.15 18 LEU A O 15
ATOM 19416 N N . ASN A 1 19 ? -5.706 -11.900 5.494 1.00 61.00 19 ASN A N 15
ATOM 19417 C CA . ASN A 1 19 ? -5.352 -13.296 5.288 1.00 53.12 19 ASN A CA 15
ATOM 19418 C C . ASN A 1 19 ? -4.039 -13.399 4.532 1.00 10.01 19 ASN A C 15
ATOM 19419 O O . ASN A 1 19 ? -4.012 -13.424 3.300 1.00 4.25 19 ASN A O 15
ATOM 19430 N N . GLY A 1 20 ? -2.951 -13.419 5.281 1.00 14.32 20 GLY A N 15
ATOM 19431 C CA . GLY A 1 20 ? -1.638 -13.498 4.688 1.00 23.10 20 GLY A CA 15
ATOM 19432 C C . GLY A 1 20 ? -0.581 -12.945 5.612 1.00 4.42 20 GLY A C 15
ATOM 19433 O O . GLY A 1 20 ? -0.568 -13.256 6.803 1.00 73.34 20 GLY A O 15
ATOM 19437 N N . SER A 1 21 ? 0.287 -12.104 5.077 1.00 53.34 21 SER A N 15
ATOM 19438 C CA . SER A 1 21 ? 1.366 -11.528 5.856 1.00 53.21 21 SER A CA 15
ATOM 19439 C C . SER A 1 21 ? 1.277 -10.007 5.831 1.00 71.03 21 SER A C 15
ATOM 19440 O O . SER A 1 21 ? 1.018 -9.411 4.785 1.00 34.51 21 SER A O 15
ATOM 19448 N N . SER A 1 22 ? 1.464 -9.389 6.990 1.00 3.25 22 SER A N 15
ATOM 19449 C CA . SER A 1 22 ? 1.506 -7.941 7.083 1.00 30.01 22 SER A CA 15
ATOM 19450 C C . SER A 1 22 ? 2.839 -7.443 6.528 1.00 54.10 22 SER A C 15
ATOM 19451 O O . SER A 1 22 ? 3.879 -7.580 7.172 1.00 13.51 22 SER A O 15
ATOM 19459 N N . PHE A 1 23 ? 2.809 -6.890 5.324 1.00 71.15 23 PHE A N 15
ATOM 19460 C CA . PHE A 1 23 ? 4.035 -6.527 4.626 1.00 61.35 23 PHE A CA 15
ATOM 19461 C C . PHE A 1 23 ? 4.227 -5.017 4.601 1.00 42.14 23 PHE A C 15
ATOM 19462 O O . PHE A 1 23 ? 3.274 -4.261 4.400 1.00 14.33 23 PHE A O 15
ATOM 19479 N N . GLU A 1 24 ? 5.459 -4.586 4.828 1.00 41.44 24 GLU A N 15
ATOM 19480 C CA . GLU A 1 24 ? 5.808 -3.180 4.748 1.00 34.30 24 GLU A CA 15
ATOM 19481 C C . GLU A 1 24 ? 6.230 -2.859 3.319 1.00 34.31 24 GLU A C 15
ATOM 19482 O O . GLU A 1 24 ? 7.370 -3.111 2.919 1.00 14.32 24 GLU A O 15
ATOM 19494 N N . LEU A 1 25 ? 5.295 -2.335 2.545 1.00 60.51 25 LEU A N 15
ATOM 19495 C CA . LEU A 1 25 ? 5.487 -2.186 1.113 1.00 62.50 25 LEU A CA 15
ATOM 19496 C C . LEU A 1 25 ? 6.087 -0.825 0.776 1.00 51.44 25 LEU A C 15
ATOM 19497 O O . LEU A 1 25 ? 5.796 0.178 1.433 1.00 10.44 25 LEU A O 15
ATOM 19513 N N . GLU A 1 26 ? 6.932 -0.805 -0.245 1.00 62.21 26 GLU A N 15
ATOM 19514 C CA . GLU A 1 26 ? 7.593 0.416 -0.679 1.00 31.22 26 GLU A CA 15
ATOM 19515 C C . GLU A 1 26 ? 6.768 1.120 -1.752 1.00 72.34 26 GLU A C 15
ATOM 19516 O O . GLU A 1 26 ? 6.559 0.588 -2.849 1.00 33.44 26 GLU A O 15
ATOM 19528 N N . VAL A 1 27 ? 6.311 2.317 -1.439 1.00 64.12 27 VAL A N 15
ATOM 19529 C CA . VAL A 1 27 ? 5.493 3.082 -2.359 1.00 70.53 27 VAL A CA 15
ATOM 19530 C C . VAL A 1 27 ? 6.133 4.444 -2.614 1.00 30.44 27 VAL A C 15
ATOM 19531 O O . VAL A 1 27 ? 7.012 4.882 -1.866 1.00 50.24 27 VAL A O 15
ATOM 19544 N N . ASP A 1 28 ? 5.722 5.095 -3.681 1.00 54.41 28 ASP A N 15
ATOM 19545 C CA . ASP A 1 28 ? 6.198 6.430 -3.982 1.00 61.04 28 ASP A CA 15
ATOM 19546 C C . ASP A 1 28 ? 5.025 7.398 -3.950 1.00 23.02 28 ASP A C 15
ATOM 19547 O O . ASP A 1 28 ? 3.877 6.995 -4.137 1.00 31.21 28 ASP A O 15
ATOM 19556 N N . TYR A 1 29 ? 5.310 8.668 -3.716 1.00 73.00 29 TYR A N 15
ATOM 19557 C CA . TYR A 1 29 ? 4.279 9.694 -3.736 1.00 65.42 29 TYR A CA 15
ATOM 19558 C C . TYR A 1 29 ? 3.777 9.884 -5.160 1.00 73.21 29 TYR A C 15
ATOM 19559 O O . TYR A 1 29 ? 2.637 10.286 -5.387 1.00 62.01 29 TYR A O 15
ATOM 19577 N N . ARG A 1 30 ? 4.644 9.567 -6.114 1.00 41.23 30 ARG A N 15
ATOM 19578 C CA . ARG A 1 30 ? 4.325 9.696 -7.525 1.00 71.25 30 ARG A CA 15
ATOM 19579 C C . ARG A 1 30 ? 3.610 8.436 -8.028 1.00 73.53 30 ARG A C 15
ATOM 19580 O O . ARG A 1 30 ? 3.142 8.382 -9.166 1.00 71.13 30 ARG A O 15
ATOM 19601 N N . ASP A 1 31 ? 3.501 7.429 -7.163 1.00 43.21 31 ASP A N 15
ATOM 19602 C CA . ASP A 1 31 ? 2.832 6.181 -7.528 1.00 63.42 31 ASP A CA 15
ATOM 19603 C C . ASP A 1 31 ? 1.328 6.366 -7.623 1.00 73.11 31 ASP A C 15
ATOM 19604 O O . ASP A 1 31 ? 0.731 7.140 -6.872 1.00 71.12 31 ASP A O 15
ATOM 19613 N N . THR A 1 32 ? 0.726 5.661 -8.562 1.00 74.14 32 THR A N 15
ATOM 19614 C CA . THR A 1 32 ? -0.713 5.675 -8.733 1.00 55.14 32 THR A CA 15
ATOM 19615 C C . THR A 1 32 ? -1.340 4.561 -7.895 1.00 51.02 32 THR A C 15
ATOM 19616 O O . THR A 1 32 ? -0.679 3.565 -7.595 1.00 70.31 32 THR A O 15
ATOM 19627 N N . LEU A 1 33 ? -2.599 4.725 -7.510 1.00 54.21 33 LEU A N 15
ATOM 19628 C CA . LEU A 1 33 ? -3.285 3.716 -6.709 1.00 11.05 33 LEU A CA 15
ATOM 19629 C C . LEU A 1 33 ? -3.385 2.389 -7.462 1.00 32.23 33 LEU A C 15
ATOM 19630 O O . LEU A 1 33 ? -3.269 1.317 -6.869 1.00 0.01 33 LEU A O 15
ATOM 19646 N N . LEU A 1 34 ? -3.570 2.462 -8.774 1.00 13.44 34 LEU A N 15
ATOM 19647 C CA . LEU A 1 34 ? -3.594 1.265 -9.608 1.00 45.22 34 LEU A CA 15
ATOM 19648 C C . LEU A 1 34 ? -2.229 0.572 -9.603 1.00 70.03 34 LEU A C 15
ATOM 19649 O O . LEU A 1 34 ? -2.129 -0.640 -9.791 1.00 23.21 34 LEU A O 15
ATOM 19665 N N . VAL A 1 35 ? -1.176 1.347 -9.374 1.00 41.53 35 VAL A N 15
ATOM 19666 C CA . VAL A 1 35 ? 0.177 0.810 -9.359 1.00 10.43 35 VAL A CA 15
ATOM 19667 C C . VAL A 1 35 ? 0.434 0.033 -8.071 1.00 31.23 35 VAL A C 15
ATOM 19668 O O . VAL A 1 35 ? 0.978 -1.071 -8.102 1.00 23.45 35 VAL A O 15
ATOM 19681 N N . VAL A 1 36 ? 0.023 0.602 -6.939 1.00 63.54 36 VAL A N 15
ATOM 19682 C CA . VAL A 1 36 ? 0.231 -0.052 -5.653 1.00 65.15 36 VAL A CA 15
ATOM 19683 C C . VAL A 1 36 ? -0.617 -1.322 -5.555 1.00 51.22 36 VAL A C 15
ATOM 19684 O O . VAL A 1 36 ? -0.219 -2.291 -4.905 1.00 12.54 36 VAL A O 15
ATOM 19697 N N . LYS A 1 37 ? -1.769 -1.321 -6.226 1.00 32.50 37 LYS A N 15
ATOM 19698 C CA . LYS A 1 37 ? -2.597 -2.517 -6.328 1.00 33.45 37 LYS A CA 15
ATOM 19699 C C . LYS A 1 37 ? -1.787 -3.675 -6.906 1.00 64.31 37 LYS A C 15
ATOM 19700 O O . LYS A 1 37 ? -1.804 -4.787 -6.378 1.00 60.32 37 LYS A O 15
ATOM 19719 N N . GLN A 1 38 ? -1.062 -3.390 -7.981 1.00 60.01 38 GLN A N 15
ATOM 19720 C CA . GLN A 1 38 ? -0.245 -4.395 -8.654 1.00 15.31 38 GLN A CA 15
ATOM 19721 C C . GLN A 1 38 ? 0.896 -4.860 -7.752 1.00 50.21 38 GLN A C 15
ATOM 19722 O O . GLN A 1 38 ? 1.272 -6.033 -7.772 1.00 51.55 38 GLN A O 15
ATOM 19736 N N . LYS A 1 39 ? 1.435 -3.940 -6.958 1.00 12.21 39 LYS A N 15
ATOM 19737 C CA . LYS A 1 39 ? 2.505 -4.267 -6.018 1.00 11.20 39 LYS A CA 15
ATOM 19738 C C . LYS A 1 39 ? 2.021 -5.266 -4.966 1.00 1.23 39 LYS A C 15
ATOM 19739 O O . LYS A 1 39 ? 2.658 -6.294 -4.727 1.00 72.33 39 LYS A O 15
ATOM 19758 N N . ILE A 1 40 ? 0.882 -4.970 -4.350 1.00 53.13 40 ILE A N 15
ATOM 19759 C CA . ILE A 1 40 ? 0.310 -5.851 -3.338 1.00 71.11 40 ILE A CA 15
ATOM 19760 C C . ILE A 1 40 ? -0.161 -7.159 -3.976 1.00 34.23 40 ILE A C 15
ATOM 19761 O O . ILE A 1 40 ? -0.094 -8.231 -3.362 1.00 72.32 40 ILE A O 15
ATOM 19777 N N . GLU A 1 41 ? -0.601 -7.063 -5.228 1.00 43.52 41 GLU A N 15
ATOM 19778 C CA . GLU A 1 41 ? -1.050 -8.225 -5.988 1.00 30.40 41 GLU A CA 15
ATOM 19779 C C . GLU A 1 41 ? 0.115 -9.186 -6.213 1.00 51.02 41 GLU A C 15
ATOM 19780 O O . GLU A 1 41 ? -0.077 -10.390 -6.363 1.00 54.43 41 GLU A O 15
ATOM 19792 N N . ARG A 1 42 ? 1.329 -8.647 -6.220 1.00 4.11 42 ARG A N 15
ATOM 19793 C CA . ARG A 1 42 ? 2.528 -9.463 -6.356 1.00 50.04 42 ARG A CA 15
ATOM 19794 C C . ARG A 1 42 ? 2.911 -10.082 -5.015 1.00 1.22 42 ARG A C 15
ATOM 19795 O O . ARG A 1 42 ? 3.257 -11.259 -4.938 1.00 3.44 42 ARG A O 15
ATOM 19816 N N . SER A 1 43 ? 2.838 -9.278 -3.962 1.00 33.54 43 SER A N 15
ATOM 19817 C CA . SER A 1 43 ? 3.284 -9.699 -2.640 1.00 23.44 43 SER A CA 15
ATOM 19818 C C . SER A 1 43 ? 2.320 -10.698 -1.994 1.00 21.15 43 SER A C 15
ATOM 19819 O O . SER A 1 43 ? 2.743 -11.736 -1.482 1.00 63.40 43 SER A O 15
ATOM 19827 N N . GLN A 1 44 ? 1.029 -10.385 -2.016 1.00 1.14 44 GLN A N 15
ATOM 19828 C CA . GLN A 1 44 ? 0.033 -11.216 -1.342 1.00 54.51 44 GLN A CA 15
ATOM 19829 C C . GLN A 1 44 ? -0.705 -12.105 -2.340 1.00 45.30 44 GLN A C 15
ATOM 19830 O O . GLN A 1 44 ? -1.413 -13.032 -1.949 1.00 41.54 44 GLN A O 15
ATOM 19844 N N . HIS A 1 45 ? -0.534 -11.801 -3.628 1.00 40.04 45 HIS A N 15
ATOM 19845 C CA . HIS A 1 45 ? -1.185 -12.541 -4.716 1.00 61.45 45 HIS A CA 15
ATOM 19846 C C . HIS A 1 45 ? -2.695 -12.336 -4.727 1.00 24.54 45 HIS A C 15
ATOM 19847 O O . HIS A 1 45 ? -3.430 -13.122 -5.325 1.00 31.23 45 HIS A O 15
ATOM 19862 N N . ILE A 1 46 ? -3.157 -11.279 -4.085 1.00 45.12 46 ILE A N 15
ATOM 19863 C CA . ILE A 1 46 ? -4.568 -10.937 -4.126 1.00 35.24 46 ILE A CA 15
ATOM 19864 C C . ILE A 1 46 ? -4.819 -9.905 -5.225 1.00 52.52 46 ILE A C 15
ATOM 19865 O O . ILE A 1 46 ? -4.260 -8.807 -5.200 1.00 24.12 46 ILE A O 15
ATOM 19881 N N . PRO A 1 47 ? -5.645 -10.266 -6.222 1.00 53.22 47 PRO A N 15
ATOM 19882 C CA . PRO A 1 47 ? -5.907 -9.419 -7.394 1.00 5.22 47 PRO A CA 15
ATOM 19883 C C . PRO A 1 47 ? -6.520 -8.070 -7.029 1.00 31.44 47 PRO A C 15
ATOM 19884 O O . PRO A 1 47 ? -7.114 -7.920 -5.963 1.00 24.20 47 PRO A O 15
ATOM 19895 N N . VAL A 1 48 ? -6.373 -7.106 -7.932 1.00 44.21 48 VAL A N 15
ATOM 19896 C CA . VAL A 1 48 ? -6.905 -5.754 -7.749 1.00 13.35 48 VAL A CA 15
ATOM 19897 C C . VAL A 1 48 ? -8.385 -5.767 -7.344 1.00 42.35 48 VAL A C 15
ATOM 19898 O O . VAL A 1 48 ? -8.808 -4.993 -6.482 1.00 65.34 48 VAL A O 15
ATOM 19911 N N . SER A 1 49 ? -9.159 -6.648 -7.969 1.00 65.34 49 SER A N 15
ATOM 19912 C CA . SER A 1 49 ? -10.593 -6.746 -7.705 1.00 11.15 49 SER A CA 15
ATOM 19913 C C . SER A 1 49 ? -10.870 -7.245 -6.286 1.00 12.24 49 SER A C 15
ATOM 19914 O O . SER A 1 49 ? -11.875 -6.887 -5.676 1.00 63.13 49 SER A O 15
ATOM 19922 N N . LYS A 1 50 ? -9.965 -8.057 -5.761 1.00 30.11 50 LYS A N 15
ATOM 19923 C CA . LYS A 1 50 ? -10.133 -8.633 -4.434 1.00 25.21 50 LYS A CA 15
ATOM 19924 C C . LYS A 1 50 ? -9.333 -7.846 -3.405 1.00 11.51 50 LYS A C 15
ATOM 19925 O O . LYS A 1 50 ? -9.302 -8.192 -2.223 1.00 24.22 50 LYS A O 15
ATOM 19944 N N . GLN A 1 51 ? -8.698 -6.779 -3.863 1.00 54.23 51 GLN A N 15
ATOM 19945 C CA . GLN A 1 51 ? -7.833 -5.982 -3.014 1.00 24.15 51 GLN A CA 15
ATOM 19946 C C . GLN A 1 51 ? -8.579 -4.769 -2.480 1.00 63.43 51 GLN A C 15
ATOM 19947 O O . GLN A 1 51 ? -8.563 -3.694 -3.087 1.00 44.12 51 GLN A O 15
ATOM 19961 N N . THR A 1 52 ? -9.251 -4.951 -1.358 1.00 25.12 52 THR A N 15
ATOM 19962 C CA . THR A 1 52 ? -10.020 -3.879 -0.756 1.00 65.14 52 THR A CA 15
ATOM 19963 C C . THR A 1 52 ? -9.126 -3.000 0.116 1.00 2.34 52 THR A C 15
ATOM 19964 O O . THR A 1 52 ? -8.755 -3.387 1.226 1.00 14.04 52 THR A O 15
ATOM 19975 N N . LEU A 1 53 ? -8.759 -1.835 -0.406 1.00 35.34 53 LEU A N 15
ATOM 19976 C CA . LEU A 1 53 ? -7.967 -0.875 0.350 1.00 12.51 53 LEU A CA 15
ATOM 19977 C C . LEU A 1 53 ? -8.849 -0.117 1.330 1.00 13.23 53 LEU A C 15
ATOM 19978 O O . LEU A 1 53 ? -9.514 0.851 0.960 1.00 23.12 53 LEU A O 15
ATOM 19994 N N . ILE A 1 54 ? -8.877 -0.574 2.571 1.00 24.03 54 ILE A N 15
ATOM 19995 C CA . ILE A 1 54 ? -9.643 0.101 3.603 1.00 21.01 54 ILE A CA 15
ATOM 19996 C C . ILE A 1 54 ? -8.766 1.117 4.318 1.00 30.45 54 ILE A C 15
ATOM 19997 O O . ILE A 1 54 ? -7.989 0.766 5.207 1.00 60.32 54 ILE A O 15
ATOM 20013 N N . VAL A 1 55 ? -8.872 2.367 3.903 1.00 30.11 55 VAL A N 15
ATOM 20014 C CA . VAL A 1 55 ? -8.138 3.443 4.543 1.00 64.23 55 VAL A CA 15
ATOM 20015 C C . VAL A 1 55 ? -8.978 4.043 5.669 1.00 71.25 55 VAL A C 15
ATOM 20016 O O . VAL A 1 55 ? -9.925 4.799 5.427 1.00 1.33 55 VAL A O 15
ATOM 20029 N N . ASP A 1 56 ? -8.645 3.641 6.896 1.00 4.55 56 ASP A N 15
ATOM 20030 C CA . ASP A 1 56 ? -9.383 4.026 8.104 1.00 11.43 56 ASP A CA 15
ATOM 20031 C C . ASP A 1 56 ? -10.746 3.342 8.143 1.00 4.44 56 ASP A C 15
ATOM 20032 O O . ASP A 1 56 ? -10.979 2.450 8.960 1.00 52.51 56 ASP A O 15
ATOM 20041 N N . GLY A 1 57 ? -11.630 3.757 7.250 1.00 61.41 57 GLY A N 15
ATOM 20042 C CA . GLY A 1 57 ? -12.938 3.143 7.137 1.00 21.22 57 GLY A CA 15
ATOM 20043 C C . GLY A 1 57 ? -13.575 3.439 5.796 1.00 2.31 57 GLY A C 15
ATOM 20044 O O . GLY A 1 57 ? -14.796 3.386 5.649 1.00 5.22 57 GLY A O 15
ATOM 20048 N N . ILE A 1 58 ? -12.735 3.767 4.821 1.00 0.22 58 ILE A N 15
ATOM 20049 C CA . ILE A 1 58 ? -13.190 4.136 3.487 1.00 64.15 58 ILE A CA 15
ATOM 20050 C C . ILE A 1 58 ? -12.489 3.284 2.433 1.00 23.35 58 ILE A C 15
ATOM 20051 O O . ILE A 1 58 ? -11.302 2.978 2.565 1.00 74.02 58 ILE A O 15
ATOM 20067 N N . VAL A 1 59 ? -13.225 2.891 1.405 1.00 3.23 59 VAL A N 15
ATOM 20068 C CA . VAL A 1 59 ? -12.642 2.166 0.286 1.00 52.31 59 VAL A CA 15
ATOM 20069 C C . VAL A 1 59 ? -12.516 3.083 -0.933 1.00 33.03 59 VAL A C 15
ATOM 20070 O O . VAL A 1 59 ? -13.481 3.724 -1.353 1.00 54.05 59 VAL A O 15
ATOM 20083 N N . ILE A 1 60 ? -11.311 3.171 -1.476 1.00 3.53 60 ILE A N 15
ATOM 20084 C CA . ILE A 1 60 ? -11.061 4.016 -2.633 1.00 11.11 60 ILE A CA 15
ATOM 20085 C C . ILE A 1 60 ? -11.253 3.222 -3.920 1.00 65.13 60 ILE A C 15
ATOM 20086 O O . ILE A 1 60 ? -10.654 2.159 -4.102 1.00 71.41 60 ILE A O 15
ATOM 20102 N N . LEU A 1 61 ? -12.108 3.729 -4.796 1.00 54.41 61 LEU A N 15
ATOM 20103 C CA . LEU A 1 61 ? -12.404 3.061 -6.057 1.00 13.11 61 LEU A CA 15
ATOM 20104 C C . LEU A 1 61 ? -11.788 3.810 -7.242 1.00 21.41 61 LEU A C 15
ATOM 20105 O O . LEU A 1 61 ? -12.025 3.461 -8.399 1.00 24.02 61 LEU A O 15
ATOM 20121 N N . ARG A 1 62 ? -11.006 4.840 -6.955 1.00 31.43 62 ARG A N 15
ATOM 20122 C CA . ARG A 1 62 ? -10.357 5.613 -8.006 1.00 61.03 62 ARG A CA 15
ATOM 20123 C C . ARG A 1 62 ? -8.904 5.194 -8.171 1.00 42.31 62 ARG A C 15
ATOM 20124 O O . ARG A 1 62 ? -8.005 5.765 -7.555 1.00 4.40 62 ARG A O 15
ATOM 20145 N N . GLU A 1 63 ? -8.689 4.198 -9.018 1.00 72.01 63 GLU A N 15
ATOM 20146 C CA . GLU A 1 63 ? -7.361 3.633 -9.248 1.00 13.43 63 GLU A CA 15
ATOM 20147 C C . GLU A 1 63 ? -6.450 4.617 -9.982 1.00 11.22 63 GLU A C 15
ATOM 20148 O O . GLU A 1 63 ? -5.227 4.495 -9.947 1.00 64.22 63 GLU A O 15
ATOM 20160 N N . ASP A 1 64 ? -7.063 5.597 -10.633 1.00 71.10 64 ASP A N 15
ATOM 20161 C CA . ASP A 1 64 ? -6.351 6.510 -11.523 1.00 10.02 64 ASP A CA 15
ATOM 20162 C C . ASP A 1 64 ? -5.634 7.623 -10.754 1.00 1.32 64 ASP A C 15
ATOM 20163 O O . ASP A 1 64 ? -4.774 8.314 -11.299 1.00 35.23 64 ASP A O 15
ATOM 20172 N N . LEU A 1 65 ? -5.971 7.788 -9.486 1.00 0.14 65 LEU A N 15
ATOM 20173 C CA . LEU A 1 65 ? -5.408 8.875 -8.692 1.00 74.13 65 LEU A CA 15
ATOM 20174 C C . LEU A 1 65 ? -4.026 8.521 -8.147 1.00 20.13 65 LEU A C 15
ATOM 20175 O O . LEU A 1 65 ? -3.766 7.382 -7.753 1.00 14.33 65 LEU A O 15
ATOM 20191 N N . THR A 1 66 ? -3.143 9.509 -8.152 1.00 23.43 66 THR A N 15
ATOM 20192 C CA . THR A 1 66 ? -1.799 9.367 -7.609 1.00 61.54 66 THR A CA 15
ATOM 20193 C C . THR A 1 66 ? -1.825 9.524 -6.084 1.00 63.12 66 THR A C 15
ATOM 20194 O O . THR A 1 66 ? -2.667 10.249 -5.553 1.00 33.31 66 THR A O 15
ATOM 20205 N N . VAL A 1 67 ? -0.908 8.853 -5.390 1.00 33.50 67 VAL A N 15
ATOM 20206 C CA . VAL A 1 67 ? -0.812 8.949 -3.932 1.00 54.44 67 VAL A CA 15
ATOM 20207 C C . VAL A 1 67 ? -0.680 10.407 -3.481 1.00 11.25 67 VAL A C 15
ATOM 20208 O O . VAL A 1 67 ? -1.338 10.841 -2.532 1.00 5.34 67 VAL A O 15
ATOM 20221 N N . GLU A 1 68 ? 0.167 11.158 -4.177 1.00 11.41 68 GLU A N 15
ATOM 20222 C CA . GLU A 1 68 ? 0.357 12.578 -3.900 1.00 72.14 68 GLU A CA 15
ATOM 20223 C C . GLU A 1 68 ? -0.945 13.355 -4.112 1.00 12.21 68 GLU A C 15
ATOM 20224 O O . GLU A 1 68 ? -1.246 14.293 -3.374 1.00 51.40 68 GLU A O 15
ATOM 20236 N N . GLN A 1 69 ? -1.720 12.932 -5.107 1.00 23.14 69 GLN A N 15
ATOM 20237 C CA . GLN A 1 69 ? -2.974 13.593 -5.451 1.00 33.31 69 GLN A CA 15
ATOM 20238 C C . GLN A 1 69 ? -4.033 13.342 -4.381 1.00 42.52 69 GLN A C 15
ATOM 20239 O O . GLN A 1 69 ? -4.794 14.240 -4.024 1.00 44.04 69 GLN A O 15
ATOM 20253 N N . CYS A 1 70 ? -4.078 12.116 -3.878 1.00 53.30 70 CYS A N 15
ATOM 20254 C CA . CYS A 1 70 ? -5.025 11.755 -2.832 1.00 32.11 70 CYS A CA 15
ATOM 20255 C C . CYS A 1 70 ? -4.581 12.307 -1.484 1.00 71.53 70 CYS A C 15
ATOM 20256 O O . CYS A 1 70 ? -5.358 12.324 -0.529 1.00 24.51 70 CYS A O 15
ATOM 20264 N N . GLN A 1 71 ? -3.330 12.762 -1.424 1.00 65.33 71 GLN A N 15
ATOM 20265 C CA . GLN A 1 71 ? -2.734 13.269 -0.193 1.00 0.35 71 GLN A CA 15
ATOM 20266 C C . GLN A 1 71 ? -2.839 12.238 0.921 1.00 34.12 71 GLN A C 15
ATOM 20267 O O . GLN A 1 71 ? -3.496 12.456 1.941 1.00 42.03 71 GLN A O 15
ATOM 20281 N N . ILE A 1 72 ? -2.205 11.097 0.703 1.00 44.21 72 ILE A N 15
ATOM 20282 C CA . ILE A 1 72 ? -2.215 10.027 1.683 1.00 60.34 72 ILE A CA 15
ATOM 20283 C C . ILE A 1 72 ? -1.315 10.384 2.860 1.00 72.33 72 ILE A C 15
ATOM 20284 O O . ILE A 1 72 ? -0.122 10.640 2.694 1.00 52.42 72 ILE A O 15
ATOM 20300 N N . VAL A 1 73 ? -1.904 10.426 4.041 1.00 14.14 73 VAL A N 15
ATOM 20301 C CA . VAL A 1 73 ? -1.178 10.784 5.245 1.00 23.12 73 VAL A CA 15
ATOM 20302 C C . VAL A 1 73 ? -0.881 9.545 6.087 1.00 50.34 73 VAL A C 15
ATOM 20303 O O . VAL A 1 73 ? -1.672 8.600 6.115 1.00 35.24 73 VAL A O 15
ATOM 20316 N N . PRO A 1 74 ? 0.275 9.527 6.774 1.00 71.20 74 PRO A N 15
ATOM 20317 C CA . PRO A 1 74 ? 0.670 8.403 7.632 1.00 11.22 74 PRO A CA 15
ATOM 20318 C C . PRO A 1 74 ? -0.236 8.266 8.854 1.00 60.22 74 PRO A C 15
ATOM 20319 O O . PRO A 1 74 ? -0.280 7.217 9.499 1.00 42.03 74 PRO A O 15
ATOM 20330 N N . THR A 1 75 ? -0.971 9.330 9.147 1.00 72.51 75 THR A N 15
ATOM 20331 C CA . THR A 1 75 ? -1.889 9.361 10.272 1.00 20.41 75 THR A CA 15
ATOM 20332 C C . THR A 1 75 ? -3.201 8.656 9.935 1.00 73.02 75 THR A C 15
ATOM 20333 O O . THR A 1 75 ? -4.289 9.197 10.131 1.00 45.34 75 THR A O 15
ATOM 20344 N N . SER A 1 76 ? -3.082 7.438 9.432 1.00 55.51 76 SER A N 15
ATOM 20345 C CA . SER A 1 76 ? -4.232 6.640 9.054 1.00 55.32 76 SER A CA 15
ATOM 20346 C C . SER A 1 76 ? -3.884 5.158 9.189 1.00 25.52 76 SER A C 15
ATOM 20347 O O . SER A 1 76 ? -2.827 4.814 9.715 1.00 65.55 76 SER A O 15
ATOM 20355 N N . ASP A 1 77 ? -4.766 4.294 8.719 1.00 44.13 77 ASP A N 15
ATOM 20356 C CA . ASP A 1 77 ? -4.580 2.853 8.848 1.00 44.24 77 ASP A CA 15
ATOM 20357 C C . ASP A 1 77 ? -5.183 2.131 7.649 1.00 24.12 77 ASP A C 15
ATOM 20358 O O . ASP A 1 77 ? -6.386 2.224 7.407 1.00 42.44 77 ASP A O 15
ATOM 20367 N N . ILE A 1 78 ? -4.346 1.436 6.890 1.00 4.15 78 ILE A N 15
ATOM 20368 C CA . ILE A 1 78 ? -4.799 0.748 5.688 1.00 72.33 78 ILE A CA 15
ATOM 20369 C C . ILE A 1 78 ? -4.842 -0.758 5.907 1.00 15.13 78 ILE A C 15
ATOM 20370 O O . ILE A 1 78 ? -3.803 -1.412 6.030 1.00 3.22 78 ILE A O 15
ATOM 20386 N N . GLN A 1 79 ? -6.045 -1.301 5.957 1.00 62.12 79 GLN A N 15
ATOM 20387 C CA . GLN A 1 79 ? -6.227 -2.732 6.118 1.00 21.12 79 GLN A CA 15
ATOM 20388 C C . GLN A 1 79 ? -6.753 -3.331 4.818 1.00 33.45 79 GLN A C 15
ATOM 20389 O O . GLN A 1 79 ? -7.573 -2.721 4.130 1.00 14.21 79 GLN A O 15
ATOM 20403 N N . LEU A 1 80 ? -6.265 -4.512 4.478 1.00 44.32 80 LEU A N 15
ATOM 20404 C CA . LEU A 1 80 ? -6.672 -5.186 3.256 1.00 51.34 80 LEU A CA 15
ATOM 20405 C C . LEU A 1 80 ? -7.746 -6.224 3.538 1.00 30.13 80 LEU A C 15
ATOM 20406 O O . LEU A 1 80 ? -7.476 -7.259 4.151 1.00 43.24 80 LEU A O 15
ATOM 20422 N N . GLU A 1 81 ? -8.962 -5.937 3.103 1.00 14.34 81 GLU A N 15
ATOM 20423 C CA . GLU A 1 81 ? -10.035 -6.910 3.171 1.00 63.21 81 GLU A CA 15
ATOM 20424 C C . GLU A 1 81 ? -9.975 -7.787 1.929 1.00 22.45 81 GLU A C 15
ATOM 20425 O O . GLU A 1 81 ? -10.249 -7.330 0.817 1.00 33.20 81 GLU A O 15
ATOM 20437 N N . VAL A 1 82 ? -9.585 -9.034 2.118 1.00 71.51 82 VAL A N 15
ATOM 20438 C CA . VAL A 1 82 ? -9.350 -9.929 1.002 1.00 33.34 82 VAL A CA 15
ATOM 20439 C C . VAL A 1 82 ? -10.607 -10.716 0.637 1.00 53.10 82 VAL A C 15
ATOM 20440 O O . VAL A 1 82 ? -11.110 -11.526 1.424 1.00 10.13 82 VAL A O 15
ATOM 20453 N N . SER A 1 83 ? -11.121 -10.448 -0.552 1.00 3.53 83 SER A N 15
ATOM 20454 C CA . SER A 1 83 ? -12.240 -11.198 -1.088 1.00 62.21 83 SER A CA 15
ATOM 20455 C C . SER A 1 83 ? -11.741 -12.532 -1.635 1.00 22.03 83 SER A C 15
ATOM 20456 O O . SER A 1 83 ? -10.722 -12.584 -2.319 1.00 62.13 83 SER A O 15
ATOM 20464 N N . SER A 1 84 ? -12.430 -13.606 -1.306 1.00 43.23 84 SER A N 15
ATOM 20465 C CA . SER A 1 84 ? -12.038 -14.921 -1.783 1.00 52.11 84 SER A CA 15
ATOM 20466 C C . SER A 1 84 ? -12.905 -15.342 -2.964 1.00 62.32 84 SER A C 15
ATOM 20467 O O . SER A 1 84 ? -13.988 -15.920 -2.736 1.00 37.78 84 SER A O 15
ATOM 20476 N N . MET A 1 1 ? 18.160 29.311 6.534 1.00 23.11 1 MET A N 16
ATOM 20477 C CA . MET A 1 1 ? 17.239 29.284 5.378 1.00 13.11 1 MET A CA 16
ATOM 20478 C C . MET A 1 1 ? 16.124 28.281 5.641 1.00 10.13 1 MET A C 16
ATOM 20479 O O . MET A 1 1 ? 16.200 27.500 6.591 1.00 2.40 1 MET A O 16
ATOM 20495 N N . GLY A 1 2 ? 15.096 28.297 4.808 1.00 24.33 2 GLY A N 16
ATOM 20496 C CA . GLY A 1 2 ? 13.983 27.395 5.002 1.00 12.24 2 GLY A CA 16
ATOM 20497 C C . GLY A 1 2 ? 13.357 26.959 3.695 1.00 14.31 2 GLY A C 16
ATOM 20498 O O . GLY A 1 2 ? 13.856 27.286 2.615 1.00 74.24 2 GLY A O 16
ATOM 20502 N N . HIS A 1 3 ? 12.265 26.221 3.800 1.00 53.05 3 HIS A N 16
ATOM 20503 C CA . HIS A 1 3 ? 11.531 25.739 2.640 1.00 43.04 3 HIS A CA 16
ATOM 20504 C C . HIS A 1 3 ? 10.139 25.318 3.091 1.00 44.20 3 HIS A C 16
ATOM 20505 O O . HIS A 1 3 ? 9.985 24.312 3.783 1.00 50.33 3 HIS A O 16
ATOM 20520 N N . HIS A 1 4 ? 9.138 26.109 2.710 1.00 73.42 4 HIS A N 16
ATOM 20521 C CA . HIS A 1 4 ? 7.776 25.952 3.220 1.00 75.23 4 HIS A CA 16
ATOM 20522 C C . HIS A 1 4 ? 7.232 24.546 3.005 1.00 52.30 4 HIS A C 16
ATOM 20523 O O . HIS A 1 4 ? 6.925 23.842 3.965 1.00 33.43 4 HIS A O 16
ATOM 20538 N N . HIS A 1 5 ? 7.099 24.136 1.757 1.00 12.14 5 HIS A N 16
ATOM 20539 C CA . HIS A 1 5 ? 6.477 22.856 1.465 1.00 43.44 5 HIS A CA 16
ATOM 20540 C C . HIS A 1 5 ? 7.515 21.745 1.428 1.00 4.40 5 HIS A C 16
ATOM 20541 O O . HIS A 1 5 ? 8.447 21.776 0.626 1.00 61.13 5 HIS A O 16
ATOM 20556 N N . HIS A 1 6 ? 7.344 20.773 2.305 1.00 31.21 6 HIS A N 16
ATOM 20557 C CA . HIS A 1 6 ? 8.217 19.613 2.336 1.00 13.13 6 HIS A CA 16
ATOM 20558 C C . HIS A 1 6 ? 7.588 18.473 1.552 1.00 65.01 6 HIS A C 16
ATOM 20559 O O . HIS A 1 6 ? 6.364 18.356 1.486 1.00 22.45 6 HIS A O 16
ATOM 20574 N N . HIS A 1 7 ? 8.419 17.651 0.939 1.00 53.22 7 HIS A N 16
ATOM 20575 C CA . HIS A 1 7 ? 7.931 16.507 0.188 1.00 14.34 7 HIS A CA 16
ATOM 20576 C C . HIS A 1 7 ? 8.810 15.293 0.433 1.00 44.22 7 HIS A C 16
ATOM 20577 O O . HIS A 1 7 ? 10.034 15.387 0.431 1.00 70.23 7 HIS A O 16
ATOM 20592 N N . HIS A 1 8 ? 8.180 14.158 0.672 1.00 4.10 8 HIS A N 16
ATOM 20593 C CA . HIS A 1 8 ? 8.901 12.912 0.843 1.00 45.41 8 HIS A CA 16
ATOM 20594 C C . HIS A 1 8 ? 8.691 12.032 -0.373 1.00 63.24 8 HIS A C 16
ATOM 20595 O O . HIS A 1 8 ? 7.809 12.294 -1.188 1.00 51.11 8 HIS A O 16
ATOM 20610 N N . SER A 1 9 ? 9.515 11.015 -0.506 1.00 50.13 9 SER A N 16
ATOM 20611 C CA . SER A 1 9 ? 9.362 10.055 -1.579 1.00 43.14 9 SER A CA 16
ATOM 20612 C C . SER A 1 9 ? 9.625 8.648 -1.056 1.00 53.41 9 SER A C 16
ATOM 20613 O O . SER A 1 9 ? 10.368 8.473 -0.089 1.00 44.11 9 SER A O 16
ATOM 20621 N N . HIS A 1 10 ? 9.009 7.662 -1.699 1.00 70.34 10 HIS A N 16
ATOM 20622 C CA . HIS A 1 10 ? 9.084 6.263 -1.272 1.00 34.33 10 HIS A CA 16
ATOM 20623 C C . HIS A 1 10 ? 8.685 6.094 0.190 1.00 2.10 10 HIS A C 16
ATOM 20624 O O . HIS A 1 10 ? 9.530 6.087 1.087 1.00 13.20 10 HIS A O 16
ATOM 20639 N N . MET A 1 11 ? 7.392 5.966 0.418 1.00 73.21 11 MET A N 16
ATOM 20640 C CA . MET A 1 11 ? 6.862 5.783 1.759 1.00 1.31 11 MET A CA 16
ATOM 20641 C C . MET A 1 11 ? 6.538 4.322 2.006 1.00 24.30 11 MET A C 16
ATOM 20642 O O . MET A 1 11 ? 5.743 3.724 1.280 1.00 13.33 11 MET A O 16
ATOM 20656 N N . LYS A 1 12 ? 7.167 3.743 3.016 1.00 21.40 12 LYS A N 16
ATOM 20657 C CA . LYS A 1 12 ? 6.832 2.393 3.434 1.00 34.30 12 LYS A CA 16
ATOM 20658 C C . LYS A 1 12 ? 5.645 2.437 4.383 1.00 11.52 12 LYS A C 16
ATOM 20659 O O . LYS A 1 12 ? 5.820 2.571 5.595 1.00 74.12 12 LYS A O 16
ATOM 20678 N N . PHE A 1 13 ? 4.440 2.366 3.845 1.00 20.44 13 PHE A N 16
ATOM 20679 C CA . PHE A 1 13 ? 3.263 2.367 4.691 1.00 54.03 13 PHE A CA 16
ATOM 20680 C C . PHE A 1 13 ? 2.941 0.941 5.112 1.00 74.40 13 PHE A C 16
ATOM 20681 O O . PHE A 1 13 ? 3.026 0.011 4.305 1.00 22.43 13 PHE A O 16
ATOM 20698 N N . LEU A 1 14 ? 2.627 0.770 6.387 1.00 15.13 14 LEU A N 16
ATOM 20699 C CA . LEU A 1 14 ? 2.388 -0.550 6.940 1.00 43.40 14 LEU A CA 16
ATOM 20700 C C . LEU A 1 14 ? 1.096 -1.135 6.394 1.00 61.30 14 LEU A C 16
ATOM 20701 O O . LEU A 1 14 ? 0.002 -0.783 6.835 1.00 5.51 14 LEU A O 16
ATOM 20717 N N . VAL A 1 15 ? 1.230 -2.011 5.416 1.00 50.41 15 VAL A N 16
ATOM 20718 C CA . VAL A 1 15 ? 0.084 -2.678 4.833 1.00 62.23 15 VAL A CA 16
ATOM 20719 C C . VAL A 1 15 ? -0.300 -3.874 5.686 1.00 15.23 15 VAL A C 16
ATOM 20720 O O . VAL A 1 15 ? 0.250 -4.962 5.523 1.00 40.22 15 VAL A O 16
ATOM 20733 N N . GLU A 1 16 ? -1.203 -3.663 6.625 1.00 23.15 16 GLU A N 16
ATOM 20734 C CA . GLU A 1 16 ? -1.665 -4.749 7.465 1.00 14.33 16 GLU A CA 16
ATOM 20735 C C . GLU A 1 16 ? -2.892 -5.396 6.845 1.00 12.41 16 GLU A C 16
ATOM 20736 O O . GLU A 1 16 ? -4.012 -4.894 6.959 1.00 43.13 16 GLU A O 16
ATOM 20748 N N . ASN A 1 17 ? -2.659 -6.489 6.142 1.00 12.22 17 ASN A N 16
ATOM 20749 C CA . ASN A 1 17 ? -3.736 -7.256 5.546 1.00 22.21 17 ASN A CA 16
ATOM 20750 C C . ASN A 1 17 ? -4.311 -8.201 6.588 1.00 35.31 17 ASN A C 16
ATOM 20751 O O . ASN A 1 17 ? -3.605 -9.067 7.104 1.00 54.40 17 ASN A O 16
ATOM 20762 N N . LEU A 1 18 ? -5.591 -8.031 6.893 1.00 55.14 18 LEU A N 16
ATOM 20763 C CA . LEU A 1 18 ? -6.251 -8.833 7.919 1.00 13.34 18 LEU A CA 16
ATOM 20764 C C . LEU A 1 18 ? -6.294 -10.307 7.521 1.00 21.35 18 LEU A C 16
ATOM 20765 O O . LEU A 1 18 ? -6.418 -11.187 8.373 1.00 12.11 18 LEU A O 16
ATOM 20781 N N . ASN A 1 19 ? -6.175 -10.568 6.227 1.00 65.11 19 ASN A N 16
ATOM 20782 C CA . ASN A 1 19 ? -6.190 -11.931 5.710 1.00 21.42 19 ASN A CA 16
ATOM 20783 C C . ASN A 1 19 ? -4.921 -12.208 4.913 1.00 72.02 19 ASN A C 16
ATOM 20784 O O . ASN A 1 19 ? -4.911 -13.032 3.997 1.00 3.32 19 ASN A O 16
ATOM 20795 N N . GLY A 1 20 ? -3.844 -11.523 5.278 1.00 14.42 20 GLY A N 16
ATOM 20796 C CA . GLY A 1 20 ? -2.589 -11.685 4.575 1.00 3.10 20 GLY A CA 16
ATOM 20797 C C . GLY A 1 20 ? -1.392 -11.483 5.482 1.00 0.41 20 GLY A C 16
ATOM 20798 O O . GLY A 1 20 ? -1.246 -12.176 6.487 1.00 62.44 20 GLY A O 16
ATOM 20802 N N . SER A 1 21 ? -0.541 -10.531 5.132 1.00 61.44 21 SER A N 16
ATOM 20803 C CA . SER A 1 21 ? 0.660 -10.256 5.905 1.00 10.15 21 SER A CA 16
ATOM 20804 C C . SER A 1 21 ? 0.871 -8.752 6.051 1.00 35.42 21 SER A C 16
ATOM 20805 O O . SER A 1 21 ? 0.591 -7.985 5.127 1.00 61.12 21 SER A O 16
ATOM 20813 N N . SER A 1 22 ? 1.335 -8.337 7.221 1.00 24.21 22 SER A N 16
ATOM 20814 C CA . SER A 1 22 ? 1.687 -6.947 7.452 1.00 52.33 22 SER A CA 16
ATOM 20815 C C . SER A 1 22 ? 3.037 -6.650 6.805 1.00 0.14 22 SER A C 16
ATOM 20816 O O . SER A 1 22 ? 4.083 -7.065 7.308 1.00 33.30 22 SER A O 16
ATOM 20824 N N . PHE A 1 23 ? 3.004 -5.952 5.682 1.00 0.11 23 PHE A N 16
ATOM 20825 C CA . PHE A 1 23 ? 4.211 -5.696 4.909 1.00 22.33 23 PHE A CA 16
ATOM 20826 C C . PHE A 1 23 ? 4.408 -4.199 4.691 1.00 52.14 23 PHE A C 16
ATOM 20827 O O . PHE A 1 23 ? 3.443 -3.447 4.573 1.00 24.10 23 PHE A O 16
ATOM 20844 N N . GLU A 1 24 ? 5.662 -3.766 4.648 1.00 51.53 24 GLU A N 16
ATOM 20845 C CA . GLU A 1 24 ? 5.972 -2.368 4.389 1.00 54.04 24 GLU A CA 16
ATOM 20846 C C . GLU A 1 24 ? 6.045 -2.135 2.889 1.00 25.23 24 GLU A C 16
ATOM 20847 O O . GLU A 1 24 ? 7.092 -2.358 2.279 1.00 13.32 24 GLU A O 16
ATOM 20859 N N . LEU A 1 25 ? 4.950 -1.715 2.291 1.00 22.32 25 LEU A N 16
ATOM 20860 C CA . LEU A 1 25 ? 4.936 -1.468 0.861 1.00 65.13 25 LEU A CA 16
ATOM 20861 C C . LEU A 1 25 ? 5.569 -0.115 0.582 1.00 24.11 25 LEU A C 16
ATOM 20862 O O . LEU A 1 25 ? 5.058 0.920 1.011 1.00 50.55 25 LEU A O 16
ATOM 20878 N N . GLU A 1 26 ? 6.692 -0.131 -0.116 1.00 55.42 26 GLU A N 16
ATOM 20879 C CA . GLU A 1 26 ? 7.393 1.094 -0.445 1.00 24.42 26 GLU A CA 16
ATOM 20880 C C . GLU A 1 26 ? 6.808 1.702 -1.711 1.00 32.15 26 GLU A C 16
ATOM 20881 O O . GLU A 1 26 ? 7.216 1.372 -2.825 1.00 20.21 26 GLU A O 16
ATOM 20893 N N . VAL A 1 27 ? 5.830 2.567 -1.532 1.00 3.03 27 VAL A N 16
ATOM 20894 C CA . VAL A 1 27 ? 5.166 3.202 -2.653 1.00 64.31 27 VAL A CA 16
ATOM 20895 C C . VAL A 1 27 ? 5.550 4.675 -2.715 1.00 24.15 27 VAL A C 16
ATOM 20896 O O . VAL A 1 27 ? 5.840 5.289 -1.688 1.00 22.33 27 VAL A O 16
ATOM 20909 N N . ASP A 1 28 ? 5.581 5.241 -3.907 1.00 22.21 28 ASP A N 16
ATOM 20910 C CA . ASP A 1 28 ? 5.929 6.643 -4.045 1.00 1.40 28 ASP A CA 16
ATOM 20911 C C . ASP A 1 28 ? 4.689 7.457 -4.376 1.00 23.34 28 ASP A C 16
ATOM 20912 O O . ASP A 1 28 ? 3.706 6.921 -4.878 1.00 22.10 28 ASP A O 16
ATOM 20921 N N . TYR A 1 29 ? 4.740 8.754 -4.100 1.00 33.22 29 TYR A N 16
ATOM 20922 C CA . TYR A 1 29 ? 3.626 9.643 -4.398 1.00 54.30 29 TYR A CA 16
ATOM 20923 C C . TYR A 1 29 ? 3.441 9.763 -5.909 1.00 72.23 29 TYR A C 16
ATOM 20924 O O . TYR A 1 29 ? 2.392 10.190 -6.394 1.00 42.41 29 TYR A O 16
ATOM 20942 N N . ARG A 1 30 ? 4.483 9.372 -6.630 1.00 73.42 30 ARG A N 16
ATOM 20943 C CA . ARG A 1 30 ? 4.483 9.343 -8.084 1.00 23.33 30 ARG A CA 16
ATOM 20944 C C . ARG A 1 30 ? 3.548 8.255 -8.615 1.00 42.43 30 ARG A C 16
ATOM 20945 O O . ARG A 1 30 ? 3.006 8.369 -9.717 1.00 50.25 30 ARG A O 16
ATOM 20966 N N . ASP A 1 31 ? 3.355 7.210 -7.820 1.00 22.31 31 ASP A N 16
ATOM 20967 C CA . ASP A 1 31 ? 2.585 6.048 -8.252 1.00 21.03 31 ASP A CA 16
ATOM 20968 C C . ASP A 1 31 ? 1.085 6.319 -8.238 1.00 50.40 31 ASP A C 16
ATOM 20969 O O . ASP A 1 31 ? 0.591 7.177 -7.499 1.00 22.43 31 ASP A O 16
ATOM 20978 N N . THR A 1 32 ? 0.373 5.579 -9.071 1.00 74.43 32 THR A N 16
ATOM 20979 C CA . THR A 1 32 ? -1.074 5.651 -9.141 1.00 2.24 32 THR A CA 16
ATOM 20980 C C . THR A 1 32 ? -1.672 4.447 -8.409 1.00 62.23 32 THR A C 16
ATOM 20981 O O . THR A 1 32 ? -1.020 3.407 -8.300 1.00 50.43 32 THR A O 16
ATOM 20992 N N . LEU A 1 33 ? -2.896 4.580 -7.910 1.00 3.33 33 LEU A N 16
ATOM 20993 C CA . LEU A 1 33 ? -3.527 3.508 -7.142 1.00 54.44 33 LEU A CA 16
ATOM 20994 C C . LEU A 1 33 ? -3.771 2.264 -8.000 1.00 50.25 33 LEU A C 16
ATOM 20995 O O . LEU A 1 33 ? -3.795 1.145 -7.492 1.00 32.31 33 LEU A O 16
ATOM 21011 N N . LEU A 1 34 ? -3.942 2.458 -9.302 1.00 62.42 34 LEU A N 16
ATOM 21012 C CA . LEU A 1 34 ? -4.060 1.338 -10.230 1.00 34.20 34 LEU A CA 16
ATOM 21013 C C . LEU A 1 34 ? -2.729 0.593 -10.338 1.00 71.34 34 LEU A C 16
ATOM 21014 O O . LEU A 1 34 ? -2.689 -0.611 -10.593 1.00 11.00 34 LEU A O 16
ATOM 21030 N N . VAL A 1 35 ? -1.641 1.317 -10.114 1.00 62.41 35 VAL A N 16
ATOM 21031 C CA . VAL A 1 35 ? -0.304 0.753 -10.238 1.00 44.33 35 VAL A CA 16
ATOM 21032 C C . VAL A 1 35 ? 0.096 0.026 -8.957 1.00 53.12 35 VAL A C 16
ATOM 21033 O O . VAL A 1 35 ? 0.710 -1.041 -9.005 1.00 13.13 35 VAL A O 16
ATOM 21046 N N . VAL A 1 36 ? -0.275 0.594 -7.811 1.00 60.15 36 VAL A N 16
ATOM 21047 C CA . VAL A 1 36 ? 0.089 0.012 -6.525 1.00 24.41 36 VAL A CA 16
ATOM 21048 C C . VAL A 1 36 ? -0.559 -1.365 -6.344 1.00 65.52 36 VAL A C 16
ATOM 21049 O O . VAL A 1 36 ? 0.002 -2.234 -5.679 1.00 25.31 36 VAL A O 16
ATOM 21062 N N . LYS A 1 37 ? -1.718 -1.573 -6.969 1.00 25.23 37 LYS A N 16
ATOM 21063 C CA . LYS A 1 37 ? -2.391 -2.867 -6.919 1.00 23.34 37 LYS A CA 16
ATOM 21064 C C . LYS A 1 37 ? -1.527 -3.955 -7.555 1.00 63.32 37 LYS A C 16
ATOM 21065 O O . LYS A 1 37 ? -1.516 -5.101 -7.104 1.00 55.33 37 LYS A O 16
ATOM 21084 N N . GLN A 1 38 ? -0.788 -3.587 -8.594 1.00 11.20 38 GLN A N 16
ATOM 21085 C CA . GLN A 1 38 ? 0.091 -4.532 -9.268 1.00 24.22 38 GLN A CA 16
ATOM 21086 C C . GLN A 1 38 ? 1.260 -4.898 -8.359 1.00 72.11 38 GLN A C 16
ATOM 21087 O O . GLN A 1 38 ? 1.830 -5.983 -8.463 1.00 23.14 38 GLN A O 16
ATOM 21101 N N . LYS A 1 39 ? 1.606 -3.981 -7.463 1.00 43.14 39 LYS A N 16
ATOM 21102 C CA . LYS A 1 39 ? 2.670 -4.209 -6.496 1.00 63.30 39 LYS A CA 16
ATOM 21103 C C . LYS A 1 39 ? 2.153 -5.081 -5.353 1.00 2.10 39 LYS A C 16
ATOM 21104 O O . LYS A 1 39 ? 2.849 -5.976 -4.868 1.00 70.11 39 LYS A O 16
ATOM 21123 N N . ILE A 1 40 ? 0.916 -4.817 -4.943 1.00 30.22 40 ILE A N 16
ATOM 21124 C CA . ILE A 1 40 ? 0.270 -5.578 -3.878 1.00 43.23 40 ILE A CA 16
ATOM 21125 C C . ILE A 1 40 ? 0.040 -7.026 -4.306 1.00 73.42 40 ILE A C 16
ATOM 21126 O O . ILE A 1 40 ? 0.111 -7.942 -3.483 1.00 24.54 40 ILE A O 16
ATOM 21142 N N . GLU A 1 41 ? -0.219 -7.223 -5.597 1.00 12.41 41 GLU A N 16
ATOM 21143 C CA . GLU A 1 41 ? -0.438 -8.558 -6.157 1.00 21.21 41 GLU A CA 16
ATOM 21144 C C . GLU A 1 41 ? 0.661 -9.529 -5.734 1.00 11.42 41 GLU A C 16
ATOM 21145 O O . GLU A 1 41 ? 0.390 -10.595 -5.190 1.00 52.51 41 GLU A O 16
ATOM 21157 N N . ARG A 1 42 ? 1.904 -9.132 -5.958 1.00 33.42 42 ARG A N 16
ATOM 21158 C CA . ARG A 1 42 ? 3.042 -10.008 -5.724 1.00 41.12 42 ARG A CA 16
ATOM 21159 C C . ARG A 1 42 ? 3.435 -10.010 -4.248 1.00 23.30 42 ARG A C 16
ATOM 21160 O O . ARG A 1 42 ? 4.279 -10.795 -3.820 1.00 21.13 42 ARG A O 16
ATOM 21181 N N . SER A 1 43 ? 2.806 -9.140 -3.470 1.00 44.10 43 SER A N 16
ATOM 21182 C CA . SER A 1 43 ? 3.096 -9.039 -2.049 1.00 31.24 43 SER A CA 16
ATOM 21183 C C . SER A 1 43 ? 2.093 -9.855 -1.231 1.00 34.44 43 SER A C 16
ATOM 21184 O O . SER A 1 43 ? 2.475 -10.679 -0.403 1.00 23.12 43 SER A O 16
ATOM 21192 N N . GLN A 1 44 ? 0.809 -9.633 -1.482 1.00 41.10 44 GLN A N 16
ATOM 21193 C CA . GLN A 1 44 ? -0.242 -10.278 -0.705 1.00 73.51 44 GLN A CA 16
ATOM 21194 C C . GLN A 1 44 ? -0.820 -11.482 -1.445 1.00 21.30 44 GLN A C 16
ATOM 21195 O O . GLN A 1 44 ? -1.625 -12.226 -0.890 1.00 25.33 44 GLN A O 16
ATOM 21209 N N . HIS A 1 45 ? -0.407 -11.652 -2.704 1.00 0.33 45 HIS A N 16
ATOM 21210 C CA . HIS A 1 45 ? -0.815 -12.802 -3.525 1.00 45.54 45 HIS A CA 16
ATOM 21211 C C . HIS A 1 45 ? -2.318 -12.798 -3.788 1.00 73.44 45 HIS A C 16
ATOM 21212 O O . HIS A 1 45 ? -2.948 -13.854 -3.870 1.00 22.42 45 HIS A O 16
ATOM 21227 N N . ILE A 1 46 ? -2.882 -11.611 -3.947 1.00 5.25 46 ILE A N 16
ATOM 21228 C CA . ILE A 1 46 ? -4.308 -11.472 -4.202 1.00 52.33 46 ILE A CA 16
ATOM 21229 C C . ILE A 1 46 ? -4.561 -10.726 -5.511 1.00 23.32 46 ILE A C 16
ATOM 21230 O O . ILE A 1 46 ? -3.855 -9.769 -5.836 1.00 11.44 46 ILE A O 16
ATOM 21246 N N . PRO A 1 47 ? -5.554 -11.182 -6.291 1.00 22.35 47 PRO A N 16
ATOM 21247 C CA . PRO A 1 47 ? -5.912 -10.575 -7.583 1.00 2.44 47 PRO A CA 16
ATOM 21248 C C . PRO A 1 47 ? -6.358 -9.118 -7.446 1.00 53.53 47 PRO A C 16
ATOM 21249 O O . PRO A 1 47 ? -6.885 -8.716 -6.408 1.00 65.21 47 PRO A O 16
ATOM 21260 N N . VAL A 1 48 ? -6.161 -8.350 -8.514 1.00 14.20 48 VAL A N 16
ATOM 21261 C CA . VAL A 1 48 ? -6.440 -6.910 -8.524 1.00 65.54 48 VAL A CA 16
ATOM 21262 C C . VAL A 1 48 ? -7.877 -6.584 -8.100 1.00 0.42 48 VAL A C 16
ATOM 21263 O O . VAL A 1 48 ? -8.104 -5.661 -7.313 1.00 23.33 48 VAL A O 16
ATOM 21276 N N . SER A 1 49 ? -8.836 -7.348 -8.599 1.00 54.25 49 SER A N 16
ATOM 21277 C CA . SER A 1 49 ? -10.242 -7.077 -8.326 1.00 24.55 49 SER A CA 16
ATOM 21278 C C . SER A 1 49 ? -10.616 -7.462 -6.896 1.00 4.10 49 SER A C 16
ATOM 21279 O O . SER A 1 49 ? -11.627 -7.010 -6.366 1.00 14.22 49 SER A O 16
ATOM 21287 N N . LYS A 1 50 ? -9.791 -8.293 -6.273 1.00 22.12 50 LYS A N 16
ATOM 21288 C CA . LYS A 1 50 ? -10.063 -8.752 -4.920 1.00 23.40 50 LYS A CA 16
ATOM 21289 C C . LYS A 1 50 ? -9.333 -7.885 -3.901 1.00 51.32 50 LYS A C 16
ATOM 21290 O O . LYS A 1 50 ? -9.514 -8.040 -2.689 1.00 44.44 50 LYS A O 16
ATOM 21309 N N . GLN A 1 51 ? -8.514 -6.968 -4.401 1.00 33.21 51 GLN A N 16
ATOM 21310 C CA . GLN A 1 51 ? -7.782 -6.045 -3.549 1.00 41.01 51 GLN A CA 16
ATOM 21311 C C . GLN A 1 51 ? -8.661 -4.859 -3.186 1.00 43.31 51 GLN A C 16
ATOM 21312 O O . GLN A 1 51 ? -8.801 -3.916 -3.966 1.00 1.21 51 GLN A O 16
ATOM 21326 N N . THR A 1 52 ? -9.280 -4.922 -2.021 1.00 65.04 52 THR A N 16
ATOM 21327 C CA . THR A 1 52 ? -10.108 -3.828 -1.548 1.00 62.41 52 THR A CA 16
ATOM 21328 C C . THR A 1 52 ? -9.266 -2.853 -0.733 1.00 63.21 52 THR A C 16
ATOM 21329 O O . THR A 1 52 ? -8.886 -3.143 0.405 1.00 41.55 52 THR A O 16
ATOM 21340 N N . LEU A 1 53 ? -8.953 -1.717 -1.340 1.00 41.14 53 LEU A N 16
ATOM 21341 C CA . LEU A 1 53 ? -8.125 -0.705 -0.699 1.00 73.10 53 LEU A CA 16
ATOM 21342 C C . LEU A 1 53 ? -8.939 0.106 0.301 1.00 45.30 53 LEU A C 16
ATOM 21343 O O . LEU A 1 53 ? -9.741 0.953 -0.086 1.00 64.12 53 LEU A O 16
ATOM 21359 N N . ILE A 1 54 ? -8.745 -0.164 1.580 1.00 12.22 54 ILE A N 16
ATOM 21360 C CA . ILE A 1 54 ? -9.426 0.589 2.618 1.00 12.44 54 ILE A CA 16
ATOM 21361 C C . ILE A 1 54 ? -8.443 1.540 3.288 1.00 40.32 54 ILE A C 16
ATOM 21362 O O . ILE A 1 54 ? -7.632 1.136 4.122 1.00 41.44 54 ILE A O 16
ATOM 21378 N N . VAL A 1 55 ? -8.499 2.802 2.892 1.00 22.41 55 VAL A N 16
ATOM 21379 C CA . VAL A 1 55 ? -7.579 3.804 3.399 1.00 4.31 55 VAL A CA 16
ATOM 21380 C C . VAL A 1 55 ? -8.255 4.666 4.455 1.00 33.32 55 VAL A C 16
ATOM 21381 O O . VAL A 1 55 ? -9.225 5.368 4.166 1.00 21.34 55 VAL A O 16
ATOM 21394 N N . ASP A 1 56 ? -7.759 4.571 5.686 1.00 11.12 56 ASP A N 16
ATOM 21395 C CA . ASP A 1 56 ? -8.226 5.401 6.797 1.00 40.22 56 ASP A CA 16
ATOM 21396 C C . ASP A 1 56 ? -9.680 5.075 7.140 1.00 63.43 56 ASP A C 16
ATOM 21397 O O . ASP A 1 56 ? -10.387 5.873 7.754 1.00 24.12 56 ASP A O 16
ATOM 21406 N N . GLY A 1 57 ? -10.117 3.883 6.753 1.00 55.31 57 GLY A N 16
ATOM 21407 C CA . GLY A 1 57 ? -11.485 3.478 7.008 1.00 13.23 57 GLY A CA 16
ATOM 21408 C C . GLY A 1 57 ? -12.402 3.758 5.830 1.00 4.13 57 GLY A C 16
ATOM 21409 O O . GLY A 1 57 ? -13.587 3.421 5.861 1.00 20.42 57 GLY A O 16
ATOM 21413 N N . ILE A 1 58 ? -11.858 4.385 4.797 1.00 24.45 58 ILE A N 16
ATOM 21414 C CA . ILE A 1 58 ? -12.620 4.692 3.595 1.00 2.22 58 ILE A CA 16
ATOM 21415 C C . ILE A 1 58 ? -12.160 3.812 2.438 1.00 65.34 58 ILE A C 16
ATOM 21416 O O . ILE A 1 58 ? -10.994 3.854 2.046 1.00 55.32 58 ILE A O 16
ATOM 21432 N N . VAL A 1 59 ? -13.069 2.998 1.918 1.00 21.33 59 VAL A N 16
ATOM 21433 C CA . VAL A 1 59 ? -12.767 2.161 0.767 1.00 21.40 59 VAL A CA 16
ATOM 21434 C C . VAL A 1 59 ? -12.532 3.025 -0.476 1.00 14.34 59 VAL A C 16
ATOM 21435 O O . VAL A 1 59 ? -13.410 3.777 -0.911 1.00 13.20 59 VAL A O 16
ATOM 21448 N N . ILE A 1 60 ? -11.334 2.931 -1.024 1.00 31.54 60 ILE A N 16
ATOM 21449 C CA . ILE A 1 60 ? -10.963 3.723 -2.182 1.00 44.13 60 ILE A CA 16
ATOM 21450 C C . ILE A 1 60 ? -11.040 2.877 -3.446 1.00 45.31 60 ILE A C 16
ATOM 21451 O O . ILE A 1 60 ? -10.175 2.040 -3.705 1.00 54.21 60 ILE A O 16
ATOM 21467 N N . LEU A 1 61 ? -12.092 3.087 -4.220 1.00 2.12 61 LEU A N 16
ATOM 21468 C CA . LEU A 1 61 ? -12.285 2.354 -5.460 1.00 53.22 61 LEU A CA 16
ATOM 21469 C C . LEU A 1 61 ? -11.814 3.181 -6.651 1.00 11.11 61 LEU A C 16
ATOM 21470 O O . LEU A 1 61 ? -12.026 2.808 -7.805 1.00 23.41 61 LEU A O 16
ATOM 21486 N N . ARG A 1 62 ? -11.173 4.305 -6.362 1.00 74.33 62 ARG A N 16
ATOM 21487 C CA . ARG A 1 62 ? -10.661 5.179 -7.406 1.00 71.13 62 ARG A CA 16
ATOM 21488 C C . ARG A 1 62 ? -9.197 4.877 -7.690 1.00 51.32 62 ARG A C 16
ATOM 21489 O O . ARG A 1 62 ? -8.303 5.433 -7.057 1.00 21.40 62 ARG A O 16
ATOM 21510 N N . GLU A 1 63 ? -8.961 3.994 -8.646 1.00 74.42 63 GLU A N 16
ATOM 21511 C CA . GLU A 1 63 ? -7.611 3.570 -8.989 1.00 55.23 63 GLU A CA 16
ATOM 21512 C C . GLU A 1 63 ? -6.923 4.619 -9.861 1.00 61.50 63 GLU A C 16
ATOM 21513 O O . GLU A 1 63 ? -5.720 4.551 -10.103 1.00 54.50 63 GLU A O 16
ATOM 21525 N N . ASP A 1 64 ? -7.702 5.593 -10.314 1.00 63.12 64 ASP A N 16
ATOM 21526 C CA . ASP A 1 64 ? -7.201 6.645 -11.197 1.00 24.12 64 ASP A CA 16
ATOM 21527 C C . ASP A 1 64 ? -6.459 7.722 -10.406 1.00 31.43 64 ASP A C 16
ATOM 21528 O O . ASP A 1 64 ? -5.749 8.552 -10.973 1.00 33.32 64 ASP A O 16
ATOM 21537 N N . LEU A 1 65 ? -6.613 7.699 -9.090 1.00 10.42 65 LEU A N 16
ATOM 21538 C CA . LEU A 1 65 ? -5.966 8.684 -8.235 1.00 50.24 65 LEU A CA 16
ATOM 21539 C C . LEU A 1 65 ? -4.538 8.262 -7.919 1.00 42.40 65 LEU A C 16
ATOM 21540 O O . LEU A 1 65 ? -4.226 7.070 -7.882 1.00 30.44 65 LEU A O 16
ATOM 21556 N N . THR A 1 66 ? -3.670 9.238 -7.706 1.00 22.13 66 THR A N 16
ATOM 21557 C CA . THR A 1 66 ? -2.285 8.964 -7.369 1.00 64.21 66 THR A CA 16
ATOM 21558 C C . THR A 1 66 ? -2.106 8.877 -5.857 1.00 44.12 66 THR A C 16
ATOM 21559 O O . THR A 1 66 ? -3.013 9.215 -5.088 1.00 23.43 66 THR A O 16
ATOM 21570 N N . VAL A 1 67 ? -0.936 8.423 -5.440 1.00 53.33 67 VAL A N 16
ATOM 21571 C CA . VAL A 1 67 ? -0.597 8.364 -4.027 1.00 23.13 67 VAL A CA 16
ATOM 21572 C C . VAL A 1 67 ? -0.487 9.776 -3.446 1.00 13.05 67 VAL A C 16
ATOM 21573 O O . VAL A 1 67 ? -0.787 10.004 -2.272 1.00 54.31 67 VAL A O 16
ATOM 21586 N N . GLU A 1 68 ? -0.086 10.726 -4.290 1.00 72.02 68 GLU A N 16
ATOM 21587 C CA . GLU A 1 68 ? 0.008 12.125 -3.888 1.00 24.13 68 GLU A CA 16
ATOM 21588 C C . GLU A 1 68 ? -1.378 12.724 -3.674 1.00 31.32 68 GLU A C 16
ATOM 21589 O O . GLU A 1 68 ? -1.604 13.439 -2.700 1.00 43.31 68 GLU A O 16
ATOM 21601 N N . GLN A 1 69 ? -2.304 12.418 -4.580 1.00 12.32 69 GLN A N 16
ATOM 21602 C CA . GLN A 1 69 ? -3.683 12.896 -4.471 1.00 61.10 69 GLN A CA 16
ATOM 21603 C C . GLN A 1 69 ? -4.302 12.493 -3.138 1.00 53.05 69 GLN A C 16
ATOM 21604 O O . GLN A 1 69 ? -5.069 13.250 -2.541 1.00 22.54 69 GLN A O 16
ATOM 21618 N N . CYS A 1 70 ? -3.953 11.306 -2.669 1.00 3.41 70 CYS A N 16
ATOM 21619 C CA . CYS A 1 70 ? -4.523 10.774 -1.442 1.00 22.54 70 CYS A CA 16
ATOM 21620 C C . CYS A 1 70 ? -3.701 11.186 -0.219 1.00 63.20 70 CYS A C 16
ATOM 21621 O O . CYS A 1 70 ? -4.159 11.046 0.917 1.00 4.43 70 CYS A O 16
ATOM 21629 N N . GLN A 1 71 ? -2.495 11.710 -0.466 1.00 52.53 71 GLN A N 16
ATOM 21630 C CA . GLN A 1 71 ? -1.562 12.068 0.606 1.00 64.11 71 GLN A CA 16
ATOM 21631 C C . GLN A 1 71 ? -1.301 10.863 1.509 1.00 44.34 71 GLN A C 16
ATOM 21632 O O . GLN A 1 71 ? -1.380 10.959 2.737 1.00 1.35 71 GLN A O 16
ATOM 21646 N N . ILE A 1 72 ? -0.989 9.730 0.893 1.00 32.44 72 ILE A N 16
ATOM 21647 C CA . ILE A 1 72 ? -0.783 8.491 1.629 1.00 63.21 72 ILE A CA 16
ATOM 21648 C C . ILE A 1 72 ? 0.465 8.567 2.501 1.00 21.53 72 ILE A C 16
ATOM 21649 O O . ILE A 1 72 ? 1.576 8.782 2.013 1.00 62.44 72 ILE A O 16
ATOM 21665 N N . VAL A 1 73 ? 0.256 8.409 3.797 1.00 5.45 73 VAL A N 16
ATOM 21666 C CA . VAL A 1 73 ? 1.338 8.403 4.763 1.00 40.40 73 VAL A CA 16
ATOM 21667 C C . VAL A 1 73 ? 1.301 7.113 5.577 1.00 72.51 73 VAL A C 16
ATOM 21668 O O . VAL A 1 73 ? 0.229 6.540 5.785 1.00 44.24 73 VAL A O 16
ATOM 21681 N N . PRO A 1 74 ? 2.466 6.634 6.047 1.00 22.32 74 PRO A N 16
ATOM 21682 C CA . PRO A 1 74 ? 2.561 5.370 6.792 1.00 71.54 74 PRO A CA 16
ATOM 21683 C C . PRO A 1 74 ? 1.860 5.427 8.148 1.00 75.14 74 PRO A C 16
ATOM 21684 O O . PRO A 1 74 ? 1.673 4.402 8.802 1.00 4.43 74 PRO A O 16
ATOM 21695 N N . THR A 1 75 ? 1.472 6.626 8.560 1.00 23.13 75 THR A N 16
ATOM 21696 C CA . THR A 1 75 ? 0.803 6.824 9.832 1.00 4.32 75 THR A CA 16
ATOM 21697 C C . THR A 1 75 ? -0.713 6.700 9.701 1.00 13.14 75 THR A C 16
ATOM 21698 O O . THR A 1 75 ? -1.431 6.684 10.699 1.00 10.04 75 THR A O 16
ATOM 21709 N N . SER A 1 76 ? -1.196 6.602 8.471 1.00 12.12 76 SER A N 16
ATOM 21710 C CA . SER A 1 76 ? -2.625 6.470 8.223 1.00 2.12 76 SER A CA 16
ATOM 21711 C C . SER A 1 76 ? -3.044 5.008 8.372 1.00 64.05 76 SER A C 16
ATOM 21712 O O . SER A 1 76 ? -2.296 4.103 7.996 1.00 41.02 76 SER A O 16
ATOM 21720 N N . ASP A 1 77 ? -4.226 4.782 8.935 1.00 63.31 77 ASP A N 16
ATOM 21721 C CA . ASP A 1 77 ? -4.710 3.424 9.163 1.00 32.42 77 ASP A CA 16
ATOM 21722 C C . ASP A 1 77 ? -5.224 2.815 7.867 1.00 51.33 77 ASP A C 16
ATOM 21723 O O . ASP A 1 77 ? -6.369 3.031 7.478 1.00 73.54 77 ASP A O 16
ATOM 21732 N N . ILE A 1 78 ? -4.362 2.077 7.192 1.00 31.14 78 ILE A N 16
ATOM 21733 C CA . ILE A 1 78 ? -4.719 1.459 5.926 1.00 50.20 78 ILE A CA 16
ATOM 21734 C C . ILE A 1 78 ? -4.748 -0.057 6.075 1.00 42.22 78 ILE A C 16
ATOM 21735 O O . ILE A 1 78 ? -3.866 -0.646 6.701 1.00 74.52 78 ILE A O 16
ATOM 21751 N N . GLN A 1 79 ? -5.778 -0.679 5.521 1.00 61.42 79 GLN A N 16
ATOM 21752 C CA . GLN A 1 79 ? -5.919 -2.125 5.580 1.00 33.31 79 GLN A CA 16
ATOM 21753 C C . GLN A 1 79 ? -6.433 -2.666 4.255 1.00 51.34 79 GLN A C 16
ATOM 21754 O O . GLN A 1 79 ? -7.004 -1.926 3.448 1.00 13.31 79 GLN A O 16
ATOM 21768 N N . LEU A 1 80 ? -6.227 -3.954 4.029 1.00 32.50 80 LEU A N 16
ATOM 21769 C CA . LEU A 1 80 ? -6.687 -4.597 2.809 1.00 23.20 80 LEU A CA 16
ATOM 21770 C C . LEU A 1 80 ? -7.736 -5.651 3.119 1.00 1.42 80 LEU A C 16
ATOM 21771 O O . LEU A 1 80 ? -7.513 -6.537 3.946 1.00 13.24 80 LEU A O 16
ATOM 21787 N N . GLU A 1 81 ? -8.878 -5.547 2.460 1.00 13.34 81 GLU A N 16
ATOM 21788 C CA . GLU A 1 81 ? -9.921 -6.551 2.583 1.00 42.32 81 GLU A CA 16
ATOM 21789 C C . GLU A 1 81 ? -9.875 -7.483 1.379 1.00 14.43 81 GLU A C 16
ATOM 21790 O O . GLU A 1 81 ? -10.061 -7.051 0.240 1.00 23.43 81 GLU A O 16
ATOM 21802 N N . VAL A 1 82 ? -9.602 -8.753 1.632 1.00 10.12 82 VAL A N 16
ATOM 21803 C CA . VAL A 1 82 ? -9.514 -9.738 0.565 1.00 31.10 82 VAL A CA 16
ATOM 21804 C C . VAL A 1 82 ? -10.904 -10.235 0.183 1.00 23.11 82 VAL A C 16
ATOM 21805 O O . VAL A 1 82 ? -11.514 -11.025 0.901 1.00 5.24 82 VAL A O 16
ATOM 21818 N N . SER A 1 83 ? -11.406 -9.749 -0.940 1.00 24.21 83 SER A N 16
ATOM 21819 C CA . SER A 1 83 ? -12.712 -10.158 -1.425 1.00 23.50 83 SER A CA 16
ATOM 21820 C C . SER A 1 83 ? -12.629 -11.546 -2.047 1.00 3.44 83 SER A C 16
ATOM 21821 O O . SER A 1 83 ? -12.125 -11.708 -3.156 1.00 4.24 83 SER A O 16
ATOM 21829 N N . SER A 1 84 ? -13.103 -12.547 -1.322 1.00 12.11 84 SER A N 16
ATOM 21830 C CA . SER A 1 84 ? -13.095 -13.911 -1.818 1.00 54.12 84 SER A CA 16
ATOM 21831 C C . SER A 1 84 ? -14.263 -14.125 -2.777 1.00 72.51 84 SER A C 16
ATOM 21832 O O . SER A 1 84 ? -14.118 -13.788 -3.971 1.00 37.49 84 SER A O 16
ATOM 21841 N N . MET A 1 1 ? 12.501 21.706 17.369 1.00 12.55 1 MET A N 17
ATOM 21842 C CA . MET A 1 1 ? 12.042 20.302 17.256 1.00 33.44 1 MET A CA 17
ATOM 21843 C C . MET A 1 1 ? 12.761 19.598 16.113 1.00 53.04 1 MET A C 17
ATOM 21844 O O . MET A 1 1 ? 13.379 18.550 16.304 1.00 32.22 1 MET A O 17
ATOM 21860 N N . GLY A 1 2 ? 12.686 20.182 14.926 1.00 35.12 2 GLY A N 17
ATOM 21861 C CA . GLY A 1 2 ? 13.357 19.612 13.781 1.00 62.03 2 GLY A CA 17
ATOM 21862 C C . GLY A 1 2 ? 12.633 19.913 12.488 1.00 21.43 2 GLY A C 17
ATOM 21863 O O . GLY A 1 2 ? 11.416 19.733 12.393 1.00 54.41 2 GLY A O 17
ATOM 21867 N N . HIS A 1 3 ? 13.371 20.384 11.495 1.00 43.11 3 HIS A N 17
ATOM 21868 C CA . HIS A 1 3 ? 12.800 20.671 10.189 1.00 12.03 3 HIS A CA 17
ATOM 21869 C C . HIS A 1 3 ? 12.596 19.386 9.400 1.00 75.03 3 HIS A C 17
ATOM 21870 O O . HIS A 1 3 ? 13.493 18.919 8.699 1.00 1.31 3 HIS A O 17
ATOM 21885 N N . HIS A 1 4 ? 11.412 18.813 9.541 1.00 73.32 4 HIS A N 17
ATOM 21886 C CA . HIS A 1 4 ? 11.068 17.573 8.859 1.00 24.22 4 HIS A CA 17
ATOM 21887 C C . HIS A 1 4 ? 10.534 17.876 7.464 1.00 53.11 4 HIS A C 17
ATOM 21888 O O . HIS A 1 4 ? 9.560 18.614 7.304 1.00 14.24 4 HIS A O 17
ATOM 21903 N N . HIS A 1 5 ? 11.186 17.312 6.459 1.00 13.02 5 HIS A N 17
ATOM 21904 C CA . HIS A 1 5 ? 10.866 17.611 5.069 1.00 44.20 5 HIS A CA 17
ATOM 21905 C C . HIS A 1 5 ? 10.064 16.492 4.418 1.00 23.35 5 HIS A C 17
ATOM 21906 O O . HIS A 1 5 ? 10.387 15.312 4.561 1.00 54.33 5 HIS A O 17
ATOM 21921 N N . HIS A 1 6 ? 9.018 16.879 3.696 1.00 30.43 6 HIS A N 17
ATOM 21922 C CA . HIS A 1 6 ? 8.279 15.957 2.837 1.00 50.33 6 HIS A CA 17
ATOM 21923 C C . HIS A 1 6 ? 8.889 15.963 1.440 1.00 41.41 6 HIS A C 17
ATOM 21924 O O . HIS A 1 6 ? 8.333 15.400 0.500 1.00 52.11 6 HIS A O 17
ATOM 21939 N N . HIS A 1 7 ? 10.042 16.605 1.321 1.00 11.02 7 HIS A N 17
ATOM 21940 C CA . HIS A 1 7 ? 10.672 16.821 0.027 1.00 5.51 7 HIS A CA 17
ATOM 21941 C C . HIS A 1 7 ? 11.529 15.623 -0.385 1.00 4.22 7 HIS A C 17
ATOM 21942 O O . HIS A 1 7 ? 12.757 15.664 -0.296 1.00 22.02 7 HIS A O 17
ATOM 21957 N N . HIS A 1 8 ? 10.852 14.547 -0.782 1.00 41.31 8 HIS A N 17
ATOM 21958 C CA . HIS A 1 8 ? 11.486 13.368 -1.374 1.00 75.34 8 HIS A CA 17
ATOM 21959 C C . HIS A 1 8 ? 10.417 12.308 -1.625 1.00 10.12 8 HIS A C 17
ATOM 21960 O O . HIS A 1 8 ? 9.586 12.040 -0.757 1.00 45.34 8 HIS A O 17
ATOM 21975 N N . SER A 1 9 ? 10.424 11.716 -2.804 1.00 2.31 9 SER A N 17
ATOM 21976 C CA . SER A 1 9 ? 9.403 10.753 -3.161 1.00 54.10 9 SER A CA 17
ATOM 21977 C C . SER A 1 9 ? 9.902 9.318 -2.983 1.00 73.42 9 SER A C 17
ATOM 21978 O O . SER A 1 9 ? 10.685 8.817 -3.790 1.00 73.33 9 SER A O 17
ATOM 21986 N N . HIS A 1 10 ? 9.465 8.690 -1.890 1.00 31.35 10 HIS A N 17
ATOM 21987 C CA . HIS A 1 10 ? 9.767 7.285 -1.598 1.00 71.41 10 HIS A CA 17
ATOM 21988 C C . HIS A 1 10 ? 9.193 6.913 -0.236 1.00 75.34 10 HIS A C 17
ATOM 21989 O O . HIS A 1 10 ? 9.702 7.345 0.799 1.00 71.22 10 HIS A O 17
ATOM 22004 N N . MET A 1 11 ? 8.128 6.129 -0.242 1.00 43.41 11 MET A N 17
ATOM 22005 C CA . MET A 1 11 ? 7.413 5.801 0.985 1.00 62.33 11 MET A CA 17
ATOM 22006 C C . MET A 1 11 ? 7.387 4.301 1.234 1.00 42.41 11 MET A C 17
ATOM 22007 O O . MET A 1 11 ? 7.686 3.506 0.344 1.00 1.22 11 MET A O 17
ATOM 22021 N N . LYS A 1 12 ? 7.038 3.938 2.461 1.00 71.42 12 LYS A N 17
ATOM 22022 C CA . LYS A 1 12 ? 6.738 2.560 2.823 1.00 75.21 12 LYS A CA 17
ATOM 22023 C C . LYS A 1 12 ? 5.499 2.547 3.703 1.00 61.34 12 LYS A C 17
ATOM 22024 O O . LYS A 1 12 ? 5.580 2.831 4.898 1.00 1.51 12 LYS A O 17
ATOM 22043 N N . PHE A 1 13 ? 4.352 2.255 3.120 1.00 53.20 13 PHE A N 17
ATOM 22044 C CA . PHE A 1 13 ? 3.116 2.244 3.881 1.00 72.13 13 PHE A CA 17
ATOM 22045 C C . PHE A 1 13 ? 2.798 0.829 4.342 1.00 30.43 13 PHE A C 17
ATOM 22046 O O . PHE A 1 13 ? 2.880 -0.123 3.562 1.00 71.43 13 PHE A O 17
ATOM 22063 N N . LEU A 1 14 ? 2.473 0.698 5.619 1.00 23.34 14 LEU A N 17
ATOM 22064 C CA . LEU A 1 14 ? 2.209 -0.602 6.216 1.00 13.41 14 LEU A CA 17
ATOM 22065 C C . LEU A 1 14 ? 0.926 -1.204 5.659 1.00 54.10 14 LEU A C 17
ATOM 22066 O O . LEU A 1 14 ? -0.175 -0.768 5.989 1.00 21.22 14 LEU A O 17
ATOM 22082 N N . VAL A 1 15 ? 1.084 -2.189 4.793 1.00 63.20 15 VAL A N 17
ATOM 22083 C CA . VAL A 1 15 ? -0.044 -2.901 4.230 1.00 61.23 15 VAL A CA 17
ATOM 22084 C C . VAL A 1 15 ? -0.428 -4.058 5.139 1.00 2.14 15 VAL A C 17
ATOM 22085 O O . VAL A 1 15 ? 0.318 -5.033 5.262 1.00 54.14 15 VAL A O 17
ATOM 22098 N N . GLU A 1 16 ? -1.571 -3.941 5.791 1.00 4.41 16 GLU A N 17
ATOM 22099 C CA . GLU A 1 16 ? -2.035 -4.984 6.685 1.00 12.02 16 GLU A CA 17
ATOM 22100 C C . GLU A 1 16 ? -3.210 -5.730 6.061 1.00 54.25 16 GLU A C 17
ATOM 22101 O O . GLU A 1 16 ? -4.105 -5.123 5.467 1.00 71.54 16 GLU A O 17
ATOM 22113 N N . ASN A 1 17 ? -3.189 -7.047 6.187 1.00 54.24 17 ASN A N 17
ATOM 22114 C CA . ASN A 1 17 ? -4.187 -7.900 5.560 1.00 41.33 17 ASN A CA 17
ATOM 22115 C C . ASN A 1 17 ? -4.776 -8.847 6.597 1.00 51.53 17 ASN A C 17
ATOM 22116 O O . ASN A 1 17 ? -4.068 -9.311 7.488 1.00 31.45 17 ASN A O 17
ATOM 22127 N N . LEU A 1 18 ? -6.068 -9.124 6.488 1.00 35.12 18 LEU A N 17
ATOM 22128 C CA . LEU A 1 18 ? -6.723 -10.061 7.391 1.00 23.21 18 LEU A CA 17
ATOM 22129 C C . LEU A 1 18 ? -6.316 -11.489 7.034 1.00 43.02 18 LEU A C 17
ATOM 22130 O O . LEU A 1 18 ? -6.203 -12.356 7.902 1.00 20.52 18 LEU A O 17
ATOM 22146 N N . ASN A 1 19 ? -6.081 -11.716 5.749 1.00 13.53 19 ASN A N 17
ATOM 22147 C CA . ASN A 1 19 ? -5.598 -13.004 5.268 1.00 73.44 19 ASN A CA 17
ATOM 22148 C C . ASN A 1 19 ? -4.349 -12.794 4.422 1.00 53.12 19 ASN A C 17
ATOM 22149 O O . ASN A 1 19 ? -4.410 -12.770 3.191 1.00 14.21 19 ASN A O 17
ATOM 22160 N N . GLY A 1 20 ? -3.223 -12.600 5.092 1.00 3.21 20 GLY A N 17
ATOM 22161 C CA . GLY A 1 20 ? -1.977 -12.341 4.400 1.00 31.12 20 GLY A CA 17
ATOM 22162 C C . GLY A 1 20 ? -0.857 -12.037 5.367 1.00 24.43 20 GLY A C 17
ATOM 22163 O O . GLY A 1 20 ? -0.567 -12.842 6.253 1.00 32.31 20 GLY A O 17
ATOM 22167 N N . SER A 1 21 ? -0.237 -10.875 5.218 1.00 54.15 21 SER A N 17
ATOM 22168 C CA . SER A 1 21 ? 0.840 -10.471 6.107 1.00 12.34 21 SER A CA 17
ATOM 22169 C C . SER A 1 21 ? 0.972 -8.949 6.127 1.00 60.11 21 SER A C 17
ATOM 22170 O O . SER A 1 21 ? 0.671 -8.279 5.137 1.00 14.44 21 SER A O 17
ATOM 22178 N N . SER A 1 22 ? 1.402 -8.409 7.261 1.00 75.12 22 SER A N 17
ATOM 22179 C CA . SER A 1 22 ? 1.621 -6.975 7.395 1.00 22.01 22 SER A CA 17
ATOM 22180 C C . SER A 1 22 ? 3.009 -6.609 6.869 1.00 51.35 22 SER A C 17
ATOM 22181 O O . SER A 1 22 ? 4.019 -7.130 7.348 1.00 34.25 22 SER A O 17
ATOM 22189 N N . PHE A 1 23 ? 3.057 -5.734 5.873 1.00 31.12 23 PHE A N 17
ATOM 22190 C CA . PHE A 1 23 ? 4.319 -5.375 5.231 1.00 71.42 23 PHE A CA 17
ATOM 22191 C C . PHE A 1 23 ? 4.304 -3.923 4.763 1.00 1.04 23 PHE A C 17
ATOM 22192 O O . PHE A 1 23 ? 3.361 -3.493 4.105 1.00 12.23 23 PHE A O 17
ATOM 22209 N N . GLU A 1 24 ? 5.342 -3.169 5.112 1.00 53.01 24 GLU A N 17
ATOM 22210 C CA . GLU A 1 24 ? 5.482 -1.802 4.622 1.00 3.35 24 GLU A CA 17
ATOM 22211 C C . GLU A 1 24 ? 5.945 -1.827 3.175 1.00 55.02 24 GLU A C 17
ATOM 22212 O O . GLU A 1 24 ? 7.120 -2.069 2.892 1.00 33.31 24 GLU A O 17
ATOM 22224 N N . LEU A 1 25 ? 5.021 -1.591 2.259 1.00 41.45 25 LEU A N 17
ATOM 22225 C CA . LEU A 1 25 ? 5.326 -1.667 0.843 1.00 74.33 25 LEU A CA 17
ATOM 22226 C C . LEU A 1 25 ? 5.908 -0.348 0.351 1.00 31.14 25 LEU A C 17
ATOM 22227 O O . LEU A 1 25 ? 5.380 0.728 0.645 1.00 1.33 25 LEU A O 17
ATOM 22243 N N . GLU A 1 26 ? 7.008 -0.439 -0.383 1.00 44.42 26 GLU A N 17
ATOM 22244 C CA . GLU A 1 26 ? 7.676 0.738 -0.912 1.00 60.34 26 GLU A CA 17
ATOM 22245 C C . GLU A 1 26 ? 6.983 1.231 -2.176 1.00 43.01 26 GLU A C 17
ATOM 22246 O O . GLU A 1 26 ? 6.808 0.482 -3.136 1.00 2.11 26 GLU A O 17
ATOM 22258 N N . VAL A 1 27 ? 6.592 2.493 -2.162 1.00 33.21 27 VAL A N 17
ATOM 22259 C CA . VAL A 1 27 ? 5.911 3.101 -3.292 1.00 14.11 27 VAL A CA 17
ATOM 22260 C C . VAL A 1 27 ? 6.391 4.541 -3.458 1.00 33.11 27 VAL A C 17
ATOM 22261 O O . VAL A 1 27 ? 6.923 5.134 -2.515 1.00 52.32 27 VAL A O 17
ATOM 22274 N N . ASP A 1 28 ? 6.236 5.091 -4.652 1.00 73.02 28 ASP A N 17
ATOM 22275 C CA . ASP A 1 28 ? 6.598 6.476 -4.897 1.00 24.33 28 ASP A CA 17
ATOM 22276 C C . ASP A 1 28 ? 5.334 7.323 -4.973 1.00 62.21 28 ASP A C 17
ATOM 22277 O O . ASP A 1 28 ? 4.260 6.818 -5.297 1.00 50.22 28 ASP A O 17
ATOM 22286 N N . TYR A 1 29 ? 5.463 8.608 -4.675 1.00 31.22 29 TYR A N 17
ATOM 22287 C CA . TYR A 1 29 ? 4.334 9.531 -4.736 1.00 72.41 29 TYR A CA 17
ATOM 22288 C C . TYR A 1 29 ? 3.781 9.619 -6.157 1.00 64.33 29 TYR A C 17
ATOM 22289 O O . TYR A 1 29 ? 2.613 9.941 -6.358 1.00 13.34 29 TYR A O 17
ATOM 22307 N N . ARG A 1 30 ? 4.631 9.313 -7.130 1.00 63.53 30 ARG A N 17
ATOM 22308 C CA . ARG A 1 30 ? 4.292 9.436 -8.545 1.00 1.44 30 ARG A CA 17
ATOM 22309 C C . ARG A 1 30 ? 3.446 8.253 -9.030 1.00 24.22 30 ARG A C 17
ATOM 22310 O O . ARG A 1 30 ? 2.928 8.267 -10.148 1.00 61.01 30 ARG A O 17
ATOM 22331 N N . ASP A 1 31 ? 3.304 7.233 -8.195 1.00 65.31 31 ASP A N 17
ATOM 22332 C CA . ASP A 1 31 ? 2.545 6.045 -8.575 1.00 14.52 31 ASP A CA 17
ATOM 22333 C C . ASP A 1 31 ? 1.055 6.255 -8.333 1.00 62.31 31 ASP A C 17
ATOM 22334 O O . ASP A 1 31 ? 0.658 6.982 -7.420 1.00 51.12 31 ASP A O 17
ATOM 22343 N N . THR A 1 32 ? 0.230 5.635 -9.163 1.00 41.41 32 THR A N 17
ATOM 22344 C CA . THR A 1 32 ? -1.211 5.723 -9.001 1.00 3.41 32 THR A CA 17
ATOM 22345 C C . THR A 1 32 ? -1.709 4.591 -8.118 1.00 10.40 32 THR A C 17
ATOM 22346 O O . THR A 1 32 ? -0.982 3.625 -7.856 1.00 55.20 32 THR A O 17
ATOM 22357 N N . LEU A 1 33 ? -2.955 4.694 -7.675 1.00 2.51 33 LEU A N 17
ATOM 22358 C CA . LEU A 1 33 ? -3.554 3.669 -6.831 1.00 64.13 33 LEU A CA 17
ATOM 22359 C C . LEU A 1 33 ? -3.818 2.390 -7.626 1.00 30.12 33 LEU A C 17
ATOM 22360 O O . LEU A 1 33 ? -4.169 1.353 -7.061 1.00 50.25 33 LEU A O 17
ATOM 22376 N N . LEU A 1 34 ? -3.646 2.468 -8.940 1.00 44.22 34 LEU A N 17
ATOM 22377 C CA . LEU A 1 34 ? -3.737 1.290 -9.789 1.00 3.42 34 LEU A CA 17
ATOM 22378 C C . LEU A 1 34 ? -2.393 0.573 -9.817 1.00 74.10 34 LEU A C 17
ATOM 22379 O O . LEU A 1 34 ? -2.312 -0.628 -9.551 1.00 71.00 34 LEU A O 17
ATOM 22395 N N . VAL A 1 35 ? -1.341 1.332 -10.111 1.00 65.33 35 VAL A N 17
ATOM 22396 C CA . VAL A 1 35 ? 0.012 0.789 -10.208 1.00 61.33 35 VAL A CA 17
ATOM 22397 C C . VAL A 1 35 ? 0.450 0.152 -8.888 1.00 21.12 35 VAL A C 17
ATOM 22398 O O . VAL A 1 35 ? 1.078 -0.912 -8.876 1.00 71.03 35 VAL A O 17
ATOM 22411 N N . VAL A 1 36 ? 0.093 0.789 -7.779 1.00 23.11 36 VAL A N 17
ATOM 22412 C CA . VAL A 1 36 ? 0.486 0.302 -6.462 1.00 13.43 36 VAL A CA 17
ATOM 22413 C C . VAL A 1 36 ? -0.163 -1.050 -6.149 1.00 31.21 36 VAL A C 17
ATOM 22414 O O . VAL A 1 36 ? 0.433 -1.887 -5.474 1.00 63.22 36 VAL A O 17
ATOM 22427 N N . LYS A 1 37 ? -1.367 -1.282 -6.675 1.00 43.41 37 LYS A N 17
ATOM 22428 C CA . LYS A 1 37 ? -2.074 -2.530 -6.408 1.00 60.03 37 LYS A CA 17
ATOM 22429 C C . LYS A 1 37 ? -1.437 -3.699 -7.149 1.00 12.15 37 LYS A C 17
ATOM 22430 O O . LYS A 1 37 ? -1.616 -4.852 -6.759 1.00 22.13 37 LYS A O 17
ATOM 22449 N N . GLN A 1 38 ? -0.694 -3.404 -8.211 1.00 2.30 38 GLN A N 17
ATOM 22450 C CA . GLN A 1 38 ? 0.072 -4.439 -8.900 1.00 25.33 38 GLN A CA 17
ATOM 22451 C C . GLN A 1 38 ? 1.228 -4.895 -8.016 1.00 34.11 38 GLN A C 17
ATOM 22452 O O . GLN A 1 38 ? 1.598 -6.069 -8.004 1.00 3.14 38 GLN A O 17
ATOM 22466 N N . LYS A 1 39 ? 1.780 -3.953 -7.261 1.00 64.22 39 LYS A N 17
ATOM 22467 C CA . LYS A 1 39 ? 2.872 -4.238 -6.339 1.00 20.43 39 LYS A CA 17
ATOM 22468 C C . LYS A 1 39 ? 2.350 -5.035 -5.147 1.00 23.22 39 LYS A C 17
ATOM 22469 O O . LYS A 1 39 ? 2.982 -5.993 -4.694 1.00 51.12 39 LYS A O 17
ATOM 22488 N N . ILE A 1 40 ? 1.183 -4.636 -4.650 1.00 72.33 40 ILE A N 17
ATOM 22489 C CA . ILE A 1 40 ? 0.557 -5.311 -3.520 1.00 14.42 40 ILE A CA 17
ATOM 22490 C C . ILE A 1 40 ? 0.084 -6.706 -3.925 1.00 13.35 40 ILE A C 17
ATOM 22491 O O . ILE A 1 40 ? 0.141 -7.645 -3.128 1.00 74.31 40 ILE A O 17
ATOM 22507 N N . GLU A 1 41 ? -0.356 -6.832 -5.176 1.00 14.33 41 GLU A N 17
ATOM 22508 C CA . GLU A 1 41 ? -0.816 -8.109 -5.722 1.00 51.34 41 GLU A CA 17
ATOM 22509 C C . GLU A 1 41 ? 0.245 -9.186 -5.517 1.00 21.15 41 GLU A C 17
ATOM 22510 O O . GLU A 1 41 ? -0.044 -10.266 -5.004 1.00 34.30 41 GLU A O 17
ATOM 22522 N N . ARG A 1 42 ? 1.479 -8.867 -5.884 1.00 14.31 42 ARG A N 17
ATOM 22523 C CA . ARG A 1 42 ? 2.579 -9.812 -5.756 1.00 3.14 42 ARG A CA 17
ATOM 22524 C C . ARG A 1 42 ? 2.965 -10.015 -4.290 1.00 74.23 42 ARG A C 17
ATOM 22525 O O . ARG A 1 42 ? 3.376 -11.105 -3.888 1.00 14.50 42 ARG A O 17
ATOM 22546 N N . SER A 1 43 ? 2.813 -8.966 -3.491 1.00 51.41 43 SER A N 17
ATOM 22547 C CA . SER A 1 43 ? 3.231 -8.997 -2.095 1.00 24.41 43 SER A CA 17
ATOM 22548 C C . SER A 1 43 ? 2.287 -9.858 -1.251 1.00 32.44 43 SER A C 17
ATOM 22549 O O . SER A 1 43 ? 2.726 -10.726 -0.497 1.00 51.34 43 SER A O 17
ATOM 22557 N N . GLN A 1 44 ? 0.987 -9.622 -1.394 1.00 34.03 44 GLN A N 17
ATOM 22558 C CA . GLN A 1 44 ? -0.017 -10.357 -0.629 1.00 72.55 44 GLN A CA 17
ATOM 22559 C C . GLN A 1 44 ? -0.412 -11.640 -1.356 1.00 75.02 44 GLN A C 17
ATOM 22560 O O . GLN A 1 44 ? -1.045 -12.525 -0.776 1.00 44.40 44 GLN A O 17
ATOM 22574 N N . HIS A 1 45 ? -0.019 -11.724 -2.628 1.00 31.33 45 HIS A N 17
ATOM 22575 C CA . HIS A 1 45 ? -0.318 -12.877 -3.481 1.00 54.25 45 HIS A CA 17
ATOM 22576 C C . HIS A 1 45 ? -1.818 -13.011 -3.714 1.00 22.52 45 HIS A C 17
ATOM 22577 O O . HIS A 1 45 ? -2.352 -14.115 -3.811 1.00 51.11 45 HIS A O 17
ATOM 22592 N N . ILE A 1 46 ? -2.488 -11.875 -3.831 1.00 62.03 46 ILE A N 17
ATOM 22593 C CA . ILE A 1 46 ? -3.912 -11.848 -4.123 1.00 5.41 46 ILE A CA 17
ATOM 22594 C C . ILE A 1 46 ? -4.172 -10.954 -5.330 1.00 45.24 46 ILE A C 17
ATOM 22595 O O . ILE A 1 46 ? -3.629 -9.854 -5.418 1.00 60.32 46 ILE A O 17
ATOM 22611 N N . PRO A 1 47 ? -4.980 -11.430 -6.289 1.00 63.13 47 PRO A N 17
ATOM 22612 C CA . PRO A 1 47 ? -5.276 -10.687 -7.520 1.00 1.34 47 PRO A CA 17
ATOM 22613 C C . PRO A 1 47 ? -5.905 -9.322 -7.248 1.00 31.41 47 PRO A C 17
ATOM 22614 O O . PRO A 1 47 ? -6.542 -9.114 -6.214 1.00 52.54 47 PRO A O 17
ATOM 22625 N N . VAL A 1 48 ? -5.725 -8.398 -8.188 1.00 44.24 48 VAL A N 17
ATOM 22626 C CA . VAL A 1 48 ? -6.255 -7.042 -8.056 1.00 23.04 48 VAL A CA 17
ATOM 22627 C C . VAL A 1 48 ? -7.785 -7.053 -7.981 1.00 0.31 48 VAL A C 17
ATOM 22628 O O . VAL A 1 48 ? -8.396 -6.189 -7.352 1.00 75.10 48 VAL A O 17
ATOM 22641 N N . SER A 1 49 ? -8.391 -8.067 -8.587 1.00 20.31 49 SER A N 17
ATOM 22642 C CA . SER A 1 49 ? -9.839 -8.222 -8.587 1.00 60.31 49 SER A CA 17
ATOM 22643 C C . SER A 1 49 ? -10.345 -8.750 -7.244 1.00 54.53 49 SER A C 17
ATOM 22644 O O . SER A 1 49 ? -11.550 -8.846 -7.011 1.00 33.43 49 SER A O 17
ATOM 22652 N N . LYS A 1 50 ? -9.412 -9.088 -6.364 1.00 55.24 50 LYS A N 17
ATOM 22653 C CA . LYS A 1 50 ? -9.747 -9.644 -5.061 1.00 25.51 50 LYS A CA 17
ATOM 22654 C C . LYS A 1 50 ? -9.258 -8.702 -3.962 1.00 5.05 50 LYS A C 17
ATOM 22655 O O . LYS A 1 50 ? -9.353 -9.007 -2.773 1.00 74.04 50 LYS A O 17
ATOM 22674 N N . GLN A 1 51 ? -8.743 -7.552 -4.373 1.00 5.54 51 GLN A N 17
ATOM 22675 C CA . GLN A 1 51 ? -8.225 -6.563 -3.438 1.00 72.40 51 GLN A CA 17
ATOM 22676 C C . GLN A 1 51 ? -9.235 -5.448 -3.202 1.00 60.23 51 GLN A C 17
ATOM 22677 O O . GLN A 1 51 ? -10.101 -5.188 -4.036 1.00 33.25 51 GLN A O 17
ATOM 22691 N N . THR A 1 52 ? -9.126 -4.802 -2.052 1.00 51.20 52 THR A N 17
ATOM 22692 C CA . THR A 1 52 ? -9.975 -3.669 -1.719 1.00 70.42 52 THR A CA 17
ATOM 22693 C C . THR A 1 52 ? -9.245 -2.732 -0.760 1.00 14.10 52 THR A C 17
ATOM 22694 O O . THR A 1 52 ? -8.939 -3.106 0.374 1.00 5.20 52 THR A O 17
ATOM 22705 N N . LEU A 1 53 ? -8.954 -1.524 -1.231 1.00 61.43 53 LEU A N 17
ATOM 22706 C CA . LEU A 1 53 ? -8.233 -0.538 -0.433 1.00 30.14 53 LEU A CA 17
ATOM 22707 C C . LEU A 1 53 ? -9.172 0.147 0.552 1.00 51.35 53 LEU A C 17
ATOM 22708 O O . LEU A 1 53 ? -10.113 0.828 0.147 1.00 63.25 53 LEU A O 17
ATOM 22724 N N . ILE A 1 54 ? -8.926 -0.045 1.839 1.00 31.31 54 ILE A N 17
ATOM 22725 C CA . ILE A 1 54 ? -9.714 0.611 2.871 1.00 22.25 54 ILE A CA 17
ATOM 22726 C C . ILE A 1 54 ? -8.804 1.407 3.799 1.00 32.21 54 ILE A C 17
ATOM 22727 O O . ILE A 1 54 ? -7.860 0.864 4.375 1.00 41.33 54 ILE A O 17
ATOM 22743 N N . VAL A 1 55 ? -9.080 2.695 3.921 1.00 52.45 55 VAL A N 17
ATOM 22744 C CA . VAL A 1 55 ? -8.320 3.555 4.811 1.00 22.12 55 VAL A CA 17
ATOM 22745 C C . VAL A 1 55 ? -9.219 4.078 5.930 1.00 64.04 55 VAL A C 17
ATOM 22746 O O . VAL A 1 55 ? -10.160 4.839 5.686 1.00 45.42 55 VAL A O 17
ATOM 22759 N N . ASP A 1 56 ? -8.930 3.628 7.152 1.00 75.41 56 ASP A N 17
ATOM 22760 C CA . ASP A 1 56 ? -9.706 3.979 8.347 1.00 2.11 56 ASP A CA 17
ATOM 22761 C C . ASP A 1 56 ? -11.118 3.411 8.269 1.00 24.33 56 ASP A C 17
ATOM 22762 O O . ASP A 1 56 ? -11.429 2.407 8.914 1.00 32.31 56 ASP A O 17
ATOM 22771 N N . GLY A 1 57 ? -11.967 4.061 7.493 1.00 31.52 57 GLY A N 17
ATOM 22772 C CA . GLY A 1 57 ? -13.313 3.575 7.284 1.00 20.54 57 GLY A CA 17
ATOM 22773 C C . GLY A 1 57 ? -13.820 3.903 5.894 1.00 54.32 57 GLY A C 17
ATOM 22774 O O . GLY A 1 57 ? -14.989 3.686 5.581 1.00 45.34 57 GLY A O 17
ATOM 22778 N N . ILE A 1 58 ? -12.933 4.423 5.056 1.00 51.15 58 ILE A N 17
ATOM 22779 C CA . ILE A 1 58 ? -13.298 4.840 3.711 1.00 43.24 58 ILE A CA 17
ATOM 22780 C C . ILE A 1 58 ? -12.704 3.886 2.684 1.00 52.45 58 ILE A C 17
ATOM 22781 O O . ILE A 1 58 ? -11.520 3.549 2.751 1.00 24.34 58 ILE A O 17
ATOM 22797 N N . VAL A 1 59 ? -13.530 3.438 1.750 1.00 45.34 59 VAL A N 17
ATOM 22798 C CA . VAL A 1 59 ? -13.068 2.553 0.696 1.00 63.41 59 VAL A CA 17
ATOM 22799 C C . VAL A 1 59 ? -12.530 3.371 -0.476 1.00 73.52 59 VAL A C 17
ATOM 22800 O O . VAL A 1 59 ? -13.109 4.392 -0.859 1.00 23.54 59 VAL A O 17
ATOM 22813 N N . ILE A 1 60 ? -11.404 2.939 -1.016 1.00 52.41 60 ILE A N 17
ATOM 22814 C CA . ILE A 1 60 ? -10.772 3.632 -2.125 1.00 70.34 60 ILE A CA 17
ATOM 22815 C C . ILE A 1 60 ? -10.967 2.854 -3.420 1.00 43.44 60 ILE A C 17
ATOM 22816 O O . ILE A 1 60 ? -10.435 1.755 -3.581 1.00 42.31 60 ILE A O 17
ATOM 22832 N N . LEU A 1 61 ? -11.742 3.425 -4.331 1.00 35.44 61 LEU A N 17
ATOM 22833 C CA . LEU A 1 61 ? -12.020 2.788 -5.612 1.00 61.02 61 LEU A CA 17
ATOM 22834 C C . LEU A 1 61 ? -11.545 3.670 -6.762 1.00 34.02 61 LEU A C 17
ATOM 22835 O O . LEU A 1 61 ? -11.766 3.361 -7.935 1.00 33.35 61 LEU A O 17
ATOM 22851 N N . ARG A 1 62 ? -10.891 4.769 -6.420 1.00 64.44 62 ARG A N 17
ATOM 22852 C CA . ARG A 1 62 ? -10.420 5.718 -7.417 1.00 14.03 62 ARG A CA 17
ATOM 22853 C C . ARG A 1 62 ? -9.054 5.325 -7.957 1.00 3.45 62 ARG A C 17
ATOM 22854 O O . ARG A 1 62 ? -8.025 5.589 -7.333 1.00 53.04 62 ARG A O 17
ATOM 22875 N N . GLU A 1 63 ? -9.051 4.704 -9.126 1.00 10.45 63 GLU A N 17
ATOM 22876 C CA . GLU A 1 63 ? -7.811 4.358 -9.805 1.00 64.11 63 GLU A CA 17
ATOM 22877 C C . GLU A 1 63 ? -7.196 5.624 -10.390 1.00 23.23 63 GLU A C 17
ATOM 22878 O O . GLU A 1 63 ? -6.031 5.654 -10.784 1.00 14.50 63 GLU A O 17
ATOM 22890 N N . ASP A 1 64 ? -8.016 6.665 -10.427 1.00 1.21 64 ASP A N 17
ATOM 22891 C CA . ASP A 1 64 ? -7.641 7.960 -10.980 1.00 62.31 64 ASP A CA 17
ATOM 22892 C C . ASP A 1 64 ? -6.639 8.686 -10.084 1.00 44.12 64 ASP A C 17
ATOM 22893 O O . ASP A 1 64 ? -5.873 9.530 -10.549 1.00 61.10 64 ASP A O 17
ATOM 22902 N N . LEU A 1 65 ? -6.629 8.334 -8.804 1.00 71.41 65 LEU A N 17
ATOM 22903 C CA . LEU A 1 65 ? -5.828 9.059 -7.827 1.00 43.41 65 LEU A CA 17
ATOM 22904 C C . LEU A 1 65 ? -4.379 8.584 -7.802 1.00 23.53 65 LEU A C 17
ATOM 22905 O O . LEU A 1 65 ? -4.093 7.385 -7.845 1.00 64.44 65 LEU A O 17
ATOM 22921 N N . THR A 1 66 ? -3.479 9.552 -7.750 1.00 21.01 66 THR A N 17
ATOM 22922 C CA . THR A 1 66 ? -2.063 9.295 -7.550 1.00 62.42 66 THR A CA 17
ATOM 22923 C C . THR A 1 66 ? -1.749 9.340 -6.053 1.00 24.13 66 THR A C 17
ATOM 22924 O O . THR A 1 66 ? -2.392 10.089 -5.312 1.00 33.53 66 THR A O 17
ATOM 22935 N N . VAL A 1 67 ? -0.778 8.539 -5.608 1.00 45.55 67 VAL A N 17
ATOM 22936 C CA . VAL A 1 67 ? -0.397 8.491 -4.191 1.00 41.24 67 VAL A CA 17
ATOM 22937 C C . VAL A 1 67 ? -0.120 9.893 -3.643 1.00 53.10 67 VAL A C 17
ATOM 22938 O O . VAL A 1 67 ? -0.563 10.240 -2.545 1.00 31.12 67 VAL A O 17
ATOM 22951 N N . GLU A 1 68 ? 0.598 10.693 -4.424 1.00 50.44 68 GLU A N 17
ATOM 22952 C CA . GLU A 1 68 ? 0.926 12.065 -4.049 1.00 70.23 68 GLU A CA 17
ATOM 22953 C C . GLU A 1 68 ? -0.338 12.881 -3.777 1.00 43.52 68 GLU A C 17
ATOM 22954 O O . GLU A 1 68 ? -0.452 13.554 -2.752 1.00 22.52 68 GLU A O 17
ATOM 22966 N N . GLN A 1 69 ? -1.291 12.798 -4.693 1.00 54.31 69 GLN A N 17
ATOM 22967 C CA . GLN A 1 69 ? -2.524 13.570 -4.596 1.00 42.13 69 GLN A CA 17
ATOM 22968 C C . GLN A 1 69 ? -3.422 13.066 -3.470 1.00 31.24 69 GLN A C 17
ATOM 22969 O O . GLN A 1 69 ? -4.190 13.830 -2.890 1.00 40.12 69 GLN A O 17
ATOM 22983 N N . CYS A 1 70 ? -3.319 11.784 -3.163 1.00 54.14 70 CYS A N 17
ATOM 22984 C CA . CYS A 1 70 ? -4.142 11.182 -2.124 1.00 34.51 70 CYS A CA 17
ATOM 22985 C C . CYS A 1 70 ? -3.592 11.514 -0.737 1.00 74.35 70 CYS A C 17
ATOM 22986 O O . CYS A 1 70 ? -4.352 11.611 0.229 1.00 43.22 70 CYS A O 17
ATOM 22994 N N . GLN A 1 71 ? -2.273 11.711 -0.655 1.00 71.12 71 GLN A N 17
ATOM 22995 C CA . GLN A 1 71 ? -1.597 11.960 0.619 1.00 23.44 71 GLN A CA 17
ATOM 22996 C C . GLN A 1 71 ? -1.839 10.806 1.584 1.00 34.42 71 GLN A C 17
ATOM 22997 O O . GLN A 1 71 ? -2.524 10.956 2.597 1.00 31.33 71 GLN A O 17
ATOM 23011 N N . ILE A 1 72 ? -1.291 9.644 1.253 1.00 74.31 72 ILE A N 17
ATOM 23012 C CA . ILE A 1 72 ? -1.464 8.464 2.083 1.00 65.13 72 ILE A CA 17
ATOM 23013 C C . ILE A 1 72 ? -0.581 8.557 3.321 1.00 72.30 72 ILE A C 17
ATOM 23014 O O . ILE A 1 72 ? 0.600 8.215 3.287 1.00 31.44 72 ILE A O 17
ATOM 23030 N N . VAL A 1 73 ? -1.148 9.061 4.404 1.00 35.44 73 VAL A N 17
ATOM 23031 C CA . VAL A 1 73 ? -0.418 9.179 5.653 1.00 50.30 73 VAL A CA 17
ATOM 23032 C C . VAL A 1 73 ? -0.353 7.833 6.369 1.00 74.24 73 VAL A C 17
ATOM 23033 O O . VAL A 1 73 ? -1.371 7.166 6.550 1.00 14.51 73 VAL A O 17
ATOM 23046 N N . PRO A 1 74 ? 0.851 7.415 6.786 1.00 54.30 74 PRO A N 17
ATOM 23047 C CA . PRO A 1 74 ? 1.068 6.119 7.444 1.00 14.21 74 PRO A CA 17
ATOM 23048 C C . PRO A 1 74 ? 0.485 6.068 8.856 1.00 33.41 74 PRO A C 17
ATOM 23049 O O . PRO A 1 74 ? 0.603 5.061 9.550 1.00 42.44 74 PRO A O 17
ATOM 23060 N N . THR A 1 75 ? -0.145 7.156 9.271 1.00 52.11 75 THR A N 17
ATOM 23061 C CA . THR A 1 75 ? -0.744 7.234 10.592 1.00 22.40 75 THR A CA 17
ATOM 23062 C C . THR A 1 75 ? -2.204 6.784 10.552 1.00 4.34 75 THR A C 17
ATOM 23063 O O . THR A 1 75 ? -2.871 6.715 11.587 1.00 53.13 75 THR A O 17
ATOM 23074 N N . SER A 1 76 ? -2.688 6.464 9.357 1.00 75.45 76 SER A N 17
ATOM 23075 C CA . SER A 1 76 ? -4.067 6.037 9.185 1.00 44.40 76 SER A CA 17
ATOM 23076 C C . SER A 1 76 ? -4.169 4.516 9.285 1.00 55.24 76 SER A C 17
ATOM 23077 O O . SER A 1 76 ? -3.149 3.816 9.279 1.00 25.35 76 SER A O 17
ATOM 23085 N N . ASP A 1 77 ? -5.390 4.008 9.390 1.00 62.13 77 ASP A N 17
ATOM 23086 C CA . ASP A 1 77 ? -5.608 2.570 9.448 1.00 71.34 77 ASP A CA 17
ATOM 23087 C C . ASP A 1 77 ? -5.666 1.991 8.043 1.00 70.21 77 ASP A C 17
ATOM 23088 O O . ASP A 1 77 ? -6.698 2.053 7.372 1.00 42.25 77 ASP A O 17
ATOM 23097 N N . ILE A 1 78 ? -4.542 1.465 7.590 1.00 51.30 78 ILE A N 17
ATOM 23098 C CA . ILE A 1 78 ? -4.458 0.862 6.272 1.00 21.43 78 ILE A CA 17
ATOM 23099 C C . ILE A 1 78 ? -4.786 -0.622 6.365 1.00 61.21 78 ILE A C 17
ATOM 23100 O O . ILE A 1 78 ? -4.019 -1.404 6.929 1.00 61.22 78 ILE A O 17
ATOM 23116 N N . GLN A 1 79 ? -5.939 -0.998 5.837 1.00 55.05 79 GLN A N 17
ATOM 23117 C CA . GLN A 1 79 ? -6.383 -2.380 5.895 1.00 0.50 79 GLN A CA 17
ATOM 23118 C C . GLN A 1 79 ? -6.871 -2.848 4.532 1.00 51.02 79 GLN A C 17
ATOM 23119 O O . GLN A 1 79 ? -7.628 -2.149 3.856 1.00 60.44 79 GLN A O 17
ATOM 23133 N N . LEU A 1 80 ? -6.422 -4.022 4.124 1.00 23.40 80 LEU A N 17
ATOM 23134 C CA . LEU A 1 80 ? -6.898 -4.621 2.892 1.00 33.43 80 LEU A CA 17
ATOM 23135 C C . LEU A 1 80 ? -7.978 -5.646 3.176 1.00 72.22 80 LEU A C 17
ATOM 23136 O O . LEU A 1 80 ? -7.818 -6.510 4.043 1.00 30.14 80 LEU A O 17
ATOM 23152 N N . GLU A 1 81 ? -9.080 -5.547 2.459 1.00 43.44 81 GLU A N 17
ATOM 23153 C CA . GLU A 1 81 ? -10.074 -6.596 2.486 1.00 72.12 81 GLU A CA 17
ATOM 23154 C C . GLU A 1 81 ? -9.882 -7.486 1.275 1.00 34.32 81 GLU A C 17
ATOM 23155 O O . GLU A 1 81 ? -10.160 -7.078 0.146 1.00 53.34 81 GLU A O 17
ATOM 23167 N N . VAL A 1 82 ? -9.355 -8.673 1.497 1.00 23.04 82 VAL A N 17
ATOM 23168 C CA . VAL A 1 82 ? -9.284 -9.657 0.442 1.00 42.42 82 VAL A CA 17
ATOM 23169 C C . VAL A 1 82 ? -10.682 -10.213 0.201 1.00 52.12 82 VAL A C 17
ATOM 23170 O O . VAL A 1 82 ? -11.270 -10.845 1.083 1.00 10.33 82 VAL A O 17
ATOM 23183 N N . SER A 1 83 ? -11.216 -9.922 -0.979 1.00 50.52 83 SER A N 17
ATOM 23184 C CA . SER A 1 83 ? -12.597 -10.234 -1.310 1.00 52.21 83 SER A CA 17
ATOM 23185 C C . SER A 1 83 ? -12.891 -11.707 -1.058 1.00 22.03 83 SER A C 17
ATOM 23186 O O . SER A 1 83 ? -12.335 -12.583 -1.715 1.00 34.41 83 SER A O 17
ATOM 23194 N N . SER A 1 84 ? -13.746 -11.963 -0.081 1.00 3.12 84 SER A N 17
ATOM 23195 C CA . SER A 1 84 ? -14.106 -13.318 0.291 1.00 25.21 84 SER A CA 17
ATOM 23196 C C . SER A 1 84 ? -14.999 -13.948 -0.772 1.00 3.42 84 SER A C 17
ATOM 23197 O O . SER A 1 84 ? -14.495 -14.782 -1.556 1.00 39.30 84 SER A O 17
ATOM 23206 N N . MET A 1 1 ? 17.083 28.095 -10.904 1.00 23.01 1 MET A N 18
ATOM 23207 C CA . MET A 1 1 ? 18.234 28.237 -9.986 1.00 5.34 1 MET A CA 18
ATOM 23208 C C . MET A 1 1 ? 18.793 26.870 -9.626 1.00 24.23 1 MET A C 18
ATOM 23209 O O . MET A 1 1 ? 19.938 26.551 -9.946 1.00 63.42 1 MET A O 18
ATOM 23225 N N . GLY A 1 2 ? 17.975 26.057 -8.973 1.00 34.14 2 GLY A N 18
ATOM 23226 C CA . GLY A 1 2 ? 18.405 24.738 -8.573 1.00 51.10 2 GLY A CA 18
ATOM 23227 C C . GLY A 1 2 ? 17.314 23.997 -7.840 1.00 13.14 2 GLY A C 18
ATOM 23228 O O . GLY A 1 2 ? 16.653 24.567 -6.972 1.00 5.14 2 GLY A O 18
ATOM 23232 N N . HIS A 1 3 ? 17.115 22.735 -8.197 1.00 53.13 3 HIS A N 18
ATOM 23233 C CA . HIS A 1 3 ? 16.077 21.922 -7.573 1.00 23.23 3 HIS A CA 18
ATOM 23234 C C . HIS A 1 3 ? 16.425 21.639 -6.122 1.00 14.54 3 HIS A C 18
ATOM 23235 O O . HIS A 1 3 ? 17.577 21.361 -5.789 1.00 74.15 3 HIS A O 18
ATOM 23250 N N . HIS A 1 4 ? 15.428 21.730 -5.261 1.00 31.41 4 HIS A N 18
ATOM 23251 C CA . HIS A 1 4 ? 15.613 21.440 -3.850 1.00 22.21 4 HIS A CA 18
ATOM 23252 C C . HIS A 1 4 ? 14.650 20.343 -3.426 1.00 13.43 4 HIS A C 18
ATOM 23253 O O . HIS A 1 4 ? 13.435 20.559 -3.373 1.00 54.51 4 HIS A O 18
ATOM 23268 N N . HIS A 1 5 ? 15.185 19.162 -3.159 1.00 2.40 5 HIS A N 18
ATOM 23269 C CA . HIS A 1 5 ? 14.371 18.042 -2.707 1.00 34.51 5 HIS A CA 18
ATOM 23270 C C . HIS A 1 5 ? 14.077 18.205 -1.219 1.00 31.51 5 HIS A C 18
ATOM 23271 O O . HIS A 1 5 ? 14.695 17.555 -0.372 1.00 13.42 5 HIS A O 18
ATOM 23286 N N . HIS A 1 6 ? 13.148 19.101 -0.910 1.00 63.11 6 HIS A N 18
ATOM 23287 C CA . HIS A 1 6 ? 12.864 19.469 0.470 1.00 41.13 6 HIS A CA 18
ATOM 23288 C C . HIS A 1 6 ? 11.930 18.456 1.119 1.00 32.33 6 HIS A C 18
ATOM 23289 O O . HIS A 1 6 ? 11.957 18.268 2.335 1.00 31.43 6 HIS A O 18
ATOM 23304 N N . HIS A 1 7 ? 11.103 17.802 0.314 1.00 54.22 7 HIS A N 18
ATOM 23305 C CA . HIS A 1 7 ? 10.229 16.763 0.836 1.00 42.30 7 HIS A CA 18
ATOM 23306 C C . HIS A 1 7 ? 10.595 15.421 0.215 1.00 13.11 7 HIS A C 18
ATOM 23307 O O . HIS A 1 7 ? 10.716 15.303 -1.006 1.00 70.55 7 HIS A O 18
ATOM 23322 N N . HIS A 1 8 ? 10.813 14.423 1.061 1.00 14.32 8 HIS A N 18
ATOM 23323 C CA . HIS A 1 8 ? 11.167 13.091 0.584 1.00 0.34 8 HIS A CA 18
ATOM 23324 C C . HIS A 1 8 ? 10.003 12.479 -0.188 1.00 71.13 8 HIS A C 18
ATOM 23325 O O . HIS A 1 8 ? 8.856 12.524 0.255 1.00 25.30 8 HIS A O 18
ATOM 23340 N N . SER A 1 9 ? 10.309 11.915 -1.342 1.00 70.02 9 SER A N 18
ATOM 23341 C CA . SER A 1 9 ? 9.296 11.414 -2.252 1.00 74.24 9 SER A CA 18
ATOM 23342 C C . SER A 1 9 ? 9.002 9.939 -2.002 1.00 73.45 9 SER A C 18
ATOM 23343 O O . SER A 1 9 ? 7.941 9.438 -2.370 1.00 4.24 9 SER A O 18
ATOM 23351 N N . HIS A 1 10 ? 9.938 9.250 -1.366 1.00 22.11 10 HIS A N 18
ATOM 23352 C CA . HIS A 1 10 ? 9.750 7.841 -1.046 1.00 24.23 10 HIS A CA 18
ATOM 23353 C C . HIS A 1 10 ? 9.230 7.676 0.376 1.00 12.31 10 HIS A C 18
ATOM 23354 O O . HIS A 1 10 ? 9.790 8.237 1.321 1.00 53.23 10 HIS A O 18
ATOM 23369 N N . MET A 1 11 ? 8.149 6.921 0.516 1.00 61.42 11 MET A N 18
ATOM 23370 C CA . MET A 1 11 ? 7.551 6.663 1.819 1.00 65.15 11 MET A CA 18
ATOM 23371 C C . MET A 1 11 ? 7.142 5.203 1.929 1.00 13.32 11 MET A C 18
ATOM 23372 O O . MET A 1 11 ? 6.733 4.593 0.942 1.00 41.55 11 MET A O 18
ATOM 23386 N N . LYS A 1 12 ? 7.262 4.634 3.121 1.00 53.40 12 LYS A N 18
ATOM 23387 C CA . LYS A 1 12 ? 6.791 3.277 3.355 1.00 42.23 12 LYS A CA 18
ATOM 23388 C C . LYS A 1 12 ? 5.486 3.301 4.128 1.00 45.12 12 LYS A C 18
ATOM 23389 O O . LYS A 1 12 ? 5.335 4.069 5.081 1.00 30.23 12 LYS A O 18
ATOM 23408 N N . PHE A 1 13 ? 4.549 2.469 3.715 1.00 65.32 13 PHE A N 18
ATOM 23409 C CA . PHE A 1 13 ? 3.333 2.256 4.481 1.00 12.24 13 PHE A CA 18
ATOM 23410 C C . PHE A 1 13 ? 3.150 0.763 4.696 1.00 34.33 13 PHE A C 18
ATOM 23411 O O . PHE A 1 13 ? 3.487 -0.041 3.822 1.00 73.52 13 PHE A O 18
ATOM 23428 N N . LEU A 1 14 ? 2.653 0.386 5.860 1.00 75.15 14 LEU A N 18
ATOM 23429 C CA . LEU A 1 14 ? 2.511 -1.020 6.187 1.00 53.30 14 LEU A CA 18
ATOM 23430 C C . LEU A 1 14 ? 1.194 -1.558 5.653 1.00 31.02 14 LEU A C 18
ATOM 23431 O O . LEU A 1 14 ? 0.118 -1.170 6.117 1.00 15.41 14 LEU A O 18
ATOM 23447 N N . VAL A 1 15 ? 1.288 -2.434 4.666 1.00 1.03 15 VAL A N 18
ATOM 23448 C CA . VAL A 1 15 ? 0.116 -3.075 4.100 1.00 70.23 15 VAL A CA 18
ATOM 23449 C C . VAL A 1 15 ? -0.383 -4.153 5.050 1.00 0.30 15 VAL A C 18
ATOM 23450 O O . VAL A 1 15 ? 0.100 -5.290 5.030 1.00 64.34 15 VAL A O 18
ATOM 23463 N N . GLU A 1 16 ? -1.318 -3.779 5.908 1.00 32.04 16 GLU A N 18
ATOM 23464 C CA . GLU A 1 16 ? -1.864 -4.696 6.890 1.00 12.44 16 GLU A CA 18
ATOM 23465 C C . GLU A 1 16 ? -2.955 -5.548 6.250 1.00 61.42 16 GLU A C 18
ATOM 23466 O O . GLU A 1 16 ? -4.120 -5.154 6.193 1.00 41.15 16 GLU A O 18
ATOM 23478 N N . ASN A 1 17 ? -2.568 -6.700 5.732 1.00 33.13 17 ASN A N 18
ATOM 23479 C CA . ASN A 1 17 ? -3.516 -7.600 5.096 1.00 32.34 17 ASN A CA 18
ATOM 23480 C C . ASN A 1 17 ? -4.179 -8.477 6.146 1.00 53.33 17 ASN A C 18
ATOM 23481 O O . ASN A 1 17 ? -3.501 -9.116 6.954 1.00 73.10 17 ASN A O 18
ATOM 23492 N N . LEU A 1 18 ? -5.508 -8.492 6.132 1.00 13.10 18 LEU A N 18
ATOM 23493 C CA . LEU A 1 18 ? -6.291 -9.202 7.137 1.00 63.53 18 LEU A CA 18
ATOM 23494 C C . LEU A 1 18 ? -6.015 -10.704 7.094 1.00 54.42 18 LEU A C 18
ATOM 23495 O O . LEU A 1 18 ? -6.005 -11.374 8.129 1.00 21.45 18 LEU A O 18
ATOM 23511 N N . ASN A 1 19 ? -5.794 -11.226 5.896 1.00 15.14 19 ASN A N 18
ATOM 23512 C CA . ASN A 1 19 ? -5.474 -12.638 5.721 1.00 1.43 19 ASN A CA 18
ATOM 23513 C C . ASN A 1 19 ? -4.213 -12.791 4.886 1.00 12.41 19 ASN A C 18
ATOM 23514 O O . ASN A 1 19 ? -4.274 -13.043 3.680 1.00 65.41 19 ASN A O 18
ATOM 23525 N N . GLY A 1 20 ? -3.072 -12.599 5.531 1.00 43.42 20 GLY A N 18
ATOM 23526 C CA . GLY A 1 20 ? -1.796 -12.668 4.848 1.00 33.42 20 GLY A CA 18
ATOM 23527 C C . GLY A 1 20 ? -0.716 -11.948 5.625 1.00 42.33 20 GLY A C 18
ATOM 23528 O O . GLY A 1 20 ? -0.967 -11.451 6.723 1.00 64.34 20 GLY A O 18
ATOM 23532 N N . SER A 1 21 ? 0.478 -11.876 5.063 1.00 12.13 21 SER A N 18
ATOM 23533 C CA . SER A 1 21 ? 1.599 -11.250 5.748 1.00 31.42 21 SER A CA 18
ATOM 23534 C C . SER A 1 21 ? 1.594 -9.737 5.542 1.00 44.11 21 SER A C 18
ATOM 23535 O O . SER A 1 21 ? 1.338 -9.250 4.440 1.00 44.03 21 SER A O 18
ATOM 23543 N N . SER A 1 22 ? 1.858 -9.000 6.615 1.00 3.41 22 SER A N 18
ATOM 23544 C CA . SER A 1 22 ? 1.973 -7.551 6.541 1.00 35.34 22 SER A CA 18
ATOM 23545 C C . SER A 1 22 ? 3.183 -7.179 5.691 1.00 52.32 22 SER A C 18
ATOM 23546 O O . SER A 1 22 ? 4.314 -7.563 6.005 1.00 13.40 22 SER A O 18
ATOM 23554 N N . PHE A 1 23 ? 2.942 -6.448 4.615 1.00 30.21 23 PHE A N 18
ATOM 23555 C CA . PHE A 1 23 ? 3.992 -6.145 3.656 1.00 52.43 23 PHE A CA 18
ATOM 23556 C C . PHE A 1 23 ? 4.412 -4.685 3.741 1.00 51.21 23 PHE A C 18
ATOM 23557 O O . PHE A 1 23 ? 3.575 -3.784 3.716 1.00 71.10 23 PHE A O 18
ATOM 23574 N N . GLU A 1 24 ? 5.712 -4.458 3.862 1.00 54.21 24 GLU A N 18
ATOM 23575 C CA . GLU A 1 24 ? 6.257 -3.113 3.800 1.00 32.31 24 GLU A CA 18
ATOM 23576 C C . GLU A 1 24 ? 6.377 -2.687 2.349 1.00 32.25 24 GLU A C 18
ATOM 23577 O O . GLU A 1 24 ? 7.256 -3.166 1.629 1.00 0.51 24 GLU A O 18
ATOM 23589 N N . LEU A 1 25 ? 5.497 -1.810 1.914 1.00 24.43 25 LEU A N 18
ATOM 23590 C CA . LEU A 1 25 ? 5.513 -1.368 0.537 1.00 42.12 25 LEU A CA 18
ATOM 23591 C C . LEU A 1 25 ? 5.993 0.073 0.462 1.00 54.25 25 LEU A C 18
ATOM 23592 O O . LEU A 1 25 ? 5.390 0.973 1.048 1.00 14.21 25 LEU A O 18
ATOM 23608 N N . GLU A 1 26 ? 7.102 0.277 -0.229 1.00 1.55 26 GLU A N 18
ATOM 23609 C CA . GLU A 1 26 ? 7.648 1.607 -0.417 1.00 75.40 26 GLU A CA 18
ATOM 23610 C C . GLU A 1 26 ? 7.060 2.236 -1.672 1.00 32.34 26 GLU A C 18
ATOM 23611 O O . GLU A 1 26 ? 7.215 1.704 -2.777 1.00 74.40 26 GLU A O 18
ATOM 23623 N N . VAL A 1 27 ? 6.378 3.350 -1.500 1.00 64.01 27 VAL A N 18
ATOM 23624 C CA . VAL A 1 27 ? 5.784 4.050 -2.620 1.00 52.22 27 VAL A CA 18
ATOM 23625 C C . VAL A 1 27 ? 6.368 5.442 -2.762 1.00 52.31 27 VAL A C 18
ATOM 23626 O O . VAL A 1 27 ? 6.739 6.085 -1.776 1.00 23.24 27 VAL A O 18
ATOM 23639 N N . ASP A 1 28 ? 6.481 5.877 -3.997 1.00 23.44 28 ASP A N 18
ATOM 23640 C CA . ASP A 1 28 ? 6.849 7.247 -4.292 1.00 41.30 28 ASP A CA 18
ATOM 23641 C C . ASP A 1 28 ? 5.572 8.030 -4.577 1.00 12.33 28 ASP A C 18
ATOM 23642 O O . ASP A 1 28 ? 4.567 7.442 -4.975 1.00 60.31 28 ASP A O 18
ATOM 23651 N N . TYR A 1 29 ? 5.601 9.338 -4.366 1.00 74.04 29 TYR A N 18
ATOM 23652 C CA . TYR A 1 29 ? 4.427 10.183 -4.594 1.00 15.24 29 TYR A CA 18
ATOM 23653 C C . TYR A 1 29 ? 3.893 10.050 -6.022 1.00 11.43 29 TYR A C 18
ATOM 23654 O O . TYR A 1 29 ? 2.713 10.304 -6.277 1.00 14.24 29 TYR A O 18
ATOM 23672 N N . ARG A 1 30 ? 4.758 9.647 -6.947 1.00 12.55 30 ARG A N 18
ATOM 23673 C CA . ARG A 1 30 ? 4.376 9.537 -8.349 1.00 4.21 30 ARG A CA 18
ATOM 23674 C C . ARG A 1 30 ? 3.641 8.223 -8.635 1.00 3.52 30 ARG A C 18
ATOM 23675 O O . ARG A 1 30 ? 3.089 8.047 -9.722 1.00 31.33 30 ARG A O 18
ATOM 23696 N N . ASP A 1 31 ? 3.635 7.302 -7.675 1.00 73.20 31 ASP A N 18
ATOM 23697 C CA . ASP A 1 31 ? 2.952 6.025 -7.864 1.00 71.34 31 ASP A CA 18
ATOM 23698 C C . ASP A 1 31 ? 1.453 6.233 -7.691 1.00 32.31 31 ASP A C 18
ATOM 23699 O O . ASP A 1 31 ? 1.018 7.230 -7.107 1.00 73.41 31 ASP A O 18
ATOM 23708 N N . THR A 1 32 ? 0.672 5.297 -8.178 1.00 0.12 32 THR A N 18
ATOM 23709 C CA . THR A 1 32 ? -0.768 5.417 -8.145 1.00 3.24 32 THR A CA 18
ATOM 23710 C C . THR A 1 32 ? -1.384 4.150 -7.580 1.00 30.32 32 THR A C 18
ATOM 23711 O O . THR A 1 32 ? -0.775 3.078 -7.631 1.00 2.11 32 THR A O 18
ATOM 23722 N N . LEU A 1 33 ? -2.589 4.277 -7.034 1.00 43.21 33 LEU A N 18
ATOM 23723 C CA . LEU A 1 33 ? -3.268 3.158 -6.402 1.00 4.02 33 LEU A CA 18
ATOM 23724 C C . LEU A 1 33 ? -3.464 2.006 -7.385 1.00 14.54 33 LEU A C 18
ATOM 23725 O O . LEU A 1 33 ? -3.527 0.848 -6.986 1.00 32.14 33 LEU A O 18
ATOM 23741 N N . LEU A 1 34 ? -3.528 2.334 -8.668 1.00 51.31 34 LEU A N 18
ATOM 23742 C CA . LEU A 1 34 ? -3.610 1.328 -9.718 1.00 62.24 34 LEU A CA 18
ATOM 23743 C C . LEU A 1 34 ? -2.349 0.461 -9.745 1.00 0.21 34 LEU A C 18
ATOM 23744 O O . LEU A 1 34 ? -2.426 -0.767 -9.757 1.00 41.14 34 LEU A O 18
ATOM 23760 N N . VAL A 1 35 ? -1.190 1.113 -9.734 1.00 32.30 35 VAL A N 18
ATOM 23761 C CA . VAL A 1 35 ? 0.088 0.427 -9.891 1.00 34.44 35 VAL A CA 18
ATOM 23762 C C . VAL A 1 35 ? 0.522 -0.268 -8.601 1.00 72.12 35 VAL A C 18
ATOM 23763 O O . VAL A 1 35 ? 1.034 -1.389 -8.634 1.00 24.10 35 VAL A O 18
ATOM 23776 N N . VAL A 1 36 ? 0.325 0.388 -7.467 1.00 24.14 36 VAL A N 18
ATOM 23777 C CA . VAL A 1 36 ? 0.664 -0.215 -6.183 1.00 25.42 36 VAL A CA 18
ATOM 23778 C C . VAL A 1 36 ? -0.155 -1.495 -5.935 1.00 12.05 36 VAL A C 18
ATOM 23779 O O . VAL A 1 36 ? 0.338 -2.440 -5.324 1.00 61.02 36 VAL A O 18
ATOM 23792 N N . LYS A 1 37 ? -1.386 -1.543 -6.452 1.00 15.05 37 LYS A N 18
ATOM 23793 C CA . LYS A 1 37 ? -2.219 -2.746 -6.336 1.00 33.43 37 LYS A CA 18
ATOM 23794 C C . LYS A 1 37 ? -1.628 -3.902 -7.142 1.00 73.40 37 LYS A C 18
ATOM 23795 O O . LYS A 1 37 ? -1.823 -5.069 -6.802 1.00 54.53 37 LYS A O 18
ATOM 23814 N N . GLN A 1 38 ? -0.895 -3.571 -8.199 1.00 51.15 38 GLN A N 18
ATOM 23815 C CA . GLN A 1 38 ? -0.237 -4.584 -9.018 1.00 31.02 38 GLN A CA 18
ATOM 23816 C C . GLN A 1 38 ? 0.907 -5.208 -8.228 1.00 45.20 38 GLN A C 18
ATOM 23817 O O . GLN A 1 38 ? 1.233 -6.383 -8.395 1.00 60.21 38 GLN A O 18
ATOM 23831 N N . LYS A 1 39 ? 1.513 -4.405 -7.358 1.00 61.51 39 LYS A N 18
ATOM 23832 C CA . LYS A 1 39 ? 2.586 -4.876 -6.492 1.00 2.44 39 LYS A CA 18
ATOM 23833 C C . LYS A 1 39 ? 2.029 -5.811 -5.422 1.00 14.43 39 LYS A C 18
ATOM 23834 O O . LYS A 1 39 ? 2.642 -6.825 -5.080 1.00 14.11 39 LYS A O 18
ATOM 23853 N N . ILE A 1 40 ? 0.855 -5.464 -4.910 1.00 15.13 40 ILE A N 18
ATOM 23854 C CA . ILE A 1 40 ? 0.244 -6.206 -3.819 1.00 20.22 40 ILE A CA 18
ATOM 23855 C C . ILE A 1 40 ? -0.325 -7.543 -4.297 1.00 23.04 40 ILE A C 18
ATOM 23856 O O . ILE A 1 40 ? -0.255 -8.539 -3.573 1.00 72.22 40 ILE A O 18
ATOM 23872 N N . GLU A 1 41 ? -0.860 -7.576 -5.517 1.00 73.24 41 GLU A N 18
ATOM 23873 C CA . GLU A 1 41 ? -1.495 -8.789 -6.027 1.00 51.34 41 GLU A CA 18
ATOM 23874 C C . GLU A 1 41 ? -0.537 -9.976 -6.008 1.00 13.24 41 GLU A C 18
ATOM 23875 O O . GLU A 1 41 ? -0.900 -11.064 -5.574 1.00 0.42 41 GLU A O 18
ATOM 23887 N N . ARG A 1 42 ? 0.691 -9.767 -6.458 1.00 21.45 42 ARG A N 18
ATOM 23888 C CA . ARG A 1 42 ? 1.636 -10.870 -6.573 1.00 20.21 42 ARG A CA 18
ATOM 23889 C C . ARG A 1 42 ? 2.284 -11.199 -5.227 1.00 52.44 42 ARG A C 18
ATOM 23890 O O . ARG A 1 42 ? 2.752 -12.316 -5.011 1.00 52.41 42 ARG A O 18
ATOM 23911 N N . SER A 1 43 ? 2.300 -10.238 -4.316 1.00 22.13 43 SER A N 18
ATOM 23912 C CA . SER A 1 43 ? 2.908 -10.453 -3.010 1.00 21.44 43 SER A CA 18
ATOM 23913 C C . SER A 1 43 ? 1.923 -11.115 -2.047 1.00 33.35 43 SER A C 18
ATOM 23914 O O . SER A 1 43 ? 2.265 -12.071 -1.351 1.00 65.31 43 SER A O 18
ATOM 23922 N N . GLN A 1 44 ? 0.694 -10.618 -2.025 1.00 74.25 44 GLN A N 18
ATOM 23923 C CA . GLN A 1 44 ? -0.337 -11.183 -1.164 1.00 65.23 44 GLN A CA 18
ATOM 23924 C C . GLN A 1 44 ? -1.054 -12.330 -1.867 1.00 63.34 44 GLN A C 18
ATOM 23925 O O . GLN A 1 44 ? -1.788 -13.091 -1.235 1.00 32.41 44 GLN A O 18
ATOM 23939 N N . HIS A 1 45 ? -0.829 -12.438 -3.177 1.00 33.22 45 HIS A N 18
ATOM 23940 C CA . HIS A 1 45 ? -1.411 -13.498 -4.009 1.00 42.12 45 HIS A CA 18
ATOM 23941 C C . HIS A 1 45 ? -2.925 -13.329 -4.139 1.00 73.12 45 HIS A C 18
ATOM 23942 O O . HIS A 1 45 ? -3.651 -14.285 -4.421 1.00 3.13 45 HIS A O 18
ATOM 23957 N N . ILE A 1 46 ? -3.391 -12.099 -3.956 1.00 2.14 46 ILE A N 18
ATOM 23958 C CA . ILE A 1 46 ? -4.805 -11.785 -4.095 1.00 62.53 46 ILE A CA 18
ATOM 23959 C C . ILE A 1 46 ? -5.025 -10.796 -5.239 1.00 14.21 46 ILE A C 18
ATOM 23960 O O . ILE A 1 46 ? -4.461 -9.704 -5.247 1.00 20.53 46 ILE A O 18
ATOM 23976 N N . PRO A 1 47 ? -5.841 -11.194 -6.228 1.00 75.44 47 PRO A N 18
ATOM 23977 C CA . PRO A 1 47 ? -6.122 -10.391 -7.429 1.00 72.52 47 PRO A CA 18
ATOM 23978 C C . PRO A 1 47 ? -6.647 -8.990 -7.129 1.00 40.21 47 PRO A C 18
ATOM 23979 O O . PRO A 1 47 ? -7.160 -8.720 -6.043 1.00 51.11 47 PRO A O 18
ATOM 23990 N N . VAL A 1 48 ? -6.508 -8.111 -8.120 1.00 12.55 48 VAL A N 18
ATOM 23991 C CA . VAL A 1 48 ? -6.959 -6.721 -8.040 1.00 33.13 48 VAL A CA 18
ATOM 23992 C C . VAL A 1 48 ? -8.349 -6.587 -7.415 1.00 3.35 48 VAL A C 18
ATOM 23993 O O . VAL A 1 48 ? -8.516 -5.859 -6.434 1.00 73.02 48 VAL A O 18
ATOM 24006 N N . SER A 1 49 ? -9.332 -7.298 -7.967 1.00 11.11 49 SER A N 18
ATOM 24007 C CA . SER A 1 49 ? -10.719 -7.172 -7.516 1.00 22.31 49 SER A CA 18
ATOM 24008 C C . SER A 1 49 ? -10.911 -7.746 -6.111 1.00 55.33 49 SER A C 18
ATOM 24009 O O . SER A 1 49 ? -11.862 -7.392 -5.415 1.00 2.22 49 SER A O 18
ATOM 24017 N N . LYS A 1 50 ? -10.002 -8.619 -5.694 1.00 72.34 50 LYS A N 18
ATOM 24018 C CA . LYS A 1 50 ? -10.076 -9.218 -4.366 1.00 0.41 50 LYS A CA 18
ATOM 24019 C C . LYS A 1 50 ? -9.344 -8.357 -3.342 1.00 2.23 50 LYS A C 18
ATOM 24020 O O . LYS A 1 50 ? -9.323 -8.668 -2.150 1.00 1.42 50 LYS A O 18
ATOM 24039 N N . GLN A 1 51 ? -8.754 -7.266 -3.819 1.00 73.33 51 GLN A N 18
ATOM 24040 C CA . GLN A 1 51 ? -8.029 -6.335 -2.967 1.00 55.34 51 GLN A CA 18
ATOM 24041 C C . GLN A 1 51 ? -8.910 -5.158 -2.564 1.00 75.25 51 GLN A C 18
ATOM 24042 O O . GLN A 1 51 ? -8.929 -4.126 -3.242 1.00 70.30 51 GLN A O 18
ATOM 24056 N N . THR A 1 52 ? -9.651 -5.321 -1.481 1.00 3.11 52 THR A N 18
ATOM 24057 C CA . THR A 1 52 ? -10.465 -4.241 -0.954 1.00 22.14 52 THR A CA 18
ATOM 24058 C C . THR A 1 52 ? -9.601 -3.285 -0.136 1.00 73.05 52 THR A C 18
ATOM 24059 O O . THR A 1 52 ? -9.154 -3.621 0.964 1.00 20.21 52 THR A O 18
ATOM 24070 N N . LEU A 1 53 ? -9.355 -2.102 -0.691 1.00 3.51 53 LEU A N 18
ATOM 24071 C CA . LEU A 1 53 ? -8.482 -1.121 -0.063 1.00 21.45 53 LEU A CA 18
ATOM 24072 C C . LEU A 1 53 ? -9.203 -0.369 1.046 1.00 23.54 53 LEU A C 18
ATOM 24073 O O . LEU A 1 53 ? -10.073 0.461 0.782 1.00 10.13 53 LEU A O 18
ATOM 24089 N N . ILE A 1 54 ? -8.850 -0.670 2.285 1.00 55.34 54 ILE A N 18
ATOM 24090 C CA . ILE A 1 54 ? -9.383 0.059 3.423 1.00 63.13 54 ILE A CA 18
ATOM 24091 C C . ILE A 1 54 ? -8.365 1.093 3.881 1.00 22.20 54 ILE A C 18
ATOM 24092 O O . ILE A 1 54 ? -7.408 0.767 4.583 1.00 71.42 54 ILE A O 18
ATOM 24108 N N . VAL A 1 55 ? -8.550 2.329 3.452 1.00 65.24 55 VAL A N 18
ATOM 24109 C CA . VAL A 1 55 ? -7.628 3.393 3.804 1.00 54.04 55 VAL A CA 18
ATOM 24110 C C . VAL A 1 55 ? -8.258 4.316 4.833 1.00 52.12 55 VAL A C 18
ATOM 24111 O O . VAL A 1 55 ? -9.267 4.971 4.555 1.00 12.42 55 VAL A O 18
ATOM 24124 N N . ASP A 1 56 ? -7.672 4.318 6.029 1.00 24.41 56 ASP A N 18
ATOM 24125 C CA . ASP A 1 56 ? -8.110 5.165 7.141 1.00 25.33 56 ASP A CA 18
ATOM 24126 C C . ASP A 1 56 ? -9.432 4.661 7.712 1.00 64.14 56 ASP A C 18
ATOM 24127 O O . ASP A 1 56 ? -9.478 4.123 8.818 1.00 64.20 56 ASP A O 18
ATOM 24136 N N . GLY A 1 57 ? -10.496 4.829 6.948 1.00 65.34 57 GLY A N 18
ATOM 24137 C CA . GLY A 1 57 ? -11.797 4.347 7.358 1.00 73.22 57 GLY A CA 18
ATOM 24138 C C . GLY A 1 57 ? -12.768 4.284 6.199 1.00 63.03 57 GLY A C 18
ATOM 24139 O O . GLY A 1 57 ? -13.978 4.190 6.400 1.00 62.42 57 GLY A O 18
ATOM 24143 N N . ILE A 1 58 ? -12.237 4.334 4.981 1.00 32.01 58 ILE A N 18
ATOM 24144 C CA . ILE A 1 58 ? -13.056 4.342 3.778 1.00 71.34 58 ILE A CA 18
ATOM 24145 C C . ILE A 1 58 ? -12.488 3.356 2.764 1.00 63.14 58 ILE A C 18
ATOM 24146 O O . ILE A 1 58 ? -11.269 3.239 2.622 1.00 45.24 58 ILE A O 18
ATOM 24162 N N . VAL A 1 59 ? -13.367 2.633 2.084 1.00 42.25 59 VAL A N 18
ATOM 24163 C CA . VAL A 1 59 ? -12.947 1.746 1.013 1.00 35.31 59 VAL A CA 18
ATOM 24164 C C . VAL A 1 59 ? -12.598 2.565 -0.227 1.00 11.13 59 VAL A C 18
ATOM 24165 O O . VAL A 1 59 ? -13.428 3.300 -0.763 1.00 13.02 59 VAL A O 18
ATOM 24178 N N . ILE A 1 60 ? -11.354 2.464 -0.653 1.00 44.02 60 ILE A N 18
ATOM 24179 C CA . ILE A 1 60 ? -10.872 3.263 -1.766 1.00 23.24 60 ILE A CA 18
ATOM 24180 C C . ILE A 1 60 ? -10.839 2.451 -3.055 1.00 22.42 60 ILE A C 18
ATOM 24181 O O . ILE A 1 60 ? -10.115 1.460 -3.166 1.00 13.14 60 ILE A O 18
ATOM 24197 N N . LEU A 1 61 ? -11.637 2.875 -4.021 1.00 34.14 61 LEU A N 18
ATOM 24198 C CA . LEU A 1 61 ? -11.689 2.223 -5.319 1.00 22.13 61 LEU A CA 18
ATOM 24199 C C . LE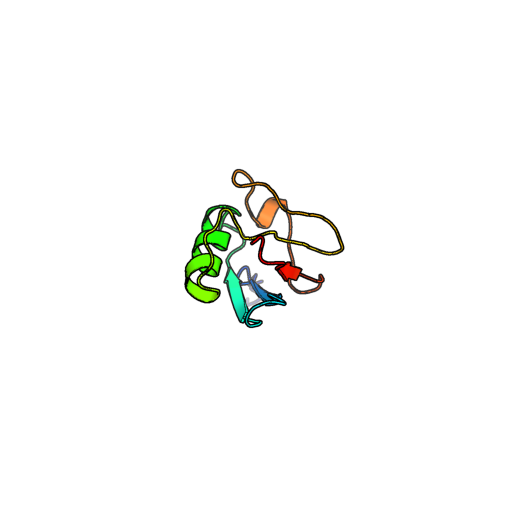U A 1 61 ? -11.058 3.117 -6.382 1.00 71.44 61 LEU A C 18
ATOM 24200 O O . LEU A 1 61 ? -11.071 2.800 -7.570 1.00 40.35 61 LEU A O 18
ATOM 24216 N N . ARG A 1 62 ? -10.498 4.239 -5.937 1.00 21.23 62 ARG A N 18
ATOM 24217 C CA . ARG A 1 62 ? -9.891 5.208 -6.841 1.00 33.02 62 ARG A CA 18
ATOM 24218 C C . ARG A 1 62 ? -8.496 4.782 -7.276 1.00 43.43 62 ARG A C 18
ATOM 24219 O O . ARG A 1 62 ? -7.495 5.266 -6.755 1.00 1.42 62 ARG A O 18
ATOM 24240 N N . GLU A 1 63 ? -8.440 3.873 -8.239 1.00 34.33 63 GLU A N 18
ATOM 24241 C CA . GLU A 1 63 ? -7.170 3.407 -8.781 1.00 2.33 63 GLU A CA 18
ATOM 24242 C C . GLU A 1 63 ? -6.513 4.496 -9.625 1.00 13.42 63 GLU A C 18
ATOM 24243 O O . GLU A 1 63 ? -5.317 4.448 -9.893 1.00 15.01 63 GLU A O 18
ATOM 24255 N N . ASP A 1 64 ? -7.302 5.485 -10.026 1.00 61.10 64 ASP A N 18
ATOM 24256 C CA . ASP A 1 64 ? -6.828 6.532 -10.926 1.00 20.41 64 ASP A CA 18
ATOM 24257 C C . ASP A 1 64 ? -6.116 7.656 -10.173 1.00 23.50 64 ASP A C 18
ATOM 24258 O O . ASP A 1 64 ? -5.593 8.587 -10.791 1.00 21.12 64 ASP A O 18
ATOM 24267 N N . LEU A 1 65 ? -6.084 7.572 -8.850 1.00 62.21 65 LEU A N 18
ATOM 24268 C CA . LEU A 1 65 ? -5.442 8.603 -8.045 1.00 43.42 65 LEU A CA 18
ATOM 24269 C C . LEU A 1 65 ? -4.028 8.188 -7.651 1.00 41.11 65 LEU A C 18
ATOM 24270 O O . LEU A 1 65 ? -3.774 7.016 -7.365 1.00 3.42 65 LEU A O 18
ATOM 24286 N N . THR A 1 66 ? -3.109 9.145 -7.645 1.00 22.31 66 THR A N 18
ATOM 24287 C CA . THR A 1 66 ? -1.742 8.879 -7.228 1.00 62.43 66 THR A CA 18
ATOM 24288 C C . THR A 1 66 ? -1.574 9.169 -5.741 1.00 15.22 66 THR A C 18
ATOM 24289 O O . THR A 1 66 ? -2.486 9.703 -5.101 1.00 70.14 66 THR A O 18
ATOM 24300 N N . VAL A 1 67 ? -0.415 8.819 -5.194 1.00 1.33 67 VAL A N 18
ATOM 24301 C CA . VAL A 1 67 ? -0.098 9.124 -3.803 1.00 70.11 67 VAL A CA 18
ATOM 24302 C C . VAL A 1 67 ? -0.134 10.632 -3.577 1.00 54.41 67 VAL A C 18
ATOM 24303 O O . VAL A 1 67 ? -0.650 11.117 -2.569 1.00 65.34 67 VAL A O 18
ATOM 24316 N N . GLU A 1 68 ? 0.385 11.362 -4.555 1.00 51.24 68 GLU A N 18
ATOM 24317 C CA . GLU A 1 68 ? 0.477 12.814 -4.487 1.00 64.15 68 GLU A CA 18
ATOM 24318 C C . GLU A 1 68 ? -0.891 13.477 -4.689 1.00 71.31 68 GLU A C 18
ATOM 24319 O O . GLU A 1 68 ? -1.097 14.625 -4.295 1.00 5.42 68 GLU A O 18
ATOM 24331 N N . GLN A 1 69 ? -1.821 12.753 -5.300 1.00 24.15 69 GLN A N 18
ATOM 24332 C CA . GLN A 1 69 ? -3.156 13.289 -5.555 1.00 41.12 69 GLN A CA 18
ATOM 24333 C C . GLN A 1 69 ? -4.123 12.955 -4.423 1.00 52.30 69 GLN A C 18
ATOM 24334 O O . GLN A 1 69 ? -4.908 13.801 -3.997 1.00 52.30 69 GLN A O 18
ATOM 24348 N N . CYS A 1 70 ? -4.068 11.719 -3.942 1.00 73.13 70 CYS A N 18
ATOM 24349 C CA . CYS A 1 70 ? -4.998 11.253 -2.914 1.00 13.31 70 CYS A CA 18
ATOM 24350 C C . CYS A 1 70 ? -4.549 11.700 -1.523 1.00 23.32 70 CYS A C 18
ATOM 24351 O O . CYS A 1 70 ? -5.338 11.696 -0.576 1.00 1.00 70 CYS A O 18
ATOM 24359 N N . GLN A 1 71 ? -3.283 12.100 -1.423 1.00 33.23 71 GLN A N 18
ATOM 24360 C CA . GLN A 1 71 ? -2.671 12.504 -0.156 1.00 32.23 71 GLN A CA 18
ATOM 24361 C C . GLN A 1 71 ? -2.599 11.327 0.805 1.00 20.53 71 GLN A C 18
ATOM 24362 O O . GLN A 1 71 ? -3.446 11.174 1.692 1.00 44.43 71 GLN A O 18
ATOM 24376 N N . ILE A 1 72 ? -1.600 10.484 0.609 1.00 20.13 72 ILE A N 18
ATOM 24377 C CA . ILE A 1 72 ? -1.400 9.341 1.479 1.00 34.31 72 ILE A CA 18
ATOM 24378 C C . ILE A 1 72 ? -0.610 9.763 2.712 1.00 13.50 72 ILE A C 18
ATOM 24379 O O . ILE A 1 72 ? 0.608 9.944 2.658 1.00 25.24 72 ILE A O 18
ATOM 24395 N N . VAL A 1 73 ? -1.323 9.954 3.807 1.00 52.10 73 VAL A N 18
ATOM 24396 C CA . VAL A 1 73 ? -0.712 10.379 5.056 1.00 3.44 73 VAL A CA 18
ATOM 24397 C C . VAL A 1 73 ? -0.561 9.201 6.014 1.00 24.45 73 VAL A C 18
ATOM 24398 O O . VAL A 1 73 ? -1.406 8.308 6.047 1.00 55.43 73 VAL A O 18
ATOM 24411 N N . PRO A 1 74 ? 0.515 9.191 6.816 1.00 31.11 74 PRO A N 18
ATOM 24412 C CA . PRO A 1 74 ? 0.811 8.086 7.737 1.00 53.23 74 PRO A CA 18
ATOM 24413 C C . PRO A 1 74 ? -0.082 8.083 8.981 1.00 31.44 74 PRO A C 18
ATOM 24414 O O . PRO A 1 74 ? 0.189 7.375 9.952 1.00 2.53 74 PRO A O 18
ATOM 24425 N N . THR A 1 75 ? -1.138 8.882 8.954 1.00 11.54 75 THR A N 18
ATOM 24426 C CA . THR A 1 75 ? -2.078 8.942 10.061 1.00 72.23 75 THR A CA 18
ATOM 24427 C C . THR A 1 75 ? -3.266 8.017 9.816 1.00 64.45 75 THR A C 18
ATOM 24428 O O . THR A 1 75 ? -4.091 7.799 10.705 1.00 3.11 75 THR A O 18
ATOM 24439 N N . SER A 1 76 ? -3.349 7.483 8.606 1.00 10.12 76 SER A N 18
ATOM 24440 C CA . SER A 1 76 ? -4.434 6.589 8.241 1.00 62.21 76 SER A CA 18
ATOM 24441 C C . SER A 1 76 ? -4.030 5.132 8.448 1.00 50.30 76 SER A C 18
ATOM 24442 O O . SER A 1 76 ? -2.869 4.769 8.248 1.00 14.32 76 SER A O 18
ATOM 24450 N N . ASP A 1 77 ? -4.981 4.315 8.873 1.00 43.42 77 ASP A N 18
ATOM 24451 C CA . ASP A 1 77 ? -4.750 2.883 9.009 1.00 30.45 77 ASP A CA 18
ATOM 24452 C C . ASP A 1 77 ? -5.086 2.175 7.700 1.00 31.31 77 ASP A C 18
ATOM 24453 O O . ASP A 1 77 ? -6.223 2.234 7.230 1.00 1.22 77 ASP A O 18
ATOM 24462 N N . ILE A 1 78 ? -4.091 1.534 7.101 1.00 43.34 78 ILE A N 18
ATOM 24463 C CA . ILE A 1 78 ? -4.288 0.840 5.833 1.00 2.11 78 ILE A CA 18
ATOM 24464 C C . ILE A 1 78 ? -4.429 -0.660 6.063 1.00 33.40 78 ILE A C 18
ATOM 24465 O O . ILE A 1 78 ? -3.505 -1.309 6.560 1.00 35.34 78 ILE A O 18
ATOM 24481 N N . GLN A 1 79 ? -5.583 -1.201 5.706 1.00 71.24 79 GLN A N 18
ATOM 24482 C CA . GLN A 1 79 ? -5.816 -2.635 5.788 1.00 1.21 79 GLN A CA 18
ATOM 24483 C C . GLN A 1 79 ? -6.431 -3.155 4.499 1.00 0.33 79 GLN A C 18
ATOM 24484 O O . GLN A 1 79 ? -7.011 -2.395 3.722 1.00 31.31 79 GLN A O 18
ATOM 24498 N N . LEU A 1 80 ? -6.293 -4.452 4.274 1.00 71.23 80 LEU A N 18
ATOM 24499 C CA . LEU A 1 80 ? -6.876 -5.093 3.105 1.00 63.51 80 LEU A CA 18
ATOM 24500 C C . LEU A 1 80 ? -7.914 -6.122 3.519 1.00 34.42 80 LEU A C 18
ATOM 24501 O O . LEU A 1 80 ? -7.624 -7.018 4.314 1.00 44.52 80 LEU A O 18
ATOM 24517 N N . GLU A 1 81 ? -9.116 -5.992 2.983 1.00 21.41 81 GLU A N 18
ATOM 24518 C CA . GLU A 1 81 ? -10.154 -6.984 3.204 1.00 30.50 81 GLU A CA 18
ATOM 24519 C C . GLU A 1 81 ? -10.167 -7.960 2.039 1.00 1.24 81 GLU A C 18
ATOM 24520 O O . GLU A 1 81 ? -10.273 -7.553 0.881 1.00 30.25 81 GLU A O 18
ATOM 24532 N N . VAL A 1 82 ? -10.021 -9.240 2.344 1.00 51.04 82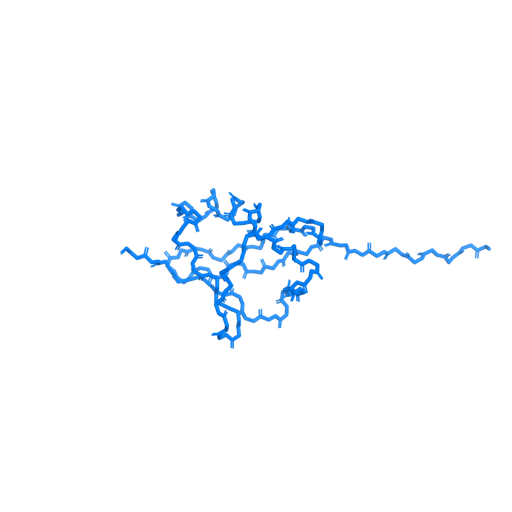 VAL A N 18
ATOM 24533 C CA . VAL A 1 82 ? -10.006 -10.267 1.314 1.00 12.55 82 VAL A CA 18
ATOM 24534 C C . VAL A 1 82 ? -11.402 -10.456 0.715 1.00 61.41 82 VAL A C 18
ATOM 24535 O O . VAL A 1 82 ? -12.319 -10.970 1.361 1.00 53.10 82 VAL A O 18
ATOM 24548 N N . SER A 1 83 ? -11.559 -10.002 -0.515 1.00 44.10 83 SER A N 18
ATOM 24549 C CA . SER A 1 83 ? -12.825 -10.114 -1.215 1.00 33.14 83 SER A CA 18
ATOM 24550 C C . SER A 1 83 ? -12.830 -11.371 -2.081 1.00 64.41 83 SER A C 18
ATOM 24551 O O . SER A 1 83 ? -11.801 -12.032 -2.239 1.00 30.35 83 SER A O 18
ATOM 24559 N N . SER A 1 84 ? -13.986 -11.705 -2.625 1.00 21.14 84 SER A N 18
ATOM 24560 C CA . SER A 1 84 ? -14.106 -12.855 -3.502 1.00 53.42 84 SER A CA 18
ATOM 24561 C C . SER A 1 84 ? -14.434 -12.402 -4.920 1.00 43.03 84 SER A C 18
ATOM 24562 O O . SER A 1 84 ? -13.513 -12.341 -5.759 1.00 37.73 84 SER A O 18
ATOM 24571 N N . MET A 1 1 ? 18.755 21.053 -12.797 1.00 35.55 1 MET A N 19
ATOM 24572 C CA . MET A 1 1 ? 19.289 19.835 -12.151 1.00 71.15 1 MET A CA 19
ATOM 24573 C C . MET A 1 1 ? 20.641 20.127 -11.520 1.00 54.15 1 MET A C 19
ATOM 24574 O O . MET A 1 1 ? 21.508 20.735 -12.149 1.00 22.50 1 MET A O 19
ATOM 24590 N N . GLY A 1 2 ? 20.817 19.698 -10.278 1.00 12.21 2 GLY A N 19
ATOM 24591 C CA . GLY A 1 2 ? 22.060 19.942 -9.578 1.00 25.02 2 GLY A CA 19
ATOM 24592 C C . GLY A 1 2 ? 22.295 18.935 -8.477 1.00 54.22 2 GLY A C 19
ATOM 24593 O O . GLY A 1 2 ? 22.163 17.731 -8.694 1.00 71.22 2 GLY A O 19
ATOM 24597 N N . HIS A 1 3 ? 22.630 19.426 -7.291 1.00 1.12 3 HIS A N 19
ATOM 24598 C CA . HIS A 1 3 ? 22.891 18.554 -6.147 1.00 2.31 3 HIS A CA 19
ATOM 24599 C C . HIS A 1 3 ? 21.605 17.885 -5.664 1.00 31.13 3 HIS A C 19
ATOM 24600 O O . HIS A 1 3 ? 21.649 16.860 -4.982 1.00 52.44 3 HIS A O 19
ATOM 24615 N N . HIS A 1 4 ? 20.467 18.472 -6.014 1.00 72.12 4 HIS A N 19
ATOM 24616 C CA . HIS A 1 4 ? 19.176 17.876 -5.704 1.00 41.20 4 HIS A CA 19
ATOM 24617 C C . HIS A 1 4 ? 18.783 16.912 -6.818 1.00 23.43 4 HIS A C 19
ATOM 24618 O O . HIS A 1 4 ? 18.216 17.317 -7.835 1.00 3.34 4 HIS A O 19
ATOM 24633 N N . HIS A 1 5 ? 19.122 15.645 -6.639 1.00 74.44 5 HIS A N 19
ATOM 24634 C CA . HIS A 1 5 ? 18.837 14.628 -7.643 1.00 13.03 5 HIS A CA 19
ATOM 24635 C C . HIS A 1 5 ? 18.262 13.374 -6.986 1.00 75.23 5 HIS A C 19
ATOM 24636 O O . HIS A 1 5 ? 17.830 12.442 -7.663 1.00 1.31 5 HIS A O 19
ATOM 24651 N N . HIS A 1 6 ? 18.243 13.367 -5.661 1.00 22.32 6 HIS A N 19
ATOM 24652 C CA . HIS A 1 6 ? 17.801 12.201 -4.914 1.00 44.14 6 HIS A CA 19
ATOM 24653 C C . HIS A 1 6 ? 16.367 12.385 -4.428 1.00 71.14 6 HIS A C 19
ATOM 24654 O O . HIS A 1 6 ? 15.988 13.462 -3.961 1.00 33.15 6 HIS A O 19
ATOM 24669 N N . HIS A 1 7 ? 15.575 11.334 -4.563 1.00 45.14 7 HIS A N 19
ATOM 24670 C CA . HIS A 1 7 ? 14.201 11.333 -4.082 1.00 42.23 7 HIS A CA 19
ATOM 24671 C C . HIS A 1 7 ? 14.144 10.965 -2.606 1.00 35.23 7 HIS A C 19
ATOM 24672 O O . HIS A 1 7 ? 14.790 10.015 -2.170 1.00 2.52 7 HIS A O 19
ATOM 24687 N N . HIS A 1 8 ? 13.363 11.717 -1.850 1.00 73.51 8 HIS A N 19
ATOM 24688 C CA . HIS A 1 8 ? 13.138 11.421 -0.440 1.00 25.20 8 HIS A CA 19
ATOM 24689 C C . HIS A 1 8 ? 11.636 11.369 -0.175 1.00 51.30 8 HIS A C 19
ATOM 24690 O O . HIS A 1 8 ? 11.182 11.405 0.969 1.00 72.44 8 HIS A O 19
ATOM 24705 N N . SER A 1 9 ? 10.882 11.253 -1.259 1.00 1.30 9 SER A N 19
ATOM 24706 C CA . SER A 1 9 ? 9.428 11.324 -1.214 1.00 71.15 9 SER A CA 19
ATOM 24707 C C . SER A 1 9 ? 8.806 9.939 -1.024 1.00 31.51 9 SER A C 19
ATOM 24708 O O . SER A 1 9 ? 7.605 9.757 -1.219 1.00 62.44 9 SER A O 19
ATOM 24716 N N . HIS A 1 10 ? 9.626 8.969 -0.646 1.00 50.31 10 HIS A N 19
ATOM 24717 C CA . HIS A 1 10 ? 9.150 7.610 -0.402 1.00 22.23 10 HIS A CA 19
ATOM 24718 C C . HIS A 1 10 ? 8.174 7.568 0.778 1.00 40.45 10 HIS A C 19
ATOM 24719 O O . HIS A 1 10 ? 8.537 7.865 1.917 1.00 23.31 10 HIS A O 19
ATOM 24734 N N . MET A 1 11 ? 6.931 7.218 0.495 1.00 24.11 11 MET A N 19
ATOM 24735 C CA . MET A 1 11 ? 5.925 7.068 1.536 1.00 23.32 11 MET A CA 19
ATOM 24736 C C . MET A 1 11 ? 5.716 5.595 1.846 1.00 3.23 11 MET A C 19
ATOM 24737 O O . MET A 1 11 ? 5.294 4.824 0.985 1.00 34.55 11 MET A O 19
ATOM 24751 N N . LYS A 1 12 ? 6.041 5.198 3.063 1.00 55.45 12 LYS A N 19
ATOM 24752 C CA . LYS A 1 12 ? 5.859 3.818 3.475 1.00 51.24 12 LYS A CA 19
ATOM 24753 C C . LYS A 1 12 ? 4.599 3.682 4.307 1.00 44.12 12 LYS A C 19
ATOM 24754 O O . LYS A 1 12 ? 4.566 4.093 5.465 1.00 0.34 12 LYS A O 19
ATOM 24773 N N . PHE A 1 13 ? 3.557 3.124 3.715 1.00 1.03 13 PHE A N 19
ATOM 24774 C CA . PHE A 1 13 ? 2.318 2.909 4.436 1.00 65.54 13 PHE A CA 19
ATOM 24775 C C . PHE A 1 13 ? 2.221 1.454 4.882 1.00 72.14 13 PHE A C 19
ATOM 24776 O O . PHE A 1 13 ? 2.497 0.532 4.110 1.00 65.43 13 PHE A O 19
ATOM 24793 N N . LEU A 1 14 ? 1.861 1.261 6.142 1.00 44.03 14 LEU A N 19
ATOM 24794 C CA . LEU A 1 14 ? 1.791 -0.069 6.724 1.00 23.14 14 LEU A CA 19
ATOM 24795 C C . LEU A 1 14 ? 0.513 -0.771 6.295 1.00 21.12 14 LEU A C 19
ATOM 24796 O O . LEU A 1 14 ? -0.588 -0.354 6.649 1.00 22.25 14 LEU A O 19
ATOM 24812 N N . VAL A 1 15 ? 0.670 -1.829 5.521 1.00 10.41 15 VAL A N 19
ATOM 24813 C CA . VAL A 1 15 ? -0.461 -2.596 5.030 1.00 33.14 15 VAL A CA 19
ATOM 24814 C C . VAL A 1 15 ? -0.702 -3.808 5.920 1.00 35.11 15 VAL A C 19
ATOM 24815 O O . VAL A 1 15 ? 0.219 -4.588 6.172 1.00 14.02 15 VAL A O 19
ATOM 24828 N N . GLU A 1 16 ? -1.920 -3.962 6.414 1.00 21.35 16 GLU A N 19
ATOM 24829 C CA . GLU A 1 16 ? -2.268 -5.162 7.150 1.00 44.14 16 GLU A CA 19
ATOM 24830 C C . GLU A 1 16 ? -3.239 -6.001 6.330 1.00 54.31 16 GLU A C 19
ATOM 24831 O O . GLU A 1 16 ? -4.409 -5.653 6.175 1.00 32.35 16 GLU A O 19
ATOM 24843 N N . ASN A 1 17 ? -2.733 -7.090 5.775 1.00 54.52 17 ASN A N 19
ATOM 24844 C CA . ASN A 1 17 ? -3.557 -7.999 4.999 1.00 62.32 17 ASN A CA 19
ATOM 24845 C C . ASN A 1 17 ? -4.033 -9.144 5.879 1.00 63.02 17 ASN A C 19
ATOM 24846 O O . ASN A 1 17 ? -3.225 -9.902 6.413 1.00 50.33 17 ASN A O 19
ATOM 24857 N N . LEU A 1 18 ? -5.345 -9.262 6.018 1.00 74.24 18 LEU A N 19
ATOM 24858 C CA . LEU A 1 18 ? -5.945 -10.245 6.916 1.00 53.23 18 LEU A CA 19
ATOM 24859 C C . LEU A 1 18 ? -5.633 -11.671 6.466 1.00 44.52 18 LEU A C 19
ATOM 24860 O O . LEU A 1 18 ? -5.541 -12.588 7.282 1.00 32.45 18 LEU A O 19
ATOM 24876 N N . ASN A 1 19 ? -5.465 -11.848 5.164 1.00 45.24 19 ASN A N 19
ATOM 24877 C CA . ASN A 1 19 ? -5.184 -13.163 4.600 1.00 11.23 19 ASN A CA 19
ATOM 24878 C C . ASN A 1 19 ? -3.680 -13.344 4.391 1.00 22.23 19 ASN A C 19
ATOM 24879 O O . ASN A 1 19 ? -3.202 -14.441 4.094 1.00 35.25 19 ASN A O 19
ATOM 24890 N N . GLY A 1 20 ? -2.932 -12.267 4.581 1.00 64.32 20 GLY A N 19
ATOM 24891 C CA . GLY A 1 20 ? -1.511 -12.292 4.293 1.00 43.34 20 GLY A CA 19
ATOM 24892 C C . GLY A 1 20 ? -0.671 -11.818 5.458 1.00 44.13 20 GLY A C 19
ATOM 24893 O O . GLY A 1 20 ? -0.827 -12.302 6.575 1.00 13.24 20 GLY A O 19
ATOM 24897 N N . SER A 1 21 ? 0.210 -10.861 5.201 1.00 73.42 21 SER A N 19
ATOM 24898 C CA . SER A 1 21 ? 1.129 -10.379 6.221 1.00 23.11 21 SER A CA 19
ATOM 24899 C C . SER A 1 21 ? 1.130 -8.855 6.274 1.00 22.52 21 SER A C 19
ATOM 24900 O O . SER A 1 21 ? 0.794 -8.191 5.290 1.00 4.01 21 SER A O 19
ATOM 24908 N N . SER A 1 22 ? 1.491 -8.304 7.425 1.00 61.24 22 SER A N 19
ATOM 24909 C CA . SER A 1 22 ? 1.631 -6.865 7.566 1.00 70.44 22 SER A CA 19
ATOM 24910 C C . SER A 1 22 ? 2.957 -6.417 6.951 1.00 75.10 22 SER A C 19
ATOM 24911 O O . SER A 1 22 ? 4.025 -6.889 7.345 1.00 3.52 22 SER A O 19
ATOM 24919 N N . PHE A 1 23 ? 2.886 -5.519 5.980 1.00 4.14 23 PHE A N 19
ATOM 24920 C CA . PHE A 1 23 ? 4.062 -5.121 5.217 1.00 11.34 23 PHE A CA 19
ATOM 24921 C C . PHE A 1 23 ? 4.092 -3.606 5.029 1.00 13.44 23 PHE A C 19
ATOM 24922 O O . PHE A 1 23 ? 3.051 -2.981 4.826 1.00 74.11 23 PHE A O 19
ATOM 24939 N N . GLU A 1 24 ? 5.279 -3.019 5.116 1.00 44.22 24 GLU A N 19
ATOM 24940 C CA . GLU A 1 24 ? 5.441 -1.594 4.872 1.00 22.30 24 GLU A CA 19
ATOM 24941 C C . GLU A 1 24 ? 5.689 -1.355 3.392 1.00 1.53 24 GLU A C 19
ATOM 24942 O O . GLU A 1 24 ? 6.793 -1.578 2.894 1.00 3.35 24 GLU A O 19
ATOM 24954 N N . LEU A 1 25 ? 4.664 -0.919 2.686 1.00 41.31 25 LEU A N 19
ATOM 24955 C CA . LEU A 1 25 ? 4.777 -0.709 1.254 1.00 31.14 25 LEU A CA 19
ATOM 24956 C C . LEU A 1 25 ? 5.273 0.706 0.980 1.00 21.43 25 LEU A C 19
ATOM 24957 O O . LEU A 1 25 ? 4.657 1.685 1.402 1.00 22.15 25 LEU A O 19
ATOM 24973 N N . GLU A 1 26 ? 6.398 0.801 0.288 1.00 22.15 26 GLU A N 19
ATOM 24974 C CA . GLU A 1 26 ? 7.023 2.082 0.016 1.00 50.51 26 GLU A CA 19
ATOM 24975 C C . GLU A 1 26 ? 6.674 2.566 -1.384 1.00 54.24 26 GLU A C 19
ATOM 24976 O O . GLU A 1 26 ? 7.133 2.004 -2.383 1.00 34.14 26 GLU A O 19
ATOM 24988 N N . VAL A 1 27 ? 5.864 3.610 -1.447 1.00 51.42 27 VAL A N 19
ATOM 24989 C CA . VAL A 1 27 ? 5.414 4.168 -2.714 1.00 0.42 27 VAL A CA 19
ATOM 24990 C C . VAL A 1 27 ? 5.749 5.656 -2.790 1.00 22.04 27 VAL A C 19
ATOM 24991 O O . VAL A 1 27 ? 5.673 6.369 -1.790 1.00 72.33 27 VAL A O 19
ATOM 25004 N N . ASP A 1 28 ? 6.138 6.115 -3.972 1.00 42.10 28 ASP A N 19
ATOM 25005 C CA . ASP A 1 28 ? 6.454 7.525 -4.185 1.00 55.55 28 ASP A CA 19
ATOM 25006 C C . ASP A 1 28 ? 5.177 8.303 -4.509 1.00 15.12 28 ASP A C 19
ATOM 25007 O O . ASP A 1 28 ? 4.200 7.721 -4.984 1.00 41.05 28 ASP A O 19
ATOM 25016 N N . TYR A 1 29 ? 5.191 9.613 -4.258 1.00 52.11 29 TYR A N 19
ATOM 25017 C CA . TYR A 1 29 ? 4.023 10.470 -4.491 1.00 33.21 29 TYR A CA 19
ATOM 25018 C C . TYR A 1 29 ? 3.526 10.374 -5.933 1.00 30.40 29 TYR A C 19
ATOM 25019 O O . TYR A 1 29 ? 2.334 10.544 -6.194 1.00 55.03 29 TYR A O 19
ATOM 25037 N N . ARG A 1 30 ? 4.439 10.105 -6.857 1.00 23.21 30 ARG A N 19
ATOM 25038 C CA . ARG A 1 30 ? 4.119 10.083 -8.281 1.00 62.31 30 ARG A CA 19
ATOM 25039 C C . ARG A 1 30 ? 3.304 8.847 -8.668 1.00 74.31 30 ARG A C 19
ATOM 25040 O O . ARG A 1 30 ? 2.591 8.853 -9.673 1.00 45.31 30 ARG A O 19
ATOM 25061 N N . ASP A 1 31 ? 3.394 7.788 -7.875 1.00 51.14 31 ASP A N 19
ATOM 25062 C CA . ASP A 1 31 ? 2.677 6.559 -8.198 1.00 2.03 31 ASP A CA 19
ATOM 25063 C C . ASP A 1 31 ? 1.199 6.686 -7.856 1.00 44.54 31 ASP A C 19
ATOM 25064 O O . ASP A 1 31 ? 0.785 7.620 -7.172 1.00 1.32 31 ASP A O 19
ATOM 25073 N N . THR A 1 32 ? 0.403 5.748 -8.340 1.00 22.22 32 THR A N 19
ATOM 25074 C CA . THR A 1 32 ? -1.034 5.810 -8.153 1.00 73.53 32 THR A CA 19
ATOM 25075 C C . THR A 1 32 ? -1.571 4.484 -7.621 1.00 3.35 32 THR A C 19
ATOM 25076 O O . THR A 1 32 ? -0.880 3.460 -7.662 1.00 72.33 32 THR A O 19
ATOM 25087 N N . LEU A 1 33 ? -2.805 4.513 -7.127 1.00 73.23 33 LEU A N 19
ATOM 25088 C CA . LEU A 1 33 ? -3.435 3.342 -6.533 1.00 21.24 33 LEU A CA 19
ATOM 25089 C C . LEU A 1 33 ? -3.518 2.189 -7.527 1.00 70.21 33 LEU A C 19
ATOM 25090 O O . LEU A 1 33 ? -3.360 1.028 -7.157 1.00 75.51 33 LEU A O 19
ATOM 25106 N N . LEU A 1 34 ? -3.741 2.522 -8.790 1.00 4.14 34 LEU A N 19
ATOM 25107 C CA . LEU A 1 34 ? -3.853 1.516 -9.841 1.00 52.53 34 LEU A CA 19
ATOM 25108 C C . LEU A 1 34 ? -2.540 0.745 -10.011 1.00 31.44 34 LEU A C 19
ATOM 25109 O O . LEU A 1 34 ? -2.538 -0.408 -10.442 1.00 22.05 34 LEU A O 19
ATOM 25125 N N . VAL A 1 35 ? -1.428 1.379 -9.652 1.00 53.33 35 VAL A N 19
ATOM 25126 C CA . VAL A 1 35 ? -0.113 0.768 -9.817 1.00 74.25 35 VAL A CA 19
ATOM 25127 C C . VAL A 1 35 ? 0.333 0.048 -8.544 1.00 65.50 35 VAL A C 19
ATOM 25128 O O . VAL A 1 35 ? 0.946 -1.017 -8.609 1.00 30.32 35 VAL A O 19
ATOM 25141 N N . VAL A 1 36 ? 0.013 0.617 -7.387 1.00 32.53 36 VAL A N 19
ATOM 25142 C CA . VAL A 1 36 ? 0.420 0.017 -6.118 1.00 51.02 36 VAL A CA 19
ATOM 25143 C C . VAL A 1 36 ? -0.264 -1.337 -5.916 1.00 34.42 36 VAL A C 19
ATOM 25144 O O . VAL A 1 36 ? 0.305 -2.245 -5.310 1.00 61.02 36 VAL A O 19
ATOM 25157 N N . LYS A 1 37 ? -1.467 -1.476 -6.463 1.00 41.01 37 LYS A N 19
ATOM 25158 C CA . LYS A 1 37 ? -2.213 -2.726 -6.371 1.00 42.05 37 LYS A CA 19
ATOM 25159 C C . LYS A 1 37 ? -1.482 -3.853 -7.097 1.00 55.31 37 LYS A C 19
ATOM 25160 O O . LYS A 1 37 ? -1.617 -5.025 -6.737 1.00 42.14 37 LYS A O 19
ATOM 25179 N N . GLN A 1 38 ? -0.705 -3.492 -8.112 1.00 21.40 38 GLN A N 19
ATOM 25180 C CA . GLN A 1 38 ? 0.088 -4.466 -8.853 1.00 64.03 38 GLN A CA 19
ATOM 25181 C C . GLN A 1 38 ? 1.176 -5.032 -7.948 1.00 63.33 38 GLN A C 19
ATOM 25182 O O . GLN A 1 38 ? 1.435 -6.238 -7.936 1.00 53.54 38 GLN A O 19
ATOM 25196 N N . LYS A 1 39 ? 1.797 -4.142 -7.181 1.00 62.02 39 LYS A N 19
ATOM 25197 C CA . LYS A 1 39 ? 2.796 -4.530 -6.192 1.00 51.04 39 LYS A CA 19
ATOM 25198 C C . LYS A 1 39 ? 2.174 -5.437 -5.139 1.00 51.11 39 LYS A C 19
ATOM 25199 O O . LYS A 1 39 ? 2.716 -6.494 -4.814 1.00 61.14 39 LYS A O 19
ATOM 25218 N N . ILE A 1 40 ? 1.027 -5.013 -4.622 1.00 2.11 40 ILE A N 19
ATOM 25219 C CA . ILE A 1 40 ? 0.329 -5.745 -3.574 1.00 11.44 40 ILE A CA 19
ATOM 25220 C C . ILE A 1 40 ? -0.017 -7.162 -4.028 1.00 71.11 40 ILE A C 19
ATOM 25221 O O . ILE A 1 40 ? 0.120 -8.117 -3.263 1.00 24.10 40 ILE A O 19
ATOM 25237 N N . GLU A 1 41 ? -0.432 -7.291 -5.283 1.00 3.32 41 GLU A N 19
ATOM 25238 C CA . GLU A 1 41 ? -0.813 -8.584 -5.841 1.00 11.15 41 GLU A CA 19
ATOM 25239 C C . GLU A 1 41 ? 0.352 -9.568 -5.785 1.00 44.31 41 GLU A C 19
ATOM 25240 O O . GLU A 1 41 ? 0.192 -10.718 -5.378 1.00 21.03 41 GLU A O 19
ATOM 25252 N N . ARG A 1 42 ? 1.529 -9.102 -6.172 1.00 20.13 42 ARG A N 19
ATOM 25253 C CA . ARG A 1 42 ? 2.700 -9.961 -6.252 1.00 2.34 42 ARG A CA 19
ATOM 25254 C C . ARG A 1 42 ? 3.298 -10.205 -4.868 1.00 24.35 42 ARG A C 19
ATOM 25255 O O . ARG A 1 42 ? 3.900 -11.247 -4.614 1.00 51.14 42 ARG A O 19
ATOM 25276 N N . SER A 1 43 ? 3.112 -9.245 -3.970 1.00 33.21 43 SER A N 19
ATOM 25277 C CA . SER A 1 43 ? 3.686 -9.327 -2.633 1.00 15.44 43 SER A CA 19
ATOM 25278 C C . SER A 1 43 ? 2.783 -10.116 -1.681 1.00 4.34 43 SER A C 19
ATOM 25279 O O . SER A 1 43 ? 3.234 -11.034 -1.000 1.00 33.31 43 SER A O 19
ATOM 25287 N N . GLN A 1 44 ? 1.503 -9.765 -1.649 1.00 70.42 44 GLN A N 19
ATOM 25288 C CA . GLN A 1 44 ? 0.557 -10.399 -0.737 1.00 63.15 44 GLN A CA 19
ATOM 25289 C C . GLN A 1 44 ? -0.060 -11.641 -1.365 1.00 73.43 44 GLN A C 19
ATOM 25290 O O . GLN A 1 44 ? -0.805 -12.366 -0.708 1.00 72.20 44 GLN A O 19
ATOM 25304 N N . HIS A 1 45 ? 0.245 -11.864 -2.642 1.00 1.42 45 HIS A N 19
ATOM 25305 C CA . HIS A 1 45 ? -0.216 -13.050 -3.373 1.00 72.50 45 HIS A CA 19
ATOM 25306 C C . HIS A 1 45 ? -1.726 -13.033 -3.589 1.00 30.13 45 HIS A C 19
ATOM 25307 O O . HIS A 1 45 ? -2.319 -14.048 -3.953 1.00 34.31 45 HIS A O 19
ATOM 25322 N N . ILE A 1 46 ? -2.339 -11.877 -3.386 1.00 0.31 46 ILE A N 19
ATOM 25323 C CA . ILE A 1 46 ? -3.765 -11.725 -3.620 1.00 0.12 46 ILE A CA 19
ATOM 25324 C C . ILE A 1 46 ? -4.006 -10.918 -4.891 1.00 3.11 46 ILE A C 19
ATOM 25325 O O . ILE A 1 46 ? -3.475 -9.816 -5.048 1.00 4.35 46 ILE A O 19
ATOM 25341 N N . PRO A 1 47 ? -4.793 -11.476 -5.821 1.00 25.13 47 PRO A N 19
ATOM 25342 C CA . PRO A 1 47 ? -5.088 -10.841 -7.111 1.00 61.35 47 PRO A CA 19
ATOM 25343 C C . PRO A 1 47 ? -5.570 -9.400 -6.972 1.00 61.44 47 PRO A C 19
ATOM 25344 O O . PRO A 1 47 ? -6.252 -9.045 -6.007 1.00 14.53 47 PRO A O 19
ATOM 25355 N N . VAL A 1 48 ? -5.210 -8.586 -7.958 1.00 41.12 48 VAL A N 19
ATOM 25356 C CA . VAL A 1 48 ? -5.491 -7.152 -7.953 1.00 5.44 48 VAL A CA 19
ATOM 25357 C C . VAL A 1 48 ? -6.979 -6.839 -7.718 1.00 5.42 48 VAL A C 19
ATOM 25358 O O . VAL A 1 48 ? -7.316 -5.862 -7.041 1.00 2.31 48 VAL A O 19
ATOM 25371 N N . SER A 1 49 ? -7.859 -7.683 -8.240 1.00 41.30 49 SER A N 19
ATOM 25372 C CA . SER A 1 49 ? -9.296 -7.443 -8.153 1.00 33.41 49 SER A CA 19
ATOM 25373 C C . SER A 1 49 ? -9.857 -7.837 -6.786 1.00 10.23 49 SER A C 19
ATOM 25374 O O . SER A 1 49 ? -10.923 -7.366 -6.385 1.00 13.25 49 SER A O 19
ATOM 25382 N N . LYS A 1 50 ? -9.132 -8.682 -6.063 1.00 52.33 50 LYS A N 19
ATOM 25383 C CA . LYS A 1 50 ? -9.591 -9.156 -4.760 1.00 14.11 50 LYS A CA 19
ATOM 25384 C C . LYS A 1 50 ? -9.131 -8.220 -3.649 1.00 41.14 50 LYS A C 19
ATOM 25385 O O . LYS A 1 50 ? -9.457 -8.419 -2.478 1.00 2.43 50 LYS A O 19
ATOM 25404 N N . GLN A 1 51 ? -8.381 -7.198 -4.030 1.00 71.43 51 GLN A N 19
ATOM 25405 C CA . GLN A 1 51 ? -7.830 -6.248 -3.074 1.00 12.21 51 GLN A CA 19
ATOM 25406 C C . GLN A 1 51 ? -8.821 -5.132 -2.763 1.00 24.20 51 GLN A C 19
ATOM 25407 O O . GLN A 1 51 ? -8.927 -4.163 -3.516 1.00 12.54 51 GLN A O 19
ATOM 25421 N N . THR A 1 52 ? -9.550 -5.279 -1.671 1.00 63.54 52 THR A N 19
ATOM 25422 C CA . THR A 1 52 ? -10.418 -4.215 -1.192 1.00 15.11 52 THR A CA 19
ATOM 25423 C C . THR A 1 52 ? -9.594 -3.218 -0.383 1.00 53.52 52 THR A C 19
ATOM 25424 O O . THR A 1 52 ? -9.170 -3.514 0.736 1.00 41.13 52 THR A O 19
ATOM 25435 N N . LEU A 1 53 ? -9.348 -2.055 -0.965 1.00 71.54 53 LEU A N 19
ATOM 25436 C CA . LEU A 1 53 ? -8.490 -1.055 -0.347 1.00 15.24 53 LEU A CA 19
ATOM 25437 C C . LEU A 1 53 ? -9.252 -0.233 0.685 1.00 23.20 53 LEU A C 19
ATOM 25438 O O . LEU A 1 53 ? -9.897 0.759 0.345 1.00 72.44 53 LEU A O 19
ATOM 25454 N N . ILE A 1 54 ? -9.194 -0.658 1.936 1.00 11.10 54 ILE A N 19
ATOM 25455 C CA . ILE A 1 54 ? -9.800 0.102 3.017 1.00 51.45 54 ILE A CA 19
ATOM 25456 C C . ILE A 1 54 ? -8.785 1.095 3.568 1.00 60.24 54 ILE A C 19
ATOM 25457 O O . ILE A 1 54 ? -7.912 0.733 4.355 1.00 31.44 54 ILE A O 19
ATOM 25473 N N . VAL A 1 55 ? -8.884 2.336 3.116 1.00 33.42 55 VAL A N 19
ATOM 25474 C CA . VAL A 1 55 ? -7.936 3.373 3.493 1.00 54.13 55 VAL A CA 19
ATOM 25475 C C . VAL A 1 55 ? -8.630 4.434 4.333 1.00 32.14 55 VAL A C 19
ATOM 25476 O O . VAL A 1 55 ? -9.701 4.919 3.959 1.00 34.53 55 VAL A O 19
ATOM 25489 N N . ASP A 1 56 ? -8.044 4.742 5.493 1.00 13.25 56 ASP A N 19
ATOM 25490 C CA . ASP A 1 56 ? -8.542 5.800 6.391 1.00 4.42 56 ASP A CA 19
ATOM 25491 C C . ASP A 1 56 ? -9.806 5.360 7.133 1.00 63.04 56 ASP A C 19
ATOM 25492 O O . ASP A 1 56 ? -10.115 5.869 8.212 1.00 23.13 56 ASP A O 19
ATOM 25501 N N . GLY A 1 57 ? -10.510 4.398 6.561 1.00 40.01 57 GLY A N 19
ATOM 25502 C CA . GLY A 1 57 ? -11.747 3.923 7.141 1.00 33.22 57 GLY A CA 19
ATOM 25503 C C . GLY A 1 57 ? -12.820 3.727 6.087 1.00 12.22 57 GLY A C 19
ATOM 25504 O O . GLY A 1 57 ? -13.933 3.301 6.393 1.00 53.44 57 GLY A O 19
ATOM 25508 N N . ILE A 1 58 ? -12.484 4.050 4.842 1.00 11.42 58 ILE A N 19
ATOM 25509 C CA . ILE A 1 58 ? -13.404 3.891 3.723 1.00 72.12 58 ILE A CA 19
ATOM 25510 C C . ILE A 1 58 ? -12.702 3.155 2.587 1.00 31.33 58 ILE A C 19
ATOM 25511 O O . ILE A 1 58 ? -11.507 3.350 2.363 1.00 11.25 58 ILE A O 19
ATOM 25527 N N . VAL A 1 59 ? -13.421 2.287 1.891 1.00 70.41 59 VAL A N 19
ATOM 25528 C CA . VAL A 1 59 ? -12.858 1.620 0.729 1.00 44.04 59 VAL A CA 19
ATOM 25529 C C . VAL A 1 59 ? -12.673 2.619 -0.414 1.00 43.52 59 VAL A C 19
ATOM 25530 O O . VAL A 1 59 ? -13.608 3.318 -0.812 1.00 74.40 59 VAL A O 19
ATOM 25543 N N . ILE A 1 60 ? -11.454 2.709 -0.918 1.00 33.30 60 ILE A N 19
ATOM 25544 C CA . ILE A 1 60 ? -11.157 3.624 -2.005 1.00 51.45 60 ILE A CA 19
ATOM 25545 C C . ILE A 1 60 ? -11.373 2.931 -3.343 1.00 51.12 60 ILE A C 19
ATOM 25546 O O . ILE A 1 60 ? -10.517 2.190 -3.824 1.00 23.21 60 ILE A O 19
ATOM 25562 N N . LEU A 1 61 ? -12.543 3.154 -3.921 1.00 52.35 61 LEU A N 19
ATOM 25563 C CA . LEU A 1 61 ? -12.894 2.540 -5.192 1.00 43.32 61 LEU A CA 19
ATOM 25564 C C . LEU A 1 61 ? -12.259 3.290 -6.357 1.00 0.10 61 LEU A C 19
ATOM 25565 O O . LEU A 1 61 ? -12.120 2.749 -7.452 1.00 14.23 61 LEU A O 19
ATOM 25581 N N . ARG A 1 62 ? -11.866 4.533 -6.118 1.00 23.24 62 ARG A N 19
ATOM 25582 C CA . ARG A 1 62 ? -11.244 5.333 -7.157 1.00 54.31 62 ARG A CA 19
ATOM 25583 C C . ARG A 1 62 ? -9.739 5.120 -7.193 1.00 33.33 62 ARG A C 19
ATOM 25584 O O . ARG A 1 62 ? -8.990 5.694 -6.405 1.00 30.21 62 ARG A O 19
ATOM 25605 N N . GLU A 1 63 ? -9.318 4.294 -8.135 1.00 34.34 63 GLU A N 19
ATOM 25606 C CA . GLU A 1 63 ? -7.917 3.937 -8.307 1.00 11.14 63 GLU A CA 19
ATOM 25607 C C . GLU A 1 63 ? -7.229 4.968 -9.193 1.00 53.11 63 GLU A C 19
ATOM 25608 O O . GLU A 1 63 ? -6.069 4.818 -9.573 1.00 74.11 63 GLU A O 19
ATOM 25620 N N . ASP A 1 64 ? -7.974 6.022 -9.497 1.00 53.44 64 ASP A N 19
ATOM 25621 C CA . ASP A 1 64 ? -7.519 7.092 -10.374 1.00 23.13 64 ASP A CA 19
ATOM 25622 C C . ASP A 1 64 ? -6.771 8.156 -9.571 1.00 14.14 64 ASP A C 19
ATOM 25623 O O . ASP A 1 64 ? -6.253 9.128 -10.119 1.00 11.40 64 ASP A O 19
ATOM 25632 N N . LEU A 1 65 ? -6.705 7.953 -8.263 1.00 52.30 65 LEU A N 19
ATOM 25633 C CA . LEU A 1 65 ? -6.063 8.909 -7.375 1.00 61.35 65 LEU A CA 19
ATOM 25634 C C . LEU A 1 65 ? -4.608 8.531 -7.119 1.00 62.53 65 LEU A C 19
ATOM 25635 O O . LEU A 1 65 ? -4.316 7.488 -6.532 1.00 14.02 65 LEU A O 19
ATOM 25651 N N . THR A 1 66 ? -3.701 9.378 -7.578 1.00 2.22 66 THR A N 19
ATOM 25652 C CA . THR A 1 66 ? -2.281 9.209 -7.298 1.00 74.10 66 THR A CA 19
ATOM 25653 C C . THR A 1 66 ? -1.997 9.508 -5.824 1.00 5.34 66 THR A C 19
ATOM 25654 O O . THR A 1 66 ? -2.812 10.143 -5.150 1.00 50.54 66 THR A O 19
ATOM 25665 N N . VAL A 1 67 ? -0.851 9.049 -5.326 1.00 62.21 67 VAL A N 19
ATOM 25666 C CA . VAL A 1 67 ? -0.498 9.202 -3.916 1.00 4.31 67 VAL A CA 19
ATOM 25667 C C . VAL A 1 67 ? -0.537 10.666 -3.481 1.00 3.40 67 VAL A C 19
ATOM 25668 O O . VAL A 1 67 ? -1.011 10.986 -2.389 1.00 42.33 67 VAL A O 19
ATOM 25681 N N . GLU A 1 68 ? -0.070 11.557 -4.349 1.00 11.31 68 GLU A N 19
ATOM 25682 C CA . GLU A 1 68 ? -0.033 12.982 -4.034 1.00 54.51 68 GLU A CA 19
ATOM 25683 C C . GLU A 1 68 ? -1.450 13.565 -3.966 1.00 32.02 68 GLU A C 19
ATOM 25684 O O . GLU A 1 68 ? -1.682 14.586 -3.321 1.00 43.13 68 GLU A O 19
ATOM 25696 N N . GLN A 1 69 ? -2.399 12.899 -4.612 1.00 53.01 69 GLN A N 19
ATOM 25697 C CA . GLN A 1 69 ? -3.791 13.345 -4.596 1.00 4.22 69 GLN A CA 19
ATOM 25698 C C . GLN A 1 69 ? -4.559 12.684 -3.458 1.00 12.15 69 GLN A C 19
ATOM 25699 O O . GLN A 1 69 ? -5.307 13.340 -2.737 1.00 74.14 69 GLN A O 19
ATOM 25713 N N . CYS A 1 70 ? -4.360 11.383 -3.298 1.00 43.33 70 CYS A N 19
ATOM 25714 C CA . CYS A 1 70 ? -5.067 10.615 -2.280 1.00 62.10 70 CYS A CA 19
ATOM 25715 C C . CYS A 1 70 ? -4.536 10.933 -0.883 1.00 64.51 70 CYS A C 19
ATOM 25716 O O . CYS A 1 70 ? -5.221 10.698 0.118 1.00 51.23 70 CYS A O 19
ATOM 25724 N N . GLN A 1 71 ? -3.319 11.479 -0.830 1.00 43.02 71 GLN A N 19
ATOM 25725 C CA . GLN A 1 71 ? -2.668 11.824 0.433 1.00 54.51 71 GLN A CA 19
ATOM 25726 C C . GLN A 1 71 ? -2.487 10.586 1.303 1.00 73.13 71 GLN A C 19
ATOM 25727 O O . GLN A 1 71 ? -3.051 10.485 2.394 1.00 54.10 71 GLN A O 19
ATOM 25741 N N . ILE A 1 72 ? -1.712 9.636 0.798 1.00 11.43 72 ILE A N 19
ATOM 25742 C CA . ILE A 1 72 ? -1.446 8.406 1.525 1.00 44.31 72 ILE A CA 19
ATOM 25743 C C . ILE A 1 72 ? -0.313 8.620 2.519 1.00 4.31 72 ILE A C 19
ATOM 25744 O O . ILE A 1 72 ? 0.862 8.595 2.158 1.00 10.52 72 ILE A O 19
ATOM 25760 N N . VAL A 1 73 ? -0.680 8.874 3.762 1.00 64.13 73 VAL A N 19
ATOM 25761 C CA . VAL A 1 73 ? 0.293 9.082 4.820 1.00 51.54 73 VAL A CA 19
ATOM 25762 C C . VAL A 1 73 ? 0.463 7.810 5.648 1.00 61.31 73 VAL A C 19
ATOM 25763 O O . VAL A 1 73 ? -0.453 6.994 5.733 1.00 40.21 73 VAL A O 19
ATOM 25776 N N . PRO A 1 74 ? 1.643 7.623 6.266 1.00 21.35 74 PRO A N 19
ATOM 25777 C CA . PRO A 1 74 ? 1.952 6.420 7.060 1.00 12.33 74 PRO A CA 19
ATOM 25778 C C . PRO A 1 74 ? 1.023 6.241 8.264 1.00 50.41 74 PRO A C 19
ATOM 25779 O O . PRO A 1 74 ? 0.935 5.155 8.831 1.00 2.50 74 PRO A O 19
ATOM 25790 N N . THR A 1 75 ? 0.334 7.311 8.645 1.00 74.51 75 THR A N 19
ATOM 25791 C CA . THR A 1 75 ? -0.575 7.271 9.781 1.00 75.11 75 THR A CA 19
ATOM 25792 C C . THR A 1 75 ? -1.973 6.819 9.367 1.00 53.22 75 THR A C 19
ATOM 25793 O O . THR A 1 75 ? -2.870 6.706 10.203 1.00 64.41 75 THR A O 19
ATOM 25804 N N . SER A 1 76 ? -2.156 6.561 8.079 1.00 1.51 76 SER A N 19
ATOM 25805 C CA . SER A 1 76 ? -3.454 6.161 7.566 1.00 41.34 76 SER A CA 19
ATOM 25806 C C . SER A 1 76 ? -3.672 4.667 7.789 1.00 44.43 76 SER A C 19
ATOM 25807 O O . SER A 1 76 ? -2.822 3.843 7.442 1.00 74.50 76 SER A O 19
ATOM 25815 N N . ASP A 1 77 ? -4.803 4.327 8.395 1.00 71.13 77 ASP A N 19
ATOM 25816 C CA . ASP A 1 77 ? -5.141 2.935 8.639 1.00 42.32 77 ASP A CA 19
ATOM 25817 C C . ASP A 1 77 ? -5.596 2.285 7.341 1.00 14.15 77 ASP A C 19
ATOM 25818 O O . ASP A 1 77 ? -6.654 2.619 6.805 1.00 0.20 77 ASP A O 19
ATOM 25827 N N . ILE A 1 78 ? -4.779 1.382 6.827 1.00 12.43 78 ILE A N 19
ATOM 25828 C CA . ILE A 1 78 ? -5.070 0.719 5.568 1.00 63.42 78 ILE A CA 19
ATOM 25829 C C . ILE A 1 78 ? -5.130 -0.790 5.761 1.00 61.31 78 ILE A C 19
ATOM 25830 O O . ILE A 1 78 ? -4.152 -1.420 6.175 1.00 3.45 78 ILE A O 19
ATOM 25846 N N . GLN A 1 79 ? -6.287 -1.361 5.475 1.00 35.12 79 GLN A N 19
ATOM 25847 C CA . GLN A 1 79 ? -6.499 -2.790 5.646 1.00 63.21 79 GLN A CA 19
ATOM 25848 C C . GLN A 1 79 ? -6.851 -3.432 4.311 1.00 32.51 79 GLN A C 19
ATOM 25849 O O . GLN A 1 79 ? -7.563 -2.839 3.497 1.00 44.03 79 GLN A O 19
ATOM 25863 N N . LEU A 1 80 ? -6.341 -4.631 4.083 1.00 11.41 80 LEU A N 19
ATOM 25864 C CA . LEU A 1 80 ? -6.683 -5.376 2.887 1.00 32.14 80 LEU A CA 19
ATOM 25865 C C . LEU A 1 80 ? -7.773 -6.390 3.184 1.00 30.14 80 LEU A C 19
ATOM 25866 O O . LEU A 1 80 ? -7.538 -7.398 3.860 1.00 33.00 80 LEU A O 19
ATOM 25882 N N . GLU A 1 81 ? -8.965 -6.102 2.697 1.00 20.34 81 GLU A N 19
ATOM 25883 C CA . GLU A 1 81 ? -10.090 -7.006 2.839 1.00 53.45 81 GLU A CA 19
ATOM 25884 C C . GLU A 1 81 ? -10.224 -7.844 1.572 1.00 62.44 81 GLU A C 19
ATOM 25885 O O . GLU A 1 81 ? -10.327 -7.303 0.470 1.00 62.10 81 GLU A O 19
ATOM 25897 N N . VAL A 1 82 ? -10.191 -9.158 1.725 1.00 74.20 82 VAL A N 19
ATOM 25898 C CA . VAL A 1 82 ? -10.265 -10.053 0.581 1.00 60.11 82 VAL A CA 19
ATOM 25899 C C . VAL A 1 82 ? -11.676 -10.066 -0.006 1.00 31.21 82 VAL A C 19
ATOM 25900 O O . VAL A 1 82 ? -12.644 -10.408 0.670 1.00 52.44 82 VAL A O 19
ATOM 25913 N N . SER A 1 83 ? -11.785 -9.649 -1.257 1.00 61.11 83 SER A N 19
ATOM 25914 C CA . SER A 1 83 ? -13.063 -9.630 -1.944 1.00 64.04 83 SER A CA 19
ATOM 25915 C C . SER A 1 83 ? -13.196 -10.865 -2.819 1.00 23.03 83 SER A C 19
ATOM 25916 O O . SER A 1 83 ? -12.527 -10.984 -3.846 1.00 53.44 83 SER A O 19
ATOM 25924 N N . SER A 1 84 ? -14.030 -11.797 -2.396 1.00 53.41 84 SER A N 19
ATOM 25925 C CA . SER A 1 84 ? -14.289 -12.997 -3.167 1.00 51.04 84 SER A CA 19
ATOM 25926 C C . SER A 1 84 ? -15.747 -13.403 -3.004 1.00 31.30 84 SER A C 19
ATOM 25927 O O . SER A 1 84 ? -16.049 -14.191 -2.087 1.00 38.08 84 SER A O 19
ATOM 25936 N N . MET A 1 1 ? 0.724 17.043 -3.838 1.00 52.42 1 MET A N 20
ATOM 25937 C CA . MET A 1 1 ? 0.672 18.236 -4.704 1.00 42.14 1 MET A CA 20
ATOM 25938 C C . MET A 1 1 ? 2.089 18.687 -5.027 1.00 74.21 1 MET A C 20
ATOM 25939 O O . MET A 1 1 ? 2.858 19.030 -4.129 1.00 12.32 1 MET A O 20
ATOM 25955 N N . GLY A 1 2 ? 2.437 18.662 -6.304 1.00 32.43 2 GLY A N 20
ATOM 25956 C CA . GLY A 1 2 ? 3.750 19.096 -6.720 1.00 41.11 2 GLY A CA 20
ATOM 25957 C C . GLY A 1 2 ? 3.880 19.118 -8.221 1.00 73.25 2 GLY A C 20
ATOM 25958 O O . GLY A 1 2 ? 3.061 18.533 -8.929 1.00 2.23 2 GLY A O 20
ATOM 25962 N N . HIS A 1 3 ? 4.897 19.803 -8.708 1.00 72.03 3 HIS A N 20
ATOM 25963 C CA . HIS A 1 3 ? 5.151 19.880 -10.140 1.00 54.34 3 HIS A CA 20
ATOM 25964 C C . HIS A 1 3 ? 6.512 19.285 -10.456 1.00 23.20 3 HIS A C 20
ATOM 25965 O O . HIS A 1 3 ? 6.718 18.702 -11.518 1.00 21.53 3 HIS A O 20
ATOM 25980 N N . HIS A 1 4 ? 7.440 19.442 -9.525 1.00 3.44 4 HIS A N 20
ATOM 25981 C CA . HIS A 1 4 ? 8.774 18.874 -9.660 1.00 61.10 4 HIS A CA 20
ATOM 25982 C C . HIS A 1 4 ? 9.102 18.048 -8.427 1.00 54.14 4 HIS A C 20
ATOM 25983 O O . HIS A 1 4 ? 10.254 17.685 -8.196 1.00 53.33 4 HIS A O 20
ATOM 25998 N N . HIS A 1 5 ? 8.068 17.747 -7.651 1.00 62.31 5 HIS A N 20
ATOM 25999 C CA . HIS A 1 5 ? 8.230 17.043 -6.389 1.00 5.34 5 HIS A CA 20
ATOM 26000 C C . HIS A 1 5 ? 8.691 15.609 -6.619 1.00 2.30 5 HIS A C 20
ATOM 26001 O O . HIS A 1 5 ? 7.884 14.715 -6.863 1.00 74.12 5 HIS A O 20
ATOM 26016 N N . HIS A 1 6 ? 9.996 15.403 -6.556 1.00 0.10 6 HIS A N 20
ATOM 26017 C CA . HIS A 1 6 ? 10.562 14.074 -6.725 1.00 63.02 6 HIS A CA 20
ATOM 26018 C C . HIS A 1 6 ? 11.700 13.854 -5.735 1.00 20.31 6 HIS A C 20
ATOM 26019 O O . HIS A 1 6 ? 12.294 12.777 -5.675 1.00 60.51 6 HIS A O 20
ATOM 26034 N N . HIS A 1 7 ? 12.002 14.882 -4.958 1.00 21.22 7 HIS A N 20
ATOM 26035 C CA . HIS A 1 7 ? 13.010 14.777 -3.919 1.00 12.42 7 HIS A CA 20
ATOM 26036 C C . HIS A 1 7 ? 12.418 14.077 -2.705 1.00 43.54 7 HIS A C 20
ATOM 26037 O O . HIS A 1 7 ? 11.430 14.547 -2.144 1.00 61.20 7 HIS A O 20
ATOM 26052 N N . HIS A 1 8 ? 13.012 12.941 -2.334 1.00 64.24 8 HIS A N 20
ATOM 26053 C CA . HIS A 1 8 ? 12.565 12.168 -1.172 1.00 40.52 8 HIS A CA 20
ATOM 26054 C C . HIS A 1 8 ? 11.222 11.492 -1.477 1.00 3.23 8 HIS A C 20
ATOM 26055 O O . HIS A 1 8 ? 10.531 11.002 -0.585 1.00 72.44 8 HIS A O 20
ATOM 26070 N N . SER A 1 9 ? 10.879 11.427 -2.759 1.00 44.35 9 SER A N 20
ATOM 26071 C CA . SER A 1 9 ? 9.618 10.835 -3.178 1.00 22.34 9 SER A CA 20
ATOM 26072 C C . SER A 1 9 ? 9.714 9.310 -3.264 1.00 15.20 9 SER A C 20
ATOM 26073 O O . SER A 1 9 ? 9.891 8.739 -4.339 1.00 15.20 9 SER A O 20
ATOM 26081 N N . HIS A 1 10 ? 9.658 8.672 -2.102 1.00 12.24 10 HIS A N 20
ATOM 26082 C CA . HIS A 1 10 ? 9.504 7.225 -1.993 1.00 5.41 10 HIS A CA 20
ATOM 26083 C C . HIS A 1 10 ? 9.229 6.884 -0.537 1.00 74.23 10 HIS A C 20
ATOM 26084 O O . HIS A 1 10 ? 10.030 7.182 0.344 1.00 34.00 10 HIS A O 20
ATOM 26099 N N . MET A 1 11 ? 8.076 6.299 -0.285 1.00 21.22 11 MET A N 20
ATOM 26100 C CA . MET A 1 11 ? 7.594 6.141 1.074 1.00 21.44 11 MET A CA 20
ATOM 26101 C C . MET A 1 11 ? 6.933 4.783 1.259 1.00 50.41 11 MET A C 20
ATOM 26102 O O . MET A 1 11 ? 6.245 4.293 0.365 1.00 34.12 11 MET A O 20
ATOM 26116 N N . LYS A 1 12 ? 7.172 4.164 2.409 1.00 30.00 12 LYS A N 20
ATOM 26117 C CA . LYS A 1 12 ? 6.585 2.869 2.714 1.00 21.21 12 LYS A CA 20
ATOM 26118 C C . LYS A 1 12 ? 5.412 3.040 3.664 1.00 35.21 12 LYS A C 20
ATOM 26119 O O . LYS A 1 12 ? 5.593 3.439 4.814 1.00 25.01 12 LYS A O 20
ATOM 26138 N N . PHE A 1 13 ? 4.215 2.747 3.191 1.00 41.14 13 PHE A N 20
ATOM 26139 C CA . PHE A 1 13 ? 3.042 2.824 4.041 1.00 75.24 13 PHE A CA 20
ATOM 26140 C C . PHE A 1 13 ? 2.715 1.443 4.592 1.00 0.44 13 PHE A C 20
ATOM 26141 O O . PHE A 1 13 ? 3.034 0.427 3.967 1.00 62.44 13 PHE A O 20
ATOM 26158 N N . LEU A 1 14 ? 2.100 1.406 5.765 1.00 3.25 14 LEU A N 20
ATOM 26159 C CA . LEU A 1 14 ? 1.826 0.146 6.435 1.00 41.23 14 LEU A CA 20
ATOM 26160 C C . LEU A 1 14 ? 0.627 -0.552 5.812 1.00 33.41 14 LEU A C 20
ATOM 26161 O O . LEU A 1 14 ? -0.509 -0.094 5.935 1.00 21.43 14 LEU A O 20
ATOM 26177 N N . VAL A 1 15 ? 0.890 -1.650 5.131 1.00 12.24 15 VAL A N 20
ATOM 26178 C CA . VAL A 1 15 ? -0.162 -2.441 4.527 1.00 74.14 15 VAL A CA 20
ATOM 26179 C C . VAL A 1 15 ? -0.531 -3.602 5.439 1.00 14.34 15 VAL A C 20
ATOM 26180 O O . VAL A 1 15 ? 0.232 -4.561 5.562 1.00 21.12 15 VAL A O 20
ATOM 26193 N N . GLU A 1 16 ? -1.684 -3.510 6.091 1.00 3.52 16 GLU A N 20
ATOM 26194 C CA . GLU A 1 16 ? -2.141 -4.581 6.959 1.00 34.20 16 GLU A CA 20
ATOM 26195 C C . GLU A 1 16 ? -3.151 -5.454 6.226 1.00 33.31 16 GLU A C 20
ATOM 26196 O O . GLU A 1 16 ? -3.993 -4.957 5.472 1.00 63.40 16 GLU A O 20
ATOM 26208 N N . ASN A 1 17 ? -3.036 -6.758 6.423 1.00 42.04 17 ASN A N 20
ATOM 26209 C CA . ASN A 1 17 ? -3.946 -7.714 5.815 1.00 45.22 17 ASN A CA 20
ATOM 26210 C C . ASN A 1 17 ? -4.336 -8.763 6.847 1.00 33.22 17 ASN A C 20
ATOM 26211 O O . ASN A 1 17 ? -3.472 -9.356 7.490 1.00 54.33 17 ASN A O 20
ATOM 26222 N N . LEU A 1 18 ? -5.631 -8.985 7.006 1.00 51.13 18 LEU A N 20
ATOM 26223 C CA . LEU A 1 18 ? -6.132 -9.934 7.996 1.00 21.40 18 LEU A CA 20
ATOM 26224 C C . LEU A 1 18 ? -6.157 -11.358 7.451 1.00 13.11 18 LEU A C 20
ATOM 26225 O O . LEU A 1 18 ? -6.390 -12.311 8.194 1.00 11.43 18 LEU A O 20
ATOM 26241 N N . ASN A 1 19 ? -5.923 -11.501 6.157 1.00 40.41 19 ASN A N 20
ATOM 26242 C CA . ASN A 1 19 ? -5.911 -12.818 5.526 1.00 65.45 19 ASN A CA 20
ATOM 26243 C C . ASN A 1 19 ? -4.551 -13.075 4.880 1.00 22.43 19 ASN A C 20
ATOM 26244 O O . ASN A 1 19 ? -4.350 -14.065 4.178 1.00 42.32 19 ASN A O 20
ATOM 26255 N N . GLY A 1 20 ? -3.611 -12.183 5.154 1.00 61.15 20 GLY A N 20
ATOM 26256 C CA . GLY A 1 20 ? -2.290 -12.291 4.572 1.00 0.44 20 GLY A CA 20
ATOM 26257 C C . GLY A 1 20 ? -1.194 -11.924 5.551 1.00 23.51 20 GLY A C 20
ATOM 26258 O O . GLY A 1 20 ? -0.965 -12.633 6.532 1.00 15.12 20 GLY A O 20
ATOM 26262 N N . SER A 1 21 ? -0.528 -10.810 5.294 1.00 31.45 21 SER A N 20
ATOM 26263 C CA . SER A 1 21 ? 0.588 -10.375 6.120 1.00 21.22 21 SER A CA 20
ATOM 26264 C C . SER A 1 21 ? 0.687 -8.850 6.088 1.00 14.15 21 SER A C 20
ATOM 26265 O O . SER A 1 21 ? 0.188 -8.214 5.161 1.00 1.22 21 SER A O 20
ATOM 26273 N N . SER A 1 22 ? 1.313 -8.266 7.098 1.00 35.32 22 SER A N 20
ATOM 26274 C CA . SER A 1 22 ? 1.489 -6.822 7.144 1.00 2.24 22 SER A CA 20
ATOM 26275 C C . SER A 1 22 ? 2.878 -6.456 6.631 1.00 41.04 22 SER A C 20
ATOM 26276 O O . SER A 1 22 ? 3.878 -7.018 7.079 1.00 52.14 22 SER A O 20
ATOM 26284 N N . PHE A 1 23 ? 2.940 -5.527 5.688 1.00 63.21 23 PHE A N 20
ATOM 26285 C CA . PHE A 1 23 ? 4.197 -5.203 5.035 1.00 25.40 23 PHE A CA 20
ATOM 26286 C C . PHE A 1 23 ? 4.317 -3.707 4.764 1.00 54.33 23 PHE A C 20
ATOM 26287 O O . PHE A 1 23 ? 3.365 -3.068 4.313 1.00 62.21 23 PHE A O 20
ATOM 26304 N N . GLU A 1 24 ? 5.481 -3.154 5.077 1.00 61.23 24 GLU A N 20
ATOM 26305 C CA . GLU A 1 24 ? 5.809 -1.782 4.708 1.00 55.34 24 GLU A CA 20
ATOM 26306 C C . GLU A 1 24 ? 6.071 -1.707 3.209 1.00 2.51 24 GLU A C 20
ATOM 26307 O O . GLU A 1 24 ? 7.176 -2.014 2.751 1.00 3.13 24 GLU A O 20
ATOM 26319 N N . LEU A 1 25 ? 5.064 -1.322 2.446 1.00 11.24 25 LEU A N 20
ATOM 26320 C CA . LEU A 1 25 ? 5.184 -1.319 0.998 1.00 4.34 25 LEU A CA 20
ATOM 26321 C C . LEU A 1 25 ? 5.681 0.035 0.514 1.00 71.11 25 LEU A C 20
ATOM 26322 O O . LEU A 1 25 ? 5.022 1.060 0.707 1.00 14.54 25 LEU A O 20
ATOM 26338 N N . GLU A 1 26 ? 6.856 0.030 -0.096 1.00 51.23 26 GLU A N 20
ATOM 26339 C CA . GLU A 1 26 ? 7.476 1.252 -0.578 1.00 72.01 26 GLU A CA 20
ATOM 26340 C C . GLU A 1 26 ? 6.917 1.643 -1.939 1.00 12.13 26 GLU A C 20
ATOM 26341 O O . GLU A 1 26 ? 6.980 0.869 -2.899 1.00 31.35 26 GLU A O 20
ATOM 26353 N N . VAL A 1 27 ? 6.357 2.839 -2.011 1.00 44.53 27 VAL A N 20
ATOM 26354 C CA . VAL A 1 27 ? 5.833 3.372 -3.258 1.00 0.43 27 VAL A CA 20
ATOM 26355 C C . VAL A 1 27 ? 6.381 4.767 -3.515 1.00 51.22 27 VAL A C 20
ATOM 26356 O O . VAL A 1 27 ? 7.060 5.346 -2.664 1.00 41.33 27 VAL A O 20
ATOM 26369 N N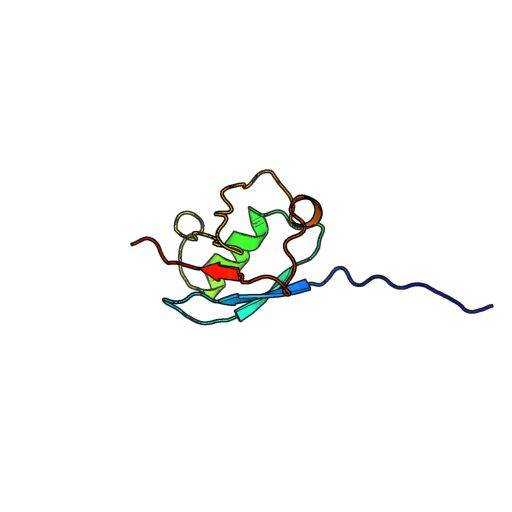 . ASP A 1 28 ? 6.093 5.295 -4.687 1.00 2.22 28 ASP A N 20
ATOM 26370 C CA . ASP A 1 28 ? 6.470 6.653 -5.035 1.00 1.12 28 ASP A CA 20
ATOM 26371 C C . ASP A 1 28 ? 5.243 7.544 -4.908 1.00 43.55 28 ASP A C 20
ATOM 26372 O O . ASP A 1 28 ? 4.120 7.075 -5.068 1.00 13.34 28 ASP A O 20
ATOM 26381 N N . TYR A 1 29 ? 5.447 8.819 -4.625 1.00 4.02 29 TYR A N 20
ATOM 26382 C CA . TYR A 1 29 ? 4.341 9.766 -4.545 1.00 42.22 29 TYR A CA 20
ATOM 26383 C C . TYR A 1 29 ? 3.764 10.009 -5.941 1.00 52.32 29 TYR A C 20
ATOM 26384 O O . TYR A 1 29 ? 2.660 10.538 -6.097 1.00 72.23 29 TYR A O 20
ATOM 26402 N N . ARG A 1 30 ? 4.538 9.606 -6.945 1.00 20.02 30 ARG A N 20
ATOM 26403 C CA . ARG A 1 30 ? 4.121 9.655 -8.342 1.00 71.24 30 ARG A CA 20
ATOM 26404 C C . ARG A 1 30 ? 3.157 8.509 -8.668 1.00 74.03 30 ARG A C 20
ATOM 26405 O O . ARG A 1 30 ? 2.386 8.586 -9.629 1.00 71.11 30 ARG A O 20
ATOM 26426 N N . ASP A 1 31 ? 3.201 7.451 -7.862 1.00 21.13 31 ASP A N 20
ATOM 26427 C CA . ASP A 1 31 ? 2.415 6.248 -8.131 1.00 43.40 31 ASP A CA 20
ATOM 26428 C C . ASP A 1 31 ? 0.927 6.501 -7.952 1.00 34.42 31 ASP A C 20
ATOM 26429 O O . ASP A 1 31 ? 0.501 7.184 -7.016 1.00 11.22 31 ASP A O 20
ATOM 26438 N N . THR A 1 32 ? 0.144 5.936 -8.856 1.00 64.43 32 THR A N 20
ATOM 26439 C CA . THR A 1 32 ? -1.301 6.006 -8.776 1.00 12.11 32 THR A CA 20
ATOM 26440 C C . THR A 1 32 ? -1.845 4.834 -7.971 1.00 21.20 32 THR A C 20
ATOM 26441 O O . THR A 1 32 ? -1.142 3.844 -7.741 1.00 41.12 32 THR A O 20
ATOM 26452 N N . LEU A 1 33 ? -3.104 4.940 -7.564 1.00 30.24 33 LEU A N 20
ATOM 26453 C CA . LEU A 1 33 ? -3.756 3.887 -6.798 1.00 54.12 33 LEU A CA 20
ATOM 26454 C C . LEU A 1 33 ? -4.023 2.661 -7.673 1.00 3.45 33 LEU A C 20
ATOM 26455 O O . LEU A 1 33 ? -4.537 1.644 -7.206 1.00 23.13 33 LEU A O 20
ATOM 26471 N N . LEU A 1 34 ? -3.679 2.771 -8.949 1.00 22.41 34 LEU A N 20
ATOM 26472 C CA . LEU A 1 34 ? -3.713 1.639 -9.857 1.00 62.22 34 LEU A CA 20
ATOM 26473 C C . LEU A 1 34 ? -2.415 0.840 -9.752 1.00 62.45 34 LEU A C 20
ATOM 26474 O O . LEU A 1 34 ? -2.423 -0.337 -9.387 1.00 43.42 34 LEU A O 20
ATOM 26490 N N . VAL A 1 35 ? -1.303 1.510 -10.041 1.00 3.15 35 VAL A N 20
ATOM 26491 C CA . VAL A 1 35 ? 0.010 0.870 -10.075 1.00 41.02 35 VAL A CA 20
ATOM 26492 C C . VAL A 1 35 ? 0.394 0.301 -8.710 1.00 22.24 35 VAL A C 20
ATOM 26493 O O . VAL A 1 35 ? 0.989 -0.776 -8.621 1.00 4.12 35 VAL A O 20
ATOM 26506 N N . VAL A 1 36 ? 0.044 1.018 -7.645 1.00 52.02 36 VAL A N 20
ATOM 26507 C CA . VAL A 1 36 ? 0.384 0.584 -6.293 1.00 12.43 36 VAL A CA 20
ATOM 26508 C C . VAL A 1 36 ? -0.226 -0.784 -5.977 1.00 45.41 36 VAL A C 20
ATOM 26509 O O . VAL A 1 36 ? 0.418 -1.621 -5.351 1.00 22.32 36 VAL A O 20
ATOM 26522 N N . LYS A 1 37 ? -1.448 -1.022 -6.454 1.00 22.23 37 LYS A N 20
ATOM 26523 C CA . LYS A 1 37 ? -2.145 -2.269 -6.159 1.00 51.32 37 LYS A CA 20
ATOM 26524 C C . LYS A 1 37 ? -1.468 -3.453 -6.831 1.00 23.43 37 LYS A C 20
ATOM 26525 O O . LYS A 1 37 ? -1.514 -4.571 -6.320 1.00 51.11 37 LYS A O 20
ATOM 26544 N N . GLN A 1 38 ? -0.831 -3.201 -7.967 1.00 3.22 38 GLN A N 20
ATOM 26545 C CA . GLN A 1 38 ? -0.092 -4.242 -8.669 1.00 54.11 38 GLN A CA 20
ATOM 26546 C C . GLN A 1 38 ? 1.096 -4.691 -7.826 1.00 64.41 38 GLN A C 20
ATOM 26547 O O . GLN A 1 38 ? 1.436 -5.873 -7.777 1.00 51.21 38 GLN A O 20
ATOM 26561 N N . LYS A 1 39 ? 1.716 -3.734 -7.147 1.00 44.14 39 LYS A N 20
ATOM 26562 C CA . LYS A 1 39 ? 2.848 -4.025 -6.280 1.00 10.44 39 LYS A CA 20
ATOM 26563 C C . LYS A 1 39 ? 2.361 -4.638 -4.968 1.00 1.20 39 LYS A C 20
ATOM 26564 O O . LYS A 1 39 ? 3.050 -5.455 -4.353 1.00 10.15 39 LYS A O 20
ATOM 26583 N N . ILE A 1 40 ? 1.154 -4.255 -4.558 1.00 44.32 40 ILE A N 20
ATOM 26584 C CA . ILE A 1 40 ? 0.501 -4.873 -3.407 1.00 70.33 40 ILE A CA 20
ATOM 26585 C C . ILE A 1 40 ? 0.219 -6.345 -3.693 1.00 74.44 40 ILE A C 20
ATOM 26586 O O . ILE A 1 40 ? 0.483 -7.215 -2.859 1.00 21.21 40 ILE A O 20
ATOM 26602 N N . GLU A 1 41 ? -0.298 -6.605 -4.889 1.00 22.52 41 GLU A N 20
ATOM 26603 C CA . GLU A 1 41 ? -0.644 -7.956 -5.327 1.00 54.45 41 GLU A CA 20
ATOM 26604 C C . GLU A 1 41 ? 0.552 -8.893 -5.212 1.00 3.41 41 GLU A C 20
ATOM 26605 O O . GLU A 1 41 ? 0.411 -10.049 -4.817 1.00 12.20 41 GLU A O 20
ATOM 26617 N N . ARG A 1 42 ? 1.728 -8.375 -5.534 1.00 3.32 42 ARG A N 20
ATOM 26618 C CA . ARG A 1 42 ? 2.946 -9.170 -5.533 1.00 71.12 42 ARG A CA 20
ATOM 26619 C C . ARG A 1 42 ? 3.317 -9.626 -4.119 1.00 41.22 42 ARG A C 20
ATOM 26620 O O . ARG A 1 42 ? 3.492 -10.817 -3.869 1.00 13.24 42 ARG A O 20
ATOM 26641 N N . SER A 1 43 ? 3.413 -8.676 -3.195 1.00 4.12 43 SER A N 20
ATOM 26642 C CA . SER A 1 43 ? 3.883 -8.970 -1.844 1.00 63.20 43 SER A CA 20
ATOM 26643 C C . SER A 1 43 ? 2.799 -9.663 -1.010 1.00 50.12 43 SER A C 20
ATOM 26644 O O . SER A 1 43 ? 3.103 -10.491 -0.148 1.00 20.32 43 SER A O 20
ATOM 26652 N N . GLN A 1 44 ? 1.537 -9.329 -1.264 1.00 3.33 44 GLN A N 20
ATOM 26653 C CA . GLN A 1 44 ? 0.426 -9.938 -0.534 1.00 54.21 44 GLN A CA 20
ATOM 26654 C C . GLN A 1 44 ? 0.044 -11.280 -1.147 1.00 74.31 44 GLN A C 20
ATOM 26655 O O . GLN A 1 44 ? -0.546 -12.131 -0.481 1.00 74.13 44 GLN A O 20
ATOM 26669 N N . HIS A 1 45 ? 0.388 -11.450 -2.424 1.00 13.12 45 HIS A N 20
ATOM 26670 C CA . HIS A 1 45 ? 0.116 -12.682 -3.172 1.00 62.12 45 HIS A CA 20
ATOM 26671 C C . HIS A 1 45 ? -1.380 -12.885 -3.389 1.00 31.54 45 HIS A C 20
ATOM 26672 O O . HIS A 1 45 ? -1.836 -13.988 -3.700 1.00 42.54 45 HIS A O 20
ATOM 26687 N N . ILE A 1 46 ? -2.136 -11.808 -3.238 1.00 31.24 46 ILE A N 20
ATOM 26688 C CA . ILE A 1 46 ? -3.561 -11.823 -3.525 1.00 32.15 46 ILE A CA 20
ATOM 26689 C C . ILE A 1 46 ? -3.846 -10.939 -4.733 1.00 21.43 46 ILE A C 20
ATOM 26690 O O . ILE A 1 46 ? -3.414 -9.785 -4.779 1.00 31.12 46 ILE A O 20
ATOM 26706 N N . PRO A 1 47 ? -4.545 -11.487 -5.737 1.00 73.14 47 PRO A N 20
ATOM 26707 C CA . PRO A 1 47 ? -4.852 -10.770 -6.982 1.00 14.54 47 PRO A CA 20
ATOM 26708 C C . PRO A 1 47 ? -5.544 -9.433 -6.743 1.00 3.14 47 PRO A C 20
ATOM 26709 O O . PRO A 1 47 ? -6.288 -9.273 -5.772 1.00 3.15 47 PRO A O 20
ATOM 26720 N N . VAL A 1 48 ? -5.298 -8.481 -7.641 1.00 11.04 48 VAL A N 20
ATOM 26721 C CA . VAL A 1 48 ? -5.877 -7.139 -7.544 1.00 2.22 48 VAL A CA 20
ATOM 26722 C C . VAL A 1 48 ? -7.400 -7.189 -7.409 1.00 14.40 48 VAL A C 20
ATOM 26723 O O . VAL A 1 48 ? -8.003 -6.349 -6.740 1.00 5.01 48 VAL A O 20
ATOM 26736 N N . SER A 1 49 ? -8.015 -8.194 -8.017 1.00 63.34 49 SER A N 20
ATOM 26737 C CA . SER A 1 49 ? -9.464 -8.343 -7.982 1.00 64.12 49 SER A CA 20
ATOM 26738 C C . SER A 1 49 ? -9.962 -8.778 -6.596 1.00 14.41 49 SER A C 20
ATOM 26739 O O . SER A 1 49 ? -11.167 -8.803 -6.346 1.00 34.54 49 SER A O 20
ATOM 26747 N N . LYS A 1 50 ? -9.041 -9.121 -5.700 1.00 10.01 50 LYS A N 20
ATOM 26748 C CA . LYS A 1 50 ? -9.406 -9.510 -4.338 1.00 60.43 50 LYS A CA 20
ATOM 26749 C C . LYS A 1 50 ? -9.125 -8.385 -3.353 1.00 41.51 50 LYS A C 20
ATOM 26750 O O . LYS A 1 50 ? -9.436 -8.500 -2.168 1.00 54.33 50 LYS A O 20
ATOM 26769 N N . GLN A 1 51 ? -8.546 -7.304 -3.847 1.00 21.44 51 GLN A N 20
ATOM 26770 C CA . GLN A 1 51 ? -8.091 -6.225 -2.982 1.00 2.03 51 GLN A CA 20
ATOM 26771 C C . GLN A 1 51 ? -9.197 -5.206 -2.740 1.00 2.01 51 GLN A C 20
ATOM 26772 O O . GLN A 1 51 ? -9.602 -4.484 -3.650 1.00 71.51 51 GLN A O 20
ATOM 26786 N N . THR A 1 52 ? -9.692 -5.162 -1.515 1.00 52.23 52 THR A N 20
ATOM 26787 C CA . THR A 1 52 ? -10.659 -4.153 -1.124 1.00 10.05 52 THR A CA 20
ATOM 26788 C C . THR A 1 52 ? -9.944 -3.016 -0.397 1.00 44.31 52 THR A C 20
ATOM 26789 O O . THR A 1 52 ? -9.464 -3.196 0.723 1.00 4.22 52 THR A O 20
ATOM 26800 N N . LEU A 1 53 ? -9.856 -1.865 -1.049 1.00 32.43 53 LEU A N 20
ATOM 26801 C CA . LEU A 1 53 ? -9.134 -0.724 -0.497 1.00 54.44 53 LEU A CA 20
ATOM 26802 C C . LEU A 1 53 ? -9.960 -0.012 0.567 1.00 52.21 53 LEU A C 20
ATOM 26803 O O . LEU A 1 53 ? -10.867 0.755 0.248 1.00 54.41 53 LEU A O 20
ATOM 26819 N N . ILE A 1 54 ? -9.647 -0.273 1.828 1.00 70.10 54 ILE A N 20
ATOM 26820 C CA . ILE A 1 54 ? -10.329 0.382 2.933 1.00 72.41 54 ILE A CA 20
ATOM 26821 C C . ILE A 1 54 ? -9.336 1.192 3.765 1.00 71.13 54 ILE A C 20
ATOM 26822 O O . ILE A 1 54 ? -8.495 0.630 4.465 1.00 1.32 54 ILE A O 20
ATOM 26838 N N . VAL A 1 55 ? -9.417 2.512 3.669 1.00 32.34 55 VAL A N 20
ATOM 26839 C CA . VAL A 1 55 ? -8.560 3.378 4.465 1.00 10.45 55 VAL A CA 20
ATOM 26840 C C . VAL A 1 55 ? -9.355 4.003 5.612 1.00 52.01 55 VAL A C 20
ATOM 26841 O O . VAL A 1 55 ? -10.226 4.851 5.394 1.00 2.32 55 VAL A O 20
ATOM 26854 N N . ASP A 1 56 ? -9.068 3.534 6.830 1.00 72.40 56 ASP A N 20
ATOM 26855 C CA . ASP A 1 56 ? -9.761 3.968 8.051 1.00 42.54 56 ASP A CA 20
ATOM 26856 C C . ASP A 1 56 ? -11.213 3.502 8.055 1.00 20.11 56 ASP A C 20
ATOM 26857 O O . ASP A 1 56 ? -11.603 2.658 8.861 1.00 24.10 56 ASP A O 20
ATOM 26866 N N . GLY A 1 57 ? -12.001 4.043 7.146 1.00 41.00 57 GLY A N 20
ATOM 26867 C CA . GLY A 1 57 ? -13.385 3.645 7.020 1.00 44.53 57 GLY A CA 20
ATOM 26868 C C . GLY A 1 57 ? -13.960 4.070 5.689 1.00 71.34 57 GLY A C 20
ATOM 26869 O O . GLY A 1 57 ? -15.170 4.229 5.545 1.00 50.12 57 GLY A O 20
ATOM 26873 N N . ILE A 1 58 ? -13.080 4.273 4.717 1.00 72.14 58 ILE A N 20
ATOM 26874 C CA . ILE A 1 58 ? -13.490 4.725 3.396 1.00 14.24 58 ILE A CA 20
ATOM 26875 C C . ILE A 1 58 ? -12.941 3.788 2.326 1.00 21.42 58 ILE A C 20
ATOM 26876 O O . ILE A 1 58 ? -11.737 3.522 2.284 1.00 32.44 58 ILE A O 20
ATOM 26892 N N . VAL A 1 59 ? -13.827 3.278 1.482 1.00 23.23 59 VAL A N 20
ATOM 26893 C CA . VAL A 1 59 ? -13.422 2.403 0.392 1.00 23.14 59 VAL A CA 20
ATOM 26894 C C . VAL A 1 59 ? -12.973 3.231 -0.812 1.00 3.23 59 VAL A C 20
ATOM 26895 O O . VAL A 1 59 ? -13.629 4.204 -1.197 1.00 34.32 59 VAL A O 20
ATOM 26908 N N . ILE A 1 60 ? -11.841 2.861 -1.386 1.00 53.41 60 ILE A N 20
ATOM 26909 C CA . ILE A 1 60 ? -11.292 3.591 -2.518 1.00 13.20 60 ILE A CA 20
ATOM 26910 C C . ILE A 1 60 ? -11.489 2.814 -3.814 1.00 24.13 60 ILE A C 20
ATOM 26911 O O . ILE A 1 60 ? -10.942 1.726 -3.989 1.00 1.24 60 ILE A O 20
ATOM 26927 N N . LEU A 1 61 ? -12.278 3.380 -4.716 1.00 44.01 61 LEU A N 20
ATOM 26928 C CA . LEU A 1 61 ? -12.545 2.757 -6.004 1.00 74.43 61 LEU A CA 20
ATOM 26929 C C . LEU A 1 61 ? -12.062 3.660 -7.134 1.00 61.33 61 LEU A C 20
ATOM 26930 O O . LEU A 1 61 ? -12.410 3.467 -8.300 1.00 32.50 61 LEU A O 20
ATOM 26946 N N . ARG A 1 62 ? -11.263 4.655 -6.772 1.00 71.45 62 ARG A N 20
ATOM 26947 C CA . ARG A 1 62 ? -10.654 5.549 -7.744 1.00 25.53 62 ARG A CA 20
ATOM 26948 C C . ARG A 1 62 ? -9.176 5.212 -7.887 1.00 33.32 62 ARG A C 20
ATOM 26949 O O . ARG A 1 62 ? -8.401 5.378 -6.948 1.00 2.22 62 ARG A O 20
ATOM 26970 N N . GLU A 1 63 ? -8.787 4.731 -9.055 1.00 2.20 63 GLU A N 20
ATOM 26971 C CA . GLU A 1 63 ? -7.427 4.250 -9.261 1.00 15.14 63 GLU A CA 20
ATOM 26972 C C . GLU A 1 63 ? -6.559 5.304 -9.941 1.00 64.15 63 GLU A C 20
ATOM 26973 O O . GLU A 1 63 ? -5.340 5.151 -10.034 1.00 11.21 63 GLU A O 20
ATOM 26985 N N . ASP A 1 64 ? -7.191 6.378 -10.398 1.00 43.54 64 ASP A N 20
ATOM 26986 C CA . ASP A 1 64 ? -6.498 7.412 -11.164 1.00 34.20 64 ASP A CA 20
ATOM 26987 C C . ASP A 1 64 ? -5.727 8.359 -10.249 1.00 44.34 64 ASP A C 20
ATOM 26988 O O . ASP A 1 64 ? -4.764 9.003 -10.667 1.00 54.11 64 ASP A O 20
ATOM 26997 N N . LEU A 1 65 ? -6.148 8.431 -8.996 1.00 71.13 65 LEU A N 20
ATOM 26998 C CA . LEU A 1 65 ? -5.517 9.321 -8.031 1.00 60.31 65 LEU A CA 20
ATOM 26999 C C . LEU A 1 65 ? -4.155 8.781 -7.605 1.00 42.15 65 LEU A C 20
ATOM 27000 O O . LEU A 1 65 ? -3.945 7.570 -7.565 1.00 52.41 65 LEU A O 20
ATOM 27016 N N . THR A 1 66 ? -3.230 9.683 -7.303 1.00 34.23 66 THR A N 20
ATOM 27017 C CA . THR A 1 66 ? -1.919 9.294 -6.806 1.00 45.02 66 THR A CA 20
ATOM 27018 C C . THR A 1 66 ? -1.929 9.256 -5.283 1.00 51.11 66 THR A C 20
ATOM 27019 O O . THR A 1 66 ? -2.747 9.926 -4.645 1.00 40.45 66 THR A O 20
ATOM 27030 N N . VAL A 1 67 ? -1.023 8.477 -4.702 1.00 22.15 67 VAL A N 20
ATOM 27031 C CA . VAL A 1 67 ? -0.934 8.357 -3.249 1.00 62.01 67 VAL A CA 20
ATOM 27032 C C . VAL A 1 67 ? -0.656 9.714 -2.600 1.00 43.44 67 VAL A C 20
ATOM 27033 O O . VAL A 1 67 ? -1.100 9.984 -1.482 1.00 22.13 67 VAL A O 20
ATOM 27046 N N . GLU A 1 68 ? 0.051 10.569 -3.325 1.00 60.31 68 GLU A N 20
ATOM 27047 C CA . GLU A 1 68 ? 0.381 11.900 -2.844 1.00 34.30 68 GLU A CA 20
ATOM 27048 C C . GLU A 1 68 ? -0.863 12.789 -2.810 1.00 4.34 68 GLU A C 20
ATOM 27049 O O . GLU A 1 68 ? -1.118 13.479 -1.824 1.00 73.41 68 GLU A O 20
ATOM 27061 N N . GLN A 1 69 ? -1.644 12.760 -3.885 1.00 4.42 69 GLN A N 20
ATOM 27062 C CA . GLN A 1 69 ? -2.839 13.595 -3.986 1.00 42.55 69 GLN A CA 20
ATOM 27063 C C . GLN A 1 69 ? -3.938 13.110 -3.048 1.00 21.30 69 GLN A C 20
ATOM 27064 O O . GLN A 1 69 ? -4.808 13.885 -2.650 1.00 22.52 69 GLN A O 20
ATOM 27078 N N . CYS A 1 70 ? -3.887 11.835 -2.690 1.00 42.31 70 CYS A N 20
ATOM 27079 C CA . CYS A 1 70 ? -4.872 11.256 -1.787 1.00 21.24 70 CYS A CA 20
ATOM 27080 C C . CYS A 1 70 ? -4.422 11.410 -0.332 1.00 75.14 70 CYS A C 20
ATOM 27081 O O . CYS A 1 70 ? -5.170 11.088 0.595 1.00 33.42 70 CYS A O 20
ATOM 27089 N N . GLN A 1 71 ? -3.198 11.915 -0.146 1.00 10.51 71 GLN A N 20
ATOM 27090 C CA . GLN A 1 71 ? -2.622 12.128 1.185 1.00 44.34 71 GLN A CA 20
ATOM 27091 C C . GLN A 1 71 ? -2.496 10.809 1.943 1.00 50.21 71 GLN A C 20
ATOM 27092 O O . GLN A 1 71 ? -2.832 10.722 3.125 1.00 74.02 71 GLN A O 20
ATOM 27106 N N . ILE A 1 72 ? -1.998 9.788 1.259 1.00 2.24 72 ILE A N 20
ATOM 27107 C CA . ILE A 1 72 ? -1.821 8.476 1.868 1.00 1.41 72 ILE A CA 20
ATOM 27108 C C . ILE A 1 72 ? -0.616 8.470 2.806 1.00 21.42 72 ILE A C 20
ATOM 27109 O O . ILE A 1 72 ? 0.533 8.519 2.364 1.00 54.21 72 ILE A O 20
ATOM 27125 N N . VAL A 1 73 ? -0.888 8.427 4.103 1.00 25.13 73 VAL A N 20
ATOM 27126 C CA . VAL A 1 73 ? 0.166 8.380 5.103 1.00 74.50 73 VAL A CA 20
ATOM 27127 C C . VAL A 1 73 ? 0.267 6.981 5.702 1.00 62.04 73 VAL A C 20
ATOM 27128 O O . VAL A 1 73 ? -0.725 6.252 5.757 1.00 3.20 73 VAL A O 20
ATOM 27141 N N . PRO A 1 74 ? 1.474 6.581 6.135 1.00 13.55 74 PRO A N 20
ATOM 27142 C CA . PRO A 1 74 ? 1.714 5.253 6.713 1.00 54.23 74 PRO A CA 20
ATOM 27143 C C . PRO A 1 74 ? 0.893 4.999 7.972 1.00 73.35 74 PRO A C 20
ATOM 27144 O O . PRO A 1 74 ? 0.302 3.930 8.131 1.00 12.33 74 PRO A O 20
ATOM 27155 N N . THR A 1 75 ? 0.854 5.986 8.858 1.00 43.15 75 THR A N 20
ATOM 27156 C CA . THR A 1 75 ? 0.168 5.844 10.132 1.00 65.25 75 THR A CA 20
ATOM 27157 C C . THR A 1 75 ? -1.345 6.050 9.975 1.00 11.51 75 THR A C 20
ATOM 27158 O O . THR A 1 75 ? -1.898 7.090 10.331 1.00 60.02 75 THR A O 20
ATOM 27169 N N . SER A 1 76 ? -2.000 5.057 9.395 1.00 2.31 76 SER A N 20
ATOM 27170 C CA . SER A 1 76 ? -3.451 5.042 9.264 1.00 10.13 76 SER A CA 20
ATOM 27171 C C . SER A 1 76 ? -3.931 3.603 9.190 1.00 25.31 76 SER A C 20
ATOM 27172 O O . SER A 1 76 ? -3.130 2.691 8.961 1.00 23.13 76 SER A O 20
ATOM 27180 N N . ASP A 1 77 ? -5.221 3.388 9.390 1.00 54.12 77 ASP A N 20
ATOM 27181 C CA . ASP A 1 77 ? -5.770 2.042 9.345 1.00 60.44 77 ASP A CA 20
ATOM 27182 C C . ASP A 1 77 ? -6.053 1.636 7.904 1.00 21.22 77 ASP A C 20
ATOM 27183 O O . ASP A 1 77 ? -7.185 1.708 7.427 1.00 2.11 77 ASP A O 20
ATOM 27192 N N . ILE A 1 78 ? -4.998 1.265 7.197 1.00 15.00 78 ILE A N 20
ATOM 27193 C CA . ILE A 1 78 ? -5.118 0.811 5.824 1.00 1.31 78 ILE A CA 20
ATOM 27194 C C . ILE A 1 78 ? -5.322 -0.697 5.811 1.00 33.24 78 ILE A C 20
ATOM 27195 O O . ILE A 1 78 ? -4.375 -1.464 5.996 1.00 4.21 78 ILE A O 20
ATOM 27211 N N . GLN A 1 79 ? -6.561 -1.110 5.615 1.00 40.11 79 GLN A N 20
ATOM 27212 C CA . GLN A 1 79 ? -6.923 -2.507 5.746 1.00 15.52 79 GLN A CA 20
ATOM 27213 C C . GLN A 1 79 ? -7.251 -3.116 4.391 1.00 43.44 79 GLN A C 20
ATOM 27214 O O . GLN A 1 79 ? -8.061 -2.575 3.634 1.00 72.21 79 GLN A O 20
ATOM 27228 N N . LEU A 1 80 ? -6.612 -4.231 4.084 1.00 75.31 80 LEU A N 20
ATOM 27229 C CA . LEU A 1 80 ? -6.907 -4.956 2.862 1.00 45.51 80 LEU A CA 20
ATOM 27230 C C . LEU A 1 80 ? -7.863 -6.100 3.141 1.00 32.53 80 LEU A C 20
ATOM 27231 O O . LEU A 1 80 ? -7.467 -7.153 3.646 1.00 0.33 80 LEU A O 20
ATOM 27247 N N . GLU A 1 81 ? -9.128 -5.882 2.835 1.00 55.23 81 GLU A N 20
ATOM 27248 C CA . GLU A 1 81 ? -10.121 -6.926 2.972 1.00 53.43 81 GLU A CA 20
ATOM 27249 C C . GLU A 1 81 ? -10.102 -7.819 1.738 1.00 63.53 81 GLU A C 20
ATOM 27250 O O . GLU A 1 81 ? -10.162 -7.330 0.607 1.00 14.12 81 GLU A O 20
ATOM 27262 N N . VAL A 1 82 ? -10.000 -9.121 1.960 1.00 41.12 82 VAL A N 20
ATOM 27263 C CA . VAL A 1 82 ? -9.962 -10.077 0.867 1.00 12.14 82 VAL A CA 20
ATOM 27264 C C . VAL A 1 82 ? -11.363 -10.303 0.298 1.00 65.41 82 VAL A C 20
ATOM 27265 O O . VAL A 1 82 ? -12.283 -10.719 1.004 1.00 13.43 82 VAL A O 20
ATOM 27278 N N . SER A 1 83 ? -11.524 -9.991 -0.976 1.00 72.14 83 SER A N 20
ATOM 27279 C CA . SER A 1 83 ? -12.796 -10.172 -1.651 1.00 24.50 83 SER A CA 20
ATOM 27280 C C . SER A 1 83 ? -12.776 -11.474 -2.454 1.00 23.31 83 SER A C 20
ATOM 27281 O O . SER A 1 83 ? -11.810 -12.239 -2.381 1.00 74.42 83 SER A O 20
ATOM 27289 N N . SER A 1 84 ? -13.833 -11.725 -3.209 1.00 70.15 84 SER A N 20
ATOM 27290 C CA . SER A 1 84 ? -13.934 -12.935 -4.005 1.00 54.23 84 SER A CA 20
ATOM 27291 C C . SER A 1 84 ? -13.272 -12.728 -5.367 1.00 1.14 84 SER A C 20
ATOM 27292 O O . SER A 1 84 ? -12.069 -13.037 -5.498 1.00 36.68 84 SER A O 20
#

Nearest PDB structures (foldseek):
  2kk8-assembly1_A  TM=8.856E-01  e=6.715E-14  Arabidopsis thaliana
  2n4f-assembly1_A  TM=8.668E-01  e=5.073E-05  Arabidopsis thaliana
  4dwf-assembly2_B  TM=8.531E-01  e=3.512E-04  Homo sapiens
  6l0l-assembly1_A  TM=7.921E-01  e=3.087E-04  Homo sapiens
  7s6p-assembly6_F  TM=8.648E-01  e=1.360E-03  Homo sapiens

Foldseek 3Di:
DDDPPQVVFKFFAWEDEPVFHIDRQIDGQPAWLQVSLVSVCVVRVADSVQWFWAWQHDTDPDRGHGCNNVVPHRPTPGYTGGHD

Radius of gyration: 13.79 Å; Cα contacts (8 Å, |Δi|>4): 145; chains: 1; bounding box: 40×42×22 Å

InterPro domains:
  IPR000626 Ubiquitin-like domain [PF00240] (4-73)
  IPR000626 Ubiquitin-like domain [PS50053] (1-70)
  IPR000626 Ubiquitin-like domain [SM00213] (1-73)
  IPR029071 Ubiquitin-like domain superfamily [SSF54236] (1-76)